Protein 7QUQ (pdb70)

Nearest PDB structures (foldseek):
  7quq-assembly1_C  TM=1.002E+00  e=1.952E-93  Prosthecobacter dejongeii
  8jjb-assembly1_D  TM=9.287E-01  e=5.137E-42  Sus scrofa
  5ov7-assembly1_B  TM=9.243E-01  e=3.348E-42  Bos taurus
  8riv-assembly1_D  TM=9.400E-01  e=1.117E-39  Bos taurus
  5nm5-assembly1_B  TM=9.195E-01  e=5.700E-40  Bos taurus

Organism: NCBI:txid48465

B-factor: mean 57.07, std 15.79, range [30.28, 99.53]

CATH classification: 1.10.287.600

Solvent-accessible surface area: 76140 Å² total; per-residue (Å²): 200,32,32,0,0,0,0,0,0,0,5,25,25,0,0,15,2,0,4,18,0,0,54,14,0,0,76,0,2,19,4,76,19,109,73,0,76,35,25,131,89,72,75,26,88,33,38,66,20,0,0,3,9,91,57,102,69,22,21,15,1,5,1,0,0,1,0,1,26,22,2,0,5,76,30,2,80,83,50,0,36,85,0,7,30,92,42,1,22,2,48,52,44,63,4,0,9,3,3,2,0,11,0,30,60,29,11,0,111,94,0,22,83,78,0,34,59,66,1,59,68,6,18,118,88,16,66,111,17,5,0,1,1,0,0,3,18,0,4,24,3,8,2,0,0,1,2,1,3,0,1,45,21,6,47,132,124,43,45,110,12,4,3,3,0,1,0,10,5,16,13,48,44,7,7,20,8,3,0,11,6,0,0,0,0,2,2,1,2,4,2,68,123,5,2,47,2,0,0,0,0,0,38,31,4,0,3,57,6,1,68,180,60,62,110,60,114,6,0,40,23,76,27,0,11,68,26,0,0,16,0,2,0,1,2,0,0,2,3,0,7,63,53,208,110,7,67,108,2,24,4,106,67,2,28,99,45,2,24,55,78,125,35,7,0,0,2,1,1,0,17,0,25,43,73,66,114,85,84,129,3,10,71,24,1,12,74,67,28,2,1,5,4,14,22,42,0,45,116,7,110,1,4,1,1,0,3,2,26,5,0,101,60,126,29,108,98,95,16,86,56,14,22,60,65,3,94,140,146,21,16,19,5,206,164,28,100,96,1,40,35,85,0,27,1,95,43,34,10,93,42,18,174,39,1,8,1,0,0,0,0,0,25,11,0,0,139,0,0,67,59,5,1,100,31,2,55,59,0,43,155,90,74,0,0,0,46,28,0,69,119,61,34,2,37,78,115,38,0,70,82,18,37,56,8,0,72,100,1,16,103,48,15,138,12,26,3,8,4,0,0,0,6,39,31,0,0,4,0,0,4,2,3,2,91,9,0,4,84,10,27,29,2,43,63,34,7,77,92,183,90,34,26,70,0,1,3,52,125,90,138,100,13,85,28,14,9,44,2,1,0,0,3,0,15,4,9,0,0,46,145,1,53,74,18,92,8,30,106,91,11,15,30,108,10,90,0,7,1,2,10,2,0,0,24,0,44,40,43,29,0,78,125,0,1,99,77,1,31,92,26,1,62,57,9,24,145,94,33,144,15,20,6,0,0,3,0,2,0,19,0,5,22,3,8,2,0,0,0,0,0,0,0,0,30,95,1,39,139,56,44,90,176,53,42,0,6,0,0,0,3,0,11,18,64,59,12,10,43,5,0,1,10,0,2,0,0,2,2,0,0,8,14,0,36,64,6,7,17,1,0,1,0,0,0,22,45,0,0,15,96,6,0,108,80,63,64,148,124,36,1,40,31,47,17,1,8,57,0,0,0,13,0,2,0,0,3,0,1,2,2,0,4,23,12,50,50,14,5,9,0,3,20,3,0,2,0,0,4,1,39,83,24,6,1,0,5,0,0,0,0,0,15,47,87,197,47,110,15,60,68,2,3,129,60,0,7,17,64,94,4,0,0,1,33,16,39,28,171,111,3,22,4,0,0,0,0,1,5,9,2,21,76,24,70,4,25,29,4,12,97,17,9,50,16,14,181,172,40,10,88,38,5,82,4,6,7,92,33,0,0,2,0,6,2,14,4,82,41,15,1,90,51,36,30,5,0,0,0,0,1,0,0,1,0,0,0,0,22,2,0,89,46,3,14,54,43,10,52,68,0,26,110,47,112,0,0,6,26,27,1,88,125,10,52,2,45,46,100,55,4,32,80,0,61,83,59,0,29,94,8,11,100,35,0,66,100,3,45,134,15,3,0,0,4,0,0,0,0,5,23,27,0,0,18,3,0,4,10,0,0,51,10,0,0,77,4,2,28,4,70,11,107,67,0,78,34,34,131,92,73,56,22,114,34,24,70,16,0,0,2,2,85,55,103,64,22,21,13,0,7,0,0,0,0,0,1,29,24,4,0,7,87,30,2,77,82,50,0,34,83,0,8,31,95,40,0,20,2,47,46,55,82,5,1,7,3,3,1,0,19,0,32,53,30,24,0,103,102,0,30,86,80,0,19,66,58,1,42,72,5,27,121,77,18,62,35,15,5,0,1,1,0,0,2,16,0,3,22,5,6,1,0,0,0,1,1,7,0,0,55,19,4,58,154,138,45,46,107,4,2,1,2,0,1,0,8,3,13,13,44,36,4,7,22,10,2,0,12,4,0,0,0,0,0,1,1,9,5,1,56,137,6,3,39,2,0,0,0,0,0,34,52,6,0,4,62,1,3,56,175,62,62,112,52,145,16,1,52,25,75,33,7,9,77,5,0,0,17,0,2,1,1,2,1,0,1,3,0,8,22,3,43,36,5,26,13,1,1,2,37,8,4,7,1,0,1,3,1,53,87,33,6,0,0,2,0,0,0,6,0,21,21,71,64,110,74,85,116,7,8,121,15,1,9,53,70,38,0,2,0,1,17,26,39,0,43,112,8,108,0,0,1,1,0,0,1,13,4,0,96,41,94,10,9,19,91,6,8,46,16,7,14,63,23,63,138,161,17,24,25,6,154,36,0,31,1,0,2,7,15,0,16,0,100,38,33,11,99,37,18,176,30,2,2,0,0,0,0,0,0,26,5,0,0,131,0,0,63,64,4,2,101,32,6,55,59,0,42,149,124,67,0,1,0,40,36,0,65,122,64,41,6,45,88,118,41,1,69,81,14,42,54,5,0,71,94,1,13,104,47,14,122,32,20,1,10,2,0,0,0,5,32,32,0,0,4,0,0,1,2,3,1,95,9,1,4,81,12,26,36,4,45,65,35,8,77,90,188,88,33,28,79,2,2,7,39,114,94,140,80,18,84,39,12,10,42,2,2,0,0,4,1,8,4,8,2,0,32,94,2,50,79,21,91,8,30,110,92,12,12,33,110,10,95,0,7,5,3,10,0,0,0,21,0,45,42,43,31,0,81,125,2,1,94,76,0,30,93,26,1,61,56,9,25,148,91,31,169,11,11,4,0,0,2,1,1,0,20,0,5,21,2,8,3,0,0,0,0,0,2,0,0,29,95,2,38,144,53,52,86,177,56,42,0,5,0,0,0,6,0,13,16,53,60,7,10,38,6,1,0,8,0,1,0,0,3,2,0,0,19,16,0,38,63,6,6,20,0,0,1,0,0,0,27,43,0,0,18,91,8,0,92,86,76,59,147,114,35,2,39,30,47,23,0,9,55,1,0,0,5,0,1,0,0,2,0,2,2,0,1,16,22,9,45,49,12,6,6,0,7,19,2,0,4,0,0,2,1,45,88,22,5,2,0,4,0,0,0,0,0,19,57,94,192,42,105,15,61,69,2,3,132,60,0,8,14,69,91,3,0,0,1,28,14,39,29,169,132,2,22,4,0,0,0,0,0,4,9,3,18,86,24,55,6,31,38,5,13,110,16,14,43,17,15,185,177,44,11,79,38,5,73,4,6,7,90,30,0,0,5,1,2,2,16,4,77,52,9,0,104,56,35,30,5,0,0,0,0,1,0,0,2,0,0,0,1,21,1,0,88,32,2,12,42,36,10,61,76,0,22,105,65,102,0,0,3,32,26,0,85,124,12,56,2,44,47,87,43,4,32,103,0,63,81,58,0,27,95,5,9,95,36,0,72,102,9,51,132,17,4,0,0,0,0,0,0,0,5,20,25,0,0,15,5,0,4,7,2,0,48,15,0,0,78,4,3,32,6,70,12,105,67,0,76,40,32,132,90,75,56,24,115,26,21,74,13,0,0,5,2,97,64,105,60,20,23,10,0,9,0,0,0,1,0,0,24,24,0,0,6,77,27,3,74,83,59,0,35,83,0,5,34,90,36,1,20,3,48,46,60,62,4,0,10,4,2,0,0,14,0,46,60,30,18,0,109,103,0,30,88,77,0,25,66,55,0,40,102,9,17,121,80,16,60,36,15,6,0,0,6,0,2,2,18,2,4,22,4,8,2,0,0,0,3,2,6,0,0,48,21,4,64,150,128,32,50,109,5,1,0,3,0,2,0,13,5,13,16,45,44,7,5,27,10,3,0,13,5,0,0,0,0,0,3,1,7,9,2,45,155,1,3,35,2,0,1,0,1,0,40,42,9,0,5,68,2,1,60,172,64,62,119,48,147,18,2,52,23,78,35,2,13,85,8,1,0,19,0,5,1,1,1,2,0,2,4,1,3,5,4,51,33,2,24,16,0,1,2,42,11,3,6,0,0,1,3,0,53,86,32,7,0,1,2,1,0,2,13,0,17,25,66,62,110,74,99,90,4,10,130,15,1,14,71,67,37,2,4,0,1,13,26,44,4,45,121,9,94,1,3,0,1,0,2,2,14,5,0,109,31,82,13,11,17,92,6,14,46,14,12,12,65,5,56,129,162,21,26,21,9,180,50,1,42,1,1,1,8,21,3,18,2,71,39,36,9,101,43,17,192,30,1,2,0,6,0,0,0,0,24,10,0,0,134,2,1,62,62,4,0,101,30,2,57,57,0,43,148,79,67,0,0,0,41,25,0,66,113,59,36,5,47,92,115,40,0,69,86,19,36,56,10,0,70,88,0,13,104,47,15,119,17,19,11,8,3,0,0,0,6,101,33,0,0,24,0,0,7,1,2,2,86,2,0,3,136,9,24,34,4,42,63,38,7,78,98,188,101,34,27,74,1,5,8,37,124,96,142,79,19,91,45,16,8,52,2,4,0,0,3,3,92,20,66,5,0,58,173,6,48,91,22,97,8,28,118,88,10,23,44,124,21,134,81,36,4,62,67,11,0,0,69,1,57,41,55,24,0,74,132,6,0,84,71,0,32,100,21,1,65,54,8,19,129,105,29,164,24,16,6,0,0,1,2,1,0,22,0,4,21,3,8,2,0,0,0,0,0,4,0,1,48,79,2,42,134,54,48,85,183,52,33,1,4,0,0,0,5,0,16,19,60,122,127,50,148,17,55,18,13,2,1,0,0,0,0,0,0,8,16,0,36,74,3,4,18,1,0,1,0,0,0,30,51,0,0,67,97,7,0,116,70,84,62,144,117,88,16,86,115,79,23,2,9,48,12,1,0,26,0,1,0,0,3,0,2,2,0,0,7,23,0,38,48,11,3,5,0,4,16,2,0,2,0,1,3,1,37,88,34,10,3,0,4,0,0,0,11,0,14,78,88,190,46,102,18,69,58,2,0,123,47,0,4,16,65,84,2,1,1,1,33,14,42,33,167,97,2,27,5,0,0,0,0,1,5,3,2,17,88,25,55,6,31,40,2,10,107,21,18,51,9,14,185,174,40,10,80,40,7,89,3,6,5,91,27,2,0,6,0,4,0,21,4,102,49,14,9,110,56,38,33,7,0,0,0,0,1,0,0,1,0,0,0,0,20,3,0,84,38,4,15,43,74,6,77,118,26,23,98,108,109,39,86,3,78,134,2,69,126,7,62,6,54,56,104,46,0,33,76,0,65,81,76,0,33,88,8,12,109,28,0,75,96,4,43

Sequence (2457 aa):
KVNNTIVVSIGQAGNQIAASFWKTVCLEHGIDPLTGQTAPGVAPRGNWSSFFSKLGGSYVPRAIMVDLEPSVIDNVKATSGSLFNPANLISRTEGAGGNFAVGYLGAGREVLPEVMSRLDYEIDKCDNVGGIIVLHAIGGGTGSGFGALLIESLKEKYGEIPVLSCAVLPSPQVSSVVTEPYNTVFALNTLRRSADACLIFDNEALFDLAHRKWNIESPTVDDLNLLITEALAGITASMRFSGFLTVEISLRELLTNLVPQPSLHFLMCAFAPLTPPIEEMIKSLFDNGSVFAACSPMEGRFLSTAVLYRGIMEDKPLADAALAAMREKLPLTYWIPTAFKIGYVEQPGISHRKSMVLLANNTEIARVLDRICHNFDKLWQRKAFANWYLNEGMSEEQINVLRASAQELVQSYQREILSIHVGQCGNQIADSFWRLALREHGLTEAGTLKSNMEVFFHKVRDGKYVPRAVLVDLEPGVIARIEGQLFDESSIVRKIPGAANNWARGYNVEGEKVIDQIMNVIDSAVEKTKGLQGFLMTHSIGGGSGSGLGSLILERLRQAYPKKRIFTFSVVPSPLISDSAVEPYNAILTLQRILDNADGAVLLDNEALFRIAKAKLNRSPNYMDLNNIIALIVSSVTASLRFPGKLNTDLSEFVTNLVPFPGNHFLTASFAPMVRTNFPDLARETFAQDNFTAAIDWQQGVYLAASALFRGDVKAKDVDENMATIRKSLNYASYMPASGGLKLGYAETAPEGFASSGLALVNHTGIAAVFERLIAQFDIMFDNHAYTHWYENAGVSRDMMAKARNQIATLAQSYRDASKVNNTIVVSIGQAGNQIAASFWKTVCLEHGIDPLTGQTAPGVAPRGNWSSFFSKLGGSYVPRAIMVDLEPSVIDNVKATSGSLFNPANLISRTEGAGGNFAVGYLGAGREVLPEVMSRLDYEIDKCDNVGGIIVLHAIGGGTGSGFGALLIESLKEKYGEIPVLSCAVLPSPQVSSVVTEPYNTVFALNTLRRSADACLIFDNEALFDLAHRKWNIESPTVDDLNLLITEALAGITASMRFSGFLTVEISLRELLTNLVPQPSLHFLMCAFAPLTPPIEEMIKSLFDNGSVFAACSPMEGRFLSTAVLYRGIMEDKPLADAALAAMREKLPLTYWIPTAFKIGYVEQPGISHRKSMVLLANNTEIARVLDRICHNFDKLWQRKAFANWYLNEGMSEEQINVLRASAQELVQSYQREILSIHVGQCGNQIADSFWRLALREHGLTEAGTLKSNMEVFFHKVRDGKYVPRAVLVDLEPGVIARIEGQLFDESSIVRKIPGAANNWARGYNVEGEKVIDQIMNVIDSAVEKTKGLQGFLMTHSIGGGSGSGLGSLILERLRQAYPKKRIFTFSVVPSPLISDSAVEPYNAILTLQRILDNADGAVLLDNEALFRIAKAKLNRSPNYMDLNNIIALIVSSVTASLRFPGKLNTDLSEFVTNLVPFPGNHFLTASFAPMVRTNFPDLARETFAQDNFTAAIDWQQGVYLAASALFRGDVKAKDVDENMATIRKSLNYASYMPASGGLKLGYAETAPEGFASSGLALVNHTGIAAVFERLIAQFDIMFDNHAYTHWYENAGVSRDMMAKARNQIATLAQSYRDASKVNNTIVVSIGQAGNQIAASFWKTVCLEHGIDPLTGQTAPGVAPRGNWSSFFSKLGGSYVPRAIMVDLEPSVIDNVKATSGSLFNPANLISRTEGAGGNFAVGYLGAGREVLPEVMSRLDYEIDKCDNVGGIIVLHAIGGGTGSGFGALLIESLKEKYGEIPVLSCAVLPSPQVSSVVTEPYNTVFALNTLRRSADACLIFDNEALFDLAHRKWNIESPTVDDLNLLITEALAGITASMRFSGFLTVEISLRELLTNLVPQPSLHFLMCAFAPLTPPIEEMIKSLFDNGSVFAACSPMEGRFLSTAVLYRGIMEDKPLADAALAAMREKLPLTYWIPTAFKIGYVEQPGISHRKSMVLLANNTEIARVLDRICHNFDKLWQRKAFANWYLNEGMSEEQINVLRASAQELVQSYQREILSIHVGQCGNQIADSFWRLALREHGLTEAGTLKSNMEVFFHKVRDGKYVPRAVLVDLEPGVIARIEGQLFDESSIVRKIPGAANNWARGYNVEGEKVIDQIMNVIDSAVEKTKGLQGFLMTHSIGGGSGSGLGSLILERLRQAYPKKRIFTFSVVPSPLISDSAVEPYNAILTLQRILDNADGAVLLDNEALFRIAKAKLNRSPNYMDLNNIIALIVSSVTASLRFPGKLNTDLSEFVTNLVPFPGNHFLTASFAPMVRTNFPDLARETFAQDNFTAAIDWQQGVYLAASALFRGDVKAKDVDENMATIRKSLNYASYMPASGGLKLGYAETAPEGFASSGLALVNHTGIAAVFERLIAQFDIMFDNHAYTHWYENAGVSRDMMAKARNQIATLAQSYRDAS

InterPro domains:
  IPR000217 Tubulin [PR01161] (12-32)
  IPR000217 Tubulin [PR01161] (56-75)
  IPR000217 Tubulin [PR01161] (97-108)
  IPR000217 Tubulin [PR01161] (110-134)
  IPR000217 Tubulin [PR01161] (136-154)
  IPR000217 Tubulin [PR01161] (155-176)
  IPR000217 Tubulin [PR01161] (180-193)
  IPR000217 Tubulin [PR01161] (194-214)
  IPR000217 Tubulin [PR01161] (375-403)
  IPR000217 Tubulin [PTHR11588] (7-429)
  IPR002452 Alpha tubulin [PR01162] (20-35)
  IPR002452 Alpha tubulin [PR01162] (45-58)
  IPR002452 Alpha tubulin [PR01162] (90-103)
  IPR002452 Alpha tubulin [PR01162] (150-162)
  IPR002452 Alpha tubulin [PR01162] (216-228)
  IPR002452 Alpha tubulin [PR01162] (278-293)
  IPR002452 Alpha tubulin [PR01162] (350-363)
  IPR003008 Tubulin/FtsZ, GTPase domain [PF00091] (6-215)
  IPR003008 Tubulin/FtsZ, GTPase domain [SM00864] (52-248)
  IPR008280 Tubulin/FtsZ, C-terminal [SSF55307] (254-430)

Radius of gyration: 71.46 Å; Cα contacts (8 Å, |Δi|>4): 6008; chains: 6; bounding box: 53×50×252 Å

Structure (mmCIF, N/CA/C/O backbone):
data_7QUQ
#
_entry.id   7QUQ
#
_cell.length_a   1.00
_cell.length_b   1.00
_cell.length_c   1.00
_cell.angle_alpha   90.00
_cell.angle_beta   90.00
_cell.angle_gamma   90.00
#
_symmetry.space_group_name_H-M   'P 1'
#
loop_
_entity.id
_entity.type
_entity.pdbx_description
1 polymer 'Tubulin domain-containing protein'
2 polymer 'Tubulin beta'
3 non-polymer 'PHOSPHOMETHYLPHOSPHONIC ACID GUANYLATE ESTER'
#
loop_
_atom_site.group_PDB
_atom_site.id
_atom_site.type_symbol
_atom_site.label_atom_id
_atom_site.label_alt_id
_atom_site.label_comp_id
_atom_site.label_asym_id
_atom_site.label_entity_id
_atom_site.label_seq_id
_atom_site.pdbx_PDB_ins_code
_atom_site.Cartn_x
_atom_site.Cartn_y
_atom_site.Cartn_z
_atom_site.occupancy
_atom_site.B_iso_or_equiv
_atom_site.auth_seq_id
_atom_site.auth_comp_id
_atom_site.auth_asym_id
_atom_site.auth_atom_id
_atom_site.pdbx_PDB_model_num
ATOM 1 N N . LYS A 1 2 ? 192.999 207.424 94.950 1.00 75.27 2 LYS A N 1
ATOM 2 C CA . LYS A 1 2 ? 193.704 206.976 96.145 1.00 75.27 2 LYS A CA 1
ATOM 3 C C . LYS A 1 2 ? 195.215 207.028 95.939 1.00 75.27 2 LYS A C 1
ATOM 4 O O . LYS A 1 2 ? 195.716 206.769 94.844 1.00 75.27 2 LYS A O 1
ATOM 10 N N . VAL A 1 3 ? 195.935 207.372 97.005 1.00 70.86 3 VAL A N 1
ATOM 11 C CA . VAL A 1 3 ? 197.375 207.565 96.958 1.00 70.86 3 VAL A CA 1
ATOM 12 C C . VAL A 1 3 ? 197.988 206.650 98.016 1.00 70.86 3 VAL A C 1
ATOM 13 O O . VAL A 1 3 ? 197.280 206.042 98.823 1.00 70.86 3 VAL A O 1
ATOM 17 N N . ASN A 1 4 ? 199.316 206.548 97.998 1.00 70.15 4 ASN A N 1
ATOM 18 C CA . ASN A 1 4 ? 200.026 205.732 98.972 1.00 70.15 4 ASN A CA 1
ATOM 19 C C . ASN A 1 4 ? 199.796 206.252 100.387 1.00 70.15 4 ASN A C 1
ATOM 20 O O . ASN A 1 4 ? 199.738 207.460 100.631 1.00 70.15 4 ASN A O 1
ATOM 25 N N . ASN A 1 5 ? 199.667 205.320 101.324 1.00 67.69 5 ASN A N 1
ATOM 26 C CA . ASN A 1 5 ? 199.266 205.623 102.688 1.00 67.69 5 ASN A CA 1
ATOM 27 C C . ASN A 1 5 ? 200.478 205.690 103.613 1.00 67.69 5 ASN A C 1
ATOM 28 O O . ASN A 1 5 ? 201.572 205.222 103.291 1.00 67.69 5 ASN A O 1
ATOM 33 N N . THR A 1 6 ? 200.262 206.289 104.784 1.00 60.78 6 THR A N 1
ATOM 34 C CA . THR A 1 6 ? 201.295 206.389 105.806 1.00 60.78 6 THR A CA 1
ATOM 35 C C . THR A 1 6 ? 200.634 206.462 107.174 1.00 60.78 6 THR A C 1
ATOM 36 O O . THR A 1 6 ? 199.808 207.347 107.419 1.00 60.78 6 THR A O 1
ATOM 40 N N . ILE A 1 7 ? 201.006 205.541 108.059 1.00 58.47 7 ILE A N 1
ATOM 41 C CA . ILE A 1 7 ? 200.499 205.488 109.426 1.00 58.47 7 ILE A CA 1
ATOM 42 C C . ILE A 1 7 ? 201.586 206.016 110.349 1.00 58.47 7 ILE A C 1
ATOM 43 O O . ILE A 1 7 ? 202.721 205.529 110.318 1.00 58.47 7 ILE A O 1
ATOM 48 N N . VAL A 1 8 ? 201.250 207.011 111.162 1.00 56.08 8 VAL A N 1
ATOM 49 C CA . VAL A 1 8 ? 202.201 207.612 112.090 1.00 56.08 8 VAL A CA 1
ATOM 50 C C . VAL A 1 8 ? 201.863 207.100 113.485 1.00 56.08 8 VAL A C 1
ATOM 51 O O . VAL A 1 8 ? 200.889 207.530 114.105 1.00 56.08 8 VAL A O 1
ATOM 55 N N . VAL A 1 9 ? 202.681 206.184 113.982 1.00 53.54 9 VAL A N 1
ATOM 56 C CA . VAL A 1 9 ? 202.571 205.695 115.351 1.00 53.54 9 VAL A CA 1
ATOM 57 C C . VAL A 1 9 ? 203.526 206.492 116.234 1.00 53.54 9 VAL A C 1
ATOM 58 O O . VAL A 1 9 ? 204.704 206.658 115.904 1.00 53.54 9 VAL A O 1
ATOM 62 N N . SER A 1 10 ? 203.010 207.037 117.331 1.00 52.99 10 SER A N 1
ATOM 63 C CA . SER A 1 10 ? 203.801 207.873 118.224 1.00 52.99 10 SER A CA 1
ATOM 64 C C . SER A 1 10 ? 203.928 207.188 119.575 1.00 52.99 10 SER A C 1
ATOM 65 O O . SER A 1 10 ? 202.933 206.713 120.134 1.00 52.99 10 SER A O 1
ATOM 68 N N . ILE A 1 11 ? 205.152 207.141 120.093 1.00 52.18 11 ILE A N 1
ATOM 69 C CA . ILE A 1 11 ? 205.459 206.436 121.330 1.00 52.18 11 ILE A CA 1
ATOM 70 C C . ILE A 1 11 ? 206.239 207.380 122.235 1.00 52.18 11 ILE A C 1
ATOM 71 O O . ILE A 1 11 ? 207.166 208.059 121.778 1.00 52.18 11 ILE A O 1
ATOM 76 N N . GLY A 1 12 ? 205.865 207.430 123.507 1.00 50.46 12 GLY A N 1
ATOM 77 C CA . GLY A 1 12 ? 206.563 208.266 124.463 1.00 50.46 12 GLY A CA 1
ATOM 78 C C . GLY A 1 12 ? 206.028 209.682 124.503 1.00 50.46 12 GLY A C 1
ATOM 79 O O . GLY A 1 12 ? 205.202 210.101 123.688 1.00 50.46 12 GLY A O 1
ATOM 80 N N . GLN A 1 13 ? 206.526 210.438 125.483 1.00 51.16 13 GLN A N 1
ATOM 81 C CA . GLN A 1 13 ? 206.047 211.798 125.706 1.00 51.16 13 GLN A CA 1
ATOM 82 C C . GLN A 1 13 ? 206.380 212.735 124.552 1.00 51.16 13 GLN A C 1
ATOM 83 O O . GLN A 1 13 ? 205.489 213.414 124.026 1.00 51.16 13 GLN A O 1
ATOM 89 N N . ALA A 1 14 ? 207.652 212.785 124.154 1.00 50.77 14 ALA A N 1
ATOM 90 C CA . ALA A 1 14 ? 208.045 213.662 123.058 1.00 50.77 14 ALA A CA 1
ATOM 91 C C . ALA A 1 14 ? 207.357 213.259 121.766 1.00 50.77 14 ALA A C 1
ATOM 92 O O . ALA A 1 14 ? 206.869 214.117 121.023 1.00 50.77 14 ALA A O 1
ATOM 94 N N . GLY A 1 15 ? 207.294 211.955 121.493 1.00 52.97 15 GLY A N 1
ATOM 95 C CA . GLY A 1 15 ? 206.628 211.494 120.289 1.00 52.97 15 GLY A CA 1
ATOM 96 C C . GLY A 1 15 ? 205.160 211.867 120.255 1.00 52.97 15 GLY A C 1
ATOM 97 O O . GLY A 1 15 ? 204.662 212.358 119.241 1.00 52.97 15 GLY A O 1
ATOM 98 N N . ASN A 1 16 ? 204.456 211.680 121.374 1.00 55.88 16 ASN A N 1
ATOM 99 C CA . ASN A 1 16 ? 203.026 211.973 121.400 1.00 55.88 16 ASN A CA 1
ATOM 100 C C . ASN A 1 16 ? 202.751 213.470 121.306 1.00 55.88 16 ASN A C 1
ATOM 101 O O . ASN A 1 16 ? 201.820 213.886 120.610 1.00 55.88 16 ASN A O 1
ATOM 106 N N . GLN A 1 17 ? 203.547 214.299 121.986 1.00 52.39 17 GLN A N 1
ATOM 107 C CA . GLN A 1 17 ? 203.308 215.740 121.913 1.00 52.39 17 GLN A CA 1
ATOM 108 C C . GLN A 1 17 ? 203.679 216.298 120.541 1.00 52.39 17 GLN A C 1
ATOM 109 O O . GLN A 1 17 ? 202.959 217.146 119.989 1.00 52.39 17 GLN A O 1
ATOM 115 N N . ILE A 1 18 ? 204.786 215.818 119.964 1.00 52.83 18 ILE A N 1
ATOM 116 C CA . ILE A 1 18 ? 205.162 216.227 118.616 1.00 52.83 18 ILE A CA 1
ATOM 117 C C . ILE A 1 18 ? 204.114 215.768 117.614 1.00 52.83 18 ILE A C 1
ATOM 118 O O . ILE A 1 18 ? 203.790 216.489 116.669 1.00 52.83 18 ILE A O 1
ATOM 123 N N . ALA A 1 19 ? 203.542 214.578 117.818 1.00 56.31 19 ALA A N 1
ATOM 124 C CA . ALA A 1 19 ? 202.468 214.112 116.948 1.00 56.31 19 ALA A CA 1
ATOM 125 C C . ALA A 1 19 ? 201.220 214.972 117.095 1.00 56.31 19 ALA A C 1
ATOM 126 O O . ALA A 1 19 ? 200.540 215.262 116.106 1.00 56.31 19 ALA A O 1
ATOM 128 N N . ALA A 1 20 ? 200.887 215.364 118.327 1.00 55.71 20 ALA A N 1
ATOM 129 C CA . ALA A 1 20 ? 199.740 216.241 118.538 1.00 55.71 20 ALA A CA 1
ATOM 130 C C . ALA A 1 20 ? 199.902 217.532 117.750 1.00 55.71 20 ALA A C 1
ATOM 131 O O . ALA A 1 20 ? 199.011 217.923 116.986 1.00 55.71 20 ALA A O 1
ATOM 133 N N . SER A 1 21 ? 201.064 218.174 117.881 1.00 55.81 21 SER A N 1
ATOM 134 C CA . SER A 1 21 ? 201.323 219.381 117.097 1.00 55.81 21 SER A CA 1
ATOM 135 C C . SER A 1 21 ? 201.363 219.077 115.601 1.00 55.81 21 SER A C 1
ATOM 136 O O . SER A 1 21 ? 200.936 219.900 114.779 1.00 55.81 21 SER A O 1
ATOM 139 N N . PHE A 1 22 ? 201.851 217.887 115.235 1.00 58.35 22 PHE A N 1
ATOM 140 C CA . PHE A 1 22 ? 202.008 217.520 113.833 1.00 58.35 22 PHE A CA 1
ATOM 141 C C . PHE A 1 22 ? 200.665 217.430 113.130 1.00 58.35 22 PHE A C 1
ATOM 142 O O . PHE A 1 22 ? 200.450 218.076 112.100 1.00 58.35 22 PHE A O 1
ATOM 150 N N . TRP A 1 23 ? 199.734 216.650 113.684 1.00 61.69 23 TRP A N 1
ATOM 151 C CA . TRP A 1 23 ? 198.407 216.635 113.083 1.00 61.69 23 TRP A CA 1
ATOM 152 C C . TRP A 1 23 ? 197.629 217.918 113.326 1.00 61.69 23 TRP A C 1
ATOM 153 O O . TRP A 1 23 ? 196.740 218.220 112.529 1.00 61.69 23 TRP A O 1
ATOM 164 N N . LYS A 1 24 ? 197.958 218.709 114.353 1.00 63.38 24 LYS A N 1
ATOM 165 C CA . LYS A 1 24 ? 197.357 220.037 114.451 1.00 63.38 24 LYS A CA 1
ATOM 166 C C . LYS A 1 24 ? 197.669 220.864 113.209 1.00 63.38 24 LYS A C 1
ATOM 167 O O . LYS A 1 24 ? 196.760 221.365 112.528 1.00 63.38 24 LYS A O 1
ATOM 173 N N . THR A 1 25 ? 198.955 220.970 112.870 1.00 64.45 25 THR A N 1
ATOM 174 C CA . THR A 1 25 ? 199.344 221.787 111.725 1.00 64.45 25 THR A CA 1
ATOM 175 C C . THR A 1 25 ? 198.923 221.141 110.411 1.00 64.45 25 THR A C 1
ATOM 176 O O . THR A 1 25 ? 198.540 221.841 109.472 1.00 64.45 25 THR A O 1
ATOM 180 N N . VAL A 1 26 ? 198.958 219.809 110.327 1.00 63.96 26 VAL A N 1
ATOM 181 C CA . VAL A 1 26 ? 198.537 219.145 109.096 1.00 63.96 26 VAL A CA 1
ATOM 182 C C . VAL A 1 26 ? 197.042 219.348 108.858 1.00 63.96 26 VAL A C 1
ATOM 183 O O . VAL A 1 26 ? 196.614 219.633 107.731 1.00 63.96 26 VAL A O 1
ATOM 187 N N . CYS A 1 27 ? 196.228 219.226 109.911 1.00 67.58 27 CYS A N 1
ATOM 188 C CA . CYS A 1 27 ? 194.797 219.464 109.781 1.00 67.58 27 CYS A CA 1
ATOM 189 C C . CYS A 1 27 ? 194.507 220.908 109.393 1.00 67.58 27 CYS A C 1
ATOM 190 O O . CYS A 1 27 ? 193.674 221.160 108.516 1.00 67.58 27 CYS A O 1
ATOM 193 N N . LEU A 1 28 ? 195.186 221.873 110.022 1.00 67.40 28 LEU A N 1
ATOM 194 C CA . LEU A 1 28 ? 194.945 223.254 109.614 1.00 67.40 28 LEU A CA 1
ATOM 195 C C . LEU A 1 28 ? 195.581 223.592 108.268 1.00 67.40 28 LEU A C 1
ATOM 196 O O . LEU A 1 28 ? 195.251 224.632 107.690 1.00 67.40 28 LEU A O 1
ATOM 201 N N . GLU A 1 29 ? 196.479 222.743 107.760 1.00 69.63 29 GLU A N 1
ATOM 202 C CA . GLU A 1 29 ? 196.928 222.863 106.378 1.00 69.63 29 GLU A CA 1
ATOM 203 C C . GLU A 1 29 ? 195.861 222.360 105.415 1.00 69.63 29 GLU A C 1
ATOM 204 O O . GLU A 1 29 ? 195.652 222.947 104.346 1.00 69.63 29 GLU A O 1
ATOM 210 N N . HIS A 1 30 ? 195.183 221.269 105.773 1.00 69.92 30 HIS A N 1
ATOM 211 C CA . HIS A 1 30 ? 194.082 220.761 104.964 1.00 69.92 30 HIS A CA 1
ATOM 212 C C . HIS A 1 30 ? 192.778 221.509 105.199 1.00 69.92 30 HIS A C 1
ATOM 213 O O . HIS A 1 30 ? 191.784 221.209 104.530 1.00 69.92 30 HIS A O 1
ATOM 220 N N . GLY A 1 31 ? 192.753 222.463 106.125 1.00 73.39 31 GLY A N 1
ATOM 221 C CA . GLY A 1 31 ? 191.515 223.136 106.461 1.00 73.39 31 GLY A CA 1
ATOM 222 C C . GLY A 1 31 ? 190.637 222.363 107.415 1.00 73.39 31 GLY A C 1
ATOM 223 O O . GLY A 1 31 ? 189.418 222.561 107.424 1.00 73.39 31 GLY A O 1
ATOM 224 N N . ILE A 1 32 ? 191.223 221.483 108.221 1.00 73.34 32 ILE A N 1
ATOM 225 C CA . ILE A 1 32 ? 190.492 220.646 109.165 1.00 73.34 32 ILE A CA 1
ATOM 226 C C . ILE A 1 32 ? 190.764 221.171 110.566 1.00 73.34 32 ILE A C 1
ATOM 227 O O . ILE A 1 32 ? 191.911 221.487 110.904 1.00 73.34 32 ILE A O 1
ATOM 232 N N . ASP A 1 33 ? 189.719 221.280 111.371 1.00 75.22 33 ASP A N 1
ATOM 233 C CA . ASP A 1 33 ? 189.894 221.714 112.751 1.00 75.22 33 ASP A CA 1
ATOM 234 C C . ASP A 1 33 ? 190.562 220.605 113.551 1.00 75.22 33 ASP A C 1
ATOM 235 O O . ASP A 1 33 ? 190.020 219.494 113.627 1.00 75.22 33 ASP A O 1
ATOM 240 N N . PRO A 1 34 ? 191.728 220.848 114.156 1.00 74.51 34 PRO A N 1
ATOM 241 C CA . PRO A 1 34 ? 192.413 219.765 114.876 1.00 74.51 34 PRO A CA 1
ATOM 242 C C . PRO A 1 34 ? 191.746 219.394 116.187 1.00 74.51 34 PRO A C 1
ATOM 243 O O . PRO A 1 34 ? 191.744 218.213 116.552 1.00 74.51 34 PRO A O 1
ATOM 247 N N . LEU A 1 35 ? 191.182 220.364 116.908 1.00 76.44 35 LEU A N 1
ATOM 248 C CA . LEU A 1 35 ? 190.589 220.092 118.211 1.00 76.44 35 LEU A CA 1
ATOM 249 C C . LEU A 1 35 ? 189.284 219.311 118.120 1.00 76.44 35 LEU A C 1
ATOM 250 O O . LEU A 1 35 ? 188.799 218.833 119.151 1.00 76.44 35 LEU A O 1
ATOM 255 N N . THR A 1 36 ? 188.710 219.171 116.931 1.00 77.45 36 THR A N 1
ATOM 256 C CA . THR A 1 36 ? 187.469 218.428 116.742 1.00 77.45 36 THR A CA 1
ATOM 257 C C . THR A 1 36 ? 187.634 217.203 115.860 1.00 77.45 36 THR A C 1
ATOM 258 O O . THR A 1 36 ? 186.994 216.178 116.112 1.00 77.45 36 THR A O 1
ATOM 262 N N . GLY A 1 37 ? 188.477 217.276 114.832 1.00 77.83 37 GLY A N 1
ATOM 263 C CA . GLY A 1 37 ? 188.659 216.178 113.910 1.00 77.83 37 GLY A CA 1
ATOM 264 C C . GLY A 1 37 ? 187.746 216.188 112.705 1.00 77.83 37 GLY A C 1
ATOM 265 O O . GLY A 1 37 ? 187.902 215.333 111.824 1.00 77.83 37 GLY A O 1
ATOM 266 N N . GLN A 1 38 ? 186.807 217.125 112.633 1.00 79.65 38 GLN A N 1
ATOM 267 C CA . GLN A 1 38 ? 185.868 217.214 111.527 1.00 79.65 38 GLN A CA 1
ATOM 268 C C . GLN A 1 38 ? 186.305 218.301 110.551 1.00 79.65 38 GLN A C 1
ATOM 269 O O . GLN A 1 38 ? 186.922 219.297 110.936 1.00 79.65 38 GLN A O 1
ATOM 275 N N . THR A 1 39 ? 185.984 218.092 109.277 1.00 81.71 39 THR A N 1
ATOM 276 C CA . THR A 1 39 ? 186.346 219.044 108.239 1.00 81.71 39 THR A CA 1
ATOM 277 C C . THR A 1 39 ? 185.538 220.333 108.376 1.00 81.71 39 THR A C 1
ATOM 278 O O . THR A 1 39 ? 184.455 220.366 108.968 1.00 81.71 39 THR A O 1
ATOM 282 N N . ALA A 1 40 ? 186.091 221.407 107.828 1.00 81.73 40 ALA A N 1
ATOM 283 C CA . ALA A 1 40 ? 185.386 222.680 107.813 1.00 81.73 40 ALA A CA 1
ATOM 284 C C . ALA A 1 40 ? 184.239 222.617 106.810 1.00 81.73 40 ALA A C 1
ATOM 285 O O . ALA A 1 40 ? 184.441 222.164 105.677 1.00 81.73 40 ALA A O 1
ATOM 287 N N . PRO A 1 41 ? 183.030 223.037 107.187 1.00 84.57 41 PRO A N 1
ATOM 288 C CA . PRO A 1 41 ? 181.902 222.986 106.245 1.00 84.57 41 PRO A CA 1
ATOM 289 C C . PRO A 1 41 ? 182.126 223.923 105.068 1.00 84.57 41 PRO A C 1
ATOM 290 O O . PRO A 1 41 ? 182.547 225.069 105.238 1.00 84.57 41 PRO A O 1
ATOM 294 N N . GLY A 1 42 ? 181.841 223.424 103.867 1.00 86.09 42 GLY A N 1
ATOM 295 C CA . GLY A 1 42 ? 182.004 224.197 102.657 1.00 86.09 42 GLY A CA 1
ATOM 296 C C . GLY A 1 42 ? 183.415 224.261 102.114 1.00 86.09 42 GLY A C 1
ATOM 297 O O . GLY A 1 42 ? 183.630 224.901 101.077 1.00 86.09 42 GLY A O 1
ATOM 298 N N . VAL A 1 43 ? 184.380 223.624 102.772 1.00 82.81 43 VAL A N 1
ATOM 299 C CA . VAL A 1 43 ? 185.774 223.642 102.345 1.00 82.81 43 VAL A CA 1
ATOM 300 C C . VAL A 1 43 ? 186.239 222.203 102.176 1.00 82.81 43 VAL A C 1
ATOM 301 O O . VAL A 1 43 ? 186.174 221.411 103.124 1.00 82.81 43 VAL A O 1
ATOM 305 N N . ALA A 1 44 ? 186.704 221.867 100.977 1.00 79.45 44 ALA A N 1
ATOM 306 C CA . ALA A 1 44 ? 187.239 220.543 100.711 1.00 79.45 44 ALA A CA 1
ATOM 307 C C . ALA A 1 44 ? 188.646 220.411 101.292 1.00 79.45 44 ALA A C 1
ATOM 308 O O . ALA A 1 44 ? 189.364 221.405 101.426 1.00 79.45 44 ALA A O 1
ATOM 310 N N . PRO A 1 45 ? 189.058 219.196 101.659 1.00 75.89 45 PRO A N 1
ATOM 311 C CA . PRO A 1 45 ? 190.437 219.002 102.131 1.00 75.89 45 PRO A CA 1
ATOM 312 C C . PRO A 1 45 ? 191.431 219.233 101.003 1.00 75.89 45 PRO A C 1
ATOM 313 O O . PRO A 1 45 ? 191.320 218.642 99.926 1.00 75.89 45 PRO A O 1
ATOM 317 N N . ARG A 1 46 ? 192.407 220.099 101.259 1.00 71.87 46 ARG A N 1
ATOM 318 C CA . ARG A 1 46 ? 193.398 220.469 100.252 1.00 71.87 46 ARG A CA 1
ATOM 319 C C . ARG A 1 46 ? 194.434 219.356 100.158 1.00 71.87 46 ARG A C 1
ATOM 320 O O . ARG A 1 46 ? 195.157 219.081 101.117 1.00 71.87 46 ARG A O 1
ATOM 328 N N . GLY A 1 47 ? 194.504 218.711 99.004 1.00 70.17 47 GLY A N 1
ATOM 329 C CA . GLY A 1 47 ? 195.495 217.693 98.742 1.00 70.17 47 GLY A CA 1
ATOM 330 C C . GLY A 1 47 ? 194.971 216.287 98.962 1.00 70.17 47 GLY A C 1
ATOM 331 O O . GLY A 1 47 ? 193.767 216.041 99.067 1.00 70.17 47 GLY A O 1
ATOM 332 N N . ASN A 1 48 ? 195.912 215.346 99.032 1.00 67.76 48 ASN A N 1
ATOM 333 C CA . ASN A 1 48 ? 195.601 213.928 99.203 1.00 67.76 48 ASN A CA 1
ATOM 334 C C . ASN A 1 48 ? 195.485 213.638 100.694 1.00 67.76 48 ASN A C 1
ATOM 335 O O . ASN A 1 48 ? 196.470 213.342 101.373 1.00 67.76 48 ASN A O 1
ATOM 340 N N . TRP A 1 49 ? 194.257 213.728 101.210 1.00 69.85 49 TRP A N 1
ATOM 341 C CA . TRP A 1 49 ? 194.025 213.469 102.627 1.00 69.85 49 TRP A CA 1
ATOM 342 C C . TRP A 1 49 ? 194.196 211.995 102.972 1.00 69.85 49 TRP A C 1
ATOM 343 O O . TRP A 1 49 ? 194.626 211.669 104.084 1.00 69.85 49 TRP A O 1
ATOM 354 N N . SER A 1 50 ? 193.874 211.095 102.039 1.00 66.56 50 SER A N 1
ATOM 355 C CA . SER A 1 50 ? 193.881 209.661 102.311 1.00 66.56 50 SER A CA 1
ATOM 356 C C . SER A 1 50 ? 195.268 209.108 102.610 1.00 66.56 50 SER A C 1
ATOM 357 O O . SER A 1 50 ? 195.368 207.988 103.121 1.00 66.56 50 SER A O 1
ATOM 360 N N . SER A 1 51 ? 196.333 209.850 102.295 1.00 62.74 51 SER A N 1
ATOM 361 C CA . SER A 1 51 ? 197.680 209.380 102.602 1.00 62.74 51 SER A CA 1
ATOM 362 C C . SER A 1 51 ? 197.910 209.289 104.106 1.00 62.74 51 SER A C 1
ATOM 363 O O . SER A 1 51 ? 198.526 208.332 104.588 1.00 62.74 51 SER A O 1
ATOM 366 N N . PHE A 1 52 ? 197.425 210.273 104.862 1.00 59.22 52 PHE A N 1
ATOM 367 C CA . PHE A 1 52 ? 197.629 210.316 106.303 1.00 59.22 52 PHE A CA 1
ATOM 368 C C . PHE A 1 52 ? 196.336 210.248 107.099 1.00 59.22 52 PHE A C 1
ATOM 369 O O . PHE A 1 52 ? 196.394 210.159 108.332 1.00 59.22 52 PHE A O 1
ATOM 377 N N . PHE A 1 53 ? 195.177 210.285 106.447 1.00 65.89 53 PHE A N 1
ATOM 378 C CA . PHE A 1 53 ? 193.900 210.350 107.141 1.00 65.89 53 PHE A CA 1
ATOM 379 C C . PHE A 1 53 ? 192.973 209.268 106.602 1.00 65.89 53 PHE A C 1
ATOM 380 O O . PHE A 1 53 ? 193.330 208.496 105.709 1.00 65.89 53 PHE A O 1
ATOM 388 N N . SER A 1 54 ? 191.767 209.223 107.160 1.00 72.84 54 SER A N 1
ATOM 389 C CA . SER A 1 54 ? 190.768 208.247 106.757 1.00 72.84 54 SER A CA 1
ATOM 390 C C . SER A 1 54 ? 189.383 208.800 107.058 1.00 72.84 54 SER A C 1
ATOM 391 O O . SER A 1 54 ? 189.188 209.501 108.055 1.00 72.84 54 SER A O 1
ATOM 394 N N . LYS A 1 55 ? 188.428 208.480 106.188 1.00 80.28 55 LYS A N 1
ATOM 395 C CA . LYS A 1 55 ? 187.038 208.905 106.358 1.00 80.28 55 LYS A CA 1
ATOM 396 C C . LYS A 1 55 ? 186.328 207.866 107.214 1.00 80.28 55 LYS A C 1
ATOM 397 O O . LYS A 1 55 ? 185.858 206.838 106.724 1.00 80.28 55 LYS A O 1
ATOM 403 N N . LEU A 1 56 ? 186.252 208.135 108.515 1.00 82.82 56 LEU A N 1
ATOM 404 C CA . LEU A 1 56 ? 185.614 207.223 109.460 1.00 82.82 56 LEU A CA 1
ATOM 405 C C . LEU A 1 56 ? 184.152 207.624 109.619 1.00 82.82 56 LEU A C 1
ATOM 406 O O . LEU A 1 56 ? 183.848 208.697 110.149 1.00 82.82 56 LEU A O 1
ATOM 411 N N . GLY A 1 57 ? 183.249 206.759 109.168 1.00 87.43 57 GLY A N 1
ATOM 412 C CA . GLY A 1 57 ? 181.826 207.019 109.272 1.00 87.43 57 GLY A CA 1
ATOM 413 C C . GLY A 1 57 ? 181.122 206.095 110.246 1.00 87.43 57 GLY A C 1
ATOM 414 O O . GLY A 1 57 ? 181.532 204.950 110.434 1.00 87.43 57 GLY A O 1
ATOM 415 N N . GLY A 1 62 ? 180.783 211.235 108.183 1.00 82.01 62 GLY A N 1
ATOM 416 C CA . GLY A 1 62 ? 182.108 210.760 108.536 1.00 82.01 62 GLY A CA 1
ATOM 417 C C . GLY A 1 62 ? 183.036 211.865 108.999 1.00 82.01 62 GLY A C 1
ATOM 418 O O . GLY A 1 62 ? 182.686 213.044 108.952 1.00 82.01 62 GLY A O 1
ATOM 419 N N . SER A 1 63 ? 184.228 211.480 109.449 1.00 81.37 63 SER A N 1
ATOM 420 C CA . SER A 1 63 ? 185.228 212.421 109.927 1.00 81.37 63 SER A CA 1
ATOM 421 C C . SER A 1 63 ? 186.577 212.097 109.306 1.00 81.37 63 SER A C 1
ATOM 422 O O . SER A 1 63 ? 186.888 210.936 109.023 1.00 81.37 63 SER A O 1
ATOM 425 N N . TYR A 1 64 ? 187.377 213.143 109.097 1.00 77.24 64 TYR A N 1
ATOM 426 C CA . TYR A 1 64 ? 188.724 213.004 108.543 1.00 77.24 64 TYR A CA 1
ATOM 427 C C . TYR A 1 64 ? 189.696 212.682 109.676 1.00 77.24 64 TYR A C 1
ATOM 428 O O . TYR A 1 64 ? 190.518 213.499 110.094 1.00 77.24 64 TYR A O 1
ATOM 437 N N . VAL A 1 65 ? 189.583 211.460 110.187 1.00 74.68 65 VAL A N 1
ATOM 438 C CA . VAL A 1 65 ? 190.367 211.082 111.360 1.00 74.68 65 VAL A CA 1
ATOM 439 C C . VAL A 1 65 ? 191.799 210.780 110.935 1.00 74.68 65 VAL A C 1
ATOM 440 O O . VAL A 1 65 ? 192.023 210.179 109.874 1.00 74.68 65 VAL A O 1
ATOM 444 N N . PRO A 1 66 ? 192.793 211.196 111.710 1.00 68.55 66 PRO A N 1
ATOM 445 C CA . PRO A 1 66 ? 194.166 210.770 111.433 1.00 68.55 66 PRO A CA 1
ATOM 446 C C . PRO A 1 66 ? 194.350 209.291 111.721 1.00 68.55 66 PRO A C 1
ATOM 447 O O . PRO A 1 66 ? 193.713 208.719 112.608 1.00 68.55 66 PRO A O 1
ATOM 451 N N . ARG A 1 67 ? 195.238 208.670 110.949 1.00 66.26 67 ARG A N 1
ATOM 452 C CA . ARG A 1 67 ? 195.619 207.280 111.189 1.00 66.26 67 ARG A CA 1
ATOM 453 C C . ARG A 1 67 ? 196.871 207.245 112.072 1.00 66.26 67 ARG A C 1
ATOM 454 O O . ARG A 1 67 ? 197.969 206.837 111.688 1.00 66.26 67 ARG A O 1
ATOM 462 N N . ALA A 1 68 ? 196.663 207.672 113.315 1.00 66.15 68 ALA A N 1
ATOM 463 C CA . ALA A 1 68 ? 197.727 207.790 114.297 1.00 66.15 68 ALA A CA 1
ATOM 464 C C . ALA A 1 68 ? 197.484 206.818 115.439 1.00 66.15 68 ALA A C 1
ATOM 465 O O . ALA A 1 68 ? 196.376 206.741 115.978 1.00 66.15 68 ALA A O 1
ATOM 467 N N . ILE A 1 69 ? 198.527 206.077 115.801 1.00 62.54 69 ILE A N 1
ATOM 468 C CA . ILE A 1 69 ? 198.494 205.148 116.923 1.00 62.54 69 ILE A CA 1
ATOM 469 C C . ILE A 1 69 ? 199.363 205.739 118.021 1.00 62.54 69 ILE A C 1
ATOM 470 O O . ILE A 1 69 ? 200.570 205.929 117.828 1.00 62.54 69 ILE A O 1
ATOM 475 N N . MET A 1 70 ? 198.761 206.034 119.166 1.00 62.20 70 MET A N 1
ATOM 476 C CA . MET A 1 70 ? 199.491 206.577 120.302 1.00 62.20 70 MET A CA 1
ATOM 477 C C . MET A 1 70 ? 199.484 205.578 121.445 1.00 62.20 70 MET A C 1
ATOM 478 O O . MET A 1 70 ? 198.417 205.144 121.892 1.00 62.20 70 MET A O 1
ATOM 483 N N . VAL A 1 71 ? 200.675 205.218 121.907 1.00 56.41 71 VAL A N 1
ATOM 484 C CA . VAL A 1 71 ? 200.846 204.368 123.073 1.00 56.41 71 VAL A CA 1
ATOM 485 C C . VAL A 1 71 ? 201.887 204.998 123.988 1.00 56.41 71 VAL A C 1
ATOM 486 O O . VAL A 1 71 ? 202.912 205.514 123.528 1.00 56.41 71 VAL A O 1
ATOM 490 N N . ASP A 1 72 ? 201.589 205.004 125.282 1.00 54.99 72 ASP A N 1
ATOM 491 C CA . ASP A 1 72 ? 202.514 205.483 126.294 1.00 54.99 72 ASP A CA 1
ATOM 492 C C . ASP A 1 72 ? 202.235 204.709 127.570 1.00 54.99 72 ASP A C 1
ATOM 493 O O . ASP A 1 72 ? 201.076 204.515 127.940 1.00 54.99 72 ASP A O 1
ATOM 498 N N . LEU A 1 73 ? 203.298 204.273 128.235 1.00 55.08 73 LEU A N 1
ATOM 499 C CA . LEU A 1 73 ? 203.140 203.454 129.427 1.00 55.08 73 LEU A CA 1
ATOM 500 C C . LEU A 1 73 ? 202.724 204.261 130.653 1.00 55.08 73 LEU A C 1
ATOM 501 O O . LEU A 1 73 ? 202.467 203.667 131.703 1.00 55.08 73 LEU A O 1
ATOM 506 N N . GLU A 1 74 ? 202.652 205.590 130.548 1.00 55.11 74 GLU A N 1
ATOM 507 C CA . GLU A 1 74 ? 202.074 206.431 131.585 1.00 55.11 74 GLU A CA 1
ATOM 508 C C . GLU A 1 74 ? 200.899 207.226 131.023 1.00 55.11 74 GLU A C 1
ATOM 509 O O . GLU A 1 74 ? 200.914 207.603 129.846 1.00 55.11 74 GLU A O 1
ATOM 515 N N . PRO A 1 75 ? 199.857 207.477 131.826 1.00 56.37 75 PRO A N 1
ATOM 516 C CA . PRO A 1 75 ? 198.629 208.068 131.270 1.00 56.37 75 PRO A CA 1
ATOM 517 C C . PRO A 1 75 ? 198.693 209.569 131.058 1.00 56.37 75 PRO A C 1
ATOM 518 O O . PRO A 1 75 ? 197.856 210.100 130.314 1.00 56.37 75 PRO A O 1
ATOM 522 N N . SER A 1 76 ? 199.645 210.259 131.691 1.00 57.56 76 SER A N 1
ATOM 523 C CA . SER A 1 76 ? 199.633 211.719 131.714 1.00 57.56 76 SER A CA 1
ATOM 524 C C . SER A 1 76 ? 199.773 212.307 130.317 1.00 57.56 76 SER A C 1
ATOM 525 O O . SER A 1 76 ? 199.053 213.244 129.956 1.00 57.56 76 SER A O 1
ATOM 528 N N . VAL A 1 77 ? 200.686 211.762 129.516 1.00 56.96 77 VAL A N 1
ATOM 529 C CA . VAL A 1 77 ? 200.962 212.335 128.203 1.00 56.96 77 VAL A CA 1
ATOM 530 C C . VAL A 1 77 ? 199.795 212.097 127.256 1.00 56.96 77 VAL A C 1
ATOM 531 O O . VAL A 1 77 ? 199.402 212.990 126.494 1.00 56.96 77 VAL A O 1
ATOM 535 N N . ILE A 1 78 ? 199.225 210.892 127.286 1.00 60.79 78 ILE A N 1
ATOM 536 C CA . ILE A 1 78 ? 198.077 210.588 126.441 1.00 60.79 78 ILE A CA 1
ATOM 537 C C . ILE A 1 78 ? 196.888 211.457 126.832 1.00 60.79 78 ILE A C 1
ATOM 538 O O . ILE A 1 78 ? 196.164 211.969 125.969 1.00 60.79 78 ILE A O 1
ATOM 543 N N . ASP A 1 79 ? 196.678 211.649 128.137 1.00 64.49 79 ASP A N 1
ATOM 544 C CA . ASP A 1 79 ? 195.588 212.509 128.592 1.00 64.49 79 ASP A CA 1
ATOM 545 C C . ASP A 1 79 ? 195.807 213.960 128.173 1.00 64.49 79 ASP A C 1
ATOM 546 O O . ASP A 1 79 ? 194.855 214.651 127.793 1.00 64.49 79 ASP A O 1
ATOM 551 N N . ASN A 1 80 ? 197.052 214.441 128.242 1.00 64.79 80 ASN A N 1
ATOM 552 C CA . ASN A 1 80 ? 197.347 215.799 127.794 1.00 64.79 80 ASN A CA 1
ATOM 553 C C . ASN A 1 80 ? 197.107 215.951 126.298 1.00 64.79 80 ASN A C 1
ATOM 554 O O . ASN A 1 80 ? 196.583 216.977 125.847 1.00 64.79 80 ASN A O 1
ATOM 559 N N . VAL A 1 81 ? 197.486 214.940 125.514 1.00 64.60 81 VAL A N 1
ATOM 560 C CA . VAL A 1 81 ? 197.243 214.972 124.075 1.00 64.60 81 VAL A CA 1
ATOM 561 C C . VAL A 1 81 ? 195.745 214.976 123.792 1.00 64.60 81 VAL A C 1
ATOM 562 O O . VAL A 1 81 ? 195.268 215.683 122.897 1.00 64.60 81 VAL A O 1
ATOM 566 N N . LYS A 1 82 ? 194.980 214.196 124.560 1.00 65.59 82 LYS A N 1
ATOM 567 C CA . LYS A 1 82 ? 193.527 214.196 124.417 1.00 65.59 82 LYS A CA 1
ATOM 568 C C . LYS A 1 82 ? 192.939 215.564 124.737 1.00 65.59 82 LYS A C 1
ATOM 569 O O . LYS A 1 82 ? 192.045 216.046 124.032 1.00 65.59 82 LYS A O 1
ATOM 575 N N . ALA A 1 83 ? 193.423 216.197 125.808 1.00 67.95 83 ALA A N 1
ATOM 576 C CA . ALA A 1 83 ? 192.917 217.511 126.193 1.00 67.95 83 ALA A CA 1
ATOM 577 C C . ALA A 1 83 ? 193.246 218.565 125.143 1.00 67.95 83 ALA A C 1
ATOM 578 O O . ALA A 1 83 ? 192.409 219.422 124.834 1.00 67.95 83 ALA A O 1
ATOM 580 N N . THR A 1 84 ? 194.454 218.523 124.585 1.00 67.78 84 THR A N 1
ATOM 581 C CA . THR A 1 84 ? 194.870 219.517 123.604 1.00 67.78 84 THR A CA 1
ATOM 582 C C . THR A 1 84 ? 194.400 219.202 122.189 1.00 67.78 84 THR A C 1
ATOM 583 O O . THR A 1 84 ? 194.521 220.063 121.311 1.00 67.78 84 THR A O 1
ATOM 587 N N . SER A 1 85 ? 193.865 218.007 121.945 1.00 68.65 85 SER A N 1
ATOM 588 C CA . SER A 1 85 ? 193.442 217.610 120.608 1.00 68.65 85 SER A CA 1
ATOM 589 C C . SER A 1 85 ? 191.972 217.236 120.500 1.00 68.65 85 SER A C 1
ATOM 590 O O . SER A 1 85 ? 191.469 217.139 119.374 1.00 68.65 85 SER A O 1
ATOM 593 N N . GLY A 1 86 ? 191.270 217.023 121.610 1.00 70.84 86 GLY A N 1
ATOM 594 C CA . GLY A 1 86 ? 189.857 216.690 121.531 1.00 70.84 86 GLY A CA 1
ATOM 595 C C . GLY A 1 86 ? 189.635 215.303 120.960 1.00 70.84 86 GLY A C 1
ATOM 596 O O . GLY A 1 86 ? 190.372 214.354 121.250 1.00 70.84 86 GLY A O 1
ATOM 597 N N . SER A 1 87 ? 188.598 215.181 120.127 1.00 72.16 87 SER A N 1
ATOM 598 C CA . SER A 1 87 ? 188.221 213.914 119.513 1.00 72.16 87 SER A CA 1
ATOM 599 C C . SER A 1 87 ? 188.894 213.691 118.164 1.00 72.16 87 SER A C 1
ATOM 600 O O . SER A 1 87 ? 188.332 212.995 117.306 1.00 72.16 87 SER A O 1
ATOM 603 N N . LEU A 1 88 ? 190.073 214.279 117.949 1.00 69.88 88 LEU A N 1
ATOM 604 C CA . LEU A 1 88 ? 190.783 214.089 116.688 1.00 69.88 88 LEU A CA 1
ATOM 605 C C . LEU A 1 88 ? 191.157 212.627 116.480 1.00 69.88 88 LEU A C 1
ATOM 606 O O . LEU A 1 88 ? 190.846 212.039 115.438 1.00 69.88 88 LEU A O 1
ATOM 611 N N . PHE A 1 89 ? 191.794 212.017 117.472 1.00 66.99 89 PHE A N 1
ATOM 612 C CA . PHE A 1 89 ? 192.272 210.648 117.368 1.00 66.99 89 PHE A CA 1
ATOM 613 C C . PHE A 1 89 ? 191.235 209.675 117.914 1.00 66.99 89 PHE A C 1
ATOM 614 O O . PHE A 1 89 ? 190.458 210.004 118.814 1.00 66.99 89 PHE A O 1
ATOM 622 N N . ASN A 1 90 ? 191.229 208.475 117.351 1.00 68.53 90 ASN A N 1
ATOM 623 C CA . ASN A 1 90 ? 190.326 207.435 117.823 1.00 68.53 90 ASN A CA 1
ATOM 624 C C . ASN A 1 90 ? 190.760 206.978 119.211 1.00 68.53 90 ASN A C 1
ATOM 625 O O . ASN A 1 90 ? 191.934 206.636 119.404 1.00 68.53 90 ASN A O 1
ATOM 630 N N . PRO A 1 91 ? 189.864 206.983 120.202 1.00 69.57 91 PRO A N 1
ATOM 631 C CA . PRO A 1 91 ? 190.237 206.477 121.533 1.00 69.57 91 PRO A CA 1
ATOM 632 C C . PRO A 1 91 ? 190.664 205.020 121.533 1.00 69.57 91 PRO A C 1
ATOM 633 O O . PRO A 1 91 ? 191.436 204.618 122.412 1.00 69.57 91 PRO A O 1
ATOM 637 N N . ALA A 1 92 ? 190.179 204.213 120.584 1.00 68.37 92 ALA A N 1
ATOM 638 C CA . ALA A 1 92 ? 190.684 202.852 120.447 1.00 68.37 92 ALA A CA 1
ATOM 639 C C . ALA A 1 92 ? 192.161 202.841 120.076 1.00 68.37 92 ALA A C 1
ATOM 640 O O . ALA A 1 92 ? 192.932 202.049 120.627 1.00 68.37 92 ALA A O 1
ATOM 642 N N . ASN A 1 93 ? 192.573 203.726 119.165 1.00 66.97 93 ASN A N 1
ATOM 643 C CA . ASN A 1 93 ? 193.974 203.843 118.778 1.00 66.97 93 ASN A CA 1
ATOM 644 C C . ASN A 1 93 ? 194.854 204.392 119.893 1.00 66.97 93 ASN A C 1
ATOM 645 O O . ASN A 1 93 ? 196.082 204.372 119.755 1.00 66.97 93 ASN A O 1
ATOM 650 N N . LEU A 1 94 ? 194.264 204.892 120.974 1.00 65.60 94 LEU A N 1
ATOM 651 C CA . LEU A 1 94 ? 194.997 205.452 122.103 1.00 65.60 94 LEU A CA 1
ATOM 652 C C . LEU A 1 94 ? 195.105 204.378 123.177 1.00 65.60 94 LEU A C 1
ATOM 653 O O . LEU A 1 94 ? 194.094 203.970 123.759 1.00 65.60 94 LEU A O 1
ATOM 658 N N . ILE A 1 95 ? 196.327 203.922 123.438 1.00 62.18 95 ILE A N 1
ATOM 659 C CA . ILE A 1 95 ? 196.592 202.861 124.401 1.00 62.18 95 ILE A CA 1
ATOM 660 C C . ILE A 1 95 ? 197.492 203.432 125.486 1.00 62.18 95 ILE A C 1
ATOM 661 O O . ILE A 1 95 ? 198.513 204.058 125.183 1.00 62.18 95 ILE A O 1
ATOM 666 N N . SER A 1 96 ? 197.111 203.232 126.745 1.00 61.63 96 SER A N 1
ATOM 667 C CA . SER A 1 96 ? 197.875 203.761 127.864 1.00 61.63 96 SER A CA 1
ATOM 668 C C . SER A 1 96 ? 198.000 202.720 128.966 1.00 61.63 96 SER A C 1
ATOM 669 O O . SER A 1 96 ? 197.106 201.897 129.176 1.00 61.63 96 SER A O 1
ATOM 672 N N . ARG A 1 97 ? 199.127 202.771 129.665 1.00 57.99 97 ARG A N 1
ATOM 673 C CA . ARG A 1 97 ? 199.373 202.016 130.885 1.00 57.99 97 ARG A CA 1
ATOM 674 C C . ARG A 1 97 ? 199.564 203.009 132.030 1.00 57.99 97 ARG A C 1
ATOM 675 O O . ARG A 1 97 ? 199.391 204.217 131.857 1.00 57.99 97 ARG A O 1
ATOM 683 N N . THR A 1 98 ? 199.933 202.499 133.203 1.00 55.94 98 THR A N 1
ATOM 684 C CA . THR A 1 98 ? 200.022 203.321 134.405 1.00 55.94 98 THR A CA 1
ATOM 685 C C . THR A 1 98 ? 201.443 203.488 134.924 1.00 55.94 98 THR A C 1
ATOM 686 O O . THR A 1 98 ? 201.905 204.619 135.103 1.00 55.94 98 THR A O 1
ATOM 690 N N . GLU A 1 99 ? 202.152 202.386 135.178 1.00 55.47 99 GLU A N 1
ATOM 691 C CA . GLU A 1 99 ? 203.440 202.443 135.860 1.00 55.47 99 GLU A CA 1
ATOM 692 C C . GLU A 1 99 ? 204.534 203.111 135.037 1.00 55.47 99 GLU A C 1
ATOM 693 O O . GLU A 1 99 ? 205.526 203.566 135.617 1.00 55.47 99 GLU A O 1
ATOM 699 N N . GLY A 1 100 ? 204.386 203.185 133.720 1.00 54.89 100 GLY A N 1
ATOM 700 C CA . GLY A 1 100 ? 205.402 203.787 132.885 1.00 54.89 100 GLY A CA 1
ATOM 701 C C . GLY A 1 100 ? 206.618 202.895 132.718 1.00 54.89 100 GLY A C 1
ATOM 702 O O . GLY A 1 100 ? 206.731 201.810 133.290 1.00 54.89 100 GLY A O 1
ATOM 703 N N . ALA A 1 101 ? 207.549 203.377 131.898 1.00 50.27 101 ALA A N 1
ATOM 704 C CA . ALA A 1 101 ? 208.875 202.784 131.804 1.00 50.27 101 ALA A CA 1
ATOM 705 C C . ALA A 1 101 ? 209.927 203.587 132.542 1.00 50.27 101 ALA A C 1
ATOM 706 O O . ALA A 1 101 ? 210.847 203.003 133.114 1.00 50.27 101 ALA A O 1
ATOM 708 N N . GLY A 1 102 ? 209.792 204.910 132.558 1.00 44.71 102 GLY A N 1
ATOM 709 C CA . GLY A 1 102 ? 210.641 205.745 133.378 1.00 44.71 102 GLY A CA 1
ATOM 710 C C . GLY A 1 102 ? 212.100 205.784 132.993 1.00 44.71 102 GLY A C 1
ATOM 711 O O . GLY A 1 102 ? 212.964 205.698 133.869 1.00 44.71 102 GLY A O 1
ATOM 712 N N . GLY A 1 103 ? 212.404 205.928 131.708 1.00 47.68 103 GLY A N 1
ATOM 713 C CA . GLY A 1 103 ? 213.781 205.887 131.271 1.00 47.68 103 GLY A CA 1
ATOM 714 C C . GLY A 1 103 ? 214.348 204.497 131.135 1.00 47.68 103 GLY A C 1
ATOM 715 O O . GLY A 1 103 ? 215.545 204.354 130.868 1.00 47.68 103 GLY A O 1
ATOM 716 N N . ASN A 1 104 ? 213.525 203.468 131.307 1.00 49.68 104 ASN A N 1
ATOM 717 C CA . ASN A 1 104 ? 213.964 202.084 131.217 1.00 49.68 104 ASN A CA 1
ATOM 718 C C . ASN A 1 104 ? 213.511 201.504 129.883 1.00 49.68 104 ASN A C 1
ATOM 719 O O . ASN A 1 104 ? 212.311 201.335 129.645 1.00 49.68 104 ASN A O 1
ATOM 724 N N . PHE A 1 105 ? 214.483 201.219 129.015 1.00 51.06 105 PHE A N 1
ATOM 725 C CA . PHE A 1 105 ? 214.215 200.515 127.765 1.00 51.06 105 PHE A CA 1
ATOM 726 C C . PHE A 1 105 ? 213.620 199.135 128.008 1.00 51.06 105 PHE A C 1
ATOM 727 O O . PHE A 1 105 ? 212.687 198.724 127.308 1.00 51.06 105 PHE A O 1
ATOM 735 N N . ALA A 1 106 ? 214.153 198.399 128.985 1.00 51.20 106 ALA A N 1
ATOM 736 C CA . ALA A 1 106 ? 213.739 197.016 129.180 1.00 51.20 106 ALA A CA 1
ATOM 737 C C . ALA A 1 106 ? 212.278 196.890 129.592 1.00 51.20 106 ALA A C 1
ATOM 738 O O . ALA A 1 106 ? 211.677 195.840 129.351 1.00 51.20 106 ALA A O 1
ATOM 740 N N . VAL A 1 107 ? 211.693 197.925 130.200 1.00 51.43 107 VAL A N 1
ATOM 741 C CA . VAL A 1 107 ? 210.269 197.879 130.527 1.00 51.43 107 VAL A CA 1
ATOM 742 C C . VAL A 1 107 ? 209.431 197.827 129.256 1.00 51.43 107 VAL A C 1
ATOM 743 O O . VAL A 1 107 ? 208.503 197.019 129.138 1.00 51.43 107 VAL A O 1
ATOM 747 N N . GLY A 1 108 ? 209.754 198.678 128.280 1.00 52.63 108 GLY A N 1
ATOM 748 C CA . GLY A 1 108 ? 209.049 198.644 127.012 1.00 52.63 108 GLY A CA 1
ATOM 749 C C . GLY A 1 108 ? 209.474 197.522 126.093 1.00 52.63 108 GLY A C 1
ATOM 750 O O . GLY A 1 108 ? 208.761 197.221 125.131 1.00 52.63 108 GLY A O 1
ATOM 751 N N . TYR A 1 109 ? 210.621 196.899 126.364 1.00 55.64 109 TYR A N 1
ATOM 752 C CA . TYR A 1 109 ? 211.123 195.823 125.516 1.00 55.64 109 TYR A CA 1
ATOM 753 C C . TYR A 1 109 ? 210.707 194.451 126.049 1.00 55.64 109 TYR A C 1
ATOM 754 O O . TYR A 1 109 ? 210.048 193.679 125.345 1.00 55.64 109 TYR A O 1
ATOM 763 N N . LEU A 1 110 ? 211.085 194.138 127.288 1.00 56.41 110 LEU A N 1
ATOM 764 C CA . LEU A 1 110 ? 210.688 192.898 127.957 1.00 56.41 110 LEU A CA 1
ATOM 765 C C . LEU A 1 110 ? 210.061 193.255 129.300 1.00 56.41 110 LEU A C 1
ATOM 766 O O . LEU A 1 110 ? 210.769 193.435 130.295 1.00 56.41 110 LEU A O 1
ATOM 771 N N . GLY A 1 111 ? 208.735 193.331 129.336 1.00 60.31 111 GLY A N 1
ATOM 772 C CA . GLY A 1 111 ? 208.043 193.759 130.535 1.00 60.31 111 GLY A CA 1
ATOM 773 C C . GLY A 1 111 ? 206.653 194.271 130.233 1.00 60.31 111 GLY A C 1
ATOM 774 O O . GLY A 1 111 ? 205.853 193.570 129.606 1.00 60.31 111 GLY A O 1
ATOM 775 N N . ALA A 1 112 ? 206.346 195.488 130.689 1.00 59.05 112 ALA A N 1
ATOM 776 C CA . ALA A 1 112 ? 205.070 196.106 130.348 1.00 59.05 112 ALA A CA 1
ATOM 777 C C . ALA A 1 112 ? 204.916 196.301 128.847 1.00 59.05 112 ALA A C 1
ATOM 778 O O . ALA A 1 112 ? 203.788 196.256 128.339 1.00 59.05 112 ALA A O 1
ATOM 780 N N . GLY A 1 113 ? 206.023 196.499 128.128 1.00 59.09 113 GLY A N 1
ATOM 781 C CA . GLY A 1 113 ? 205.946 196.608 126.681 1.00 59.09 113 GLY A CA 1
ATOM 782 C C . GLY A 1 113 ? 205.421 195.344 126.029 1.00 59.09 113 GLY A C 1
ATOM 783 O O . GLY A 1 113 ? 204.624 195.405 125.090 1.00 59.09 113 GLY A O 1
ATOM 784 N N . ARG A 1 114 ? 205.848 194.182 126.531 1.00 59.15 114 ARG A N 1
ATOM 785 C CA . ARG A 1 114 ? 205.381 192.915 125.976 1.00 59.15 114 ARG A CA 1
ATOM 786 C C . ARG A 1 114 ? 203.877 192.751 126.147 1.00 59.15 114 ARG A C 1
ATOM 787 O O . ARG A 1 114 ? 203.189 192.281 125.233 1.00 59.15 114 ARG A O 1
ATOM 795 N N . GLU A 1 115 ? 203.345 193.127 127.313 1.00 61.62 115 GLU A N 1
ATOM 796 C CA . GLU A 1 115 ? 201.918 192.929 127.553 1.00 61.62 115 GLU A CA 1
ATOM 797 C C . GLU A 1 115 ? 201.079 193.993 126.854 1.00 61.62 115 GLU A C 1
ATOM 798 O O . GLU A 1 115 ? 199.913 193.747 126.525 1.00 61.62 115 GLU A O 1
ATOM 804 N N . VAL A 1 116 ? 201.645 195.182 126.613 1.00 60.83 116 VAL A N 1
ATOM 805 C CA . VAL A 1 116 ? 200.879 196.210 125.907 1.00 60.83 116 VAL A CA 1
ATOM 806 C C . VAL A 1 116 ? 200.995 196.067 124.395 1.00 60.83 116 VAL A C 1
ATOM 807 O O . VAL A 1 116 ? 200.177 196.635 123.660 1.00 60.83 116 VAL A O 1
ATOM 811 N N . LEU A 1 117 ? 201.971 195.293 123.913 1.00 61.50 117 LEU A N 1
ATOM 812 C CA . LEU A 1 117 ? 202.171 195.117 122.474 1.00 61.50 117 LEU A CA 1
ATOM 813 C C . LEU A 1 117 ? 200.970 194.544 121.720 1.00 61.50 117 LEU A C 1
ATOM 814 O O . LEU A 1 117 ? 200.648 195.075 120.640 1.00 61.50 117 LEU A O 1
ATOM 819 N N . PRO A 1 118 ? 200.304 193.462 122.172 1.00 63.49 118 PRO A N 1
ATOM 820 C CA . PRO A 1 118 ? 199.243 192.873 121.331 1.00 63.49 118 PRO A CA 1
ATOM 821 C C . PRO A 1 118 ? 198.084 193.810 121.030 1.00 63.49 118 PRO A C 1
ATOM 822 O O . PRO A 1 118 ? 197.588 193.817 119.899 1.00 63.49 118 PRO A O 1
ATOM 826 N N . GLU A 1 119 ? 197.641 194.608 122.004 1.00 62.17 119 GLU A N 1
ATOM 827 C CA . GLU A 1 119 ? 196.580 195.577 121.735 1.00 62.17 119 GLU A CA 1
ATOM 828 C C . GLU A 1 119 ? 197.058 196.653 120.767 1.00 62.17 119 GLU A C 1
ATOM 829 O O . GLU A 1 119 ? 196.301 197.100 119.890 1.00 62.17 119 GLU A O 1
ATOM 835 N N . VAL A 1 120 ? 198.322 197.065 120.904 1.00 62.15 120 VAL A N 1
ATOM 836 C CA . VAL A 1 120 ? 198.885 198.078 120.017 1.00 62.15 120 VAL A CA 1
ATOM 837 C C . VAL A 1 120 ? 198.863 197.599 118.575 1.00 62.15 120 VAL A C 1
ATOM 838 O O . VAL A 1 120 ? 198.422 198.322 117.677 1.00 62.15 120 VAL A O 1
ATOM 842 N N . MET A 1 121 ? 199.307 196.367 118.322 1.00 64.54 121 MET A N 1
ATOM 843 C CA . MET A 1 121 ? 199.250 195.902 116.940 1.00 64.54 121 MET A CA 1
ATOM 844 C C . MET A 1 121 ? 197.880 195.407 116.505 1.00 64.54 121 MET A C 1
ATOM 845 O O . MET A 1 121 ? 197.642 195.319 115.299 1.00 64.54 121 MET A O 1
ATOM 850 N N . SER A 1 122 ? 196.962 195.130 117.430 1.00 65.50 122 SER A N 1
ATOM 851 C CA . SER A 1 122 ? 195.569 194.970 117.028 1.00 65.50 122 SER A CA 1
ATOM 852 C C . SER A 1 122 ? 195.048 196.264 116.417 1.00 65.50 122 SER A C 1
ATOM 853 O O . SER A 1 122 ? 194.473 196.268 115.321 1.00 65.50 122 SER A O 1
ATOM 856 N N . ARG A 1 123 ? 195.295 197.388 117.090 1.00 66.96 123 ARG A N 1
ATOM 857 C CA . ARG A 1 123 ? 194.924 198.672 116.502 1.00 66.96 123 ARG A CA 1
ATOM 858 C C . ARG A 1 123 ? 195.735 198.972 115.246 1.00 66.96 123 ARG A C 1
ATOM 859 O O . ARG A 1 123 ? 195.206 199.554 114.292 1.00 66.96 123 ARG A O 1
ATOM 867 N N . LEU A 1 124 ? 197.003 198.557 115.213 1.00 66.20 124 LEU A N 1
ATOM 868 C CA . LEU A 1 124 ? 197.856 198.854 114.067 1.00 66.20 124 LEU A CA 1
ATOM 869 C C . LEU A 1 124 ? 197.388 198.120 112.816 1.00 66.20 124 LEU A C 1
ATOM 870 O O . LEU A 1 124 ? 197.283 198.728 111.744 1.00 66.20 124 LEU A O 1
ATOM 875 N N . ASP A 1 125 ? 197.113 196.814 112.913 1.00 68.33 125 ASP A N 1
ATOM 876 C CA . ASP A 1 125 ? 196.692 196.105 111.711 1.00 68.33 125 ASP A CA 1
ATOM 877 C C . ASP A 1 125 ? 195.227 196.390 111.394 1.00 68.33 125 ASP A C 1
ATOM 878 O O . ASP A 1 125 ? 194.811 196.278 110.234 1.00 68.33 125 ASP A O 1
ATOM 883 N N . TYR A 1 126 ? 194.441 196.815 112.394 1.00 68.41 126 TYR A N 1
ATOM 884 C CA . TYR A 1 126 ? 193.138 197.395 112.088 1.00 68.41 126 TYR A CA 1
ATOM 885 C C . TYR A 1 126 ? 193.285 198.636 111.217 1.00 68.41 126 TYR A C 1
ATOM 886 O O . TYR A 1 126 ? 192.540 198.816 110.247 1.00 68.41 126 TYR A O 1
ATOM 895 N N . GLU A 1 127 ? 194.239 199.506 111.554 1.00 69.90 127 GLU A N 1
ATOM 896 C CA . GLU A 1 127 ? 194.439 200.724 110.776 1.00 69.90 127 GLU A CA 1
ATOM 897 C C . GLU A 1 127 ? 195.003 200.414 109.393 1.00 69.90 127 GLU A C 1
ATOM 898 O O . GLU A 1 127 ? 194.607 201.040 108.403 1.00 69.90 127 GLU A O 1
ATOM 904 N N . ILE A 1 128 ? 195.928 199.455 109.305 1.00 68.12 128 ILE A N 1
ATOM 905 C CA . ILE A 1 128 ? 196.595 199.197 108.030 1.00 68.12 128 ILE A CA 1
ATOM 906 C C . ILE A 1 128 ? 195.673 198.419 107.095 1.00 68.12 128 ILE A C 1
ATOM 907 O O . ILE A 1 128 ? 195.819 198.481 105.869 1.00 68.12 128 ILE A O 1
ATOM 912 N N . ASP A 1 129 ? 194.706 197.677 107.650 1.00 71.12 129 ASP A N 1
ATOM 913 C CA . ASP A 1 129 ? 193.699 197.050 106.802 1.00 71.12 129 ASP A CA 1
ATOM 914 C C . ASP A 1 129 ? 192.751 198.071 106.190 1.00 71.12 129 ASP A C 1
ATOM 915 O O . ASP A 1 129 ? 192.137 197.788 105.155 1.00 71.12 129 ASP A O 1
ATOM 920 N N . LYS A 1 130 ? 192.623 199.247 106.800 1.00 72.01 130 LYS A N 1
ATOM 921 C CA . LYS A 1 130 ? 191.828 200.336 106.253 1.00 72.01 130 LYS A CA 1
ATOM 922 C C . LYS A 1 130 ? 192.613 201.166 105.243 1.00 72.01 130 LYS A C 1
ATOM 923 O O . LYS A 1 130 ? 192.046 202.065 104.613 1.00 72.01 130 LYS A O 1
ATOM 929 N N . CYS A 1 131 ? 193.901 200.878 105.072 1.00 71.87 131 CYS A N 1
ATOM 930 C CA . CYS A 1 131 ? 194.738 201.576 104.110 1.00 71.87 131 CYS A CA 1
ATOM 931 C C . CYS A 1 131 ? 194.552 200.984 102.718 1.00 71.87 131 CYS A C 1
ATOM 932 O O . CYS A 1 131 ? 194.327 199.781 102.557 1.00 71.87 131 CYS A O 1
ATOM 935 N N . ASP A 1 132 ? 194.656 201.846 101.707 1.00 74.03 132 ASP A N 1
ATOM 936 C CA . ASP A 1 132 ? 194.493 201.399 100.327 1.00 74.03 132 ASP A CA 1
ATOM 937 C C . ASP A 1 132 ? 195.753 200.703 99.826 1.00 74.03 132 ASP A C 1
ATOM 938 O O . ASP A 1 132 ? 195.729 199.513 99.493 1.00 74.03 132 ASP A O 1
ATOM 943 N N . ASN A 1 133 ? 196.866 201.434 99.765 1.00 72.71 133 ASN A N 1
ATOM 944 C CA . ASN A 1 133 ? 198.175 200.865 99.430 1.00 72.71 133 ASN A CA 1
ATOM 945 C C . ASN A 1 133 ? 199.195 201.588 100.305 1.00 72.71 133 ASN A C 1
ATOM 946 O O . ASN A 1 133 ? 199.733 202.629 99.921 1.00 72.71 133 ASN A O 1
ATOM 951 N N . VAL A 1 134 ? 199.460 201.025 101.478 1.00 67.99 134 VAL A N 1
ATOM 952 C CA . VAL A 1 134 ? 200.369 201.643 102.434 1.00 67.99 134 VAL A CA 1
ATOM 953 C C . VAL A 1 134 ? 201.806 201.473 101.953 1.00 67.99 134 VAL A C 1
ATOM 954 O O . VAL A 1 134 ? 202.205 200.394 101.497 1.00 67.99 134 VAL A O 1
ATOM 958 N N . GLY A 1 135 ? 202.570 202.559 101.995 1.00 63.66 135 GLY A N 1
ATOM 959 C CA . GLY A 1 135 ? 203.951 202.530 101.561 1.00 63.66 135 GLY A CA 1
ATOM 960 C C . GLY A 1 135 ? 204.901 203.135 102.571 1.00 63.66 135 GLY A C 1
ATOM 961 O O . GLY A 1 135 ? 205.996 203.580 102.213 1.00 63.66 135 GLY A O 1
ATOM 962 N N . GLY A 1 136 ? 204.493 203.167 103.837 1.00 59.90 136 GLY A N 1
ATOM 963 C CA . GLY A 1 136 ? 205.343 203.717 104.872 1.00 59.90 136 GLY A CA 1
ATOM 964 C C . GLY A 1 136 ? 204.684 203.857 106.228 1.00 59.90 136 GLY A C 1
ATOM 965 O O . GLY A 1 136 ? 203.470 204.053 106.323 1.00 59.90 136 GLY A O 1
ATOM 966 N N . ILE A 1 137 ? 205.481 203.746 107.288 1.00 57.11 137 ILE A N 1
ATOM 967 C CA . ILE A 1 137 ? 205.019 203.935 108.658 1.00 57.11 137 ILE A CA 1
ATOM 968 C C . ILE A 1 137 ? 206.020 204.842 109.360 1.00 57.11 137 ILE A C 1
ATOM 969 O O . ILE A 1 137 ? 207.218 204.539 109.390 1.00 57.11 137 ILE A O 1
ATOM 974 N N . ILE A 1 138 ? 205.536 205.947 109.919 1.00 55.12 138 ILE A N 1
ATOM 975 C CA . ILE A 1 138 ? 206.379 206.930 110.591 1.00 55.12 138 ILE A CA 1
ATOM 976 C C . ILE A 1 138 ? 206.225 206.757 112.096 1.00 55.12 138 ILE A C 1
ATOM 977 O O . ILE A 1 138 ? 205.127 206.910 112.641 1.00 55.12 138 ILE A O 1
ATOM 982 N N . VAL A 1 139 ? 207.329 206.446 112.765 1.00 52.15 139 VAL A N 1
ATOM 983 C CA . VAL A 1 139 ? 207.347 206.219 114.205 1.00 52.15 139 VAL A CA 1
ATOM 984 C C . VAL A 1 139 ? 207.902 207.482 114.854 1.00 52.15 139 VAL A C 1
ATOM 985 O O . VAL A 1 139 ? 209.102 207.751 114.792 1.00 52.15 139 VAL A O 1
ATOM 989 N N . LEU A 1 140 ? 207.024 208.246 115.495 1.00 51.24 140 LEU A N 1
ATOM 990 C CA . LEU A 1 140 ? 207.384 209.498 116.155 1.00 51.24 140 LEU A CA 1
ATOM 991 C C . LEU A 1 140 ? 207.691 209.211 117.620 1.00 51.24 140 LEU A C 1
ATOM 992 O O . LEU A 1 140 ? 206.799 208.813 118.377 1.00 51.24 140 LEU A O 1
ATOM 997 N N . HIS A 1 141 ? 208.936 209.431 118.036 1.00 48.45 141 HIS A N 1
ATOM 998 C CA . HIS A 1 141 ? 209.305 209.119 119.410 1.00 48.45 141 HIS A CA 1
ATOM 999 C C . HIS A 1 141 ? 210.593 209.844 119.779 1.00 48.45 141 HIS A C 1
ATOM 1000 O O . HIS A 1 141 ? 211.259 210.458 118.942 1.00 48.45 141 HIS A O 1
ATOM 1007 N N . ALA A 1 142 ? 210.922 209.779 121.063 1.00 48.37 142 ALA A N 1
ATOM 1008 C CA . ALA A 1 142 ? 212.229 210.176 121.560 1.00 48.37 142 ALA A CA 1
ATOM 1009 C C . ALA A 1 142 ? 212.938 208.922 122.039 1.00 48.37 142 ALA A C 1
ATOM 1010 O O . ALA A 1 142 ? 212.440 208.228 122.931 1.00 48.37 142 ALA A O 1
ATOM 1012 N N . ILE A 1 143 ? 214.100 208.630 121.449 1.00 49.84 143 ILE A N 1
ATOM 1013 C CA . ILE A 1 143 ? 214.861 207.464 121.888 1.00 49.84 143 ILE A CA 1
ATOM 1014 C C . ILE A 1 143 ? 215.648 207.736 123.158 1.00 49.84 143 ILE A C 1
ATOM 1015 O O . ILE A 1 143 ? 216.303 206.821 123.672 1.00 49.84 143 ILE A O 1
ATOM 1020 N N . GLY A 1 144 ? 215.590 208.956 123.693 1.00 47.22 144 GLY A N 1
ATOM 1021 C CA . GLY A 1 144 ? 216.204 209.212 124.985 1.00 47.22 144 GLY A CA 1
ATOM 1022 C C . GLY A 1 144 ? 215.395 208.651 126.139 1.00 47.22 144 GLY A C 1
ATOM 1023 O O . GLY A 1 144 ? 215.955 208.254 127.165 1.00 47.22 144 GLY A O 1
ATOM 1024 N N . GLY A 1 145 ? 214.074 208.599 125.988 1.00 48.35 145 GLY A N 1
ATOM 1025 C CA . GLY A 1 145 ? 213.225 208.098 127.045 1.00 48.35 145 GLY A CA 1
ATOM 1026 C C . GLY A 1 145 ? 213.144 206.583 127.073 1.00 48.35 145 GLY A C 1
ATOM 1027 O O . GLY A 1 145 ? 213.674 205.881 126.215 1.00 48.35 145 GLY A O 1
ATOM 1028 N N . GLY A 1 146 ? 212.454 206.076 128.090 1.00 47.75 146 GLY A N 1
ATOM 1029 C CA . GLY A 1 146 ? 212.327 204.644 128.272 1.00 47.75 146 GLY A CA 1
ATOM 1030 C C . GLY A 1 146 ? 211.187 204.025 127.495 1.00 47.75 146 GLY A C 1
ATOM 1031 O O . GLY A 1 146 ? 211.388 203.046 126.769 1.00 47.75 146 GLY A O 1
ATOM 1032 N N . THR A 1 147 ? 209.981 204.580 127.649 1.00 50.86 147 THR A N 1
ATOM 1033 C CA . THR A 1 147 ? 208.835 204.074 126.900 1.00 50.86 147 THR A CA 1
ATOM 1034 C C . THR A 1 147 ? 209.061 204.219 125.404 1.00 50.86 147 THR A C 1
ATOM 1035 O O . THR A 1 147 ? 208.843 203.273 124.637 1.00 50.86 147 THR A O 1
ATOM 1039 N N . GLY A 1 148 ? 209.534 205.393 124.980 1.00 49.58 148 GLY A N 1
ATOM 1040 C CA . GLY A 1 148 ? 209.763 205.624 123.564 1.00 49.58 148 GLY A CA 1
ATOM 1041 C C . GLY A 1 148 ? 210.734 204.627 122.967 1.00 49.58 148 GLY A C 1
ATOM 1042 O O . GLY A 1 148 ? 210.406 203.926 122.010 1.00 49.58 148 GLY A O 1
ATOM 1043 N N . SER A 1 149 ? 211.915 204.498 123.577 1.00 49.78 149 SER A N 1
ATOM 1044 C CA . SER A 1 149 ? 212.924 203.575 123.068 1.00 49.78 149 SER A CA 1
ATOM 1045 C C . SER A 1 149 ? 212.428 202.135 123.096 1.00 49.78 149 SER A C 1
ATOM 1046 O O . SER A 1 149 ? 212.461 201.435 122.076 1.00 49.78 149 SER A O 1
ATOM 1049 N N . GLY A 1 150 ? 211.952 201.683 124.258 1.00 52.48 150 GLY A N 1
ATOM 1050 C CA . GLY A 1 150 ? 211.599 200.282 124.407 1.00 52.48 150 GLY A CA 1
ATOM 1051 C C . GLY A 1 150 ? 210.458 199.862 123.501 1.00 52.48 150 GLY A C 1
ATOM 1052 O O . GLY A 1 150 ? 210.552 198.853 122.788 1.00 52.48 150 GLY A O 1
ATOM 1053 N N . PHE A 1 151 ? 209.367 200.629 123.497 1.00 55.60 151 PHE A N 1
ATOM 1054 C CA . PHE A 1 151 ? 208.262 200.209 122.658 1.00 55.60 151 PHE A CA 1
ATOM 1055 C C . PHE A 1 151 ? 208.471 200.524 121.187 1.00 55.60 151 PHE A C 1
ATOM 1056 O O . PHE A 1 151 ? 207.931 199.797 120.352 1.00 55.60 151 PHE A O 1
ATOM 1064 N N . GLY A 1 152 ? 209.249 201.550 120.833 1.00 58.18 152 GLY A N 1
ATOM 1065 C CA . GLY A 1 152 ? 209.628 201.702 119.443 1.00 58.18 152 GLY A CA 1
ATOM 1066 C C . GLY A 1 152 ? 210.408 200.500 118.957 1.00 58.18 152 GLY A C 1
ATOM 1067 O O . GLY A 1 152 ? 210.149 199.983 117.868 1.00 58.18 152 GLY A O 1
ATOM 1068 N N . ALA A 1 153 ? 211.328 200.004 119.789 1.00 57.91 153 ALA A N 1
ATOM 1069 C CA . ALA A 1 153 ? 212.081 198.803 119.453 1.00 57.91 153 ALA A CA 1
ATOM 1070 C C . ALA A 1 153 ? 211.166 197.607 119.252 1.00 57.91 153 ALA A C 1
ATOM 1071 O O . ALA A 1 153 ? 211.213 196.945 118.209 1.00 57.91 153 ALA A O 1
ATOM 1073 N N . LEU A 1 154 ? 210.318 197.323 120.244 1.00 59.23 154 LEU A N 1
ATOM 1074 C CA . LEU A 1 154 ? 209.450 196.151 120.158 1.00 59.23 154 LEU A CA 1
ATOM 1075 C C . LEU A 1 154 ? 208.503 196.254 118.968 1.00 59.23 154 LEU A C 1
ATOM 1076 O O . LEU A 1 154 ? 208.312 195.279 118.226 1.00 59.23 154 LEU A O 1
ATOM 1081 N N . LEU A 1 155 ? 207.937 197.441 118.749 1.00 59.04 155 LEU A N 1
ATOM 1082 C CA . LEU A 1 155 ? 206.951 197.635 117.696 1.00 59.04 155 LEU A CA 1
ATOM 1083 C C . LEU A 1 155 ? 207.579 197.498 116.311 1.00 59.04 155 LEU A C 1
ATOM 1084 O O . LEU A 1 155 ? 207.057 196.768 115.460 1.00 59.04 155 LEU A O 1
ATOM 1089 N N . ILE A 1 156 ? 208.713 198.166 116.066 1.00 61.57 156 ILE A N 1
ATOM 1090 C CA . ILE A 1 156 ? 209.324 198.051 114.744 1.00 61.57 156 ILE A CA 1
ATOM 1091 C C . ILE A 1 156 ? 209.883 196.649 114.522 1.00 61.57 156 ILE A C 1
ATOM 1092 O O . ILE A 1 156 ? 209.857 196.141 113.393 1.00 61.57 156 ILE A O 1
ATOM 1097 N N . GLU A 1 157 ? 210.379 195.990 115.576 1.00 62.21 157 GLU A N 1
ATOM 1098 C CA . GLU A 1 157 ? 210.908 194.641 115.410 1.00 62.21 157 GLU A CA 1
ATOM 1099 C C . GLU A 1 157 ? 209.807 193.658 115.040 1.00 62.21 157 GLU A C 1
ATOM 1100 O O . GLU A 1 157 ? 209.977 192.840 114.126 1.00 62.21 157 GLU A O 1
ATOM 1106 N N . SER A 1 158 ? 208.664 193.723 115.728 1.00 65.23 158 SER A N 1
ATOM 1107 C CA . SER A 1 158 ? 207.589 192.808 115.370 1.00 65.23 158 SER A CA 1
ATOM 1108 C C . SER A 1 158 ? 206.959 193.169 114.029 1.00 65.23 158 SER A C 1
ATOM 1109 O O . SER A 1 158 ? 206.516 192.269 113.300 1.00 65.23 158 SER A O 1
ATOM 1112 N N . LEU A 1 159 ? 206.951 194.457 113.663 1.00 63.17 159 LEU A N 1
ATOM 1113 C CA . LEU A 1 159 ? 206.522 194.821 112.317 1.00 63.17 159 LEU A CA 1
ATOM 1114 C C . LEU A 1 159 ? 207.410 194.170 111.271 1.00 63.17 159 LEU A C 1
ATOM 1115 O O . LEU A 1 159 ? 206.920 193.464 110.387 1.00 63.17 159 LEU A O 1
ATOM 1120 N N . LYS A 1 160 ? 208.723 194.364 111.375 1.00 63.23 160 LYS A N 1
ATOM 1121 C CA . LYS A 1 160 ? 209.622 193.846 110.356 1.00 63.23 160 LYS A CA 1
ATOM 1122 C C . LYS A 1 160 ? 209.784 192.336 110.411 1.00 63.23 160 LYS A C 1
ATOM 1123 O O . LYS A 1 160 ? 210.296 191.755 109.449 1.00 63.23 160 LYS A O 1
ATOM 1129 N N . GLU A 1 161 ? 209.371 191.680 111.496 1.00 66.87 161 GLU A N 1
ATOM 1130 C CA . GLU A 1 161 ? 209.338 190.226 111.423 1.00 66.87 161 GLU A CA 1
ATOM 1131 C C . GLU A 1 161 ? 208.022 189.711 110.844 1.00 66.87 161 GLU A C 1
ATOM 1132 O O . GLU A 1 161 ? 208.001 188.628 110.249 1.00 66.87 161 GLU A O 1
ATOM 1138 N N . LYS A 1 162 ? 206.917 190.452 110.992 1.00 65.00 162 LYS A N 1
ATOM 1139 C CA . LYS A 1 162 ? 205.645 189.936 110.485 1.00 65.00 162 LYS A CA 1
ATOM 1140 C C . LYS A 1 162 ? 205.258 190.605 109.163 1.00 65.00 162 LYS A C 1
ATOM 1141 O O . LYS A 1 162 ? 204.795 189.938 108.233 1.00 65.00 162 LYS A O 1
ATOM 1147 N N . TYR A 1 163 ? 205.407 191.928 109.076 1.00 66.32 163 TYR A N 1
ATOM 1148 C CA . TYR A 1 163 ? 205.521 192.628 107.800 1.00 66.32 163 TYR A CA 1
ATOM 1149 C C . TYR A 1 163 ? 207.001 192.704 107.415 1.00 66.32 163 TYR A C 1
ATOM 1150 O O . TYR A 1 163 ? 207.834 191.960 107.937 1.00 66.32 163 TYR A O 1
ATOM 1159 N N . GLY A 1 164 ? 207.339 193.616 106.507 1.00 64.66 164 GLY A N 1
ATOM 1160 C CA . GLY A 1 164 ? 208.699 193.771 106.032 1.00 64.66 164 GLY A CA 1
ATOM 1161 C C . GLY A 1 164 ? 208.756 194.288 104.611 1.00 64.66 164 GLY A C 1
ATOM 1162 O O . GLY A 1 164 ? 209.830 194.636 104.112 1.00 64.66 164 GLY A O 1
ATOM 1163 N N . GLU A 1 165 ? 207.600 194.350 103.950 1.00 65.07 165 GLU A N 1
ATOM 1164 C CA . GLU A 1 165 ? 207.494 195.032 102.667 1.00 65.07 165 GLU A CA 1
ATOM 1165 C C . GLU A 1 165 ? 207.105 196.500 102.810 1.00 65.07 165 GLU A C 1
ATOM 1166 O O . GLU A 1 165 ? 207.084 197.217 101.804 1.00 65.07 165 GLU A O 1
ATOM 1172 N N . ILE A 1 166 ? 206.812 196.962 104.019 1.00 62.38 166 ILE A N 1
ATOM 1173 C CA . ILE A 1 166 ? 206.388 198.338 104.268 1.00 62.38 166 ILE A CA 1
ATOM 1174 C C . ILE A 1 166 ? 207.589 199.123 104.782 1.00 62.38 166 ILE A C 1
ATOM 1175 O O . ILE A 1 166 ? 208.186 198.724 105.794 1.00 62.38 166 ILE A O 1
ATOM 1180 N N . PRO A 1 167 ? 207.978 200.220 104.131 1.00 59.42 167 PRO A N 1
ATOM 1181 C CA . PRO A 1 167 ? 209.072 201.046 104.651 1.00 59.42 167 PRO A CA 1
ATOM 1182 C C . PRO A 1 167 ? 208.717 201.673 105.990 1.00 59.42 167 PRO A C 1
ATOM 1183 O O . PRO A 1 167 ? 207.550 201.916 106.301 1.00 59.42 167 PRO A O 1
ATOM 1187 N N . VAL A 1 168 ? 209.747 201.922 106.796 1.00 57.57 168 VAL A N 1
ATOM 1188 C CA . VAL A 1 168 ? 209.583 202.530 108.112 1.00 57.57 168 VAL A CA 1
ATOM 1189 C C . VAL A 1 168 ? 210.485 203.753 108.195 1.00 57.57 168 VAL A C 1
ATOM 1190 O O . VAL A 1 168 ? 211.714 203.638 108.101 1.00 57.57 168 VAL A O 1
ATOM 1194 N N . LEU A 1 169 ? 209.873 204.920 108.368 1.00 55.63 169 LEU A N 1
ATOM 1195 C CA . LEU A 1 169 ? 210.580 206.155 108.676 1.00 55.63 169 LEU A CA 1
ATOM 1196 C C . LEU A 1 169 ? 210.413 206.438 110.161 1.00 55.63 169 LEU A C 1
ATOM 1197 O O . LEU A 1 169 ? 209.286 206.520 110.656 1.00 55.63 169 LEU A O 1
ATOM 1202 N N . SER A 1 170 ? 211.524 206.578 110.869 1.00 54.42 170 SER A N 1
ATOM 1203 C CA . SER A 1 170 ? 211.467 206.965 112.267 1.00 54.42 170 SER A CA 1
ATOM 1204 C C . SER A 1 170 ? 211.781 208.446 112.399 1.00 54.42 170 SER A C 1
ATOM 1205 O O . SER A 1 170 ? 212.455 209.035 111.553 1.00 54.42 170 SER A O 1
ATOM 1208 N N . CYS A 1 171 ? 211.262 209.051 113.465 1.00 51.51 171 CYS A N 1
ATOM 1209 C CA . CYS A 1 171 ? 211.486 210.458 113.788 1.00 51.51 171 CYS A CA 1
ATOM 1210 C C . CYS A 1 171 ? 211.767 210.485 115.286 1.00 51.51 171 CYS A C 1
ATOM 1211 O O . CYS A 1 171 ? 210.845 210.545 116.105 1.00 51.51 171 CYS A O 1
ATOM 1214 N N . ALA A 1 172 ? 213.048 210.416 115.633 1.00 54.16 172 ALA A N 1
ATOM 1215 C CA . ALA A 1 172 ? 213.490 210.260 117.008 1.00 54.16 172 ALA A CA 1
ATOM 1216 C C . ALA A 1 172 ? 214.143 211.541 117.501 1.00 54.16 172 ALA A C 1
ATOM 1217 O O . ALA A 1 172 ? 214.956 212.150 116.798 1.00 54.16 172 ALA A O 1
ATOM 1219 N N . VAL A 1 173 ? 213.777 211.942 118.711 1.00 51.33 173 VAL A N 1
ATOM 1220 C CA . VAL A 1 173 ? 214.341 213.121 119.360 1.00 51.33 173 VAL A CA 1
ATOM 1221 C C . VAL A 1 173 ? 215.590 212.693 120.120 1.00 51.33 173 VAL A C 1
ATOM 1222 O O . VAL A 1 173 ? 215.515 211.867 121.037 1.00 51.33 173 VAL A O 1
ATOM 1226 N N . LEU A 1 174 ? 216.738 213.251 119.742 1.00 56.21 174 LEU A N 1
ATOM 1227 C CA . LEU A 1 174 ? 217.986 212.911 120.405 1.00 56.21 174 LEU A CA 1
ATOM 1228 C C . LEU A 1 174 ? 218.195 213.730 121.674 1.00 56.21 174 LEU A C 1
ATOM 1229 O O . LEU A 1 174 ? 217.611 214.803 121.842 1.00 56.21 174 LEU A O 1
ATOM 1234 N N . PRO A 1 175 ? 219.013 213.222 122.594 1.00 58.53 175 PRO A N 1
ATOM 1235 C CA . PRO A 1 175 ? 219.439 214.032 123.738 1.00 58.53 175 PRO A CA 1
ATOM 1236 C C . PRO A 1 175 ? 220.163 215.290 123.285 1.00 58.53 175 PRO A C 1
ATOM 1237 O O . PRO A 1 175 ? 220.912 215.283 122.306 1.00 58.53 175 PRO A O 1
ATOM 1241 N N . SER A 1 176 ? 219.937 216.365 124.010 1.00 61.38 176 SER A N 1
ATOM 1242 C CA . SER A 1 176 ? 220.647 217.603 123.735 1.00 61.38 176 SER A CA 1
ATOM 1243 C C . SER A 1 176 ? 222.045 217.551 124.348 1.00 61.38 176 SER A C 1
ATOM 1244 O O . SER A 1 176 ? 222.197 217.182 125.515 1.00 61.38 176 SER A O 1
ATOM 1247 N N . PRO A 1 177 ? 223.085 217.885 123.581 1.00 64.25 177 PRO A N 1
ATOM 1248 C CA . PRO A 1 177 ? 224.422 218.017 124.181 1.00 64.25 177 PRO A CA 1
ATOM 1249 C C . PRO A 1 177 ? 224.523 219.170 125.160 1.00 64.25 177 PRO A C 1
ATOM 1250 O O . PRO A 1 177 ? 225.492 219.225 125.925 1.00 64.25 177 PRO A O 1
ATOM 1254 N N . GLN A 1 178 ? 223.573 220.106 125.135 1.00 62.16 178 GLN A N 1
ATOM 1255 C CA . GLN A 1 178 ? 223.532 221.165 126.135 1.00 62.16 178 GLN A CA 1
ATOM 1256 C C . GLN A 1 178 ? 223.142 220.609 127.499 1.00 62.16 178 GLN A C 1
ATOM 1257 O O . GLN A 1 178 ? 223.767 220.927 128.517 1.00 62.16 178 GLN A O 1
ATOM 1263 N N . VAL A 1 179 ? 222.111 219.765 127.538 1.00 57.31 179 VAL A N 1
ATOM 1264 C CA . VAL A 1 179 ? 221.644 219.168 128.784 1.00 57.31 179 VAL A CA 1
ATOM 1265 C C . VAL A 1 179 ? 220.937 217.856 128.475 1.00 57.31 179 VAL A C 1
ATOM 1266 O O . VAL A 1 179 ? 220.287 217.703 127.437 1.00 57.31 179 VAL A O 1
ATOM 1270 N N . SER A 1 180 ? 221.081 216.899 129.384 1.00 49.76 180 SER A N 1
ATOM 1271 C CA . SER A 1 180 ? 220.329 215.656 129.338 1.00 49.76 180 SER A CA 1
ATOM 1272 C C . SER A 1 180 ? 219.037 215.809 130.129 1.00 49.76 180 SER A C 1
ATOM 1273 O O . SER A 1 180 ? 218.965 216.573 131.095 1.00 49.76 180 SER A O 1
ATOM 1276 N N . SER A 1 181 ? 218.009 215.075 129.704 1.00 45.68 181 SER A N 1
ATOM 1277 C CA . SER A 1 181 ? 216.734 215.070 130.403 1.00 45.68 181 SER A CA 1
ATOM 1278 C C . SER A 1 181 ? 216.504 213.831 131.252 1.00 45.68 181 SER A C 1
ATOM 1279 O O . SER A 1 181 ? 215.728 213.899 132.208 1.00 45.68 181 SER A O 1
ATOM 1282 N N . VAL A 1 182 ? 217.118 212.704 130.905 1.00 46.86 182 VAL A N 1
ATOM 1283 C CA . VAL A 1 182 ? 217.154 211.515 131.748 1.00 46.86 182 VAL A CA 1
ATOM 1284 C C . VAL A 1 182 ? 218.597 211.032 131.753 1.00 46.86 182 VAL A C 1
ATOM 1285 O O . VAL A 1 182 ? 219.297 211.146 130.742 1.00 46.86 182 VAL A O 1
ATOM 1289 N N . VAL A 1 183 ? 219.066 210.524 132.894 1.00 48.23 183 VAL A N 1
ATOM 1290 C CA . VAL A 1 183 ? 220.455 210.081 132.929 1.00 48.23 183 VAL A CA 1
ATOM 1291 C C . VAL A 1 183 ? 220.635 208.746 132.220 1.00 48.23 183 VAL A C 1
ATOM 1292 O O . VAL A 1 183 ? 221.771 208.367 131.915 1.00 48.23 183 VAL A O 1
ATOM 1296 N N . THR A 1 184 ? 219.550 208.022 131.943 1.00 48.52 184 THR A N 1
ATOM 1297 C CA . THR A 1 184 ? 219.619 206.773 131.199 1.00 48.52 184 THR A CA 1
ATOM 1298 C C . THR A 1 184 ? 219.318 206.963 129.717 1.00 48.52 184 THR A C 1
ATOM 1299 O O . THR A 1 184 ? 219.093 205.976 129.008 1.00 48.52 184 THR A O 1
ATOM 1303 N N . GLU A 1 185 ? 219.290 208.210 129.245 1.00 51.57 185 GLU A N 1
ATOM 1304 C CA . GLU A 1 185 ? 219.202 208.458 127.808 1.00 51.57 185 GLU A CA 1
ATOM 1305 C C . GLU A 1 185 ? 220.301 207.797 126.985 1.00 51.57 185 GLU A C 1
ATOM 1306 O O . GLU A 1 185 ? 219.986 207.332 125.878 1.00 51.57 185 GLU A O 1
ATOM 1312 N N . PRO A 1 186 ? 221.577 207.759 127.396 1.00 51.85 186 PRO A N 1
ATOM 1313 C CA . PRO A 1 186 ? 222.546 206.982 126.599 1.00 51.85 186 PRO A CA 1
ATOM 1314 C C . PRO A 1 186 ? 222.147 205.526 126.422 1.00 51.85 186 PRO A C 1
ATOM 1315 O O . PRO A 1 186 ? 222.198 205.001 125.297 1.00 51.85 186 PRO A O 1
ATOM 1319 N N . TYR A 1 187 ? 221.689 204.883 127.501 1.00 52.22 187 TYR A N 1
ATOM 1320 C CA . TYR A 1 187 ? 221.231 203.500 127.423 1.00 52.22 187 TYR A CA 1
ATOM 1321 C C . TYR A 1 187 ? 220.083 203.361 126.435 1.00 52.22 187 TYR A C 1
ATOM 1322 O O . TYR A 1 187 ? 220.141 202.546 125.506 1.00 52.22 187 TYR A O 1
ATOM 1331 N N . ASN A 1 188 ? 219.038 204.172 126.613 1.00 49.87 188 ASN A N 1
ATOM 1332 C CA . ASN A 1 188 ? 217.838 204.056 125.793 1.00 49.87 188 ASN A CA 1
ATOM 1333 C C . ASN A 1 188 ? 218.139 204.362 124.332 1.00 49.87 188 ASN A C 1
ATOM 1334 O O . ASN A 1 188 ? 217.659 203.664 123.430 1.00 49.87 188 ASN A O 1
ATOM 1339 N N . THR A 1 189 ? 218.946 205.396 124.090 1.00 53.69 189 THR A N 1
ATOM 1340 C CA . THR A 1 189 ? 219.271 205.805 122.731 1.00 53.69 189 THR A CA 1
ATOM 1341 C C . THR A 1 189 ? 220.062 204.733 122.003 1.00 53.69 189 THR A C 1
ATOM 1342 O O . THR A 1 189 ? 219.761 204.413 120.852 1.00 53.69 189 THR A O 1
ATOM 1346 N N . VAL A 1 190 ? 221.076 204.157 122.653 1.00 55.16 190 VAL A N 1
ATOM 1347 C CA . VAL A 1 190 ? 221.850 203.114 121.987 1.00 55.16 190 VAL A CA 1
ATOM 1348 C C . VAL A 1 190 ? 221.000 201.864 121.772 1.00 55.16 190 VAL A C 1
ATOM 1349 O O . VAL A 1 190 ? 221.044 201.236 120.698 1.00 55.16 190 VAL A O 1
ATOM 1353 N N . PHE A 1 191 ? 220.186 201.506 122.772 1.00 53.55 191 PHE A N 1
ATOM 1354 C CA . PHE A 1 191 ? 219.387 200.291 122.678 1.00 53.55 191 PHE A CA 1
ATOM 1355 C C . PHE A 1 191 ? 218.368 200.394 121.547 1.00 53.55 191 PHE A C 1
ATOM 1356 O O . PHE A 1 191 ? 218.155 199.426 120.807 1.00 53.55 191 PHE A O 1
ATOM 1364 N N . ALA A 1 192 ? 217.726 201.558 121.402 1.00 54.92 192 ALA A N 1
ATOM 1365 C CA . ALA A 1 192 ? 216.791 201.765 120.304 1.00 54.92 192 ALA A CA 1
ATOM 1366 C C . ALA A 1 192 ? 217.496 202.053 118.985 1.00 54.92 192 ALA A C 1
ATOM 1367 O O . ALA A 1 192 ? 216.918 201.815 117.923 1.00 54.92 192 ALA A O 1
ATOM 1369 N N . LEU A 1 193 ? 218.729 202.557 119.022 1.00 59.29 193 LEU A N 1
ATOM 1370 C CA . LEU A 1 193 ? 219.467 202.796 117.791 1.00 59.29 193 LEU A CA 1
ATOM 1371 C C . LEU A 1 193 ? 219.830 201.484 117.116 1.00 59.29 193 LEU A C 1
ATOM 1372 O O . LEU A 1 193 ? 219.832 201.404 115.879 1.00 59.29 193 LEU A O 1
ATOM 1377 N N . ASN A 1 194 ? 220.139 200.453 117.911 1.00 60.04 194 ASN A N 1
ATOM 1378 C CA . ASN A 1 194 ? 220.382 199.134 117.330 1.00 60.04 194 ASN A CA 1
ATOM 1379 C C . ASN A 1 194 ? 219.199 198.678 116.482 1.00 60.04 194 ASN A C 1
ATOM 1380 O O . ASN A 1 194 ? 219.371 198.271 115.328 1.00 60.04 194 ASN A O 1
ATOM 1385 N N . THR A 1 195 ? 217.987 198.739 117.036 1.00 58.78 195 THR A N 1
ATOM 1386 C CA . THR A 1 195 ? 216.836 198.245 116.290 1.00 58.78 195 THR A CA 1
ATOM 1387 C C . THR A 1 195 ? 216.408 199.212 115.193 1.00 58.78 195 THR A C 1
ATOM 1388 O O . THR A 1 195 ? 215.796 198.786 114.210 1.00 58.78 195 THR A O 1
ATOM 1392 N N . LEU A 1 196 ? 216.708 200.506 115.336 1.00 60.12 196 LEU A N 1
ATOM 1393 C CA . LEU A 1 196 ? 216.479 201.422 114.224 1.00 60.12 196 LEU A CA 1
ATOM 1394 C C . LEU A 1 196 ? 217.355 201.049 113.039 1.00 60.12 196 LEU A C 1
ATOM 1395 O O . LEU A 1 196 ? 216.911 201.099 111.887 1.00 60.12 196 LEU A O 1
ATOM 1400 N N . ARG A 1 197 ? 218.602 200.656 113.308 1.00 59.48 197 ARG A N 1
ATOM 1401 C CA . ARG A 1 197 ? 219.460 200.131 112.252 1.00 59.48 197 ARG A CA 1
ATOM 1402 C C . ARG A 1 197 ? 218.910 198.818 111.703 1.00 59.48 197 ARG A C 1
ATOM 1403 O O . ARG A 1 197 ? 218.824 198.629 110.484 1.00 59.48 197 ARG A O 1
ATOM 1411 N N . ARG A 1 198 ? 218.529 197.900 112.592 1.00 62.15 198 ARG A N 1
ATOM 1412 C CA . ARG A 1 198 ? 218.145 196.560 112.160 1.00 62.15 198 ARG A CA 1
ATOM 1413 C C . ARG A 1 198 ? 216.766 196.549 111.512 1.00 62.15 198 ARG A C 1
ATOM 1414 O O . ARG A 1 198 ? 216.559 195.886 110.490 1.00 62.15 198 ARG A O 1
ATOM 1422 N N . SER A 1 199 ? 215.813 197.275 112.086 1.00 59.94 199 SER A N 1
ATOM 1423 C CA . SER A 1 199 ? 214.416 197.164 111.686 1.00 59.94 199 SER A CA 1
ATOM 1424 C C . SER A 1 199 ? 213.924 198.323 110.836 1.00 59.94 199 SER A C 1
ATOM 1425 O O . SER A 1 199 ? 213.410 198.096 109.737 1.00 59.94 199 SER A O 1
ATOM 1428 N N . ALA A 1 200 ? 214.063 199.560 111.310 1.00 61.39 200 ALA A N 1
ATOM 1429 C CA . ALA A 1 200 ? 213.537 200.708 110.583 1.00 61.39 200 ALA A CA 1
ATOM 1430 C C . ALA A 1 200 ? 214.316 200.932 109.292 1.00 61.39 200 ALA A C 1
ATOM 1431 O O . ALA A 1 200 ? 215.551 200.929 109.290 1.00 61.39 200 ALA A O 1
ATOM 1433 N N . ASP A 1 201 ? 213.591 201.132 108.190 1.00 62.05 201 ASP A N 1
ATOM 1434 C CA . ASP A 1 201 ? 214.232 201.403 106.910 1.00 62.05 201 ASP A CA 1
ATOM 1435 C C . ASP A 1 201 ? 214.771 202.820 106.803 1.00 62.05 201 ASP A C 1
ATOM 1436 O O . ASP A 1 201 ? 215.609 203.076 105.932 1.00 62.05 201 ASP A O 1
ATOM 1441 N N . ALA A 1 202 ? 214.311 203.738 107.648 1.00 59.63 202 ALA A N 1
ATOM 1442 C CA . ALA A 1 202 ? 214.825 205.100 107.653 1.00 59.63 202 ALA A CA 1
ATOM 1443 C C . ALA A 1 202 ? 214.548 205.720 109.012 1.00 59.63 202 ALA A C 1
ATOM 1444 O O . ALA A 1 202 ? 213.702 205.244 109.771 1.00 59.63 202 ALA A O 1
ATOM 1446 N N . CYS A 1 203 ? 215.275 206.797 109.309 1.00 58.91 203 CYS A N 1
ATOM 1447 C CA . CYS A 1 203 ? 215.134 207.474 110.591 1.00 58.91 203 CYS A CA 1
ATOM 1448 C C . CYS A 1 203 ? 215.419 208.959 110.430 1.00 58.91 203 CYS A C 1
ATOM 1449 O O . CYS A 1 203 ? 216.384 209.343 109.763 1.00 58.91 203 CYS A O 1
ATOM 1452 N N . LEU A 1 204 ? 214.578 209.783 111.047 1.00 55.54 204 LEU A N 1
ATOM 1453 C CA . LEU A 1 204 ? 214.752 211.228 111.093 1.00 55.54 204 LEU A CA 1
ATOM 1454 C C . LEU A 1 204 ? 215.124 211.639 112.511 1.00 55.54 204 LEU A C 1
ATOM 1455 O O . LEU A 1 204 ? 214.605 211.086 113.485 1.00 55.54 204 LEU A O 1
ATOM 1460 N N . ILE A 1 205 ? 216.032 212.603 112.624 1.00 59.80 205 ILE A N 1
ATOM 1461 C CA . ILE A 1 205 ? 216.676 212.939 113.887 1.00 59.80 205 ILE A CA 1
ATOM 1462 C C . ILE A 1 205 ? 216.426 214.405 114.213 1.00 59.80 205 ILE A C 1
ATOM 1463 O O . ILE A 1 205 ? 216.585 215.277 113.350 1.00 59.80 205 ILE A O 1
ATOM 1468 N N . PHE A 1 206 ? 216.034 214.669 115.457 1.00 58.68 206 PHE A N 1
ATOM 1469 C CA . PHE A 1 206 ? 215.836 216.011 115.974 1.00 58.68 206 PHE A CA 1
ATOM 1470 C C . PHE A 1 206 ? 216.734 216.221 117.186 1.00 58.68 206 PHE A C 1
ATOM 1471 O O . PHE A 1 206 ? 217.333 215.278 117.710 1.00 58.68 206 PHE A O 1
ATOM 1479 N N . ASP A 1 207 ? 216.823 217.472 117.630 1.00 63.88 207 ASP A N 1
ATOM 1480 C CA . ASP A 1 207 ? 217.577 217.794 118.831 1.00 63.88 207 ASP A CA 1
ATOM 1481 C C . ASP A 1 207 ? 217.039 219.099 119.397 1.00 63.88 207 ASP A C 1
ATOM 1482 O O . ASP A 1 207 ? 216.821 220.059 118.654 1.00 63.88 207 ASP A O 1
ATOM 1487 N N . ASN A 1 208 ? 216.829 219.125 120.715 1.00 60.73 208 ASN A N 1
ATOM 1488 C CA . ASN A 1 208 ? 216.015 220.178 121.313 1.00 60.73 208 ASN A CA 1
ATOM 1489 C C . ASN A 1 208 ? 216.720 221.529 121.356 1.00 60.73 208 ASN A C 1
ATOM 1490 O O . ASN A 1 208 ? 216.110 222.543 121.003 1.00 60.73 208 ASN A O 1
ATOM 1495 N N . GLU A 1 209 ? 217.983 221.582 121.788 1.00 65.14 209 GLU A N 1
ATOM 1496 C CA . GLU A 1 209 ? 218.593 222.892 122.007 1.00 65.14 209 GLU A CA 1
ATOM 1497 C C . GLU A 1 209 ? 218.989 223.535 120.683 1.00 65.14 209 GLU A C 1
ATOM 1498 O O . GLU A 1 209 ? 219.105 224.765 120.590 1.00 65.14 209 GLU A O 1
ATOM 1504 N N . ALA A 1 210 ? 219.186 222.718 119.645 1.00 65.48 210 ALA A N 1
ATOM 1505 C CA . ALA A 1 210 ? 219.306 223.264 118.299 1.00 65.48 210 ALA A CA 1
ATOM 1506 C C . ALA A 1 210 ? 218.043 224.017 117.913 1.00 65.48 210 ALA A C 1
ATOM 1507 O O . ALA A 1 210 ? 218.110 225.148 117.419 1.00 65.48 210 ALA A O 1
ATOM 1509 N N . LEU A 1 211 ? 216.878 223.421 118.173 1.00 63.96 211 LEU A N 1
ATOM 1510 C CA . LEU A 1 211 ? 215.619 224.119 117.937 1.00 63.96 211 LEU A CA 1
ATOM 1511 C C . LEU A 1 211 ? 215.477 225.328 118.853 1.00 63.96 211 LEU A C 1
ATOM 1512 O O . LEU A 1 211 ? 214.848 226.324 118.483 1.00 63.96 211 LEU A O 1
ATOM 1517 N N . PHE A 1 212 ? 216.059 225.261 120.053 1.00 64.17 212 PHE A N 1
ATOM 1518 C CA . PHE A 1 212 ? 216.024 226.403 120.963 1.00 64.17 212 PHE A CA 1
ATOM 1519 C C . PHE A 1 212 ? 216.755 227.600 120.370 1.00 64.17 212 PHE A C 1
ATOM 1520 O O . PHE A 1 212 ? 216.221 228.715 120.336 1.00 64.17 212 PHE A O 1
ATOM 1528 N N . ASP A 1 213 ? 217.989 227.390 119.903 1.00 68.23 213 ASP A N 1
ATOM 1529 C CA . ASP A 1 213 ? 218.719 228.495 119.293 1.00 68.23 213 ASP A CA 1
ATOM 1530 C C . ASP A 1 213 ? 218.122 228.899 117.951 1.00 68.23 213 ASP A C 1
ATOM 1531 O O . ASP A 1 213 ? 218.279 230.054 117.540 1.00 68.23 213 ASP A O 1
ATOM 1536 N N . LEU A 1 214 ? 217.433 227.982 117.267 1.00 69.73 214 LEU A N 1
ATOM 1537 C CA . LEU A 1 214 ? 216.742 228.328 116.032 1.00 69.73 214 LEU A CA 1
ATOM 1538 C C . LEU A 1 214 ? 215.469 229.128 116.272 1.00 69.73 214 LEU A C 1
ATOM 1539 O O . LEU A 1 214 ? 215.042 229.868 115.379 1.00 69.73 214 LEU A O 1
ATOM 1544 N N . ALA A 1 215 ? 214.850 228.988 117.441 1.00 70.39 215 ALA A N 1
ATOM 1545 C CA . ALA A 1 215 ? 213.619 229.695 117.757 1.00 70.39 215 ALA A CA 1
ATOM 1546 C C . ALA A 1 215 ? 213.808 230.817 118.769 1.00 70.39 215 ALA A C 1
ATOM 1547 O O . ALA A 1 215 ? 212.817 231.424 119.188 1.00 70.39 215 ALA A O 1
ATOM 1549 N N . HIS A 1 216 ? 215.043 231.106 119.179 1.00 74.64 216 HIS A N 1
ATOM 1550 C CA . HIS A 1 216 ? 215.281 232.178 120.142 1.00 74.64 216 HIS A CA 1
ATOM 1551 C C . HIS A 1 216 ? 215.594 233.502 119.450 1.00 74.64 216 HIS A C 1
ATOM 1552 O O . HIS A 1 216 ? 214.867 234.486 119.617 1.00 74.64 216 HIS A O 1
ATOM 1559 N N . ARG A 1 217 ? 216.671 233.539 118.668 1.00 78.09 217 ARG A N 1
ATOM 1560 C CA . ARG A 1 217 ? 217.041 234.747 117.943 1.00 78.09 217 ARG A CA 1
ATOM 1561 C C . ARG A 1 217 ? 216.473 234.769 116.532 1.00 78.09 217 ARG A C 1
ATOM 1562 O O . ARG A 1 217 ? 216.279 235.849 115.962 1.00 78.09 217 ARG A O 1
ATOM 1570 N N . LYS A 1 218 ? 216.181 233.598 115.968 1.00 70.84 218 LYS A N 1
ATOM 1571 C CA . LYS A 1 218 ? 215.673 233.474 114.611 1.00 70.84 218 LYS A CA 1
ATOM 1572 C C . LYS A 1 218 ? 214.164 233.245 114.575 1.00 70.84 218 LYS A C 1
ATOM 1573 O O . LYS A 1 218 ? 213.617 232.885 113.528 1.00 70.84 218 LYS A O 1
ATOM 1579 N N . TRP A 1 219 ? 213.486 233.445 115.707 1.00 75.20 219 TRP A N 1
ATOM 1580 C CA . TRP A 1 219 ? 212.032 233.482 115.758 1.00 75.20 219 TRP A CA 1
ATOM 1581 C C . TRP A 1 219 ? 211.530 234.648 116.603 1.00 75.20 219 TRP A C 1
ATOM 1582 O O . TRP A 1 219 ? 210.316 234.868 116.667 1.00 75.20 219 TRP A O 1
ATOM 1593 N N . ASN A 1 220 ? 212.433 235.403 117.240 1.00 74.03 220 ASN A N 1
ATOM 1594 C CA . ASN A 1 220 ? 212.107 236.582 118.049 1.00 74.03 220 ASN A CA 1
ATOM 1595 C C . ASN A 1 220 ? 211.270 236.211 119.274 1.00 74.03 220 ASN A C 1
ATOM 1596 O O . ASN A 1 220 ? 210.211 236.786 119.535 1.00 74.03 220 ASN A O 1
ATOM 1601 N N . ILE A 1 221 ? 211.761 235.231 120.030 1.00 73.32 221 ILE A N 1
ATOM 1602 C CA . ILE A 1 221 ? 211.245 234.900 121.352 1.00 73.32 221 ILE A CA 1
ATOM 1603 C C . ILE A 1 221 ? 212.431 234.785 122.298 1.00 73.32 221 ILE A C 1
ATOM 1604 O O . ILE A 1 221 ? 213.389 234.058 122.010 1.00 73.32 221 ILE A O 1
ATOM 1609 N N . GLU A 1 222 ? 212.370 235.505 123.423 1.00 74.66 222 GLU A N 1
ATOM 1610 C CA . GLU A 1 222 ? 213.507 235.544 124.338 1.00 74.66 222 GLU A CA 1
ATOM 1611 C C . GLU A 1 222 ? 213.785 234.183 124.967 1.00 74.66 222 GLU A C 1
ATOM 1612 O O . GLU A 1 222 ? 214.938 233.882 125.297 1.00 74.66 222 GLU A O 1
ATOM 1618 N N . SER A 1 223 ? 212.759 233.352 125.136 1.00 68.36 223 SER A N 1
ATOM 1619 C CA . SER A 1 223 ? 212.934 232.008 125.688 1.00 68.36 223 SER A CA 1
ATOM 1620 C C . SER A 1 223 ? 211.790 231.131 125.209 1.00 68.36 223 SER A C 1
ATOM 1621 O O . SER A 1 223 ? 210.744 231.030 125.866 1.00 68.36 223 SER A O 1
ATOM 1624 N N . PRO A 1 224 ? 211.945 230.488 124.054 1.00 65.84 224 PRO A N 1
ATOM 1625 C CA . PRO A 1 224 ? 210.905 229.574 123.574 1.00 65.84 224 PRO A CA 1
ATOM 1626 C C . PRO A 1 224 ? 210.766 228.350 124.464 1.00 65.84 224 PRO A C 1
ATOM 1627 O O . PRO A 1 224 ? 211.726 227.890 125.090 1.00 65.84 224 PRO A O 1
ATOM 1631 N N . THR A 1 225 ? 209.547 227.826 124.516 1.00 62.45 225 THR A N 1
ATOM 1632 C CA . THR A 1 225 ? 209.259 226.616 125.273 1.00 62.45 225 THR A CA 1
ATOM 1633 C C . THR A 1 225 ? 209.452 225.401 124.368 1.00 62.45 225 THR A C 1
ATOM 1634 O O . THR A 1 225 ? 209.844 225.519 123.204 1.00 62.45 225 THR A O 1
ATOM 1638 N N . VAL A 1 226 ? 209.183 224.204 124.899 1.00 59.81 226 VAL A N 1
ATOM 1639 C CA . VAL A 1 226 ? 209.200 223.011 124.063 1.00 59.81 226 VAL A CA 1
ATOM 1640 C C . VAL A 1 226 ? 208.056 223.015 123.063 1.00 59.81 226 VAL A C 1
ATOM 1641 O O . VAL A 1 226 ? 208.111 222.286 122.069 1.00 59.81 226 VAL A O 1
ATOM 1645 N N . ASP A 1 227 ? 207.011 223.812 123.304 1.00 60.98 227 ASP A N 1
ATOM 1646 C CA . ASP A 1 227 ? 205.926 223.921 122.335 1.00 60.98 227 ASP A CA 1
ATOM 1647 C C . ASP A 1 227 ? 206.432 224.466 121.007 1.00 60.98 227 ASP A C 1
ATOM 1648 O O . ASP A 1 227 ? 206.073 223.956 119.941 1.00 60.98 227 ASP A O 1
ATOM 1653 N N . ASP A 1 228 ? 207.294 225.482 121.050 1.00 62.31 228 ASP A N 1
ATOM 1654 C CA . ASP A 1 228 ? 207.870 226.009 119.817 1.00 62.31 228 ASP A CA 1
ATOM 1655 C C . ASP A 1 228 ? 208.859 225.034 119.184 1.00 62.31 228 ASP A C 1
ATOM 1656 O O . ASP A 1 228 ? 209.004 225.018 117.958 1.00 62.31 228 ASP A O 1
ATOM 1661 N N . LEU A 1 229 ? 209.537 224.210 119.987 1.00 58.57 229 LEU A N 1
ATOM 1662 C CA . LEU A 1 229 ? 210.411 223.191 119.409 1.00 58.57 229 LEU A CA 1
ATOM 1663 C C . LEU A 1 229 ? 209.609 222.134 118.666 1.00 58.57 229 LEU A C 1
ATOM 1664 O O . LEU A 1 229 ? 209.962 221.748 117.542 1.00 58.57 229 LEU A O 1
ATOM 1669 N N . ASN A 1 230 ? 208.540 221.635 119.290 1.00 55.21 230 ASN A N 1
ATOM 1670 C CA . ASN A 1 230 ? 207.661 220.704 118.599 1.00 55.21 230 ASN A CA 1
ATOM 1671 C C . ASN A 1 230 ? 206.982 221.377 117.415 1.00 55.21 230 ASN A C 1
ATOM 1672 O O . ASN A 1 230 ? 206.658 220.708 116.436 1.00 55.21 230 ASN A O 1
ATOM 1677 N N . LEU A 1 231 ? 206.793 222.698 117.470 1.00 57.63 231 LEU A N 1
ATOM 1678 C CA . LEU A 1 231 ? 206.260 223.427 116.322 1.00 57.63 231 LEU A CA 1
ATOM 1679 C C . LEU A 1 231 ? 207.255 223.464 115.166 1.00 57.63 231 LEU A C 1
ATOM 1680 O O . LEU A 1 231 ? 206.864 223.339 114.002 1.00 57.63 231 LEU A O 1
ATOM 1685 N N . LEU A 1 232 ? 208.542 223.659 115.462 1.00 58.42 232 LEU A N 1
ATOM 1686 C CA . LEU A 1 232 ? 209.557 223.604 114.411 1.00 58.42 232 LEU A CA 1
ATOM 1687 C C . LEU A 1 232 ? 209.660 222.204 113.814 1.00 58.42 232 LEU A C 1
ATOM 1688 O O . LEU A 1 232 ? 209.735 222.047 112.587 1.00 58.42 232 LEU A O 1
ATOM 1693 N N . ILE A 1 233 ? 209.659 221.176 114.668 1.00 57.69 233 ILE A N 1
ATOM 1694 C CA . ILE A 1 233 ? 209.641 219.798 114.180 1.00 57.69 233 ILE A CA 1
ATOM 1695 C C . ILE A 1 233 ? 208.388 219.546 113.355 1.00 57.69 233 ILE A C 1
ATOM 1696 O O . ILE A 1 233 ? 208.414 218.823 112.352 1.00 57.69 233 ILE A O 1
ATOM 1701 N N . THR A 1 234 ? 207.272 220.139 113.765 1.00 59.01 234 THR A N 1
ATOM 1702 C CA . THR A 1 234 ? 206.014 219.997 113.048 1.00 59.01 234 THR A CA 1
ATOM 1703 C C . THR A 1 234 ? 206.075 220.645 111.672 1.00 59.01 234 THR A C 1
ATOM 1704 O O . THR A 1 234 ? 205.561 220.087 110.699 1.00 59.01 234 THR A O 1
ATOM 1708 N N . GLU A 1 235 ? 206.676 221.831 111.575 1.00 62.64 235 GLU A N 1
ATOM 1709 C CA . GLU A 1 235 ? 206.869 222.459 110.273 1.00 62.64 235 GLU A CA 1
ATOM 1710 C C . GLU A 1 235 ? 207.761 221.600 109.389 1.00 62.64 235 GLU A C 1
ATOM 1711 O O . GLU A 1 235 ? 207.497 221.438 108.189 1.00 62.64 235 GLU A O 1
ATOM 1717 N N . ALA A 1 236 ? 208.812 221.029 109.979 1.00 61.72 236 ALA A N 1
ATOM 1718 C CA . ALA A 1 236 ? 209.677 220.103 109.255 1.00 61.72 236 ALA A CA 1
ATOM 1719 C C . ALA A 1 236 ? 208.893 218.915 108.712 1.00 61.72 236 ALA A C 1
ATOM 1720 O O . ALA A 1 236 ? 209.007 218.572 107.530 1.00 61.72 236 ALA A O 1
ATOM 1722 N N . LEU A 1 237 ? 208.087 218.280 109.565 1.00 59.38 237 LEU A N 1
ATOM 1723 C CA . LEU A 1 237 ? 207.313 217.115 109.152 1.00 59.38 237 LEU A CA 1
ATOM 1724 C C . LEU A 1 237 ? 206.251 217.476 108.126 1.00 59.38 237 LEU A C 1
ATOM 1725 O O . LEU A 1 237 ? 205.999 216.694 107.206 1.00 59.38 237 LEU A O 1
ATOM 1730 N N . ALA A 1 238 ? 205.610 218.636 108.271 1.00 61.86 238 ALA A N 1
ATOM 1731 C CA . ALA A 1 238 ? 204.624 219.067 107.289 1.00 61.86 238 ALA A CA 1
ATOM 1732 C C . ALA A 1 238 ? 205.268 219.279 105.928 1.00 61.86 238 ALA A C 1
ATOM 1733 O O . ALA A 1 238 ? 204.737 218.830 104.907 1.00 61.86 238 ALA A O 1
ATOM 1735 N N . GLY A 1 239 ? 206.432 219.931 105.897 1.00 60.69 239 GLY A N 1
ATOM 1736 C CA . GLY A 1 239 ? 207.135 220.094 104.636 1.00 60.69 239 GLY A CA 1
ATOM 1737 C C . GLY A 1 239 ? 207.592 218.772 104.046 1.00 60.69 239 GLY A C 1
ATOM 1738 O O . GLY A 1 239 ? 207.562 218.584 102.827 1.00 60.69 239 GLY A O 1
ATOM 1739 N N . ILE A 1 240 ? 208.026 217.845 104.900 1.00 61.13 240 ILE A N 1
ATOM 1740 C CA . ILE A 1 240 ? 208.518 216.557 104.419 1.00 61.13 240 ILE A CA 1
ATOM 1741 C C . ILE A 1 240 ? 207.377 215.728 103.842 1.00 61.13 240 ILE A C 1
ATOM 1742 O O . ILE A 1 240 ? 207.501 215.133 102.764 1.00 61.13 240 ILE A O 1
ATOM 1747 N N . THR A 1 241 ? 206.242 215.691 104.538 1.00 62.12 241 THR A N 1
ATOM 1748 C CA . THR A 1 241 ? 205.115 214.867 104.128 1.00 62.12 241 THR A CA 1
ATOM 1749 C C . THR A 1 241 ? 204.183 215.569 103.151 1.00 62.12 241 THR A C 1
ATOM 1750 O O . THR A 1 241 ? 203.225 214.944 102.686 1.00 62.12 241 THR A O 1
ATOM 1754 N N . ALA A 1 242 ? 204.433 216.843 102.830 1.00 63.37 242 ALA A N 1
ATOM 1755 C CA . ALA A 1 242 ? 203.659 217.501 101.783 1.00 63.37 242 ALA A CA 1
ATOM 1756 C C . ALA A 1 242 ? 203.845 216.817 100.437 1.00 63.37 242 ALA A C 1
ATOM 1757 O O . ALA A 1 242 ? 202.938 216.842 99.597 1.00 63.37 242 ALA A O 1
ATOM 1759 N N . SER A 1 243 ? 205.009 216.202 100.215 1.00 61.15 243 SER A N 1
ATOM 1760 C CA . SER A 1 243 ? 205.216 215.423 99.000 1.00 61.15 243 SER A CA 1
ATOM 1761 C C . SER A 1 243 ? 204.293 214.213 98.950 1.00 61.15 243 SER A C 1
ATOM 1762 O O . SER A 1 243 ? 203.907 213.772 97.862 1.00 61.15 243 SER A O 1
ATOM 1765 N N . MET A 1 244 ? 203.933 213.664 100.107 1.00 65.38 244 MET A N 1
ATOM 1766 C CA . MET A 1 244 ? 202.978 212.568 100.190 1.00 65.38 244 MET A CA 1
ATOM 1767 C C . MET A 1 244 ? 201.535 213.042 100.292 1.00 65.38 244 MET A C 1
ATOM 1768 O O . MET A 1 244 ? 200.625 212.212 100.233 1.00 65.38 244 MET A O 1
ATOM 1773 N N . ARG A 1 245 ? 201.301 214.347 100.426 1.00 65.00 245 ARG A N 1
ATOM 1774 C CA . ARG A 1 245 ? 199.972 214.853 100.747 1.00 65.00 245 ARG A CA 1
ATOM 1775 C C . ARG A 1 245 ? 199.341 215.721 99.669 1.00 65.00 245 ARG A C 1
ATOM 1776 O O . ARG A 1 245 ? 198.132 215.970 99.746 1.00 65.00 245 ARG A O 1
ATOM 1784 N N . PHE A 1 246 ? 200.096 216.193 98.680 1.00 68.39 246 PHE A N 1
ATOM 1785 C CA . PHE A 1 246 ? 199.575 217.105 97.672 1.00 68.39 246 PHE A CA 1
ATOM 1786 C C . PHE A 1 246 ? 199.967 216.631 96.279 1.00 68.39 246 PHE A C 1
ATOM 1787 O O . PHE A 1 246 ? 201.079 216.137 96.070 1.00 68.39 246 PHE A O 1
ATOM 1795 N N . SER A 1 247 ? 199.045 216.786 95.331 1.00 70.72 247 SER A N 1
ATOM 1796 C CA . SER A 1 247 ? 199.243 216.374 93.950 1.00 70.72 247 SER A CA 1
ATOM 1797 C C . SER A 1 247 ? 198.788 217.489 93.016 1.00 70.72 247 SER A C 1
ATOM 1798 O O . SER A 1 247 ? 198.112 218.437 93.422 1.00 70.72 247 SER A O 1
ATOM 1801 N N . GLY A 1 248 ? 199.173 217.365 91.751 1.00 71.86 248 GLY A N 1
ATOM 1802 C CA . GLY A 1 248 ? 198.867 218.386 90.766 1.00 71.86 248 GLY A CA 1
ATOM 1803 C C . GLY A 1 248 ? 199.808 218.273 89.577 1.00 71.86 248 GLY A C 1
ATOM 1804 O O . GLY A 1 248 ? 200.484 217.262 89.399 1.00 71.86 248 GLY A O 1
ATOM 1805 N N . PHE A 1 249 ? 199.832 219.340 88.775 1.00 74.87 249 PHE A N 1
ATOM 1806 C CA . PHE A 1 249 ? 200.605 219.327 87.536 1.00 74.87 249 PHE A CA 1
ATOM 1807 C C . PHE A 1 249 ? 202.080 219.631 87.783 1.00 74.87 249 PHE A C 1
ATOM 1808 O O . PHE A 1 249 ? 202.949 218.790 87.532 1.00 74.87 249 PHE A O 1
ATOM 1816 N N . LEU A 1 250 ? 202.380 220.837 88.274 1.00 75.54 250 LEU A N 1
ATOM 1817 C CA . LEU A 1 250 ? 203.773 221.224 88.471 1.00 75.54 250 LEU A CA 1
ATOM 1818 C C . LEU A 1 250 ? 204.407 220.481 89.638 1.00 75.54 250 LEU A C 1
ATOM 1819 O O . LEU A 1 250 ? 205.598 220.155 89.590 1.00 75.54 250 LEU A O 1
ATOM 1824 N N . THR A 1 251 ? 203.638 220.211 90.686 1.00 72.80 251 THR A N 1
ATOM 1825 C CA . THR A 1 251 ? 204.151 219.476 91.827 1.00 72.80 251 THR A CA 1
ATOM 1826 C C . THR A 1 251 ? 204.367 218.008 91.471 1.00 72.80 251 THR A C 1
ATOM 1827 O O . THR A 1 251 ? 203.739 217.458 90.562 1.00 72.80 251 THR A O 1
ATOM 1831 N N . VAL A 1 252 ? 205.282 217.377 92.200 1.00 68.12 252 VAL A N 1
ATOM 1832 C CA . VAL A 1 252 ? 205.616 215.972 92.010 1.00 68.12 252 VAL A CA 1
ATOM 1833 C C . VAL A 1 252 ? 205.242 215.215 93.277 1.00 68.12 252 VAL A C 1
ATOM 1834 O O . VAL A 1 252 ? 205.493 215.689 94.392 1.00 68.12 252 VAL A O 1
ATOM 1838 N N . GLU A 1 253 ? 204.598 214.066 93.105 1.00 65.59 253 GLU A N 1
ATOM 1839 C CA . GLU A 1 253 ? 204.230 213.215 94.228 1.00 65.59 253 GLU A CA 1
ATOM 1840 C C . GLU A 1 253 ? 205.417 212.324 94.578 1.00 65.59 253 GLU A C 1
ATOM 1841 O O . GLU A 1 253 ? 206.046 211.733 93.691 1.00 65.59 253 GLU A O 1
ATOM 1847 N N . ILE A 1 254 ? 205.756 212.272 95.860 1.00 60.70 254 ILE A N 1
ATOM 1848 C CA . ILE A 1 254 ? 206.889 211.501 96.350 1.00 60.70 254 ILE A CA 1
ATOM 1849 C C . ILE A 1 254 ? 206.390 210.631 97.491 1.00 60.70 254 ILE A C 1
ATOM 1850 O O . ILE A 1 254 ? 206.102 211.134 98.582 1.00 60.70 254 ILE A O 1
ATOM 1855 N N . SER A 1 255 ? 206.292 209.327 97.248 1.00 62.77 255 SER A N 1
ATOM 1856 C CA . SER A 1 255 ? 205.919 208.403 98.304 1.00 62.77 255 SER A CA 1
ATOM 1857 C C . SER A 1 255 ? 207.064 208.259 99.303 1.00 62.77 255 SER A C 1
ATOM 1858 O O . SER A 1 255 ? 208.211 208.631 99.035 1.00 62.77 255 SER A O 1
ATOM 1861 N N . LEU A 1 256 ? 206.741 207.717 100.479 1.00 60.87 256 LEU A N 1
ATOM 1862 C CA . LEU A 1 256 ? 207.787 207.470 101.464 1.00 60.87 256 LEU A CA 1
ATOM 1863 C C . LEU A 1 256 ? 208.750 206.393 100.983 1.00 60.87 256 LEU A C 1
ATOM 1864 O O . LEU A 1 256 ? 209.921 206.392 101.374 1.00 60.87 256 LEU A O 1
ATOM 1869 N N . ARG A 1 257 ? 208.290 205.492 100.112 1.00 60.54 257 ARG A N 1
ATOM 1870 C CA . ARG A 1 257 ? 209.203 204.534 99.497 1.00 60.54 257 ARG A CA 1
ATOM 1871 C C . ARG A 1 257 ? 210.109 205.208 98.473 1.00 60.54 257 ARG A C 1
ATOM 1872 O O . ARG A 1 257 ? 211.305 204.909 98.403 1.00 60.54 257 ARG A O 1
ATOM 1880 N N . GLU A 1 258 ? 209.559 206.114 97.662 1.00 60.24 258 GLU A N 1
ATOM 1881 C CA . GLU A 1 258 ? 210.385 206.845 96.703 1.00 60.24 258 GLU A CA 1
ATOM 1882 C C . GLU A 1 258 ? 211.347 207.786 97.419 1.00 60.24 258 GLU A C 1
ATOM 1883 O O . GLU A 1 258 ? 212.514 207.919 97.027 1.00 60.24 258 GLU A O 1
ATOM 1889 N N . LEU A 1 259 ? 210.868 208.454 98.473 1.00 60.36 259 LEU A N 1
ATOM 1890 C CA . LEU A 1 259 ? 211.744 209.265 99.309 1.00 60.36 259 LEU A CA 1
ATOM 1891 C C . LEU A 1 259 ? 212.829 208.415 99.958 1.00 60.36 259 LEU A C 1
ATOM 1892 O O . LEU A 1 259 ? 213.980 208.850 100.069 1.00 60.36 259 LEU A O 1
ATOM 1897 N N . LEU A 1 260 ? 212.472 207.200 100.380 1.00 60.99 260 LEU A N 1
ATOM 1898 C CA . LEU A 1 260 ? 213.446 206.253 100.912 1.00 60.99 260 LEU A CA 1
ATOM 1899 C C . LEU A 1 260 ? 214.514 205.928 99.878 1.00 60.99 260 LEU A C 1
ATOM 1900 O O . LEU A 1 260 ? 215.714 205.969 100.170 1.00 60.99 260 LEU A O 1
ATOM 1905 N N . THR A 1 261 ? 214.089 205.611 98.653 1.00 59.55 261 THR A N 1
ATOM 1906 C CA . THR A 1 261 ? 215.031 205.247 97.599 1.00 59.55 261 THR A CA 1
ATOM 1907 C C . THR A 1 261 ? 215.956 206.408 97.257 1.00 59.55 261 THR A C 1
ATOM 1908 O O . THR A 1 261 ? 217.161 206.215 97.055 1.00 59.55 261 THR A O 1
ATOM 1912 N N . ASN A 1 262 ? 215.413 207.623 97.194 1.00 60.97 262 ASN A N 1
ATOM 1913 C CA . ASN A 1 262 ? 216.235 208.785 96.882 1.00 60.97 262 ASN A CA 1
ATOM 1914 C C . ASN A 1 262 ? 217.092 209.238 98.056 1.00 60.97 262 ASN A C 1
ATOM 1915 O O . ASN A 1 262 ? 218.046 209.998 97.850 1.00 60.97 262 ASN A O 1
ATOM 1920 N N . LEU A 1 263 ? 216.785 208.793 99.277 1.00 62.41 263 LEU A N 1
ATOM 1921 C CA . LEU A 1 263 ? 217.548 209.203 100.446 1.00 62.41 263 LEU A CA 1
ATOM 1922 C C . LEU A 1 263 ? 218.424 208.109 101.037 1.00 62.41 263 LEU A C 1
ATOM 1923 O O . LEU A 1 263 ? 219.334 208.427 101.810 1.00 62.41 263 LEU A O 1
ATOM 1928 N N . VAL A 1 264 ? 218.185 206.850 100.703 1.00 65.48 264 VAL A N 1
ATOM 1929 C CA . VAL A 1 264 ? 218.903 205.726 101.288 1.00 65.48 264 VAL A CA 1
ATOM 1930 C C . VAL A 1 264 ? 219.600 204.966 100.165 1.00 65.48 264 VAL A C 1
ATOM 1931 O O . VAL A 1 264 ? 218.987 204.151 99.475 1.00 65.48 264 VAL A O 1
ATOM 1935 N N . PRO A 1 265 ? 220.888 205.235 99.932 1.00 68.97 265 PRO A N 1
ATOM 1936 C CA . PRO A 1 265 ? 221.627 204.486 98.906 1.00 68.97 265 PRO A CA 1
ATOM 1937 C C . PRO A 1 265 ? 222.083 203.119 99.393 1.00 68.97 265 PRO A C 1
ATOM 1938 O O . PRO A 1 265 ? 222.145 202.162 98.615 1.00 68.97 265 PRO A O 1
ATOM 1942 N N . GLN A 1 266 ? 222.405 203.020 100.681 1.00 71.56 266 GLN A N 1
ATOM 1943 C CA . GLN A 1 266 ? 222.882 201.795 101.298 1.00 71.56 266 GLN A CA 1
ATOM 1944 C C . GLN A 1 266 ? 221.995 201.433 102.483 1.00 71.56 266 GLN A C 1
ATOM 1945 O O . GLN A 1 266 ? 221.486 202.324 103.169 1.00 71.56 266 GLN A O 1
ATOM 1951 N N . PRO A 1 267 ? 221.802 200.137 102.756 1.00 71.53 267 PRO A N 1
ATOM 1952 C CA . PRO A 1 267 ? 220.812 199.737 103.773 1.00 71.53 267 PRO A CA 1
ATOM 1953 C C . PRO A 1 267 ? 221.076 200.290 105.164 1.00 71.53 267 PRO A C 1
ATOM 1954 O O . PRO A 1 267 ? 220.123 200.479 105.930 1.00 71.53 267 PRO A O 1
ATOM 1958 N N . SER A 1 268 ? 222.330 200.550 105.521 1.00 72.91 268 SER A N 1
ATOM 1959 C CA . SER A 1 268 ? 222.655 201.080 106.839 1.00 72.91 268 SER A CA 1
ATOM 1960 C C . SER A 1 268 ? 222.755 202.601 106.870 1.00 72.91 268 SER A C 1
ATOM 1961 O O . SER A 1 268 ? 222.902 203.174 107.955 1.00 72.91 268 SER A O 1
ATOM 1964 N N . LEU A 1 269 ? 222.679 203.266 105.720 1.00 69.68 269 LEU A N 1
ATOM 1965 C CA . LEU A 1 269 ? 222.760 204.727 105.655 1.00 69.68 269 LEU A CA 1
ATOM 1966 C C . LEU A 1 269 ? 221.355 205.311 105.516 1.00 69.68 269 LEU A C 1
ATOM 1967 O O . LEU A 1 269 ? 220.919 205.723 104.440 1.00 69.68 269 LEU A O 1
ATOM 1972 N N . HIS A 1 270 ? 220.636 205.344 106.642 1.00 64.09 270 HIS A N 1
ATOM 1973 C CA . HIS A 1 270 ? 219.231 205.723 106.589 1.00 64.09 270 HIS A CA 1
ATOM 1974 C C . HIS A 1 270 ? 218.814 206.619 107.752 1.00 64.09 270 HIS A C 1
ATOM 1975 O O . HIS A 1 270 ? 217.627 206.688 108.087 1.00 64.09 270 HIS A O 1
ATOM 1982 N N . PHE A 1 271 ? 219.758 207.316 108.374 1.00 65.59 271 PHE A N 1
ATOM 1983 C CA . PHE A 1 271 ? 219.442 208.332 109.371 1.00 65.59 271 PHE A CA 1
ATOM 1984 C C . PHE A 1 271 ? 219.532 209.704 108.721 1.00 65.59 271 PHE A C 1
ATOM 1985 O O . PHE A 1 271 ? 220.518 210.015 108.046 1.00 65.59 271 PHE A O 1
ATOM 1993 N N . LEU A 1 272 ? 218.500 210.518 108.929 1.00 64.82 272 LEU A N 1
ATOM 1994 C CA . LEU A 1 272 ? 218.301 211.737 108.164 1.00 64.82 272 LEU A CA 1
ATOM 1995 C C . LEU A 1 272 ? 218.317 212.962 109.068 1.00 64.82 272 LEU A C 1
ATOM 1996 O O . LEU A 1 272 ? 217.882 212.918 110.223 1.00 64.82 272 LEU A O 1
ATOM 2001 N N . MET A 1 273 ? 218.831 214.053 108.516 1.00 70.62 273 MET A N 1
ATOM 2002 C CA . MET A 1 273 ? 218.785 215.382 109.099 1.00 70.62 273 MET A CA 1
ATOM 2003 C C . MET A 1 273 ? 217.714 216.191 108.384 1.00 70.62 273 MET A C 1
ATOM 2004 O O . MET A 1 273 ? 217.337 215.886 107.251 1.00 70.62 273 MET A O 1
ATOM 2009 N N . CYS A 1 274 ? 217.225 217.236 109.043 1.00 67.11 274 CYS A N 1
ATOM 2010 C CA . CYS A 1 274 ? 216.233 218.096 108.417 1.00 67.11 274 CYS A CA 1
ATOM 2011 C C . CYS A 1 274 ? 216.448 219.550 108.809 1.00 67.11 274 CYS A C 1
ATOM 2012 O O . CYS A 1 274 ? 217.007 219.859 109.865 1.00 67.11 274 CYS A O 1
ATOM 2015 N N . ALA A 1 275 ? 215.983 220.437 107.933 1.00 68.20 275 ALA A N 1
ATOM 2016 C CA . ALA A 1 275 ? 216.066 221.878 108.127 1.00 68.20 275 ALA A CA 1
ATOM 2017 C C . ALA A 1 275 ? 214.852 222.532 107.484 1.00 68.20 275 ALA A C 1
ATOM 2018 O O . ALA A 1 275 ? 214.190 221.943 106.629 1.00 68.20 275 ALA A O 1
ATOM 2020 N N . PHE A 1 276 ? 214.568 223.765 107.894 1.00 66.81 276 PHE A N 1
ATOM 2021 C CA . PHE A 1 276 ? 213.424 224.504 107.380 1.00 66.81 276 PHE A CA 1
ATOM 2022 C C . PHE A 1 276 ? 213.840 225.921 107.015 1.00 66.81 276 PHE A C 1
ATOM 2023 O O . PHE A 1 276 ? 214.726 226.506 107.644 1.00 66.81 276 PHE A O 1
ATOM 2031 N N . ALA A 1 277 ? 213.197 226.466 105.986 1.00 71.07 277 ALA A N 1
ATOM 2032 C CA . ALA A 1 277 ? 213.384 227.850 105.578 1.00 71.07 277 ALA A CA 1
ATOM 2033 C C . ALA A 1 277 ? 212.047 228.411 105.121 1.00 71.07 277 ALA A C 1
ATOM 2034 O O . ALA A 1 277 ? 211.226 227.672 104.565 1.00 71.07 277 ALA A O 1
ATOM 2036 N N . PRO A 1 278 ? 211.812 229.724 105.300 1.00 72.62 278 PRO A N 1
ATOM 2037 C CA . PRO A 1 278 ? 212.704 230.734 105.884 1.00 72.62 278 PRO A CA 1
ATOM 2038 C C . PRO A 1 278 ? 212.685 230.767 107.409 1.00 72.62 278 PRO A C 1
ATOM 2039 O O . PRO A 1 278 ? 211.732 230.305 108.034 1.00 72.62 278 PRO A O 1
ATOM 2043 N N . LEU A 1 279 ? 213.745 231.321 107.993 1.00 73.22 279 LEU A N 1
ATOM 2044 C CA . LEU A 1 279 ? 213.869 231.450 109.444 1.00 73.22 279 LEU A CA 1
ATOM 2045 C C . LEU A 1 279 ? 213.388 232.826 109.908 1.00 73.22 279 LEU A C 1
ATOM 2046 O O . LEU A 1 279 ? 214.090 233.570 110.593 1.00 73.22 279 LEU A O 1
ATOM 2051 N N . THR A 1 280 ? 212.163 233.159 109.517 1.00 74.16 280 THR A N 1
ATOM 2052 C CA . THR A 1 280 ? 211.573 234.447 109.846 1.00 74.16 280 THR A CA 1
ATOM 2053 C C . THR A 1 280 ? 210.165 234.256 110.389 1.00 74.16 280 THR A C 1
ATOM 2054 O O . THR A 1 280 ? 209.465 233.315 109.999 1.00 74.16 280 THR A O 1
ATOM 2058 N N . PRO A 1 281 ? 209.729 235.128 111.302 1.00 76.09 281 PRO A N 1
ATOM 2059 C CA . PRO A 1 281 ? 208.344 235.066 111.762 1.00 76.09 281 PRO A CA 1
ATOM 2060 C C . PRO A 1 281 ? 207.390 235.436 110.643 1.00 76.09 281 PRO A C 1
ATOM 2061 O O . PRO A 1 281 ? 207.735 236.227 109.748 1.00 76.09 281 PRO A O 1
ATOM 2065 N N . PRO A 1 282 ? 206.167 234.881 110.644 1.00 76.95 282 PRO A N 1
ATOM 2066 C CA . PRO A 1 282 ? 205.158 235.178 109.619 1.00 76.95 282 PRO A CA 1
ATOM 2067 C C . PRO A 1 282 ? 204.716 236.639 109.628 1.00 76.95 282 PRO A C 1
ATOM 2068 O O . PRO A 1 282 ? 205.068 237.373 108.705 1.00 76.95 282 PRO A O 1
ATOM 2072 N N . ILE A 1 292 ? 214.415 232.383 96.959 1.00 81.50 292 ILE A N 1
ATOM 2073 C CA . ILE A 1 292 ? 215.341 233.466 96.652 1.00 81.50 292 ILE A CA 1
ATOM 2074 C C . ILE A 1 292 ? 216.693 233.165 97.299 1.00 81.50 292 ILE A C 1
ATOM 2075 O O . ILE A 1 292 ? 216.777 232.336 98.204 1.00 81.50 292 ILE A O 1
ATOM 2080 N N . GLU A 1 293 ? 217.742 233.851 96.831 1.00 84.21 293 GLU A N 1
ATOM 2081 C CA . GLU A 1 293 ? 219.114 233.472 97.169 1.00 84.21 293 GLU A CA 1
ATOM 2082 C C . GLU A 1 293 ? 219.392 233.580 98.665 1.00 84.21 293 GLU A C 1
ATOM 2083 O O . GLU A 1 293 ? 220.043 232.699 99.241 1.00 84.21 293 GLU A O 1
ATOM 2089 N N . GLU A 1 294 ? 218.924 234.651 99.313 1.00 83.04 294 GLU A N 1
ATOM 2090 C CA . GLU A 1 294 ? 219.081 234.734 100.762 1.00 83.04 294 GLU A CA 1
ATOM 2091 C C . GLU A 1 294 ? 218.286 233.641 101.464 1.00 83.04 294 GLU A C 1
ATOM 2092 O O . GLU A 1 294 ? 218.779 233.033 102.418 1.00 83.04 294 GLU A O 1
ATOM 2098 N N . MET A 1 295 ? 217.077 233.345 100.981 1.00 78.73 295 MET A N 1
ATOM 2099 C CA . MET A 1 295 ? 216.319 232.212 101.500 1.00 78.73 295 MET A CA 1
ATOM 2100 C C . MET A 1 295 ? 216.978 230.885 101.132 1.00 78.73 295 MET A C 1
ATOM 2101 O O . MET A 1 295 ? 216.920 229.923 101.913 1.00 78.73 295 MET A O 1
ATOM 2106 N N . ILE A 1 296 ? 217.611 230.822 99.957 1.00 84.81 296 ILE A N 1
ATOM 2107 C CA . ILE A 1 296 ? 218.337 229.621 99.543 1.00 84.81 296 ILE A CA 1
ATOM 2108 C C . ILE A 1 296 ? 219.455 229.306 100.530 1.00 84.81 296 ILE A C 1
ATOM 2109 O O . ILE A 1 296 ? 219.621 228.160 100.965 1.00 84.81 296 ILE A O 1
ATOM 2114 N N . LYS A 1 297 ? 220.233 230.323 100.911 1.00 81.69 297 LYS A N 1
ATOM 2115 C CA . LYS A 1 297 ? 221.264 230.121 101.923 1.00 81.69 297 LYS A CA 1
ATOM 2116 C C . LYS A 1 297 ? 220.680 229.961 103.320 1.00 81.69 297 LYS A C 1
ATOM 2117 O O . LYS A 1 297 ? 221.324 229.352 104.181 1.00 81.69 297 LYS A O 1
ATOM 2123 N N . SER A 1 298 ? 219.482 230.497 103.562 1.00 78.97 298 SER A N 1
ATOM 2124 C CA . SER A 1 298 ? 218.813 230.284 104.839 1.00 78.97 298 SER A CA 1
ATOM 2125 C C . SER A 1 298 ? 218.459 228.815 105.036 1.00 78.97 298 SER A C 1
ATOM 2126 O O . SER A 1 298 ? 218.553 228.292 106.153 1.00 78.97 298 SER A O 1
ATOM 2129 N N . LEU A 1 299 ? 218.040 228.136 103.964 1.00 75.99 299 LEU A N 1
ATOM 2130 C CA . LEU A 1 299 ? 217.775 226.703 104.056 1.00 75.99 299 LEU A CA 1
ATOM 2131 C C . LEU A 1 299 ? 219.045 225.916 104.353 1.00 75.99 299 LEU A C 1
ATOM 2132 O O . LEU A 1 299 ? 219.023 224.959 105.136 1.00 75.99 299 LEU A O 1
ATOM 2137 N N . PHE A 1 300 ? 220.160 226.302 103.741 1.00 79.53 300 PHE A N 1
ATOM 2138 C CA . PHE A 1 300 ? 221.414 225.564 103.839 1.00 79.53 300 PHE A CA 1
ATOM 2139 C C . PHE A 1 300 ? 222.430 226.304 104.703 1.00 79.53 300 PHE A C 1
ATOM 2140 O O . PHE A 1 300 ? 223.616 226.371 104.375 1.00 79.53 300 PHE A O 1
ATOM 2148 N N . ASP A 1 301 ? 221.973 226.897 105.798 1.00 81.32 301 ASP A N 1
ATOM 2149 C CA . ASP A 1 301 ? 222.877 227.519 106.751 1.00 81.32 301 ASP A CA 1
ATOM 2150 C C . ASP A 1 301 ? 223.508 226.453 107.642 1.00 81.32 301 ASP A C 1
ATOM 2151 O O . ASP A 1 301 ? 223.003 225.335 107.769 1.00 81.32 301 ASP A O 1
ATOM 2156 N N . ASN A 1 302 ? 224.638 226.814 108.256 1.00 83.72 302 ASN A N 1
ATOM 2157 C CA . ASN A 1 302 ? 225.345 225.871 109.117 1.00 83.72 302 ASN A CA 1
ATOM 2158 C C . ASN A 1 302 ? 224.545 225.526 110.366 1.00 83.72 302 ASN A C 1
ATOM 2159 O O . ASN A 1 302 ? 224.773 224.474 110.974 1.00 83.72 302 ASN A O 1
ATOM 2164 N N . GLY A 1 303 ? 223.616 226.390 110.768 1.00 77.08 303 GLY A N 1
ATOM 2165 C CA . GLY A 1 303 ? 222.809 226.158 111.944 1.00 77.08 303 GLY A CA 1
ATOM 2166 C C . GLY A 1 303 ? 221.344 225.876 111.701 1.00 77.08 303 GLY A C 1
ATOM 2167 O O . GLY A 1 303 ? 220.625 225.575 112.658 1.00 77.08 303 GLY A O 1
ATOM 2168 N N . SER A 1 304 ? 220.876 225.947 110.454 1.00 72.49 304 SER A N 1
ATOM 2169 C CA . SER A 1 304 ? 219.457 225.793 110.159 1.00 72.49 304 SER A CA 1
ATOM 2170 C C . SER A 1 304 ? 218.951 224.369 110.340 1.00 72.49 304 SER A C 1
ATOM 2171 O O . SER A 1 304 ? 217.733 224.172 110.422 1.00 72.49 304 SER A O 1
ATOM 2174 N N . VAL A 1 305 ? 219.841 223.377 110.399 1.00 71.11 305 VAL A N 1
ATOM 2175 C CA . VAL A 1 305 ? 219.408 222.000 110.590 1.00 71.11 305 VAL A CA 1
ATOM 2176 C C . VAL A 1 305 ? 218.853 221.817 111.997 1.00 71.11 305 VAL A C 1
ATOM 2177 O O . VAL A 1 305 ? 219.238 222.516 112.944 1.00 71.11 305 VAL A O 1
ATOM 2181 N N . PHE A 1 306 ? 217.927 220.872 112.134 1.00 67.45 306 PHE A N 1
ATOM 2182 C CA . PHE A 1 306 ? 217.279 220.609 113.419 1.00 67.45 306 PHE A CA 1
ATOM 2183 C C . PHE A 1 306 ? 218.047 219.566 114.224 1.00 67.45 306 PHE A C 1
ATOM 2184 O O . PHE A 1 306 ? 217.488 218.598 114.735 1.00 67.45 306 PHE A O 1
ATOM 2192 N N . ALA A 1 307 ? 219.353 219.782 114.350 1.00 73.11 307 ALA A N 1
ATOM 2193 C CA . ALA A 1 307 ? 220.224 218.885 115.093 1.00 73.11 307 ALA A CA 1
ATOM 2194 C C . ALA A 1 307 ? 221.448 219.673 115.530 1.00 73.11 307 ALA A C 1
ATOM 2195 O O . ALA A 1 307 ? 221.894 220.578 114.821 1.00 73.11 307 ALA A O 1
ATOM 2197 N N . ALA A 1 308 ? 221.984 219.324 116.698 1.00 76.71 308 ALA A N 1
ATOM 2198 C CA . ALA A 1 308 ? 223.091 220.070 117.293 1.00 76.71 308 ALA A CA 1
ATOM 2199 C C . ALA A 1 308 ? 224.403 219.644 116.642 1.00 76.71 308 ALA A C 1
ATOM 2200 O O . ALA A 1 308 ? 225.184 218.861 117.188 1.00 76.71 308 ALA A O 1
ATOM 2202 N N . CYS A 1 309 ? 224.649 220.189 115.455 1.00 79.35 309 CYS A N 1
ATOM 2203 C CA . CYS A 1 309 ? 225.873 219.920 114.716 1.00 79.35 309 CYS A CA 1
ATOM 2204 C C . CYS A 1 309 ? 226.017 220.967 113.623 1.00 79.35 309 CYS A C 1
ATOM 2205 O O . CYS A 1 309 ? 225.104 221.751 113.358 1.00 79.35 309 CYS A O 1
ATOM 2208 N N . SER A 1 310 ? 227.190 220.969 112.990 1.00 84.46 310 SER A N 1
ATOM 2209 C CA . SER A 1 310 ? 227.491 221.839 111.855 1.00 84.46 310 SER A CA 1
ATOM 2210 C C . SER A 1 310 ? 227.658 220.942 110.637 1.00 84.46 310 SER A C 1
ATOM 2211 O O . SER A 1 310 ? 228.741 220.380 110.408 1.00 84.46 310 SER A O 1
ATOM 2214 N N . PRO A 1 311 ? 226.610 220.775 109.828 1.00 82.82 311 PRO A N 1
ATOM 2215 C CA . PRO A 1 311 ? 226.654 219.805 108.728 1.00 82.82 311 PRO A CA 1
ATOM 2216 C C . PRO A 1 311 ? 227.505 220.225 107.541 1.00 82.82 311 PRO A C 1
ATOM 2217 O O . PRO A 1 311 ? 227.682 219.420 106.619 1.00 82.82 311 PRO A O 1
ATOM 2221 N N . MET A 1 312 ? 228.037 221.444 107.526 1.00 85.90 312 MET A N 1
ATOM 2222 C CA . MET A 1 312 ? 228.784 221.926 106.372 1.00 85.90 312 MET A CA 1
ATOM 2223 C C . MET A 1 312 ? 230.249 221.513 106.388 1.00 85.90 312 MET A C 1
ATOM 2224 O O . MET A 1 312 ? 230.954 221.758 105.402 1.00 85.90 312 MET A O 1
ATOM 2229 N N . GLU A 1 313 ? 230.727 220.904 107.470 1.00 85.82 313 GLU A N 1
ATOM 2230 C CA . GLU A 1 313 ? 231.996 220.191 107.453 1.00 85.82 313 GLU A CA 1
ATOM 2231 C C . GLU A 1 313 ? 231.807 218.684 107.354 1.00 85.82 313 GLU A C 1
ATOM 2232 O O . GLU A 1 313 ? 232.798 217.946 107.349 1.00 85.82 313 GLU A O 1
ATOM 2238 N N . GLY A 1 314 ? 230.564 218.213 107.276 1.00 83.57 314 GLY A N 1
ATOM 2239 C CA . GLY A 1 314 ? 230.290 216.810 107.044 1.00 83.57 314 GLY A CA 1
ATOM 2240 C C . GLY A 1 314 ? 230.298 216.478 105.567 1.00 83.57 314 GLY A C 1
ATOM 2241 O O . GLY A 1 314 ? 231.142 216.983 104.821 1.00 83.57 314 GLY A O 1
ATOM 2242 N N . ARG A 1 315 ? 229.366 215.634 105.127 1.00 83.78 315 ARG A N 1
ATOM 2243 C CA . ARG A 1 315 ? 229.292 215.266 103.715 1.00 83.78 315 ARG A CA 1
ATOM 2244 C C . ARG A 1 315 ? 227.876 214.787 103.423 1.00 83.78 315 ARG A C 1
ATOM 2245 O O . ARG A 1 315 ? 227.505 213.682 103.830 1.00 83.78 315 ARG A O 1
ATOM 2253 N N . PHE A 1 316 ? 227.097 215.609 102.723 1.00 81.88 316 PHE A N 1
ATOM 2254 C CA . PHE A 1 316 ? 225.731 215.239 102.370 1.00 81.88 316 PHE A CA 1
ATOM 2255 C C . PHE A 1 316 ? 225.747 214.065 101.398 1.00 81.88 316 PHE A C 1
ATOM 2256 O O . PHE A 1 316 ? 226.345 214.151 100.321 1.00 81.88 316 PHE A O 1
ATOM 2264 N N . LEU A 1 317 ? 225.092 212.966 101.776 1.00 79.84 317 LEU A N 1
ATOM 2265 C CA . LEU A 1 317 ? 224.941 211.846 100.853 1.00 79.84 317 LEU A CA 1
ATOM 2266 C C . LEU A 1 317 ? 223.919 212.175 99.774 1.00 79.84 317 LEU A C 1
ATOM 2267 O O . LEU A 1 317 ? 224.240 212.202 98.582 1.00 79.84 317 LEU A O 1
ATOM 2272 N N . SER A 1 318 ? 222.680 212.443 100.178 1.00 71.67 318 SER A N 1
ATOM 2273 C CA . SER A 1 318 ? 221.633 212.828 99.246 1.00 71.67 318 SER A CA 1
ATOM 2274 C C . SER A 1 318 ? 220.637 213.716 99.976 1.00 71.67 318 SER A C 1
ATOM 2275 O O . SER A 1 318 ? 220.283 213.456 101.128 1.00 71.67 318 SER A O 1
ATOM 2278 N N . THR A 1 319 ? 220.187 214.765 99.294 1.00 71.50 319 THR A N 1
ATOM 2279 C CA . THR A 1 319 ? 219.314 215.768 99.888 1.00 71.50 319 THR A CA 1
ATOM 2280 C C . THR A 1 319 ? 218.001 215.817 99.125 1.00 71.50 319 THR A C 1
ATOM 2281 O O . THR A 1 319 ? 217.998 215.945 97.897 1.00 71.50 319 THR A O 1
ATOM 2285 N N . ALA A 1 320 ? 216.891 215.722 99.851 1.00 63.98 320 ALA A N 1
ATOM 2286 C CA . ALA A 1 320 ? 215.570 216.001 99.311 1.00 63.98 320 ALA A CA 1
ATOM 2287 C C . ALA A 1 320 ? 215.217 217.431 99.700 1.00 63.98 320 ALA A C 1
ATOM 2288 O O . ALA A 1 320 ? 214.963 217.719 100.875 1.00 63.98 320 ALA A O 1
ATOM 2290 N N . VAL A 1 321 ? 215.235 218.327 98.723 1.00 64.80 321 VAL A N 1
ATOM 2291 C CA . VAL A 1 321 ? 214.865 219.720 98.929 1.00 64.80 321 VAL A CA 1
ATOM 2292 C C . VAL A 1 321 ? 213.439 219.870 98.429 1.00 64.80 321 VAL A C 1
ATOM 2293 O O . VAL A 1 321 ? 213.188 219.831 97.219 1.00 64.80 321 VAL A O 1
ATOM 2297 N N . LEU A 1 322 ? 212.491 220.010 99.348 1.00 64.52 322 LEU A N 1
ATOM 2298 C CA . LEU A 1 322 ? 211.080 220.102 98.989 1.00 64.52 322 LEU A CA 1
ATOM 2299 C C . LEU A 1 322 ? 210.645 221.551 99.159 1.00 64.52 322 LEU A C 1
ATOM 2300 O O . LEU A 1 322 ? 210.501 222.043 100.283 1.00 64.52 322 LEU A O 1
ATOM 2305 N N . TYR A 1 323 ? 210.480 222.235 98.032 1.00 71.70 323 TYR A N 1
ATOM 2306 C CA . TYR A 1 323 ? 209.871 223.554 98.008 1.00 71.70 323 TYR A CA 1
ATOM 2307 C C . TYR A 1 323 ? 208.354 223.431 98.028 1.00 71.70 323 TYR A C 1
ATOM 2308 O O . TYR A 1 323 ? 207.781 222.473 97.506 1.00 71.70 323 TYR A O 1
ATOM 2317 N N . ARG A 1 324 ? 207.699 224.411 98.643 1.00 71.23 324 ARG A N 1
ATOM 2318 C CA . ARG A 1 324 ? 206.243 224.478 98.610 1.00 71.23 324 ARG A CA 1
ATOM 2319 C C . ARG A 1 324 ? 205.818 225.939 98.609 1.00 71.23 324 ARG A C 1
ATOM 2320 O O . ARG A 1 324 ? 206.203 226.710 99.495 1.00 71.23 324 ARG A O 1
ATOM 2328 N N . GLY A 1 325 ? 205.047 226.313 97.595 1.00 75.14 325 GLY A N 1
ATOM 2329 C CA . GLY A 1 325 ? 204.533 227.657 97.454 1.00 75.14 325 GLY A CA 1
ATOM 2330 C C . GLY A 1 325 ? 204.589 228.115 96.013 1.00 75.14 325 GLY A C 1
ATOM 2331 O O . GLY A 1 325 ? 204.734 227.311 95.094 1.00 75.14 325 GLY A O 1
ATOM 2332 N N . ILE A 1 326 ? 204.462 229.432 95.832 1.00 80.05 326 ILE A N 1
ATOM 2333 C CA . ILE A 1 326 ? 204.472 230.019 94.498 1.00 80.05 326 ILE A CA 1
ATOM 2334 C C . ILE A 1 326 ? 205.865 229.911 93.889 1.00 80.05 326 ILE A C 1
ATOM 2335 O O . ILE A 1 326 ? 206.884 229.942 94.591 1.00 80.05 326 ILE A O 1
ATOM 2340 N N . MET A 1 327 ? 205.913 229.786 92.562 1.00 84.92 327 MET A N 1
ATOM 2341 C CA . MET A 1 327 ? 207.172 229.595 91.834 1.00 84.92 327 MET A CA 1
ATOM 2342 C C . MET A 1 327 ? 207.168 230.551 90.643 1.00 84.92 327 MET A C 1
ATOM 2343 O O . MET A 1 327 ? 206.668 230.215 89.565 1.00 84.92 327 MET A O 1
ATOM 2348 N N . GLU A 1 328 ? 207.723 231.745 90.846 1.00 92.95 328 GLU A N 1
ATOM 2349 C CA . GLU A 1 328 ? 207.806 232.747 89.793 1.00 92.95 328 GLU A CA 1
ATOM 2350 C C . GLU A 1 328 ? 209.153 232.760 89.081 1.00 92.95 328 GLU A C 1
ATOM 2351 O O . GLU A 1 328 ? 209.258 233.355 88.004 1.00 92.95 328 GLU A O 1
ATOM 2357 N N . ASP A 1 329 ? 210.173 232.121 89.647 1.00 94.36 329 ASP A N 1
ATOM 2358 C CA . ASP A 1 329 ? 211.529 232.165 89.104 1.00 94.36 329 ASP A CA 1
ATOM 2359 C C . ASP A 1 329 ? 212.136 230.765 89.087 1.00 94.36 329 ASP A C 1
ATOM 2360 O O . ASP A 1 329 ? 213.255 230.544 89.551 1.00 94.36 329 ASP A O 1
ATOM 2365 N N . LYS A 1 330 ? 211.383 229.794 88.560 1.00 94.00 330 LYS A N 1
ATOM 2366 C CA . LYS A 1 330 ? 211.861 228.411 88.543 1.00 94.00 330 LYS A CA 1
ATOM 2367 C C . LYS A 1 330 ? 213.176 228.204 87.786 1.00 94.00 330 LYS A C 1
ATOM 2368 O O . LYS A 1 330 ? 214.012 227.424 88.277 1.00 94.00 330 LYS A O 1
ATOM 2374 N N . PRO A 1 331 ? 213.451 228.839 86.629 1.00 97.77 331 PRO A N 1
ATOM 2375 C CA . PRO A 1 331 ? 214.792 228.647 86.049 1.00 97.77 331 PRO A CA 1
ATOM 2376 C C . PRO A 1 331 ? 215.874 229.319 86.873 1.00 97.77 331 PRO A C 1
ATOM 2377 O O . PRO A 1 331 ? 216.960 228.753 87.057 1.00 97.77 331 PRO A O 1
ATOM 2381 N N . LEU A 1 332 ? 215.589 230.514 87.394 1.00 98.06 332 LEU A N 1
ATOM 2382 C CA . LEU A 1 332 ? 216.545 231.209 88.250 1.00 98.06 332 LEU A CA 1
ATOM 2383 C C . LEU A 1 332 ? 216.794 230.434 89.539 1.00 98.06 332 LEU A C 1
ATOM 2384 O O . LEU A 1 332 ? 217.936 230.340 90.002 1.00 98.06 332 LEU A O 1
ATOM 2389 N N . ALA A 1 333 ? 215.742 229.861 90.129 1.00 96.38 333 ALA A N 1
ATOM 2390 C CA . ALA A 1 333 ? 215.919 229.051 91.330 1.00 96.38 333 ALA A CA 1
ATOM 2391 C C . ALA A 1 333 ? 216.665 227.753 91.051 1.00 96.38 333 ALA A C 1
ATOM 2392 O O . ALA A 1 333 ? 217.479 227.326 91.878 1.00 96.38 333 ALA A O 1
ATOM 2394 N N . ASP A 1 334 ? 216.410 227.110 89.907 1.00 96.21 334 ASP A N 1
ATOM 2395 C CA . ASP A 1 334 ? 217.183 225.925 89.549 1.00 96.21 334 ASP A CA 1
ATOM 2396 C C . ASP A 1 334 ? 218.654 226.276 89.360 1.00 96.21 334 ASP A C 1
ATOM 2397 O O . ASP A 1 334 ? 219.543 225.515 89.764 1.00 96.21 334 ASP A O 1
ATOM 2402 N N . ALA A 1 335 ? 218.927 227.439 88.764 1.00 96.41 335 ALA A N 1
ATOM 2403 C CA . ALA A 1 335 ? 220.300 227.922 88.665 1.00 96.41 335 ALA A CA 1
ATOM 2404 C C . ALA A 1 335 ? 220.892 228.196 90.043 1.00 96.41 335 ALA A C 1
ATOM 2405 O O . ALA A 1 335 ? 222.088 227.984 90.260 1.00 96.41 335 ALA A O 1
ATOM 2407 N N . ALA A 1 336 ? 220.077 228.689 90.979 1.00 93.04 336 ALA A N 1
ATOM 2408 C CA . ALA A 1 336 ? 220.559 228.926 92.338 1.00 93.04 336 ALA A CA 1
ATOM 2409 C C . ALA A 1 336 ? 220.946 227.621 93.027 1.00 93.04 336 ALA A C 1
ATOM 2410 O O . ALA A 1 336 ? 221.982 227.551 93.702 1.00 93.04 336 ALA A O 1
ATOM 2412 N N . LEU A 1 337 ? 220.127 226.577 92.866 1.00 89.68 337 LEU A N 1
ATOM 2413 C CA . LEU A 1 337 ? 220.489 225.258 93.387 1.00 89.68 337 LEU A CA 1
ATOM 2414 C C . LEU A 1 337 ? 221.760 224.727 92.731 1.00 89.68 337 LEU A C 1
ATOM 2415 O O . LEU A 1 337 ? 222.630 224.165 93.410 1.00 89.68 337 LEU A O 1
ATOM 2420 N N . ALA A 1 338 ? 221.885 224.895 91.411 1.00 93.00 338 ALA A N 1
ATOM 2421 C CA . ALA A 1 338 ? 223.090 224.447 90.720 1.00 93.00 338 ALA A CA 1
ATOM 2422 C C . ALA A 1 338 ? 224.326 225.193 91.215 1.00 93.00 338 ALA A C 1
ATOM 2423 O O . ALA A 1 338 ? 225.396 224.595 91.375 1.00 93.00 338 ALA A O 1
ATOM 2425 N N . ALA A 1 339 ? 224.196 226.498 91.457 1.00 92.23 339 ALA A N 1
ATOM 2426 C CA . ALA A 1 339 ? 225.318 227.283 91.960 1.00 92.23 339 ALA A CA 1
ATOM 2427 C C . ALA A 1 339 ? 225.684 226.879 93.381 1.00 92.23 339 ALA A C 1
ATOM 2428 O O . ALA A 1 339 ? 226.869 226.817 93.728 1.00 92.23 339 ALA A O 1
ATOM 2430 N N . MET A 1 340 ? 224.683 226.605 94.222 1.00 89.69 340 MET A N 1
ATOM 2431 C CA . MET A 1 340 ? 224.980 226.240 95.602 1.00 89.69 340 MET A CA 1
ATOM 2432 C C . MET A 1 340 ? 225.557 224.834 95.709 1.00 89.69 340 MET A C 1
ATOM 2433 O O . MET A 1 340 ? 226.291 224.545 96.660 1.00 89.69 340 MET A O 1
ATOM 2438 N N . ARG A 1 341 ? 225.242 223.947 94.755 1.00 88.34 341 ARG A N 1
ATOM 2439 C CA . ARG A 1 341 ? 225.774 222.587 94.816 1.00 88.34 341 ARG A CA 1
ATOM 2440 C C . ARG A 1 341 ? 227.297 222.572 94.717 1.00 88.34 341 ARG A C 1
ATOM 2441 O O . ARG A 1 341 ? 227.944 221.652 95.232 1.00 88.34 341 ARG A O 1
ATOM 2449 N N . GLU A 1 342 ? 227.885 223.588 94.079 1.00 90.32 342 GLU A N 1
ATOM 2450 C CA . GLU A 1 342 ? 229.336 223.646 93.935 1.00 90.32 342 GLU A CA 1
ATOM 2451 C C . GLU A 1 342 ? 230.043 223.821 95.273 1.00 90.32 342 GLU A C 1
ATOM 2452 O O . GLU A 1 342 ? 231.129 223.266 95.474 1.00 90.32 342 GLU A O 1
ATOM 2458 N N . LYS A 1 343 ? 229.457 224.584 96.198 1.00 86.37 343 LYS A N 1
ATOM 2459 C CA . LYS A 1 343 ? 230.089 224.877 97.480 1.00 86.37 343 LYS A CA 1
ATOM 2460 C C . LYS A 1 343 ? 229.426 224.134 98.638 1.00 86.37 343 LYS A C 1
ATOM 2461 O O . LYS A 1 343 ? 229.401 224.626 99.769 1.00 86.37 343 LYS A O 1
ATOM 2467 N N . LEU A 1 344 ? 228.895 222.942 98.372 1.00 86.19 344 LEU A N 1
ATOM 2468 C CA . LEU A 1 344 ? 228.346 222.097 99.419 1.00 86.19 344 LEU A CA 1
ATOM 2469 C C . LEU A 1 344 ? 229.045 220.741 99.429 1.00 86.19 344 LEU A C 1
ATOM 2470 O O . LEU A 1 344 ? 229.436 220.230 98.375 1.00 86.19 344 LEU A O 1
ATOM 2475 N N . PRO A 1 345 ? 229.218 220.129 100.604 1.00 84.69 345 PRO A N 1
ATOM 2476 C CA . PRO A 1 345 ? 229.893 218.826 100.681 1.00 84.69 345 PRO A CA 1
ATOM 2477 C C . PRO A 1 345 ? 228.964 217.705 100.241 1.00 84.69 345 PRO A C 1
ATOM 2478 O O . PRO A 1 345 ? 228.035 217.326 100.961 1.00 84.69 345 PRO A O 1
ATOM 2482 N N . LEU A 1 346 ? 229.221 217.163 99.053 1.00 85.33 346 LEU A N 1
ATOM 2483 C CA . LEU A 1 346 ? 228.435 216.072 98.500 1.00 85.33 346 LEU A CA 1
ATOM 2484 C C . LEU A 1 346 ? 229.328 214.867 98.236 1.00 85.33 346 LEU A C 1
ATOM 2485 O O . LEU A 1 346 ? 230.515 214.999 97.926 1.00 85.33 346 LEU A O 1
ATOM 2490 N N . THR A 1 347 ? 228.736 213.683 98.369 1.00 85.03 347 THR A N 1
ATOM 2491 C CA . THR A 1 347 ? 229.448 212.441 98.111 1.00 85.03 347 THR A CA 1
ATOM 2492 C C . THR A 1 347 ? 229.572 212.212 96.609 1.00 85.03 347 THR A C 1
ATOM 2493 O O . THR A 1 347 ? 228.634 212.483 95.852 1.00 85.03 347 THR A O 1
ATOM 2497 N N . TYR A 1 348 ? 230.732 211.710 96.180 1.00 85.57 348 TYR A N 1
ATOM 2498 C CA . TYR A 1 348 ? 230.981 211.541 94.752 1.00 85.57 348 TYR A CA 1
ATOM 2499 C C . TYR A 1 348 ? 230.264 210.323 94.180 1.00 85.57 348 TYR A C 1
ATOM 2500 O O . TYR A 1 348 ? 230.034 210.261 92.967 1.00 85.57 348 TYR A O 1
ATOM 2509 N N . TRP A 1 349 ? 229.901 209.355 95.018 1.00 84.26 349 TRP A N 1
ATOM 2510 C CA . TRP A 1 349 ? 229.347 208.099 94.526 1.00 84.26 349 TRP A CA 1
ATOM 2511 C C . TRP A 1 349 ? 227.845 208.147 94.268 1.00 84.26 349 TRP A C 1
ATOM 2512 O O . TRP A 1 349 ? 227.277 207.137 93.842 1.00 84.26 349 TRP A O 1
ATOM 2523 N N . ILE A 1 350 ? 227.188 209.277 94.514 1.00 79.08 350 ILE A N 1
ATOM 2524 C CA . ILE A 1 350 ? 225.811 209.467 94.061 1.00 79.08 350 ILE A CA 1
ATOM 2525 C C . ILE A 1 350 ? 225.657 210.859 93.449 1.00 79.08 350 ILE A C 1
ATOM 2526 O O . ILE A 1 350 ? 225.364 211.838 94.152 1.00 79.08 350 ILE A O 1
ATOM 2531 N N . PRO A 1 351 ? 225.877 210.997 92.135 1.00 80.42 351 PRO A N 1
ATOM 2532 C CA . PRO A 1 351 ? 225.772 212.317 91.494 1.00 80.42 351 PRO A CA 1
ATOM 2533 C C . PRO A 1 351 ? 224.366 212.898 91.537 1.00 80.42 351 PRO A C 1
ATOM 2534 O O . PRO A 1 351 ? 224.193 214.119 91.592 1.00 80.42 351 PRO A O 1
ATOM 2538 N N . THR A 1 352 ? 223.358 212.031 91.512 1.00 79.44 352 THR A N 1
ATOM 2539 C CA . THR A 1 352 ? 221.956 212.452 91.570 1.00 79.44 352 THR A CA 1
ATOM 2540 C C . THR A 1 352 ? 221.467 212.599 93.013 1.00 79.44 352 THR A C 1
ATOM 2541 O O . THR A 1 352 ? 220.401 212.126 93.406 1.00 79.44 352 THR A O 1
ATOM 2545 N N . ALA A 1 353 ? 222.242 213.336 93.807 1.00 76.17 353 ALA A N 1
ATOM 2546 C CA . ALA A 1 353 ? 222.013 213.467 95.239 1.00 76.17 353 ALA A CA 1
ATOM 2547 C C . ALA A 1 353 ? 220.939 214.489 95.588 1.00 76.17 353 ALA A C 1
ATOM 2548 O O . ALA A 1 353 ? 220.596 214.624 96.768 1.00 76.17 353 ALA A O 1
ATOM 2550 N N . PHE A 1 354 ? 220.399 215.215 94.613 1.00 73.85 354 PHE A N 1
ATOM 2551 C CA . PHE A 1 354 ? 219.382 216.231 94.870 1.00 73.85 354 PHE A CA 1
ATOM 2552 C C . PHE A 1 354 ? 218.050 215.764 94.302 1.00 73.85 354 PHE A C 1
ATOM 2553 O O . PHE A 1 354 ? 217.917 215.581 93.088 1.00 73.85 354 PHE A O 1
ATOM 2561 N N . LYS A 1 355 ? 217.072 215.569 95.181 1.00 63.08 355 LYS A N 1
ATOM 2562 C CA . LYS A 1 355 ? 215.683 215.379 94.785 1.00 63.08 355 LYS A CA 1
ATOM 2563 C C . LYS A 1 355 ? 214.958 216.698 95.011 1.00 63.08 355 LYS A C 1
ATOM 2564 O O . LYS A 1 355 ? 214.698 217.082 96.156 1.00 63.08 355 LYS A O 1
ATOM 2570 N N . ILE A 1 356 ? 214.631 217.391 93.922 1.00 65.62 356 ILE A N 1
ATOM 2571 C CA . ILE A 1 356 ? 213.986 218.701 94.004 1.00 65.62 356 ILE A CA 1
ATOM 2572 C C . ILE A 1 356 ? 212.484 218.439 93.952 1.00 65.62 356 ILE A C 1
ATOM 2573 O O . ILE A 1 356 ? 211.875 218.355 92.885 1.00 65.62 356 ILE A O 1
ATOM 2578 N N . GLY A 1 357 ? 211.881 218.294 95.131 1.00 67.44 357 GLY A N 1
ATOM 2579 C CA . GLY A 1 357 ? 210.447 218.091 95.211 1.00 67.44 357 GLY A CA 1
ATOM 2580 C C . GLY A 1 357 ? 209.726 219.423 95.226 1.00 67.44 357 GLY A C 1
ATOM 2581 O O . GLY A 1 357 ? 210.212 220.401 95.804 1.00 67.44 357 GLY A O 1
ATOM 2582 N N . TYR A 1 358 ? 208.562 219.466 94.588 1.00 72.92 358 TYR A N 1
ATOM 2583 C CA . TYR A 1 358 ? 207.755 220.672 94.503 1.00 72.92 358 TYR A CA 1
ATOM 2584 C C . TYR A 1 358 ? 206.358 220.400 95.036 1.00 72.92 358 TYR A C 1
ATOM 2585 O O . TYR A 1 358 ? 205.812 219.310 94.845 1.00 72.92 358 TYR A O 1
ATOM 2594 N N . VAL A 1 359 ? 205.804 221.388 95.734 1.00 72.38 359 VAL A N 1
ATOM 2595 C CA . VAL A 1 359 ? 204.405 221.402 96.140 1.00 72.38 359 VAL A CA 1
ATOM 2596 C C . VAL A 1 359 ? 203.853 222.791 95.845 1.00 72.38 359 VAL A C 1
ATOM 2597 O O . VAL A 1 359 ? 204.458 223.798 96.231 1.00 72.38 359 VAL A O 1
ATOM 2601 N N . GLU A 1 360 ? 202.720 222.846 95.141 1.00 74.18 360 GLU A N 1
ATOM 2602 C CA . GLU A 1 360 ? 202.125 224.137 94.811 1.00 74.18 360 GLU A CA 1
ATOM 2603 C C . GLU A 1 360 ? 201.602 224.843 96.054 1.00 74.18 360 GLU A C 1
ATOM 2604 O O . GLU A 1 360 ? 201.756 226.061 96.195 1.00 74.18 360 GLU A O 1
ATOM 2610 N N . GLN A 1 361 ? 200.987 224.100 96.964 1.00 72.14 361 GLN A N 1
ATOM 2611 C CA . GLN A 1 361 ? 200.426 224.704 98.164 1.00 72.14 361 GLN A CA 1
ATOM 2612 C C . GLN A 1 361 ? 201.506 224.865 99.227 1.00 72.14 361 GLN A C 1
ATOM 2613 O O . GLN A 1 361 ? 202.137 223.877 99.616 1.00 72.14 361 GLN A O 1
ATOM 2619 N N . PRO A 1 362 ? 201.742 226.078 99.724 1.00 72.36 362 PRO A N 1
ATOM 2620 C CA . PRO A 1 362 ? 202.764 226.262 100.760 1.00 72.36 362 PRO A CA 1
ATOM 2621 C C . PRO A 1 362 ? 202.263 225.881 102.140 1.00 72.36 362 PRO A C 1
ATOM 2622 O O . PRO A 1 362 ? 201.143 225.383 102.291 1.00 72.36 362 PRO A O 1
ATOM 2626 N N . GLY A 1 363 ? 203.088 226.113 103.157 1.00 74.89 363 GLY A N 1
ATOM 2627 C CA . GLY A 1 363 ? 202.641 225.999 104.524 1.00 74.89 363 GLY A CA 1
ATOM 2628 C C . GLY A 1 363 ? 201.754 227.166 104.907 1.00 74.89 363 GLY A C 1
ATOM 2629 O O . GLY A 1 363 ? 201.610 228.150 104.183 1.00 74.89 363 GLY A O 1
ATOM 2630 N N . ILE A 1 364 ? 201.135 227.042 106.074 1.00 73.83 364 ILE A N 1
ATOM 2631 C CA . ILE A 1 364 ? 200.242 228.090 106.559 1.00 73.83 364 ILE A CA 1
ATOM 2632 C C . ILE A 1 364 ? 201.024 229.291 107.078 1.00 73.83 364 ILE A C 1
ATOM 2633 O O . ILE A 1 364 ? 200.604 230.436 106.897 1.00 73.83 364 ILE A O 1
ATOM 2638 N N . SER A 1 365 ? 202.174 229.052 107.712 1.00 75.90 365 SER A N 1
ATOM 2639 C CA . SER A 1 365 ? 202.936 230.149 108.298 1.00 75.90 365 SER A CA 1
ATOM 2640 C C . SER A 1 365 ? 203.576 231.038 107.239 1.00 75.90 365 SER A C 1
ATOM 2641 O O . SER A 1 365 ? 203.709 232.249 107.451 1.00 75.90 365 SER A O 1
ATOM 2644 N N . HIS A 1 366 ? 203.975 230.472 106.101 1.00 77.61 366 HIS A N 1
ATOM 2645 C CA . HIS A 1 366 ? 204.717 231.217 105.096 1.00 77.61 366 HIS A CA 1
ATOM 2646 C C . HIS A 1 366 ? 204.089 231.026 103.724 1.00 77.61 366 HIS A C 1
ATOM 2647 O O . HIS A 1 366 ? 203.594 229.947 103.394 1.00 77.61 366 HIS A O 1
ATOM 2654 N N . ARG A 1 367 ? 204.124 232.092 102.920 1.00 79.70 367 ARG A N 1
ATOM 2655 C CA . ARG A 1 367 ? 203.627 232.019 101.552 1.00 79.70 367 ARG A CA 1
ATOM 2656 C C . ARG A 1 367 ? 204.508 231.156 100.660 1.00 79.70 367 ARG A C 1
ATOM 2657 O O . ARG A 1 367 ? 204.043 230.687 99.615 1.00 79.70 367 ARG A O 1
ATOM 2665 N N . LYS A 1 368 ? 205.764 230.945 101.045 1.00 75.01 368 LYS A N 1
ATOM 2666 C CA . LYS A 1 368 ? 206.666 230.053 100.332 1.00 75.01 368 LYS A CA 1
ATOM 2667 C C . LYS A 1 368 ? 207.694 229.534 101.324 1.00 75.01 368 LYS A C 1
ATOM 2668 O O . LYS A 1 368 ? 208.186 230.295 102.163 1.00 75.01 368 LYS A O 1
ATOM 2674 N N . SER A 1 369 ? 207.995 228.240 101.251 1.00 71.62 369 SER A N 1
ATOM 2675 C CA . SER A 1 369 ? 208.918 227.648 102.207 1.00 71.62 369 SER A CA 1
ATOM 2676 C C . SER A 1 369 ? 209.640 226.477 101.560 1.00 71.62 369 SER A C 1
ATOM 2677 O O . SER A 1 369 ? 209.226 225.965 100.518 1.00 71.62 369 SER A O 1
ATOM 2680 N N . MET A 1 370 ? 210.752 226.082 102.174 1.00 69.87 370 MET A N 1
ATOM 2681 C CA . MET A 1 370 ? 211.478 224.896 101.752 1.00 69.87 370 MET A CA 1
ATOM 2682 C C . MET A 1 370 ? 211.821 224.057 102.970 1.00 69.87 370 MET A C 1
ATOM 2683 O O . MET A 1 370 ? 212.044 224.582 104.066 1.00 69.87 370 MET A O 1
ATOM 2688 N N . VAL A 1 371 ? 211.867 222.745 102.765 1.00 66.12 371 VAL A N 1
ATOM 2689 C CA . VAL A 1 371 ? 212.332 221.818 103.786 1.00 66.12 371 VAL A CA 1
ATOM 2690 C C . VAL A 1 371 ? 213.494 221.010 103.216 1.00 66.12 371 VAL A C 1
ATOM 2691 O O . VAL A 1 371 ? 213.426 220.510 102.084 1.00 66.12 371 VAL A O 1
ATOM 2695 N N . LEU A 1 372 ? 214.582 220.953 103.973 1.00 68.82 372 LEU A N 1
ATOM 2696 C CA . LEU A 1 372 ? 215.729 220.117 103.661 1.00 68.82 372 LEU A CA 1
ATOM 2697 C C . LEU A 1 372 ? 215.597 218.799 104.405 1.00 68.82 372 LEU A C 1
ATOM 2698 O O . LEU A 1 372 ? 215.389 218.791 105.622 1.00 68.82 372 LEU A O 1
ATOM 2703 N N . LEU A 1 373 ? 215.734 217.687 103.685 1.00 64.39 373 LEU A N 1
ATOM 2704 C CA . LEU A 1 373 ? 215.737 216.357 104.290 1.00 64.39 373 LEU A CA 1
ATOM 2705 C C . LEU A 1 373 ? 216.960 215.635 103.734 1.00 64.39 373 LEU A C 1
ATOM 2706 O O . LEU A 1 373 ? 216.911 215.065 102.642 1.00 64.39 373 LEU A O 1
ATOM 2711 N N . ALA A 1 374 ? 218.061 215.681 104.472 1.00 68.72 374 ALA A N 1
ATOM 2712 C CA . ALA A 1 374 ? 219.353 215.256 103.963 1.00 68.72 374 ALA A CA 1
ATOM 2713 C C . ALA A 1 374 ? 219.822 213.979 104.645 1.00 68.72 374 ALA A C 1
ATOM 2714 O O . ALA A 1 374 ? 219.362 213.617 105.729 1.00 68.72 374 ALA A O 1
ATOM 2716 N N . ASN A 1 375 ? 220.742 213.295 103.976 1.00 73.28 375 ASN A N 1
ATOM 2717 C CA . ASN A 1 375 ? 221.511 212.203 104.558 1.00 73.28 375 ASN A CA 1
ATOM 2718 C C . ASN A 1 375 ? 222.955 212.681 104.639 1.00 73.28 375 ASN A C 1
ATOM 2719 O O . ASN A 1 375 ? 223.584 212.946 103.610 1.00 73.28 375 ASN A O 1
ATOM 2724 N N . ASN A 1 376 ? 223.473 212.814 105.856 1.00 78.32 376 ASN A N 1
ATOM 2725 C CA . ASN A 1 376 ? 224.800 213.365 106.085 1.00 78.32 376 ASN A CA 1
ATOM 2726 C C . ASN A 1 376 ? 225.578 212.453 107.021 1.00 78.32 376 ASN A C 1
ATOM 2727 O O . ASN A 1 376 ? 224.991 211.766 107.861 1.00 78.32 376 ASN A O 1
ATOM 2732 N N . THR A 1 377 ? 226.903 212.437 106.861 1.00 77.13 377 THR A N 1
ATOM 2733 C CA . THR A 1 377 ? 227.752 211.649 107.745 1.00 77.13 377 THR A CA 1
ATOM 2734 C C . THR A 1 377 ? 227.909 212.284 109.120 1.00 77.13 377 THR A C 1
ATOM 2735 O O . THR A 1 377 ? 228.180 211.567 110.091 1.00 77.13 377 THR A O 1
ATOM 2739 N N . GLU A 1 378 ? 227.728 213.607 109.221 1.00 76.74 378 GLU A N 1
ATOM 2740 C CA . GLU A 1 378 ? 227.950 214.312 110.481 1.00 76.74 378 GLU A CA 1
ATOM 2741 C C . GLU A 1 378 ? 227.062 213.777 111.595 1.00 76.74 378 GLU A C 1
ATOM 2742 O O . GLU A 1 378 ? 227.473 213.766 112.762 1.00 76.74 378 GLU A O 1
ATOM 2748 N N . ILE A 1 379 ? 225.866 213.289 111.250 1.00 73.12 379 ILE A N 1
ATOM 2749 C CA . ILE A 1 379 ? 224.950 212.754 112.253 1.00 73.12 379 ILE A CA 1
ATOM 2750 C C . ILE A 1 379 ? 225.618 211.644 113.052 1.00 73.12 379 ILE A C 1
ATOM 2751 O O . ILE A 1 379 ? 225.369 211.503 114.258 1.00 73.12 379 ILE A O 1
ATOM 2756 N N . ALA A 1 380 ? 226.521 210.885 112.416 1.00 74.04 380 ALA A N 1
ATOM 2757 C CA . ALA A 1 380 ? 227.232 209.825 113.120 1.00 74.04 380 ALA A CA 1
ATOM 2758 C C . ALA A 1 380 ? 227.993 210.376 114.317 1.00 74.04 380 ALA A C 1
ATOM 2759 O O . ALA A 1 380 ? 227.850 209.862 115.435 1.00 74.04 380 ALA A O 1
ATOM 2761 N N . ARG A 1 381 ? 228.759 211.458 114.119 1.00 74.73 381 ARG A N 1
ATOM 2762 C CA . ARG A 1 381 ? 229.493 212.019 115.248 1.00 74.73 381 ARG A CA 1
ATOM 2763 C C . ARG A 1 381 ? 228.534 212.502 116.325 1.00 74.73 381 ARG A C 1
ATOM 2764 O O . ARG A 1 381 ? 228.844 212.395 117.518 1.00 74.73 381 ARG A O 1
ATOM 2772 N N . VAL A 1 382 ? 227.346 212.970 115.923 1.00 71.00 382 VAL A N 1
ATOM 2773 C CA . VAL A 1 382 ? 226.302 213.285 116.891 1.00 71.00 382 VAL A CA 1
ATOM 2774 C C . VAL A 1 382 ? 226.023 212.068 117.757 1.00 71.00 382 VAL A C 1
ATOM 2775 O O . VAL A 1 382 ? 226.212 212.094 118.982 1.00 71.00 382 VAL A O 1
ATOM 2779 N N . LEU A 1 383 ? 225.657 210.953 117.117 1.00 70.22 383 LEU A N 1
ATOM 2780 C CA . LEU A 1 383 ? 225.437 209.717 117.854 1.00 70.22 383 LEU A CA 1
ATOM 2781 C C . LEU A 1 383 ? 226.689 209.306 118.612 1.00 70.22 383 LEU A C 1
ATOM 2782 O O . LEU A 1 383 ? 226.592 208.753 119.715 1.00 70.22 383 LEU A O 1
ATOM 2787 N N . ASP A 1 384 ? 227.866 209.638 118.069 1.00 73.72 384 ASP A N 1
ATOM 2788 C CA . ASP A 1 384 ? 229.111 209.279 118.736 1.00 73.72 384 ASP A CA 1
ATOM 2789 C C . ASP A 1 384 ? 229.191 209.916 120.113 1.00 73.72 384 ASP A C 1
ATOM 2790 O O . ASP A 1 384 ? 229.575 209.251 121.084 1.00 73.72 384 ASP A O 1
ATOM 2795 N N . ARG A 1 385 ? 228.790 211.189 120.231 1.00 69.09 385 ARG A N 1
ATOM 2796 C CA . ARG A 1 385 ? 228.828 211.798 121.555 1.00 69.09 385 ARG A CA 1
ATOM 2797 C C . ARG A 1 385 ? 227.837 211.111 122.483 1.00 69.09 385 ARG A C 1
ATOM 2798 O O . ARG A 1 385 ? 228.152 210.880 123.657 1.00 69.09 385 ARG A O 1
ATOM 2806 N N . ILE A 1 386 ? 226.676 210.706 121.957 1.00 66.31 386 ILE A N 1
ATOM 2807 C CA . ILE A 1 386 ? 225.773 209.873 122.739 1.00 66.31 386 ILE A CA 1
ATOM 2808 C C . ILE A 1 386 ? 226.458 208.564 123.093 1.00 66.31 386 ILE A C 1
ATOM 2809 O O . ILE A 1 386 ? 226.427 208.122 124.250 1.00 66.31 386 ILE A O 1
ATOM 2814 N N . CYS A 1 387 ? 227.133 207.953 122.114 1.00 70.79 387 CYS A N 1
ATOM 2815 C CA . CYS A 1 387 ? 227.948 206.780 122.397 1.00 70.79 387 CYS A CA 1
ATOM 2816 C C . CYS A 1 387 ? 229.029 207.104 123.416 1.00 70.79 387 CYS A C 1
ATOM 2817 O O . CYS A 1 387 ? 229.316 206.281 124.293 1.00 70.79 387 CYS A O 1
ATOM 2820 N N . HIS A 1 388 ? 229.607 208.309 123.339 1.00 69.34 388 HIS A N 1
ATOM 2821 C CA . HIS A 1 388 ? 230.574 208.722 124.349 1.00 69.34 388 HIS A CA 1
ATOM 2822 C C . HIS A 1 388 ? 229.929 208.744 125.725 1.00 69.34 388 HIS A C 1
ATOM 2823 O O . HIS A 1 388 ? 230.530 208.300 126.711 1.00 69.34 388 HIS A O 1
ATOM 2830 N N . ASN A 1 389 ? 228.685 209.226 125.801 1.00 66.97 389 ASN A N 1
ATOM 2831 C CA . ASN A 1 389 ? 227.949 209.163 127.055 1.00 66.97 389 ASN A CA 1
ATOM 2832 C C . ASN A 1 389 ? 227.730 207.720 127.488 1.00 66.97 389 ASN A C 1
ATOM 2833 O O . ASN A 1 389 ? 227.803 207.414 128.685 1.00 66.97 389 ASN A O 1
ATOM 2838 N N . PHE A 1 390 ? 227.490 206.819 126.530 1.00 61.11 390 PHE A N 1
ATOM 2839 C CA . PHE A 1 390 ? 227.407 205.398 126.846 1.00 61.11 390 PHE A CA 1
ATOM 2840 C C . PHE A 1 390 ? 228.717 204.864 127.404 1.00 61.11 390 PHE A C 1
ATOM 2841 O O . PHE A 1 390 ? 228.700 203.912 128.190 1.00 61.11 390 PHE A O 1
ATOM 2849 N N . ASP A 1 391 ? 229.851 205.461 127.025 1.00 67.92 391 ASP A N 1
ATOM 2850 C CA . ASP A 1 391 ? 231.127 205.056 127.601 1.00 67.92 391 ASP A CA 1
ATOM 2851 C C . ASP A 1 391 ? 231.246 205.444 129.068 1.00 67.92 391 ASP A C 1
ATOM 2852 O O . ASP A 1 391 ? 232.123 204.921 129.763 1.00 67.92 391 ASP A O 1
ATOM 2857 N N . LYS A 1 392 ? 230.387 206.341 129.555 1.00 62.82 392 LYS A N 1
ATOM 2858 C CA . LYS A 1 392 ? 230.481 206.750 130.951 1.00 62.82 392 LYS A CA 1
ATOM 2859 C C . LYS A 1 392 ? 229.612 205.880 131.853 1.00 62.82 392 LYS A C 1
ATOM 2860 O O . LYS A 1 392 ? 230.047 205.486 132.940 1.00 62.82 392 LYS A O 1
ATOM 2866 N N . LEU A 1 393 ? 228.391 205.556 131.422 1.00 56.22 393 LEU A N 1
ATOM 2867 C CA . LEU A 1 393 ? 227.494 204.756 132.247 1.00 56.22 393 LEU A CA 1
ATOM 2868 C C . LEU A 1 393 ? 227.798 203.267 132.197 1.00 56.22 393 LEU A C 1
ATOM 2869 O O . LEU A 1 393 ? 227.233 202.511 132.994 1.00 56.22 393 LEU A O 1
ATOM 2874 N N . TRP A 1 394 ? 228.663 202.827 131.288 1.00 60.89 394 TRP A N 1
ATOM 2875 C CA . TRP A 1 394 ? 228.978 201.413 131.141 1.00 60.89 394 TRP A CA 1
ATOM 2876 C C . TRP A 1 394 ? 230.351 201.035 131.668 1.00 60.89 394 TRP A C 1
ATOM 2877 O O . TRP A 1 394 ? 230.579 199.861 131.969 1.00 60.89 394 TRP A O 1
ATOM 2888 N N . GLN A 1 395 ? 231.271 201.996 131.784 1.00 63.67 395 GLN A N 1
ATOM 2889 C CA . GLN A 1 395 ? 232.565 201.709 132.390 1.00 63.67 395 GLN A CA 1
ATOM 2890 C C . GLN A 1 395 ? 232.440 201.450 133.886 1.00 63.67 395 GLN A C 1
ATOM 2891 O O . GLN A 1 395 ? 233.313 200.805 134.478 1.00 63.67 395 GLN A O 1
ATOM 2897 N N . ARG A 1 396 ? 231.374 201.945 134.510 1.00 60.12 396 ARG A N 1
ATOM 2898 C CA . ARG A 1 396 ? 231.161 201.793 135.941 1.00 60.12 396 ARG A CA 1
ATOM 2899 C C . ARG A 1 396 ? 229.982 200.881 136.260 1.00 60.12 396 ARG A C 1
ATOM 2900 O O . ARG A 1 396 ? 229.788 200.525 137.429 1.00 60.12 396 ARG A O 1
ATOM 2908 N N . LYS A 1 397 ? 229.214 200.462 135.249 1.00 56.18 397 LYS A N 1
ATOM 2909 C CA . LYS A 1 397 ? 228.015 199.640 135.435 1.00 56.18 397 LYS A CA 1
ATOM 2910 C C . LYS A 1 397 ? 227.020 200.360 136.351 1.00 56.18 397 LYS A C 1
ATOM 2911 O O . LYS A 1 397 ? 226.748 199.950 137.481 1.00 56.18 397 LYS A O 1
ATOM 2917 N N . ALA A 1 398 ? 226.509 201.480 135.848 1.00 50.90 398 ALA A N 1
ATOM 2918 C CA . ALA A 1 398 ? 225.609 202.348 136.593 1.00 50.90 398 ALA A CA 1
ATOM 2919 C C . ALA A 1 398 ? 224.219 202.322 135.973 1.00 50.90 398 ALA A C 1
ATOM 2920 O O . ALA A 1 398 ? 224.078 202.242 134.750 1.00 50.90 398 ALA A O 1
ATOM 2922 N N . PHE A 1 399 ? 223.200 202.370 136.830 1.00 47.56 399 PHE A N 1
ATOM 2923 C CA . PHE A 1 399 ? 221.782 202.366 136.472 1.00 47.56 399 PHE A CA 1
ATOM 2924 C C . PHE A 1 399 ? 221.370 201.130 135.679 1.00 47.56 399 PHE A C 1
ATOM 2925 O O . PHE A 1 399 ? 220.255 201.089 135.144 1.00 47.56 399 PHE A O 1
ATOM 2933 N N . ALA A 1 400 ? 222.231 200.118 135.590 1.00 52.95 400 ALA A N 1
ATOM 2934 C CA . ALA A 1 400 ? 221.978 198.944 134.768 1.00 52.95 400 ALA A CA 1
ATOM 2935 C C . ALA A 1 400 ? 221.377 197.788 135.552 1.00 52.95 400 ALA A C 1
ATOM 2936 O O . ALA A 1 400 ? 221.125 196.728 134.972 1.00 52.95 400 ALA A O 1
ATOM 2938 N N . ASN A 1 401 ? 221.149 197.959 136.857 1.00 55.69 401 ASN A N 1
ATOM 2939 C CA . ASN A 1 401 ? 220.553 196.884 137.644 1.00 55.69 401 ASN A CA 1
ATOM 2940 C C . ASN A 1 401 ? 219.120 196.606 137.213 1.00 55.69 401 ASN A C 1
ATOM 2941 O O . ASN A 1 401 ? 218.710 195.444 137.120 1.00 55.69 401 ASN A O 1
ATOM 2946 N N . TRP A 1 402 ? 218.343 197.656 136.945 1.00 55.53 402 TRP A N 1
ATOM 2947 C CA . TRP A 1 402 ? 216.949 197.469 136.562 1.00 55.53 402 TRP A CA 1
ATOM 2948 C C . TRP A 1 402 ? 216.803 196.983 135.128 1.00 55.53 402 TRP A C 1
ATOM 2949 O O . TRP A 1 402 ? 215.805 196.326 134.812 1.00 55.53 402 TRP A O 1
ATOM 2960 N N . TYR A 1 403 ? 217.768 197.282 134.259 1.00 54.24 403 TYR A N 1
ATOM 2961 C CA . TYR A 1 403 ? 217.776 196.672 132.934 1.00 54.24 403 TYR A CA 1
ATOM 2962 C C . TYR A 1 403 ? 217.969 195.164 133.029 1.00 54.24 403 TYR A C 1
ATOM 2963 O O . TYR A 1 403 ? 217.308 194.400 132.317 1.00 54.24 403 TYR A O 1
ATOM 2972 N N . LEU A 1 404 ? 218.869 194.718 133.910 1.00 55.22 404 LEU A N 1
ATOM 2973 C CA . LEU A 1 404 ? 219.040 193.288 134.152 1.00 55.22 404 LEU A CA 1
ATOM 2974 C C . LEU A 1 404 ? 217.806 192.681 134.807 1.00 55.22 404 LEU A C 1
ATOM 2975 O O . LEU A 1 404 ? 217.403 191.563 134.468 1.00 55.22 404 LEU A O 1
ATOM 2980 N N . ASN A 1 405 ? 217.196 193.401 135.749 1.00 56.91 405 ASN A N 1
ATOM 2981 C CA . ASN A 1 405 ? 216.048 192.872 136.475 1.00 56.91 405 ASN A CA 1
ATOM 2982 C C . ASN A 1 405 ? 214.811 192.763 135.596 1.00 56.91 405 ASN A C 1
ATOM 2983 O O . ASN A 1 405 ? 214.010 191.838 135.775 1.00 56.91 405 ASN A O 1
ATOM 2988 N N . GLU A 1 406 ? 214.636 193.686 134.652 1.00 55.59 406 GLU A N 1
ATOM 2989 C CA . GLU A 1 406 ? 213.460 193.663 133.795 1.00 55.59 406 GLU A CA 1
ATOM 2990 C C . GLU A 1 406 ? 213.563 192.628 132.681 1.00 55.59 406 GLU A C 1
ATOM 2991 O O . GLU A 1 406 ? 212.532 192.229 132.130 1.00 55.59 406 GLU A O 1
ATOM 2997 N N . GLY A 1 407 ? 214.769 192.167 132.351 1.00 53.96 407 GLY A N 1
ATOM 2998 C CA . GLY A 1 407 ? 214.903 191.119 131.357 1.00 53.96 407 GLY A CA 1
ATOM 2999 C C . GLY A 1 407 ? 216.121 191.177 130.455 1.00 53.96 407 GLY A C 1
ATOM 3000 O O . GLY A 1 407 ? 216.474 190.167 129.840 1.00 53.96 407 GLY A O 1
ATOM 3001 N N . MET A 1 408 ? 216.773 192.333 130.354 1.00 54.99 408 MET A N 1
ATOM 3002 C CA . MET A 1 408 ? 217.946 192.443 129.497 1.00 54.99 408 MET A CA 1
ATOM 3003 C C . MET A 1 408 ? 219.173 191.862 130.197 1.00 54.99 408 MET A C 1
ATOM 3004 O O . MET A 1 408 ? 219.150 191.530 131.384 1.00 54.99 408 MET A O 1
ATOM 3009 N N . SER A 1 409 ? 220.265 191.731 129.444 1.00 58.84 409 SER A N 1
ATOM 3010 C CA . SER A 1 409 ? 221.456 191.036 129.910 1.00 58.84 409 SER A CA 1
ATOM 3011 C C . SER A 1 409 ? 222.703 191.872 129.657 1.00 58.84 409 SER A C 1
ATOM 3012 O O . SER A 1 409 ? 222.707 192.796 128.840 1.00 58.84 409 SER A O 1
ATOM 3015 N N . GLU A 1 410 ? 223.768 191.526 130.388 1.00 60.46 410 GLU A N 1
ATOM 3016 C CA . GLU A 1 410 ? 225.078 192.135 130.170 1.00 60.46 410 GLU A CA 1
ATOM 3017 C C . GLU A 1 410 ? 225.544 191.942 128.732 1.00 60.46 410 GLU A C 1
ATOM 3018 O O . GLU A 1 410 ? 225.927 192.908 128.054 1.00 60.46 410 GLU A O 1
ATOM 3024 N N . GLU A 1 411 ? 225.496 190.700 128.243 1.00 60.98 411 GLU A N 1
ATOM 3025 C CA . GLU A 1 411 ? 225.918 190.422 126.877 1.00 60.98 411 GLU A CA 1
ATOM 3026 C C . GLU A 1 411 ? 224.975 191.048 125.859 1.00 60.98 411 GLU A C 1
ATOM 3027 O O . GLU A 1 411 ? 225.423 191.482 124.794 1.00 60.98 411 GLU A O 1
ATOM 3033 N N . GLN A 1 412 ? 223.676 191.112 126.167 1.00 57.48 412 GLN A N 1
ATOM 3034 C CA . GLN A 1 412 ? 222.735 191.757 125.257 1.00 57.48 412 GLN A CA 1
ATOM 3035 C C . GLN A 1 412 ? 223.029 193.248 125.125 1.00 57.48 412 GLN A C 1
ATOM 3036 O O . GLN A 1 412 ? 223.012 193.795 124.016 1.00 57.48 412 GLN A O 1
ATOM 3042 N N . ILE A 1 413 ? 223.317 193.916 126.244 1.00 58.36 413 ILE A N 1
ATOM 3043 C CA . ILE A 1 413 ? 223.672 195.333 126.194 1.00 58.36 413 ILE A CA 1
ATOM 3044 C C . ILE A 1 413 ? 224.977 195.528 125.432 1.00 58.36 413 ILE A C 1
ATOM 3045 O O . ILE A 1 413 ? 225.121 196.479 124.649 1.00 58.36 413 ILE A O 1
ATOM 3050 N N . ASN A 1 414 ? 225.946 194.632 125.643 1.00 59.76 414 ASN A N 1
ATOM 3051 C CA . ASN A 1 414 ? 227.200 194.723 124.901 1.00 59.76 414 ASN A CA 1
ATOM 3052 C C . ASN A 1 414 ? 226.971 194.563 123.400 1.00 59.76 414 ASN A C 1
ATOM 3053 O O . ASN A 1 414 ? 227.566 195.286 122.594 1.00 59.76 414 ASN A O 1
ATOM 3058 N N . VAL A 1 415 ? 226.100 193.629 123.011 1.00 60.91 415 VAL A N 1
ATOM 3059 C CA . VAL A 1 415 ? 225.784 193.425 121.598 1.00 60.91 415 VAL A CA 1
ATOM 3060 C C . VAL A 1 415 ? 225.105 194.660 121.015 1.00 60.91 415 VAL A C 1
ATOM 3061 O O . VAL A 1 415 ? 225.408 195.080 119.892 1.00 60.91 415 VAL A O 1
ATOM 3065 N N . LEU A 1 416 ? 224.175 195.257 121.765 1.00 58.12 416 LEU A N 1
ATOM 3066 C CA . LEU A 1 416 ? 223.478 196.446 121.273 1.00 58.12 416 LEU A CA 1
ATOM 3067 C C . LEU A 1 416 ? 224.435 197.625 121.102 1.00 58.12 416 LEU A C 1
ATOM 3068 O O . LEU A 1 416 ? 224.366 198.354 120.101 1.00 58.12 416 LEU A O 1
ATOM 3073 N N . ARG A 1 417 ? 225.348 197.819 122.059 1.00 60.35 417 ARG A N 1
ATOM 3074 C CA . ARG A 1 417 ? 226.343 198.880 121.927 1.00 60.35 417 ARG A CA 1
ATOM 3075 C C . ARG A 1 417 ? 227.286 198.611 120.759 1.00 60.35 417 ARG A C 1
ATOM 3076 O O . ARG A 1 417 ? 227.664 199.538 120.030 1.00 60.35 417 ARG A O 1
ATOM 3084 N N . ALA A 1 418 ? 227.681 197.348 120.568 1.00 62.53 418 ALA A N 1
ATOM 3085 C CA . ALA A 1 418 ? 228.516 196.997 119.427 1.00 62.53 418 ALA A CA 1
ATOM 3086 C C . ALA A 1 418 ? 227.797 197.256 118.112 1.00 62.53 418 ALA A C 1
ATOM 3087 O O . ALA A 1 418 ? 228.425 197.661 117.132 1.00 62.53 418 ALA A O 1
ATOM 3089 N N . SER A 1 419 ? 226.482 197.033 118.070 1.00 61.88 419 SER A N 1
ATOM 3090 C CA . SER A 1 419 ? 225.714 197.330 116.864 1.00 61.88 419 SER A CA 1
ATOM 3091 C C . SER A 1 419 ? 225.644 198.830 116.602 1.00 61.88 419 SER A C 1
ATOM 3092 O O . SER A 1 419 ? 225.711 199.270 115.446 1.00 61.88 419 SER A O 1
ATOM 3095 N N . ALA A 1 420 ? 225.486 199.631 117.659 1.00 61.91 420 ALA A N 1
ATOM 3096 C CA . ALA A 1 420 ? 225.526 201.082 117.486 1.00 61.91 420 ALA A CA 1
ATOM 3097 C C . ALA A 1 420 ? 226.881 201.535 116.952 1.00 61.91 420 ALA A C 1
ATOM 3098 O O . ALA A 1 420 ? 226.958 202.382 116.050 1.00 61.91 420 ALA A O 1
ATOM 3100 N N . GLN A 1 421 ? 227.963 200.969 117.492 1.00 66.13 421 GLN A N 1
ATOM 3101 C CA . GLN A 1 421 ? 229.294 201.272 116.976 1.00 66.13 421 GLN A CA 1
ATOM 3102 C C . GLN A 1 421 ? 229.453 200.796 115.536 1.00 66.13 421 GLN A C 1
ATOM 3103 O O . GLN A 1 421 ? 230.147 201.444 114.745 1.00 66.13 421 GLN A O 1
ATOM 3109 N N . GLU A 1 422 ? 228.821 199.674 115.185 1.00 68.06 422 GLU A N 1
ATOM 3110 C CA . GLU A 1 422 ? 228.833 199.198 113.806 1.00 68.06 422 GLU A CA 1
ATOM 3111 C C . GLU A 1 422 ? 228.156 200.195 112.878 1.00 68.06 422 GLU A C 1
ATOM 3112 O O . GLU A 1 422 ? 228.636 200.443 111.770 1.00 68.06 422 GLU A O 1
ATOM 3118 N N . LEU A 1 423 ? 227.037 200.774 113.316 1.00 66.97 423 LEU A N 1
ATOM 3119 C CA . LEU A 1 423 ? 226.393 201.829 112.534 1.00 66.97 423 LEU A CA 1
ATOM 3120 C C . LEU A 1 423 ? 227.316 203.032 112.359 1.00 66.97 423 LEU A C 1
ATOM 3121 O O . LEU A 1 423 ? 227.484 203.546 111.241 1.00 66.97 423 LEU A O 1
ATOM 3126 N N . VAL A 1 424 ? 227.921 203.492 113.458 1.00 69.73 424 VAL A N 1
ATOM 3127 C CA . VAL A 1 424 ? 228.769 204.681 113.401 1.00 69.73 424 VAL A CA 1
ATOM 3128 C C . VAL A 1 424 ? 229.966 204.449 112.484 1.00 69.73 424 VAL A C 1
ATOM 3129 O O . VAL A 1 424 ? 230.336 205.323 111.692 1.00 69.73 424 VAL A O 1
ATOM 3133 N N . GLN A 1 425 ? 230.583 203.269 112.564 1.00 73.58 425 GLN A N 1
ATOM 3134 C CA . GLN A 1 425 ? 231.684 202.941 111.669 1.00 73.58 425 GLN A CA 1
ATOM 3135 C C . GLN A 1 425 ? 231.213 202.636 110.252 1.00 73.58 425 GLN A C 1
ATOM 3136 O O . GLN A 1 425 ? 232.015 202.715 109.317 1.00 73.58 425 GLN A O 1
ATOM 3142 N N . SER A 1 426 ? 229.938 202.289 110.070 1.00 73.74 426 SER A N 1
ATOM 3143 C CA . SER A 1 426 ? 229.405 202.134 108.724 1.00 73.74 426 SER A CA 1
ATOM 3144 C C . SER A 1 426 ? 229.257 203.486 108.045 1.00 73.74 426 SER A C 1
ATOM 3145 O O . SER A 1 426 ? 229.393 203.592 106.821 1.00 73.74 426 SER A O 1
ATOM 3148 N N . TYR A 1 427 ? 228.970 204.531 108.825 1.00 71.86 427 TYR A N 1
ATOM 3149 C CA . TYR A 1 427 ? 228.948 205.874 108.252 1.00 71.86 427 TYR A CA 1
ATOM 3150 C C . TYR A 1 427 ? 230.331 206.315 107.776 1.00 71.86 427 TYR A C 1
ATOM 3151 O O . TYR A 1 427 ? 230.454 206.919 106.704 1.00 71.86 427 TYR A O 1
ATOM 3160 N N . GLN A 1 428 ? 231.383 206.031 108.547 1.00 78.49 428 GLN A N 1
ATOM 3161 C CA . GLN A 1 428 ? 232.718 206.531 108.229 1.00 78.49 428 GLN A CA 1
ATOM 3162 C C . GLN A 1 428 ? 233.713 205.426 107.893 1.00 78.49 428 GLN A C 1
ATOM 3163 O O . GLN A 1 428 ? 234.298 205.434 106.806 1.00 78.49 428 GLN A O 1
ATOM 3169 N N . ARG B 2 2 ? 199.468 205.008 139.179 1.00 52.40 2 ARG B N 1
ATOM 3170 C CA . ARG B 2 2 ? 199.332 206.428 139.474 1.00 52.40 2 ARG B CA 1
ATOM 3171 C C . ARG B 2 2 ? 198.497 206.645 140.732 1.00 52.40 2 ARG B C 1
ATOM 3172 O O . ARG B 2 2 ? 197.475 207.330 140.703 1.00 52.40 2 ARG B O 1
ATOM 3180 N N . GLU B 2 3 ? 198.938 206.042 141.834 1.00 50.98 3 GLU B N 1
ATOM 3181 C CA . GLU B 2 3 ? 198.282 206.182 143.125 1.00 50.98 3 GLU B CA 1
ATOM 3182 C C . GLU B 2 3 ? 199.333 206.073 144.218 1.00 50.98 3 GLU B C 1
ATOM 3183 O O . GLU B 2 3 ? 200.284 205.295 144.106 1.00 50.98 3 GLU B O 1
ATOM 3189 N N . ILE B 2 4 ? 199.160 206.861 145.276 1.00 46.60 4 ILE B N 1
ATOM 3190 C CA . ILE B 2 4 ? 200.134 206.938 146.358 1.00 46.60 4 ILE B CA 1
ATOM 3191 C C . ILE B 2 4 ? 199.444 206.616 147.673 1.00 46.60 4 ILE B C 1
ATOM 3192 O O . ILE B 2 4 ? 198.413 207.216 148.001 1.00 46.60 4 ILE B O 1
ATOM 3197 N N . LEU B 2 5 ? 200.010 205.675 148.423 1.00 44.99 5 LEU B N 1
ATOM 3198 C CA . LEU B 2 5 ? 199.648 205.457 149.816 1.00 44.99 5 LEU B CA 1
ATOM 3199 C C . LEU B 2 5 ? 200.761 206.024 150.689 1.00 44.99 5 LEU B C 1
ATOM 3200 O O . LEU B 2 5 ? 201.910 205.574 150.605 1.00 44.99 5 LEU B O 1
ATOM 3205 N N . SER B 2 6 ? 200.421 207.006 151.517 1.00 46.81 6 SER B N 1
ATOM 3206 C CA . SER B 2 6 ? 201.385 207.679 152.377 1.00 46.81 6 SER B CA 1
ATOM 3207 C C . SER B 2 6 ? 201.342 207.062 153.767 1.00 46.81 6 SER B C 1
ATOM 3208 O O . SER B 2 6 ? 200.264 206.900 154.348 1.00 46.81 6 SER B O 1
ATOM 3211 N N . ILE B 2 7 ? 202.511 206.713 154.293 1.00 42.67 7 ILE B N 1
ATOM 3212 C CA . ILE B 2 7 ? 202.638 206.100 155.609 1.00 42.67 7 ILE B CA 1
ATOM 3213 C C . ILE B 2 7 ? 203.323 207.103 156.523 1.00 42.67 7 ILE B C 1
ATOM 3214 O O . ILE B 2 7 ? 204.385 207.634 156.185 1.00 42.67 7 ILE B O 1
ATOM 3219 N N . HIS B 2 8 ? 202.710 207.383 157.668 1.00 43.76 8 HIS B N 1
ATOM 3220 C CA . HIS B 2 8 ? 203.238 208.370 158.603 1.00 43.76 8 HIS B CA 1
ATOM 3221 C C . HIS B 2 8 ? 203.341 207.736 159.981 1.00 43.76 8 HIS B C 1
ATOM 3222 O O . HIS B 2 8 ? 202.326 207.537 160.658 1.00 43.76 8 HIS B O 1
ATOM 3229 N N . VAL B 2 9 ? 204.565 207.417 160.388 1.00 39.53 9 VAL B N 1
ATOM 3230 C CA . VAL B 2 9 ? 204.846 206.822 161.686 1.00 39.53 9 VAL B CA 1
ATOM 3231 C C . VAL B 2 9 ? 205.737 207.776 162.471 1.00 39.53 9 VAL B C 1
ATOM 3232 O O . VAL B 2 9 ? 206.701 208.329 161.929 1.00 39.53 9 VAL B O 1
ATOM 3236 N N . GLY B 2 10 ? 205.386 207.999 163.731 1.00 39.00 10 GLY B N 1
ATOM 3237 C CA . GLY B 2 10 ? 206.153 208.856 164.610 1.00 39.00 10 GLY B CA 1
ATOM 3238 C C . GLY B 2 10 ? 205.633 210.283 164.640 1.00 39.00 10 GLY B C 1
ATOM 3239 O O . GLY B 2 10 ? 204.881 210.732 163.773 1.00 39.00 10 GLY B O 1
ATOM 3240 N N . GLN B 2 11 ? 206.062 211.006 165.677 1.00 39.56 11 GLN B N 1
ATOM 3241 C CA . GLN B 2 11 ? 205.646 212.396 165.849 1.00 39.56 11 GLN B CA 1
ATOM 3242 C C . GLN B 2 11 ? 206.219 213.287 164.754 1.00 39.56 11 GLN B C 1
ATOM 3243 O O . GLN B 2 11 ? 205.508 214.129 164.188 1.00 39.56 11 GLN B O 1
ATOM 3249 N N . CYS B 2 12 ? 207.508 213.122 164.450 1.00 36.67 12 CYS B N 1
ATOM 3250 C CA . CYS B 2 12 ? 208.126 213.903 163.385 1.00 36.67 12 CYS B CA 1
ATOM 3251 C C . CYS B 2 12 ? 207.479 213.616 162.039 1.00 36.67 12 CYS B C 1
ATOM 3252 O O . CYS B 2 12 ? 207.173 214.544 161.278 1.00 36.67 12 CYS B O 1
ATOM 3255 N N . GLY B 2 13 ? 207.268 212.337 161.727 1.00 36.35 13 GLY B N 1
ATOM 3256 C CA . GLY B 2 13 ? 206.610 211.990 160.481 1.00 36.35 13 GLY B CA 1
ATOM 3257 C C . GLY B 2 13 ? 205.188 212.506 160.415 1.00 36.35 13 GLY B C 1
ATOM 3258 O O . GLY B 2 13 ? 204.718 212.924 159.356 1.00 36.35 13 GLY B O 1
ATOM 3259 N N . ASN B 2 14 ? 204.493 212.515 161.552 1.00 41.19 14 ASN B N 1
ATOM 3260 C CA . ASN B 2 14 ? 203.121 213.003 161.560 1.00 41.19 14 ASN B CA 1
ATOM 3261 C C . ASN B 2 14 ? 203.045 214.517 161.416 1.00 41.19 14 ASN B C 1
ATOM 3262 O O . ASN B 2 14 ? 202.107 215.023 160.798 1.00 41.19 14 ASN B O 1
ATOM 3267 N N . GLN B 2 15 ? 204.020 215.260 161.944 1.00 40.42 15 GLN B N 1
ATOM 3268 C CA . GLN B 2 15 ? 204.030 216.702 161.715 1.00 40.42 15 GLN B CA 1
ATOM 3269 C C . GLN B 2 15 ? 204.457 217.031 160.287 1.00 40.42 15 GLN B C 1
ATOM 3270 O O . GLN B 2 15 ? 203.958 217.997 159.685 1.00 40.42 15 GLN B O 1
ATOM 3276 N N . ILE B 2 16 ? 205.371 216.231 159.729 1.00 37.62 16 ILE B N 1
ATOM 3277 C CA . ILE B 2 16 ? 205.688 216.336 158.309 1.00 37.62 16 ILE B CA 1
ATOM 3278 C C . ILE B 2 16 ? 204.432 216.127 157.479 1.00 37.62 16 ILE B C 1
ATOM 3279 O O . ILE B 2 16 ? 204.156 216.887 156.547 1.00 37.62 16 ILE B O 1
ATOM 3284 N N . ALA B 2 17 ? 203.645 215.103 157.818 1.00 42.70 17 ALA B N 1
ATOM 3285 C CA . ALA B 2 17 ? 202.385 214.858 157.126 1.00 42.70 17 ALA B CA 1
ATOM 3286 C C . ALA B 2 17 ? 201.419 216.018 157.307 1.00 42.70 17 ALA B C 1
ATOM 3287 O O . ALA B 2 17 ? 200.729 216.413 156.361 1.00 42.70 17 ALA B O 1
ATOM 3289 N N . ASP B 2 18 ? 201.337 216.551 158.529 1.00 47.23 18 ASP B N 1
ATOM 3290 C CA . ASP B 2 18 ? 200.499 217.716 158.789 1.00 47.23 18 ASP B CA 1
ATOM 3291 C C . ASP B 2 18 ? 200.793 218.820 157.790 1.00 47.23 18 ASP B C 1
ATOM 3292 O O . ASP B 2 18 ? 199.933 219.173 156.979 1.00 47.23 18 ASP B O 1
ATOM 3297 N N . SER B 2 19 ? 202.034 219.317 157.785 1.00 45.53 19 SER B N 1
ATOM 3298 C CA . SER B 2 19 ? 202.409 220.379 156.852 1.00 45.53 19 SER B CA 1
ATOM 3299 C C . SER B 2 19 ? 202.244 219.950 155.397 1.00 45.53 19 SER B C 1
ATOM 3300 O O . SER B 2 19 ? 201.870 220.771 154.541 1.00 45.53 19 SER B O 1
ATOM 3303 N N . PHE B 2 20 ? 202.492 218.668 155.108 1.00 44.85 20 PHE B N 1
ATOM 3304 C CA . PHE B 2 20 ? 202.431 218.168 153.742 1.00 44.85 20 PHE B CA 1
ATOM 3305 C C . PHE B 2 20 ? 201.032 218.307 153.171 1.00 44.85 20 PHE B C 1
ATOM 3306 O O . PHE B 2 20 ? 200.853 218.850 152.079 1.00 44.85 20 PHE B O 1
ATOM 3314 N N . TRP B 2 21 ? 200.019 217.861 153.913 1.00 49.04 21 TRP B N 1
ATOM 3315 C CA . TRP B 2 21 ? 198.661 218.062 153.418 1.00 49.04 21 TRP B CA 1
ATOM 3316 C C . TRP B 2 21 ? 198.186 219.504 153.585 1.00 49.04 21 TRP B C 1
ATOM 3317 O O . TRP B 2 21 ? 197.391 219.968 152.761 1.00 49.04 21 TRP B O 1
ATOM 3328 N N . ARG B 2 22 ? 198.689 220.247 154.584 1.00 54.47 22 ARG B N 1
ATOM 3329 C CA . ARG B 2 22 ? 198.331 221.664 154.677 1.00 54.47 22 ARG B CA 1
ATOM 3330 C C . ARG B 2 22 ? 198.695 222.423 153.408 1.00 54.47 22 ARG B C 1
ATOM 3331 O O . ARG B 2 22 ? 197.952 223.316 152.985 1.00 54.47 22 ARG B O 1
ATOM 3339 N N . LEU B 2 23 ? 199.825 222.092 152.781 1.00 52.58 23 LEU B N 1
ATOM 3340 C CA . LEU B 2 23 ? 200.095 222.753 151.507 1.00 52.58 23 LEU B CA 1
ATOM 3341 C C . LEU B 2 23 ? 199.577 221.985 150.294 1.00 52.58 23 LEU B C 1
ATOM 3342 O O . LEU B 2 23 ? 199.256 222.612 149.275 1.00 52.58 23 LEU B O 1
ATOM 3347 N N . ALA B 2 24 ? 199.456 220.658 150.377 1.00 52.67 24 ALA B N 1
ATOM 3348 C CA . ALA B 2 24 ? 198.999 219.887 149.228 1.00 52.67 24 ALA B CA 1
ATOM 3349 C C . ALA B 2 24 ? 197.527 220.139 148.933 1.00 52.67 24 ALA B C 1
ATOM 3350 O O . ALA B 2 24 ? 197.104 220.067 147.774 1.00 52.67 24 ALA B O 1
ATOM 3352 N N . LEU B 2 25 ? 196.727 220.432 149.963 1.00 56.36 25 LEU B N 1
ATOM 3353 C CA . LEU B 2 25 ? 195.302 220.639 149.734 1.00 56.36 25 LEU B CA 1
ATOM 3354 C C . LEU B 2 25 ? 195.032 221.919 148.952 1.00 56.36 25 LEU B C 1
ATOM 3355 O O . LEU B 2 25 ? 194.243 221.906 147.999 1.00 56.36 25 LEU B O 1
ATOM 3360 N N . ARG B 2 26 ? 195.670 223.037 149.319 1.00 56.86 26 ARG B N 1
ATOM 3361 C CA . ARG B 2 26 ? 195.402 224.251 148.552 1.00 56.86 26 ARG B CA 1
ATOM 3362 C C . ARG B 2 26 ? 196.292 224.341 147.321 1.00 56.86 26 ARG B C 1
ATOM 3363 O O . ARG B 2 26 ? 196.027 225.160 146.435 1.00 56.86 26 ARG B O 1
ATOM 3371 N N . GLU B 2 27 ? 197.325 223.494 147.224 1.00 54.63 27 GLU B N 1
ATOM 3372 C CA . GLU B 2 27 ? 197.990 223.323 145.936 1.00 54.63 27 GLU B CA 1
ATOM 3373 C C . GLU 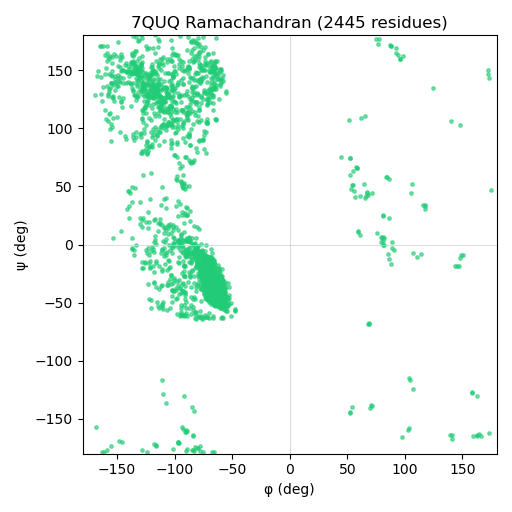B 2 27 ? 197.043 222.780 144.877 1.00 54.63 27 GLU B C 1
ATOM 3374 O O . GLU B 2 27 ? 197.296 222.964 143.682 1.00 54.63 27 GLU B O 1
ATOM 3380 N N . HIS B 2 28 ? 195.963 222.115 145.289 1.00 56.85 28 HIS B N 1
ATOM 3381 C CA . HIS B 2 28 ? 194.897 221.697 144.391 1.00 56.85 28 HIS B CA 1
ATOM 3382 C C . HIS B 2 28 ? 193.608 222.459 144.685 1.00 56.85 28 HIS B C 1
ATOM 3383 O O . HIS B 2 28 ? 192.521 222.040 144.280 1.00 56.85 28 HIS B O 1
ATOM 3390 N N . GLY B 2 29 ? 193.722 223.586 145.381 1.00 63.75 29 GLY B N 1
ATOM 3391 C CA . GLY B 2 29 ? 192.583 224.444 145.664 1.00 63.75 29 GLY B CA 1
ATOM 3392 C C . GLY B 2 29 ? 191.580 223.920 146.671 1.00 63.75 29 GLY B C 1
ATOM 3393 O O . GLY B 2 29 ? 190.368 224.019 146.439 1.00 63.75 29 GLY B O 1
ATOM 3394 N N . LEU B 2 30 ? 192.050 223.363 147.786 1.00 67.00 30 LEU B N 1
ATOM 3395 C CA . LEU B 2 30 ? 191.179 222.916 148.863 1.00 67.00 30 LEU B CA 1
ATOM 3396 C C . LEU B 2 30 ? 191.728 223.396 150.201 1.00 67.00 30 LEU B C 1
ATOM 3397 O O . LEU B 2 30 ? 192.931 223.595 150.366 1.00 67.00 30 LEU B O 1
ATOM 3402 N N . THR B 2 31 ? 190.832 223.571 151.168 1.00 70.26 31 THR B N 1
ATOM 3403 C CA . THR B 2 31 ? 191.260 223.967 152.500 1.00 70.26 31 THR B CA 1
ATOM 3404 C C . THR B 2 31 ? 191.877 222.772 153.225 1.00 70.26 31 THR B C 1
ATOM 3405 O O . THR B 2 31 ? 191.935 221.655 152.703 1.00 70.26 31 THR B O 1
ATOM 3409 N N . GLU B 2 32 ? 192.348 223.010 154.452 1.00 69.18 32 GLU B N 1
ATOM 3410 C CA . GLU B 2 32 ? 192.956 221.936 155.231 1.00 69.18 32 GLU B CA 1
ATOM 3411 C C . GLU B 2 32 ? 191.944 220.859 155.599 1.00 69.18 32 GLU B C 1
ATOM 3412 O O . GLU B 2 32 ? 192.309 219.684 155.719 1.00 69.18 32 GLU B O 1
ATOM 3418 N N . ALA B 2 33 ? 190.677 221.230 155.768 1.00 68.86 33 ALA B N 1
ATOM 3419 C CA . ALA B 2 33 ? 189.627 220.282 156.112 1.00 68.86 33 ALA B CA 1
ATOM 3420 C C . ALA B 2 33 ? 189.077 219.539 154.903 1.00 68.86 33 ALA B C 1
ATOM 3421 O O . ALA B 2 33 ? 188.228 218.658 155.070 1.00 68.86 33 ALA B O 1
ATOM 3423 N N . GLY B 2 34 ? 189.537 219.868 153.699 1.00 75.03 34 GLY B N 1
ATOM 3424 C CA . GLY B 2 34 ? 189.076 219.191 152.504 1.00 75.03 34 GLY B CA 1
ATOM 3425 C C . GLY B 2 34 ? 187.776 219.739 151.953 1.00 75.03 34 GLY B C 1
ATOM 3426 O O . GLY B 2 34 ? 186.788 219.009 151.834 1.00 75.03 34 GLY B O 1
ATOM 3427 N N . THR B 2 35 ? 187.757 221.028 151.624 1.00 75.90 35 THR B N 1
ATOM 3428 C CA . THR B 2 35 ? 186.604 221.666 151.003 1.00 75.90 35 THR B CA 1
ATOM 3429 C C . THR B 2 35 ? 187.071 222.416 149.766 1.00 75.90 35 THR B C 1
ATOM 3430 O O . THR B 2 35 ? 188.070 223.140 149.819 1.00 75.90 35 THR B O 1
ATOM 3434 N N . LEU B 2 36 ? 186.351 222.239 148.660 1.00 74.44 36 LEU B N 1
ATOM 3435 C CA . LEU B 2 36 ? 186.735 222.869 147.403 1.00 74.44 36 LEU B CA 1
ATOM 3436 C C . LEU B 2 36 ? 186.613 224.384 147.507 1.00 74.44 36 LEU B C 1
ATOM 3437 O O . LEU B 2 36 ? 185.624 224.906 148.032 1.00 74.44 36 LEU B O 1
ATOM 3442 N N . LYS B 2 37 ? 187.623 225.088 147.006 1.00 75.40 37 LYS B N 1
ATOM 3443 C CA . LYS B 2 37 ? 187.652 226.544 147.075 1.00 75.40 37 LYS B CA 1
ATOM 3444 C C . LYS B 2 37 ? 186.863 227.168 145.929 1.00 75.40 37 LYS B C 1
ATOM 3445 O O . LYS B 2 37 ? 185.704 227.548 146.096 1.00 75.40 37 LYS B O 1
ATOM 3451 N N . SER B 2 46 ? 196.224 218.100 135.714 1.00 55.27 46 SER B N 1
ATOM 3452 C CA . SER B 2 46 ? 196.053 218.396 137.130 1.00 55.27 46 SER B CA 1
ATOM 3453 C C . SER B 2 46 ? 195.393 217.231 137.861 1.00 55.27 46 SER B C 1
ATOM 3454 O O . SER B 2 46 ? 194.487 217.432 138.670 1.00 55.27 46 SER B O 1
ATOM 3457 N N . ASN B 2 47 ? 195.851 216.013 137.575 1.00 53.06 47 ASN B N 1
ATOM 3458 C CA . ASN B 2 47 ? 195.282 214.827 138.203 1.00 53.06 47 ASN B CA 1
ATOM 3459 C C . ASN B 2 47 ? 195.739 214.714 139.653 1.00 53.06 47 ASN B C 1
ATOM 3460 O O . ASN B 2 47 ? 196.839 214.229 139.936 1.00 53.06 47 ASN B O 1
ATOM 3465 N N . MET B 2 48 ? 194.893 215.162 140.577 1.00 56.86 48 MET B N 1
ATOM 3466 C CA . MET B 2 48 ? 195.220 215.199 141.995 1.00 56.86 48 MET B CA 1
ATOM 3467 C C . MET B 2 48 ? 194.771 213.949 142.740 1.00 56.86 48 MET B C 1
ATOM 3468 O O . MET B 2 48 ? 194.924 213.882 143.963 1.00 56.86 48 MET B O 1
ATOM 3473 N N . GLU B 2 49 ? 194.230 212.959 142.035 1.00 55.14 49 GLU B N 1
ATOM 3474 C CA . GLU B 2 49 ? 193.741 211.744 142.672 1.00 55.14 49 GLU B CA 1
ATOM 3475 C C . GLU B 2 49 ? 194.856 210.780 143.060 1.00 55.14 49 GLU B C 1
ATOM 3476 O O . GLU B 2 49 ? 194.568 209.758 143.692 1.00 55.14 49 GLU B O 1
ATOM 3482 N N . VAL B 2 50 ? 196.108 211.068 142.698 1.00 51.76 50 VAL B N 1
ATOM 3483 C CA . VAL B 2 50 ? 197.203 210.160 143.033 1.00 51.76 50 VAL B CA 1
ATOM 3484 C C . VAL B 2 50 ? 197.442 210.123 144.540 1.00 51.76 50 VAL B C 1
ATOM 3485 O O . VAL B 2 50 ? 197.807 209.077 145.089 1.00 51.76 50 VAL B O 1
ATOM 3489 N N . PHE B 2 51 ? 197.247 211.246 145.230 1.00 48.63 51 PHE B N 1
ATOM 3490 C CA . PHE B 2 51 ? 197.370 211.305 146.680 1.00 48.63 51 PHE B CA 1
ATOM 3491 C C . PHE B 2 51 ? 196.061 211.051 147.408 1.00 48.63 51 PHE B C 1
ATOM 3492 O O . PHE B 2 51 ? 196.081 210.574 148.546 1.00 48.63 51 PHE B O 1
ATOM 3500 N N . PHE B 2 52 ? 194.928 211.353 146.782 1.00 56.28 52 PHE B N 1
ATOM 3501 C CA . PHE B 2 52 ? 193.649 211.449 147.471 1.00 56.28 52 PHE B CA 1
ATOM 3502 C C . PHE B 2 52 ? 192.667 210.421 146.929 1.00 56.28 52 PHE B C 1
ATOM 3503 O O . PHE B 2 52 ? 192.572 210.221 145.714 1.00 56.28 52 PHE B O 1
ATOM 3511 N N . HIS B 2 53 ? 191.942 209.778 147.837 1.00 69.55 53 HIS B N 1
ATOM 3512 C CA . HIS B 2 53 ? 190.853 208.880 147.495 1.00 69.55 53 HIS B CA 1
ATOM 3513 C C . HIS B 2 53 ? 189.547 209.659 147.383 1.00 69.55 53 HIS B C 1
ATOM 3514 O O . HIS B 2 53 ? 189.328 210.659 148.080 1.00 69.55 53 HIS B O 1
ATOM 3521 N N . LYS B 2 54 ? 188.683 209.183 146.489 1.00 75.77 54 LYS B N 1
ATOM 3522 C CA . LYS B 2 54 ? 187.397 209.815 146.212 1.00 75.77 54 LYS B CA 1
ATOM 3523 C C . LYS B 2 54 ? 186.389 209.361 147.260 1.00 75.77 54 LYS B C 1
ATOM 3524 O O . LYS B 2 54 ? 185.991 208.192 147.283 1.00 75.77 54 LYS B O 1
ATOM 3530 N N . VAL B 2 55 ? 185.974 210.280 148.131 1.00 81.08 55 VAL B N 1
ATOM 3531 C CA . VAL B 2 55 ? 184.994 210.003 149.174 1.00 81.08 55 VAL B CA 1
ATOM 3532 C C . VAL B 2 55 ? 183.763 210.890 149.029 1.00 81.08 55 VAL B C 1
ATOM 3533 O O . VAL B 2 55 ? 182.632 210.396 148.955 1.00 81.08 55 VAL B O 1
ATOM 3537 N N . ARG B 2 56 ? 183.962 212.203 148.986 1.00 85.20 56 ARG B N 1
ATOM 3538 C CA . ARG B 2 56 ? 182.879 213.162 148.849 1.00 85.20 56 ARG B CA 1
ATOM 3539 C C . ARG B 2 56 ? 183.303 214.197 147.815 1.00 85.20 56 ARG B C 1
ATOM 3540 O O . ARG B 2 56 ? 184.496 214.406 147.580 1.00 85.20 56 ARG B O 1
ATOM 3548 N N . ASP B 2 57 ? 182.313 214.826 147.173 1.00 85.43 57 ASP B N 1
ATOM 3549 C CA . ASP B 2 57 ? 182.604 215.731 146.062 1.00 85.43 57 ASP B CA 1
ATOM 3550 C C . ASP B 2 57 ? 183.468 216.906 146.511 1.00 85.43 57 ASP B C 1
ATOM 3551 O O . ASP B 2 57 ? 184.299 217.405 145.744 1.00 85.43 57 ASP B O 1
ATOM 3556 N N . GLY B 2 58 ? 183.285 217.362 147.751 1.00 81.75 58 GLY B N 1
ATOM 3557 C CA . GLY B 2 58 ? 184.177 218.362 148.304 1.00 81.75 58 GLY B CA 1
ATOM 3558 C C . GLY B 2 58 ? 185.322 217.774 149.101 1.00 81.75 58 GLY B C 1
ATOM 3559 O O . GLY B 2 58 ? 186.429 218.321 149.090 1.00 81.75 58 GLY B O 1
ATOM 3560 N N . LYS B 2 59 ? 185.083 216.659 149.793 1.00 82.10 59 LYS B N 1
ATOM 3561 C CA . LYS B 2 59 ? 186.096 216.032 150.645 1.00 82.10 59 LYS B CA 1
ATOM 3562 C C . LYS B 2 59 ? 186.846 214.984 149.835 1.00 82.10 59 LYS B C 1
ATOM 3563 O O . LYS B 2 59 ? 186.379 213.861 149.641 1.00 82.10 59 LYS B O 1
ATOM 3569 N N . TYR B 2 60 ? 188.035 215.354 149.365 1.00 75.27 60 TYR B N 1
ATOM 3570 C CA . TYR B 2 60 ? 188.931 214.426 148.676 1.00 75.27 60 TYR B CA 1
ATOM 3571 C C . TYR B 2 60 ? 189.920 213.925 149.720 1.00 75.27 60 TYR B C 1
ATOM 3572 O O . TYR B 2 60 ? 190.864 214.630 150.083 1.00 75.27 60 TYR B O 1
ATOM 3581 N N . VAL B 2 61 ? 189.705 212.709 150.211 1.00 67.77 61 VAL B N 1
ATOM 3582 C CA . VAL B 2 61 ? 190.333 212.305 151.468 1.00 67.77 61 VAL B CA 1
ATOM 3583 C C . VAL B 2 61 ? 191.766 211.846 151.225 1.00 67.77 61 VAL B C 1
ATOM 3584 O O . VAL B 2 61 ? 191.992 210.915 150.443 1.00 67.77 61 VAL B O 1
ATOM 3588 N N . PRO B 2 62 ? 192.761 212.457 151.865 1.00 61.57 62 PRO B N 1
ATOM 3589 C CA . PRO B 2 62 ? 194.123 211.921 151.764 1.00 61.57 62 PRO B CA 1
ATOM 3590 C C . PRO B 2 62 ? 194.257 210.626 152.544 1.00 61.57 62 PRO B C 1
ATOM 3591 O O . PRO B 2 62 ? 194.329 210.642 153.777 1.00 61.57 62 PRO B O 1
ATOM 3595 N N . ARG B 2 63 ? 194.293 209.497 151.842 1.00 63.92 63 ARG B N 1
ATOM 3596 C CA . ARG B 2 63 ? 194.367 208.200 152.513 1.00 63.92 63 ARG B CA 1
ATOM 3597 C C . ARG B 2 63 ? 195.808 207.977 152.944 1.00 63.92 63 ARG B C 1
ATOM 3598 O O . ARG B 2 63 ? 196.624 207.410 152.216 1.00 63.92 63 ARG B O 1
ATOM 3606 N N . ALA B 2 64 ? 196.120 208.443 154.148 1.00 58.47 64 ALA B N 1
ATOM 3607 C CA . ALA B 2 64 ? 197.443 208.306 154.734 1.00 58.47 64 ALA B CA 1
ATOM 3608 C C . ALA B 2 64 ? 197.289 207.836 156.170 1.00 58.47 64 ALA B C 1
ATOM 3609 O O . ALA B 2 64 ? 196.543 208.443 156.946 1.00 58.47 64 ALA B O 1
ATOM 3611 N N . VAL B 2 65 ? 197.992 206.766 156.525 1.00 53.42 65 VAL B N 1
ATOM 3612 C CA . VAL B 2 65 ? 197.864 206.196 157.861 1.00 53.42 65 VAL B CA 1
ATOM 3613 C C . VAL B 2 65 ? 198.736 206.988 158.831 1.00 53.42 65 VAL B C 1
ATOM 3614 O O . VAL B 2 65 ? 199.947 207.143 158.629 1.00 53.42 65 VAL B O 1
ATOM 3618 N N . LEU B 2 66 ? 198.105 207.554 159.852 1.00 52.39 66 LEU B N 1
ATOM 3619 C CA . LEU B 2 66 ? 198.816 208.251 160.920 1.00 52.39 66 LEU B CA 1
ATOM 3620 C C . LEU B 2 66 ? 198.992 207.330 162.125 1.00 52.39 66 LEU B C 1
ATOM 3621 O O . LEU B 2 66 ? 198.605 207.643 163.250 1.00 52.39 66 LEU B O 1
ATOM 3626 N N . VAL B 2 67 ? 199.593 206.173 161.870 1.00 49.32 67 VAL B N 1
ATOM 3627 C CA . VAL B 2 67 ? 199.817 205.192 162.925 1.00 49.32 67 VAL B CA 1
ATOM 3628 C C . VAL B 2 67 ? 201.053 205.591 163.721 1.00 49.32 67 VAL B C 1
ATOM 3629 O O . VAL B 2 67 ? 202.112 205.885 163.155 1.00 49.32 67 VAL B O 1
ATOM 3633 N N . ASP B 2 68 ? 200.904 205.644 165.042 1.00 45.65 68 ASP B N 1
ATOM 3634 C CA . ASP B 2 68 ? 201.961 206.151 165.910 1.00 45.65 68 ASP B CA 1
ATOM 3635 C C . ASP B 2 68 ? 201.669 205.711 167.332 1.00 45.65 68 ASP B C 1
ATOM 3636 O O . ASP B 2 68 ? 200.586 205.995 167.855 1.00 45.65 68 ASP B O 1
ATOM 3641 N N . LEU B 2 69 ? 202.619 205.019 167.952 1.00 45.10 69 LEU B N 1
ATOM 3642 C CA . LEU B 2 69 ? 202.533 204.759 169.379 1.00 45.10 69 LEU B CA 1
ATOM 3643 C C . LEU B 2 69 ? 202.652 206.078 170.135 1.00 45.10 69 LEU B C 1
ATOM 3644 O O . LEU B 2 69 ? 203.207 207.053 169.622 1.00 45.10 69 LEU B O 1
ATOM 3649 N N . GLU B 2 70 ? 202.111 206.102 171.368 1.00 46.47 70 GLU B N 1
ATOM 3650 C CA . GLU B 2 70 ? 201.924 207.293 172.203 1.00 46.47 70 GLU B CA 1
ATOM 3651 C C . GLU B 2 70 ? 201.353 208.426 171.349 1.00 46.47 70 GLU B C 1
ATOM 3652 O O . GLU B 2 70 ? 202.072 209.358 170.971 1.00 46.47 70 GLU B O 1
ATOM 3658 N N . PRO B 2 71 ? 200.056 208.365 171.006 1.00 52.28 71 PRO B N 1
ATOM 3659 C CA . PRO B 2 71 ? 199.540 209.214 169.920 1.00 52.28 71 PRO B CA 1
ATOM 3660 C C . PRO B 2 71 ? 199.751 210.703 170.144 1.00 52.28 71 PRO B C 1
ATOM 3661 O O . PRO B 2 71 ? 200.481 211.333 169.372 1.00 52.28 71 PRO B O 1
ATOM 3665 N N . GLY B 2 72 ? 199.144 211.279 171.181 1.00 52.02 72 GLY B N 1
ATOM 3666 C CA . GLY B 2 72 ? 199.579 212.573 171.671 1.00 52.02 72 GLY B CA 1
ATOM 3667 C C . GLY B 2 72 ? 199.317 213.711 170.707 1.00 52.02 72 GLY B C 1
ATOM 3668 O O . GLY B 2 72 ? 198.488 214.593 170.946 1.00 52.02 72 GLY B O 1
ATOM 3669 N N . VAL B 2 73 ? 200.052 213.675 169.596 1.00 52.79 73 VAL B N 1
ATOM 3670 C CA . VAL B 2 73 ? 200.001 214.710 168.573 1.00 52.79 73 VAL B CA 1
ATOM 3671 C C . VAL B 2 73 ? 198.898 214.454 167.552 1.00 52.79 73 VAL B C 1
ATOM 3672 O O . VAL B 2 73 ? 198.401 215.415 166.943 1.00 52.79 73 VAL B O 1
ATOM 3676 N N . ILE B 2 74 ? 198.484 213.196 167.365 1.00 56.02 74 ILE B N 1
ATOM 3677 C CA . ILE B 2 74 ? 197.415 212.878 166.421 1.00 56.02 74 ILE B CA 1
ATOM 3678 C C . ILE B 2 74 ? 196.127 213.593 166.812 1.00 56.02 74 ILE B C 1
ATOM 3679 O O . ILE B 2 74 ? 195.282 213.894 165.959 1.00 56.02 74 ILE B O 1
ATOM 3684 N N . ALA B 2 75 ? 195.956 213.872 168.108 1.00 58.76 75 ALA B N 1
ATOM 3685 C CA . ALA B 2 75 ? 194.810 214.654 168.556 1.00 58.76 75 ALA B CA 1
ATOM 3686 C C . ALA B 2 75 ? 194.820 216.058 167.966 1.00 58.76 75 ALA B C 1
ATOM 3687 O O . ALA B 2 75 ? 193.773 216.549 167.527 1.00 58.76 75 ALA B O 1
ATOM 3689 N N . ARG B 2 76 ? 195.980 216.718 167.943 1.00 56.04 76 ARG B N 1
ATOM 3690 C CA . ARG B 2 76 ? 196.048 218.047 167.344 1.00 56.04 76 ARG B CA 1
ATOM 3691 C C . ARG B 2 76 ? 196.055 217.965 165.823 1.00 56.04 76 ARG B C 1
ATOM 3692 O O . ARG B 2 76 ? 195.731 218.945 165.142 1.00 56.04 76 ARG B O 1
ATOM 3700 N N . ILE B 2 77 ? 196.432 216.810 165.272 1.00 56.73 77 ILE B N 1
ATOM 3701 C CA . ILE B 2 77 ? 196.239 216.577 163.843 1.00 56.73 77 ILE B CA 1
ATOM 3702 C C . ILE B 2 77 ? 194.753 216.588 163.512 1.00 56.73 77 ILE B C 1
ATOM 3703 O O . ILE B 2 77 ? 194.320 217.190 162.522 1.00 56.73 77 ILE B O 1
ATOM 3708 N N . GLU B 2 78 ? 193.947 215.925 164.344 1.00 59.28 78 GLU B N 1
ATOM 3709 C CA . GLU B 2 78 ? 192.492 215.920 164.199 1.00 59.28 78 GLU B CA 1
ATOM 3710 C C . GLU B 2 78 ? 191.930 217.135 164.930 1.00 59.28 78 GLU B C 1
ATOM 3711 O O . GLU B 2 78 ? 191.288 217.038 165.980 1.00 59.28 78 GLU B O 1
ATOM 3717 N N . GLY B 2 79 ? 192.181 218.306 164.356 1.00 60.57 80 GLY B N 1
ATOM 3718 C CA . GLY B 2 79 ? 191.720 219.555 164.933 1.00 60.57 80 GLY B CA 1
ATOM 3719 C C . GLY B 2 79 ? 192.222 220.775 164.188 1.00 60.57 80 GLY B C 1
ATOM 3720 O O . GLY B 2 79 ? 192.807 220.659 163.112 1.00 60.57 80 GLY B O 1
ATOM 3721 N N . GLN B 2 84 ? 191.715 220.310 159.846 1.00 62.15 84 GLN B N 1
ATOM 3722 C CA . GLN B 2 84 ? 192.295 219.267 159.008 1.00 62.15 84 GLN B CA 1
ATOM 3723 C C . GLN B 2 84 ? 191.730 217.902 159.391 1.00 62.15 84 GLN B C 1
ATOM 3724 O O . GLN B 2 84 ? 192.028 217.374 160.462 1.00 62.15 84 GLN B O 1
ATOM 3730 N N . LEU B 2 85 ? 190.915 217.333 158.507 1.00 64.51 85 LEU B N 1
ATOM 3731 C CA . LEU B 2 85 ? 190.205 216.088 158.770 1.00 64.51 85 LEU B CA 1
ATOM 3732 C C . LEU B 2 85 ? 190.778 214.983 157.892 1.00 64.51 85 LEU B C 1
ATOM 3733 O O . LEU B 2 85 ? 190.805 215.112 156.663 1.00 64.51 85 LEU B O 1
ATOM 3738 N N . PHE B 2 86 ? 191.229 213.906 158.523 1.00 62.79 86 PHE B N 1
ATOM 3739 C CA . PHE B 2 86 ? 191.738 212.732 157.837 1.00 62.79 86 PHE B CA 1
ATOM 3740 C C . PHE B 2 86 ? 190.633 211.686 157.731 1.00 62.79 86 PHE B C 1
ATOM 3741 O O . PHE B 2 86 ? 189.464 211.946 158.035 1.00 62.79 86 PHE B O 1
ATOM 3749 N N . ASP B 2 87 ? 190.999 210.485 157.290 1.00 68.74 87 ASP B N 1
ATOM 3750 C CA . ASP B 2 87 ? 190.114 209.329 157.363 1.00 68.74 87 ASP B CA 1
ATOM 3751 C C . ASP B 2 87 ? 190.330 208.672 158.721 1.00 68.74 87 ASP B C 1
ATOM 3752 O O . ASP B 2 87 ? 191.365 208.039 158.956 1.00 68.74 87 ASP B O 1
ATOM 3757 N N . GLU B 2 88 ? 189.357 208.833 159.620 1.00 67.46 88 GLU B N 1
ATOM 3758 C CA . GLU B 2 88 ? 189.517 208.378 160.996 1.00 67.46 88 GLU B CA 1
ATOM 3759 C C . GLU B 2 88 ? 189.599 206.861 161.112 1.00 67.46 88 GLU B C 1
ATOM 3760 O O . GLU B 2 88 ? 190.158 206.358 162.092 1.00 67.46 88 GLU B O 1
ATOM 3766 N N . SER B 2 89 ? 189.059 206.124 160.140 1.00 67.63 89 SER B N 1
ATOM 3767 C CA . SER B 2 89 ? 189.080 204.668 160.217 1.00 67.63 89 SER B CA 1
ATOM 3768 C C . SER B 2 89 ? 190.478 204.106 159.980 1.00 67.63 89 SER B C 1
ATOM 3769 O O . SER B 2 89 ? 190.918 203.209 160.708 1.00 67.63 89 SER B O 1
ATOM 3772 N N . SER B 2 90 ? 191.188 204.620 158.975 1.00 65.44 90 SER B N 1
ATOM 3773 C CA . SER B 2 90 ? 192.500 204.094 158.618 1.00 65.44 90 SER B CA 1
ATOM 3774 C C . SER B 2 90 ? 193.575 204.412 159.647 1.00 65.44 90 SER B C 1
ATOM 3775 O O . SER B 2 90 ? 194.542 203.651 159.760 1.00 65.44 90 SER B O 1
ATOM 3778 N N . ILE B 2 91 ? 193.437 205.501 160.395 1.00 63.40 91 ILE B N 1
ATOM 3779 C CA . ILE B 2 91 ? 194.439 205.900 161.371 1.00 63.40 91 ILE B CA 1
ATOM 3780 C C . ILE B 2 91 ? 194.056 205.316 162.723 1.00 63.40 91 ILE B C 1
ATOM 3781 O O . ILE B 2 91 ? 192.892 204.997 162.989 1.00 63.40 91 ILE B O 1
ATOM 3786 N N . VAL B 2 92 ? 195.056 205.167 163.585 1.00 62.18 92 VAL B N 1
ATOM 3787 C CA . VAL B 2 92 ? 194.849 204.624 164.921 1.00 62.18 92 VAL B CA 1
ATOM 3788 C C . VAL B 2 92 ? 195.659 205.435 165.923 1.00 62.18 92 VAL B C 1
ATOM 3789 O O . VAL B 2 92 ? 196.797 205.833 165.650 1.00 62.18 92 VAL B O 1
ATOM 3793 N N . ARG B 2 93 ? 195.047 205.721 167.068 1.00 61.34 93 ARG B N 1
ATOM 3794 C CA . ARG B 2 93 ? 195.747 206.273 168.225 1.00 61.34 93 ARG B CA 1
ATOM 3795 C C . ARG B 2 93 ? 196.043 205.094 169.145 1.00 61.34 93 ARG B C 1
ATOM 3796 O O . ARG B 2 93 ? 195.272 204.776 170.052 1.00 61.34 93 ARG B O 1
ATOM 3804 N N . LYS B 2 94 ? 197.172 204.436 168.891 1.00 55.71 94 LYS B N 1
ATOM 3805 C CA . LYS B 2 94 ? 197.530 203.204 169.576 1.00 55.71 94 LYS B CA 1
ATOM 3806 C C . LYS B 2 94 ? 197.757 203.464 171.066 1.00 55.71 94 LYS B C 1
ATOM 3807 O O . LYS B 2 94 ? 198.022 204.588 171.501 1.00 55.71 94 LYS B O 1
ATOM 3813 N N . ILE B 2 95 ? 197.615 202.400 171.854 1.00 56.04 95 ILE B N 1
ATOM 3814 C CA . ILE B 2 95 ? 197.964 202.428 173.278 1.00 56.04 95 ILE B CA 1
ATOM 3815 C C . ILE B 2 95 ? 199.413 202.876 173.421 1.00 56.04 95 ILE B C 1
ATOM 3816 O O . ILE B 2 95 ? 200.293 202.363 172.698 1.00 56.04 95 ILE B O 1
ATOM 3821 N N . PRO B 2 96 ? 199.721 203.828 174.301 1.00 49.22 96 PRO B N 1
ATOM 3822 C CA . PRO B 2 96 ? 201.069 204.411 174.338 1.00 49.22 96 PRO B CA 1
ATOM 3823 C C . PRO B 2 96 ? 202.127 203.416 174.793 1.00 49.22 96 PRO B C 1
ATOM 3824 O O . PRO B 2 96 ? 201.863 202.243 175.069 1.00 49.22 96 PRO B O 1
ATOM 3828 N N . GLY B 2 97 ? 203.359 203.914 174.873 1.00 45.86 97 GLY B N 1
ATOM 3829 C CA . GLY B 2 97 ? 204.488 203.073 175.215 1.00 45.86 97 GLY B CA 1
ATOM 3830 C C . GLY B 2 97 ? 205.520 202.981 174.112 1.00 45.86 97 GLY B C 1
ATOM 3831 O O . GLY B 2 97 ? 206.148 201.935 173.933 1.00 45.86 97 GLY B O 1
ATOM 3832 N N . ALA B 2 98 ? 205.688 204.060 173.345 1.00 38.66 98 ALA B N 1
ATOM 3833 C CA . ALA B 2 98 ? 206.669 204.053 172.264 1.00 38.66 98 ALA B CA 1
ATOM 3834 C C . ALA B 2 98 ? 208.097 204.069 172.796 1.00 38.66 98 ALA B C 1
ATOM 3835 O O . ALA B 2 98 ? 208.967 203.369 172.262 1.00 38.66 98 ALA B O 1
ATOM 3837 N N . ALA B 2 99 ? 208.351 204.859 173.845 1.00 39.32 99 ALA B N 1
ATOM 3838 C CA . ALA B 2 99 ? 209.697 205.186 174.307 1.00 39.32 99 ALA B CA 1
ATOM 3839 C C . ALA B 2 99 ? 210.528 205.714 173.142 1.00 39.32 99 ALA B C 1
ATOM 3840 O O . ALA B 2 99 ? 210.001 206.409 172.271 1.00 39.32 99 ALA B O 1
ATOM 3842 N N . ASN B 2 100 ? 211.823 205.410 173.118 1.00 36.49 100 ASN B N 1
ATOM 3843 C CA . ASN B 2 100 ? 212.635 205.620 171.924 1.00 36.49 100 ASN B CA 1
ATOM 3844 C C . ASN B 2 100 ? 213.289 204.313 171.494 1.00 36.49 100 ASN B C 1
ATOM 3845 O O . ASN B 2 100 ? 214.358 204.316 170.884 1.00 36.49 100 ASN B O 1
ATOM 3850 N N . ASN B 2 101 ? 212.652 203.191 171.807 1.00 39.40 101 ASN B N 1
ATOM 3851 C CA . ASN B 2 101 ? 213.204 201.871 171.548 1.00 39.40 101 ASN B CA 1
ATOM 3852 C C . ASN B 2 101 ? 212.680 201.349 170.216 1.00 39.40 101 ASN B C 1
ATOM 3853 O O . ASN B 2 101 ? 211.462 201.254 170.016 1.00 39.40 101 ASN B O 1
ATOM 3858 N N . TRP B 2 102 ? 213.605 201.027 169.306 1.00 37.83 102 TRP B N 1
ATOM 3859 C CA . TRP B 2 102 ? 213.238 200.457 168.011 1.00 37.83 102 TRP B CA 1
ATOM 3860 C C . TRP B 2 102 ? 212.541 199.114 168.179 1.00 37.83 102 TRP B C 1
ATOM 3861 O O . TRP B 2 102 ? 211.556 198.827 167.488 1.00 37.83 102 TRP B O 1
ATOM 3872 N N . ALA B 2 103 ? 213.046 198.276 169.086 1.00 41.09 103 ALA B N 1
ATOM 3873 C CA . ALA B 2 103 ? 212.416 196.986 169.337 1.00 41.09 103 ALA B CA 1
ATOM 3874 C C . ALA B 2 103 ? 211.030 197.147 169.944 1.00 41.09 103 ALA B C 1
ATOM 3875 O O . ALA B 2 103 ? 210.161 196.292 169.740 1.00 41.09 103 ALA B O 1
ATOM 3877 N N . ARG B 2 104 ? 210.808 198.227 170.694 1.00 41.18 104 ARG B N 1
ATOM 3878 C CA . ARG B 2 104 ? 209.496 198.450 171.284 1.00 41.18 104 ARG B CA 1
ATOM 3879 C C . ARG B 2 104 ? 208.467 198.803 170.219 1.00 41.18 104 ARG B C 1
ATOM 3880 O O . ARG B 2 104 ? 207.277 198.511 170.384 1.00 41.18 104 ARG B O 1
ATOM 3888 N N . GLY B 2 105 ? 208.903 199.429 169.124 1.00 41.83 105 GLY B N 1
ATOM 3889 C CA . GLY B 2 105 ? 208.024 199.641 167.989 1.00 41.83 105 GLY B CA 1
ATOM 3890 C C . GLY B 2 105 ? 208.046 198.523 166.971 1.00 41.83 105 GLY B C 1
ATOM 3891 O O . GLY B 2 105 ? 207.238 198.533 166.038 1.00 41.83 105 GLY B O 1
ATOM 3892 N N . TYR B 2 106 ? 208.972 197.574 167.115 1.00 44.14 106 TYR B N 1
ATOM 3893 C CA . TYR B 2 106 ? 209.084 196.450 166.190 1.00 44.14 106 TYR B CA 1
ATOM 3894 C C . TYR B 2 106 ? 208.392 195.192 166.712 1.00 44.14 106 TYR B C 1
ATOM 3895 O O . TYR B 2 106 ? 207.483 194.663 166.066 1.00 44.14 106 TYR B O 1
ATOM 3904 N N . ASN B 2 107 ? 208.819 194.694 167.875 1.00 45.81 107 ASN B N 1
ATOM 3905 C CA . ASN B 2 107 ? 208.353 193.405 168.365 1.00 45.81 107 ASN B CA 1
ATOM 3906 C C . ASN B 2 107 ? 207.669 193.442 169.723 1.00 45.81 107 ASN B C 1
ATOM 3907 O O . ASN B 2 107 ? 206.943 192.495 170.045 1.00 45.81 107 ASN B O 1
ATOM 3912 N N . VAL B 2 108 ? 207.869 194.485 170.527 1.00 45.20 108 VAL B N 1
ATOM 3913 C CA . VAL B 2 108 ? 207.196 194.554 171.822 1.00 45.20 108 VAL B CA 1
ATOM 3914 C C . VAL B 2 108 ? 205.752 195.003 171.649 1.00 45.20 108 VAL B C 1
ATOM 3915 O O . VAL B 2 108 ? 204.811 194.268 171.969 1.00 45.20 108 VAL B O 1
ATOM 3919 N N . GLU B 2 109 ? 205.556 196.215 171.136 1.00 51.45 109 GLU B N 1
ATOM 3920 C CA . GLU B 2 109 ? 204.235 196.691 170.756 1.00 51.45 109 GLU B CA 1
ATOM 3921 C C . GLU B 2 109 ? 204.059 196.771 169.248 1.00 51.45 109 GLU B C 1
ATOM 3922 O O . GLU B 2 109 ? 202.948 197.036 168.780 1.00 51.45 109 GLU B O 1
ATOM 3928 N N . GLY B 2 110 ? 205.127 196.563 168.477 1.00 50.77 110 GLY B N 1
ATOM 3929 C CA . GLY B 2 110 ? 204.983 196.505 167.033 1.00 50.77 110 GLY B CA 1
ATOM 3930 C C . GLY B 2 110 ? 204.232 195.272 166.569 1.00 50.77 110 GLY B C 1
ATOM 3931 O O . GLY B 2 110 ? 203.473 195.327 165.597 1.00 50.77 110 GLY B O 1
ATOM 3932 N N . GLU B 2 111 ? 204.439 194.142 167.248 1.00 53.55 111 GLU B N 1
ATOM 3933 C CA . GLU B 2 111 ? 203.784 192.901 166.854 1.00 53.55 111 GLU B CA 1
ATOM 3934 C C . GLU B 2 111 ? 202.290 192.912 167.146 1.00 53.55 111 GLU B C 1
ATOM 3935 O O . GLU B 2 111 ? 201.544 192.159 166.512 1.00 53.55 111 GLU B O 1
ATOM 3941 N N . LYS B 2 112 ? 201.835 193.741 168.084 1.00 54.76 112 LYS B N 1
ATOM 3942 C CA . LYS B 2 112 ? 200.416 193.851 168.394 1.00 54.76 112 LYS B CA 1
ATOM 3943 C C . LYS B 2 112 ? 199.737 194.983 167.634 1.00 54.76 112 LYS B C 1
ATOM 3944 O O . LYS B 2 112 ? 198.581 195.304 167.925 1.00 54.76 112 LYS B O 1
ATOM 3950 N N . VAL B 2 113 ? 200.431 195.598 166.679 1.00 54.08 113 VAL B N 1
ATOM 3951 C CA . VAL B 2 113 ? 199.815 196.588 165.801 1.00 54.08 113 VAL B CA 1
ATOM 3952 C C . VAL B 2 113 ? 200.055 196.298 164.328 1.00 54.08 113 VAL B C 1
ATOM 3953 O O . VAL B 2 113 ? 199.343 196.848 163.465 1.00 54.08 113 VAL B O 1
ATOM 3957 N N . ILE B 2 114 ? 200.999 195.419 163.979 1.00 53.70 114 ILE B N 1
ATOM 3958 C CA . ILE B 2 114 ? 201.323 195.195 162.574 1.00 53.70 114 ILE B CA 1
ATOM 3959 C C . ILE B 2 114 ? 200.164 194.538 161.834 1.00 53.70 114 ILE B C 1
ATOM 3960 O O . ILE B 2 114 ? 199.905 194.866 160.670 1.00 53.70 114 ILE B O 1
ATOM 3965 N N . ASP B 2 115 ? 199.436 193.627 162.486 1.00 57.34 115 ASP B N 1
ATOM 3966 C CA . ASP B 2 115 ? 198.299 192.992 161.827 1.00 57.34 115 ASP B CA 1
ATOM 3967 C C . ASP B 2 115 ? 197.231 194.017 161.469 1.00 57.34 115 ASP B C 1
ATOM 3968 O O . ASP B 2 115 ? 196.746 194.047 160.332 1.00 57.34 115 ASP B O 1
ATOM 3973 N N . GLN B 2 116 ? 196.889 194.897 162.413 1.00 56.59 116 GLN B N 1
ATOM 3974 C CA . GLN B 2 116 ? 195.871 195.907 162.151 1.00 56.59 116 GLN B CA 1
ATOM 3975 C C . GLN B 2 116 ? 196.334 196.913 161.104 1.00 56.59 116 GLN B C 1
ATOM 3976 O O . GLN B 2 116 ? 195.562 197.284 160.210 1.00 56.59 116 GLN B O 1
ATOM 3982 N N . ILE B 2 117 ? 197.587 197.370 161.193 1.00 54.59 117 ILE B N 1
ATOM 3983 C CA . ILE B 2 117 ? 198.045 198.403 160.269 1.00 54.59 117 ILE B CA 1
ATOM 3984 C C . ILE B 2 117 ? 198.177 197.849 158.855 1.00 54.59 117 ILE B C 1
ATOM 3985 O O . ILE B 2 117 ? 197.869 198.539 157.879 1.00 54.59 117 ILE B O 1
ATOM 3990 N N . MET B 2 118 ? 198.606 196.593 158.708 1.00 52.04 118 MET B N 1
ATOM 3991 C CA . MET B 2 118 ? 198.641 196.020 157.369 1.00 52.04 118 MET B CA 1
ATOM 3992 C C . MET B 2 118 ? 197.266 195.608 156.864 1.00 52.04 118 MET B C 1
ATOM 3993 O O . MET B 2 118 ? 197.061 195.590 155.648 1.00 52.04 118 MET B O 1
ATOM 3998 N N . ASN B 2 119 ? 196.316 195.308 157.752 1.00 57.79 119 ASN B N 1
ATOM 3999 C CA . ASN B 2 119 ? 194.933 195.180 157.309 1.00 57.79 119 ASN B CA 1
ATOM 4000 C C . ASN B 2 119 ? 194.420 196.506 156.757 1.00 57.79 119 ASN B C 1
ATOM 4001 O O . ASN B 2 119 ? 193.765 196.544 155.709 1.00 57.79 119 ASN B O 1
ATOM 4006 N N . VAL B 2 120 ? 194.749 197.608 157.429 1.00 55.94 120 VAL B N 1
ATOM 4007 C CA . VAL B 2 120 ? 194.390 198.929 156.918 1.00 55.94 120 VAL B CA 1
ATOM 4008 C C . VAL B 2 120 ? 195.072 199.187 155.578 1.00 55.94 120 VAL B C 1
ATOM 4009 O O . VAL B 2 120 ? 194.448 199.680 154.631 1.00 55.94 120 VAL B O 1
ATOM 4013 N N . ILE B 2 121 ? 196.354 198.833 155.470 1.00 53.78 121 ILE B N 1
ATOM 4014 C CA . ILE B 2 121 ? 197.123 199.134 154.265 1.00 53.78 121 ILE B CA 1
ATOM 4015 C C . ILE B 2 121 ? 196.622 198.321 153.075 1.00 53.78 121 ILE B C 1
ATOM 4016 O O . ILE B 2 121 ? 196.446 198.860 151.974 1.00 53.78 121 ILE B O 1
ATOM 4021 N N . ASP B 2 122 ? 196.381 197.021 153.262 1.00 58.22 122 ASP B N 1
ATOM 4022 C CA . ASP B 2 122 ? 195.912 196.235 152.130 1.00 58.22 122 ASP B CA 1
ATOM 4023 C C . ASP B 2 122 ? 194.437 196.476 151.829 1.00 58.22 122 ASP B C 1
ATOM 4024 O O . ASP B 2 122 ? 194.018 196.265 150.688 1.00 58.22 122 ASP B O 1
ATOM 4029 N N . SER B 2 123 ? 193.653 196.964 152.798 1.00 60.00 123 SER B N 1
ATOM 4030 C CA . SER B 2 123 ? 192.322 197.455 152.463 1.00 60.00 123 SER B CA 1
ATOM 4031 C C . SER B 2 123 ? 192.396 198.747 151.660 1.00 60.00 123 SER B C 1
ATOM 4032 O O . SER B 2 123 ? 191.556 198.981 150.784 1.00 60.00 123 SER B O 1
ATOM 4035 N N . ALA B 2 124 ? 193.389 199.594 151.941 1.00 59.45 124 ALA B N 1
ATOM 4036 C CA . ALA B 2 124 ? 193.551 200.836 151.195 1.00 59.45 124 ALA B CA 1
ATOM 4037 C C . ALA B 2 124 ? 194.077 200.600 149.785 1.00 59.45 124 ALA B C 1
ATOM 4038 O O . ALA B 2 124 ? 193.716 201.339 148.863 1.00 59.45 124 ALA B O 1
ATOM 4040 N N . VAL B 2 125 ? 194.928 199.590 149.597 1.00 59.51 125 VAL B N 1
ATOM 4041 C CA . VAL B 2 125 ? 195.490 199.335 148.274 1.00 59.51 125 VAL B CA 1
ATOM 4042 C C . VAL B 2 125 ? 194.639 198.355 147.466 1.00 59.51 125 VAL B C 1
ATOM 4043 O O . VAL B 2 125 ? 194.760 198.311 146.233 1.00 59.51 125 VAL B O 1
ATOM 4047 N N . GLU B 2 126 ? 193.764 197.581 148.116 1.00 63.44 126 GLU B N 1
ATOM 4048 C CA . GLU B 2 126 ? 192.857 196.714 147.373 1.00 63.44 126 GLU B CA 1
ATOM 4049 C C . GLU B 2 126 ? 191.824 197.504 146.579 1.00 63.44 126 GLU B C 1
ATOM 4050 O O . GLU B 2 126 ? 191.359 197.021 145.541 1.00 63.44 126 GLU B O 1
ATOM 4056 N N . LYS B 2 127 ? 191.459 198.701 147.038 1.00 65.05 127 LYS B N 1
ATOM 4057 C CA . LYS B 2 127 ? 190.529 199.570 146.329 1.00 65.05 127 LYS B CA 1
ATOM 4058 C C . LYS B 2 127 ? 191.251 200.570 145.430 1.00 65.05 127 LYS B C 1
ATOM 4059 O O . LYS B 2 127 ? 190.736 201.663 145.173 1.00 65.05 127 LYS B O 1
ATOM 4065 N N . THR B 2 128 ? 192.435 200.209 144.946 1.00 61.25 128 THR B N 1
ATOM 4066 C CA . THR B 2 128 ? 193.249 201.080 144.109 1.00 61.25 128 THR B CA 1
ATOM 4067 C C . THR B 2 128 ? 193.189 200.600 142.664 1.00 61.25 128 THR B C 1
ATOM 4068 O O . THR B 2 128 ? 193.403 199.414 142.390 1.00 61.25 128 THR B O 1
ATOM 4072 N N . LYS B 2 129 ? 192.886 201.522 141.747 1.00 59.25 129 LYS B N 1
ATOM 4073 C CA . LYS B 2 129 ? 192.843 201.176 140.329 1.00 59.25 129 LYS B CA 1
ATOM 4074 C C . LYS B 2 129 ? 194.226 200.786 139.816 1.00 59.25 129 LYS B C 1
ATOM 4075 O O . LYS B 2 129 ? 194.365 199.860 139.007 1.00 59.25 129 LYS B O 1
ATOM 4081 N N . GLY B 2 130 ? 195.263 201.480 140.278 1.00 56.30 130 GLY B N 1
ATOM 4082 C CA . GLY B 2 130 ? 196.630 201.125 139.959 1.00 56.30 130 GLY B CA 1
ATOM 4083 C C . GLY B 2 130 ? 197.607 201.907 140.809 1.00 56.30 130 GLY B C 1
ATOM 4084 O O . GLY B 2 130 ? 197.535 203.137 140.866 1.00 56.30 130 GLY B O 1
ATOM 4085 N N . LEU B 2 131 ? 198.535 201.214 141.458 1.00 50.32 131 LEU B N 1
ATOM 4086 C CA . LEU B 2 131 ? 199.443 201.836 142.408 1.00 50.32 131 LEU B CA 1
ATOM 4087 C C . LEU B 2 131 ? 200.840 201.974 141.816 1.00 50.32 131 LEU B C 1
ATOM 4088 O O . LEU B 2 131 ? 201.288 201.154 141.011 1.00 50.32 131 LEU B O 1
ATOM 4093 N N . GLN B 2 132 ? 201.525 203.037 142.230 1.00 49.04 132 GLN B N 1
ATOM 4094 C CA . GLN B 2 132 ? 202.906 203.277 141.840 1.00 49.04 132 GLN B CA 1
ATOM 4095 C C . GLN B 2 132 ? 203.902 203.011 142.955 1.00 49.04 132 GLN B C 1
ATOM 4096 O O . GLN B 2 132 ? 205.010 202.545 142.679 1.00 49.04 132 GLN B O 1
ATOM 4102 N N . GLY B 2 133 ? 203.538 203.283 144.204 1.00 43.85 133 GLY B N 1
ATOM 4103 C CA . GLY B 2 133 ? 204.452 203.038 145.302 1.00 43.85 133 GLY B CA 1
ATOM 4104 C C . GLY B 2 133 ? 203.984 203.726 146.567 1.00 43.85 133 GLY B C 1
ATOM 4105 O O . GLY B 2 133 ? 202.830 204.149 146.670 1.00 43.85 133 GLY B O 1
ATOM 4106 N N . PHE B 2 134 ? 204.900 203.828 147.527 1.00 40.57 134 PHE B N 1
ATOM 4107 C CA . PHE B 2 134 ? 204.599 204.358 148.847 1.00 40.57 134 PHE B CA 1
ATOM 4108 C C . PHE B 2 134 ? 205.576 205.472 149.191 1.00 40.57 134 PHE B C 1
ATOM 4109 O O . PHE B 2 134 ? 206.777 205.357 148.930 1.00 40.57 134 PHE B O 1
ATOM 4117 N N . LEU B 2 135 ? 205.052 206.552 149.766 1.00 39.72 135 LEU B N 1
ATOM 4118 C CA . LEU B 2 135 ? 205.858 207.671 150.255 1.00 39.72 135 LEU B CA 1
ATOM 4119 C C . LEU B 2 135 ? 205.666 207.763 151.765 1.00 39.72 135 LEU B C 1
ATOM 4120 O O . LEU B 2 135 ? 204.656 208.291 152.239 1.00 39.72 135 LEU B O 1
ATOM 4125 N N . MET B 2 136 ? 206.642 207.258 152.514 1.00 37.96 136 MET B N 1
ATOM 4126 C CA . MET B 2 136 ? 206.558 207.211 153.967 1.00 37.96 136 MET B CA 1
ATOM 4127 C C . MET B 2 136 ? 207.385 208.328 154.591 1.00 37.96 136 MET B C 1
ATOM 4128 O O . MET B 2 136 ? 208.569 208.484 154.283 1.00 37.96 136 MET B O 1
ATOM 4133 N N . THR B 2 137 ? 206.752 209.101 155.469 1.00 37.50 137 THR B N 1
ATOM 4134 C CA . THR B 2 137 ? 207.408 210.179 156.197 1.00 37.50 137 THR B CA 1
ATOM 4135 C C . THR B 2 137 ? 207.556 209.765 157.654 1.00 37.50 137 THR B C 1
ATOM 4136 O O . THR B 2 137 ? 206.572 209.391 158.300 1.00 37.50 137 THR B O 1
ATOM 4140 N N . HIS B 2 138 ? 208.779 209.836 158.167 1.00 33.73 138 HIS B N 1
ATOM 4141 C CA . HIS B 2 138 ? 209.061 209.446 159.540 1.00 33.73 138 HIS B CA 1
ATOM 4142 C C . HIS B 2 138 ? 210.361 210.112 159.967 1.00 33.73 138 HIS B C 1
ATOM 4143 O O . HIS B 2 138 ? 210.960 210.889 159.219 1.00 33.73 138 HIS B O 1
ATOM 4150 N N . SER B 2 139 ? 210.788 209.806 161.187 1.00 33.16 139 SER B N 1
ATOM 4151 C CA . SER B 2 139 ? 212.122 210.139 161.661 1.00 33.16 139 SER B CA 1
ATOM 4152 C C . SER B 2 139 ? 212.804 208.856 162.106 1.00 33.16 139 SER B C 1
ATOM 4153 O O . SER B 2 139 ? 212.228 208.079 162.873 1.00 33.16 139 SER B O 1
ATOM 4156 N N . ILE B 2 140 ? 214.026 208.637 161.622 1.00 34.53 140 ILE B N 1
ATOM 4157 C CA . ILE B 2 140 ? 214.766 207.437 161.984 1.00 34.53 140 ILE B CA 1
ATOM 4158 C C . ILE B 2 140 ? 215.266 207.465 163.419 1.00 34.53 140 ILE B C 1
ATOM 4159 O O . ILE B 2 140 ? 215.597 206.409 163.968 1.00 34.53 140 ILE B O 1
ATOM 4164 N N . GLY B 2 141 ? 215.313 208.637 164.047 1.00 33.35 141 GLY B N 1
ATOM 4165 C CA . GLY B 2 141 ? 215.817 208.790 165.394 1.00 33.35 141 GLY B CA 1
ATOM 4166 C C . GLY B 2 141 ? 214.837 208.527 166.514 1.00 33.35 141 GLY B C 1
ATOM 4167 O O . GLY B 2 141 ? 215.240 208.509 167.680 1.00 33.35 141 GLY B O 1
ATOM 4168 N N . GLY B 2 142 ? 213.560 208.318 166.210 1.00 34.33 142 GLY B N 1
ATOM 4169 C CA . GLY B 2 142 ? 212.570 208.061 167.231 1.00 34.33 142 GLY B CA 1
ATOM 4170 C C . GLY B 2 142 ? 212.537 206.601 167.642 1.00 34.33 142 GLY B C 1
ATOM 4171 O O . GLY B 2 142 ? 213.461 205.827 167.395 1.00 34.33 142 GLY B O 1
ATOM 4172 N N . GLY B 2 143 ? 211.449 206.231 168.308 1.00 35.13 143 GLY B N 1
ATOM 4173 C CA . GLY B 2 143 ? 211.233 204.841 168.653 1.00 35.13 143 GLY B CA 1
ATOM 4174 C C . GLY B 2 143 ? 209.990 204.276 168.002 1.00 35.13 143 GLY B C 1
ATOM 4175 O O . GLY B 2 143 ? 209.936 203.089 167.666 1.00 35.13 143 GLY B O 1
ATOM 4176 N N . SER B 2 144 ? 208.982 205.127 167.817 1.00 36.83 144 SER B N 1
ATOM 4177 C CA . SER B 2 144 ? 207.772 204.716 167.115 1.00 36.83 144 SER B CA 1
ATOM 4178 C C . SER B 2 144 ? 207.973 204.787 165.608 1.00 36.83 144 SER B C 1
ATOM 4179 O O . SER B 2 144 ? 207.855 203.778 164.905 1.00 36.83 144 SER B O 1
ATOM 4182 N N . GLY B 2 145 ? 208.309 205.974 165.100 1.00 35.82 145 GLY B N 1
ATOM 4183 C CA . GLY B 2 145 ? 208.550 206.145 163.679 1.00 35.82 145 GLY B CA 1
ATOM 4184 C C . GLY B 2 145 ? 209.760 205.402 163.162 1.00 35.82 145 GLY B C 1
ATOM 4185 O O . GLY B 2 145 ? 209.900 205.237 161.946 1.00 35.82 145 GLY B O 1
ATOM 4186 N N . SER B 2 146 ? 210.639 204.954 164.056 1.00 36.52 146 SER B N 1
ATOM 4187 C CA . SER B 2 146 ? 211.805 204.183 163.639 1.00 36.52 146 SER B CA 1
ATOM 4188 C C . SER B 2 146 ? 211.489 202.691 163.594 1.00 36.52 146 SER B C 1
ATOM 4189 O O . SER B 2 146 ? 211.538 202.069 162.528 1.00 36.52 146 SER B O 1
ATOM 4192 N N . GLY B 2 147 ? 211.128 202.108 164.739 1.00 37.01 147 GLY B N 1
ATOM 4193 C CA . GLY B 2 147 ? 210.858 200.678 164.777 1.00 37.01 147 GLY B CA 1
ATOM 4194 C C . GLY B 2 147 ? 209.591 200.286 164.043 1.00 37.01 147 GLY B C 1
ATOM 4195 O O . GLY B 2 147 ? 209.579 199.311 163.282 1.00 37.01 147 GLY B O 1
ATOM 4196 N N . LEU B 2 148 ? 208.502 201.026 164.270 1.00 37.25 148 LEU B N 1
ATOM 4197 C CA . LEU B 2 148 ? 207.259 200.752 163.561 1.00 37.25 148 LEU B CA 1
ATOM 4198 C C . LEU B 2 148 ? 207.427 200.967 162.065 1.00 37.25 148 LEU B C 1
ATOM 4199 O O . LEU B 2 148 ? 206.906 200.193 161.255 1.00 37.25 148 LEU B O 1
ATOM 4204 N N . GLY B 2 149 ? 208.158 202.016 161.681 1.00 39.93 149 GLY B N 1
ATOM 4205 C CA . GLY B 2 149 ? 208.438 202.235 160.274 1.00 39.93 149 GLY B CA 1
ATOM 4206 C C . GLY B 2 149 ? 209.251 201.113 159.660 1.00 39.93 149 GLY B C 1
ATOM 4207 O O . GLY B 2 149 ? 208.989 200.692 158.534 1.00 39.93 149 GLY B O 1
ATOM 4208 N N . SER B 2 150 ? 210.241 200.603 160.398 1.00 38.72 150 SER B N 1
ATOM 4209 C CA . SER B 2 150 ? 211.043 199.490 159.899 1.00 38.72 150 SER B CA 1
ATOM 4210 C C . SER B 2 150 ? 210.204 198.232 159.726 1.00 38.72 150 SER B C 1
ATOM 4211 O O . SER B 2 150 ? 210.350 197.513 158.733 1.00 38.72 150 SER B O 1
ATOM 4214 N N . LEU B 2 151 ? 209.334 197.943 160.694 1.00 42.29 151 LEU B N 1
ATOM 4215 C CA . LEU B 2 151 ? 208.463 196.774 160.581 1.00 42.29 151 LEU B CA 1
ATOM 4216 C C . LEU B 2 151 ? 207.488 196.920 159.418 1.00 42.29 151 LEU B C 1
ATOM 4217 O O . LEU B 2 151 ? 207.222 195.948 158.694 1.00 42.29 151 LEU B O 1
ATOM 4222 N N . ILE B 2 152 ? 206.945 198.125 159.224 1.00 41.52 152 ILE B N 1
ATOM 4223 C CA . ILE B 2 152 ? 206.056 198.370 158.093 1.00 41.52 152 ILE B CA 1
ATOM 4224 C C . ILE B 2 152 ? 206.808 198.194 156.780 1.00 41.52 152 ILE B C 1
ATOM 4225 O O . ILE B 2 152 ? 206.287 197.601 155.832 1.00 41.52 152 ILE B O 1
ATOM 4230 N N . LEU B 2 153 ? 208.048 198.685 156.711 1.00 43.00 153 LEU B N 1
ATOM 4231 C CA . LEU B 2 153 ? 208.871 198.480 155.523 1.00 43.00 153 LEU B CA 1
ATOM 4232 C C . LEU B 2 153 ? 209.112 196.999 155.262 1.00 43.00 153 LEU B C 1
ATOM 4233 O O . LEU B 2 153 ? 209.010 196.537 154.118 1.00 43.00 153 LEU B O 1
ATOM 4238 N N . GLU B 2 154 ? 209.434 196.242 156.316 1.00 44.73 154 GLU B N 1
ATOM 4239 C CA . GLU B 2 154 ? 209.687 194.812 156.172 1.00 44.73 154 GLU B CA 1
ATOM 4240 C C . GLU B 2 154 ? 208.466 194.090 155.623 1.00 44.73 154 GLU B C 1
ATOM 4241 O O . GLU B 2 154 ? 208.558 193.351 154.638 1.00 44.73 154 GLU B O 1
ATOM 4247 N N . ARG B 2 155 ? 207.305 194.311 156.230 1.00 47.73 155 ARG B N 1
ATOM 4248 C CA . ARG B 2 155 ? 206.116 193.580 155.814 1.00 47.73 155 ARG B CA 1
ATOM 4249 C C . ARG B 2 155 ? 205.381 194.251 154.658 1.00 47.73 155 ARG B C 1
ATOM 4250 O O . ARG B 2 155 ? 204.325 193.758 154.248 1.00 47.73 155 ARG B O 1
ATOM 4258 N N . LEU B 2 156 ? 205.906 195.357 154.132 1.00 44.10 156 LEU B N 1
ATOM 4259 C CA . LEU B 2 156 ? 205.376 195.989 152.932 1.00 44.10 156 LEU B CA 1
ATOM 4260 C C . LEU B 2 156 ? 206.196 195.681 151.689 1.00 44.10 156 LEU B C 1
ATOM 4261 O O . LEU B 2 156 ? 205.631 195.597 150.594 1.00 44.10 156 LEU B O 1
ATOM 4266 N N . ARG B 2 157 ? 207.514 195.519 151.830 1.00 43.88 157 ARG B N 1
ATOM 4267 C CA . ARG B 2 157 ? 208.326 195.053 150.710 1.00 43.88 157 ARG B CA 1
ATOM 4268 C C . ARG B 2 157 ? 208.067 193.579 150.426 1.00 43.88 157 ARG B C 1
ATOM 4269 O O . ARG B 2 157 ? 207.978 193.170 149.262 1.00 43.88 157 ARG B O 1
ATOM 4277 N N . GLN B 2 158 ? 207.936 192.767 151.476 1.00 47.91 158 GLN B N 1
ATOM 4278 C CA . GLN B 2 158 ? 207.640 191.352 151.305 1.00 47.91 158 GLN B CA 1
ATOM 4279 C C . GLN B 2 158 ? 206.207 191.102 150.854 1.00 47.91 158 GLN B C 1
ATOM 4280 O O . GLN B 2 158 ? 205.905 189.991 150.404 1.00 47.91 158 GLN B O 1
ATOM 4286 N N . ALA B 2 159 ? 205.326 192.094 150.962 1.00 47.18 159 ALA B N 1
ATOM 4287 C CA . ALA B 2 159 ? 203.952 191.975 150.490 1.00 47.18 159 ALA B CA 1
ATOM 4288 C C . ALA B 2 159 ? 203.768 192.499 149.074 1.00 47.18 159 ALA B C 1
ATOM 4289 O O . ALA B 2 159 ? 203.032 191.897 148.287 1.00 47.18 159 ALA B O 1
ATOM 4291 N N . TYR B 2 160 ? 204.420 193.609 148.731 1.00 47.27 160 TYR B N 1
ATOM 4292 C CA . TYR B 2 160 ? 204.357 194.195 147.393 1.00 47.27 160 TYR B CA 1
ATOM 4293 C C . TYR B 2 160 ? 205.780 194.434 146.906 1.00 47.27 160 TYR B C 1
ATOM 4294 O O . TYR B 2 160 ? 206.282 195.565 146.947 1.00 47.27 160 TYR B O 1
ATOM 4303 N N . PRO B 2 161 ? 206.466 193.384 146.444 1.00 45.15 161 PRO B N 1
ATOM 4304 C CA . PRO B 2 161 ? 207.834 193.572 145.937 1.00 45.15 161 PRO B CA 1
ATOM 4305 C C . PRO B 2 161 ? 207.900 194.359 144.641 1.00 45.15 161 PRO B C 1
ATOM 4306 O O . PRO B 2 161 ? 208.975 194.864 144.298 1.00 45.15 161 PRO B O 1
ATOM 4310 N N . LYS B 2 162 ? 206.791 194.479 143.912 1.00 46.01 162 LYS B N 1
ATOM 4311 C CA . LYS B 2 162 ? 206.764 195.212 142.655 1.00 46.01 162 LYS B CA 1
ATOM 4312 C C . LYS B 2 162 ? 206.465 196.694 142.833 1.00 46.01 162 LYS B C 1
ATOM 4313 O O . LYS B 2 162 ? 206.512 197.440 141.850 1.00 46.01 162 LYS B O 1
ATOM 4319 N N . LYS B 2 163 ? 206.164 197.136 144.048 1.00 44.63 163 LYS B N 1
ATOM 4320 C CA . LYS B 2 163 ? 205.854 198.531 144.316 1.00 44.63 163 LYS B CA 1
ATOM 4321 C C . LYS B 2 163 ? 207.084 199.239 144.870 1.00 44.63 163 LYS B C 1
ATOM 4322 O O . LYS B 2 163 ? 208.045 198.609 145.316 1.00 44.63 163 LYS B O 1
ATOM 4328 N N . ARG B 2 164 ? 207.048 200.568 144.834 1.00 41.66 164 ARG B N 1
ATOM 4329 C CA . ARG B 2 164 ? 208.240 201.388 145.036 1.00 41.66 164 ARG B CA 1
ATOM 4330 C C . ARG B 2 164 ? 208.054 202.277 146.264 1.00 41.66 164 ARG B C 1
ATOM 4331 O O . ARG B 2 164 ? 207.433 203.338 146.196 1.00 41.66 164 ARG B O 1
ATOM 4339 N N . ILE B 2 165 ? 208.623 201.848 147.385 1.00 38.12 165 ILE B N 1
ATOM 4340 C CA . ILE B 2 165 ? 208.513 202.594 148.632 1.00 38.12 165 ILE B CA 1
ATOM 4341 C C . ILE B 2 165 ? 209.561 203.699 148.656 1.00 38.12 165 ILE B C 1
ATOM 4342 O O . ILE B 2 165 ? 210.750 203.452 148.426 1.00 38.12 165 ILE B O 1
ATOM 4347 N N . PHE B 2 166 ? 209.117 204.923 148.927 1.00 37.70 166 PHE B N 1
ATOM 4348 C CA . PHE B 2 166 ? 209.992 206.062 149.158 1.00 37.70 166 PHE B CA 1
ATOM 4349 C C . PHE B 2 166 ? 209.837 206.540 150.595 1.00 37.70 166 PHE B C 1
ATOM 4350 O O . PHE B 2 166 ? 208.721 206.686 151.099 1.00 37.70 166 PHE B O 1
ATOM 4358 N N . THR B 2 167 ? 210.961 206.770 151.264 1.00 35.60 167 THR B N 1
ATOM 4359 C CA . THR B 2 167 ? 210.954 207.202 152.654 1.00 35.60 167 THR B CA 1
ATOM 4360 C C . THR B 2 167 ? 211.479 208.626 152.751 1.00 35.60 167 THR B C 1
ATOM 4361 O O . THR B 2 167 ? 212.577 208.922 152.270 1.00 35.60 167 THR B O 1
ATOM 4365 N N . PHE B 2 168 ? 210.690 209.501 153.370 1.00 34.63 168 PHE B N 1
ATOM 4366 C CA . PHE B 2 168 ? 211.102 210.871 153.671 1.00 34.63 168 PHE B CA 1
ATOM 4367 C C . PHE B 2 168 ? 211.439 210.915 155.157 1.00 34.63 168 PHE B C 1
ATOM 4368 O O . PHE B 2 168 ? 210.602 211.247 155.997 1.00 34.63 168 PHE B O 1
ATOM 4376 N N . SER B 2 169 ? 212.683 210.575 155.477 1.00 35.92 169 SER B N 1
ATOM 4377 C CA . SER B 2 169 ? 213.119 210.384 156.853 1.00 35.92 169 SER B CA 1
ATOM 4378 C C . SER B 2 169 ? 213.925 211.586 157.323 1.00 35.92 169 SER B C 1
ATOM 4379 O O . SER B 2 169 ? 214.822 212.053 156.615 1.00 35.92 169 SER B O 1
ATOM 4382 N N . VAL B 2 170 ? 213.606 212.079 158.516 1.00 33.54 170 VAL B N 1
ATOM 4383 C CA . VAL B 2 170 ? 214.374 213.146 159.145 1.00 33.54 170 VAL B CA 1
ATOM 4384 C C . VAL B 2 170 ? 215.499 212.496 159.939 1.00 33.54 170 VAL B C 1
ATOM 4385 O O . VAL B 2 170 ? 215.254 211.775 160.910 1.00 33.54 170 VAL B O 1
ATOM 4389 N N . VAL B 2 171 ? 216.734 212.729 159.510 1.00 36.20 171 VAL B N 1
ATOM 4390 C CA . VAL B 2 171 ? 217.908 212.231 160.217 1.00 36.20 171 VAL B CA 1
ATOM 4391 C C . VAL B 2 171 ? 218.134 213.136 161.424 1.00 36.20 171 VAL B C 1
ATOM 4392 O O . VAL B 2 171 ? 217.904 214.350 161.332 1.00 36.20 171 VAL B O 1
ATOM 4396 N N . PRO B 2 172 ? 218.554 212.596 162.570 1.00 37.33 172 PRO B N 1
ATOM 4397 C CA . PRO B 2 172 ? 218.822 213.450 163.734 1.00 37.33 172 PRO B CA 1
ATOM 4398 C C . PRO B 2 172 ? 219.909 214.481 163.468 1.00 37.33 172 PRO B C 1
ATOM 4399 O O . PRO B 2 172 ? 220.810 214.277 162.651 1.00 37.33 172 PRO B O 1
ATOM 4403 N N . SER B 2 173 ? 219.803 215.604 164.176 1.00 42.60 173 SER B N 1
ATOM 4404 C CA . SER B 2 173 ? 220.680 216.739 163.947 1.00 42.60 173 SER B CA 1
ATOM 4405 C C . SER B 2 173 ? 222.105 216.438 164.406 1.00 42.60 173 SER B C 1
ATOM 4406 O O . SER B 2 173 ? 222.318 215.663 165.342 1.00 42.60 173 SER B O 1
ATOM 4409 N N . PRO B 2 174 ? 223.103 217.039 163.755 1.00 42.23 174 PRO B N 1
ATOM 4410 C CA . PRO B 2 174 ? 224.488 216.894 164.222 1.00 42.23 174 PRO B CA 1
ATOM 4411 C C . PRO B 2 174 ? 224.820 217.762 165.429 1.00 42.23 174 PRO B C 1
ATOM 4412 O O . PRO B 2 174 ? 225.600 217.346 166.291 1.00 42.23 174 PRO B O 1
ATOM 4416 N N . LEU B 2 175 ? 224.245 218.967 165.505 1.00 45.62 175 LEU B N 1
ATOM 4417 C CA . LEU B 2 175 ? 224.666 219.916 166.533 1.00 45.62 175 LEU B CA 1
ATOM 4418 C C . LEU B 2 175 ? 224.124 219.555 167.910 1.00 45.62 175 LEU B C 1
ATOM 4419 O O . LEU B 2 175 ? 224.816 219.754 168.915 1.00 45.62 175 LEU B O 1
ATOM 4424 N N . ILE B 2 176 ? 222.903 219.027 167.979 1.00 44.30 176 ILE B N 1
ATOM 4425 C CA . ILE B 2 176 ? 222.263 218.712 169.249 1.00 44.30 176 ILE B CA 1
ATOM 4426 C C . ILE B 2 176 ? 221.258 217.602 168.988 1.00 44.30 176 ILE B C 1
ATOM 4427 O O . ILE B 2 176 ? 220.794 217.419 167.860 1.00 44.30 176 ILE B O 1
ATOM 4432 N N . SER B 2 177 ? 220.931 216.852 170.033 1.00 38.78 177 SER B N 1
ATOM 4433 C CA . SER B 2 177 ? 220.113 215.658 169.916 1.00 38.78 177 SER B CA 1
ATOM 4434 C C . SER B 2 177 ? 218.830 215.806 170.720 1.00 38.78 177 SER B C 1
ATOM 4435 O O . SER B 2 177 ? 218.798 216.507 171.734 1.00 38.78 177 SER B O 1
ATOM 4438 N N . ASP B 2 178 ? 217.771 215.139 170.259 1.00 37.86 178 ASP B N 1
ATOM 4439 C CA . ASP B 2 178 ? 216.517 215.146 171.002 1.00 37.86 178 ASP B CA 1
ATOM 4440 C C . ASP B 2 178 ? 216.214 213.780 171.603 1.00 37.86 178 ASP B C 1
ATOM 4441 O O . ASP B 2 178 ? 215.215 213.620 172.312 1.00 37.86 178 ASP B O 1
ATOM 4446 N N . SER B 2 179 ? 217.046 212.783 171.316 1.00 35.00 179 SER B N 1
ATOM 4447 C CA . SER B 2 179 ? 216.931 211.459 171.905 1.00 35.00 179 SER B CA 1
ATOM 4448 C C . SER B 2 179 ? 218.315 210.934 172.256 1.00 35.00 179 SER B C 1
ATOM 4449 O O . SER B 2 179 ? 219.305 211.253 171.591 1.00 35.00 179 SER B O 1
ATOM 4452 N N . ALA B 2 180 ? 218.379 210.123 173.314 1.00 36.26 180 ALA B N 1
ATOM 4453 C CA . ALA B 2 180 ? 219.664 209.624 173.787 1.00 36.26 180 ALA B CA 1
ATOM 4454 C C . ALA B 2 180 ? 219.994 208.242 173.238 1.00 36.26 180 ALA B C 1
ATOM 4455 O O . ALA B 2 180 ? 221.054 207.691 173.557 1.00 36.26 180 ALA B O 1
ATOM 4457 N N . VAL B 2 181 ? 219.101 207.659 172.434 1.00 36.19 181 VAL B N 1
ATOM 4458 C CA . VAL B 2 181 ? 219.377 206.381 171.789 1.00 36.19 181 VAL B CA 1
ATOM 4459 C C . VAL B 2 181 ? 219.125 206.459 170.286 1.00 36.19 181 VAL B C 1
ATOM 4460 O O . VAL B 2 181 ? 219.070 205.425 169.607 1.00 36.19 181 VAL B O 1
ATOM 4464 N N . GLU B 2 182 ? 219.003 207.668 169.738 1.00 37.39 182 GLU B N 1
ATOM 4465 C CA . GLU B 2 182 ? 218.601 207.897 168.354 1.00 37.39 182 GLU B CA 1
ATOM 4466 C C . GLU B 2 182 ? 219.567 207.419 167.263 1.00 37.39 182 GLU B C 1
ATOM 4467 O O . GLU B 2 182 ? 219.095 207.155 166.153 1.00 37.39 182 GLU B O 1
ATOM 4473 N N . PRO B 2 183 ? 220.888 207.292 167.474 1.00 35.79 183 PRO B N 1
ATOM 4474 C CA . PRO B 2 183 ? 221.694 206.665 166.413 1.00 35.79 183 PRO B CA 1
ATOM 4475 C C . PRO B 2 183 ? 221.470 205.169 166.291 1.00 35.79 183 PRO B C 1
ATOM 4476 O O . PRO B 2 183 ? 221.517 204.644 165.172 1.00 35.79 183 PRO B O 1
ATOM 4480 N N . TYR B 2 184 ? 221.228 204.472 167.406 1.00 37.92 184 TYR B N 1
ATOM 4481 C CA . TYR B 2 184 ? 220.811 203.074 167.347 1.00 37.92 184 TYR B CA 1
ATOM 4482 C C . TYR B 2 184 ? 219.576 202.925 166.473 1.00 37.92 184 TYR B C 1
ATOM 4483 O O . TYR B 2 184 ? 219.547 202.119 165.531 1.00 37.92 184 TYR B O 1
ATOM 4492 N N . ASN B 2 185 ? 218.552 203.727 166.770 1.00 35.72 185 ASN B N 1
ATOM 4493 C CA . ASN B 2 185 ? 217.297 203.687 166.034 1.00 35.72 185 ASN B CA 1
ATOM 4494 C C . ASN B 2 185 ? 217.517 204.053 164.576 1.00 35.72 185 ASN B C 1
ATOM 4495 O O . ASN B 2 185 ? 216.971 203.410 163.672 1.00 35.72 185 ASN B O 1
ATOM 4500 N N . ALA B 2 186 ? 218.333 205.082 164.339 1.00 36.66 186 ALA B N 1
ATOM 4501 C CA . ALA B 2 186 ? 218.587 205.559 162.988 1.00 36.66 186 ALA B CA 1
ATOM 4502 C C . ALA B 2 186 ? 219.241 204.482 162.141 1.00 36.66 186 ALA B C 1
ATOM 4503 O O . ALA B 2 186 ? 218.793 204.203 161.029 1.00 36.66 186 ALA B O 1
ATOM 4505 N N . ILE B 2 187 ? 220.297 203.855 162.658 1.00 38.33 187 ILE B N 1
ATOM 4506 C CA . ILE B 2 187 ? 221.013 202.844 161.885 1.00 38.33 187 ILE B CA 1
ATOM 4507 C C . ILE B 2 187 ? 220.128 201.624 161.662 1.00 38.33 187 ILE B C 1
ATOM 4508 O O . ILE B 2 187 ? 220.047 201.081 160.549 1.00 38.33 187 ILE B O 1
ATOM 4513 N N . LEU B 2 188 ? 219.425 201.191 162.709 1.00 37.42 188 LEU B N 1
ATOM 4514 C CA . LEU B 2 188 ? 218.654 199.962 162.610 1.00 37.42 188 LEU B CA 1
ATOM 4515 C C . LEU B 2 188 ? 217.326 200.177 161.885 1.00 37.42 188 LEU B C 1
ATOM 4516 O O . LEU B 2 188 ? 216.609 199.204 161.627 1.00 37.42 188 LEU B O 1
ATOM 4521 N N . THR B 2 189 ? 216.992 201.426 161.543 1.00 37.22 189 THR B N 1
ATOM 4522 C CA . THR B 2 189 ? 215.901 201.730 160.621 1.00 37.22 189 THR B CA 1
ATOM 4523 C C . THR B 2 189 ? 216.397 201.967 159.197 1.00 37.22 189 THR B C 1
ATOM 4524 O O . THR B 2 189 ? 215.716 201.604 158.231 1.00 37.22 189 THR B O 1
ATOM 4528 N N . LEU B 2 190 ? 217.576 202.571 159.049 1.00 39.51 190 LEU B N 1
ATOM 4529 C CA . LEU B 2 190 ? 218.169 202.756 157.731 1.00 39.51 190 LEU B CA 1
ATOM 4530 C C . LEU B 2 190 ? 218.515 201.424 157.088 1.00 39.51 190 LEU B C 1
ATOM 4531 O O . LEU B 2 190 ? 218.459 201.294 155.859 1.00 39.51 190 LEU B O 1
ATOM 4536 N N . GLN B 2 191 ? 218.867 200.421 157.898 1.00 43.98 191 GLN B N 1
ATOM 4537 C CA . GLN B 2 191 ? 219.060 199.080 157.354 1.00 43.98 191 GLN B CA 1
ATOM 4538 C C . GLN B 2 191 ? 217.772 198.548 156.734 1.00 43.98 191 GLN B C 1
ATOM 4539 O O . GLN B 2 191 ? 217.790 197.968 155.641 1.00 43.98 191 GLN B O 1
ATOM 4545 N N . ARG B 2 192 ? 216.638 198.749 157.411 1.00 41.03 192 ARG B N 1
ATOM 4546 C CA . ARG B 2 192 ? 215.362 198.310 156.856 1.00 41.03 192 ARG B CA 1
ATOM 4547 C C . ARG B 2 192 ? 214.963 199.135 155.641 1.00 41.03 192 ARG B C 1
ATOM 4548 O O . ARG B 2 192 ? 214.333 198.609 154.717 1.00 41.03 192 ARG B O 1
ATOM 4556 N N . ILE B 2 193 ? 215.311 200.422 155.629 1.00 39.90 193 ILE B N 1
ATOM 4557 C CA . ILE B 2 193 ? 215.047 201.258 154.461 1.00 39.90 193 ILE B CA 1
ATOM 4558 C C . ILE B 2 193 ? 215.828 200.738 153.259 1.00 39.90 193 ILE B C 1
ATOM 4559 O O . ILE B 2 193 ? 215.306 200.674 152.139 1.00 39.90 193 ILE B O 1
ATOM 4564 N N . LEU B 2 194 ? 217.086 200.352 153.478 1.00 40.00 194 LEU B N 1
ATOM 4565 C CA . LEU B 2 194 ? 217.860 199.670 152.443 1.00 40.00 194 LEU B CA 1
ATOM 4566 C C . LEU B 2 194 ? 217.190 198.388 151.975 1.00 40.00 194 LEU B C 1
ATOM 4567 O O . LEU B 2 194 ? 216.984 198.184 150.773 1.00 40.00 194 LEU B O 1
ATOM 4572 N N . ASP B 2 195 ? 216.839 197.510 152.908 1.00 45.37 195 ASP B N 1
ATOM 4573 C CA . ASP B 2 195 ? 216.375 196.186 152.522 1.00 45.37 195 ASP B CA 1
ATOM 4574 C C . ASP B 2 195 ? 214.917 196.165 152.085 1.00 45.37 195 ASP B C 1
ATOM 4575 O O . ASP B 2 195 ? 214.427 195.103 151.687 1.00 45.37 195 ASP B O 1
ATOM 4580 N N . ASN B 2 196 ? 214.216 197.297 152.141 1.00 44.40 196 ASN B N 1
ATOM 4581 C CA . ASN B 2 196 ? 212.780 197.288 151.920 1.00 44.40 196 ASN B CA 1
ATOM 4582 C C . ASN B 2 196 ? 212.268 198.414 151.034 1.00 44.40 196 ASN B C 1
ATOM 4583 O O . ASN B 2 196 ? 211.067 198.446 150.749 1.00 44.40 196 ASN B O 1
ATOM 4588 N N . ALA B 2 197 ? 213.120 199.337 150.596 1.00 41.77 197 ALA B N 1
ATOM 4589 C CA . ALA B 2 197 ? 212.684 200.463 149.785 1.00 41.77 197 ALA B CA 1
ATOM 4590 C C . ALA B 2 197 ? 213.678 200.694 148.659 1.00 41.77 197 ALA B C 1
ATOM 4591 O O . ALA B 2 197 ? 214.859 200.358 148.773 1.00 41.77 197 ALA B O 1
ATOM 4593 N N . ASP B 2 198 ? 213.184 201.274 147.564 1.00 40.21 198 ASP B N 1
ATOM 4594 C CA . ASP B 2 198 ? 214.011 201.609 146.411 1.00 40.21 198 ASP B CA 1
ATOM 4595 C C . ASP B 2 198 ? 214.178 203.115 146.241 1.00 40.21 198 ASP B C 1
ATOM 4596 O O . ASP B 2 198 ? 214.569 203.576 145.165 1.00 40.21 198 ASP B O 1
ATOM 4601 N N . GLY B 2 199 ? 213.884 203.887 147.282 1.00 35.58 199 GLY B N 1
ATOM 4602 C CA . GLY B 2 199 ? 214.061 205.324 147.247 1.00 35.58 199 GLY B CA 1
ATOM 4603 C C . GLY B 2 199 ? 213.944 205.935 148.627 1.00 35.58 199 GLY B C 1
ATOM 4604 O O . GLY B 2 199 ? 213.155 205.465 149.450 1.00 35.58 199 GLY B O 1
ATOM 4605 N N . ALA B 2 200 ? 214.727 206.977 148.898 1.00 36.84 200 ALA B N 1
ATOM 4606 C CA . ALA B 2 200 ? 214.734 207.584 150.220 1.00 36.84 200 ALA B CA 1
ATOM 4607 C C . ALA B 2 200 ? 215.243 209.012 150.118 1.00 36.84 200 ALA B C 1
ATOM 4608 O O . ALA B 2 200 ? 216.297 209.256 149.528 1.00 36.84 200 ALA B O 1
ATOM 4610 N N . VAL B 2 201 ? 214.495 209.946 150.696 1.00 36.48 201 VAL B N 1
ATOM 4611 C CA . VAL B 2 201 ? 214.907 211.342 150.788 1.00 36.48 201 VAL B CA 1
ATOM 4612 C C . VAL B 2 201 ? 215.156 211.652 152.256 1.00 36.48 201 VAL B C 1
ATOM 4613 O O . VAL B 2 201 ? 214.231 211.591 153.075 1.00 36.48 201 VAL B O 1
ATOM 4617 N N . LEU B 2 202 ? 216.398 211.985 152.586 1.00 39.02 202 LEU B N 1
ATOM 4618 C CA . LEU B 2 202 ? 216.794 212.236 153.962 1.00 39.02 202 LEU B CA 1
ATOM 4619 C C . LEU B 2 202 ? 216.710 213.721 154.277 1.00 39.02 202 LEU B C 1
ATOM 4620 O O . LEU B 2 202 ? 217.038 214.566 153.440 1.00 39.02 202 LEU B O 1
ATOM 4625 N N . LEU B 2 203 ? 216.269 214.029 155.491 1.00 37.01 203 LEU B N 1
ATOM 4626 C CA . LEU B 2 203 ? 216.091 215.398 155.940 1.00 37.01 203 LEU B CA 1
ATOM 4627 C C . LEU B 2 203 ? 216.931 215.623 157.189 1.00 37.01 203 LEU B C 1
ATOM 4628 O O . LEU B 2 203 ? 216.974 214.769 158.080 1.00 37.01 203 LEU B O 1
ATOM 4633 N N . ASP B 2 204 ? 217.605 216.767 157.249 1.00 42.75 204 ASP B N 1
ATOM 4634 C CA . ASP B 2 204 ? 218.404 217.136 158.408 1.00 42.75 204 ASP B CA 1
ATOM 4635 C C . ASP B 2 204 ? 217.860 218.434 158.983 1.00 42.75 204 ASP B C 1
ATOM 4636 O O . ASP B 2 204 ? 217.568 219.375 158.240 1.00 42.75 204 ASP B O 1
ATOM 4641 N N . ASN B 2 205 ? 217.724 218.480 160.309 1.00 42.37 205 ASN B N 1
ATOM 4642 C CA . ASN B 2 205 ? 216.947 219.551 160.926 1.00 42.37 205 ASN B CA 1
ATOM 4643 C C . ASN B 2 205 ? 217.682 220.887 160.903 1.00 42.37 205 ASN B C 1
ATOM 4644 O O . ASN B 2 205 ? 217.069 221.915 160.604 1.00 42.37 205 ASN B O 1
ATOM 4649 N N . GLU B 2 206 ? 218.986 220.906 161.210 1.00 46.06 206 GLU B N 1
ATOM 4650 C CA . GLU B 2 206 ? 219.682 222.193 161.287 1.00 46.06 206 GLU B CA 1
ATOM 4651 C C . GLU B 2 206 ? 219.754 222.874 159.926 1.00 46.06 206 GLU B C 1
ATOM 4652 O O . GLU B 2 206 ? 219.726 224.111 159.848 1.00 46.06 206 GLU B O 1
ATOM 4658 N N . ALA B 2 207 ? 219.840 222.089 158.850 1.00 44.54 207 ALA B N 1
ATOM 4659 C CA . ALA B 2 207 ? 219.741 222.659 157.514 1.00 44.54 207 ALA B CA 1
ATOM 4660 C C . ALA B 2 207 ? 218.389 223.326 157.317 1.00 44.54 207 ALA B C 1
ATOM 4661 O O . ALA B 2 207 ? 218.303 224.416 156.745 1.00 44.54 207 ALA B O 1
ATOM 4663 N N . LEU B 2 208 ? 217.322 222.694 157.807 1.00 42.19 208 LEU B N 1
ATOM 4664 C CA . LEU B 2 208 ? 216.001 223.304 157.719 1.00 42.19 208 LEU B CA 1
ATOM 4665 C C . LEU B 2 208 ? 215.922 224.582 158.547 1.00 42.19 208 LEU B C 1
ATOM 4666 O O . LEU B 2 208 ? 215.310 225.568 158.116 1.00 42.19 208 LEU B O 1
ATOM 4671 N N . PHE B 2 209 ? 216.529 224.589 159.742 1.00 46.22 209 PHE B N 1
ATOM 4672 C CA . PHE B 2 209 ? 216.531 225.802 160.558 1.00 46.22 209 PHE B CA 1
ATOM 4673 C C . PHE B 2 209 ? 217.236 226.945 159.844 1.00 46.22 209 PHE B C 1
ATOM 4674 O O . PHE B 2 209 ? 216.738 228.074 159.828 1.00 46.22 209 PHE B O 1
ATOM 4682 N N . ARG B 2 210 ? 218.397 226.676 159.246 1.00 45.66 210 ARG B N 1
ATOM 4683 C CA . ARG B 2 210 ? 219.118 227.761 158.586 1.00 45.66 210 ARG B CA 1
ATOM 4684 C C . ARG B 2 210 ? 218.425 228.199 157.298 1.00 45.66 210 ARG B C 1
ATOM 4685 O O . ARG B 2 210 ? 218.434 229.394 156.970 1.00 45.66 210 ARG B O 1
ATOM 4693 N N . ILE B 2 211 ? 217.780 227.272 156.583 1.00 47.11 211 ILE B N 1
ATOM 4694 C CA . ILE B 2 211 ? 217.009 227.654 155.402 1.00 47.11 211 ILE B CA 1
ATOM 4695 C C . ILE B 2 211 ? 215.821 228.523 155.790 1.00 47.11 211 ILE B C 1
ATOM 4696 O O . ILE B 2 211 ? 215.512 229.508 155.111 1.00 47.11 211 ILE B O 1
ATOM 4701 N N . ALA B 2 212 ? 215.139 228.189 156.887 1.00 48.78 212 ALA B N 1
ATOM 4702 C CA . ALA B 2 212 ? 214.003 228.999 157.307 1.00 48.78 212 ALA B CA 1
ATOM 4703 C C . ALA B 2 212 ? 214.448 230.328 157.910 1.00 48.78 212 ALA B C 1
ATOM 4704 O O . ALA B 2 212 ? 213.707 231.314 157.845 1.00 48.78 212 ALA B O 1
ATOM 4706 N N . LYS B 2 213 ? 215.644 230.372 158.505 1.00 49.58 213 LYS B N 1
ATOM 4707 C CA . LYS B 2 213 ? 216.223 231.646 158.921 1.00 49.58 213 LYS B CA 1
ATOM 4708 C C . LYS B 2 213 ? 216.506 232.538 157.721 1.00 49.58 213 LYS B C 1
ATOM 4709 O O . LYS B 2 213 ? 216.259 233.749 157.766 1.00 49.58 213 LYS B O 1
ATOM 4715 N N . ALA B 2 214 ? 217.045 231.961 156.644 1.00 49.56 214 ALA B N 1
ATOM 4716 C CA . ALA B 2 214 ? 217.277 232.741 155.433 1.00 49.56 214 ALA B CA 1
ATOM 4717 C C . ALA B 2 214 ? 215.967 233.166 154.778 1.00 49.56 214 ALA B C 1
ATOM 4718 O O . ALA B 2 214 ? 215.877 234.275 154.240 1.00 49.56 214 ALA B O 1
ATOM 4720 N N . LYS B 2 215 ? 214.951 232.303 154.812 1.00 51.42 215 LYS B N 1
ATOM 4721 C CA . LYS B 2 215 ? 213.687 232.596 154.143 1.00 51.42 215 LYS B CA 1
ATOM 4722 C C . LYS B 2 215 ? 212.901 233.673 154.881 1.00 51.42 215 LYS B C 1
ATOM 4723 O O . LYS B 2 215 ? 212.400 234.622 154.266 1.00 51.42 215 LYS B O 1
ATOM 4729 N N . LEU B 2 216 ? 212.782 233.544 156.197 1.00 55.16 216 LEU B N 1
ATOM 4730 C CA . LEU B 2 216 ? 211.966 234.438 156.998 1.00 55.16 216 LEU B CA 1
ATOM 4731 C C . LEU B 2 216 ? 212.852 235.456 157.712 1.00 55.16 216 LEU B C 1
ATOM 4732 O O . LEU B 2 216 ? 214.071 235.503 157.515 1.00 55.16 216 LEU B O 1
ATOM 4737 N N . ASN B 2 217 ? 212.239 236.293 158.546 1.00 61.87 217 ASN B N 1
ATOM 4738 C CA . ASN B 2 217 ? 212.958 237.335 159.265 1.00 61.87 217 ASN B CA 1
ATOM 4739 C C . ASN B 2 217 ? 212.934 237.152 160.775 1.00 61.87 217 ASN B C 1
ATOM 4740 O O . ASN B 2 217 ? 213.510 237.978 161.492 1.00 61.87 217 ASN B O 1
ATOM 4745 N N . ARG B 2 218 ? 212.293 236.101 161.280 1.00 59.60 218 ARG B N 1
ATOM 4746 C CA . ARG B 2 218 ? 212.238 235.839 162.711 1.00 59.60 218 ARG B CA 1
ATOM 4747 C C . ARG B 2 218 ? 212.549 234.366 162.959 1.00 59.60 218 ARG B C 1
ATOM 4748 O O . ARG B 2 218 ? 212.769 233.590 162.025 1.00 59.60 218 ARG B O 1
ATOM 4756 N N . SER B 2 219 ? 212.570 233.989 164.232 1.00 56.36 219 SER B N 1
ATOM 4757 C CA . SER B 2 219 ? 213.018 232.656 164.620 1.00 56.36 219 SER B CA 1
ATOM 4758 C C . SER B 2 219 ? 211.988 231.599 164.233 1.00 56.36 219 SER B C 1
ATOM 4759 O O . SER B 2 219 ? 210.819 231.706 164.621 1.00 56.36 219 SER B O 1
ATOM 4762 N N . PRO B 2 220 ? 212.378 230.572 163.475 1.00 53.14 220 PRO B N 1
ATOM 4763 C CA . PRO B 2 220 ? 211.416 229.543 163.061 1.00 53.14 220 PRO B CA 1
ATOM 4764 C C . PRO B 2 220 ? 211.226 228.459 164.108 1.00 53.14 220 PRO B C 1
ATOM 4765 O O . PRO B 2 220 ? 211.806 228.518 165.198 1.00 53.14 220 PRO B O 1
ATOM 4769 N N . ASN B 2 221 ? 210.414 227.458 163.779 1.00 44.43 221 ASN B N 1
ATOM 4770 C CA . ASN B 2 221 ? 210.230 226.281 164.617 1.00 44.43 221 ASN B CA 1
ATOM 4771 C C . ASN B 2 221 ? 210.015 225.083 163.695 1.00 44.43 221 ASN B C 1
ATOM 4772 O O . ASN B 2 221 ? 210.206 225.176 162.479 1.00 44.43 221 ASN B O 1
ATOM 4777 N N . TYR B 2 222 ? 209.616 223.946 164.278 1.00 40.52 222 TYR B N 1
ATOM 4778 C CA . TYR B 2 222 ? 209.422 222.730 163.490 1.00 40.52 222 TYR B CA 1
ATOM 4779 C C . TYR B 2 222 ? 208.340 222.883 162.429 1.00 40.52 222 TYR B C 1
ATOM 4780 O O . TYR B 2 222 ? 208.377 222.176 161.417 1.00 40.52 222 TYR B O 1
ATOM 4789 N N . MET B 2 223 ? 207.365 223.768 162.639 1.00 42.50 223 MET B N 1
ATOM 4790 C CA . MET B 2 223 ? 206.316 223.936 161.636 1.00 42.50 223 MET B CA 1
ATOM 4791 C C . MET B 2 223 ? 206.868 224.532 160.346 1.00 42.50 223 MET B C 1
ATOM 4792 O O . MET B 2 223 ? 206.490 224.106 159.252 1.00 42.50 223 MET B O 1
ATOM 4797 N N . ASP B 2 224 ? 207.781 225.502 160.449 1.00 46.79 224 ASP B N 1
ATOM 4798 C CA . ASP B 2 224 ? 208.420 226.040 159.251 1.00 46.79 224 ASP B CA 1
ATOM 4799 C C . ASP B 2 224 ? 209.311 224.998 158.583 1.00 46.79 224 ASP B C 1
ATOM 4800 O O . ASP B 2 224 ? 209.346 224.894 157.347 1.00 46.79 224 ASP B O 1
ATOM 4805 N N . LEU B 2 225 ? 210.036 224.215 159.388 1.00 40.27 225 LEU B N 1
ATOM 4806 C CA . LEU B 2 225 ? 210.908 223.186 158.835 1.00 40.27 225 LEU B CA 1
ATOM 4807 C C . LEU B 2 225 ? 210.096 222.157 158.070 1.00 40.27 225 LEU B C 1
ATOM 4808 O O . LEU B 2 225 ? 210.472 221.736 156.970 1.00 40.27 225 LEU B O 1
ATOM 4813 N N . ASN B 2 226 ? 208.971 221.744 158.643 1.00 39.33 226 ASN B N 1
ATOM 4814 C CA . ASN B 2 226 ? 208.099 220.779 158.005 1.00 39.33 226 ASN B CA 1
ATOM 4815 C C . ASN B 2 226 ? 207.310 221.385 156.857 1.00 39.33 226 ASN B C 1
ATOM 4816 O O . ASN B 2 226 ? 206.906 220.651 155.960 1.00 39.33 226 ASN B O 1
ATOM 4821 N N . ASN B 2 227 ? 207.118 222.706 156.838 1.00 40.44 227 ASN B N 1
ATOM 4822 C CA . ASN B 2 227 ? 206.622 223.358 155.630 1.00 40.44 227 ASN B CA 1
ATOM 4823 C C . ASN B 2 227 ? 207.630 223.238 154.494 1.00 40.44 227 ASN B C 1
ATOM 4824 O O . ASN B 2 227 ? 207.258 222.987 153.342 1.00 40.44 227 ASN B O 1
ATOM 4829 N N . ILE B 2 228 ? 208.916 223.419 154.803 1.00 37.45 228 ILE B N 1
ATOM 4830 C CA . ILE B 2 228 ? 209.958 223.236 153.791 1.00 37.45 228 ILE B CA 1
ATOM 4831 C C . ILE B 2 228 ? 210.002 221.782 153.324 1.00 37.45 228 ILE B C 1
ATOM 4832 O O . ILE B 2 228 ? 210.095 221.498 152.122 1.00 37.45 228 ILE B O 1
ATOM 4837 N N . ILE B 2 229 ? 209.928 220.843 154.271 1.00 36.08 229 ILE B N 1
ATOM 4838 C CA . ILE B 2 229 ? 209.887 219.418 153.937 1.00 36.08 229 ILE B CA 1
ATOM 4839 C C . ILE B 2 229 ? 208.665 219.110 153.082 1.00 36.08 229 ILE B C 1
ATOM 4840 O O . ILE B 2 229 ? 208.718 218.296 152.153 1.00 36.08 229 ILE B O 1
ATOM 4845 N N . ALA B 2 230 ? 207.543 219.756 153.390 1.00 38.05 230 ALA B N 1
ATOM 4846 C CA . ALA B 2 230 ? 206.312 219.550 152.646 1.00 38.05 230 ALA B CA 1
ATOM 4847 C C . ALA B 2 230 ? 206.432 220.067 151.221 1.00 38.05 230 ALA B C 1
ATOM 4848 O O . ALA B 2 230 ? 205.932 219.439 150.283 1.00 38.05 230 ALA B O 1
ATOM 4850 N N . LEU B 2 231 ? 207.083 221.219 151.042 1.00 39.47 231 LEU B N 1
ATOM 4851 C CA . LEU B 2 231 ? 207.380 221.699 149.696 1.00 39.47 231 LEU B CA 1
ATOM 4852 C C . LEU B 2 231 ? 208.270 220.712 148.955 1.00 39.47 231 LEU B C 1
ATOM 4853 O O . LEU B 2 231 ? 208.078 220.466 147.757 1.00 39.47 231 LEU B O 1
ATOM 4858 N N . ILE B 2 232 ? 209.241 220.129 149.663 1.00 37.94 232 ILE B N 1
ATOM 4859 C CA . ILE B 2 232 ? 210.112 219.115 149.070 1.00 37.94 232 ILE B CA 1
ATOM 4860 C C . ILE B 2 232 ? 209.292 217.936 148.557 1.00 37.94 232 ILE B C 1
ATOM 4861 O O . ILE B 2 232 ? 209.420 217.523 147.398 1.00 37.94 232 ILE B O 1
ATOM 4866 N N . VAL B 2 233 ? 208.421 217.390 149.410 1.00 38.43 233 VAL B N 1
ATOM 4867 C CA . VAL B 2 233 ? 207.643 216.210 149.037 1.00 38.43 233 VAL B CA 1
ATOM 4868 C C . VAL B 2 233 ? 206.650 216.547 147.932 1.00 38.43 233 VAL B C 1
ATOM 4869 O O . VAL B 2 233 ? 206.405 215.735 147.031 1.00 38.43 233 VAL B O 1
ATOM 4873 N N . SER B 2 234 ? 206.062 217.743 147.984 1.00 42.27 234 SER B N 1
ATOM 4874 C CA . SER B 2 234 ? 205.135 218.175 146.945 1.00 42.27 234 SER B CA 1
ATOM 4875 C C . SER B 2 234 ? 205.826 218.262 145.593 1.00 42.27 234 SER B C 1
ATOM 4876 O O . SER B 2 234 ? 205.291 217.806 144.575 1.00 42.27 234 SER B O 1
ATOM 4879 N N . SER B 2 235 ? 207.024 218.845 145.562 1.00 40.86 235 SER B N 1
ATOM 4880 C CA . SER B 2 235 ? 207.759 218.952 144.311 1.00 40.86 235 SER B CA 1
ATOM 4881 C C . SER B 2 235 ? 208.363 217.624 143.872 1.00 40.86 235 SER B C 1
ATOM 4882 O O . SER B 2 235 ? 208.728 217.487 142.700 1.00 40.86 235 SER B O 1
ATOM 4885 N N . VAL B 2 236 ? 208.482 216.651 144.780 1.00 40.42 236 VAL B N 1
ATOM 4886 C CA . VAL B 2 236 ? 208.929 215.315 144.385 1.00 40.42 236 VAL B CA 1
ATOM 4887 C C . VAL B 2 236 ? 207.931 214.693 143.415 1.00 40.42 236 VAL B C 1
ATOM 4888 O O . VAL B 2 236 ? 208.305 214.155 142.368 1.00 40.42 236 VAL B O 1
ATOM 4892 N N . THR B 2 237 ? 206.646 214.777 143.742 1.00 43.05 237 THR B N 1
ATOM 4893 C CA . THR B 2 237 ? 205.588 214.215 142.916 1.00 43.05 237 THR B CA 1
ATOM 4894 C C . THR B 2 237 ? 204.869 215.262 142.077 1.00 43.05 237 THR B C 1
ATOM 4895 O O . THR B 2 237 ? 203.763 214.993 141.596 1.00 43.05 237 THR B O 1
ATOM 4899 N N . ALA B 2 238 ? 205.457 216.450 141.913 1.00 45.39 238 ALA B N 1
ATOM 4900 C CA . ALA B 2 238 ? 204.807 217.507 141.144 1.00 45.39 238 ALA B CA 1
ATOM 4901 C C . ALA B 2 238 ? 204.607 217.092 139.694 1.00 45.39 238 ALA B C 1
ATOM 4902 O O . ALA B 2 238 ? 203.518 217.248 139.135 1.00 45.39 238 ALA B O 1
ATOM 4904 N N . SER B 2 239 ? 205.650 216.543 139.072 1.00 46.58 239 SER B N 1
ATOM 4905 C CA . SER B 2 239 ? 205.554 216.110 137.685 1.00 46.58 239 SER B CA 1
ATOM 4906 C C . SER B 2 239 ? 204.646 214.900 137.508 1.00 46.58 239 SER B C 1
ATOM 4907 O O . SER B 2 239 ? 204.313 214.560 136.368 1.00 46.58 239 SER B O 1
ATOM 4910 N N . LEU B 2 240 ? 204.245 214.247 138.598 1.00 43.93 240 LEU B N 1
ATOM 4911 C CA . LEU B 2 240 ? 203.361 213.093 138.530 1.00 43.93 240 LEU B CA 1
ATOM 4912 C C . LEU B 2 240 ? 201.894 213.484 138.675 1.00 43.93 240 LEU B C 1
ATOM 4913 O O . LEU B 2 240 ? 201.026 212.845 138.073 1.00 43.93 240 LEU B O 1
ATOM 4918 N N . ARG B 2 241 ? 201.594 214.520 139.459 1.00 45.61 241 ARG B N 1
ATOM 4919 C CA . ARG B 2 241 ? 200.216 214.955 139.650 1.00 45.61 241 ARG B CA 1
ATOM 4920 C C . ARG B 2 241 ? 199.895 216.258 138.931 1.00 45.61 241 ARG B C 1
ATOM 4921 O O . ARG B 2 241 ? 198.730 216.668 138.917 1.00 45.61 241 ARG B O 1
ATOM 4929 N N . PHE B 2 242 ? 200.892 216.918 138.341 1.00 49.79 242 PHE B N 1
ATOM 4930 C CA . PHE B 2 242 ? 200.701 218.135 137.554 1.00 49.79 242 PHE B CA 1
ATOM 4931 C C . PHE B 2 242 ? 201.306 217.863 136.182 1.00 49.79 242 PHE B C 1
ATOM 4932 O O . PHE B 2 242 ? 202.431 218.296 135.888 1.00 49.79 242 PHE B O 1
ATOM 4940 N N . PRO B 2 243 ? 200.594 217.138 135.322 1.00 53.78 243 PRO B N 1
ATOM 4941 C CA . PRO B 2 243 ? 201.186 216.712 134.049 1.00 53.78 243 PRO B CA 1
ATOM 4942 C C . PRO B 2 243 ? 201.346 217.851 133.057 1.00 53.78 243 PRO B C 1
ATOM 4943 O O . PRO B 2 243 ? 200.372 218.326 132.463 1.00 53.78 243 PRO B O 1
ATOM 4947 N N . GLY B 2 244 ? 202.582 218.298 132.878 1.00 51.32 244 GLY B N 1
ATOM 4948 C CA . GLY B 2 244 ? 202.893 219.255 131.840 1.00 51.32 244 GLY B CA 1
ATOM 4949 C C . GLY B 2 244 ? 203.720 218.605 130.756 1.00 51.32 244 GLY B C 1
ATOM 4950 O O . GLY B 2 244 ? 203.353 217.551 130.227 1.00 51.32 244 GLY B O 1
ATOM 4951 N N . LYS B 2 245 ? 204.841 219.224 130.418 1.00 48.44 245 LYS B N 1
ATOM 4952 C CA . LYS B 2 245 ? 205.802 218.623 129.513 1.00 48.44 245 LYS B CA 1
ATOM 4953 C C . LYS B 2 245 ? 206.897 217.946 130.324 1.00 48.44 245 LYS B C 1
ATOM 4954 O O . LYS B 2 245 ? 207.128 218.289 131.484 1.00 48.44 245 LYS B O 1
ATOM 4960 N N . LEU B 2 246 ? 207.547 216.957 129.713 1.00 46.87 246 LEU B N 1
ATOM 4961 C CA . LEU B 2 246 ? 208.669 216.241 130.319 1.00 46.87 246 LEU B CA 1
ATOM 4962 C C . LEU B 2 246 ? 208.294 215.660 131.684 1.00 46.87 246 LEU B C 1
ATOM 4963 O O . LEU B 2 246 ? 208.847 216.023 132.724 1.00 46.87 246 LEU B O 1
ATOM 4968 N N . ASN B 2 247 ? 207.332 214.743 131.662 1.00 49.41 247 ASN B N 1
ATOM 4969 C CA . ASN B 2 247 ? 206.772 214.198 132.890 1.00 49.41 247 ASN B CA 1
ATOM 4970 C C . ASN B 2 247 ? 207.762 213.275 133.591 1.00 49.41 247 ASN B C 1
ATOM 4971 O O . ASN B 2 247 ? 208.676 212.720 132.976 1.00 49.41 247 ASN B O 1
ATOM 4976 N N . THR B 2 248 ? 207.569 213.122 134.899 1.00 44.28 248 THR B N 1
ATOM 4977 C CA . THR B 2 248 ? 208.417 212.292 135.739 1.00 44.28 248 THR B CA 1
ATOM 4978 C C . THR B 2 248 ? 207.540 211.382 136.591 1.00 44.28 248 THR B C 1
ATOM 4979 O O . THR B 2 248 ? 206.450 211.764 137.026 1.00 44.28 248 THR B O 1
ATOM 4983 N N . ASP B 2 249 ? 208.026 210.166 136.827 1.00 43.99 249 ASP B N 1
ATOM 4984 C CA . ASP B 2 249 ? 207.312 209.165 137.602 1.00 43.99 249 ASP B CA 1
ATOM 4985 C C . ASP B 2 249 ? 208.234 208.631 138.692 1.00 43.99 249 ASP B C 1
ATOM 4986 O O . ASP B 2 249 ? 209.454 208.804 138.645 1.00 43.99 249 ASP B O 1
ATOM 4991 N N . LEU B 2 250 ? 207.633 207.994 139.700 1.00 43.04 250 LEU B N 1
ATOM 4992 C CA . LEU B 2 250 ? 208.426 207.388 140.764 1.00 43.04 250 LEU B CA 1
ATOM 4993 C C . LEU B 2 250 ? 209.234 206.207 140.246 1.00 43.04 250 LEU B C 1
ATOM 4994 O O . LEU B 2 250 ? 210.364 205.978 140.693 1.00 43.04 250 LEU B O 1
ATOM 4999 N N . SER B 2 251 ? 208.665 205.435 139.317 1.00 42.47 251 SER B N 1
ATOM 5000 C CA . SER B 2 251 ? 209.460 204.435 138.616 1.00 42.47 251 SER B CA 1
ATOM 5001 C C . SER B 2 251 ? 210.610 205.088 137.873 1.00 42.47 251 SER B C 1
ATOM 5002 O O . SER B 2 251 ? 211.718 204.540 137.825 1.00 42.47 251 SER B O 1
ATOM 5005 N N . GLU B 2 252 ? 210.376 206.279 137.321 1.00 43.78 252 GLU B N 1
ATOM 5006 C CA . GLU B 2 252 ? 211.447 207.006 136.659 1.00 43.78 252 GLU B CA 1
ATOM 5007 C C . GLU B 2 252 ? 212.481 207.480 137.671 1.00 43.78 252 GLU B C 1
ATOM 5008 O O . GLU B 2 252 ? 213.684 207.438 137.397 1.00 43.78 252 GLU B O 1
ATOM 5014 N N . PHE B 2 253 ? 212.031 207.896 138.861 1.00 41.07 253 PHE B N 1
ATOM 5015 C CA . PHE B 2 253 ? 212.959 208.252 139.931 1.00 41.07 253 PHE B CA 1
ATOM 5016 C C . PHE B 2 253 ? 213.845 207.075 140.309 1.00 41.07 253 PHE B C 1
ATOM 5017 O O . PHE B 2 253 ? 215.057 207.233 140.489 1.00 41.07 253 PHE B O 1
ATOM 5025 N N . VAL B 2 254 ? 213.255 205.885 140.433 1.00 44.78 254 VAL B N 1
ATOM 5026 C CA . VAL B 2 254 ? 214.034 204.696 140.767 1.00 44.78 254 VAL B CA 1
ATOM 5027 C C . VAL B 2 254 ? 215.015 204.369 139.650 1.00 44.78 254 VAL B C 1
ATOM 5028 O O . VAL B 2 254 ? 216.176 204.027 139.904 1.00 44.78 254 VAL B O 1
ATOM 5032 N N . THR B 2 255 ? 214.573 204.474 138.395 1.00 43.81 255 THR B N 1
ATOM 5033 C CA . THR B 2 255 ? 215.429 204.075 137.283 1.00 43.81 255 THR B CA 1
ATOM 5034 C C . THR B 2 255 ? 216.603 205.031 137.096 1.00 43.81 255 THR B C 1
ATOM 5035 O O . THR B 2 255 ? 217.727 204.591 136.824 1.00 43.81 255 THR B O 1
ATOM 5039 N N . ASN B 2 256 ? 216.383 206.338 137.255 1.00 41.93 256 ASN B N 1
ATOM 5040 C CA . ASN B 2 256 ? 217.411 207.313 136.906 1.00 41.93 256 ASN B CA 1
ATOM 5041 C C . ASN B 2 256 ? 217.968 208.084 138.101 1.00 41.93 256 ASN B C 1
ATOM 5042 O O . ASN B 2 256 ? 218.682 209.073 137.906 1.00 41.93 256 ASN B O 1
ATOM 5047 N N . LEU B 2 257 ? 217.663 207.666 139.327 1.00 41.39 257 LEU B N 1
ATOM 5048 C CA . LEU B 2 257 ? 218.303 208.223 140.509 1.00 41.39 257 LEU B CA 1
ATOM 5049 C C . LEU B 2 257 ? 218.978 207.165 141.367 1.00 41.39 257 LEU B C 1
ATOM 5050 O O . LEU B 2 257 ? 219.604 207.514 142.373 1.00 41.39 257 LEU B O 1
ATOM 5055 N N . VAL B 2 258 ? 218.871 205.894 140.997 1.00 41.36 258 VAL B N 1
ATOM 5056 C CA . VAL B 2 258 ? 219.406 204.791 141.787 1.00 41.36 258 VAL B CA 1
ATOM 5057 C C . VAL B 2 258 ? 220.365 204.009 140.897 1.00 41.36 258 VAL B C 1
ATOM 5058 O O . VAL B 2 258 ? 219.985 202.975 140.329 1.00 41.36 258 VAL B O 1
ATOM 5062 N N . PRO B 2 259 ? 221.607 204.480 140.726 1.00 44.05 259 PRO B N 1
ATOM 5063 C CA . PRO B 2 259 ? 222.539 203.802 139.808 1.00 44.05 259 PRO B CA 1
ATOM 5064 C C . PRO B 2 259 ? 222.942 202.402 140.233 1.00 44.05 259 PRO B C 1
ATOM 5065 O O . PRO B 2 259 ? 223.345 201.607 139.374 1.00 44.05 259 PRO B O 1
ATOM 5069 N N . PHE B 2 260 ? 222.859 202.079 141.516 1.00 45.90 260 PHE B N 1
ATOM 5070 C CA . PHE B 2 260 ? 223.230 200.773 142.025 1.00 45.90 260 PHE B CA 1
ATOM 5071 C C . PHE B 2 260 ? 222.084 200.252 142.878 1.00 45.90 260 PHE B C 1
ATOM 5072 O O . PHE B 2 260 ? 221.314 201.050 143.417 1.00 45.90 260 PHE B O 1
ATOM 5080 N N . PRO B 2 261 ? 221.938 198.926 143.011 1.00 48.49 261 PRO B N 1
ATOM 5081 C CA . PRO B 2 261 ? 220.698 198.379 143.601 1.00 48.49 261 PRO B CA 1
ATOM 5082 C C . PRO B 2 261 ? 220.358 198.913 144.984 1.00 48.49 261 PRO B C 1
ATOM 5083 O O . PRO B 2 261 ? 219.175 199.133 145.275 1.00 48.49 261 PRO B O 1
ATOM 5087 N N . GLY B 2 262 ? 221.350 199.144 145.840 1.00 43.76 262 GLY B N 1
ATOM 5088 C CA . GLY B 2 262 ? 221.107 199.648 147.176 1.00 43.76 262 GLY B CA 1
ATOM 5089 C C . GLY B 2 262 ? 221.451 201.097 147.433 1.00 43.76 262 GLY B C 1
ATOM 5090 O O . GLY B 2 262 ? 221.577 201.487 148.602 1.00 43.76 262 GLY B O 1
ATOM 5091 N N . ASN B 2 263 ? 221.632 201.915 146.402 1.00 44.21 263 ASN B N 1
ATOM 5092 C CA . ASN B 2 263 ? 222.046 203.302 146.595 1.00 44.21 263 ASN B CA 1
ATOM 5093 C C . ASN B 2 263 ? 220.905 204.215 146.149 1.00 44.21 263 ASN B C 1
ATOM 5094 O O . ASN B 2 263 ? 220.881 204.696 145.014 1.00 44.21 263 ASN B O 1
ATOM 5099 N N . HIS B 2 264 ? 219.971 204.477 147.064 1.00 38.58 264 HIS B N 1
ATOM 5100 C CA . HIS B 2 264 ? 218.737 205.189 146.745 1.00 38.58 264 HIS B CA 1
ATOM 5101 C C . HIS B 2 264 ? 218.396 206.211 147.820 1.00 38.58 264 HIS B C 1
ATOM 5102 O O . HIS B 2 264 ? 217.224 206.420 148.149 1.00 38.58 264 HIS B O 1
ATOM 5109 N N . PHE B 2 265 ? 219.405 206.864 148.389 1.00 40.57 265 PHE B N 1
ATOM 5110 C CA . PHE B 2 265 ? 219.192 207.879 149.412 1.00 40.57 265 PHE B CA 1
ATOM 5111 C C . PHE B 2 265 ? 219.453 209.253 148.817 1.00 40.57 265 PHE B C 1
ATOM 5112 O O . PHE B 2 265 ? 220.518 209.495 148.240 1.00 40.57 265 PHE B O 1
ATOM 5120 N N . LEU B 2 266 ? 218.480 210.151 148.966 1.00 38.51 266 LEU B N 1
ATOM 5121 C CA . LEU B 2 266 ? 218.441 211.405 148.234 1.00 38.51 266 LEU B CA 1
ATOM 5122 C C . LEU B 2 266 ? 218.498 212.595 149.185 1.00 38.51 266 LEU B C 1
ATOM 5123 O O . LEU B 2 266 ? 218.022 212.540 150.322 1.00 38.51 266 LEU B O 1
ATOM 5128 N N . THR B 2 267 ? 219.097 213.676 148.693 1.00 41.70 267 THR B N 1
ATOM 5129 C CA . THR B 2 267 ? 219.117 214.968 149.362 1.00 41.70 267 THR B CA 1
ATOM 5130 C C . THR B 2 267 ? 218.325 215.946 148.505 1.00 41.70 267 THR B C 1
ATOM 5131 O O . THR B 2 267 ? 218.442 215.939 147.277 1.00 41.70 267 THR B O 1
ATOM 5135 N N . ALA B 2 268 ? 217.512 216.786 149.137 1.00 38.50 268 ALA B N 1
ATOM 5136 C CA . ALA B 2 268 ? 216.560 217.597 148.394 1.00 38.50 268 ALA B CA 1
ATOM 5137 C C . ALA B 2 268 ? 216.689 219.071 148.745 1.00 38.50 268 ALA B C 1
ATOM 5138 O O . ALA B 2 268 ? 216.855 219.433 149.913 1.00 38.50 268 ALA B O 1
ATOM 5140 N N . SER B 2 269 ? 216.608 219.916 147.717 1.00 39.79 269 SER B N 1
ATOM 5141 C CA . SER B 2 269 ? 216.598 221.365 147.873 1.00 39.79 269 SER B CA 1
ATOM 5142 C C . SER B 2 269 ? 215.399 221.948 147.144 1.00 39.79 269 SER B C 1
ATOM 5143 O O . SER B 2 269 ? 215.077 221.529 146.030 1.00 39.79 269 SER B O 1
ATOM 5146 N N . PHE B 2 270 ? 214.749 222.924 147.772 1.00 40.45 270 PHE B N 1
ATOM 5147 C CA . PHE B 2 270 ? 213.641 223.646 147.165 1.00 40.45 270 PHE B CA 1
ATOM 5148 C C . PHE B 2 270 ? 214.007 225.116 147.030 1.00 40.45 270 PHE B C 1
ATOM 5149 O O . PHE B 2 270 ? 214.672 225.685 147.902 1.00 40.45 270 PHE B O 1
ATOM 5157 N N . ALA B 2 271 ? 213.575 225.723 145.930 1.00 43.65 271 ALA B N 1
ATOM 5158 C CA . ALA B 2 271 ? 213.793 227.134 145.668 1.00 43.65 271 ALA B CA 1
ATOM 5159 C C . ALA B 2 271 ? 212.544 227.735 145.044 1.00 43.65 271 ALA B C 1
ATOM 5160 O O . ALA B 2 271 ? 211.816 227.038 144.333 1.00 43.65 271 ALA B O 1
ATOM 5162 N N . PRO B 2 272 ? 212.282 229.035 145.263 1.00 46.93 272 PRO B N 1
ATOM 5163 C CA . PRO B 2 272 ? 213.061 229.996 146.052 1.00 46.93 272 PRO B CA 1
ATOM 5164 C C . PRO B 2 272 ? 212.726 229.985 147.539 1.00 46.93 272 PRO B C 1
ATOM 5165 O O . PRO B 2 272 ? 211.702 229.436 147.945 1.00 46.93 272 PRO B O 1
ATOM 5169 N N . MET B 2 273 ? 213.596 230.592 148.340 1.00 48.68 273 MET B N 1
ATOM 5170 C CA . MET B 2 273 ? 213.373 230.715 149.775 1.00 48.68 273 MET B CA 1
ATOM 5171 C C . MET B 2 273 ? 213.512 232.166 150.222 1.00 48.68 273 MET B C 1
ATOM 5172 O O . MET B 2 273 ? 214.617 232.644 150.477 1.00 48.68 273 MET B O 1
ATOM 5177 N N . VAL B 2 282 ? 206.667 235.273 144.681 1.00 61.80 282 VAL B N 1
ATOM 5178 C CA . VAL B 2 282 ? 208.048 235.542 144.301 1.00 61.80 282 VAL B CA 1
ATOM 5179 C C . VAL B 2 282 ? 208.185 235.570 142.784 1.00 61.80 282 VAL B C 1
ATOM 5180 O O . VAL B 2 282 ? 208.203 234.527 142.131 1.00 61.80 282 VAL B O 1
ATOM 5184 N N . ARG B 2 283 ? 208.275 236.776 142.228 1.00 66.89 283 ARG B N 1
ATOM 5185 C CA . ARG B 2 283 ? 208.480 236.956 140.792 1.00 66.89 283 ARG B CA 1
ATOM 5186 C C . ARG B 2 283 ? 209.972 237.137 140.517 1.00 66.89 283 ARG B C 1
ATOM 5187 O O . ARG B 2 283 ? 210.442 238.191 140.088 1.00 66.89 283 ARG B O 1
ATOM 5195 N N . THR B 2 284 ? 210.719 236.069 140.777 1.00 63.56 284 THR B N 1
ATOM 5196 C CA . THR B 2 284 ? 212.170 236.104 140.676 1.00 63.56 284 THR B CA 1
ATOM 5197 C C . THR B 2 284 ? 212.625 235.786 139.256 1.00 63.56 284 THR B C 1
ATOM 5198 O O . THR B 2 284 ? 211.932 235.101 138.497 1.00 63.56 284 THR B O 1
ATOM 5202 N N . ASN B 2 285 ? 213.790 236.319 138.896 1.00 63.12 285 ASN B N 1
ATOM 5203 C CA . ASN B 2 285 ? 214.389 235.992 137.611 1.00 63.12 285 ASN B CA 1
ATOM 5204 C C . ASN B 2 285 ? 214.827 234.534 137.600 1.00 63.12 285 ASN B C 1
ATOM 5205 O O . ASN B 2 285 ? 215.393 234.031 138.575 1.00 63.12 285 ASN B O 1
ATOM 5210 N N . PHE B 2 286 ? 214.557 233.857 136.489 1.00 58.84 286 PHE B N 1
ATOM 5211 C CA . PHE B 2 286 ? 214.768 232.418 136.376 1.00 58.84 286 PHE B CA 1
ATOM 5212 C C . PHE B 2 286 ? 216.218 231.964 136.552 1.00 58.84 286 PHE B C 1
ATOM 5213 O O . PHE B 2 286 ? 216.437 230.917 137.174 1.00 58.84 286 PHE B O 1
ATOM 5221 N N . PRO B 2 287 ? 217.226 232.654 135.991 1.00 56.46 287 PRO B N 1
ATOM 5222 C CA . PRO B 2 287 ? 218.609 232.240 136.292 1.00 56.46 287 PRO B CA 1
ATOM 5223 C C . PRO B 2 287 ? 218.931 232.232 137.776 1.00 56.46 287 PRO B C 1
ATOM 5224 O O . PRO B 2 287 ? 219.611 231.314 138.250 1.00 56.46 287 PRO B O 1
ATOM 5228 N N . ASP B 2 288 ? 218.444 233.223 138.529 1.00 59.02 288 ASP B N 1
ATOM 5229 C CA . ASP B 2 288 ? 218.657 233.227 139.973 1.00 59.02 288 ASP B CA 1
ATOM 5230 C C . ASP B 2 288 ? 217.959 232.047 140.636 1.00 59.02 288 ASP B C 1
ATOM 5231 O O . ASP B 2 288 ? 218.534 231.393 141.515 1.00 59.02 288 ASP B O 1
ATOM 5236 N N . LEU B 2 289 ? 216.724 231.755 140.217 1.00 54.01 289 LEU B N 1
ATOM 5237 C CA . LEU B 2 289 ? 215.989 230.626 140.779 1.00 54.01 289 LEU B CA 1
ATOM 5238 C C . LEU B 2 289 ? 216.718 229.312 140.530 1.00 54.01 289 LEU B C 1
ATOM 5239 O O . LEU B 2 289 ? 216.831 228.475 141.433 1.00 54.01 289 LEU B O 1
ATOM 5244 N N . ALA B 2 290 ? 217.231 229.117 139.315 1.00 55.30 290 ALA B N 1
ATOM 5245 C CA . ALA B 2 290 ? 217.918 227.872 138.997 1.00 55.30 290 ALA B CA 1
ATOM 5246 C C . ALA B 2 290 ? 219.280 227.770 139.671 1.00 55.30 290 ALA B C 1
ATOM 5247 O O . ALA B 2 290 ? 219.668 226.677 140.099 1.00 55.30 290 ALA B O 1
ATOM 5249 N N . ARG B 2 291 ? 220.023 228.875 139.776 1.00 55.76 291 ARG B N 1
ATOM 5250 C CA . ARG B 2 291 ? 221.325 228.818 140.426 1.00 55.76 291 ARG B CA 1
ATOM 5251 C C . ARG B 2 291 ? 221.212 228.701 141.938 1.00 55.76 291 ARG B C 1
ATOM 5252 O O . ARG B 2 291 ? 222.138 228.189 142.577 1.00 55.76 291 ARG B O 1
ATOM 5260 N N . GLU B 2 292 ? 220.103 229.155 142.523 1.00 51.44 292 GLU B N 1
ATOM 5261 C CA . GLU B 2 292 ? 219.884 229.034 143.953 1.00 51.44 292 GLU B CA 1
ATOM 5262 C C . GLU B 2 292 ? 219.127 227.757 144.305 1.00 51.44 292 GLU B C 1
ATOM 5263 O O . GLU B 2 292 ? 219.129 227.351 145.471 1.00 51.44 292 GLU B O 1
ATOM 5269 N N . THR B 2 293 ? 218.523 227.096 143.312 1.00 48.94 293 THR B N 1
ATOM 5270 C CA . THR B 2 293 ? 217.966 225.762 143.520 1.00 48.94 293 THR B CA 1
ATOM 5271 C C . THR B 2 293 ? 219.068 224.749 143.791 1.00 48.94 293 THR B C 1
ATOM 5272 O O . THR B 2 293 ? 219.003 223.985 144.760 1.00 48.94 293 THR B O 1
ATOM 5276 N N . PHE B 2 294 ? 220.088 224.729 142.939 1.00 48.07 294 PHE B N 1
ATOM 5277 C CA . PHE B 2 294 ? 221.233 223.834 143.102 1.00 48.07 294 PHE B CA 1
ATOM 5278 C C . PHE B 2 294 ? 222.356 224.518 143.873 1.00 48.07 294 PHE B C 1
ATOM 5279 O O . PHE B 2 294 ? 223.507 224.554 143.442 1.00 48.07 294 PHE B O 1
ATOM 5287 N N . ALA B 2 295 ? 222.016 225.071 145.031 1.00 51.24 295 ALA B N 1
ATOM 5288 C CA . ALA B 2 295 ? 222.976 225.742 145.891 1.00 51.24 295 ALA B CA 1
ATOM 5289 C C . ALA B 2 295 ? 223.428 224.789 146.988 1.00 51.24 295 ALA B C 1
ATOM 5290 O O . ALA B 2 295 ? 222.616 224.059 147.563 1.00 51.24 295 ALA B O 1
ATOM 5292 N N . GLN B 2 296 ? 224.734 224.797 147.267 1.00 53.12 296 GLN B N 1
ATOM 5293 C CA . GLN B 2 296 ? 225.290 223.903 148.277 1.00 53.12 296 GLN B CA 1
ATOM 5294 C C . GLN B 2 296 ? 224.702 224.175 149.656 1.00 53.12 296 GLN B C 1
ATOM 5295 O O . GLN B 2 296 ? 224.648 223.268 150.494 1.00 53.12 296 GLN B O 1
ATOM 5301 N N . ASP B 2 297 ? 224.257 225.403 149.907 1.00 50.37 297 ASP B N 1
ATOM 5302 C CA . ASP B 2 297 ? 223.706 225.793 151.196 1.00 50.37 297 ASP B CA 1
ATOM 5303 C C . ASP B 2 297 ? 222.184 225.832 151.214 1.00 50.37 297 ASP B C 1
ATOM 5304 O O . ASP B 2 297 ? 221.607 226.252 152.220 1.00 50.37 297 ASP B O 1
ATOM 5309 N N . ASN B 2 298 ? 221.518 225.418 150.136 1.00 46.29 298 ASN B N 1
ATOM 5310 C CA . ASN B 2 298 ? 220.061 225.430 150.100 1.00 46.29 298 ASN B CA 1
ATOM 5311 C C . ASN B 2 298 ? 219.443 224.051 150.276 1.00 46.29 298 ASN B C 1
ATOM 5312 O O . ASN B 2 298 ? 218.216 223.946 150.374 1.00 46.29 298 ASN B O 1
ATOM 5317 N N . PHE B 2 299 ? 220.249 222.999 150.337 1.00 44.92 299 PHE B N 1
ATOM 5318 C CA . PHE B 2 299 ? 219.695 221.663 150.454 1.00 44.92 299 PHE B CA 1
ATOM 5319 C C . PHE B 2 299 ? 219.241 221.402 151.887 1.00 44.92 299 PHE B C 1
ATOM 5320 O O . PHE B 2 299 ? 219.785 221.945 152.852 1.00 44.92 299 PHE B O 1
ATOM 5328 N N . THR B 2 300 ? 218.221 220.559 152.015 1.00 41.41 300 THR B N 1
ATOM 5329 C CA . THR B 2 300 ? 217.552 220.338 153.289 1.00 41.41 300 THR B CA 1
ATOM 5330 C C . THR B 2 300 ? 218.191 219.233 154.119 1.00 41.41 300 THR B C 1
ATOM 5331 O O . THR B 2 300 ? 217.678 218.914 155.197 1.00 41.41 300 THR B O 1
ATOM 5335 N N . ALA B 2 301 ? 219.284 218.640 153.649 1.00 45.19 301 ALA B N 1
ATOM 5336 C CA . ALA B 2 301 ? 220.050 217.676 154.425 1.00 45.19 301 ALA B CA 1
ATOM 5337 C C . ALA B 2 301 ? 221.502 218.124 154.458 1.00 45.19 301 ALA B C 1
ATOM 5338 O O . ALA B 2 301 ? 222.093 218.394 153.408 1.00 45.19 301 ALA B O 1
ATOM 5340 N N . ALA B 2 302 ? 222.071 218.203 155.658 1.00 50.94 302 ALA B N 1
ATOM 5341 C CA . ALA B 2 302 ? 223.453 218.646 155.827 1.00 50.94 302 ALA B CA 1
ATOM 5342 C C . ALA B 2 302 ? 224.375 217.511 155.410 1.00 50.94 302 ALA B C 1
ATOM 5343 O O . ALA B 2 302 ? 224.751 216.666 156.226 1.00 50.94 302 ALA B O 1
ATOM 5345 N N . ILE B 2 303 ? 224.744 217.490 154.131 1.00 51.72 303 ILE B N 1
ATOM 5346 C CA . ILE B 2 303 ? 225.585 216.428 153.592 1.00 51.72 303 ILE B CA 1
ATOM 5347 C C . ILE B 2 303 ? 226.924 217.022 153.175 1.00 51.72 303 ILE B C 1
ATOM 5348 O O . ILE B 2 303 ? 227.131 218.237 153.264 1.00 51.72 303 ILE B O 1
ATOM 5353 N N . ASP B 2 304 ? 227.840 216.171 152.720 1.00 57.09 304 ASP B N 1
ATOM 5354 C CA . ASP B 2 304 ? 229.204 216.590 152.396 1.00 57.09 304 ASP B CA 1
ATOM 5355 C C . ASP B 2 304 ? 229.260 217.021 150.935 1.00 57.09 304 ASP B C 1
ATOM 5356 O O . ASP B 2 304 ? 229.118 216.202 150.025 1.00 57.09 304 ASP B O 1
ATOM 5361 N N . TRP B 2 305 ? 229.478 218.316 150.708 1.00 53.57 305 TRP B N 1
ATOM 5362 C CA . TRP B 2 305 ? 229.517 218.851 149.353 1.00 53.57 305 TRP B CA 1
ATOM 5363 C C . TRP B 2 305 ? 230.936 219.025 148.823 1.00 53.57 305 TRP B C 1
ATOM 5364 O O . TRP B 2 305 ? 231.184 218.773 147.639 1.00 53.57 305 TRP B O 1
ATOM 5375 N N . GLN B 2 306 ? 231.867 219.468 149.673 1.00 60.06 306 GLN B N 1
ATOM 5376 C CA . GLN B 2 306 ? 233.212 219.797 149.204 1.00 60.06 306 GLN B CA 1
ATOM 5377 C C . GLN B 2 306 ? 233.950 218.559 148.709 1.00 60.06 306 GLN B C 1
ATOM 5378 O O . GLN B 2 306 ? 234.490 218.549 147.597 1.00 60.06 306 GLN B O 1
ATOM 5384 N N . GLN B 2 307 ? 233.984 217.501 149.522 1.00 62.18 307 GLN B N 1
ATOM 5385 C CA . GLN B 2 307 ? 234.604 216.258 149.077 1.00 62.18 307 GLN B CA 1
ATOM 5386 C C . GLN B 2 307 ? 233.621 215.405 148.286 1.00 62.18 307 GLN B C 1
ATOM 5387 O O . GLN B 2 307 ? 234.037 214.572 147.472 1.00 62.18 307 GLN B O 1
ATOM 5393 N N . GLY B 2 308 ? 232.320 215.612 148.492 1.00 58.19 308 GLY B N 1
ATOM 5394 C CA . GLY B 2 308 ? 231.322 214.821 147.809 1.00 58.19 308 GLY B CA 1
ATOM 5395 C C . GLY B 2 308 ? 231.060 215.278 146.383 1.00 58.19 308 GLY B C 1
ATOM 5396 O O . GLY B 2 308 ? 231.425 216.377 145.967 1.00 58.19 308 GLY B O 1
ATOM 5397 N N . VAL B 2 309 ? 230.408 214.395 145.623 1.00 55.24 309 VAL B N 1
ATOM 5398 C CA . VAL B 2 309 ? 230.022 214.658 144.243 1.00 55.24 309 VAL B CA 1
ATOM 5399 C C . VAL B 2 309 ? 228.592 214.172 144.036 1.00 55.24 309 VAL B C 1
ATOM 5400 O O . VAL B 2 309 ? 228.060 213.375 144.810 1.00 55.24 309 VAL B O 1
ATOM 5404 N N . TYR B 2 310 ? 227.973 214.665 142.968 1.00 52.49 310 TYR B N 1
ATOM 5405 C CA . TYR B 2 310 ? 226.610 214.295 142.615 1.00 52.49 310 TYR B CA 1
ATOM 5406 C C . TYR B 2 310 ? 226.628 212.999 141.812 1.00 52.49 310 TYR B C 1
ATOM 5407 O O . TYR B 2 310 ? 227.438 212.847 140.892 1.00 52.49 310 TYR B O 1
ATOM 5416 N N . LEU B 2 311 ? 225.733 212.071 142.156 1.00 50.96 311 LEU B N 1
ATOM 5417 C CA . LEU B 2 311 ? 225.551 210.890 141.317 1.00 50.96 311 LEU B CA 1
ATOM 5418 C C . LEU B 2 311 ? 224.455 211.129 140.289 1.00 50.96 311 LEU B C 1
ATOM 5419 O O . LEU B 2 311 ? 224.662 210.926 139.088 1.00 50.96 311 LEU B O 1
ATOM 5424 N N . ALA B 2 312 ? 223.286 211.569 140.746 1.00 43.80 312 ALA B N 1
ATOM 5425 C CA . ALA B 2 312 ? 222.157 211.755 139.835 1.00 43.80 312 ALA B CA 1
ATOM 5426 C C . ALA B 2 312 ? 221.275 212.875 140.354 1.00 43.80 312 ALA B C 1
ATOM 5427 O O . ALA B 2 312 ? 220.597 212.706 141.370 1.00 43.80 312 ALA B O 1
ATOM 5429 N N . ALA B 2 313 ? 221.273 214.007 139.660 1.00 44.26 313 ALA B N 1
ATOM 5430 C CA . ALA B 2 313 ? 220.508 215.175 140.072 1.00 44.26 313 ALA B CA 1
ATOM 5431 C C . ALA B 2 313 ? 219.243 215.281 139.232 1.00 44.26 313 ALA B C 1
ATOM 5432 O O . ALA B 2 313 ? 219.308 215.258 138.000 1.00 44.26 313 ALA B O 1
ATOM 5434 N N . SER B 2 314 ? 218.099 215.384 139.897 1.00 39.16 314 SER B N 1
ATOM 5435 C CA . SER B 2 314 ? 216.821 215.608 139.242 1.00 39.16 314 SER B CA 1
ATOM 5436 C C . SER B 2 314 ? 216.398 217.051 139.490 1.00 39.16 314 SER B C 1
ATOM 5437 O O . SER B 2 314 ? 216.188 217.452 140.640 1.00 39.16 314 SER B O 1
ATOM 5440 N N . ALA B 2 315 ? 216.291 217.821 138.415 1.00 40.71 315 ALA B N 1
ATOM 5441 C CA . ALA B 2 315 ? 215.842 219.208 138.442 1.00 40.71 315 ALA B CA 1
ATOM 5442 C C . ALA B 2 315 ? 214.390 219.229 137.977 1.00 40.71 315 ALA B C 1
ATOM 5443 O O . ALA B 2 315 ? 214.105 219.086 136.783 1.00 40.71 315 ALA B O 1
ATOM 5445 N N . LEU B 2 316 ? 213.476 219.387 138.923 1.00 39.59 316 LEU B N 1
ATOM 5446 C CA . LEU B 2 316 ? 212.046 219.455 138.642 1.00 39.59 316 LEU B CA 1
ATOM 5447 C C . LEU B 2 316 ? 211.612 220.906 138.817 1.00 39.59 316 LEU B C 1
ATOM 5448 O O . LEU B 2 316 ? 211.474 221.390 139.943 1.00 39.59 316 LEU B O 1
ATOM 5453 N N . PHE B 2 317 ? 211.425 221.603 137.704 1.00 43.15 317 PHE B N 1
ATOM 5454 C CA . PHE B 2 317 ? 210.988 222.989 137.719 1.00 43.15 317 PHE B CA 1
ATOM 5455 C C . PHE B 2 317 ? 209.502 223.068 137.398 1.00 43.15 317 PHE B C 1
ATOM 5456 O O . PHE B 2 317 ? 208.974 222.283 136.605 1.00 43.15 317 PHE B O 1
ATOM 5464 N N . ARG B 2 318 ? 208.826 224.021 138.032 1.00 48.98 318 ARG B N 1
ATOM 5465 C CA . ARG B 2 318 ? 207.376 224.075 137.960 1.00 48.98 318 ARG B CA 1
ATOM 5466 C C . ARG B 2 318 ? 206.908 225.522 138.012 1.00 48.98 318 ARG B C 1
ATOM 5467 O O . ARG B 2 318 ? 207.580 226.393 138.569 1.00 48.98 318 ARG B O 1
ATOM 5475 N N . GLY B 2 319 ? 205.748 225.765 137.406 1.00 53.95 319 GLY B N 1
ATOM 5476 C CA . GLY B 2 319 ? 205.116 227.071 137.425 1.00 53.95 319 GLY B CA 1
ATOM 5477 C C . GLY B 2 319 ? 205.239 227.864 136.142 1.00 53.95 319 GLY B C 1
ATOM 5478 O O . GLY B 2 319 ? 204.710 227.468 135.099 1.00 53.95 319 GLY B O 1
ATOM 5479 N N . ASP B 2 320 ? 205.941 228.994 136.211 1.00 57.99 320 ASP B N 1
ATOM 5480 C CA . ASP B 2 320 ? 206.140 229.884 135.068 1.00 57.99 320 ASP B CA 1
ATOM 5481 C C . ASP B 2 320 ? 207.466 229.583 134.378 1.00 57.99 320 ASP B C 1
ATOM 5482 O O . ASP B 2 320 ? 208.173 230.461 133.876 1.00 57.99 320 ASP B O 1
ATOM 5487 N N . VAL B 2 321 ? 207.831 228.309 134.367 1.00 56.34 321 VAL B N 1
ATOM 5488 C CA . VAL B 2 321 ? 209.117 227.875 133.842 1.00 56.34 321 VAL B CA 1
ATOM 5489 C C . VAL B 2 321 ? 209.087 227.919 132.320 1.00 56.34 321 VAL B C 1
ATOM 5490 O O . VAL B 2 321 ? 208.060 227.646 131.688 1.00 56.34 321 VAL B O 1
ATOM 5494 N N . LYS B 2 322 ? 210.216 228.294 131.728 1.00 61.05 322 LYS B N 1
ATOM 5495 C CA . LYS B 2 322 ? 210.389 228.288 130.284 1.00 61.05 322 LYS B CA 1
ATOM 5496 C C . LYS B 2 322 ? 211.455 227.265 129.926 1.00 61.05 322 LYS B C 1
ATOM 5497 O O . LYS B 2 322 ? 212.493 227.180 130.590 1.00 61.05 322 LYS B O 1
ATOM 5503 N N . ALA B 2 323 ? 211.180 226.480 128.883 1.00 58.99 323 ALA B N 1
ATOM 5504 C CA . ALA B 2 323 ? 212.037 225.345 128.557 1.00 58.99 323 ALA B CA 1
ATOM 5505 C C . ALA B 2 323 ? 213.443 225.790 128.172 1.00 58.99 323 ALA B C 1
ATOM 5506 O O . ALA B 2 323 ? 214.430 225.191 128.619 1.00 58.99 323 ALA B O 1
ATOM 5508 N N . LYS B 2 324 ? 213.559 226.835 127.348 1.00 61.43 324 LYS B N 1
ATOM 5509 C CA . LYS B 2 324 ? 214.884 227.366 127.049 1.00 61.43 324 LYS B CA 1
ATOM 5510 C C . LYS B 2 324 ? 215.534 227.940 128.298 1.00 61.43 324 LYS B C 1
ATOM 5511 O O . LYS B 2 324 ? 216.748 227.826 128.474 1.00 61.43 324 LYS B O 1
ATOM 5517 N N . ASP B 2 325 ? 214.744 228.564 129.173 1.00 62.41 325 ASP B N 1
ATOM 5518 C CA . ASP B 2 325 ? 215.302 229.088 130.415 1.00 62.41 325 ASP B CA 1
ATOM 5519 C C . ASP B 2 325 ? 215.872 227.969 131.275 1.00 62.41 325 ASP B C 1
ATOM 5520 O O . ASP B 2 325 ? 216.977 228.095 131.812 1.00 62.41 325 ASP B O 1
ATOM 5525 N N . VAL B 2 326 ? 215.145 226.856 131.392 1.00 59.27 326 VAL B N 1
ATOM 5526 C CA . VAL B 2 326 ? 215.638 225.719 132.167 1.00 59.27 326 VAL B CA 1
ATOM 5527 C C . VAL B 2 326 ? 216.895 225.140 131.529 1.00 59.27 326 VAL B C 1
ATOM 5528 O O . VAL B 2 326 ? 217.884 224.853 132.215 1.00 59.27 326 VAL B O 1
ATOM 5532 N N . ASP B 2 327 ? 216.887 224.979 130.207 1.00 61.65 327 ASP B N 1
ATOM 5533 C CA . ASP B 2 327 ? 217.993 224.305 129.541 1.00 61.65 327 ASP B CA 1
ATOM 5534 C C . ASP B 2 327 ? 219.213 225.199 129.343 1.00 61.65 327 ASP B C 1
ATOM 5535 O O . ASP B 2 327 ? 220.303 224.680 129.088 1.00 61.65 327 ASP B O 1
ATOM 5540 N N . GLU B 2 328 ? 219.060 226.518 129.447 1.00 65.37 328 GLU B N 1
ATOM 5541 C CA . GLU B 2 328 ? 220.161 227.452 129.261 1.00 65.37 328 GLU B CA 1
ATOM 5542 C C . GLU B 2 328 ? 220.824 227.854 130.573 1.00 65.37 328 GLU B C 1
ATOM 5543 O O . GLU B 2 328 ? 221.800 228.611 130.557 1.00 65.37 328 GLU B O 1
ATOM 5549 N N . ASN B 2 329 ? 220.353 227.334 131.705 1.00 63.39 329 ASN B N 1
ATOM 5550 C CA . ASN B 2 329 ? 220.934 227.675 132.998 1.00 63.39 329 ASN B CA 1
ATOM 5551 C C . ASN B 2 329 ? 222.116 226.766 133.308 1.00 63.39 329 ASN B C 1
ATOM 5552 O O . ASN B 2 329 ? 222.412 226.492 134.475 1.00 63.39 329 ASN B O 1
ATOM 5557 N N . MET B 2 330 ? 222.795 226.294 132.259 1.00 65.72 330 MET B N 1
ATOM 5558 C CA . MET B 2 330 ? 223.867 225.315 132.390 1.00 65.72 330 MET B CA 1
ATOM 5559 C C . MET B 2 330 ? 225.096 225.858 133.105 1.00 65.72 330 MET B C 1
ATOM 5560 O O . MET B 2 330 ? 226.035 225.090 133.343 1.00 65.72 330 MET B O 1
ATOM 5565 N N . ALA B 2 331 ? 225.136 227.160 133.399 1.00 68.12 331 ALA B N 1
ATOM 5566 C CA . ALA B 2 331 ? 226.268 227.725 134.124 1.00 68.12 331 ALA B CA 1
ATOM 5567 C C . ALA B 2 331 ? 226.399 227.108 135.510 1.00 68.12 331 ALA B C 1
ATOM 5568 O O . ALA B 2 331 ? 227.509 226.807 135.961 1.00 68.12 331 ALA B O 1
ATOM 5570 N N . THR B 2 332 ? 225.273 226.905 136.199 1.00 65.45 332 THR B N 1
ATOM 5571 C CA . THR B 2 332 ? 225.313 226.319 137.533 1.00 65.45 332 THR B CA 1
ATOM 5572 C C . THR B 2 332 ? 225.699 224.844 137.514 1.00 65.45 332 THR B C 1
ATOM 5573 O O . THR B 2 332 ? 226.114 224.315 138.551 1.00 65.45 332 THR B O 1
ATOM 5577 N N . ILE B 2 333 ? 225.572 224.167 136.371 1.00 62.22 333 ILE B N 1
ATOM 5578 C CA . ILE B 2 333 ? 225.972 222.766 136.300 1.00 62.22 333 ILE B CA 1
ATOM 5579 C C . ILE B 2 333 ? 227.427 222.637 135.874 1.00 62.22 333 ILE B C 1
ATOM 5580 O O . ILE B 2 333 ? 228.181 221.838 136.442 1.00 62.22 333 ILE B O 1
ATOM 5585 N N . ARG B 2 334 ? 227.850 223.413 134.875 1.00 67.12 334 ARG B N 1
ATOM 5586 C CA . ARG B 2 334 ? 229.235 223.337 134.425 1.00 67.12 334 ARG B CA 1
ATOM 5587 C C . ARG B 2 334 ? 230.179 224.116 135.329 1.00 67.12 334 ARG B C 1
ATOM 5588 O O . ARG B 2 334 ? 231.400 224.011 135.167 1.00 67.12 334 ARG B O 1
ATOM 5596 N N . LYS B 2 335 ? 229.648 224.895 136.271 1.00 70.24 335 LYS B N 1
ATOM 5597 C CA . LYS B 2 335 ? 230.453 225.709 137.171 1.00 70.24 335 LYS B CA 1
ATOM 5598 C C . LYS B 2 335 ? 230.424 225.209 138.611 1.00 70.24 335 LYS B C 1
ATOM 5599 O O . LYS B 2 335 ? 231.481 225.026 139.223 1.00 70.24 335 LYS B O 1
ATOM 5605 N N . SER B 2 336 ? 229.235 224.979 139.166 1.00 66.05 336 SER B N 1
ATOM 5606 C CA . SER B 2 336 ? 229.093 224.646 140.579 1.00 66.05 336 SER B CA 1
ATOM 5607 C C . SER B 2 336 ? 228.877 223.160 140.835 1.00 66.05 336 SER B C 1
ATOM 5608 O O . SER B 2 336 ? 229.437 222.621 141.795 1.00 66.05 336 SER B O 1
ATOM 5611 N N . LEU B 2 337 ? 228.081 222.483 140.012 1.00 57.69 337 LEU B N 1
ATOM 5612 C CA . LEU B 2 337 ? 227.822 221.065 140.234 1.00 57.69 337 LEU B CA 1
ATOM 5613 C C . LEU B 2 337 ? 229.056 220.239 139.896 1.00 57.69 337 LEU B C 1
ATOM 5614 O O . LEU B 2 337 ? 229.652 220.400 138.827 1.00 57.69 337 LEU B O 1
ATOM 5619 N N . ASN B 2 338 ? 229.438 219.353 140.814 1.00 57.66 338 ASN B N 1
ATOM 5620 C CA . ASN B 2 338 ? 230.576 218.458 140.636 1.00 57.66 338 ASN B CA 1
ATOM 5621 C C . ASN B 2 338 ? 230.040 217.036 140.519 1.00 57.66 338 ASN B C 1
ATOM 5622 O O . ASN B 2 338 ? 229.393 216.533 141.443 1.00 57.66 338 ASN B O 1
ATOM 5627 N N . TYR B 2 339 ? 230.309 216.394 139.388 1.00 59.00 339 TYR B N 1
ATOM 5628 C CA . TYR B 2 339 ? 229.769 215.072 139.114 1.00 59.00 339 TYR B CA 1
ATOM 5629 C C . TYR B 2 339 ? 230.816 213.984 139.331 1.00 59.00 339 TYR B C 1
ATOM 5630 O O . TYR B 2 339 ? 232.009 214.246 139.501 1.00 59.00 339 TYR B O 1
ATOM 5639 N N . ALA B 2 340 ? 230.343 212.741 139.328 1.00 60.67 340 ALA B N 1
ATOM 5640 C CA . ALA B 2 340 ? 231.225 211.590 139.368 1.00 60.67 340 ALA B CA 1
ATOM 5641 C C . ALA B 2 340 ? 231.818 211.339 137.985 1.00 60.67 340 ALA B C 1
ATOM 5642 O O . ALA B 2 340 ? 231.352 211.869 136.974 1.00 60.67 340 ALA B O 1
ATOM 5644 N N . SER B 2 341 ? 232.864 210.513 137.952 1.00 60.68 341 SER B N 1
ATOM 5645 C CA . SER B 2 341 ? 233.585 210.287 136.706 1.00 60.68 341 SER B CA 1
ATOM 5646 C C . SER B 2 341 ? 232.771 209.507 135.683 1.00 60.68 341 SER B C 1
ATOM 5647 O O . SER B 2 341 ? 233.068 209.590 134.486 1.00 60.68 341 SER B O 1
ATOM 5650 N N . TYR B 2 342 ? 231.754 208.762 136.111 1.00 61.61 342 TYR B N 1
ATOM 5651 C CA . TYR B 2 342 ? 230.990 207.923 135.198 1.00 61.61 342 TYR B CA 1
ATOM 5652 C C . TYR B 2 342 ? 229.743 208.615 134.664 1.00 61.61 342 TYR B C 1
ATOM 5653 O O . TYR B 2 342 ? 228.915 207.964 134.021 1.00 61.61 342 TYR B O 1
ATOM 5662 N N . MET B 2 343 ? 229.573 209.908 134.932 1.00 61.08 343 MET B N 1
ATOM 5663 C CA . MET B 2 343 ? 228.429 210.610 134.389 1.00 61.08 343 MET B CA 1
ATOM 5664 C C . MET B 2 343 ? 228.895 211.678 133.407 1.00 61.08 343 MET B C 1
ATOM 5665 O O . MET B 2 343 ? 229.909 212.341 133.652 1.00 61.08 343 MET B O 1
ATOM 5670 N N . PRO B 2 344 ? 228.192 211.858 132.290 1.00 64.08 344 PRO B N 1
ATOM 5671 C CA . PRO B 2 344 ? 228.635 212.837 131.292 1.00 64.08 344 PRO B CA 1
ATOM 5672 C C . PRO B 2 344 ? 228.561 214.259 131.823 1.00 64.08 344 PRO B C 1
ATOM 5673 O O . PRO B 2 344 ? 227.784 214.573 132.729 1.00 64.08 344 PRO B O 1
ATOM 5677 N N . ALA B 2 345 ? 229.407 215.122 131.249 1.00 62.50 345 ALA B N 1
ATOM 5678 C CA . ALA B 2 345 ? 229.517 216.497 131.727 1.00 62.50 345 ALA B CA 1
ATOM 5679 C C . ALA B 2 345 ? 228.210 217.261 131.566 1.00 62.50 345 ALA B C 1
ATOM 5680 O O . ALA B 2 345 ? 227.820 218.019 132.461 1.00 62.50 345 ALA B O 1
ATOM 5682 N N . SER B 2 346 ? 227.525 217.082 130.440 1.00 61.18 346 SER B N 1
ATOM 5683 C CA . SER B 2 346 ? 226.218 217.688 130.239 1.00 61.18 346 SER B CA 1
ATOM 5684 C C . SER B 2 346 ? 225.081 216.819 130.753 1.00 61.18 346 SER B C 1
ATOM 5685 O O . SER B 2 346 ? 223.932 217.274 130.772 1.00 61.18 346 SER B O 1
ATOM 5688 N N . GLY B 2 347 ? 225.372 215.596 131.168 1.00 57.38 347 GLY B N 1
ATOM 5689 C CA . GLY B 2 347 ? 224.379 214.699 131.720 1.00 57.38 347 GLY B CA 1
ATOM 5690 C C . GLY B 2 347 ? 224.256 214.841 133.218 1.00 57.38 347 GLY B C 1
ATOM 5691 O O . GLY B 2 347 ? 224.643 215.855 133.806 1.00 57.38 347 GLY B O 1
ATOM 5692 N N . GLY B 2 348 ? 223.715 213.804 133.849 1.00 52.29 348 GLY B N 1
ATOM 5693 C CA . GLY B 2 348 ? 223.441 213.877 135.266 1.00 52.29 348 GLY B CA 1
ATOM 5694 C C . GLY B 2 348 ? 222.180 214.626 135.621 1.00 52.29 348 GLY B C 1
ATOM 5695 O O . GLY B 2 348 ? 221.918 214.842 136.808 1.00 52.29 348 GLY B O 1
ATOM 5696 N N . LEU B 2 349 ? 221.390 215.030 134.629 1.00 48.53 349 LEU B N 1
ATOM 5697 C CA . LEU B 2 349 ? 220.181 215.812 134.855 1.00 48.53 349 LEU B CA 1
ATOM 5698 C C . LEU B 2 349 ? 218.959 214.987 134.489 1.00 48.53 349 LEU B C 1
ATOM 5699 O O . LEU B 2 349 ? 218.836 214.521 133.352 1.00 48.53 349 LEU B O 1
ATOM 5704 N N . LYS B 2 350 ? 218.066 214.813 135.451 1.00 41.60 350 LYS B N 1
ATOM 5705 C CA . LYS B 2 350 ? 216.689 214.407 135.199 1.00 41.60 350 LYS B CA 1
ATOM 5706 C C . LYS B 2 350 ? 215.846 215.676 135.183 1.00 41.60 350 LYS B C 1
ATOM 5707 O O . LYS B 2 350 ? 215.495 216.211 136.234 1.00 41.60 350 LYS B O 1
ATOM 5713 N N . LEU B 2 351 ? 215.534 216.166 133.993 1.00 41.49 351 LEU B N 1
ATOM 5714 C CA . LEU B 2 351 ? 214.761 217.390 133.871 1.00 41.49 351 LEU B CA 1
ATOM 5715 C C . LEU B 2 351 ? 213.270 217.093 133.897 1.00 41.49 351 LEU B C 1
ATOM 5716 O O . LEU B 2 351 ? 212.797 216.117 133.311 1.00 41.49 351 LEU B O 1
ATOM 5721 N N . GLY B 2 352 ? 212.531 217.948 134.596 1.00 42.67 352 GLY B N 1
ATOM 5722 C CA . GLY B 2 352 ? 211.090 217.815 134.643 1.00 42.67 352 GLY B CA 1
ATOM 5723 C C . GLY B 2 352 ? 210.393 219.157 134.634 1.00 42.67 352 GLY B C 1
ATOM 5724 O O . GLY B 2 352 ? 210.839 220.094 135.301 1.00 42.67 352 GLY B O 1
ATOM 5725 N N . TYR B 2 353 ? 209.302 219.265 133.882 1.00 51.15 353 TYR B N 1
ATOM 5726 C CA . TYR B 2 353 ? 208.526 220.491 133.794 1.00 51.15 353 TYR B CA 1
ATOM 5727 C C . TYR B 2 353 ? 207.138 220.233 134.359 1.00 51.15 353 TYR B C 1
ATOM 5728 O O . TYR B 2 353 ? 206.504 219.225 134.033 1.00 51.15 353 TYR B O 1
ATOM 5737 N N . ALA B 2 354 ? 206.673 221.133 135.217 1.00 49.97 354 ALA B N 1
ATOM 5738 C CA . ALA B 2 354 ? 205.306 221.077 135.712 1.00 49.97 354 ALA B CA 1
ATOM 5739 C C . ALA B 2 354 ? 204.647 222.436 135.526 1.00 49.97 354 ALA B C 1
ATOM 5740 O O . ALA B 2 354 ? 205.273 223.478 135.724 1.00 49.97 354 ALA B O 1
ATOM 5742 N N . GLU B 2 355 ? 203.373 222.417 135.135 1.00 54.67 355 GLU B N 1
ATOM 5743 C CA . GLU B 2 355 ? 202.665 223.660 134.858 1.00 54.67 355 GLU B CA 1
ATOM 5744 C C . GLU B 2 355 ? 202.287 224.423 136.120 1.00 54.67 355 GLU B C 1
ATOM 5745 O O . GLU B 2 355 ? 201.986 225.618 136.034 1.00 54.67 355 GLU B O 1
ATOM 5751 N N . THR B 2 356 ? 202.299 223.772 137.281 1.00 50.78 356 THR B N 1
ATOM 5752 C CA . THR B 2 356 ? 201.824 224.369 138.521 1.00 50.78 356 THR B CA 1
ATOM 5753 C C . THR B 2 356 ? 202.933 224.377 139.563 1.00 50.78 356 THR B C 1
ATOM 5754 O O . THR B 2 356 ? 203.604 223.363 139.779 1.00 50.78 356 THR B O 1
ATOM 5758 N N . ALA B 2 357 ? 203.115 225.522 140.208 1.00 51.60 357 ALA B N 1
ATOM 5759 C CA . ALA B 2 357 ? 204.052 225.712 141.301 1.00 51.60 357 ALA B CA 1
ATOM 5760 C C . ALA B 2 357 ? 203.290 226.063 142.571 1.00 51.60 357 ALA B C 1
ATOM 5761 O O . ALA B 2 357 ? 202.137 226.510 142.506 1.00 51.60 357 ALA B O 1
ATOM 5763 N N . PRO B 2 358 ? 203.886 225.848 143.745 1.00 52.75 358 PRO B N 1
ATOM 5764 C CA . PRO B 2 358 ? 203.238 226.292 144.985 1.00 52.75 358 PRO B CA 1
ATOM 5765 C C . PRO B 2 358 ? 203.044 227.800 145.001 1.00 52.75 358 PRO B C 1
ATOM 5766 O O . PRO B 2 358 ? 203.832 228.558 144.431 1.00 52.75 358 PRO B O 1
ATOM 5770 N N . GLU B 2 359 ? 201.970 228.227 145.660 1.00 55.68 359 GLU B N 1
ATOM 5771 C CA . GLU B 2 359 ? 201.585 229.631 145.666 1.00 55.68 359 GLU B CA 1
ATOM 5772 C C . GLU B 2 359 ? 202.621 230.480 146.392 1.00 55.68 359 GLU B C 1
ATOM 5773 O O . GLU B 2 359 ? 203.317 230.019 147.300 1.00 55.68 359 GLU B O 1
ATOM 5779 N N . GLY B 2 360 ? 202.712 231.740 145.976 1.00 55.33 360 GLY B N 1
ATOM 5780 C CA . GLY B 2 360 ? 203.803 232.600 146.365 1.00 55.33 360 GLY B CA 1
ATOM 5781 C C . GLY B 2 360 ? 205.027 232.467 145.491 1.00 55.33 360 GLY B C 1
ATOM 5782 O O . GLY B 2 360 ? 205.962 233.264 145.635 1.00 55.33 360 GLY B O 1
ATOM 5783 N N . PHE B 2 361 ? 205.048 231.488 144.588 1.00 53.34 361 PHE B N 1
ATOM 5784 C CA . PHE B 2 361 ? 206.149 231.267 143.661 1.00 53.34 361 PHE B CA 1
ATOM 5785 C C . PHE B 2 361 ? 205.583 231.215 142.251 1.00 53.34 361 PHE B C 1
ATOM 5786 O O . PHE B 2 361 ? 204.771 230.338 141.939 1.00 53.34 361 PHE B O 1
ATOM 5794 N N . ALA B 2 362 ? 206.001 232.157 141.403 1.00 55.91 362 ALA B N 1
ATOM 5795 C CA . ALA B 2 362 ? 205.627 232.087 139.994 1.00 55.91 362 ALA B CA 1
ATOM 5796 C C . ALA B 2 362 ? 206.307 230.905 139.317 1.00 55.91 362 ALA B C 1
ATOM 5797 O O . ALA B 2 362 ? 205.671 230.147 138.575 1.00 55.91 362 ALA B O 1
ATOM 5799 N N . SER B 2 363 ? 207.600 230.731 139.570 1.00 54.34 363 SER B N 1
ATOM 5800 C CA . SER B 2 363 ? 208.347 229.570 139.119 1.00 54.34 363 SER B CA 1
ATOM 5801 C C . SER B 2 363 ? 209.230 229.098 140.262 1.00 54.34 363 SER B C 1
ATOM 5802 O O . SER B 2 363 ? 209.881 229.908 140.927 1.00 54.34 363 SER B O 1
ATOM 5805 N N . SER B 2 364 ? 209.246 227.787 140.488 1.00 48.45 364 SER B N 1
ATOM 5806 C CA . SER B 2 364 ? 210.001 227.206 141.587 1.00 48.45 364 SER B CA 1
ATOM 5807 C C . SER B 2 364 ? 210.710 225.953 141.095 1.00 48.45 364 SER B C 1
ATOM 5808 O O . SER B 2 364 ? 210.408 225.423 140.022 1.00 48.45 364 SER B O 1
ATOM 5811 N N . GLY B 2 365 ? 211.670 225.493 141.884 1.00 40.68 365 GLY B N 1
ATOM 5812 C CA . GLY B 2 365 ? 212.521 224.392 141.470 1.00 40.68 365 GLY B CA 1
ATOM 5813 C C . GLY B 2 365 ? 212.837 223.457 142.616 1.00 40.68 365 GLY B C 1
ATOM 5814 O O . GLY B 2 365 ? 212.926 223.862 143.777 1.00 40.68 365 GLY B O 1
ATOM 5815 N N . LEU B 2 366 ? 213.006 222.182 142.266 1.00 38.84 366 LEU B N 1
ATOM 5816 C CA . LEU B 2 366 ? 213.426 221.139 143.189 1.00 38.84 366 LEU B CA 1
ATOM 5817 C C . LEU B 2 366 ? 214.654 220.433 142.642 1.00 38.84 366 LEU B C 1
ATOM 5818 O O . LEU B 2 366 ? 214.699 220.068 141.463 1.00 38.84 366 LEU B O 1
ATOM 5823 N N . ALA B 2 367 ? 215.646 220.240 143.505 1.00 39.59 367 ALA B N 1
ATOM 5824 C CA . ALA B 2 367 ? 216.819 219.431 143.197 1.00 39.59 367 ALA B CA 1
ATOM 5825 C C . ALA B 2 367 ? 216.791 218.201 144.095 1.00 39.59 367 ALA B C 1
ATOM 5826 O O . ALA B 2 367 ? 216.961 218.314 145.314 1.00 39.59 367 ALA B O 1
ATOM 5828 N N . LEU B 2 368 ? 216.556 217.037 143.494 1.00 37.95 368 LEU B N 1
ATOM 5829 C CA . LEU B 2 368 ? 216.604 215.739 144.169 1.00 37.95 368 LEU B CA 1
ATOM 5830 C C . LEU B 2 368 ? 217.886 215.050 143.727 1.00 37.95 368 LEU B C 1
ATOM 5831 O O . LEU B 2 368 ? 217.964 214.534 142.611 1.00 37.95 368 LEU B O 1
ATOM 5836 N N . VAL B 2 369 ? 218.897 215.032 144.587 1.00 41.25 369 VAL B N 1
ATOM 5837 C CA . VAL B 2 369 ? 220.216 214.550 144.202 1.00 41.25 369 VAL B CA 1
ATOM 5838 C C . VAL B 2 369 ? 220.517 213.249 144.936 1.00 41.25 369 VAL B C 1
ATOM 5839 O O . VAL B 2 369 ? 220.370 213.157 146.160 1.00 41.25 369 VAL B O 1
ATOM 5843 N N . ASN B 2 370 ? 220.873 212.226 144.169 1.00 46.00 370 ASN B N 1
ATOM 5844 C CA . ASN B 2 370 ? 221.661 211.120 144.685 1.00 46.00 370 ASN B CA 1
ATOM 5845 C C . ASN B 2 370 ? 223.103 211.597 144.736 1.00 46.00 370 ASN B C 1
ATOM 5846 O O . ASN B 2 370 ? 223.685 211.921 143.693 1.00 46.00 370 ASN B O 1
ATOM 5851 N N . HIS B 2 371 ? 223.656 211.671 145.947 1.00 49.44 371 HIS B N 1
ATOM 5852 C CA . HIS B 2 371 ? 224.926 212.327 146.218 1.00 49.44 371 HIS B CA 1
ATOM 5853 C C . HIS B 2 371 ? 225.762 211.448 147.138 1.00 49.44 371 HIS B C 1
ATOM 5854 O O . HIS B 2 371 ? 225.226 210.722 147.979 1.00 49.44 371 HIS B O 1
ATOM 5861 N N . THR B 2 372 ? 227.084 211.514 146.965 1.00 51.07 372 THR B N 1
ATOM 5862 C CA . THR B 2 372 ? 227.993 210.810 147.863 1.00 51.07 372 THR B CA 1
ATOM 5863 C C . THR B 2 372 ? 227.952 211.366 149.281 1.00 51.07 372 THR B C 1
ATOM 5864 O O . THR B 2 372 ? 228.020 210.591 150.241 1.00 51.07 372 THR B O 1
ATOM 5868 N N . GLY B 2 373 ? 227.831 212.689 149.428 1.00 49.81 373 GLY B N 1
ATOM 5869 C CA . GLY B 2 373 ? 227.958 213.328 150.725 1.00 49.81 373 GLY B CA 1
ATOM 5870 C C . GLY B 2 373 ? 226.894 212.961 151.734 1.00 49.81 373 GLY B C 1
ATOM 5871 O O . GLY B 2 373 ? 227.099 213.178 152.932 1.00 49.81 373 GLY B O 1
ATOM 5872 N N . ILE B 2 374 ? 225.762 212.414 151.283 1.00 46.59 374 ILE B N 1
ATOM 5873 C CA . ILE B 2 374 ? 224.762 211.936 152.227 1.00 46.59 374 ILE B CA 1
ATOM 5874 C C . ILE B 2 374 ? 225.297 210.771 153.051 1.00 46.59 374 ILE B C 1
ATOM 5875 O O . ILE B 2 374 ? 224.834 210.550 154.177 1.00 46.59 374 ILE B O 1
ATOM 5880 N N . ALA B 2 375 ? 226.291 210.039 152.530 1.00 46.11 375 ALA B N 1
ATOM 5881 C CA . ALA B 2 375 ? 226.977 209.037 153.340 1.00 46.11 375 ALA B CA 1
ATOM 5882 C C . ALA B 2 375 ? 227.617 209.663 154.567 1.00 46.11 375 ALA B C 1
ATOM 5883 O O . ALA B 2 375 ? 227.673 209.028 155.628 1.00 46.11 375 ALA B O 1
ATOM 5885 N N . ALA B 2 376 ? 228.103 210.903 154.439 1.00 45.14 376 ALA B N 1
ATOM 5886 C CA . ALA B 2 376 ? 228.582 211.637 155.604 1.00 45.14 376 ALA B CA 1
ATOM 5887 C C . ALA B 2 376 ? 227.510 211.696 156.680 1.00 45.14 376 ALA B C 1
ATOM 5888 O O . ALA B 2 376 ? 227.785 211.427 157.857 1.00 45.14 376 ALA B O 1
ATOM 5890 N N . VAL B 2 377 ? 226.271 212.006 156.283 1.00 42.83 377 VAL B N 1
ATOM 5891 C CA . VAL B 2 377 ? 225.135 211.889 157.194 1.00 42.83 377 VAL B CA 1
ATOM 5892 C C . VAL B 2 377 ? 225.177 210.540 157.895 1.00 42.83 377 VAL B C 1
ATOM 5893 O O . VAL B 2 377 ? 225.323 210.459 159.123 1.00 42.83 377 VAL B O 1
ATOM 5897 N N . PHE B 2 378 ? 225.180 209.464 157.103 1.00 44.01 378 PHE B N 1
ATOM 5898 C CA . PHE B 2 378 ? 225.217 208.117 157.659 1.00 44.01 378 PHE B CA 1
ATOM 5899 C C . PHE B 2 378 ? 226.377 207.959 158.628 1.00 44.01 378 PHE B C 1
ATOM 5900 O O . PHE B 2 378 ? 226.194 207.483 159.757 1.00 44.01 378 PHE B O 1
ATOM 5908 N N . GLU B 2 379 ? 227.567 208.433 158.237 1.00 46.40 379 GLU B N 1
ATOM 5909 C CA . GLU B 2 379 ? 228.729 208.077 159.038 1.00 46.40 379 GLU B CA 1
ATOM 5910 C C . GLU B 2 379 ? 228.683 208.757 160.394 1.00 46.40 379 GLU B C 1
ATOM 5911 O O . GLU B 2 379 ? 229.218 208.208 161.365 1.00 46.40 379 GLU B O 1
ATOM 5917 N N . ARG B 2 380 ? 228.003 209.910 160.506 1.00 43.82 380 ARG B N 1
ATOM 5918 C CA . ARG B 2 380 ? 227.945 210.529 161.826 1.00 43.82 380 ARG B CA 1
ATOM 5919 C C . ARG B 2 380 ? 227.178 209.630 162.785 1.00 43.82 380 ARG B C 1
ATOM 5920 O O . ARG B 2 380 ? 227.634 209.389 163.912 1.00 43.82 380 ARG B O 1
ATOM 5928 N N . LEU B 2 381 ? 226.077 209.032 162.314 1.00 42.94 381 LEU B N 1
ATOM 5929 C CA . LEU B 2 381 ? 225.396 208.027 163.118 1.00 42.94 381 LEU B CA 1
ATOM 5930 C C . LEU B 2 381 ? 226.331 206.864 163.399 1.00 42.94 381 LEU B C 1
ATOM 5931 O O . LEU B 2 381 ? 226.452 206.418 164.549 1.00 42.94 381 LEU B O 1
ATOM 5936 N N . ILE B 2 382 ? 227.068 206.428 162.369 1.00 46.90 382 ILE B N 1
ATOM 5937 C CA . ILE B 2 382 ? 228.075 205.388 162.545 1.00 46.90 382 ILE B CA 1
ATOM 5938 C C . ILE B 2 382 ? 229.047 205.790 163.639 1.00 46.90 382 ILE B C 1
ATOM 5939 O O . ILE B 2 382 ? 229.343 204.997 164.544 1.00 46.90 382 ILE B O 1
ATOM 5944 N N . ALA B 2 383 ? 229.497 207.051 163.615 1.00 44.41 383 ALA B N 1
ATOM 5945 C CA . ALA B 2 383 ? 230.436 207.512 164.628 1.00 44.41 383 ALA B CA 1
ATOM 5946 C C . ALA B 2 383 ? 229.851 207.332 166.018 1.00 44.41 383 ALA B C 1
ATOM 5947 O O . ALA B 2 383 ? 230.501 206.759 166.902 1.00 44.41 383 ALA B O 1
ATOM 5949 N N . GLN B 2 384 ? 228.588 207.733 166.201 1.00 43.73 384 GLN B N 1
ATOM 5950 C CA . GLN B 2 384 ? 227.949 207.527 167.492 1.00 43.73 384 GLN B CA 1
ATOM 5951 C C . GLN B 2 384 ? 227.859 206.046 167.816 1.00 43.73 384 GLN B C 1
ATOM 5952 O O . GLN B 2 384 ? 228.231 205.629 168.922 1.00 43.73 384 GLN B O 1
ATOM 5958 N N . PHE B 2 385 ? 227.462 205.232 166.835 1.00 45.69 385 PHE B N 1
ATOM 5959 C CA . PHE B 2 385 ? 227.379 203.798 167.069 1.00 45.69 385 PHE B CA 1
ATOM 5960 C C . PHE B 2 385 ? 228.761 203.220 167.330 1.00 45.69 385 PHE B C 1
ATOM 5961 O O . PHE B 2 385 ? 228.889 202.203 168.023 1.00 45.69 385 PHE B O 1
ATOM 5969 N N . ASP B 2 386 ? 229.805 203.859 166.790 1.00 48.77 386 ASP B N 1
ATOM 5970 C CA . ASP B 2 386 ? 231.158 203.360 166.988 1.00 48.77 386 ASP B CA 1
ATOM 5971 C C . ASP B 2 386 ? 231.663 203.616 168.398 1.00 48.77 386 ASP B C 1
ATOM 5972 O O . ASP B 2 386 ? 232.729 203.109 168.760 1.00 48.77 386 ASP B O 1
ATOM 5977 N N . ILE B 2 387 ? 230.937 204.392 169.197 1.00 45.57 387 ILE B N 1
ATOM 5978 C CA . ILE B 2 387 ? 231.357 204.681 170.558 1.00 45.57 387 ILE B CA 1
ATOM 5979 C C . ILE B 2 387 ? 230.398 204.069 171.574 1.00 45.57 387 ILE B C 1
ATOM 5980 O O . ILE B 2 387 ? 230.754 203.858 172.733 1.00 45.57 387 ILE B O 1
ATOM 5985 N N . MET B 2 388 ? 229.191 203.720 171.128 1.00 43.57 388 MET B N 1
ATOM 5986 C CA . MET B 2 388 ? 228.176 203.175 172.022 1.00 43.57 388 MET B CA 1
ATOM 5987 C C . MET B 2 388 ? 228.251 201.656 172.113 1.00 43.57 388 MET B C 1
ATOM 5988 O O . MET B 2 388 ? 228.245 201.096 173.215 1.00 43.57 388 MET B O 1
ATOM 5993 N N . PHE B 2 389 ? 228.304 200.981 170.963 1.00 46.40 389 PHE B N 1
ATOM 5994 C CA . PHE B 2 389 ? 228.311 199.522 170.936 1.00 46.40 389 PHE B CA 1
ATOM 5995 C C . PHE B 2 389 ? 229.542 198.948 171.625 1.00 46.40 389 PHE B C 1
ATOM 5996 O O . PHE B 2 389 ? 229.451 197.932 172.323 1.00 46.40 389 PHE B O 1
ATOM 6004 N N . ASP B 2 390 ? 230.698 199.583 171.446 1.00 52.54 390 ASP B N 1
ATOM 6005 C CA . ASP B 2 390 ? 231.914 199.126 172.103 1.00 52.54 390 ASP B CA 1
ATOM 6006 C C . ASP B 2 390 ? 231.895 199.355 173.609 1.00 52.54 390 ASP B C 1
ATOM 6007 O O . ASP B 2 390 ? 232.773 198.838 174.309 1.00 52.54 390 ASP B O 1
ATOM 6012 N N . ASN B 2 391 ? 230.921 200.107 174.124 1.00 49.19 391 ASN B N 1
ATOM 6013 C CA . ASN B 2 391 ? 230.837 200.422 175.543 1.00 49.19 391 ASN B CA 1
ATOM 6014 C C . ASN B 2 391 ? 229.584 199.861 176.204 1.00 49.19 391 ASN B C 1
ATOM 6015 O O . ASN B 2 391 ? 229.362 200.120 177.392 1.00 49.19 391 ASN B O 1
ATOM 6020 N N . HIS B 2 392 ? 228.768 199.097 175.469 1.00 48.26 392 HIS B N 1
ATOM 6021 C CA . HIS B 2 392 ? 227.513 198.530 175.973 1.00 48.26 392 HIS B CA 1
ATOM 6022 C C . HIS B 2 392 ? 226.606 199.627 176.534 1.00 48.26 392 HIS B C 1
ATOM 6023 O O . HIS B 2 392 ? 226.099 199.546 177.656 1.00 48.26 392 HIS B O 1
ATOM 6030 N N . ALA B 2 393 ? 226.409 200.666 175.723 1.00 41.33 393 ALA B N 1
ATOM 6031 C CA . ALA B 2 393 ? 225.793 201.895 176.207 1.00 41.33 393 ALA B CA 1
ATOM 6032 C C . ALA B 2 393 ? 224.315 201.733 176.533 1.00 41.33 393 ALA B C 1
ATOM 6033 O O . ALA B 2 393 ? 223.924 201.885 177.691 1.00 41.33 393 ALA B O 1
ATOM 6035 N N . TYR B 2 394 ? 223.484 201.422 175.540 1.00 36.49 394 TYR B N 1
ATOM 6036 C CA . TYR B 2 394 ? 222.041 201.349 175.746 1.00 36.49 394 TYR B CA 1
ATOM 6037 C C . TYR B 2 394 ? 221.464 200.044 175.211 1.00 36.49 394 TYR B C 1
ATOM 6038 O O . TYR B 2 394 ? 220.255 199.933 174.996 1.00 36.49 394 TYR B O 1
ATOM 6047 N N . THR B 2 395 ? 222.318 199.043 174.994 1.00 42.40 395 THR B N 1
ATOM 6048 C CA . THR B 2 395 ? 221.899 197.838 174.292 1.00 42.40 395 THR B CA 1
ATOM 6049 C C . THR B 2 395 ? 220.996 196.932 175.120 1.00 42.40 395 THR B C 1
ATOM 6050 O O . THR B 2 395 ? 220.324 196.074 174.541 1.00 42.40 395 THR B O 1
ATOM 6054 N N . HIS B 2 396 ? 220.961 197.090 176.447 1.00 40.08 396 HIS B N 1
ATOM 6055 C CA . HIS B 2 396 ? 220.074 196.243 177.239 1.00 40.08 396 HIS B CA 1
ATOM 6056 C C . HIS B 2 396 ? 218.613 196.593 176.994 1.00 40.08 396 HIS B C 1
ATOM 6057 O O . HIS B 2 396 ? 217.744 195.721 177.100 1.00 40.08 396 HIS B O 1
ATOM 6064 N N . TRP B 2 397 ? 218.329 197.853 176.649 1.00 37.92 397 TRP B N 1
ATOM 6065 C CA . TRP B 2 397 ? 216.975 198.249 176.283 1.00 37.92 397 TRP B CA 1
ATOM 6066 C C . TRP B 2 397 ? 216.485 197.505 175.053 1.00 37.92 397 TRP B C 1
ATOM 6067 O O . TRP B 2 397 ? 215.275 197.315 174.891 1.00 37.92 397 TRP B O 1
ATOM 6078 N N . TYR B 2 398 ? 217.403 197.093 174.182 1.00 41.99 398 TYR B N 1
ATOM 6079 C CA . TYR B 2 398 ? 217.103 196.263 173.026 1.00 41.99 398 TYR B CA 1
ATOM 6080 C C . TYR B 2 398 ? 217.048 194.788 173.402 1.00 41.99 398 TYR B C 1
ATOM 6081 O O . TYR B 2 398 ? 216.140 194.067 172.976 1.00 41.99 398 TYR B O 1
ATOM 6090 N N . GLU B 2 399 ? 218.024 194.332 174.195 1.00 42.92 399 GLU B N 1
ATOM 6091 C CA . GLU B 2 399 ? 218.120 192.918 174.542 1.00 42.92 399 GLU B CA 1
ATOM 6092 C C . GLU B 2 399 ? 216.919 192.442 175.348 1.00 42.92 399 GLU B C 1
ATOM 6093 O O . GLU B 2 399 ? 216.405 191.347 175.098 1.00 42.92 399 GLU B O 1
ATOM 6099 N N . ASN B 2 400 ? 216.459 193.239 176.313 1.00 43.06 400 ASN B N 1
ATOM 6100 C CA . ASN B 2 400 ? 215.269 192.883 177.072 1.00 43.06 400 ASN B CA 1
ATOM 6101 C C . ASN B 2 400 ? 213.987 193.069 176.274 1.00 43.06 400 ASN B C 1
ATOM 6102 O O . ASN B 2 400 ? 212.923 192.641 176.731 1.00 43.06 400 ASN B O 1
ATOM 6107 N N . ALA B 2 401 ? 214.064 193.695 175.103 1.00 41.44 401 ALA B N 1
ATOM 6108 C CA . ALA B 2 401 ? 212.907 193.914 174.252 1.00 41.44 401 ALA B CA 1
ATOM 6109 C C . ALA B 2 401 ? 212.836 192.944 173.079 1.00 41.44 401 ALA B C 1
ATOM 6110 O O . ALA B 2 401 ? 211.834 192.939 172.359 1.00 41.44 401 ALA B O 1
ATOM 6112 N N . GLY B 2 402 ? 213.866 192.124 172.870 1.00 41.62 402 GLY B N 1
ATOM 6113 C CA . GLY B 2 402 ? 213.856 191.110 171.834 1.00 41.62 402 GLY B CA 1
ATOM 6114 C C . GLY B 2 402 ? 214.846 191.321 170.709 1.00 41.62 402 GLY B C 1
ATOM 6115 O O . GLY B 2 402 ? 214.997 190.423 169.870 1.00 41.62 402 GLY B O 1
ATOM 6116 N N . VAL B 2 403 ? 215.524 192.462 170.653 1.00 42.56 403 VAL B N 1
ATOM 6117 C CA . VAL B 2 403 ? 216.516 192.743 169.619 1.00 42.56 403 VAL B CA 1
ATOM 6118 C C . VAL B 2 403 ? 217.892 192.569 170.245 1.00 42.56 403 VAL B C 1
ATOM 6119 O O . VAL B 2 403 ? 218.278 193.317 171.150 1.00 42.56 403 VAL B O 1
ATOM 6123 N N . SER B 2 404 ? 218.635 191.573 169.772 1.00 47.05 404 SER B N 1
ATOM 6124 C CA . SER B 2 404 ? 219.937 191.276 170.344 1.00 47.05 404 SER B CA 1
ATOM 6125 C C . SER B 2 404 ? 221.006 192.172 169.721 1.00 47.05 404 SER B C 1
ATOM 6126 O O . SER B 2 404 ? 220.746 192.962 168.810 1.00 47.05 404 SER B O 1
ATOM 6129 N N . ARG B 2 405 ? 222.233 192.047 170.230 1.00 47.05 405 ARG B N 1
ATOM 6130 C CA . ARG B 2 405 ? 223.322 192.897 169.764 1.00 47.05 405 ARG B CA 1
ATOM 6131 C C . ARG B 2 405 ? 223.848 192.456 168.402 1.00 47.05 405 ARG B C 1
ATOM 6132 O O . ARG B 2 405 ? 224.405 193.276 167.662 1.00 47.05 405 ARG B O 1
ATOM 6140 N N . ASP B 2 406 ? 223.677 191.179 168.050 1.00 48.87 406 ASP B N 1
ATOM 6141 C CA . ASP B 2 406 ? 224.176 190.690 166.767 1.00 48.87 406 ASP B CA 1
ATOM 6142 C C . ASP B 2 406 ? 223.444 191.336 165.595 1.00 48.87 406 ASP B C 1
ATOM 6143 O O . ASP B 2 406 ? 224.070 191.707 164.592 1.00 48.87 406 ASP B O 1
ATOM 6148 N N . MET B 2 407 ? 222.121 191.483 165.699 1.00 49.31 407 MET B N 1
ATOM 6149 C CA . MET B 2 407 ? 221.377 192.088 164.601 1.00 49.31 407 MET B CA 1
ATOM 6150 C C . MET B 2 407 ? 221.657 193.583 164.494 1.00 49.31 407 MET B C 1
ATOM 6151 O O . MET B 2 407 ? 221.696 194.124 163.383 1.00 49.31 407 MET B O 1
ATOM 6156 N N . MET B 2 408 ? 221.892 194.256 165.623 1.00 46.33 408 MET B N 1
ATOM 6157 C CA . MET B 2 408 ? 222.348 195.641 165.575 1.00 46.33 408 MET B CA 1
ATOM 6158 C C . MET B 2 408 ? 223.699 195.748 164.879 1.00 46.33 408 MET B C 1
ATOM 6159 O O . MET B 2 408 ? 223.918 196.646 164.051 1.00 46.33 408 MET B O 1
ATOM 6164 N N . ALA B 2 409 ? 224.616 194.829 165.197 1.00 48.78 409 ALA B N 1
ATOM 6165 C CA . ALA B 2 409 ? 225.936 194.845 164.577 1.00 48.78 409 ALA B CA 1
ATOM 6166 C C . ALA B 2 409 ? 225.846 194.622 163.073 1.00 48.78 409 ALA B C 1
ATOM 6167 O O . ALA B 2 409 ? 226.526 195.302 162.297 1.00 48.78 409 ALA B O 1
ATOM 6169 N N . LYS B 2 410 ? 225.001 193.684 162.635 1.00 50.14 410 LYS B N 1
ATOM 6170 C CA . LYS B 2 410 ? 224.901 193.426 161.199 1.00 50.14 410 LYS B CA 1
ATOM 6171 C C . LYS B 2 410 ? 224.164 194.554 160.481 1.00 50.14 410 LYS B C 1
ATOM 6172 O O . LYS B 2 410 ? 224.463 194.853 159.318 1.00 50.14 410 LYS B O 1
ATOM 6178 N N . ALA B 2 411 ? 223.213 195.207 161.156 1.00 48.62 411 ALA B N 1
ATOM 6179 C CA . ALA B 2 411 ? 222.569 196.375 160.562 1.00 48.62 411 ALA B CA 1
ATOM 6180 C C . ALA B 2 411 ? 223.571 197.504 160.354 1.00 48.62 411 ALA B C 1
ATOM 6181 O O . ALA B 2 411 ? 223.583 198.150 159.297 1.00 48.62 411 ALA B O 1
ATOM 6183 N N . ARG B 2 412 ? 224.434 197.743 161.344 1.00 47.51 412 ARG B N 1
ATOM 6184 C CA . ARG B 2 412 ? 225.489 198.731 161.147 1.00 47.51 412 ARG B CA 1
ATOM 6185 C C . ARG B 2 412 ? 226.478 198.295 160.077 1.00 47.51 412 ARG B C 1
ATOM 6186 O O . ARG B 2 412 ? 227.016 199.141 159.359 1.00 47.51 412 ARG B O 1
ATOM 6194 N N . ASN B 2 413 ? 226.752 196.994 159.969 1.00 50.06 413 ASN B N 1
ATOM 6195 C CA . ASN B 2 413 ? 227.629 196.519 158.905 1.00 50.06 413 ASN B CA 1
ATOM 6196 C C . ASN B 2 413 ? 227.039 196.832 157.537 1.00 50.06 413 ASN B C 1
ATOM 6197 O O . ASN B 2 413 ? 227.749 197.291 156.634 1.00 50.06 413 ASN B O 1
ATOM 6202 N N . GLN B 2 414 ? 225.731 196.614 157.377 1.00 48.17 414 GLN B N 1
ATOM 6203 C CA . GLN B 2 414 ? 225.059 196.960 156.127 1.00 48.17 414 GLN B CA 1
ATOM 6204 C C . GLN B 2 414 ? 225.116 198.460 155.859 1.00 48.17 414 GLN B C 1
ATOM 6205 O O . GLN B 2 414 ? 225.373 198.886 154.725 1.00 48.17 414 GLN B O 1
ATOM 6211 N N . ILE B 2 415 ? 224.887 199.278 156.890 1.00 46.08 415 ILE B N 1
ATOM 6212 C CA . ILE B 2 415 ? 224.889 200.727 156.696 1.00 46.08 415 ILE B CA 1
ATOM 6213 C C . ILE B 2 415 ? 226.290 201.226 156.352 1.00 46.08 415 ILE B C 1
ATOM 6214 O O . ILE B 2 415 ? 226.460 202.109 155.501 1.00 46.08 415 ILE B O 1
ATOM 6219 N N . ALA B 2 416 ? 227.314 200.666 156.998 1.00 46.89 416 ALA B N 1
ATOM 6220 C CA . ALA B 2 416 ? 228.690 201.035 156.687 1.00 46.89 416 ALA B CA 1
ATOM 6221 C C . ALA B 2 416 ? 229.074 200.588 155.284 1.00 46.89 416 ALA B C 1
ATOM 6222 O O . ALA B 2 416 ? 229.806 201.295 154.583 1.00 46.89 416 ALA B O 1
ATOM 6224 N N . THR B 2 417 ? 228.587 199.421 154.854 1.00 47.73 417 THR B N 1
ATOM 6225 C CA . THR B 2 417 ? 228.805 198.988 153.478 1.00 47.73 417 THR B CA 1
ATOM 6226 C C . THR B 2 417 ? 228.148 199.949 152.495 1.00 47.73 417 THR B C 1
ATOM 6227 O O . THR B 2 417 ? 228.709 200.245 151.436 1.00 47.73 417 THR B O 1
ATOM 6231 N N . LEU B 2 418 ? 226.958 200.446 152.833 1.00 46.96 418 LEU B N 1
ATOM 6232 C CA . LEU B 2 418 ? 226.272 201.403 151.968 1.00 46.96 418 LEU B CA 1
ATOM 6233 C C . LEU B 2 418 ? 227.050 202.715 151.879 1.00 46.96 418 LEU B C 1
ATOM 6234 O O . LEU B 2 418 ? 227.205 203.295 150.793 1.00 46.96 418 LEU B O 1
ATOM 6239 N N . ALA B 2 419 ? 227.527 203.211 153.023 1.00 46.98 419 ALA B N 1
ATOM 6240 C CA . ALA B 2 419 ? 228.315 204.440 153.029 1.00 46.98 419 ALA B CA 1
ATOM 6241 C C . ALA B 2 419 ? 229.615 204.258 152.259 1.00 46.98 419 ALA B C 1
ATOM 6242 O O . ALA B 2 419 ? 230.062 205.170 151.555 1.00 46.98 419 ALA B O 1
ATOM 6244 N N . GLN B 2 420 ? 230.229 203.078 152.369 1.00 52.09 420 GLN B N 1
ATOM 6245 C CA . GLN B 2 420 ? 231.415 202.782 151.577 1.00 52.09 420 GLN B CA 1
ATOM 6246 C C . GLN B 2 420 ? 231.086 202.696 150.092 1.00 52.09 420 GLN B C 1
ATOM 6247 O O . GLN B 2 420 ? 231.917 203.053 149.256 1.00 52.09 420 GLN B O 1
ATOM 6253 N N . SER B 2 421 ? 229.886 202.221 149.748 1.00 50.74 421 SER B N 1
ATOM 6254 C CA . SER B 2 421 ? 229.456 202.222 148.353 1.00 50.74 421 SER B CA 1
ATOM 6255 C C . SER B 2 421 ? 229.351 203.642 147.812 1.00 50.74 421 SER B C 1
ATOM 6256 O O . SER B 2 421 ? 229.782 203.917 146.686 1.00 50.74 421 SER B O 1
ATOM 6259 N N . TYR B 2 422 ? 228.783 204.555 148.604 1.00 47.88 422 TYR B N 1
ATOM 6260 C CA . TYR B 2 422 ? 228.802 205.968 148.224 1.00 47.88 422 TYR B CA 1
ATOM 6261 C C . TYR B 2 422 ? 230.223 206.501 148.079 1.00 47.88 422 TYR B C 1
ATOM 6262 O O . TYR B 2 422 ? 230.533 207.188 147.100 1.00 47.88 422 TYR B O 1
ATOM 6271 N N . ARG B 2 423 ? 231.100 206.197 149.037 1.00 54.26 423 ARG B N 1
ATOM 6272 C CA . ARG B 2 423 ? 232.476 206.679 148.953 1.00 54.26 423 ARG B CA 1
ATOM 6273 C C . ARG B 2 423 ? 233.221 206.109 147.750 1.00 54.26 423 ARG B C 1
ATOM 6274 O O . ARG B 2 423 ? 234.117 206.774 147.220 1.00 54.26 423 ARG B O 1
ATOM 6282 N N . ASP B 2 424 ? 232.876 204.899 147.317 1.00 56.23 424 ASP B N 1
ATOM 6283 C CA . ASP B 2 424 ? 233.447 204.292 146.124 1.00 56.23 424 ASP B CA 1
ATOM 6284 C C . ASP B 2 424 ? 232.792 204.780 144.840 1.00 56.23 424 ASP B C 1
ATOM 6285 O O . ASP B 2 424 ? 233.383 204.635 143.765 1.00 56.23 424 ASP B O 1
ATOM 6290 N N . ALA B 2 425 ? 231.594 205.355 144.927 1.00 54.45 425 ALA B N 1
ATOM 6291 C CA . ALA B 2 425 ? 230.879 205.866 143.767 1.00 54.45 425 ALA B CA 1
ATOM 6292 C C . ALA B 2 425 ? 231.244 207.308 143.444 1.00 54.45 425 ALA B C 1
ATOM 6293 O O . ALA B 2 425 ? 230.637 207.903 142.548 1.00 54.45 425 ALA B O 1
ATOM 6295 N N . SER B 2 426 ? 232.214 207.878 144.151 1.00 55.40 426 SER B N 1
ATOM 6296 C CA . SER B 2 426 ? 232.647 209.249 143.911 1.00 55.40 426 SER B CA 1
ATOM 6297 C C . SER B 2 426 ? 233.355 209.379 142.567 1.00 55.40 426 SER B C 1
ATOM 6298 O O . SER B 2 426 ? 233.553 210.485 142.063 1.00 55.40 426 SER B O 1
ATOM 6302 N N . LYS C 1 2 ? 194.056 208.688 174.936 1.00 54.23 2 LYS C N 1
ATOM 6303 C CA . LYS C 1 2 ? 194.642 208.279 176.206 1.00 54.23 2 LYS C CA 1
ATOM 6304 C C . LYS C 1 2 ? 196.166 208.291 176.138 1.00 54.23 2 LYS C C 1
ATOM 6305 O O . LYS C 1 2 ? 196.758 207.990 175.101 1.00 54.23 2 LYS C O 1
ATOM 6311 N N . VAL C 1 3 ? 196.795 208.641 177.257 1.00 51.15 3 VAL C N 1
ATOM 6312 C CA . VAL C 1 3 ? 198.237 208.813 177.332 1.00 51.15 3 VAL C CA 1
ATOM 6313 C C . VAL C 1 3 ? 198.764 207.819 178.363 1.00 51.15 3 VAL C C 1
ATOM 6314 O O . VAL C 1 3 ? 198.035 207.375 179.253 1.00 51.15 3 VAL C O 1
ATOM 6318 N N . ASN C 1 4 ? 200.041 207.458 178.224 1.00 51.84 4 ASN C N 1
ATOM 6319 C CA . ASN C 1 4 ? 200.664 206.508 179.135 1.00 51.84 4 ASN C CA 1
ATOM 6320 C C . ASN C 1 4 ? 200.622 207.028 180.567 1.00 51.84 4 ASN C C 1
ATOM 6321 O O . ASN C 1 4 ? 200.791 208.222 180.827 1.00 51.84 4 ASN C O 1
ATOM 6326 N N . ASN C 1 5 ? 200.384 206.114 181.498 1.00 51.23 5 ASN C N 1
ATOM 6327 C CA . ASN C 1 5 ? 200.019 206.463 182.860 1.00 51.23 5 ASN C CA 1
ATOM 6328 C C . ASN C 1 5 ? 201.230 206.435 183.783 1.00 51.23 5 ASN C C 1
ATOM 6329 O O . ASN C 1 5 ? 202.280 205.870 183.469 1.00 51.23 5 ASN C O 1
ATOM 6334 N N . THR C 1 6 ? 201.064 207.064 184.945 1.00 43.13 6 THR C N 1
ATOM 6335 C CA . THR C 1 6 ? 202.073 207.044 185.994 1.00 43.13 6 THR C CA 1
ATOM 6336 C C . THR C 1 6 ? 201.390 207.261 187.334 1.00 43.13 6 THR C C 1
ATOM 6337 O O . THR C 1 6 ? 200.648 208.232 187.506 1.00 43.13 6 THR C O 1
ATOM 6341 N N . ILE C 1 7 ? 201.644 206.357 188.275 1.00 43.11 7 ILE C N 1
ATOM 6342 C CA . ILE C 1 7 ? 201.148 206.457 189.642 1.00 43.11 7 ILE C CA 1
ATOM 6343 C C . ILE C 1 7 ? 202.298 206.906 190.534 1.00 43.11 7 ILE C C 1
ATOM 6344 O O . ILE C 1 7 ? 203.434 206.448 190.370 1.00 43.11 7 ILE C O 1
ATOM 6349 N N . VAL C 1 8 ? 202.016 207.832 191.444 1.00 40.33 8 VAL C N 1
ATOM 6350 C CA . VAL C 1 8 ? 203.022 208.363 192.354 1.00 40.33 8 VAL C CA 1
ATOM 6351 C C . VAL C 1 8 ? 202.655 207.882 193.753 1.00 40.33 8 VAL C C 1
ATOM 6352 O O . VAL C 1 8 ? 201.770 208.436 194.407 1.00 40.33 8 VAL C O 1
ATOM 6356 N N . VAL C 1 9 ? 203.343 206.849 194.219 1.00 39.37 9 VAL C N 1
ATOM 6357 C CA . VAL C 1 9 ? 203.153 206.343 195.572 1.00 39.37 9 VAL C CA 1
ATOM 6358 C C . VAL C 1 9 ? 204.145 207.035 196.499 1.00 39.37 9 VAL C C 1
ATOM 6359 O O . VAL C 1 9 ? 205.342 207.111 196.205 1.00 39.37 9 VAL C O 1
ATOM 6363 N N . SER C 1 10 ? 203.643 207.587 197.600 1.00 38.68 10 SER C N 1
ATOM 6364 C CA . SER C 1 10 ? 204.464 208.350 198.531 1.00 38.68 10 SER C CA 1
ATOM 6365 C C . SER C 1 10 ? 204.558 207.606 199.854 1.00 38.68 10 SER C C 1
ATOM 6366 O O . SER C 1 10 ? 203.537 207.211 200.426 1.00 38.68 10 SER C O 1
ATOM 6369 N N . ILE C 1 11 ? 205.786 207.413 200.328 1.00 37.51 11 ILE C N 1
ATOM 6370 C CA . ILE C 1 11 ? 206.062 206.678 201.557 1.00 37.51 11 ILE C CA 1
ATOM 6371 C C . ILE C 1 11 ? 206.953 207.533 202.445 1.00 37.51 11 ILE C C 1
ATOM 6372 O O . ILE C 1 11 ? 207.944 208.103 201.974 1.00 37.51 11 ILE C O 1
ATOM 6377 N N . GLY C 1 12 ? 206.602 207.628 203.720 1.00 36.54 12 GLY C N 1
ATOM 6378 C CA . GLY C 1 12 ? 207.360 208.438 204.648 1.00 36.54 12 GLY C CA 1
ATOM 6379 C C . GLY C 1 12 ? 206.890 209.876 204.673 1.00 36.54 12 GLY C C 1
ATOM 6380 O O . GLY C 1 12 ? 206.086 210.322 203.850 1.00 36.54 12 GLY C O 1
ATOM 6381 N N . GLN C 1 13 ? 207.415 210.619 205.646 1.00 36.83 13 GLN C N 1
ATOM 6382 C CA . GLN C 1 13 ? 206.957 211.987 205.856 1.00 36.83 13 GLN C CA 1
ATOM 6383 C C . GLN C 1 13 ? 207.40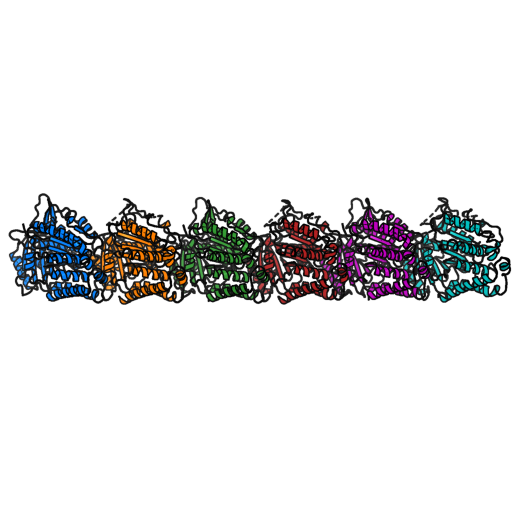5 212.932 204.748 1.00 36.83 13 GLN C C 1
ATOM 6384 O O . GLN C 1 13 ? 206.594 213.709 204.229 1.00 36.83 13 GLN C O 1
ATOM 6390 N N . ALA C 1 14 ? 208.688 212.884 204.385 1.00 34.52 14 ALA C N 1
ATOM 6391 C CA . ALA C 1 14 ? 209.167 213.714 203.288 1.00 34.52 14 ALA C CA 1
ATOM 6392 C C . ALA C 1 14 ? 208.460 213.360 201.993 1.00 34.52 14 ALA C C 1
ATOM 6393 O O . ALA C 1 14 ? 208.060 214.248 201.234 1.00 34.52 14 ALA C O 1
ATOM 6395 N N . GLY C 1 15 ? 208.280 212.063 201.735 1.00 34.95 15 GLY C N 1
ATOM 6396 C CA . GLY C 1 15 ? 207.569 211.647 200.539 1.00 34.95 15 GLY C CA 1
ATOM 6397 C C . GLY C 1 15 ? 206.141 212.152 200.503 1.00 34.95 15 GLY C C 1
ATOM 6398 O O . GLY C 1 15 ? 205.679 212.649 199.476 1.00 34.95 15 GLY C O 1
ATOM 6399 N N . ASN C 1 16 ? 205.433 212.066 201.632 1.00 38.28 16 ASN C N 1
ATOM 6400 C CA . ASN C 1 16 ? 204.036 212.489 201.659 1.00 38.28 16 ASN C CA 1
ATOM 6401 C C . ASN C 1 16 ? 203.899 214.001 201.518 1.00 38.28 16 ASN C C 1
ATOM 6402 O O . ASN C 1 16 ? 203.014 214.483 200.804 1.00 38.28 16 ASN C O 1
ATOM 6407 N N . GLN C 1 17 ? 204.767 214.770 202.179 1.00 36.47 17 GLN C N 1
ATOM 6408 C CA . GLN C 1 17 ? 204.666 216.225 202.075 1.00 36.47 17 GLN C CA 1
ATOM 6409 C C . GLN C 1 17 ? 205.101 216.716 200.697 1.00 36.47 17 GLN C C 1
ATOM 6410 O O . GLN C 1 17 ? 204.491 217.640 200.133 1.00 36.47 17 GLN C O 1
ATOM 6416 N N . ILE C 1 18 ? 206.140 216.098 200.129 1.00 35.47 18 ILE C N 1
ATOM 6417 C CA . ILE C 1 18 ? 206.546 216.414 198.766 1.00 35.47 18 ILE C CA 1
ATOM 6418 C C . ILE C 1 18 ? 205.444 216.042 197.786 1.00 35.47 18 ILE C C 1
ATOM 6419 O O . ILE C 1 18 ? 205.202 216.755 196.810 1.00 35.47 18 ILE C O 1
ATOM 6424 N N . ALA C 1 19 ? 204.739 214.935 198.041 1.00 39.63 19 ALA C N 1
ATOM 6425 C CA . ALA C 1 19 ? 203.600 214.573 197.204 1.00 39.63 19 ALA C CA 1
ATOM 6426 C C . ALA C 1 19 ? 202.483 215.599 197.314 1.00 39.63 19 ALA C C 1
ATOM 6427 O O . ALA C 1 19 ? 201.858 215.955 196.309 1.00 39.63 19 ALA C O 1
ATOM 6429 N N . ALA C 1 20 ? 202.210 216.075 198.530 1.00 41.17 20 ALA C N 1
ATOM 6430 C CA . ALA C 1 20 ? 201.195 217.107 198.710 1.00 41.17 20 ALA C CA 1
ATOM 6431 C C . ALA C 1 20 ? 201.524 218.337 197.877 1.00 41.17 20 ALA C C 1
ATOM 6432 O O . ALA C 1 20 ? 200.694 218.810 197.092 1.00 41.17 20 ALA C O 1
ATOM 6434 N N . SER C 1 21 ? 202.757 218.835 197.997 1.00 38.84 21 SER C N 1
ATOM 6435 C CA . SER C 1 21 ? 203.157 220.007 197.221 1.00 38.84 21 SER C CA 1
ATOM 6436 C C . SER C 1 21 ? 203.165 219.714 195.722 1.00 38.84 21 SER C C 1
ATOM 6437 O O . SER C 1 21 ? 202.788 220.571 194.910 1.00 38.84 21 SER C O 1
ATOM 6440 N N . PHE C 1 22 ? 203.579 218.501 195.341 1.00 41.80 22 PHE C N 1
ATOM 6441 C CA . PHE C 1 22 ? 203.680 218.126 193.936 1.00 41.80 22 PHE C CA 1
ATOM 6442 C C . PHE C 1 22 ? 202.316 218.124 193.268 1.00 41.80 22 PHE C C 1
ATOM 6443 O O . PHE C 1 22 ? 202.126 218.747 192.218 1.00 41.80 22 PHE C O 1
ATOM 6451 N N . TRP C 1 23 ? 201.345 217.433 193.868 1.00 46.66 23 TRP C N 1
ATOM 6452 C CA . TRP C 1 23 ? 200.004 217.456 193.304 1.00 46.66 23 TRP C CA 1
ATOM 6453 C C . TRP C 1 23 ? 199.347 218.822 193.436 1.00 46.66 23 TRP C C 1
ATOM 6454 O O . TRP C 1 23 ? 198.540 219.174 192.574 1.00 46.66 23 TRP C O 1
ATOM 6465 N N . LYS C 1 24 ? 199.703 219.615 194.453 1.00 49.00 24 LYS C N 1
ATOM 6466 C CA . LYS C 1 24 ? 199.205 220.986 194.522 1.00 49.00 24 LYS C CA 1
ATOM 6467 C C . LYS C 1 24 ? 199.610 221.778 193.286 1.00 49.00 24 LYS C C 1
ATOM 6468 O O . LYS C 1 24 ? 198.762 222.362 192.593 1.00 49.00 24 LYS C O 1
ATOM 6474 N N . THR C 1 25 ? 200.908 221.783 192.976 1.00 48.51 25 THR C N 1
ATOM 6475 C CA . THR C 1 25 ? 201.384 222.589 191.858 1.00 48.51 25 THR C CA 1
ATOM 6476 C C . THR C 1 25 ? 200.951 221.996 190.524 1.00 48.51 25 THR C C 1
ATOM 6477 O O . THR C 1 25 ? 200.649 222.738 189.586 1.00 48.51 25 THR C O 1
ATOM 6481 N N . VAL C 1 26 ? 200.880 220.668 190.421 1.00 47.26 26 VAL C N 1
ATOM 6482 C CA . VAL C 1 26 ? 200.420 220.059 189.177 1.00 47.26 26 VAL C CA 1
ATOM 6483 C C . VAL C 1 26 ? 198.949 220.387 188.929 1.00 47.26 26 VAL C C 1
ATOM 6484 O O . VAL C 1 26 ? 198.554 220.714 187.801 1.00 47.26 26 VAL C O 1
ATOM 6488 N N . CYS C 1 27 ? 198.119 220.328 189.976 1.00 52.01 27 CYS C N 1
ATOM 6489 C CA . CYS C 1 27 ? 196.712 220.684 189.832 1.00 52.01 27 CYS C CA 1
ATOM 6490 C C . CYS C 1 27 ? 196.546 222.146 189.443 1.00 52.01 27 CYS C C 1
ATOM 6491 O O . CYS C 1 27 ? 195.754 222.466 188.548 1.00 52.01 27 CYS C O 1
ATOM 6494 N N . LEU C 1 28 ? 197.284 223.052 190.090 1.00 51.50 28 LEU C N 1
ATOM 6495 C CA . LEU C 1 28 ? 197.163 224.454 189.700 1.00 51.50 28 LEU C CA 1
ATOM 6496 C C . LEU C 1 28 ? 197.836 224.752 188.363 1.00 51.50 28 LEU C C 1
ATOM 6497 O O . LEU C 1 28 ? 197.568 225.806 187.777 1.00 51.50 28 LEU C O 1
ATOM 6502 N N . GLU C 1 29 ? 198.697 223.857 187.871 1.00 50.90 29 GLU C N 1
ATOM 6503 C CA . GLU C 1 29 ? 199.153 223.937 186.488 1.00 50.90 29 GLU C CA 1
ATOM 6504 C C . GLU C 1 29 ? 198.036 223.562 185.527 1.00 50.90 29 GLU C C 1
ATOM 6505 O O . GLU C 1 29 ? 197.837 224.227 184.503 1.00 50.90 29 GLU C O 1
ATOM 6511 N N . HIS C 1 30 ? 197.296 222.499 185.844 1.00 53.33 30 HIS C N 1
ATOM 6512 C CA . HIS C 1 30 ? 196.132 222.115 185.055 1.00 53.33 30 HIS C CA 1
ATOM 6513 C C . HIS C 1 30 ? 194.967 223.083 185.201 1.00 53.33 30 HIS C C 1
ATOM 6514 O O . HIS C 1 30 ? 194.025 223.015 184.404 1.00 53.33 30 HIS C O 1
ATOM 6521 N N . GLY C 1 31 ? 195.004 223.976 186.186 1.00 58.12 31 GLY C N 1
ATOM 6522 C CA . GLY C 1 31 ? 193.850 224.796 186.486 1.00 58.12 31 GLY C CA 1
ATOM 6523 C C . GLY C 1 31 ? 192.865 224.138 187.423 1.00 58.12 31 GLY C C 1
ATOM 6524 O O . GLY C 1 31 ? 191.685 224.503 187.429 1.00 58.12 31 GLY C O 1
ATOM 6525 N N . ILE C 1 32 ? 193.318 223.173 188.219 1.00 61.41 32 ILE C N 1
ATOM 6526 C CA . ILE C 1 32 ? 192.470 222.420 189.135 1.00 61.41 32 ILE C CA 1
ATOM 6527 C C . ILE C 1 32 ? 192.806 222.850 190.554 1.00 61.41 32 ILE C C 1
ATOM 6528 O O . ILE C 1 32 ? 193.985 222.982 190.906 1.00 61.41 32 ILE C O 1
ATOM 6533 N N . ASP C 1 33 ? 191.781 223.078 191.362 1.00 66.27 33 ASP C N 1
ATOM 6534 C CA . ASP C 1 33 ? 192.002 223.457 192.752 1.00 66.27 33 ASP C CA 1
ATOM 6535 C C . ASP C 1 33 ? 192.539 222.262 193.527 1.00 66.27 33 ASP C C 1
ATOM 6536 O O . ASP C 1 33 ? 191.883 221.213 193.565 1.00 66.27 33 ASP C O 1
ATOM 6541 N N . PRO C 1 34 ? 193.716 222.366 194.149 1.00 63.51 34 PRO C N 1
ATOM 6542 C CA . PRO C 1 34 ? 194.274 221.198 194.848 1.00 63.51 34 PRO C CA 1
ATOM 6543 C C . PRO C 1 34 ? 193.559 220.866 196.144 1.00 63.51 34 PRO C C 1
ATOM 6544 O O . PRO C 1 34 ? 193.423 219.683 196.474 1.00 63.51 34 PRO C O 1
ATOM 6548 N N . LEU C 1 35 ? 193.098 221.872 196.889 1.00 68.57 35 LEU C N 1
ATOM 6549 C CA . LEU C 1 35 ? 192.475 221.630 198.185 1.00 68.57 35 LEU C CA 1
ATOM 6550 C C . LEU C 1 35 ? 191.114 220.955 198.076 1.00 68.57 35 LEU C C 1
ATOM 6551 O O . LEU C 1 35 ? 190.589 220.496 199.095 1.00 68.57 35 LEU C O 1
ATOM 6556 N N . THR C 1 36 ? 190.536 220.883 196.882 1.00 70.06 36 THR C N 1
ATOM 6557 C CA . THR C 1 36 ? 189.246 220.239 196.672 1.00 70.06 36 THR C CA 1
ATOM 6558 C C . THR C 1 36 ? 189.334 218.980 195.829 1.00 70.06 36 THR C C 1
ATOM 6559 O O . THR C 1 36 ? 188.627 218.008 196.106 1.00 70.06 36 THR C O 1
ATOM 6563 N N . GLY C 1 37 ? 190.188 218.966 194.808 1.00 69.05 37 GLY C N 1
ATOM 6564 C CA . GLY C 1 37 ? 190.274 217.847 193.896 1.00 69.05 37 GLY C CA 1
ATOM 6565 C C . GLY C 1 37 ? 189.336 217.916 192.712 1.00 69.05 37 GLY C C 1
ATOM 6566 O O . GLY C 1 37 ? 189.389 217.029 191.850 1.00 69.05 37 GLY C O 1
ATOM 6567 N N . GLN C 1 38 ? 188.488 218.935 192.638 1.00 71.04 38 GLN C N 1
ATOM 6568 C CA . GLN C 1 38 ? 187.535 219.093 191.551 1.00 71.04 38 GLN C CA 1
ATOM 6569 C C . GLN C 1 38 ? 188.029 220.145 190.565 1.00 71.04 38 GLN C C 1
ATOM 6570 O O . GLN C 1 38 ? 188.684 221.120 190.944 1.00 71.04 38 GLN C O 1
ATOM 6576 N N . THR C 1 39 ? 187.709 219.933 189.291 1.00 73.93 39 THR C N 1
ATOM 6577 C CA . THR C 1 39 ? 188.137 220.840 188.240 1.00 73.93 39 THR C CA 1
ATOM 6578 C C . THR C 1 39 ? 187.441 222.193 188.368 1.00 73.93 39 THR C C 1
ATOM 6579 O O . THR C 1 39 ? 186.342 222.313 188.917 1.00 73.93 39 THR C O 1
ATOM 6583 N N . ALA C 1 40 ? 188.110 223.221 187.863 1.00 75.91 40 ALA C N 1
ATOM 6584 C CA . ALA C 1 40 ? 187.512 224.548 187.825 1.00 75.91 40 ALA C CA 1
ATOM 6585 C C . ALA C 1 40 ? 186.423 224.582 186.761 1.00 75.91 40 ALA C C 1
ATOM 6586 O O . ALA C 1 40 ? 186.663 224.158 185.624 1.00 75.91 40 ALA C O 1
ATOM 6588 N N . PRO C 1 41 ? 185.217 225.051 187.088 1.00 79.56 41 PRO C N 1
ATOM 6589 C CA . PRO C 1 41 ? 184.141 225.087 186.088 1.00 79.56 41 PRO C CA 1
ATOM 6590 C C . PRO C 1 41 ? 184.484 226.030 184.944 1.00 79.56 41 PRO C C 1
ATOM 6591 O O . PRO C 1 41 ? 185.000 227.129 185.158 1.00 79.56 41 PRO C O 1
ATOM 6595 N N . GLY C 1 42 ? 184.193 225.589 183.722 1.00 78.81 42 GLY C N 1
ATOM 6596 C CA . GLY C 1 42 ? 184.477 226.368 182.538 1.00 78.81 42 GLY C CA 1
ATOM 6597 C C . GLY C 1 42 ? 185.901 226.283 182.034 1.00 78.81 42 GLY C C 1
ATOM 6598 O O . GLY C 1 42 ? 186.216 226.916 181.018 1.00 78.81 42 GLY C O 1
ATOM 6599 N N . VAL C 1 43 ? 186.770 225.530 182.703 1.00 74.45 43 VAL C N 1
ATOM 6600 C CA . VAL C 1 43 ? 188.168 225.397 182.310 1.00 74.45 43 VAL C CA 1
ATOM 6601 C C . VAL C 1 43 ? 188.486 223.916 182.174 1.00 74.45 43 VAL C C 1
ATOM 6602 O O . VAL C 1 43 ? 188.298 223.146 183.125 1.00 74.45 43 VAL C O 1
ATOM 6606 N N . ALA C 1 44 ? 188.965 223.518 180.999 1.00 63.60 44 ALA C N 1
ATOM 6607 C CA . ALA C 1 44 ? 189.393 222.151 180.760 1.00 63.60 44 ALA C CA 1
ATOM 6608 C C . ALA C 1 44 ? 190.769 221.909 181.382 1.00 63.60 44 ALA C C 1
ATOM 6609 O O . ALA C 1 44 ? 191.542 222.853 181.573 1.00 63.60 44 ALA C O 1
ATOM 6611 N N . PRO C 1 45 ? 191.093 220.661 181.727 1.00 59.92 45 PRO C N 1
ATOM 6612 C CA . PRO C 1 45 ? 192.441 220.368 182.232 1.00 59.92 45 PRO C CA 1
ATOM 6613 C C . PRO C 1 45 ? 193.491 220.626 181.160 1.00 59.92 45 PRO C C 1
ATOM 6614 O O . PRO C 1 45 ? 193.332 220.226 180.005 1.00 59.92 45 PRO C O 1
ATOM 6618 N N . ARG C 1 46 ? 194.565 221.302 181.554 1.00 57.07 46 ARG C N 1
ATOM 6619 C CA . ARG C 1 46 ? 195.611 221.715 180.622 1.00 57.07 46 ARG C CA 1
ATOM 6620 C C . ARG C 1 46 ? 196.581 220.559 180.423 1.00 57.07 46 ARG C C 1
ATOM 6621 O O . ARG C 1 46 ? 197.416 220.277 181.285 1.00 57.07 46 ARG C O 1
ATOM 6629 N N . GLY C 1 47 ? 196.477 219.887 179.287 1.00 50.60 47 GLY C N 1
ATOM 6630 C CA . GLY C 1 47 ? 197.393 218.828 178.928 1.00 50.60 47 GLY C CA 1
ATOM 6631 C C . GLY C 1 47 ? 196.800 217.445 179.114 1.00 50.60 47 GLY C C 1
ATOM 6632 O O . GLY C 1 47 ? 195.581 217.248 179.133 1.00 50.60 47 GLY C O 1
ATOM 6633 N N . ASN C 1 48 ? 197.694 216.467 179.255 1.00 49.85 48 ASN C N 1
ATOM 6634 C CA . ASN C 1 48 ? 197.311 215.065 179.413 1.00 49.85 48 ASN C CA 1
ATOM 6635 C C . ASN C 1 48 ? 197.139 214.781 180.898 1.00 49.85 48 ASN C C 1
ATOM 6636 O O . ASN C 1 48 ? 198.089 214.449 181.608 1.00 49.85 48 ASN C O 1
ATOM 6641 N N . TRP C 1 49 ? 195.900 214.917 181.375 1.00 52.86 49 TRP C N 1
ATOM 6642 C CA . TRP C 1 49 ? 195.615 214.665 182.783 1.00 52.86 49 TRP C CA 1
ATOM 6643 C C . TRP C 1 49 ? 195.690 213.181 183.123 1.00 52.86 49 TRP C C 1
ATOM 6644 O O . TRP C 1 49 ? 196.129 212.823 184.220 1.00 52.86 49 TRP C O 1
ATOM 6655 N N . SER C 1 50 ? 195.286 212.309 182.195 1.00 51.05 50 SER C N 1
ATOM 6656 C CA . SER C 1 50 ? 195.173 210.882 182.476 1.00 51.05 50 SER C CA 1
ATOM 6657 C C . SER C 1 50 ? 196.512 210.208 182.744 1.00 51.05 50 SER C C 1
ATOM 6658 O O . SER C 1 50 ? 196.523 209.065 183.213 1.00 51.05 50 SER C O 1
ATOM 6661 N N . SER C 1 51 ? 197.632 210.871 182.445 1.00 47.71 51 SER C N 1
ATOM 6662 C CA . SER C 1 51 ? 198.935 210.295 182.760 1.00 47.71 51 SER C CA 1
ATOM 6663 C C . SER C 1 51 ? 199.137 210.165 184.264 1.00 47.71 51 SER C C 1
ATOM 6664 O O . SER C 1 51 ? 199.658 209.151 184.741 1.00 47.71 51 SER C O 1
ATOM 6667 N N . PHE C 1 52 ? 198.733 211.181 185.026 1.00 45.03 52 PHE C N 1
ATOM 6668 C CA . PHE C 1 52 ? 198.940 211.199 186.467 1.00 45.03 52 PHE C CA 1
ATOM 6669 C C . PHE C 1 52 ? 197.645 211.261 187.262 1.00 45.03 52 PHE C C 1
ATOM 6670 O O . PHE C 1 52 ? 197.694 211.200 188.495 1.00 45.03 52 PHE C O 1
ATOM 6678 N N . PHE C 1 53 ? 196.493 211.377 186.605 1.00 51.16 53 PHE C N 1
ATOM 6679 C CA . PHE C 1 53 ? 195.224 211.588 187.287 1.00 51.16 53 PHE C CA 1
ATOM 6680 C C . PHE C 1 53 ? 194.203 210.566 186.805 1.00 51.16 53 PHE C C 1
ATOM 6681 O O . PHE C 1 53 ? 194.499 209.677 186.003 1.00 51.16 53 PHE C O 1
ATOM 6689 N N . SER C 1 54 ? 192.982 210.711 187.314 1.00 57.56 54 SER C N 1
ATOM 6690 C CA . SER C 1 54 ? 191.870 209.858 186.929 1.00 57.56 54 SER C CA 1
ATOM 6691 C C . SER C 1 54 ? 190.570 210.611 187.167 1.00 57.56 54 SER C C 1
ATOM 6692 O O . SER C 1 54 ? 190.418 211.299 188.181 1.00 57.56 54 SER C O 1
ATOM 6695 N N . LYS C 1 55 ? 189.638 210.478 186.225 1.00 63.85 55 LYS C N 1
ATOM 6696 C CA . LYS C 1 55 ? 188.314 211.088 186.349 1.00 63.85 55 LYS C CA 1
ATOM 6697 C C . LYS C 1 55 ? 187.427 210.114 187.112 1.00 63.85 55 LYS C C 1
ATOM 6698 O O . LYS C 1 55 ? 186.698 209.310 186.529 1.00 63.85 55 LYS C O 1
ATOM 6704 N N . LEU C 1 56 ? 187.492 210.189 188.439 1.00 67.41 56 LEU C N 1
ATOM 6705 C CA . LEU C 1 56 ? 186.773 209.265 189.310 1.00 67.41 56 LEU C CA 1
ATOM 6706 C C . LEU C 1 56 ? 185.348 209.771 189.500 1.00 67.41 56 LEU C C 1
ATOM 6707 O O . LEU C 1 56 ? 185.132 210.832 190.093 1.00 67.41 56 LEU C O 1
ATOM 6712 N N . GLY C 1 57 ? 184.380 209.010 189.002 1.00 71.83 57 GLY C N 1
ATOM 6713 C CA . GLY C 1 57 ? 182.982 209.377 189.125 1.00 71.83 57 GLY C CA 1
ATOM 6714 C C . GLY C 1 57 ? 182.251 208.602 190.203 1.00 71.83 57 GLY C C 1
ATOM 6715 O O . GLY C 1 57 ? 182.157 207.376 190.143 1.00 71.83 57 GLY C O 1
ATOM 6716 N N . GLY C 1 62 ? 182.290 213.582 187.834 1.00 72.58 62 GLY C N 1
ATOM 6717 C CA . GLY C 1 62 ? 183.457 213.021 188.489 1.00 72.58 62 GLY C CA 1
ATOM 6718 C C . GLY C 1 62 ? 184.436 214.072 188.974 1.00 72.58 62 GLY C C 1
ATOM 6719 O O . GLY C 1 62 ? 184.158 215.269 188.909 1.00 72.58 62 GLY C O 1
ATOM 6720 N N . SER C 1 63 ? 185.588 213.619 189.463 1.00 68.97 63 SER C N 1
ATOM 6721 C CA . SER C 1 63 ? 186.630 214.501 189.966 1.00 68.97 63 SER C CA 1
ATOM 6722 C C . SER C 1 63 ? 187.973 214.089 189.382 1.00 68.97 63 SER C C 1
ATOM 6723 O O . SER C 1 63 ? 188.231 212.905 189.152 1.00 68.97 63 SER C O 1
ATOM 6726 N N . TYR C 1 64 ? 188.830 215.083 189.152 1.00 62.43 64 TYR C N 1
ATOM 6727 C CA . TYR C 1 64 ? 190.167 214.849 188.605 1.00 62.43 64 TYR C CA 1
ATOM 6728 C C . TYR C 1 64 ? 191.115 214.479 189.745 1.00 62.43 64 TYR C C 1
ATOM 6729 O O . TYR C 1 64 ? 191.989 215.247 190.153 1.00 62.43 64 TYR C O 1
ATOM 6738 N N . VAL C 1 65 ? 190.922 213.274 190.270 1.00 58.71 65 VAL C N 1
ATOM 6739 C CA . VAL C 1 65 ? 191.681 212.850 191.443 1.00 58.71 65 VAL C CA 1
ATOM 6740 C C . VAL C 1 65 ? 193.091 212.458 191.019 1.00 58.71 65 VAL C C 1
ATOM 6741 O O . VAL C 1 65 ? 193.284 211.890 189.934 1.00 58.71 65 VAL C O 1
ATOM 6745 N N . PRO C 1 66 ? 194.105 212.775 191.818 1.00 54.30 66 PRO C N 1
ATOM 6746 C CA . PRO C 1 66 ? 195.454 212.286 191.529 1.00 54.30 66 PRO C CA 1
ATOM 6747 C C . PRO C 1 66 ? 195.544 210.776 191.660 1.00 54.30 66 PRO C C 1
ATOM 6748 O O . PRO C 1 66 ? 194.831 210.152 192.449 1.00 54.30 66 PRO C O 1
ATOM 6752 N N . ARG C 1 67 ? 196.439 210.191 190.870 1.00 53.52 67 ARG C N 1
ATOM 6753 C CA . ARG C 1 67 ? 196.778 208.777 191.017 1.00 53.52 67 ARG C CA 1
ATOM 6754 C C . ARG C 1 67 ? 197.962 208.657 191.975 1.00 53.52 67 ARG C C 1
ATOM 6755 O O . ARG C 1 67 ? 199.111 208.434 191.592 1.00 53.52 67 ARG C O 1
ATOM 6763 N N . ALA C 1 68 ? 197.651 208.835 193.256 1.00 51.94 68 ALA C N 1
ATOM 6764 C CA . ALA C 1 68 ? 198.645 208.826 194.314 1.00 51.94 68 ALA C CA 1
ATOM 6765 C C . ALA C 1 68 ? 198.233 207.852 195.406 1.00 51.94 68 ALA C C 1
ATOM 6766 O O . ALA C 1 68 ? 197.059 207.784 195.779 1.00 51.94 68 ALA C O 1
ATOM 6768 N N . ILE C 1 69 ? 199.206 207.101 195.912 1.00 48.56 69 ILE C N 1
ATOM 6769 C CA . ILE C 1 69 ? 199.010 206.185 197.030 1.00 48.56 69 ILE C CA 1
ATOM 6770 C C . ILE C 1 69 ? 199.911 206.655 198.161 1.00 48.56 69 ILE C C 1
ATOM 6771 O O . ILE C 1 69 ? 201.121 206.826 197.965 1.00 48.56 69 ILE C O 1
ATOM 6776 N N . MET C 1 70 ? 199.333 206.869 199.336 1.00 49.93 70 MET C N 1
ATOM 6777 C CA . MET C 1 70 ? 200.088 207.327 200.495 1.00 49.93 70 MET C CA 1
ATOM 6778 C C . MET C 1 70 ? 200.055 206.270 201.585 1.00 49.93 70 MET C C 1
ATOM 6779 O O . MET C 1 70 ? 198.978 205.884 202.054 1.00 49.93 70 MET C O 1
ATOM 6784 N N . VAL C 1 71 ? 201.234 205.814 201.984 1.00 44.55 71 VAL C N 1
ATOM 6785 C CA . VAL C 1 71 ? 201.396 204.910 203.111 1.00 44.55 71 VAL C CA 1
ATOM 6786 C C . VAL C 1 71 ? 202.422 205.503 204.065 1.00 44.55 71 VAL C C 1
ATOM 6787 O O . VAL C 1 71 ? 203.464 206.020 203.644 1.00 44.55 71 VAL C O 1
ATOM 6791 N N . ASP C 1 72 ? 202.089 205.487 205.350 1.00 43.59 72 ASP C N 1
ATOM 6792 C CA . ASP C 1 72 ? 202.996 205.937 206.391 1.00 43.59 72 ASP C CA 1
ATOM 6793 C C . ASP C 1 72 ? 202.593 205.240 207.677 1.00 43.59 72 ASP C C 1
ATOM 6794 O O . ASP C 1 72 ? 201.401 205.102 207.963 1.00 43.59 72 ASP C O 1
ATOM 6799 N N . LEU C 1 73 ? 203.583 204.808 208.445 1.00 44.03 73 LEU C N 1
ATOM 6800 C CA . LEU C 1 73 ? 203.301 204.021 209.634 1.00 44.03 73 LEU C CA 1
ATOM 6801 C C . LEU C 1 73 ? 202.937 204.876 210.843 1.00 44.03 73 LEU C C 1
ATOM 6802 O O . LEU C 1 73 ? 202.676 204.321 211.914 1.00 44.03 73 LEU C O 1
ATOM 6807 N N . GLU C 1 74 ? 202.902 206.205 210.701 1.00 43.73 74 GLU C N 1
ATOM 6808 C CA . GLU C 1 74 ? 202.417 207.090 211.748 1.00 43.73 74 GLU C CA 1
ATOM 6809 C C . GLU C 1 74 ? 201.293 207.977 211.217 1.00 43.73 74 GLU C C 1
ATOM 6810 O O . GLU C 1 74 ? 201.312 208.366 210.044 1.00 43.73 74 GLU C O 1
ATOM 6816 N N . PRO C 1 75 ? 200.293 208.298 212.047 1.00 46.06 75 PRO C N 1
ATOM 6817 C CA . PRO C 1 75 ? 199.112 209.013 211.534 1.00 46.06 75 PRO C CA 1
ATOM 6818 C C . PRO C 1 75 ? 199.357 210.480 211.238 1.00 46.06 75 PRO C C 1
ATOM 6819 O O . PRO C 1 75 ? 198.582 211.077 210.474 1.00 46.06 75 PRO C O 1
ATOM 6823 N N . SER C 1 76 ? 200.399 211.070 211.830 1.00 46.22 76 SER C N 1
ATOM 6824 C CA . SER C 1 76 ? 200.562 212.521 211.820 1.00 46.22 76 SER C CA 1
ATOM 6825 C C . SER C 1 76 ? 200.717 213.063 210.407 1.00 46.22 76 SER C C 1
ATOM 6826 O O . SER C 1 76 ? 200.074 214.055 210.044 1.00 46.22 76 SER C O 1
ATOM 6829 N N . VAL C 1 77 ? 201.554 212.421 209.596 1.00 48.43 77 VAL C N 1
ATOM 6830 C CA . VAL C 1 77 ? 201.854 212.946 208.270 1.00 48.43 77 VAL C CA 1
ATOM 6831 C C . VAL C 1 77 ? 200.658 212.803 207.342 1.00 48.43 77 VAL C C 1
ATOM 6832 O O . VAL C 1 77 ? 200.351 213.713 206.563 1.00 48.43 77 VAL C O 1
ATOM 6836 N N . ILE C 1 78 ? 199.978 211.657 207.391 1.00 51.02 78 ILE C N 1
ATOM 6837 C CA . ILE C 1 78 ? 198.798 211.460 206.557 1.00 51.02 78 ILE C CA 1
ATOM 6838 C C . ILE C 1 78 ? 197.711 212.456 206.938 1.00 51.02 78 ILE C C 1
ATOM 6839 O O . ILE C 1 78 ? 197.056 213.047 206.069 1.00 51.02 78 ILE C O 1
ATOM 6844 N N . ASP C 1 79 ? 197.516 212.676 208.243 1.00 56.00 79 ASP C N 1
ATOM 6845 C CA . ASP C 1 79 ? 196.521 213.648 208.686 1.00 56.00 79 ASP C CA 1
ATOM 6846 C C . ASP C 1 79 ? 196.888 215.064 208.256 1.00 56.00 79 ASP C C 1
ATOM 6847 O O . ASP C 1 79 ? 196.019 215.834 207.832 1.00 56.00 79 ASP C O 1
ATOM 6852 N N . ASN C 1 80 ? 198.171 215.427 208.355 1.00 55.75 80 ASN C N 1
ATOM 6853 C CA . ASN C 1 80 ? 198.602 216.757 207.933 1.00 55.75 80 ASN C CA 1
ATOM 6854 C C . ASN C 1 80 ? 198.428 216.946 206.431 1.00 55.75 80 ASN C C 1
ATOM 6855 O O . ASN C 1 80 ? 198.027 218.024 205.977 1.00 55.75 80 ASN C O 1
ATOM 6860 N N . VAL C 1 81 ? 198.730 215.910 205.647 1.00 54.04 81 VAL C N 1
ATOM 6861 C CA . VAL C 1 81 ? 198.547 215.985 204.201 1.00 54.04 81 VAL C CA 1
ATOM 6862 C C . VAL C 1 81 ? 197.069 216.123 203.860 1.00 54.04 81 VAL C C 1
ATOM 6863 O O . VAL C 1 81 ? 196.693 216.887 202.964 1.00 54.04 81 VAL C O 1
ATOM 6867 N N . LYS C 1 82 ? 196.206 215.395 204.576 1.00 56.55 82 LYS C N 1
ATOM 6868 C CA . LYS C 1 82 ? 194.767 215.541 204.369 1.00 56.55 82 LYS C CA 1
ATOM 6869 C C . LYS C 1 82 ? 194.299 216.950 204.711 1.00 56.55 82 LYS C C 1
ATOM 6870 O O . LYS C 1 82 ? 193.457 217.520 204.007 1.00 56.55 82 LYS C O 1
ATOM 6876 N N . ALA C 1 83 ? 194.825 217.521 205.797 1.00 58.93 83 ALA C N 1
ATOM 6877 C CA . ALA C 1 83 ? 194.451 218.879 206.178 1.00 58.93 83 ALA C CA 1
ATOM 6878 C C . ALA C 1 83 ? 194.899 219.895 205.134 1.00 58.93 83 ALA C C 1
ATOM 6879 O O . ALA C 1 83 ? 194.146 220.812 204.790 1.00 58.93 83 ALA C O 1
ATOM 6881 N N . THR C 1 84 ? 196.117 219.745 204.617 1.00 58.86 84 THR C N 1
ATOM 6882 C CA . THR C 1 84 ? 196.649 220.683 203.634 1.00 58.86 84 THR C CA 1
ATOM 6883 C C . THR C 1 84 ? 196.162 220.408 202.216 1.00 58.86 84 THR C C 1
ATOM 6884 O O . THR C 1 84 ? 196.417 221.227 201.326 1.00 58.86 84 THR C O 1
ATOM 6888 N N . SER C 1 85 ? 195.472 219.293 201.983 1.00 58.24 85 SER C N 1
ATOM 6889 C CA . SER C 1 85 ? 195.030 218.925 200.644 1.00 58.24 85 SER C CA 1
ATOM 6890 C C . SER C 1 85 ? 193.538 218.653 200.529 1.00 58.24 85 SER C C 1
ATOM 6891 O O . SER C 1 85 ? 193.028 218.627 199.403 1.00 58.24 85 SER C O 1
ATOM 6894 N N . GLY C 1 86 ? 192.827 218.444 201.635 1.00 64.21 86 GLY C N 1
ATOM 6895 C CA . GLY C 1 86 ? 191.392 218.227 201.550 1.00 64.21 86 GLY C CA 1
ATOM 6896 C C . GLY C 1 86 ? 191.060 216.875 200.947 1.00 64.21 86 GLY C C 1
ATOM 6897 O O . GLY C 1 86 ? 191.702 215.859 201.234 1.00 64.21 86 GLY C O 1
ATOM 6898 N N . SER C 1 87 ? 190.037 216.863 200.089 1.00 67.61 87 SER C N 1
ATOM 6899 C CA . SER C 1 87 ? 189.564 215.649 199.435 1.00 67.61 87 SER C CA 1
ATOM 6900 C C . SER C 1 87 ? 190.276 215.377 198.116 1.00 67.61 87 SER C C 1
ATOM 6901 O O . SER C 1 87 ? 189.706 214.719 197.235 1.00 67.61 87 SER C O 1
ATOM 6904 N N . LEU C 1 88 ? 191.502 215.879 197.953 1.00 60.43 88 LEU C N 1
ATOM 6905 C CA . LEU C 1 88 ? 192.246 215.663 196.716 1.00 60.43 88 LEU C CA 1
ATOM 6906 C C . LEU C 1 88 ? 192.524 214.181 196.493 1.00 60.43 88 LEU C C 1
ATOM 6907 O O . LEU C 1 88 ? 192.291 213.653 195.400 1.00 60.43 88 LEU C O 1
ATOM 6912 N N . PHE C 1 89 ? 193.001 213.493 197.522 1.00 55.46 89 PHE C N 1
ATOM 6913 C CA . PHE C 1 89 ? 193.357 212.086 197.428 1.00 55.46 89 PHE C CA 1
ATOM 6914 C C . PHE C 1 89 ? 192.235 211.208 197.966 1.00 55.46 89 PHE C C 1
ATOM 6915 O O . PHE C 1 89 ? 191.509 211.587 198.890 1.00 55.46 89 PHE C O 1
ATOM 6923 N N . ASN C 1 90 ? 192.095 210.033 197.368 1.00 59.06 90 ASN C N 1
ATOM 6924 C CA . ASN C 1 90 ? 191.101 209.072 197.828 1.00 59.06 90 ASN C CA 1
ATOM 6925 C C . ASN C 1 90 ? 191.511 208.533 199.194 1.00 59.06 90 ASN C C 1
ATOM 6926 O O . ASN C 1 90 ? 192.668 208.136 199.375 1.00 59.06 90 ASN C O 1
ATOM 6931 N N . PRO C 1 91 ? 190.611 208.526 200.182 1.00 59.51 91 PRO C N 1
ATOM 6932 C CA . PRO C 1 91 ? 190.947 207.910 201.477 1.00 59.51 91 PRO C CA 1
ATOM 6933 C C . PRO C 1 91 ? 191.300 206.437 201.374 1.00 59.51 91 PRO C C 1
ATOM 6934 O O . PRO C 1 91 ? 192.057 205.939 202.217 1.00 59.51 91 PRO C O 1
ATOM 6938 N N . ALA C 1 92 ? 190.775 205.724 200.375 1.00 57.44 92 ALA C N 1
ATOM 6939 C CA . ALA C 1 92 ? 191.188 204.342 200.155 1.00 57.44 92 ALA C CA 1
ATOM 6940 C C . ALA C 1 92 ? 192.653 204.256 199.744 1.00 57.44 92 ALA C C 1
ATOM 6941 O O . ALA C 1 92 ? 193.321 203.258 200.037 1.00 57.44 92 ALA C O 1
ATOM 6943 N N . ASN C 1 93 ? 193.167 205.285 199.066 1.00 56.34 93 ASN C N 1
ATOM 6944 C CA . ASN C 1 93 ? 194.580 205.331 198.713 1.00 56.34 93 ASN C CA 1
ATOM 6945 C C . ASN C 1 93 ? 195.478 205.613 199.907 1.00 56.34 93 ASN C C 1
ATOM 6946 O O . ASN C 1 93 ? 196.692 205.398 199.810 1.00 56.34 93 ASN C O 1
ATOM 6951 N N . LEU C 1 94 ? 194.922 206.083 201.018 1.00 56.21 94 LEU C N 1
ATOM 6952 C CA . LEU C 1 94 ? 195.698 206.529 202.169 1.00 56.21 94 LEU C CA 1
ATOM 6953 C C . LEU C 1 94 ? 195.636 205.448 203.240 1.00 56.21 94 LEU C C 1
ATOM 6954 O O . LEU C 1 94 ? 194.553 205.123 203.740 1.00 56.21 94 LEU C O 1
ATOM 6959 N N . ILE C 1 95 ? 196.794 204.894 203.590 1.00 53.06 95 ILE C N 1
ATOM 6960 C CA . ILE C 1 95 ? 196.898 203.834 204.585 1.00 53.06 95 ILE C CA 1
ATOM 6961 C C . ILE C 1 95 ? 197.851 204.303 205.674 1.00 53.06 95 ILE C C 1
ATOM 6962 O O . ILE C 1 95 ? 198.962 204.758 205.378 1.00 53.06 95 ILE C O 1
ATOM 6967 N N . SER C 1 96 ? 197.418 204.195 206.929 1.00 54.38 96 SER C N 1
ATOM 6968 C CA . SER C 1 96 ? 198.210 204.648 208.061 1.00 54.38 96 SER C CA 1
ATOM 6969 C C . SER C 1 96 ? 198.224 203.590 209.155 1.00 54.38 96 SER C C 1
ATOM 6970 O O . SER C 1 96 ? 197.256 202.850 209.343 1.00 54.38 96 SER C O 1
ATOM 6973 N N . ARG C 1 97 ? 199.340 203.531 209.873 1.00 50.30 97 ARG C N 1
ATOM 6974 C CA . ARG C 1 97 ? 199.498 202.712 211.067 1.00 50.30 97 ARG C CA 1
ATOM 6975 C C . ARG C 1 97 ? 199.741 203.640 212.255 1.00 50.30 97 ARG C C 1
ATOM 6976 O O . ARG C 1 97 ? 199.637 204.861 212.136 1.00 50.30 97 ARG C O 1
ATOM 6984 N N . THR C 1 98 ? 200.066 203.059 213.408 1.00 48.22 98 THR C N 1
ATOM 6985 C CA . THR C 1 98 ? 200.164 203.822 214.648 1.00 48.22 98 THR C CA 1
ATOM 6986 C C . THR C 1 98 ? 201.591 204.039 215.129 1.00 48.22 98 THR C C 1
ATOM 6987 O O . THR C 1 98 ? 202.010 205.185 215.315 1.00 48.22 98 THR C O 1
ATOM 6991 N N . GLU C 1 99 ? 202.357 202.966 215.335 1.00 48.42 99 GLU C N 1
ATOM 6992 C CA . GLU C 1 99 ? 203.634 203.078 216.033 1.00 48.42 99 GLU C CA 1
ATOM 6993 C C . GLU C 1 99 ? 204.729 203.725 215.196 1.00 48.42 99 GLU C C 1
ATOM 6994 O O . GLU C 1 99 ? 205.705 204.222 215.768 1.00 48.42 99 GLU C O 1
ATOM 7000 N N . GLY C 1 100 ? 204.600 203.736 213.876 1.00 45.96 100 GLY C N 1
ATOM 7001 C CA . GLY C 1 100 ? 205.658 204.240 213.027 1.00 45.96 100 GLY C CA 1
ATOM 7002 C C . GLY C 1 100 ? 206.795 203.246 212.892 1.00 45.96 100 GLY C C 1
ATOM 7003 O O . GLY C 1 100 ? 206.851 202.208 213.553 1.00 45.96 100 GLY C O 1
ATOM 7004 N N . ALA C 1 101 ? 207.725 203.580 212.000 1.00 39.26 101 ALA C N 1
ATOM 7005 C CA . ALA C 1 101 ? 208.981 202.851 211.904 1.00 39.26 101 ALA C CA 1
ATOM 7006 C C . ALA C 1 101 ? 210.104 203.522 212.667 1.00 39.26 101 ALA C C 1
ATOM 7007 O O . ALA C 1 101 ? 210.997 202.835 213.164 1.00 39.26 101 ALA C O 1
ATOM 7009 N N . GLY C 1 102 ? 210.066 204.845 212.777 1.00 35.25 102 GLY C N 1
ATOM 7010 C CA . GLY C 1 102 ? 210.967 205.560 213.653 1.00 35.25 102 GLY C CA 1
ATOM 7011 C C . GLY C 1 102 ? 212.429 205.506 213.283 1.00 35.25 102 GLY C C 1
ATOM 7012 O O . GLY C 1 102 ? 213.277 205.376 214.169 1.00 35.25 102 GLY C O 1
ATOM 7013 N N . GLY C 1 103 ? 212.754 205.624 212.002 1.00 34.97 103 GLY C N 1
ATOM 7014 C CA . GLY C 1 103 ? 214.132 205.487 211.592 1.00 34.97 103 GLY C CA 1
ATOM 7015 C C . GLY C 1 103 ? 214.635 204.065 211.564 1.00 34.97 103 GLY C C 1
ATOM 7016 O O . GLY C 1 103 ? 215.842 203.855 211.405 1.00 34.97 103 GLY C O 1
ATOM 7017 N N . ASN C 1 104 ? 213.752 203.084 211.715 1.00 36.62 104 ASN C N 1
ATOM 7018 C CA . ASN C 1 104 ? 214.122 201.678 211.651 1.00 36.62 104 ASN C CA 1
ATOM 7019 C C . ASN C 1 104 ? 213.621 201.116 210.327 1.00 36.62 104 ASN C C 1
ATOM 7020 O O . ASN C 1 104 ? 212.409 201.048 210.095 1.00 36.62 104 ASN C O 1
ATOM 7025 N N . PHE C 1 105 ? 214.559 200.731 209.460 1.00 37.71 105 PHE C N 1
ATOM 7026 C CA . PHE C 1 105 ? 214.198 200.169 208.163 1.00 37.71 105 PHE C CA 1
ATOM 7027 C C . PHE C 1 105 ? 213.458 198.848 208.329 1.00 37.71 105 PHE C C 1
ATOM 7028 O O . PHE C 1 105 ? 212.557 198.524 207.544 1.00 37.71 105 PHE C O 1
ATOM 7036 N N . ALA C 1 106 ? 213.833 198.070 209.346 1.00 38.05 106 ALA C N 1
ATOM 7037 C CA . ALA C 1 106 ? 213.292 196.730 209.512 1.00 38.05 106 ALA C CA 1
ATOM 7038 C C . ALA C 1 106 ? 211.810 196.731 209.861 1.00 38.05 106 ALA C C 1
ATOM 7039 O O . ALA C 1 106 ? 211.123 195.754 209.551 1.00 38.05 106 ALA C O 1
ATOM 7041 N N . VAL C 1 107 ? 211.299 197.792 210.493 1.00 41.33 107 VAL C N 1
ATOM 7042 C CA . VAL C 1 107 ? 209.859 197.876 210.732 1.00 41.33 107 VAL C CA 1
ATOM 7043 C C . VAL C 1 107 ? 209.109 197.926 209.410 1.00 41.33 107 VAL C C 1
ATOM 7044 O O . VAL C 1 107 ? 208.109 197.224 209.216 1.00 41.33 107 VAL C O 1
ATOM 7048 N N . GLY C 1 108 ? 209.589 198.745 208.472 1.00 40.71 108 GLY C N 1
ATOM 7049 C CA . GLY C 1 108 ? 208.986 198.786 207.155 1.00 40.71 108 GLY C CA 1
ATOM 7050 C C . GLY C 1 108 ? 209.272 197.573 206.300 1.00 40.71 108 GLY C C 1
ATOM 7051 O O . GLY C 1 108 ? 208.513 197.300 205.365 1.00 40.71 108 GLY C O 1
ATOM 7052 N N . TYR C 1 109 ? 210.347 196.841 206.592 1.00 43.46 109 TYR C N 1
ATOM 7053 C CA . TYR C 1 109 ? 210.672 195.663 205.793 1.00 43.46 109 TYR C CA 1
ATOM 7054 C C . TYR C 1 109 ? 210.127 194.384 206.431 1.00 43.46 109 TYR C C 1
ATOM 7055 O O . TYR C 1 109 ? 209.296 193.696 205.830 1.00 43.46 109 TYR C O 1
ATOM 7064 N N . LEU C 1 110 ? 210.574 194.054 207.643 1.00 45.69 110 LEU C N 1
ATOM 7065 C CA . LEU C 1 110 ? 210.127 192.852 208.352 1.00 45.69 110 LEU C CA 1
ATOM 7066 C C . LEU C 1 110 ? 209.450 193.268 209.654 1.00 45.69 110 LEU C C 1
ATOM 7067 O O . LEU C 1 110 ? 210.114 193.437 210.679 1.00 45.69 110 LEU C O 1
ATOM 7072 N N . GLY C 1 111 ? 208.128 193.407 209.621 1.00 49.73 111 GLY C N 1
ATOM 7073 C CA . GLY C 1 111 ? 207.400 193.884 210.779 1.00 49.73 111 GLY C CA 1
ATOM 7074 C C . GLY C 1 111 ? 206.056 194.465 210.400 1.00 49.73 111 GLY C C 1
ATOM 7075 O O . GLY C 1 111 ? 205.261 193.808 209.721 1.00 49.73 111 GLY C O 1
ATOM 7076 N N . ALA C 1 112 ? 205.785 195.695 210.844 1.00 50.25 112 ALA C N 1
ATOM 7077 C CA . ALA C 1 112 ? 204.566 196.382 210.433 1.00 50.25 112 ALA C CA 1
ATOM 7078 C C . ALA C 1 112 ? 204.509 196.593 208.926 1.00 50.25 112 ALA C C 1
ATOM 7079 O O . ALA C 1 112 ? 203.418 196.799 208.382 1.00 50.25 112 ALA C O 1
ATOM 7081 N N . GLY C 1 113 ? 205.656 196.546 208.244 1.00 48.49 113 GLY C N 1
ATOM 7082 C CA . GLY C 1 113 ? 205.647 196.607 206.792 1.00 48.49 113 GLY C CA 1
ATOM 7083 C C . GLY C 1 113 ? 204.935 195.425 206.162 1.00 48.49 113 GLY C C 1
ATOM 7084 O O . GLY C 1 113 ? 204.153 195.592 205.224 1.00 48.49 113 GLY C O 1
ATOM 7085 N N . ARG C 1 114 ? 205.195 194.215 206.666 1.00 49.80 114 ARG C N 1
ATOM 7086 C CA . ARG C 1 114 ? 204.471 193.040 206.184 1.00 49.80 114 ARG C CA 1
ATOM 7087 C C . ARG C 1 114 ? 202.979 193.145 206.474 1.00 49.80 114 ARG C C 1
ATOM 7088 O O . ARG C 1 114 ? 202.155 192.672 205.685 1.00 49.80 114 ARG C O 1
ATOM 7096 N N . GLU C 1 115 ? 202.613 193.742 207.610 1.00 52.80 115 GLU C N 1
ATOM 7097 C CA . GLU C 1 115 ? 201.199 193.878 207.943 1.00 52.80 115 GLU C CA 1
ATOM 7098 C C . GLU C 1 115 ? 200.509 194.882 207.025 1.00 52.80 115 GLU C C 1
ATOM 7099 O O . GLU C 1 115 ? 199.367 194.664 206.604 1.00 52.80 115 GLU C O 1
ATOM 7105 N N . VAL C 1 116 ? 201.187 195.986 206.701 1.00 50.36 116 VAL C N 1
ATOM 7106 C CA . VAL C 1 116 ? 200.586 197.032 205.875 1.00 50.36 116 VAL C CA 1
ATOM 7107 C C . VAL C 1 116 ? 200.723 196.755 204.385 1.00 50.36 116 VAL C C 1
ATOM 7108 O O . VAL C 1 116 ? 200.059 197.415 203.576 1.00 50.36 116 VAL C O 1
ATOM 7112 N N . LEU C 1 117 ? 201.555 195.786 204.001 1.00 50.33 117 LEU C N 1
ATOM 7113 C CA . LEU C 1 117 ? 201.754 195.479 202.585 1.00 50.33 117 LEU C CA 1
ATOM 7114 C C . LEU C 1 117 ? 200.496 195.011 201.855 1.00 50.33 117 LEU C C 1
ATOM 7115 O O . LEU C 1 117 ? 200.257 195.495 200.735 1.00 50.33 117 LEU C O 1
ATOM 7120 N N . PRO C 1 118 ? 199.686 194.068 202.374 1.00 51.31 118 PRO C N 1
ATOM 7121 C CA . PRO C 1 118 ? 198.537 193.600 201.573 1.00 51.31 118 PRO C CA 1
ATOM 7122 C C . PRO C 1 118 ? 197.531 194.685 201.226 1.00 51.31 118 PRO C C 1
ATOM 7123 O O . PRO C 1 118 ? 197.033 194.708 200.095 1.00 51.31 118 PRO C O 1
ATOM 7127 N N . GLU C 1 119 ? 197.223 195.589 202.157 1.00 52.58 119 GLU C N 1
ATOM 7128 C CA . GLU C 1 119 ? 196.268 196.654 201.859 1.00 52.58 119 GLU C CA 1
ATOM 7129 C C . GLU C 1 119 ? 196.830 197.626 200.828 1.00 52.58 119 GLU C C 1
ATOM 7130 O O . GLU C 1 119 ? 196.116 198.052 199.907 1.00 52.58 119 GLU C O 1
ATOM 7136 N N . VAL C 1 120 ? 198.112 197.974 200.963 1.00 53.28 120 VAL C N 1
ATOM 7137 C CA . VAL C 1 120 ? 198.755 198.873 200.008 1.00 53.28 120 VAL C CA 1
ATOM 7138 C C . VAL C 1 120 ? 198.751 198.259 198.617 1.00 53.28 120 VAL C C 1
ATOM 7139 O O . VAL C 1 120 ? 198.437 198.931 197.627 1.00 53.28 120 VAL C O 1
ATOM 7143 N N . MET C 1 121 ? 199.081 196.971 198.517 1.00 54.03 121 MET C N 1
ATOM 7144 C CA . MET C 1 121 ? 199.091 196.320 197.216 1.00 54.03 121 MET C CA 1
ATOM 7145 C C . MET C 1 121 ? 197.697 196.096 196.651 1.00 54.03 121 MET C C 1
ATOM 7146 O O . MET C 1 121 ? 197.534 196.142 195.430 1.00 54.03 121 MET C O 1
ATOM 7151 N N . SER C 1 122 ? 196.687 195.888 197.496 1.00 55.73 122 SER C N 1
ATOM 7152 C CA . SER C 1 122 ? 195.316 195.840 196.998 1.00 55.73 122 SER C CA 1
ATOM 7153 C C . SER C 1 122 ? 194.918 197.181 196.394 1.00 55.73 122 SER C C 1
ATOM 7154 O O . SER C 1 122 ? 194.326 197.239 195.307 1.00 55.73 122 SER C O 1
ATOM 7157 N N . ARG C 1 123 ? 195.262 198.276 197.076 1.00 56.64 123 ARG C N 1
ATOM 7158 C CA . ARG C 1 123 ? 194.971 199.600 196.535 1.00 56.64 123 ARG C CA 1
ATOM 7159 C C . ARG C 1 123 ? 195.756 199.873 195.257 1.00 56.64 123 ARG C C 1
ATOM 7160 O O . ARG C 1 123 ? 195.232 200.497 194.326 1.00 56.64 123 ARG C O 1
ATOM 7168 N N . LEU C 1 124 ? 197.009 199.417 195.195 1.00 58.55 124 LEU C N 1
ATOM 7169 C CA . LEU C 1 124 ? 197.818 199.611 193.997 1.00 58.55 124 LEU C CA 1
ATOM 7170 C C . LEU C 1 124 ? 197.254 198.822 192.821 1.00 58.55 124 LEU C C 1
ATOM 7171 O O . LEU C 1 124 ? 197.255 199.311 191.686 1.00 58.55 124 LEU C O 1
ATOM 7176 N N . ASP C 1 125 ? 196.774 197.600 193.069 1.00 60.22 125 ASP C N 1
ATOM 7177 C CA . ASP C 1 125 ? 196.117 196.837 192.013 1.00 60.22 125 ASP C CA 1
ATOM 7178 C C . ASP C 1 125 ? 194.828 197.513 191.562 1.00 60.22 125 ASP C C 1
ATOM 7179 O O . ASP C 1 125 ? 194.518 197.529 190.365 1.00 60.22 125 ASP C O 1
ATOM 7184 N N . TYR C 1 126 ? 194.067 198.077 192.505 1.00 60.90 126 TYR C N 1
ATOM 7185 C CA . TYR C 1 126 ? 192.876 198.834 192.130 1.00 60.90 126 TYR C CA 1
ATOM 7186 C C . TYR C 1 126 ? 193.231 200.010 191.229 1.00 60.90 126 TYR C C 1
ATOM 7187 O O . TYR C 1 126 ? 192.553 200.262 190.226 1.00 60.90 126 TYR C O 1
ATOM 7196 N N . GLU C 1 127 ? 194.290 200.742 191.576 1.00 61.87 127 GLU C N 1
ATOM 7197 C CA . GLU C 1 127 ? 194.669 201.914 190.794 1.00 61.87 127 GLU C CA 1
ATOM 7198 C C . GLU C 1 127 ? 195.213 201.526 189.422 1.00 61.87 127 GLU C C 1
ATOM 7199 O O . GLU C 1 127 ? 194.905 202.183 188.421 1.00 61.87 127 GLU C O 1
ATOM 7205 N N . ILE C 1 128 ? 196.026 200.468 189.353 1.00 58.72 128 ILE C N 1
ATOM 7206 C CA . ILE C 1 128 ? 196.614 200.070 188.077 1.00 58.72 128 ILE C CA 1
ATOM 7207 C C . ILE C 1 128 ? 195.555 199.455 187.168 1.00 58.72 128 ILE C C 1
ATOM 7208 O O . ILE C 1 128 ? 195.648 199.543 185.938 1.00 58.72 128 ILE C O 1
ATOM 7213 N N . ASP C 1 129 ? 194.527 198.827 187.752 1.00 61.08 129 ASP C N 1
ATOM 7214 C CA . ASP C 1 129 ? 193.422 198.321 186.948 1.00 61.08 129 ASP C CA 1
ATOM 7215 C C . ASP C 1 129 ? 192.624 199.446 186.306 1.00 61.08 129 ASP C C 1
ATOM 7216 O O . ASP C 1 129 ? 191.906 199.204 185.330 1.00 61.08 129 ASP C O 1
ATOM 7221 N N . LYS C 1 130 ? 192.734 200.665 186.830 1.00 61.76 130 LYS C N 1
ATOM 7222 C CA . LYS C 1 130 ? 192.140 201.844 186.221 1.00 61.76 130 LYS C CA 1
ATOM 7223 C C . LYS C 1 130 ? 193.112 202.556 185.287 1.00 61.76 130 LYS C C 1
ATOM 7224 O O . LYS C 1 130 ? 192.739 203.550 184.655 1.00 61.76 130 LYS C O 1
ATOM 7230 N N . CYS C 1 131 ? 194.344 202.068 185.183 1.00 58.67 131 CYS C N 1
ATOM 7231 C CA . CYS C 1 131 ? 195.325 202.633 184.270 1.00 58.67 131 CYS C CA 1
ATOM 7232 C C . CYS C 1 131 ? 195.174 202.027 182.882 1.00 58.67 131 CYS C C 1
ATOM 7233 O O . CYS C 1 131 ? 194.883 200.838 182.727 1.00 58.67 131 CYS C O 1
ATOM 7236 N N . ASP C 1 132 ? 195.380 202.865 181.867 1.00 55.26 132 ASP C N 1
ATOM 7237 C CA . ASP C 1 132 ? 195.308 202.403 180.485 1.00 55.26 132 ASP C CA 1
ATOM 7238 C C . ASP C 1 132 ? 196.581 201.659 180.098 1.00 55.26 132 ASP C C 1
ATOM 7239 O O . ASP C 1 132 ? 196.534 200.495 179.685 1.00 55.26 132 ASP C O 1
ATOM 7244 N N . ASN C 1 133 ? 197.730 202.320 180.232 1.00 52.94 133 ASN C N 1
ATOM 7245 C CA . ASN C 1 133 ? 199.041 201.705 180.009 1.00 52.94 133 ASN C CA 1
ATOM 7246 C C . ASN C 1 133 ? 200.009 202.383 180.973 1.00 52.94 133 ASN C C 1
ATOM 7247 O O . ASN C 1 133 ? 200.528 203.465 180.688 1.00 52.94 133 ASN C O 1
ATOM 7252 N N . VAL C 1 134 ? 200.247 201.744 182.111 1.00 48.48 134 VAL C N 1
ATOM 7253 C CA . VAL C 1 134 ? 201.202 202.269 183.077 1.00 48.48 134 VAL C CA 1
ATOM 7254 C C . VAL C 1 134 ? 202.612 202.107 182.520 1.00 48.48 134 VAL C C 1
ATOM 7255 O O . VAL C 1 134 ? 203.007 201.023 182.072 1.00 48.48 134 VAL C O 1
ATOM 7259 N N . GLY C 1 135 ? 203.349 203.210 182.475 1.00 45.48 135 GLY C N 1
ATOM 7260 C CA . GLY C 1 135 ? 204.699 203.198 181.954 1.00 45.48 135 GLY C CA 1
ATOM 7261 C C . GLY C 1 135 ? 205.680 203.759 182.956 1.00 45.48 135 GLY C C 1
ATOM 7262 O O . GLY C 1 135 ? 206.787 204.169 182.598 1.00 45.48 135 GLY C O 1
ATOM 7263 N N . GLY C 1 136 ? 205.272 203.792 184.220 1.00 43.10 136 GLY C N 1
ATOM 7264 C CA . GLY C 1 136 ? 206.124 204.315 185.265 1.00 43.10 136 GLY C CA 1
ATOM 7265 C C . GLY C 1 136 ? 205.446 204.431 186.611 1.00 43.10 136 GLY C C 1
ATOM 7266 O O . GLY C 1 136 ? 204.257 204.750 186.695 1.00 43.10 136 GLY C O 1
ATOM 7267 N N . ILE C 1 137 ? 206.195 204.164 187.676 1.00 40.97 137 ILE C N 1
ATOM 7268 C CA . ILE C 1 137 ? 205.715 204.319 189.042 1.00 40.97 137 ILE C CA 1
ATOM 7269 C C . ILE C 1 137 ? 206.721 205.190 189.778 1.00 40.97 137 ILE C C 1
ATOM 7270 O O . ILE C 1 137 ? 207.878 204.793 189.945 1.00 40.97 137 ILE C O 1
ATOM 7275 N N . ILE C 1 138 ? 206.288 206.370 190.209 1.00 38.57 138 ILE C N 1
ATOM 7276 C CA . ILE C 1 138 ? 207.149 207.316 190.909 1.00 38.57 138 ILE C CA 1
ATOM 7277 C C . ILE C 1 138 ? 206.971 207.106 192.405 1.00 38.57 138 ILE C C 1
ATOM 7278 O O . ILE C 1 138 ? 205.886 207.330 192.951 1.00 38.57 138 ILE C O 1
ATOM 7283 N N . VAL C 1 139 ? 208.041 206.686 193.066 1.00 36.52 139 VAL C N 1
ATOM 7284 C CA . VAL C 1 139 ? 208.028 206.404 194.496 1.00 36.52 139 VAL C CA 1
ATOM 7285 C C . VAL C 1 139 ? 208.633 207.614 195.197 1.00 36.52 139 VAL C C 1
ATOM 7286 O O . VAL C 1 139 ? 209.852 207.737 195.305 1.00 36.52 139 VAL C O 1
ATOM 7290 N N . LEU C 1 140 ? 207.772 208.515 195.661 1.00 35.87 140 LEU C N 1
ATOM 7291 C CA . LEU C 1 140 ? 208.181 209.700 196.410 1.00 35.87 140 LEU C CA 1
ATOM 7292 C C . LEU C 1 140 ? 208.459 209.301 197.852 1.00 35.87 140 LEU C C 1
ATOM 7293 O O . LEU C 1 140 ? 207.533 208.972 198.600 1.00 35.87 140 LEU C O 1
ATOM 7298 N N . HIS C 1 141 ? 209.726 209.341 198.258 1.00 32.55 141 HIS C N 1
ATOM 7299 C CA . HIS C 1 141 ? 210.064 208.927 199.612 1.00 32.55 141 HIS C CA 1
ATOM 7300 C C . HIS C 1 141 ? 211.405 209.528 200.008 1.00 32.55 141 HIS C C 1
ATOM 7301 O O . HIS C 1 141 ? 212.160 210.035 199.177 1.00 32.55 141 HIS C O 1
ATOM 7308 N N . ALA C 1 142 ? 211.678 209.489 201.306 1.00 31.12 142 ALA C N 1
ATOM 7309 C CA . ALA C 1 142 ? 212.994 209.801 201.840 1.00 31.12 142 ALA C CA 1
ATOM 7310 C C . ALA C 1 142 ? 213.610 208.506 202.335 1.00 31.12 142 ALA C C 1
ATOM 7311 O O . ALA C 1 142 ? 213.099 207.896 203.281 1.00 31.12 142 ALA C O 1
ATOM 7313 N N . ILE C 1 143 ? 214.706 208.082 201.700 1.00 32.68 143 ILE C N 1
ATOM 7314 C CA . ILE C 1 143 ? 215.361 206.853 202.134 1.00 32.68 143 ILE C CA 1
ATOM 7315 C C . ILE C 1 143 ? 216.174 207.052 203.399 1.00 32.68 143 ILE C C 1
ATOM 7316 O O . ILE C 1 143 ? 216.656 206.066 203.969 1.00 32.68 143 ILE C O 1
ATOM 7321 N N . GLY C 1 144 ? 216.321 208.287 203.875 1.00 31.55 144 GLY C N 1
ATOM 7322 C CA . GLY C 1 144 ? 216.928 208.490 205.179 1.00 31.55 144 GLY C CA 1
ATOM 7323 C C . GLY C 1 144 ? 215.998 208.115 206.317 1.00 31.55 144 GLY C C 1
ATOM 7324 O O . GLY C 1 144 ? 216.449 207.725 207.398 1.00 31.55 144 GLY C O 1
ATOM 7325 N N . GLY C 1 145 ? 214.687 208.212 206.090 1.00 33.52 145 GLY C N 1
ATOM 7326 C CA . GLY C 1 145 ? 213.724 207.879 207.118 1.00 33.52 145 GLY C CA 1
ATOM 7327 C C . GLY C 1 145 ? 213.466 206.388 207.220 1.00 33.52 145 GLY C C 1
ATOM 7328 O O . GLY C 1 145 ? 213.932 205.586 206.415 1.00 33.52 145 GLY C O 1
ATOM 7329 N N . GLY C 1 146 ? 212.700 206.016 208.243 1.00 33.86 146 GLY C N 1
ATOM 7330 C CA . GLY C 1 146 ? 212.444 204.616 208.521 1.00 33.86 146 GLY C CA 1
ATOM 7331 C C . GLY C 1 146 ? 211.311 204.014 207.720 1.00 33.86 146 GLY C C 1
ATOM 7332 O O . GLY C 1 146 ? 211.500 203.006 207.029 1.00 33.86 146 GLY C O 1
ATOM 7333 N N . THR C 1 147 ? 210.123 204.616 207.819 1.00 37.14 147 THR C N 1
ATOM 7334 C CA . THR C 1 147 ? 208.973 204.121 207.069 1.00 37.14 147 THR C CA 1
ATOM 7335 C C . THR C 1 147 ? 209.234 204.199 205.573 1.00 37.14 147 THR C C 1
ATOM 7336 O O . THR C 1 147 ? 208.969 203.243 204.832 1.00 37.14 147 THR C O 1
ATOM 7340 N N . GLY C 1 148 ? 209.784 205.329 205.122 1.00 34.19 148 GLY C N 1
ATOM 7341 C CA . GLY C 1 148 ? 210.084 205.489 203.710 1.00 34.19 148 GLY C CA 1
ATOM 7342 C C . GLY C 1 148 ? 211.011 204.409 203.194 1.00 34.19 148 GLY C C 1
ATOM 7343 O O . GLY C 1 148 ? 210.684 203.710 202.237 1.00 34.19 148 GLY C O 1
ATOM 7344 N N . SER C 1 149 ? 212.146 204.208 203.869 1.00 35.71 149 SER C N 1
ATOM 7345 C CA . SER C 1 149 ? 213.105 203.197 203.431 1.00 35.71 149 SER C CA 1
ATOM 7346 C C . SER C 1 149 ? 212.498 201.802 203.466 1.00 35.71 149 SER C C 1
ATOM 7347 O O . SER C 1 149 ? 212.527 201.075 202.465 1.00 35.71 149 SER C O 1
ATOM 7350 N N . GLY C 1 150 ? 211.933 201.418 204.613 1.00 38.37 150 GLY C N 1
ATOM 7351 C CA . GLY C 1 150 ? 211.461 200.054 204.771 1.00 38.37 150 GLY C CA 1
ATOM 7352 C C . GLY C 1 150 ? 210.350 199.704 203.803 1.00 38.37 150 GLY C C 1
ATOM 7353 O O . GLY C 1 150 ? 210.441 198.717 203.061 1.00 38.37 150 GLY C O 1
ATOM 7354 N N . PHE C 1 151 ? 209.293 200.517 203.770 1.00 43.04 151 PHE C N 1
ATOM 7355 C CA . PHE C 1 151 ? 208.203 200.139 202.894 1.00 43.04 151 PHE C CA 1
ATOM 7356 C C . PHE C 1 151 ? 208.456 200.502 201.440 1.00 43.04 151 PHE C C 1
ATOM 7357 O O . PHE C 1 151 ? 207.841 199.888 200.572 1.00 43.04 151 PHE C O 1
ATOM 7365 N N . GLY C 1 152 ? 209.370 201.425 201.135 1.00 42.02 152 GLY C N 1
ATOM 7366 C CA . GLY C 1 152 ? 209.784 201.586 199.756 1.00 42.02 152 GLY C CA 1
ATOM 7367 C C . GLY C 1 152 ? 210.507 200.359 199.248 1.00 42.02 152 GLY C C 1
ATOM 7368 O O . GLY C 1 152 ? 210.239 199.887 198.140 1.00 42.02 152 GLY C O 1
ATOM 7369 N N . ALA C 1 153 ? 211.410 199.808 200.064 1.00 43.14 153 ALA C N 1
ATOM 7370 C CA . ALA C 1 153 ? 212.081 198.565 199.708 1.00 43.14 153 ALA C CA 1
ATOM 7371 C C . ALA C 1 153 ? 211.074 197.444 199.498 1.00 43.14 153 ALA C C 1
ATOM 7372 O O . ALA C 1 153 ? 211.084 196.769 198.459 1.00 43.14 153 ALA C O 1
ATOM 7374 N N . LEU C 1 154 ? 210.180 197.249 200.471 1.00 44.79 154 LEU C N 1
ATOM 7375 C CA . LEU C 1 154 ? 209.196 196.175 200.366 1.00 44.79 154 LEU C CA 1
ATOM 7376 C C . LEU C 1 154 ? 208.281 196.379 199.163 1.00 44.79 154 LEU C C 1
ATOM 7377 O O . LEU C 1 154 ? 207.972 195.424 198.439 1.00 44.79 154 LEU C O 1
ATOM 7382 N N . LEU C 1 155 ? 207.868 197.622 198.911 1.00 46.60 155 LEU C N 1
ATOM 7383 C CA . LEU C 1 155 ? 206.907 197.904 197.855 1.00 46.60 155 LEU C CA 1
ATOM 7384 C C . LEU C 1 155 ? 207.529 197.717 196.476 1.00 46.60 155 LEU C C 1
ATOM 7385 O O . LEU C 1 155 ? 206.916 197.109 195.593 1.00 46.60 155 LEU C O 1
ATOM 7390 N N . ILE C 1 156 ? 208.751 198.220 196.268 1.00 47.00 156 ILE C N 1
ATOM 7391 C CA . ILE C 1 156 ? 209.388 198.030 194.966 1.00 47.00 156 ILE C CA 1
ATOM 7392 C C . ILE C 1 156 ? 209.759 196.567 194.752 1.00 47.00 156 ILE C C 1
ATOM 7393 O O . ILE C 1 156 ? 209.669 196.059 193.624 1.00 47.00 156 ILE C O 1
ATOM 7398 N N . GLU C 1 157 ? 210.167 195.858 195.814 1.00 49.30 157 GLU C N 1
ATOM 7399 C CA . GLU C 1 157 ? 210.453 194.435 195.676 1.00 49.30 157 GLU C CA 1
ATOM 7400 C C . GLU C 1 157 ? 209.200 193.659 195.301 1.00 49.30 157 GLU C C 1
ATOM 7401 O O . GLU C 1 157 ? 209.245 192.774 194.440 1.00 49.30 157 GLU C O 1
ATOM 7407 N N . SER C 1 158 ? 208.063 193.990 195.917 1.00 49.98 158 SER C N 1
ATOM 7408 C CA . SER C 1 158 ? 206.823 193.305 195.579 1.00 49.98 158 SER C CA 1
ATOM 7409 C C . SER C 1 158 ? 206.322 193.680 194.190 1.00 49.98 158 SER C C 1
ATOM 7410 O O . SER C 1 158 ? 205.725 192.837 193.509 1.00 49.98 158 SER C O 1
ATOM 7413 N N . LEU C 1 159 ? 206.550 194.922 193.750 1.00 50.32 159 LEU C N 1
ATOM 7414 C CA . LEU C 1 159 ? 206.222 195.275 192.372 1.00 50.32 159 LEU C CA 1
ATOM 7415 C C . LEU C 1 159 ? 207.038 194.454 191.387 1.00 50.32 159 LEU C C 1
ATOM 7416 O O . LEU C 1 159 ? 206.482 193.852 190.465 1.00 50.32 159 LEU C O 1
ATOM 7421 N N . LYS C 1 160 ? 208.357 194.397 191.573 1.00 50.20 160 LYS C N 1
ATOM 7422 C CA . LYS C 1 160 ? 209.176 193.623 190.649 1.00 50.20 160 LYS C CA 1
ATOM 7423 C C . LYS C 1 160 ? 208.972 192.120 190.783 1.00 50.20 160 LYS C C 1
ATOM 7424 O O . LYS C 1 160 ? 209.306 191.383 189.849 1.00 50.20 160 LYS C O 1
ATOM 7430 N N . GLU C 1 161 ? 208.438 191.646 191.907 1.00 54.71 161 GLU C N 1
ATOM 7431 C CA . GLU C 1 161 ? 208.053 190.245 192.025 1.00 54.71 161 GLU C CA 1
ATOM 7432 C C . GLU C 1 161 ? 206.742 189.948 191.305 1.00 54.71 161 GLU C C 1
ATOM 7433 O O . GLU C 1 161 ? 206.601 188.884 190.693 1.00 54.71 161 GLU C O 1
ATOM 7439 N N . LYS C 1 162 ? 205.779 190.869 191.366 1.00 56.91 162 LYS C N 1
ATOM 7440 C CA . LYS C 1 162 ? 204.497 190.666 190.697 1.00 56.91 162 LYS C CA 1
ATOM 7441 C C . LYS C 1 162 ? 204.533 191.206 189.271 1.00 56.91 162 LYS C C 1
ATOM 7442 O O . LYS C 1 162 ? 204.317 190.467 188.305 1.00 56.91 162 LYS C O 1
ATOM 7448 N N . TYR C 1 163 ? 204.802 192.497 189.131 1.00 58.24 163 TYR C N 1
ATOM 7449 C CA . TYR C 1 163 ? 204.992 193.159 187.849 1.00 58.24 163 TYR C CA 1
ATOM 7450 C C . TYR C 1 163 ? 206.481 193.110 187.498 1.00 58.24 163 TYR C C 1
ATOM 7451 O O . TYR C 1 163 ? 207.235 192.306 188.053 1.00 58.24 163 TYR C O 1
ATOM 7460 N N . GLY C 1 164 ? 206.922 193.961 186.579 1.00 54.91 164 GLY C N 1
ATOM 7461 C CA . GLY C 1 164 ? 208.303 193.959 186.137 1.00 54.91 164 GLY C CA 1
ATOM 7462 C C . GLY C 1 164 ? 208.430 194.390 184.694 1.00 54.91 164 GLY C C 1
ATOM 7463 O O . GLY C 1 164 ? 209.536 194.613 184.193 1.00 54.91 164 GLY C O 1
ATOM 7464 N N . GLU C 1 165 ? 207.291 194.513 184.017 1.00 54.12 165 GLU C N 1
ATOM 7465 C CA . GLU C 1 165 ? 207.222 195.249 182.764 1.00 54.12 165 GLU C CA 1
ATOM 7466 C C . GLU C 1 165 ? 207.069 196.747 182.992 1.00 54.12 165 GLU C C 1
ATOM 7467 O O . GLU C 1 165 ? 207.123 197.518 182.028 1.00 54.12 165 GLU C O 1
ATOM 7473 N N . ILE C 1 166 ? 206.894 197.165 184.240 1.00 48.36 166 ILE C N 1
ATOM 7474 C CA . ILE C 1 166 ? 206.559 198.542 184.587 1.00 48.36 166 ILE C CA 1
ATOM 7475 C C . ILE C 1 166 ? 207.833 199.249 185.032 1.00 48.36 166 ILE C C 1
ATOM 7476 O O . ILE C 1 166 ? 208.492 198.776 185.970 1.00 48.36 166 ILE C O 1
ATOM 7481 N N . PRO C 1 167 ? 208.219 200.353 184.398 1.00 43.78 167 PRO C N 1
ATOM 7482 C CA . PRO C 1 167 ? 209.330 201.153 184.918 1.00 43.78 167 PRO C CA 1
ATOM 7483 C C . PRO C 1 167 ? 209.013 201.719 186.293 1.00 43.78 167 PRO C C 1
ATOM 7484 O O . PRO C 1 167 ? 207.861 202.015 186.619 1.00 43.78 167 PRO C O 1
ATOM 7488 N N . VAL C 1 168 ? 210.053 201.854 187.111 1.00 40.00 168 VAL C N 1
ATOM 7489 C CA . VAL C 1 168 ? 209.928 202.418 188.450 1.00 40.00 168 VAL C CA 1
ATOM 7490 C C . VAL C 1 168 ? 210.947 203.539 188.591 1.00 40.00 168 VAL C C 1
ATOM 7491 O O . VAL C 1 168 ? 212.160 203.291 188.582 1.00 40.00 168 VAL C O 1
ATOM 7495 N N . LEU C 1 169 ? 210.454 204.767 188.716 1.00 36.31 169 LEU C N 1
ATOM 7496 C CA . LEU C 1 169 ? 211.270 205.930 189.026 1.00 36.31 169 LEU C CA 1
ATOM 7497 C C . LEU C 1 169 ? 211.096 206.263 190.501 1.00 36.31 169 LEU C C 1
ATOM 7498 O O . LEU C 1 169 ? 209.991 206.590 190.941 1.00 36.31 169 LEU C O 1
ATOM 7503 N N . SER C 1 170 ? 212.175 206.172 191.261 1.00 34.17 170 SER C N 1
ATOM 7504 C CA . SER C 1 170 ? 212.140 206.593 192.650 1.00 34.17 170 SER C CA 1
ATOM 7505 C C . SER C 1 170 ? 212.561 208.050 192.748 1.00 34.17 170 SER C C 1
ATOM 7506 O O . SER C 1 170 ? 213.334 208.550 191.929 1.00 34.17 170 SER C O 1
ATOM 7509 N N . CYS C 1 171 ? 212.009 208.746 193.736 1.00 33.21 171 CYS C N 1
ATOM 7510 C CA . CYS C 1 171 ? 212.381 210.123 194.040 1.00 33.21 171 CYS C CA 1
ATOM 7511 C C . CYS C 1 171 ? 212.666 210.129 195.537 1.00 33.21 171 CYS C C 1
ATOM 7512 O O . CYS C 1 171 ? 211.756 210.291 196.357 1.00 33.21 171 CYS C O 1
ATOM 7515 N N . ALA C 1 172 ? 213.932 209.924 195.881 1.00 33.93 172 ALA C N 1
ATOM 7516 C CA . ALA C 1 172 ? 214.359 209.718 197.254 1.00 33.93 172 ALA C CA 1
ATOM 7517 C C . ALA C 1 172 ? 215.091 210.948 197.767 1.00 33.93 172 ALA C C 1
ATOM 7518 O O . ALA C 1 172 ? 215.942 211.515 197.075 1.00 33.93 172 ALA C O 1
ATOM 7520 N N . VAL C 1 173 ? 214.747 211.352 198.983 1.00 30.77 173 VAL C N 1
ATOM 7521 C CA . VAL C 1 173 ? 215.387 212.477 199.655 1.00 30.77 173 VAL C CA 1
ATOM 7522 C C . VAL C 1 173 ? 216.525 211.932 200.505 1.00 30.77 173 VAL C C 1
ATOM 7523 O O . VAL C 1 173 ? 216.294 211.171 201.453 1.00 30.77 173 VAL C O 1
ATOM 7527 N N . LEU C 1 174 ? 217.751 212.315 200.170 1.00 35.84 174 LEU C N 1
ATOM 7528 C CA . LEU C 1 174 ? 218.914 211.850 200.903 1.00 35.84 174 LEU C CA 1
ATOM 7529 C C . LEU C 1 174 ? 219.087 212.615 202.209 1.00 35.84 174 LEU C C 1
ATOM 7530 O O . LEU C 1 174 ? 218.594 213.737 202.356 1.00 35.84 174 LEU C O 1
ATOM 7535 N N . PRO C 1 175 ? 219.771 212.018 203.183 1.00 39.62 175 PRO C N 1
ATOM 7536 C CA . PRO C 1 175 ? 220.210 212.789 204.351 1.00 39.62 175 PRO C CA 1
ATOM 7537 C C . PRO C 1 175 ? 221.133 213.925 203.934 1.00 39.62 175 PRO C C 1
ATOM 7538 O O . PRO C 1 175 ? 221.955 213.782 203.027 1.00 39.62 175 PRO C O 1
ATOM 7542 N N . SER C 1 176 ? 220.988 215.060 204.606 1.00 42.40 176 SER C N 1
ATOM 7543 C CA . SER C 1 176 ? 221.777 216.228 204.245 1.00 42.40 176 SER C CA 1
ATOM 7544 C C . SER C 1 176 ? 223.185 216.121 204.825 1.00 42.40 176 SER C C 1
ATOM 7545 O O . SER C 1 176 ? 223.358 215.657 205.955 1.00 42.40 176 SER C O 1
ATOM 7548 N N . PRO C 1 177 ? 224.208 216.533 204.072 1.00 43.07 177 PRO C N 1
ATOM 7549 C CA . PRO C 1 177 ? 225.565 216.569 204.636 1.00 43.07 177 PRO C CA 1
ATOM 7550 C C . PRO C 1 177 ? 225.794 217.730 205.586 1.00 43.07 177 PRO C C 1
ATOM 7551 O O . PRO C 1 177 ? 226.828 217.750 206.265 1.00 43.07 177 PRO C O 1
ATOM 7555 N N . GLN C 1 178 ? 224.885 218.706 205.640 1.00 44.75 178 GLN C N 1
ATOM 7556 C CA . GLN C 1 178 ? 225.000 219.763 206.639 1.00 44.75 178 GLN C CA 1
ATOM 7557 C C . GLN C 1 178 ? 224.565 219.262 208.012 1.00 44.75 178 GLN C C 1
ATOM 7558 O O . GLN C 1 178 ? 225.171 219.607 209.033 1.00 44.75 178 GLN C O 1
ATOM 7564 N N . VAL C 1 179 ? 223.526 218.428 208.053 1.00 40.87 179 VAL C N 1
ATOM 7565 C CA . VAL C 1 179 ? 222.984 217.915 209.304 1.00 40.87 179 VAL C CA 1
ATOM 7566 C C . VAL C 1 179 ? 222.164 216.671 208.995 1.00 40.87 179 VAL C C 1
ATOM 7567 O O . VAL C 1 179 ? 221.548 216.556 207.932 1.00 40.87 179 VAL C O 1
ATOM 7571 N N . SER C 1 180 ? 222.179 215.724 209.925 1.00 36.35 180 SER C N 1
ATOM 7572 C CA . SER C 1 180 ? 221.319 214.557 209.853 1.00 36.35 180 SER C CA 1
ATOM 7573 C C . SER C 1 180 ? 220.025 214.826 210.607 1.00 36.35 180 SER C C 1
ATOM 7574 O O . SER C 1 180 ? 220.028 215.417 211.690 1.00 36.35 180 SER C O 1
ATOM 7577 N N . SER C 1 181 ? 218.912 214.394 210.019 1.00 32.70 181 SER C N 1
ATOM 7578 C CA . SER C 1 181 ? 217.624 214.477 210.686 1.00 32.70 181 SER C CA 1
ATOM 7579 C C . SER C 1 181 ? 217.277 213.222 211.466 1.00 32.70 181 SER C C 1
ATOM 7580 O O . SER C 1 181 ? 216.457 213.296 212.383 1.00 32.70 181 SER C O 1
ATOM 7583 N N . VAL C 1 182 ? 217.865 212.081 211.113 1.00 33.45 182 VAL C N 1
ATOM 7584 C CA . VAL C 1 182 ? 217.775 210.843 211.880 1.00 33.45 182 VAL C CA 1
ATOM 7585 C C . VAL C 1 182 ? 219.177 210.252 211.931 1.00 33.45 182 VAL C C 1
ATOM 7586 O O . VAL C 1 182 ? 219.908 210.294 210.937 1.00 33.45 182 VAL C O 1
ATOM 7590 N N . VAL C 1 183 ? 219.572 209.720 213.090 1.00 34.01 183 VAL C N 1
ATOM 7591 C CA . VAL C 1 183 ? 220.927 209.186 213.189 1.00 34.01 183 VAL C CA 1
ATOM 7592 C C . VAL C 1 183 ? 221.048 207.825 212.514 1.00 34.01 183 VAL C C 1
ATOM 7593 O O . VAL C 1 183 ? 222.162 207.411 212.173 1.00 34.01 183 VAL C O 1
ATOM 7597 N N . THR C 1 184 ? 219.937 207.117 212.312 1.00 33.68 184 THR C N 1
ATOM 7598 C CA . THR C 1 184 ? 219.933 205.889 211.535 1.00 33.68 184 THR C CA 1
ATOM 7599 C C . THR C 1 184 ? 219.623 206.144 210.065 1.00 33.68 184 THR C C 1
ATOM 7600 O O . THR C 1 184 ? 219.224 205.216 209.352 1.00 33.68 184 THR C O 1
ATOM 7604 N N . GLU C 1 185 ? 219.783 207.387 209.611 1.00 34.26 185 GLU C N 1
ATOM 7605 C CA . GLU C 1 185 ? 219.702 207.680 208.183 1.00 34.26 185 GLU C CA 1
ATOM 7606 C C . GLU C 1 185 ? 220.678 206.870 207.333 1.00 34.26 185 GLU C C 1
ATOM 7607 O O . GLU C 1 185 ? 220.271 206.443 206.240 1.00 34.26 185 GLU C O 1
ATOM 7613 N N . PRO C 1 186 ? 221.948 206.655 207.717 1.00 33.28 186 PRO C N 1
ATOM 7614 C CA . PRO C 1 186 ? 222.799 205.779 206.887 1.00 33.28 186 PRO C CA 1
ATOM 7615 C C . PRO C 1 186 ? 222.258 204.367 206.747 1.00 33.28 186 PRO C C 1
ATOM 7616 O O . PRO C 1 186 ? 222.251 203.816 205.635 1.00 33.28 186 PRO C O 1
ATOM 7620 N N . TYR C 1 187 ? 221.791 203.776 207.852 1.00 35.98 187 TYR C N 1
ATOM 7621 C CA . TYR C 1 187 ? 221.211 202.438 207.803 1.00 35.98 187 TYR C CA 1
ATOM 7622 C C . TYR C 1 187 ? 220.039 202.390 206.835 1.00 35.98 187 TYR C C 1
ATOM 7623 O O . TYR C 1 187 ? 220.013 201.573 205.911 1.00 35.98 187 TYR C O 1
ATOM 7632 N N . ASN C 1 188 ? 219.075 203.289 207.019 1.00 33.99 188 ASN C N 1
ATOM 7633 C CA . ASN C 1 188 ? 217.878 203.287 206.189 1.00 33.99 188 ASN C CA 1
ATOM 7634 C C . ASN C 1 188 ? 218.216 203.563 204.730 1.00 33.99 188 ASN C C 1
ATOM 7635 O O . ASN C 1 188 ? 217.665 202.922 203.826 1.00 33.99 188 ASN C O 1
ATOM 7640 N N . THR C 1 189 ? 219.133 204.501 204.489 1.00 36.04 189 THR C N 1
ATOM 7641 C CA . THR C 1 189 ? 219.494 204.872 203.126 1.00 36.04 189 THR C CA 1
ATOM 7642 C C . THR C 1 189 ? 220.131 203.706 202.387 1.00 36.04 189 THR C C 1
ATOM 7643 O O . THR C 1 189 ? 219.741 203.394 201.260 1.00 36.04 189 THR C O 1
ATOM 7647 N N . VAL C 1 190 ? 221.097 203.029 203.014 1.00 35.61 190 VAL C N 1
ATOM 7648 C CA . VAL C 1 190 ? 221.751 201.902 202.351 1.00 35.61 190 VAL C CA 1
ATOM 7649 C C . VAL C 1 190 ? 220.783 200.734 202.182 1.00 35.61 190 VAL C C 1
ATOM 7650 O O . VAL C 1 190 ? 220.760 200.068 201.133 1.00 35.61 190 VAL C O 1
ATOM 7654 N N . PHE C 1 191 ? 219.959 200.479 203.201 1.00 36.32 191 PHE C N 1
ATOM 7655 C CA . PHE C 1 191 ? 219.033 199.352 203.160 1.00 36.32 191 PHE C CA 1
ATOM 7656 C C . PHE C 1 191 ? 217.999 199.526 202.055 1.00 36.32 191 PHE C C 1
ATOM 7657 O O . PHE C 1 191 ? 217.669 198.565 201.352 1.00 36.32 191 PHE C O 1
ATOM 7665 N N . ALA C 1 192 ? 217.477 200.744 201.885 1.00 35.67 192 ALA C N 1
ATOM 7666 C CA . ALA C 1 192 ? 216.569 201.005 200.777 1.00 35.67 192 ALA C CA 1
ATOM 7667 C C . ALA C 1 192 ? 217.299 201.122 199.446 1.00 35.67 192 ALA C C 1
ATOM 7668 O O . ALA C 1 192 ? 216.716 200.803 198.407 1.00 35.67 192 ALA C O 1
ATOM 7670 N N . LEU C 1 193 ? 218.563 201.555 199.461 1.00 38.12 193 LEU C N 1
ATOM 7671 C CA . LEU C 1 193 ? 219.344 201.711 198.240 1.00 38.12 193 LEU C CA 1
ATOM 7672 C C . LEU C 1 193 ? 219.617 200.373 197.571 1.00 38.12 193 LEU C C 1
ATOM 7673 O O . LEU C 1 193 ? 219.634 200.291 196.334 1.00 38.12 193 LEU C O 1
ATOM 7678 N N . ASN C 1 194 ? 219.852 199.327 198.367 1.00 42.61 194 ASN C N 1
ATOM 7679 C CA . ASN C 1 194 ? 220.008 197.993 197.792 1.00 42.61 194 ASN C CA 1
ATOM 7680 C C . ASN C 1 194 ? 218.789 197.607 196.962 1.00 42.61 194 ASN C C 1
ATOM 7681 O O . ASN C 1 194 ? 218.918 197.179 195.809 1.00 42.61 194 ASN C O 1
ATOM 7686 N N . THR C 1 195 ? 217.593 197.776 197.523 1.00 40.92 195 THR C N 1
ATOM 7687 C CA . THR C 1 195 ? 216.389 197.399 196.795 1.00 40.92 195 THR C CA 1
ATOM 7688 C C . THR C 1 195 ? 216.099 198.361 195.652 1.00 40.92 195 THR C C 1
ATOM 7689 O O . THR C 1 195 ? 215.481 197.968 194.656 1.00 40.92 195 THR C O 1
ATOM 7693 N N . LEU C 1 196 ? 216.526 199.619 195.779 1.00 38.88 196 LEU C N 1
ATOM 7694 C CA . LEU C 1 196 ? 216.422 200.551 194.662 1.00 38.88 196 LEU C CA 1
ATOM 7695 C C . LEU C 1 196 ? 217.235 200.059 193.473 1.00 38.88 196 LEU C C 1
ATOM 7696 O O . LEU C 1 196 ? 216.768 200.103 192.329 1.00 38.88 196 LEU C O 1
ATOM 7701 N N . ARG C 1 197 ? 218.450 199.568 193.724 1.00 40.19 197 ARG C N 1
ATOM 7702 C CA . ARG C 1 197 ? 219.269 199.068 192.624 1.00 40.19 197 ARG C CA 1
ATOM 7703 C C . ARG C 1 197 ? 218.721 197.740 192.103 1.00 40.19 197 ARG C C 1
ATOM 7704 O O . ARG C 1 197 ? 218.743 197.479 190.896 1.00 40.19 197 ARG C O 1
ATOM 7712 N N . ARG C 1 198 ? 218.214 196.890 192.999 1.00 43.75 198 ARG C N 1
ATOM 7713 C CA . ARG C 1 198 ? 217.636 195.614 192.571 1.00 43.75 198 ARG C CA 1
ATOM 7714 C C . ARG C 1 198 ? 216.316 195.806 191.835 1.00 43.75 198 ARG C C 1
ATOM 7715 O O . ARG C 1 198 ? 216.098 195.208 190.776 1.00 43.75 198 ARG C O 1
ATOM 7723 N N . SER C 1 199 ? 215.422 196.629 192.373 1.00 41.78 199 SER C N 1
ATOM 7724 C CA . SER C 1 199 ? 214.042 196.658 191.901 1.00 41.78 199 SER C CA 1
ATOM 7725 C C . SER C 1 199 ? 213.677 197.927 191.154 1.00 41.78 199 SER C C 1
ATOM 7726 O O . SER C 1 199 ? 213.103 197.846 190.068 1.00 41.78 199 SER C O 1
ATOM 7729 N N . ALA C 1 200 ? 213.984 199.096 191.708 1.00 40.79 200 ALA C N 1
ATOM 7730 C CA . ALA C 1 200 ? 213.604 200.346 191.067 1.00 40.79 200 ALA C CA 1
ATOM 7731 C C . ALA C 1 200 ? 214.386 200.542 189.775 1.00 40.79 200 ALA C C 1
ATOM 7732 O O . ALA C 1 200 ? 215.615 200.421 189.755 1.00 40.79 200 ALA C O 1
ATOM 7734 N N . ASP C 1 201 ? 213.672 200.849 188.693 1.00 41.86 201 ASP C N 1
ATOM 7735 C CA . ASP C 1 201 ? 214.317 201.058 187.404 1.00 41.86 201 ASP C CA 1
ATOM 7736 C C . ASP C 1 201 ? 214.959 202.430 187.280 1.00 41.86 201 ASP C C 1
ATOM 7737 O O . ASP C 1 201 ? 215.763 202.636 186.366 1.00 41.86 201 ASP C O 1
ATOM 7742 N N . ALA C 1 202 ? 214.625 203.366 188.165 1.00 36.98 202 ALA C N 1
ATOM 7743 C CA . ALA C 1 202 ? 215.285 204.662 188.206 1.00 36.98 202 ALA C CA 1
ATOM 7744 C C . ALA C 1 202 ? 215.118 205.246 189.596 1.00 36.98 202 ALA C C 1
ATOM 7745 O O . ALA C 1 202 ? 214.221 204.858 190.349 1.00 36.98 202 ALA C O 1
ATOM 7747 N N . CYS C 1 203 ? 215.994 206.190 189.926 1.00 34.79 203 CYS C N 1
ATOM 7748 C CA . CYS C 1 203 ? 215.902 206.880 191.203 1.00 34.79 203 CYS C CA 1
ATOM 7749 C C . CYS C 1 203 ? 216.324 208.330 191.028 1.00 34.79 203 CYS C C 1
ATOM 7750 O O . CYS C 1 203 ? 217.415 208.608 190.525 1.00 34.79 203 CYS C O 1
ATOM 7753 N N . LEU C 1 204 ? 215.453 209.243 191.442 1.00 32.19 204 LEU C N 1
ATOM 7754 C CA . LEU C 1 204 ? 215.738 210.669 191.458 1.00 32.19 204 LEU C CA 1
ATOM 7755 C C . LEU C 1 204 ? 216.117 211.083 192.873 1.00 32.19 204 LEU C C 1
ATOM 7756 O O . LEU C 1 204 ? 215.468 210.682 193.842 1.00 32.19 204 LEU C O 1
ATOM 7761 N N . ILE C 1 205 ? 217.177 211.872 192.990 1.00 33.96 205 ILE C N 1
ATOM 7762 C CA . ILE C 1 205 ? 217.791 212.175 194.276 1.00 33.96 205 ILE C CA 1
ATOM 7763 C C . ILE C 1 205 ? 217.654 213.660 194.568 1.00 33.96 205 ILE C C 1
ATOM 7764 O O . ILE C 1 205 ? 218.022 214.501 193.740 1.00 33.96 205 ILE C O 1
ATOM 7769 N N . PHE C 1 206 ? 217.126 213.976 195.747 1.00 33.11 206 PHE C N 1
ATOM 7770 C CA . PHE C 1 206 ? 217.101 215.329 196.275 1.00 33.11 206 PHE C CA 1
ATOM 7771 C C . PHE C 1 206 ? 217.975 215.410 197.517 1.00 33.11 206 PHE C C 1
ATOM 7772 O O . PHE C 1 206 ? 218.425 214.395 198.056 1.00 33.11 206 PHE C O 1
ATOM 7780 N N . ASP C 1 207 ? 218.206 216.639 197.967 1.00 41.39 207 ASP C N 1
ATOM 7781 C CA . ASP C 1 207 ? 218.967 216.877 199.182 1.00 41.39 207 ASP C CA 1
ATOM 7782 C C . ASP C 1 207 ? 218.601 218.259 199.700 1.00 41.39 207 ASP C C 1
ATOM 7783 O O . ASP C 1 207 ? 218.509 219.212 198.922 1.00 41.39 207 ASP C O 1
ATOM 7788 N N . ASN C 1 208 ? 218.393 218.357 201.015 1.00 40.03 208 ASN C N 1
ATOM 7789 C CA . ASN C 1 208 ? 217.780 219.557 201.575 1.00 40.03 208 ASN C CA 1
ATOM 7790 C C . ASN C 1 208 ? 218.726 220.753 201.571 1.00 40.03 208 ASN C C 1
ATOM 7791 O O . ASN C 1 208 ? 218.276 221.883 201.362 1.00 40.03 208 ASN C O 1
ATOM 7796 N N . GLU C 1 209 ? 220.024 220.535 201.802 1.00 44.28 209 GLU C N 1
ATOM 7797 C CA . GLU C 1 209 ? 220.958 221.658 201.884 1.00 44.28 209 GLU C CA 1
ATOM 7798 C C . GLU C 1 209 ? 221.064 222.399 200.556 1.00 44.28 209 GLU C C 1
ATOM 7799 O O . GLU C 1 209 ? 221.124 223.638 200.529 1.00 44.28 209 GLU C O 1
ATOM 7805 N N . ALA C 1 210 ? 221.095 221.656 199.445 1.00 44.19 210 ALA C N 1
ATOM 7806 C CA . ALA C 1 210 ? 221.158 222.288 198.133 1.00 44.19 210 ALA C CA 1
ATOM 7807 C C . ALA C 1 210 ? 219.925 223.135 197.871 1.00 44.19 210 ALA C C 1
ATOM 7808 O O . ALA C 1 210 ? 220.031 224.264 197.383 1.00 44.19 210 ALA C O 1
ATOM 7810 N N . LEU C 1 211 ? 218.745 222.614 198.207 1.00 40.89 211 LEU C N 1
ATOM 7811 C CA . LEU C 1 211 ? 217.521 223.384 198.016 1.00 40.89 211 LEU C CA 1
ATOM 7812 C C . LEU C 1 211 ? 217.494 224.599 198.934 1.00 40.89 211 LEU C C 1
ATOM 7813 O O . LEU C 1 211 ? 216.960 225.651 198.568 1.00 40.89 211 LEU C O 1
ATOM 7818 N N . PHE C 1 212 ? 218.075 224.474 200.130 1.00 45.13 212 PHE C N 1
ATOM 7819 C CA . PHE C 1 212 ? 218.155 225.611 201.041 1.00 45.13 212 PHE C CA 1
ATOM 7820 C C . PHE C 1 212 ? 218.998 226.731 200.448 1.00 45.13 212 PHE C C 1
ATOM 7821 O O . PHE C 1 212 ? 218.586 227.897 200.445 1.00 45.13 212 PHE C O 1
ATOM 7829 N N . ASP C 1 213 ? 220.189 226.399 199.941 1.00 47.14 213 ASP C N 1
ATOM 7830 C CA . ASP C 1 213 ? 221.014 227.449 199.353 1.00 47.14 213 ASP C CA 1
ATOM 7831 C C . ASP C 1 213 ? 220.458 227.935 198.019 1.00 47.14 213 ASP C C 1
ATOM 7832 O O . ASP C 1 213 ? 220.769 229.057 197.604 1.00 47.14 213 ASP C O 1
ATOM 7837 N N . LEU C 1 214 ? 219.645 227.121 197.344 1.00 47.92 214 LEU C N 1
ATOM 7838 C CA . LEU C 1 214 ? 218.988 227.540 196.114 1.00 47.92 214 LEU C CA 1
ATOM 7839 C C . LEU C 1 214 ? 217.782 228.435 196.363 1.00 47.92 214 LEU C C 1
ATOM 7840 O O . LEU C 1 214 ? 217.415 229.215 195.478 1.00 47.92 214 LEU C O 1
ATOM 7845 N N . ALA C 1 215 ? 217.155 228.336 197.534 1.00 49.36 215 ALA C N 1
ATOM 7846 C CA . ALA C 1 215 ? 215.987 229.140 197.859 1.00 49.36 215 ALA C CA 1
ATOM 7847 C C . ALA C 1 215 ? 216.269 230.225 198.891 1.00 49.36 215 ALA C C 1
ATOM 7848 O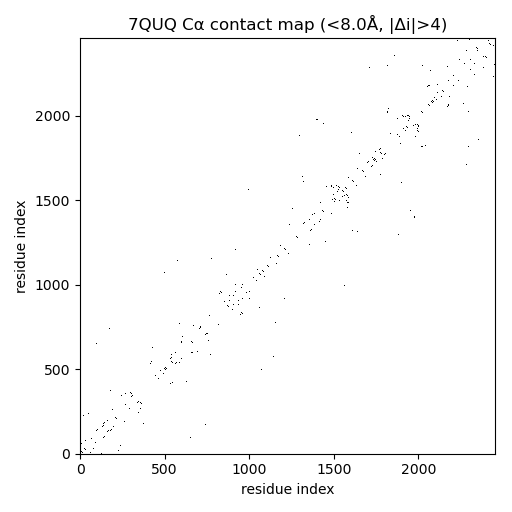 O . ALA C 1 215 ? 215.341 230.940 199.283 1.00 49.36 215 ALA C O 1
ATOM 7850 N N . HIS C 1 216 ? 217.513 230.364 199.348 1.00 54.85 216 HIS C N 1
ATOM 7851 C CA . HIS C 1 216 ? 217.852 231.407 200.310 1.00 54.85 216 HIS C CA 1
ATOM 7852 C C . HIS C 1 216 ? 218.310 232.688 199.617 1.00 54.85 216 HIS C C 1
ATOM 7853 O O . HIS C 1 216 ? 217.682 233.742 199.764 1.00 54.85 216 HIS C O 1
ATOM 7860 N N . ARG C 1 217 ? 219.397 232.611 198.853 1.00 58.74 217 ARG C N 1
ATOM 7861 C CA . ARG C 1 217 ? 219.899 233.777 198.140 1.00 58.74 217 ARG C CA 1
ATOM 7862 C C . ARG C 1 217 ? 219.318 233.892 196.739 1.00 58.74 217 ARG C C 1
ATOM 7863 O O . ARG C 1 217 ? 219.212 235.004 196.207 1.00 58.74 217 ARG C O 1
ATOM 7871 N N . LYS C 1 218 ? 218.925 232.770 196.140 1.00 54.76 218 LYS C N 1
ATOM 7872 C CA . LYS C 1 218 ? 218.395 232.741 194.785 1.00 54.76 218 LYS C CA 1
ATOM 7873 C C . LYS C 1 218 ? 216.873 232.643 194.759 1.00 54.76 218 LYS C C 1
ATOM 7874 O O . LYS C 1 218 ? 216.292 232.316 193.719 1.00 54.76 218 LYS C O 1
ATOM 7880 N N . TRP C 1 219 ? 216.224 232.914 195.890 1.00 57.29 219 TRP C N 1
ATOM 7881 C CA . TRP C 1 219 ? 214.791 233.163 195.933 1.00 57.29 219 TRP C CA 1
ATOM 7882 C C . TRP C 1 219 ? 214.476 234.396 196.771 1.00 57.29 219 TRP C C 1
ATOM 7883 O O . TRP C 1 219 ? 213.305 234.769 196.879 1.00 57.29 219 TRP C O 1
ATOM 7894 N N . ASN C 1 220 ? 215.494 235.053 197.335 1.00 57.85 220 ASN C N 1
ATOM 7895 C CA . ASN C 1 220 ? 215.348 236.278 198.128 1.00 57.85 220 ASN C CA 1
ATOM 7896 C C . ASN C 1 220 ? 214.476 236.044 199.362 1.00 57.85 220 ASN C C 1
ATOM 7897 O O . ASN C 1 220 ? 213.631 236.866 199.723 1.00 57.85 220 ASN C O 1
ATOM 7902 N N . ILE C 1 221 ? 214.693 234.905 200.011 1.00 53.55 221 ILE C N 1
ATOM 7903 C CA . ILE C 1 221 ? 214.092 234.593 201.301 1.00 53.55 221 ILE C CA 1
ATOM 7904 C C . ILE C 1 221 ? 215.218 234.434 202.310 1.00 53.55 221 ILE C C 1
ATOM 7905 O O . ILE C 1 221 ? 216.145 233.646 202.089 1.00 53.55 221 ILE C O 1
ATOM 7910 N N . GLU C 1 222 ? 215.140 235.186 203.412 1.00 53.33 222 GLU C N 1
ATOM 7911 C CA . GLU C 1 222 ? 216.200 235.146 204.413 1.00 53.33 222 GLU C CA 1
ATOM 7912 C C . GLU C 1 222 ? 216.356 233.753 205.009 1.00 53.33 222 GLU C C 1
ATOM 7913 O O . GLU C 1 222 ? 217.481 233.309 205.264 1.00 53.33 222 GLU C O 1
ATOM 7919 N N . SER C 1 223 ? 215.249 233.047 205.228 1.00 49.68 223 SER C N 1
ATOM 7920 C CA . SER C 1 223 ? 215.293 231.689 205.768 1.00 49.68 223 SER C CA 1
ATOM 7921 C C . SER C 1 223 ? 214.044 230.944 205.325 1.00 49.68 223 SER C C 1
ATOM 7922 O O . SER C 1 223 ? 212.953 231.140 205.877 1.00 49.68 223 SER C O 1
ATOM 7925 N N . PRO C 1 224 ? 214.160 230.095 204.305 1.00 47.26 224 PRO C N 1
ATOM 7926 C CA . PRO C 1 224 ? 212.998 229.328 203.842 1.00 47.26 224 PRO C CA 1
ATOM 7927 C C . PRO C 1 224 ? 212.619 228.208 204.800 1.00 47.26 224 PRO C C 1
ATOM 7928 O O . PRO C 1 224 ? 213.441 227.701 205.567 1.00 47.26 224 PRO C O 1
ATOM 7932 N N . THR C 1 225 ? 211.346 227.824 204.738 1.00 42.39 225 THR C N 1
ATOM 7933 C CA . THR C 1 225 ? 210.831 226.690 205.494 1.00 42.39 225 THR C CA 1
ATOM 7934 C C . THR C 1 225 ? 211.103 225.401 204.718 1.00 42.39 225 THR C C 1
ATOM 7935 O O . THR C 1 225 ? 211.729 225.406 203.655 1.00 42.39 225 THR C O 1
ATOM 7939 N N . VAL C 1 226 ? 210.632 224.268 205.249 1.00 41.89 226 VAL C N 1
ATOM 7940 C CA . VAL C 1 226 ? 210.611 223.045 204.455 1.00 41.89 226 VAL C CA 1
ATOM 7941 C C . VAL C 1 226 ? 209.566 223.125 203.355 1.00 41.89 226 VAL C C 1
ATOM 7942 O O . VAL C 1 226 ? 209.641 222.369 202.380 1.00 41.89 226 VAL C O 1
ATOM 7946 N N . ASP C 1 227 ? 208.575 224.008 203.498 1.00 41.32 227 ASP C N 1
ATOM 7947 C CA . ASP C 1 227 ? 207.588 224.179 202.439 1.00 41.32 227 ASP C CA 1
ATOM 7948 C C . ASP C 1 227 ? 208.246 224.697 201.169 1.00 41.32 227 ASP C C 1
ATOM 7949 O O . ASP C 1 227 ? 207.921 224.245 200.069 1.00 41.32 227 ASP C O 1
ATOM 7954 N N . ASP C 1 228 ? 209.197 225.624 201.303 1.00 44.61 228 ASP C N 1
ATOM 7955 C CA . ASP C 1 228 ? 209.959 226.069 200.141 1.00 44.61 228 ASP C CA 1
ATOM 7956 C C . ASP C 1 228 ? 210.870 224.968 199.608 1.00 44.61 228 ASP C C 1
ATOM 7957 O O . ASP C 1 228 ? 211.091 224.886 198.394 1.00 44.61 228 ASP C O 1
ATOM 7962 N N . LEU C 1 229 ? 211.400 224.117 200.494 1.00 38.87 229 LEU C N 1
ATOM 7963 C CA . LEU C 1 229 ? 212.175 222.958 200.056 1.00 38.87 229 LEU C CA 1
ATOM 7964 C C . LEU C 1 229 ? 211.348 222.071 199.134 1.00 38.87 229 LEU C C 1
ATOM 7965 O O . LEU C 1 229 ? 211.756 221.765 198.001 1.00 38.87 229 LEU C O 1
ATOM 7970 N N . ASN C 1 230 ? 210.165 221.670 199.604 1.00 36.11 230 ASN C N 1
ATOM 7971 C CA . ASN C 1 230 ? 209.308 220.801 198.814 1.00 36.11 230 ASN C CA 1
ATOM 7972 C C . ASN C 1 230 ? 208.714 221.536 197.623 1.00 36.11 230 ASN C C 1
ATOM 7973 O O . ASN C 1 230 ? 208.374 220.901 196.627 1.00 36.11 230 ASN C O 1
ATOM 7978 N N . LEU C 1 231 ? 208.615 222.866 197.682 1.00 37.51 231 LEU C N 1
ATOM 7979 C CA . LEU C 1 231 ? 208.151 223.625 196.523 1.00 37.51 231 LEU C CA 1
ATOM 7980 C C . LEU C 1 231 ? 209.201 223.650 195.419 1.00 37.51 231 LEU C C 1
ATOM 7981 O O . LEU C 1 231 ? 208.863 223.577 194.233 1.00 37.51 231 LEU C O 1
ATOM 7986 N N . LEU C 1 232 ? 210.476 223.768 195.786 1.00 35.40 232 LEU C N 1
ATOM 7987 C CA . LEU C 1 232 ? 211.540 223.669 194.791 1.00 35.40 232 LEU C CA 1
ATOM 7988 C C . LEU C 1 232 ? 211.600 222.266 194.196 1.00 35.40 232 LEU C C 1
ATOM 7989 O O . LEU C 1 232 ? 211.692 222.102 192.968 1.00 35.40 232 LEU C O 1
ATOM 7994 N N . ILE C 1 233 ? 211.516 221.242 195.054 1.00 35.33 233 ILE C N 1
ATOM 7995 C CA . ILE C 1 233 ? 211.424 219.864 194.576 1.00 35.33 233 ILE C CA 1
ATOM 7996 C C . ILE C 1 233 ? 210.210 219.702 193.668 1.00 35.33 233 ILE C C 1
ATOM 7997 O O . ILE C 1 233 ? 210.248 218.981 192.664 1.00 35.33 233 ILE C O 1
ATOM 8002 N N . THR C 1 234 ? 209.124 220.391 194.000 1.00 38.63 234 THR C N 1
ATOM 8003 C CA . THR C 1 234 ? 207.889 220.304 193.240 1.00 38.63 234 THR C CA 1
ATOM 8004 C C . THR C 1 234 ? 208.022 220.950 191.869 1.00 38.63 234 THR C C 1
ATOM 8005 O O . THR C 1 234 ? 207.485 220.435 190.885 1.00 38.63 234 THR C O 1
ATOM 8009 N N . GLU C 1 235 ? 208.714 222.085 191.787 1.00 38.52 235 GLU C N 1
ATOM 8010 C CA . GLU C 1 235 ? 209.009 222.674 190.484 1.00 38.52 235 GLU C CA 1
ATOM 8011 C C . GLU C 1 235 ? 209.845 221.718 189.645 1.00 38.52 235 GLU C C 1
ATOM 8012 O O . GLU C 1 235 ? 209.599 221.551 188.441 1.00 38.52 235 GLU C O 1
ATOM 8018 N N . ALA C 1 236 ? 210.825 221.064 190.278 1.00 37.37 236 ALA C N 1
ATOM 8019 C CA . ALA C 1 236 ? 211.613 220.047 189.587 1.00 37.37 236 ALA C CA 1
ATOM 8020 C C . ALA C 1 236 ? 210.734 218.930 189.032 1.00 37.37 236 ALA C C 1
ATOM 8021 O O . ALA C 1 236 ? 210.830 218.583 187.848 1.00 37.37 236 ALA C O 1
ATOM 8023 N N . LEU C 1 237 ? 209.874 218.358 189.876 1.00 37.40 237 LEU C N 1
ATOM 8024 C CA . LEU C 1 237 ? 209.012 217.260 189.447 1.00 37.40 237 LEU C CA 1
ATOM 8025 C C . LEU C 1 237 ? 208.004 217.699 188.399 1.00 37.40 237 LEU C C 1
ATOM 8026 O O . LEU C 1 237 ? 207.699 216.931 187.483 1.00 37.40 237 LEU C O 1
ATOM 8031 N N . ALA C 1 238 ? 207.460 218.910 188.524 1.00 39.07 238 ALA C N 1
ATOM 8032 C CA . ALA C 1 238 ? 206.528 219.412 187.524 1.00 39.07 238 ALA C CA 1
ATOM 8033 C C . ALA C 1 238 ? 207.206 219.543 186.171 1.00 39.07 238 ALA C C 1
ATOM 8034 O O . ALA C 1 238 ? 206.653 219.123 185.148 1.00 39.07 238 ALA C O 1
ATOM 8036 N N . GLY C 1 239 ? 208.422 220.093 186.149 1.00 37.61 239 GLY C N 1
ATOM 8037 C CA . GLY C 1 239 ? 209.162 220.162 184.901 1.00 37.61 239 GLY C CA 1
ATOM 8038 C C . GLY C 1 239 ? 209.482 218.791 184.336 1.00 37.61 239 GLY C C 1
ATOM 8039 O O . GLY C 1 239 ? 209.423 218.582 183.121 1.00 37.61 239 GLY C O 1
ATOM 8040 N N . ILE C 1 240 ? 209.835 217.842 185.206 1.00 38.49 240 ILE C N 1
ATOM 8041 C CA . ILE C 1 240 ? 210.190 216.501 184.746 1.00 38.49 240 ILE C CA 1
ATOM 8042 C C . ILE C 1 240 ? 208.981 215.806 184.134 1.00 38.49 240 ILE C C 1
ATOM 8043 O O . ILE C 1 240 ? 209.057 215.237 183.039 1.00 38.49 240 ILE C O 1
ATOM 8048 N N . THR C 1 241 ? 207.845 215.851 184.826 1.00 41.44 241 THR C N 1
ATOM 8049 C CA . THR C 1 241 ? 206.659 215.132 184.388 1.00 41.44 241 THR C CA 1
ATOM 8050 C C . THR C 1 241 ? 205.856 215.885 183.338 1.00 41.44 241 THR C C 1
ATOM 8051 O O . THR C 1 241 ? 204.934 215.297 182.768 1.00 41.44 241 THR C O 1
ATOM 8055 N N . ALA C 1 242 ? 206.182 217.154 183.064 1.00 41.30 242 ALA C N 1
ATOM 8056 C CA . ALA C 1 242 ? 205.517 217.872 181.980 1.00 41.30 242 ALA C CA 1
ATOM 8057 C C . ALA C 1 242 ? 205.738 217.192 180.637 1.00 41.30 242 ALA C C 1
ATOM 8058 O O . ALA C 1 242 ? 204.894 217.299 179.740 1.00 41.30 242 ALA C O 1
ATOM 8060 N N . SER C 1 243 ? 206.866 216.497 180.480 1.00 39.29 243 SER C N 1
ATOM 8061 C CA . SER C 1 243 ? 207.076 215.679 179.293 1.00 39.29 243 SER C CA 1
ATOM 8062 C C . SER C 1 243 ? 206.052 214.554 179.207 1.00 39.29 243 SER C C 1
ATOM 8063 O O . SER C 1 243 ? 205.578 214.226 178.113 1.00 39.29 243 SER C O 1
ATOM 8066 N N . MET C 1 244 ? 205.702 213.956 180.343 1.00 44.18 244 MET C N 1
ATOM 8067 C CA . MET C 1 244 ? 204.662 212.940 180.414 1.00 44.18 244 MET C CA 1
ATOM 8068 C C . MET C 1 244 ? 203.266 213.537 180.499 1.00 44.18 244 MET C C 1
ATOM 8069 O O . MET C 1 244 ? 202.284 212.788 180.501 1.00 44.18 244 MET C O 1
ATOM 8074 N N . ARG C 1 245 ? 203.154 214.864 180.565 1.00 43.65 245 ARG C N 1
ATOM 8075 C CA . ARG C 1 245 ? 201.903 215.527 180.908 1.00 43.65 245 ARG C CA 1
ATOM 8076 C C . ARG C 1 245 ? 201.355 216.426 179.807 1.00 43.65 245 ARG C C 1
ATOM 8077 O O . ARG C 1 245 ? 200.140 216.653 179.775 1.00 43.65 245 ARG C O 1
ATOM 8085 N N . PHE C 1 246 ? 202.188 216.916 178.895 1.00 45.12 246 PHE C N 1
ATOM 8086 C CA . PHE C 1 246 ? 201.748 217.809 177.833 1.00 45.12 246 PHE C CA 1
ATOM 8087 C C . PHE C 1 246 ? 202.130 217.233 176.476 1.00 45.12 246 PHE C C 1
ATOM 8088 O O . PHE C 1 246 ? 203.230 216.700 176.303 1.00 45.12 246 PHE C O 1
ATOM 8096 N N . SER C 1 247 ? 201.214 217.347 175.518 1.00 46.06 247 SER C N 1
ATOM 8097 C CA . SER C 1 247 ? 201.423 216.874 174.158 1.00 46.06 247 SER C CA 1
ATOM 8098 C C . SER C 1 247 ? 200.926 217.929 173.179 1.00 46.06 247 SER C C 1
ATOM 8099 O O . SER C 1 247 ? 200.088 218.774 173.511 1.00 46.06 247 SER C O 1
ATOM 8102 N N . GLY C 1 248 ? 201.453 217.876 171.963 1.00 45.23 248 GLY C N 1
ATOM 8103 C CA . GLY C 1 248 ? 201.121 218.872 170.961 1.00 45.23 248 GLY C CA 1
ATOM 8104 C C . GLY C 1 248 ? 202.134 218.848 169.829 1.00 45.23 248 GLY C C 1
ATOM 8105 O O . GLY C 1 248 ? 202.908 217.904 169.692 1.00 45.23 248 GLY C O 1
ATOM 8106 N N . PHE C 1 249 ? 202.120 219.925 169.041 1.00 43.58 249 PHE C N 1
ATOM 8107 C CA . PHE C 1 249 ? 202.908 219.955 167.812 1.00 43.58 249 PHE C CA 1
ATOM 8108 C C . PHE C 1 249 ? 204.390 220.162 168.096 1.00 43.58 249 PHE C C 1
ATOM 8109 O O . PHE C 1 249 ? 205.215 219.289 167.810 1.00 43.58 249 PHE C O 1
ATOM 8117 N N . LEU C 1 250 ? 204.750 221.313 168.665 1.00 40.75 250 LEU C N 1
ATOM 8118 C CA . LEU C 1 250 ? 206.161 221.583 168.916 1.00 40.75 250 LEU C CA 1
ATOM 8119 C C . LEU C 1 250 ? 206.692 220.761 170.080 1.00 40.75 250 LEU C C 1
ATOM 8120 O O . LEU C 1 250 ? 207.849 220.325 170.052 1.00 40.75 250 LEU C O 1
ATOM 8125 N N . THR C 1 251 ? 205.873 220.540 171.101 1.00 41.69 251 THR C N 1
ATOM 8126 C CA . THR C 1 251 ? 206.301 219.759 172.246 1.00 41.69 251 THR C CA 1
ATOM 8127 C C . THR C 1 251 ? 206.392 218.278 171.896 1.00 41.69 251 THR C C 1
ATOM 8128 O O . THR C 1 251 ? 205.609 217.744 171.105 1.00 41.69 251 THR C O 1
ATOM 8132 N N . VAL C 1 252 ? 207.378 217.616 172.492 1.00 39.36 252 VAL C N 1
ATOM 8133 C CA . VAL C 1 252 ? 207.600 216.189 172.312 1.00 39.36 252 VAL C CA 1
ATOM 8134 C C . VAL C 1 252 ? 207.160 215.474 173.583 1.00 39.36 252 VAL C C 1
ATOM 8135 O O . VAL C 1 252 ? 207.507 215.891 174.694 1.00 39.36 252 VAL C O 1
ATOM 8139 N N . GLU C 1 253 ? 206.351 214.433 173.419 1.00 42.78 253 GLU C N 1
ATOM 8140 C CA . GLU C 1 253 ? 205.847 213.663 174.548 1.00 42.78 253 GLU C CA 1
ATOM 8141 C C . GLU C 1 253 ? 206.876 212.606 174.931 1.00 42.78 253 GLU C C 1
ATOM 8142 O O . GLU C 1 253 ? 207.338 211.837 174.080 1.00 42.78 253 GLU C O 1
ATOM 8148 N N . ILE C 1 254 ? 207.252 212.591 176.203 1.00 39.66 254 ILE C N 1
ATOM 8149 C CA . ILE C 1 254 ? 208.253 211.672 176.726 1.00 39.66 254 ILE C CA 1
ATOM 8150 C C . ILE C 1 254 ? 207.602 210.882 177.850 1.00 39.66 254 ILE C C 1
ATOM 8151 O O . ILE C 1 254 ? 207.322 211.429 178.924 1.00 39.66 254 ILE C O 1
ATOM 8156 N N . SER C 1 255 ? 207.353 209.599 177.606 1.00 41.53 255 SER C N 1
ATOM 8157 C CA . SER C 1 255 ? 206.859 208.717 178.649 1.00 41.53 255 SER C CA 1
ATOM 8158 C C . SER C 1 255 ? 207.928 208.522 179.720 1.00 41.53 255 SER C C 1
ATOM 8159 O O . SER C 1 255 ? 209.107 208.834 179.526 1.00 41.53 255 SER C O 1
ATOM 8162 N N . LEU C 1 256 ? 207.505 208.009 180.877 1.00 41.34 256 LEU C N 1
ATOM 8163 C CA . LEU C 1 256 ? 208.492 207.699 181.904 1.00 41.34 256 LEU C CA 1
ATOM 8164 C C . LEU C 1 256 ? 209.380 206.548 181.453 1.00 41.34 256 LEU C C 1
ATOM 8165 O O . LEU C 1 256 ? 210.554 206.494 181.826 1.00 41.34 256 LEU C O 1
ATOM 8170 N N . ARG C 1 257 ? 208.845 205.631 180.643 1.00 40.64 257 ARG C N 1
ATOM 8171 C CA . ARG C 1 257 ? 209.696 204.634 180.001 1.00 40.64 257 ARG C CA 1
ATOM 8172 C C . ARG C 1 257 ? 210.588 205.271 178.944 1.00 40.64 257 ARG C C 1
ATOM 8173 O O . ARG C 1 257 ? 211.734 204.850 178.760 1.00 40.64 257 ARG C O 1
ATOM 8181 N N . GLU C 1 258 ? 210.084 206.286 178.239 1.00 36.95 258 GLU C N 1
ATOM 8182 C CA . GLU C 1 258 ? 210.920 207.038 177.307 1.00 36.95 258 GLU C CA 1
ATOM 8183 C C . GLU C 1 258 ? 212.045 207.761 178.034 1.00 36.95 258 GLU C C 1
ATOM 8184 O O . GLU C 1 258 ? 213.215 207.681 177.635 1.00 36.95 258 GLU C O 1
ATOM 8190 N N . LEU C 1 259 ? 211.696 208.490 179.096 1.00 37.84 259 LEU C N 1
ATOM 8191 C CA . LEU C 1 259 ? 212.693 209.170 179.910 1.00 37.84 259 LEU C CA 1
ATOM 8192 C C . LEU C 1 259 ? 213.663 208.177 180.533 1.00 37.84 259 LEU C C 1
ATOM 8193 O O . LEU C 1 259 ? 214.843 208.487 180.717 1.00 37.84 259 LEU C O 1
ATOM 8198 N N . LEU C 1 260 ? 213.181 206.974 180.843 1.00 38.25 260 LEU C N 1
ATOM 8199 C CA . LEU C 1 260 ? 214.032 205.921 181.379 1.00 38.25 260 LEU C CA 1
ATOM 8200 C C . LEU C 1 260 ? 215.032 205.438 180.336 1.00 38.25 260 LEU C C 1
ATOM 8201 O O . LEU C 1 260 ? 216.236 205.352 180.603 1.00 38.25 260 LEU C O 1
ATOM 8206 N N . THR C 1 261 ? 214.542 205.124 179.135 1.00 35.36 261 THR C N 1
ATOM 8207 C CA . THR C 1 261 ? 215.403 204.609 178.078 1.00 35.36 261 THR C CA 1
ATOM 8208 C C . THR C 1 261 ? 216.414 205.658 177.636 1.00 35.36 261 THR C C 1
ATOM 8209 O O . THR C 1 261 ? 217.524 205.322 177.212 1.00 35.36 261 THR C O 1
ATOM 8213 N N . ASN C 1 262 ? 216.053 206.936 177.738 1.00 34.58 262 ASN C N 1
ATOM 8214 C CA . ASN C 1 262 ? 216.994 207.991 177.392 1.00 34.58 262 ASN C CA 1
ATOM 8215 C C . ASN C 1 262 ? 217.947 208.334 178.528 1.00 34.58 262 ASN C C 1
ATOM 8216 O O . ASN C 1 262 ? 219.066 208.784 178.265 1.00 34.58 262 ASN C O 1
ATOM 8221 N N . LEU C 1 263 ? 217.547 208.125 179.782 1.00 33.80 263 LEU C N 1
ATOM 8222 C CA . LEU C 1 263 ? 218.359 208.552 180.910 1.00 33.80 263 LEU C CA 1
ATOM 8223 C C . LEU C 1 263 ? 219.089 207.421 181.615 1.00 33.80 263 LEU C C 1
ATOM 8224 O O . LEU C 1 263 ? 219.994 207.699 182.408 1.00 33.80 263 LEU C O 1
ATOM 8229 N N . VAL C 1 264 ? 218.733 206.172 181.356 1.00 34.09 264 VAL C N 1
ATOM 8230 C CA . VAL C 1 264 ? 219.334 205.026 182.021 1.00 34.09 264 VAL C CA 1
ATOM 8231 C C . VAL C 1 264 ? 220.046 204.190 180.966 1.00 34.09 264 VAL C C 1
ATOM 8232 O O . VAL C 1 264 ? 219.421 203.409 180.247 1.00 34.09 264 VAL C O 1
ATOM 8236 N N . PRO C 1 265 ? 221.356 204.367 180.806 1.00 34.88 265 PRO C N 1
ATOM 8237 C CA . PRO C 1 265 ? 222.093 203.557 179.830 1.00 34.88 265 PRO C CA 1
ATOM 8238 C C . PRO C 1 265 ? 222.286 202.117 180.283 1.00 34.88 265 PRO C C 1
ATOM 8239 O O . PRO C 1 265 ? 222.023 201.181 179.524 1.00 34.88 265 PRO C O 1
ATOM 8243 N N . GLN C 1 266 ? 222.717 201.926 181.526 1.00 39.87 266 GLN C N 1
ATOM 8244 C CA . GLN C 1 266 ? 222.990 200.600 182.049 1.00 39.87 266 GLN C CA 1
ATOM 8245 C C . GLN C 1 266 ? 221.996 200.263 183.155 1.00 39.87 266 GLN C C 1
ATOM 8246 O O . GLN C 1 266 ? 221.480 201.169 183.817 1.00 39.87 266 GLN C O 1
ATOM 8252 N N . PRO C 1 267 ? 221.696 198.976 183.369 1.00 40.01 267 PRO C N 1
ATOM 8253 C CA . PRO C 1 267 ? 220.641 198.619 184.336 1.00 40.01 267 PRO C CA 1
ATOM 8254 C C . PRO C 1 267 ? 220.892 199.118 185.750 1.00 40.01 267 PRO C C 1
ATOM 8255 O O . PRO C 1 267 ? 219.932 199.460 186.451 1.00 40.01 267 PRO C O 1
ATOM 8259 N N . SER C 1 268 ? 222.144 199.179 186.191 1.00 40.77 268 SER C N 1
ATOM 8260 C CA . SER C 1 268 ? 222.468 199.707 187.509 1.00 40.77 268 SER C CA 1
ATOM 8261 C C . SER C 1 268 ? 222.744 201.205 187.495 1.00 40.77 268 SER C C 1
ATOM 8262 O O . SER C 1 268 ? 222.930 201.797 188.563 1.00 40.77 268 SER C O 1
ATOM 8265 N N . LEU C 1 269 ? 222.769 201.827 186.318 1.00 38.49 269 LEU C N 1
ATOM 8266 C CA . LEU C 1 269 ? 223.059 203.255 186.191 1.00 38.49 269 LEU C CA 1
ATOM 8267 C C . LEU C 1 269 ? 221.748 204.025 186.032 1.00 38.49 269 LEU C C 1
ATOM 8268 O O . LEU C 1 269 ? 221.369 204.461 184.944 1.00 38.49 269 LEU C O 1
ATOM 8273 N N . HIS C 1 270 ? 221.049 204.191 187.158 1.00 36.59 270 HIS C N 1
ATOM 8274 C CA . HIS C 1 270 ? 219.700 204.744 187.118 1.00 36.59 270 HIS C CA 1
ATOM 8275 C C . HIS C 1 270 ? 219.434 205.729 188.255 1.00 36.59 270 HIS C C 1
ATOM 8276 O O . HIS C 1 270 ? 218.301 205.829 188.738 1.00 36.59 270 HIS C O 1
ATOM 8283 N N . PHE C 1 271 ? 220.451 206.469 188.685 1.00 36.73 271 PHE C N 1
ATOM 8284 C CA . PHE C 1 271 ? 220.300 207.508 189.695 1.00 36.73 271 PHE C CA 1
ATOM 8285 C C . PHE C 1 271 ? 220.524 208.870 189.058 1.00 36.73 271 PHE C C 1
ATOM 8286 O O . PHE C 1 271 ? 221.548 209.098 188.406 1.00 36.73 271 PHE C O 1
ATOM 8294 N N . LEU C 1 272 ? 219.563 209.773 189.250 1.00 34.43 272 LEU C N 1
ATOM 8295 C CA . LEU C 1 272 ? 219.499 211.019 188.506 1.00 34.43 272 LEU C CA 1
ATOM 8296 C C . LEU C 1 272 ? 219.526 212.223 189.439 1.00 34.43 272 LEU C C 1
ATOM 8297 O O . LEU C 1 272 ? 218.946 212.205 190.529 1.00 34.43 272 LEU C O 1
ATOM 8302 N N . MET C 1 273 ? 220.211 213.269 188.989 1.00 37.26 273 MET C N 1
ATOM 8303 C CA . MET C 1 273 ? 220.170 214.592 189.589 1.00 37.26 273 MET C CA 1
ATOM 8304 C C . MET C 1 273 ? 219.159 215.455 188.851 1.00 37.26 273 MET C C 1
ATOM 8305 O O . MET C 1 273 ? 218.817 215.196 187.693 1.00 37.26 273 MET C O 1
ATOM 8310 N N . CYS C 1 274 ? 218.706 216.510 189.521 1.00 38.08 274 CYS C N 1
ATOM 8311 C CA . CYS C 1 274 ? 217.749 217.432 188.934 1.00 38.08 274 CYS C CA 1
ATOM 8312 C C . CYS C 1 274 ? 218.120 218.873 189.253 1.00 38.08 274 CYS C C 1
ATOM 8313 O O . CYS C 1 274 ? 218.661 219.173 190.319 1.00 38.08 274 CYS C O 1
ATOM 8316 N N . ALA C 1 275 ? 217.803 219.760 188.313 1.00 37.11 275 ALA C N 1
ATOM 8317 C CA . ALA C 1 275 ? 218.071 221.186 188.435 1.00 37.11 275 ALA C CA 1
ATOM 8318 C C . ALA C 1 275 ? 216.952 221.962 187.756 1.00 37.11 275 ALA C C 1
ATOM 8319 O O . ALA C 1 275 ? 216.219 221.425 186.925 1.00 37.11 275 ALA C O 1
ATOM 8321 N N . PHE C 1 276 ? 216.835 223.242 188.102 1.00 40.46 276 PHE C N 1
ATOM 8322 C CA . PHE C 1 276 ? 215.763 224.085 187.592 1.00 40.46 276 PHE C CA 1
ATOM 8323 C C . PHE C 1 276 ? 216.299 225.456 187.209 1.00 40.46 276 PHE C C 1
ATOM 8324 O O . PHE C 1 276 ? 217.238 225.969 187.824 1.00 40.46 276 PHE C O 1
ATOM 8332 N N . ALA C 1 277 ? 215.694 226.042 186.180 1.00 44.95 277 ALA C N 1
ATOM 8333 C CA . ALA C 1 277 ? 215.976 227.407 185.763 1.00 44.95 277 ALA C CA 1
ATOM 8334 C C . ALA C 1 277 ? 214.674 228.069 185.345 1.00 44.95 277 ALA C C 1
ATOM 8335 O O . ALA C 1 277 ? 213.785 227.398 184.807 1.00 44.95 277 ALA C O 1
ATOM 8337 N N . PRO C 1 278 ? 214.539 229.391 185.548 1.00 47.91 278 PRO C N 1
ATOM 8338 C CA . PRO C 1 278 ? 215.512 230.298 186.168 1.00 47.91 278 PRO C CA 1
ATOM 8339 C C . PRO C 1 278 ? 215.456 230.290 187.692 1.00 47.91 278 PRO C C 1
ATOM 8340 O O . PRO C 1 278 ? 214.436 229.921 188.273 1.00 47.91 278 PRO C O 1
ATOM 8344 N N . LEU C 1 279 ? 216.554 230.695 188.326 1.00 51.51 279 LEU C N 1
ATOM 8345 C CA . LEU C 1 279 ? 216.633 230.770 189.784 1.00 51.51 279 LEU C CA 1
ATOM 8346 C C . LEU C 1 279 ? 216.296 232.182 190.265 1.00 51.51 279 LEU C C 1
ATOM 8347 O O . LEU C 1 279 ? 217.060 232.835 190.976 1.00 51.51 279 LEU C O 1
ATOM 8352 N N . THR C 1 280 ? 215.124 232.653 189.853 1.00 55.21 280 THR C N 1
ATOM 8353 C CA . THR C 1 280 ? 214.662 233.990 190.183 1.00 55.21 280 THR C CA 1
ATOM 8354 C C . THR C 1 280 ? 213.253 233.928 190.752 1.00 55.21 280 THR C C 1
ATOM 8355 O O . THR C 1 280 ? 212.473 233.038 190.394 1.00 55.21 280 THR C O 1
ATOM 8359 N N . PRO C 1 281 ? 212.904 234.852 191.652 1.00 59.68 281 PRO C N 1
ATOM 8360 C CA . PRO C 1 281 ? 211.533 234.893 192.156 1.00 59.68 281 PRO C CA 1
ATOM 8361 C C . PRO C 1 281 ? 210.562 235.250 191.048 1.00 59.68 281 PRO C C 1
ATOM 8362 O O . PRO C 1 281 ? 210.899 236.014 190.127 1.00 59.68 281 PRO C O 1
ATOM 8366 N N . PRO C 1 282 ? 209.332 234.712 191.087 1.00 59.44 282 PRO C N 1
ATOM 8367 C CA . PRO C 1 282 ? 208.308 234.982 190.072 1.00 59.44 282 PRO C CA 1
ATOM 8368 C C . PRO C 1 282 ? 207.878 236.447 190.039 1.00 59.44 282 PRO C C 1
ATOM 8369 O O . PRO C 1 282 ? 208.375 237.195 189.196 1.00 59.44 282 PRO C O 1
ATOM 8373 N N . ILE C 1 292 ? 217.153 231.680 177.142 1.00 58.93 292 ILE C N 1
ATOM 8374 C CA . ILE C 1 292 ? 218.201 232.666 176.908 1.00 58.93 292 ILE C CA 1
ATOM 8375 C C . ILE C 1 292 ? 219.492 232.217 177.595 1.00 58.93 292 ILE C C 1
ATOM 8376 O O . ILE C 1 292 ? 219.455 231.404 178.515 1.00 58.93 292 ILE C O 1
ATOM 8381 N N . GLU C 1 293 ? 220.624 232.770 177.143 1.00 60.95 293 GLU C N 1
ATOM 8382 C CA . GLU C 1 293 ? 221.935 232.221 177.491 1.00 60.95 293 GLU C CA 1
ATOM 8383 C C . GLU C 1 293 ? 222.212 232.290 178.989 1.00 60.95 293 GLU C C 1
ATOM 8384 O O . GLU C 1 293 ? 222.743 231.334 179.568 1.00 60.95 293 GLU C O 1
ATOM 8390 N N . GLU C 1 294 ? 221.874 233.411 179.633 1.00 59.62 294 GLU C N 1
ATOM 8391 C CA . GLU C 1 294 ? 222.025 233.479 181.083 1.00 59.62 294 GLU C CA 1
ATOM 8392 C C . GLU C 1 294 ? 221.117 232.470 181.771 1.00 59.62 294 GLU C C 1
ATOM 8393 O O . GLU C 1 294 ? 221.504 231.870 182.777 1.00 59.62 294 GLU C O 1
ATOM 8399 N N . MET C 1 295 ? 219.924 232.244 181.226 1.00 54.19 295 MET C N 1
ATOM 8400 C CA . MET C 1 295 ? 219.055 231.202 181.754 1.00 54.19 295 MET C CA 1
ATOM 8401 C C . MET C 1 295 ? 219.599 229.807 181.447 1.00 54.19 295 MET C C 1
ATOM 8402 O O . MET C 1 295 ? 219.459 228.893 182.273 1.00 54.19 295 MET C O 1
ATOM 8407 N N . ILE C 1 296 ? 220.226 229.625 180.276 1.00 57.70 296 ILE C N 1
ATOM 8408 C CA . ILE C 1 296 ? 220.888 228.357 179.964 1.00 57.70 296 ILE C CA 1
ATOM 8409 C C . ILE C 1 296 ? 221.937 228.034 181.018 1.00 57.70 296 ILE C C 1
ATOM 8410 O O . ILE C 1 296 ? 221.970 226.925 181.565 1.00 57.70 296 ILE C O 1
ATOM 8415 N N . LYS C 1 297 ? 222.806 229.001 181.327 1.00 55.67 297 LYS C N 1
ATOM 8416 C CA . LYS C 1 297 ? 223.827 228.734 182.331 1.00 55.67 297 LYS C CA 1
ATOM 8417 C C . LYS C 1 297 ? 223.240 228.649 183.734 1.00 55.67 297 LYS C C 1
ATOM 8418 O O . LYS C 1 297 ? 223.784 227.923 184.569 1.00 55.67 297 LYS C O 1
ATOM 8424 N N . SER C 1 298 ? 222.131 229.345 184.002 1.00 54.78 298 SER C N 1
ATOM 8425 C CA . SER C 1 298 ? 221.455 229.192 185.286 1.00 54.78 298 SER C CA 1
ATOM 8426 C C . SER C 1 298 ? 220.957 227.767 185.474 1.00 54.78 298 SER C C 1
ATOM 8427 O O . SER C 1 298 ? 220.975 227.239 186.592 1.00 54.78 298 SER C O 1
ATOM 8430 N N . LEU C 1 299 ? 220.502 227.130 184.391 1.00 47.51 299 LEU C N 1
ATOM 8431 C CA . LEU C 1 299 ? 220.139 225.719 184.468 1.00 47.51 299 LEU C CA 1
ATOM 8432 C C . LEU C 1 299 ? 221.355 224.849 184.753 1.00 47.51 299 LEU C C 1
ATOM 8433 O O . LEU C 1 299 ? 221.234 223.776 185.357 1.00 47.51 299 LEU C O 1
ATOM 8438 N N . PHE C 1 300 ? 222.536 225.292 184.333 1.00 52.80 300 PHE C N 1
ATOM 8439 C CA . PHE C 1 300 ? 223.746 224.483 184.406 1.00 52.80 300 PHE C CA 1
ATOM 8440 C C . PHE C 1 300 ? 224.831 225.162 185.240 1.00 52.80 300 PHE C C 1
ATOM 8441 O O . PHE C 1 300 ? 226.010 225.142 184.883 1.00 52.80 300 PHE C O 1
ATOM 8449 N N . ASP C 1 301 ? 224.447 225.801 186.341 1.00 55.71 301 ASP C N 1
ATOM 8450 C CA . ASP C 1 301 ? 225.421 226.242 187.328 1.00 55.71 301 ASP C CA 1
ATOM 8451 C C . ASP C 1 301 ? 225.851 225.069 188.198 1.00 55.71 301 ASP C C 1
ATOM 8452 O O . ASP C 1 301 ? 225.193 224.028 188.254 1.00 55.71 301 ASP C O 1
ATOM 8457 N N . ASN C 1 302 ? 226.986 225.251 188.877 1.00 56.55 302 ASN C N 1
ATOM 8458 C CA . ASN C 1 302 ? 227.507 224.192 189.733 1.00 56.55 302 ASN C CA 1
ATOM 8459 C C . ASN C 1 302 ? 226.598 223.939 190.930 1.00 56.55 302 ASN C C 1
ATOM 8460 O O . ASN C 1 302 ? 226.545 222.816 191.440 1.00 56.55 302 ASN C O 1
ATOM 8465 N N . GLY C 1 303 ? 225.888 224.963 191.395 1.00 53.99 303 GLY C N 1
ATOM 8466 C CA . GLY C 1 303 ? 224.976 224.834 192.508 1.00 53.99 303 GLY C CA 1
ATOM 8467 C C . GLY C 1 303 ? 223.507 224.783 192.156 1.00 53.99 303 GLY C C 1
ATOM 8468 O O . GLY C 1 303 ? 222.669 224.861 193.059 1.00 53.99 303 GLY C O 1
ATOM 8469 N N . SER C 1 304 ? 223.162 224.655 190.875 1.00 47.54 304 SER C N 1
ATOM 8470 C CA . SER C 1 304 ? 221.763 224.639 190.467 1.00 47.54 304 SER C CA 1
ATOM 8471 C C . SER C 1 304 ? 221.091 223.289 190.664 1.00 47.54 304 SER C C 1
ATOM 8472 O O . SER C 1 304 ? 219.857 223.228 190.653 1.00 47.54 304 SER C O 1
ATOM 8475 N N . VAL C 1 305 ? 221.858 222.212 190.846 1.00 44.60 305 VAL C N 1
ATOM 8476 C CA . VAL C 1 305 ? 221.253 220.897 191.000 1.00 44.60 305 VAL C CA 1
ATOM 8477 C C . VAL C 1 305 ? 220.608 220.785 192.374 1.00 44.60 305 VAL C C 1
ATOM 8478 O O . VAL C 1 305 ? 220.998 221.466 193.332 1.00 44.60 305 VAL C O 1
ATOM 8482 N N . PHE C 1 306 ? 219.610 219.914 192.473 1.00 41.51 306 PHE C N 1
ATOM 8483 C CA . PHE C 1 306 ? 218.866 219.754 193.721 1.00 41.51 306 PHE C CA 1
ATOM 8484 C C . PHE C 1 306 ? 219.455 218.633 194.570 1.00 41.51 306 PHE C C 1
ATOM 8485 O O . PHE C 1 306 ? 218.758 217.745 195.050 1.00 41.51 306 PHE C O 1
ATOM 8493 N N . ALA C 1 307 ? 220.770 218.692 194.767 1.00 46.60 307 ALA C N 1
ATOM 8494 C CA . ALA C 1 307 ? 221.493 217.718 195.569 1.00 46.60 307 ALA C CA 1
ATOM 8495 C C . ALA C 1 307 ? 222.777 218.375 196.045 1.00 46.60 307 ALA C C 1
ATOM 8496 O O . ALA C 1 307 ? 223.477 219.016 195.257 1.00 46.60 307 ALA C O 1
ATOM 8498 N N . ALA C 1 308 ? 223.080 218.218 197.334 1.00 49.97 308 ALA C N 1
ATOM 8499 C CA . ALA C 1 308 ? 224.181 218.949 197.960 1.00 49.97 308 ALA C CA 1
ATOM 8500 C C . ALA C 1 308 ? 225.501 218.361 197.471 1.00 49.97 308 ALA C C 1
ATOM 8501 O O . ALA C 1 308 ? 226.173 217.584 198.153 1.00 49.97 308 ALA C O 1
ATOM 8503 N N . CYS C 1 309 ? 225.871 218.754 196.255 1.00 51.70 309 CYS C N 1
ATOM 8504 C CA . CYS C 1 309 ? 227.074 218.268 195.597 1.00 51.70 309 CYS C CA 1
ATOM 8505 C C . CYS C 1 309 ? 227.387 219.197 194.434 1.00 51.70 309 CYS C C 1
ATOM 8506 O O . CYS C 1 309 ? 226.588 220.064 194.072 1.00 51.70 309 CYS C O 1
ATOM 8509 N N . SER C 1 310 ? 228.567 219.000 193.848 1.00 53.66 310 SER C N 1
ATOM 8510 C CA . SER C 1 310 ? 229.034 219.790 192.709 1.00 53.66 310 SER C CA 1
ATOM 8511 C C . SER C 1 310 ? 229.136 218.870 191.500 1.00 53.66 310 SER C C 1
ATOM 8512 O O . SER C 1 310 ? 230.121 218.129 191.348 1.00 53.66 310 SER C O 1
ATOM 8515 N N . PRO C 1 311 ? 228.139 218.883 190.612 1.00 50.49 311 PRO C N 1
ATOM 8516 C CA . PRO C 1 311 ? 228.118 217.944 189.486 1.00 50.49 311 PRO C CA 1
ATOM 8517 C C . PRO C 1 311 ? 229.009 218.334 188.320 1.00 50.49 311 PRO C C 1
ATOM 8518 O O . PRO C 1 311 ? 229.222 217.505 187.427 1.00 50.49 311 PRO C O 1
ATOM 8522 N N . MET C 1 312 ? 229.532 219.557 188.290 1.00 53.40 312 MET C N 1
ATOM 8523 C CA . MET C 1 312 ? 230.280 220.022 187.133 1.00 53.40 312 MET C CA 1
ATOM 8524 C C . MET C 1 312 ? 231.728 219.557 187.127 1.00 53.40 312 MET C C 1
ATOM 8525 O O . MET C 1 312 ? 232.422 219.760 186.125 1.00 53.40 312 MET C O 1
ATOM 8530 N N . GLU C 1 313 ? 232.202 218.950 188.211 1.00 54.56 313 GLU C N 1
ATOM 8531 C CA . GLU C 1 313 ? 233.390 218.112 188.159 1.00 54.56 313 GLU C CA 1
ATOM 8532 C C . GLU C 1 313 ? 233.035 216.639 188.027 1.00 54.56 313 GLU C C 1
ATOM 8533 O O . GLU C 1 313 ? 233.935 215.794 188.010 1.00 54.56 313 GLU C O 1
ATOM 8539 N N . GLY C 1 314 ? 231.746 216.318 187.932 1.00 52.40 314 GLY C N 1
ATOM 8540 C CA . GLY C 1 314 ? 231.306 214.959 187.702 1.00 52.40 314 GLY C CA 1
ATOM 8541 C C . GLY C 1 314 ? 231.350 214.596 186.233 1.00 52.40 314 GLY C C 1
ATOM 8542 O O . GLY C 1 314 ? 232.255 215.029 185.513 1.00 52.40 314 GLY C O 1
ATOM 8543 N N . ARG C 1 315 ? 230.382 213.809 185.770 1.00 50.60 315 ARG C N 1
ATOM 8544 C CA . ARG C 1 315 ? 230.395 213.353 184.383 1.00 50.60 315 ARG C CA 1
ATOM 8545 C C . ARG C 1 315 ? 228.962 213.029 183.980 1.00 50.60 315 ARG C C 1
ATOM 8546 O O . ARG C 1 315 ? 228.438 211.981 184.369 1.00 50.60 315 ARG C O 1
ATOM 8554 N N . PHE C 1 316 ? 228.335 213.916 183.206 1.00 46.63 316 PHE C N 1
ATOM 8555 C CA . PHE C 1 316 ? 226.960 213.698 182.773 1.00 46.63 316 PHE C CA 1
ATOM 8556 C C . PHE C 1 316 ? 226.888 212.502 181.830 1.00 46.63 316 PHE C C 1
ATOM 8557 O O . PHE C 1 316 ? 227.452 212.534 180.731 1.00 46.63 316 PHE C O 1
ATOM 8565 N N . LEU C 1 317 ? 226.194 211.447 182.258 1.00 43.98 317 LEU C N 1
ATOM 8566 C CA . LEU C 1 317 ? 225.963 210.304 181.378 1.00 43.98 317 LEU C CA 1
ATOM 8567 C C . LEU C 1 317 ? 224.999 210.677 180.260 1.00 43.98 317 LEU C C 1
ATOM 8568 O O . LEU C 1 317 ? 225.336 210.591 179.075 1.00 43.98 317 LEU C O 1
ATOM 8573 N N . SER C 1 318 ? 223.791 211.097 180.625 1.00 37.62 318 SER C N 1
ATOM 8574 C CA . SER C 1 318 ? 222.825 211.612 179.670 1.00 37.62 318 SER C CA 1
ATOM 8575 C C . SER C 1 318 ? 221.887 212.553 180.407 1.00 37.62 318 SER C C 1
ATOM 8576 O O . SER C 1 318 ? 221.482 212.287 181.541 1.00 37.62 318 SER C O 1
ATOM 8579 N N . THR C 1 319 ? 221.557 213.667 179.759 1.00 37.34 319 THR C N 1
ATOM 8580 C CA . THR C 1 319 ? 220.762 214.723 180.368 1.00 37.34 319 THR C CA 1
ATOM 8581 C C . THR C 1 319 ? 219.488 214.935 179.567 1.00 37.34 319 THR C C 1
ATOM 8582 O O . THR C 1 319 ? 219.544 215.134 178.350 1.00 37.34 319 THR C O 1
ATOM 8586 N N . ALA C 1 320 ? 218.347 214.891 180.247 1.00 33.23 320 ALA C N 1
ATOM 8587 C CA . ALA C 1 320 ? 217.079 215.331 179.686 1.00 33.23 320 ALA C CA 1
ATOM 8588 C C . ALA C 1 320 ? 216.909 216.799 180.056 1.00 33.23 320 ALA C C 1
ATOM 8589 O O . ALA C 1 320 ? 216.661 217.131 181.221 1.00 33.23 320 ALA C O 1
ATOM 8591 N N . VAL C 1 321 ? 217.079 217.674 179.074 1.00 34.43 321 VAL C N 1
ATOM 8592 C CA . VAL C 1 321 ? 216.880 219.105 179.250 1.00 34.43 321 VAL C CA 1
ATOM 8593 C C . VAL C 1 321 ? 215.484 219.417 178.736 1.00 34.43 321 VAL C C 1
ATOM 8594 O O . VAL C 1 321 ? 215.245 219.409 177.524 1.00 34.43 321 VAL C O 1
ATOM 8598 N N . LEU C 1 322 ? 214.548 219.656 179.644 1.00 36.92 322 LEU C N 1
ATOM 8599 C CA . LEU C 1 322 ? 213.154 219.863 179.271 1.00 36.92 322 LEU C CA 1
ATOM 8600 C C . LEU C 1 322 ? 212.843 221.349 179.424 1.00 36.92 322 LEU C C 1
ATOM 8601 O O . LEU C 1 322 ? 212.678 221.857 180.535 1.00 36.92 322 LEU C O 1
ATOM 8606 N N . TYR C 1 323 ? 212.826 222.045 178.292 1.00 43.83 323 TYR C N 1
ATOM 8607 C CA . TYR C 1 323 ? 212.327 223.408 178.222 1.00 43.83 323 TYR C CA 1
ATOM 8608 C C . TYR C 1 323 ? 210.805 223.392 178.258 1.00 43.83 323 TYR C C 1
ATOM 8609 O O . TYR C 1 323 ? 210.165 222.445 177.805 1.00 43.83 323 TYR C O 1
ATOM 8618 N N . ARG C 1 324 ? 210.222 224.454 178.807 1.00 45.35 324 ARG C N 1
ATOM 8619 C CA . ARG C 1 324 ? 208.774 224.613 178.793 1.00 45.35 324 ARG C CA 1
ATOM 8620 C C . ARG C 1 324 ? 208.438 226.096 178.851 1.00 45.35 324 ARG C C 1
ATOM 8621 O O . ARG C 1 324 ? 208.903 226.819 179.741 1.00 45.35 324 ARG C O 1
ATOM 8629 N N . GLY C 1 325 ? 207.644 226.535 177.887 1.00 46.88 325 GLY C N 1
ATOM 8630 C CA . GLY C 1 325 ? 207.199 227.904 177.772 1.00 46.88 325 GLY C CA 1
ATOM 8631 C C . GLY C 1 325 ? 207.187 228.338 176.325 1.00 46.88 325 GLY C C 1
ATOM 8632 O O . GLY C 1 325 ? 207.286 227.518 175.415 1.00 46.88 325 GLY C O 1
ATOM 8633 N N . ILE C 1 326 ? 207.055 229.650 176.120 1.00 50.08 326 ILE C N 1
ATOM 8634 C CA . ILE C 1 326 ? 207.135 230.198 174.773 1.00 50.08 326 ILE C CA 1
ATOM 8635 C C . ILE C 1 326 ? 208.560 230.049 174.254 1.00 50.08 326 ILE C C 1
ATOM 8636 O O . ILE C 1 326 ? 209.540 230.167 175.003 1.00 50.08 326 ILE C O 1
ATOM 8641 N N . MET C 1 327 ? 208.682 229.762 172.959 1.00 53.50 327 MET C N 1
ATOM 8642 C CA . MET C 1 327 ? 209.971 229.392 172.374 1.00 53.50 327 MET C CA 1
ATOM 8643 C C . MET C 1 327 ? 210.225 230.350 171.212 1.00 53.50 327 MET C C 1
ATOM 8644 O O . MET C 1 327 ? 209.909 230.044 170.059 1.00 53.50 327 MET C O 1
ATOM 8649 N N . GLU C 1 328 ? 210.795 231.512 171.525 1.00 62.43 328 GLU C N 1
ATOM 8650 C CA . GLU C 1 328 ? 211.042 232.543 170.529 1.00 62.43 328 GLU C CA 1
ATOM 8651 C C . GLU C 1 328 ? 212.438 232.481 169.926 1.00 62.43 328 GLU C C 1
ATOM 8652 O O . GLU C 1 328 ? 212.775 233.339 169.105 1.00 62.43 328 GLU C O 1
ATOM 8658 N N . ASP C 1 329 ? 213.262 231.517 170.328 1.00 61.65 329 ASP C N 1
ATOM 8659 C CA . ASP C 1 329 ? 214.635 231.412 169.842 1.00 61.65 329 ASP C CA 1
ATOM 8660 C C . ASP C 1 329 ? 215.015 229.952 169.611 1.00 61.65 329 ASP C C 1
ATOM 8661 O O . ASP C 1 329 ? 216.083 229.499 170.025 1.00 61.65 329 ASP C O 1
ATOM 8666 N N . LYS C 1 330 ? 214.133 229.193 168.951 1.00 56.04 330 LYS C N 1
ATOM 8667 C CA . LYS C 1 330 ? 214.345 227.750 168.812 1.00 56.04 330 LYS C CA 1
ATOM 8668 C C . LYS C 1 330 ? 215.669 227.392 168.139 1.00 56.04 330 LYS C C 1
ATOM 8669 O O . LYS C 1 330 ? 216.434 226.607 168.731 1.00 56.04 330 LYS C O 1
ATOM 8675 N N . PRO C 1 331 ? 216.025 227.918 166.954 1.00 57.14 331 PRO C N 1
ATOM 8676 C CA . PRO C 1 331 ? 217.398 227.687 166.471 1.00 57.14 331 PRO C CA 1
ATOM 8677 C C . PRO C 1 331 ? 218.450 228.276 167.390 1.00 57.14 331 PRO C C 1
ATOM 8678 O O . PRO C 1 331 ? 219.493 227.650 167.620 1.00 57.14 331 PRO C O 1
ATOM 8682 N N . LEU C 1 332 ? 218.187 229.460 167.947 1.00 61.25 332 LEU C N 1
ATOM 8683 C CA . LEU C 1 332 ? 219.167 230.112 168.808 1.00 61.25 332 LEU C CA 1
ATOM 8684 C C . LEU C 1 332 ? 219.353 229.349 170.113 1.00 61.25 332 LEU C C 1
ATOM 8685 O O . LEU C 1 332 ? 220.483 229.188 170.584 1.00 61.25 332 LEU C O 1
ATOM 8690 N N . ALA C 1 333 ? 218.263 228.856 170.705 1.00 57.90 333 ALA C N 1
ATOM 8691 C CA . ALA C 1 333 ? 218.394 228.082 171.934 1.00 57.90 333 ALA C CA 1
ATOM 8692 C C . ALA C 1 333 ? 218.994 226.705 171.684 1.00 57.90 333 ALA C C 1
ATOM 8693 O O . ALA C 1 333 ? 219.734 226.200 172.535 1.00 57.90 333 ALA C O 1
ATOM 8695 N N . ASP C 1 334 ? 218.697 226.081 170.539 1.00 55.58 334 ASP C N 1
ATOM 8696 C CA . ASP C 1 334 ? 219.376 224.833 170.198 1.00 55.58 334 ASP C CA 1
ATOM 8697 C C . ASP C 1 334 ? 220.873 225.054 170.018 1.00 55.58 334 ASP C C 1
ATOM 8698 O O . ASP C 1 334 ? 221.689 224.242 170.473 1.00 55.58 334 ASP C O 1
ATOM 8703 N N . ALA C 1 335 ? 221.255 226.158 169.369 1.00 56.52 335 ALA C N 1
ATOM 8704 C CA . ALA C 1 335 ? 222.671 226.478 169.219 1.00 56.52 335 ALA C CA 1
ATOM 8705 C C . ALA C 1 335 ? 223.313 226.782 170.566 1.00 56.52 335 ALA C C 1
ATOM 8706 O O . ALA C 1 335 ? 224.470 226.422 170.802 1.00 56.52 335 ALA C O 1
ATOM 8708 N N . ALA C 1 336 ? 222.579 227.452 171.458 1.00 57.49 336 ALA C N 1
ATOM 8709 C CA . ALA C 1 336 ? 223.093 227.720 172.797 1.00 57.49 336 ALA C CA 1
ATOM 8710 C C . ALA C 1 336 ? 223.305 226.430 173.575 1.00 57.49 336 ALA C C 1
ATOM 8711 O O . ALA C 1 336 ? 224.308 226.283 174.280 1.00 57.49 336 ALA C O 1
ATOM 8713 N N . LEU C 1 337 ? 222.370 225.485 173.459 1.00 56.26 337 LEU C N 1
ATOM 8714 C CA . LEU C 1 337 ? 222.538 224.185 174.100 1.00 56.26 337 LEU C CA 1
ATOM 8715 C C . LEU C 1 337 ? 223.737 223.438 173.527 1.00 56.26 337 LEU C C 1
ATOM 8716 O O . LEU C 1 337 ? 224.510 222.823 174.273 1.00 56.26 337 LEU C O 1
ATOM 8721 N N . ALA C 1 338 ? 223.912 223.488 172.204 1.00 56.22 338 ALA C N 1
ATOM 8722 C CA . ALA C 1 338 ? 225.055 222.828 171.580 1.00 56.22 338 ALA C CA 1
ATOM 8723 C C . ALA C 1 338 ? 226.372 223.450 172.029 1.00 56.22 338 ALA C C 1
ATOM 8724 O O . ALA C 1 338 ? 227.350 222.735 172.279 1.00 56.22 338 ALA C O 1
ATOM 8726 N N . ALA C 1 339 ? 226.418 224.780 172.132 1.00 61.55 339 ALA C N 1
ATOM 8727 C CA . ALA C 1 339 ? 227.628 225.453 172.596 1.00 61.55 339 ALA C CA 1
ATOM 8728 C C . ALA C 1 339 ? 227.894 225.160 174.066 1.00 61.55 339 ALA C C 1
ATOM 8729 O O . ALA C 1 339 ? 229.051 225.008 174.475 1.00 61.55 339 ALA C O 1
ATOM 8731 N N . MET C 1 340 ? 226.835 225.083 174.875 1.00 59.05 340 MET C N 1
ATOM 8732 C CA . MET C 1 340 ? 226.991 224.766 176.287 1.00 59.05 340 MET C CA 1
ATOM 8733 C C . MET C 1 340 ? 227.489 223.340 176.475 1.00 59.05 340 MET C C 1
ATOM 8734 O O . MET C 1 340 ? 228.265 223.073 177.397 1.00 59.05 340 MET C O 1
ATOM 8739 N N . ARG C 1 341 ? 227.071 222.423 175.595 1.00 55.61 341 ARG C N 1
ATOM 8740 C CA . ARG C 1 341 ? 227.531 221.040 175.661 1.00 55.61 341 ARG C CA 1
ATOM 8741 C C . ARG C 1 341 ? 229.045 220.934 175.517 1.00 55.61 341 ARG C C 1
ATOM 8742 O O . ARG C 1 341 ? 229.657 220.005 176.058 1.00 55.61 341 ARG C O 1
ATOM 8750 N N . GLU C 1 342 ? 229.667 221.880 174.808 1.00 61.02 342 GLU C N 1
ATOM 8751 C CA . GLU C 1 342 ? 231.106 221.811 174.570 1.00 61.02 342 GLU C CA 1
ATOM 8752 C C . GLU C 1 342 ? 231.909 221.978 175.853 1.00 61.02 342 GLU C C 1
ATOM 8753 O O . GLU C 1 342 ? 233.003 221.415 175.973 1.00 61.02 342 GLU C O 1
ATOM 8759 N N . LYS C 1 343 ? 231.394 222.739 176.818 1.00 59.15 343 LYS C N 1
ATOM 8760 C CA . LYS C 1 343 ? 232.098 223.013 178.065 1.00 59.15 343 LYS C CA 1
ATOM 8761 C C . LYS C 1 343 ? 231.423 222.356 179.268 1.00 59.15 343 LYS C C 1
ATOM 8762 O O . LYS C 1 343 ? 231.448 222.891 180.380 1.00 59.15 343 LYS C O 1
ATOM 8768 N N . LEU C 1 344 ? 230.836 221.177 179.060 1.00 54.97 344 LEU C N 1
ATOM 8769 C CA . LEU C 1 344 ? 230.246 220.354 180.102 1.00 54.97 344 LEU C CA 1
ATOM 8770 C C . LEU C 1 344 ? 230.849 218.953 180.081 1.00 54.97 344 LEU C C 1
ATOM 8771 O O . LEU C 1 344 ? 231.206 218.439 179.016 1.00 54.97 344 LEU C O 1
ATOM 8776 N N . PRO C 1 345 ? 230.975 218.303 181.240 1.00 51.52 345 PRO C N 1
ATOM 8777 C CA . PRO C 1 345 ? 231.546 216.950 181.283 1.00 51.52 345 PRO C CA 1
ATOM 8778 C C . PRO C 1 345 ? 230.521 215.909 180.858 1.00 51.52 345 PRO C C 1
ATOM 8779 O O . PRO C 1 345 ? 229.604 215.571 181.613 1.00 51.52 345 PRO C O 1
ATOM 8783 N N . LEU C 1 346 ? 230.687 215.382 179.650 1.00 50.48 346 LEU C N 1
ATOM 8784 C CA . LEU C 1 346 ? 229.789 214.375 179.111 1.00 50.48 346 LEU C CA 1
ATOM 8785 C C . LEU C 1 346 ? 230.551 213.073 178.903 1.00 50.48 346 LEU C C 1
ATOM 8786 O O . LEU C 1 346 ? 231.747 213.071 178.602 1.00 50.48 346 LEU C O 1
ATOM 8791 N N . THR C 1 347 ? 229.846 211.959 179.078 1.00 48.62 347 THR C N 1
ATOM 8792 C CA . THR C 1 347 ? 230.416 210.657 178.762 1.00 48.62 347 THR C CA 1
ATOM 8793 C C . THR C 1 347 ? 230.635 210.556 177.261 1.00 48.62 347 THR C C 1
ATOM 8794 O O . THR C 1 347 ? 229.725 210.831 176.472 1.00 48.62 347 THR C O 1
ATOM 8798 N N . TYR C 1 348 ? 231.851 210.169 176.867 1.00 49.16 348 TYR C N 1
ATOM 8799 C CA . TYR C 1 348 ? 232.130 209.971 175.451 1.00 49.16 348 TYR C CA 1
ATOM 8800 C C . TYR C 1 348 ? 231.274 208.856 174.871 1.00 49.16 348 TYR C C 1
ATOM 8801 O O . TYR C 1 348 ? 230.839 208.945 173.719 1.00 49.16 348 TYR C O 1
ATOM 8810 N N . TRP C 1 349 ? 230.990 207.826 175.666 1.00 46.22 349 TRP C N 1
ATOM 8811 C CA . TRP C 1 349 ? 230.272 206.647 175.204 1.00 46.22 349 TRP C CA 1
ATOM 8812 C C . TRP C 1 349 ? 228.773 206.877 175.078 1.00 46.22 349 TRP C C 1
ATOM 8813 O O . TRP C 1 349 ? 228.047 205.947 174.713 1.00 46.22 349 TRP C O 1
ATOM 8824 N N . ILE C 1 350 ? 228.296 208.080 175.382 1.00 42.42 350 ILE C N 1
ATOM 8825 C CA . ILE C 1 350 ? 226.966 208.523 174.974 1.00 42.42 350 ILE C CA 1
ATOM 8826 C C . ILE C 1 350 ? 227.134 209.874 174.289 1.00 42.42 350 ILE C C 1
ATOM 8827 O O . ILE C 1 350 ? 226.957 210.917 174.933 1.00 42.42 350 ILE C O 1
ATOM 8832 N N . PRO C 1 351 ? 227.526 209.912 173.010 1.00 43.57 351 PRO C N 1
ATOM 8833 C CA . PRO C 1 351 ? 227.623 211.200 172.305 1.00 43.57 351 PRO C CA 1
ATOM 8834 C C . PRO C 1 351 ? 226.287 211.921 172.184 1.00 43.57 351 PRO C C 1
ATOM 8835 O O . PRO C 1 351 ? 226.244 213.155 172.181 1.00 43.57 351 PRO C O 1
ATOM 8839 N N . THR C 1 352 ? 225.195 211.172 172.082 1.00 40.24 352 THR C N 1
ATOM 8840 C CA . THR C 1 352 ? 223.858 211.766 172.030 1.00 40.24 352 THR C CA 1
ATOM 8841 C C . THR C 1 352 ? 223.243 211.899 173.424 1.00 40.24 352 THR C C 1
ATOM 8842 O O . THR C 1 352 ? 222.071 211.614 173.655 1.00 40.24 352 THR C O 1
ATOM 8846 N N . ALA C 1 353 ? 224.019 212.440 174.357 1.00 41.59 353 ALA C N 1
ATOM 8847 C CA . ALA C 1 353 ? 223.632 212.449 175.761 1.00 41.59 353 ALA C CA 1
ATOM 8848 C C . ALA C 1 353 ? 222.627 213.534 176.104 1.00 41.59 353 ALA C C 1
ATOM 8849 O O . ALA C 1 353 ? 222.413 213.806 177.290 1.00 41.59 353 ALA C O 1
ATOM 8851 N N . PHE C 1 354 ? 222.005 214.162 175.112 1.00 41.04 354 PHE C N 1
ATOM 8852 C CA . PHE C 1 354 ? 221.026 215.215 175.351 1.00 41.04 354 PHE C CA 1
ATOM 8853 C C . PHE C 1 354 ? 219.687 214.788 174.773 1.00 41.04 354 PHE C C 1
ATOM 8854 O O . PHE C 1 354 ? 219.584 214.508 173.575 1.00 41.04 354 PHE C O 1
ATOM 8862 N N . LYS C 1 355 ? 218.674 214.723 175.626 1.00 35.15 355 LYS C N 1
ATOM 8863 C CA . LYS C 1 355 ? 217.285 214.677 175.195 1.00 35.15 355 LYS C CA 1
ATOM 8864 C C . LYS C 1 355 ? 216.710 216.071 175.402 1.00 35.15 355 LYS C C 1
ATOM 8865 O O . LYS C 1 355 ? 216.381 216.452 176.530 1.00 35.15 355 LYS C O 1
ATOM 8871 N N . ILE C 1 356 ? 216.611 216.838 174.320 1.00 39.51 356 ILE C N 1
ATOM 8872 C CA . ILE C 1 356 ? 216.115 218.211 174.392 1.00 39.51 356 ILE C CA 1
ATOM 8873 C C . ILE C 1 356 ? 214.598 218.114 174.277 1.00 39.51 356 ILE C C 1
ATOM 8874 O O . ILE C 1 356 ? 214.018 218.205 173.194 1.00 39.51 356 ILE C O 1
ATOM 8879 N N . GLY C 1 357 ? 213.949 217.901 175.420 1.00 35.42 357 GLY C N 1
ATOM 8880 C CA . GLY C 1 357 ? 212.501 217.855 175.453 1.00 35.42 357 GLY C CA 1
ATOM 8881 C C . GLY C 1 357 ? 211.941 219.260 175.476 1.00 35.42 357 GLY C C 1
ATOM 8882 O O . GLY C 1 357 ? 212.498 220.155 176.121 1.00 35.42 357 GLY C O 1
ATOM 8883 N N . TYR C 1 358 ? 210.847 219.465 174.756 1.00 40.12 358 TYR C N 1
ATOM 8884 C CA . TYR C 1 358 ? 210.177 220.752 174.705 1.00 40.12 358 TYR C CA 1
ATOM 8885 C C . TYR C 1 358 ? 208.738 220.595 175.167 1.00 40.12 358 TYR C C 1
ATOM 8886 O O . TYR C 1 358 ? 208.110 219.560 174.926 1.00 40.12 358 TYR C O 1
ATOM 8895 N N . VAL C 1 359 ? 208.240 221.608 175.872 1.00 43.74 359 VAL C N 1
ATOM 8896 C CA . VAL C 1 359 ? 206.838 221.716 176.252 1.00 43.74 359 VAL C CA 1
ATOM 8897 C C . VAL C 1 359 ? 206.394 223.145 175.978 1.00 43.74 359 VAL C C 1
ATOM 8898 O O . VAL C 1 359 ? 207.059 224.098 176.403 1.00 43.74 359 VAL C O 1
ATOM 8902 N N . GLU C 1 360 ? 205.286 223.298 175.253 1.00 48.04 360 GLU C N 1
ATOM 8903 C CA . GLU C 1 360 ? 204.796 224.636 174.940 1.00 48.04 360 GLU C CA 1
ATOM 8904 C C . GLU C 1 360 ? 204.282 225.333 176.194 1.00 48.04 360 GLU C C 1
ATOM 8905 O O . GLU C 1 360 ? 204.536 226.526 176.402 1.00 48.04 360 GLU C O 1
ATOM 8911 N N . GLN C 1 361 ? 203.559 224.608 177.038 1.00 47.67 361 GLN C N 1
ATOM 8912 C CA . GLN C 1 361 ? 203.009 225.195 178.255 1.00 47.67 361 GLN C CA 1
ATOM 8913 C C . GLN C 1 361 ? 204.101 225.342 179.309 1.00 47.67 361 GLN C C 1
ATOM 8914 O O . GLN C 1 361 ? 204.784 224.364 179.626 1.00 47.67 361 GLN C O 1
ATOM 8920 N N . PRO C 1 362 ? 204.293 226.532 179.870 1.00 47.18 362 PRO C N 1
ATOM 8921 C CA . PRO C 1 362 ? 205.273 226.686 180.952 1.00 47.18 362 PRO C CA 1
ATOM 8922 C C . PRO C 1 362 ? 204.699 226.286 182.298 1.00 47.18 362 PRO C C 1
ATOM 8923 O O . PRO C 1 362 ? 203.576 225.779 182.381 1.00 47.18 362 PRO C O 1
ATOM 8927 N N . GLY C 1 363 ? 205.467 226.507 183.360 1.00 50.80 363 GLY C N 1
ATOM 8928 C CA . GLY C 1 363 ? 204.941 226.399 184.700 1.00 50.80 363 GLY C CA 1
ATOM 8929 C C . GLY C 1 363 ? 204.084 227.599 185.051 1.00 50.80 363 GLY C C 1
ATOM 8930 O O . GLY C 1 363 ? 203.861 228.507 184.250 1.00 50.80 363 GLY C O 1
ATOM 8931 N N . ILE C 1 364 ? 203.581 227.592 186.279 1.00 53.61 364 ILE C N 1
ATOM 8932 C CA . ILE C 1 364 ? 202.778 228.712 186.759 1.00 53.61 364 ILE C CA 1
ATOM 8933 C C . ILE C 1 364 ? 203.657 229.814 187.335 1.00 53.61 364 ILE C C 1
ATOM 8934 O O . ILE C 1 364 ? 203.366 231.001 187.164 1.00 53.61 364 ILE C O 1
ATOM 8939 N N . SER C 1 365 ? 204.749 229.441 188.005 1.00 56.93 365 SER C N 1
ATOM 8940 C CA . SER C 1 365 ? 205.643 230.440 188.579 1.00 56.93 365 SER C CA 1
ATOM 8941 C C . SER C 1 365 ? 206.377 231.233 187.504 1.00 56.93 365 SER C C 1
ATOM 8942 O O . SER C 1 365 ? 206.673 232.416 187.706 1.00 56.93 365 SER C O 1
ATOM 8945 N N . HIS C 1 366 ? 206.675 230.614 186.363 1.00 56.54 366 HIS C N 1
ATOM 8946 C CA . HIS C 1 366 ? 207.455 231.254 185.316 1.00 56.54 366 HIS C CA 1
ATOM 8947 C C . HIS C 1 366 ? 206.796 231.049 183.960 1.00 56.54 366 HIS C C 1
ATOM 8948 O O . HIS C 1 366 ? 206.161 230.022 183.707 1.00 56.54 366 HIS C O 1
ATOM 8955 N N . ARG C 1 367 ? 206.957 232.045 183.085 1.00 56.44 367 ARG C N 1
ATOM 8956 C CA . ARG C 1 367 ? 206.526 231.916 181.699 1.00 56.44 367 ARG C CA 1
ATOM 8957 C C . ARG C 1 367 ? 207.534 231.152 180.854 1.00 56.44 367 ARG C C 1
ATOM 8958 O O . ARG C 1 367 ? 207.232 230.805 179.707 1.00 56.44 367 ARG C O 1
ATOM 8966 N N . LYS C 1 368 ? 208.718 230.887 181.399 1.00 52.15 368 LYS C N 1
ATOM 8967 C CA . LYS C 1 368 ? 209.809 230.257 180.671 1.00 52.15 368 LYS C CA 1
ATOM 8968 C C . LYS C 1 368 ? 210.687 229.541 181.681 1.00 52.15 368 LYS C C 1
ATOM 8969 O O . LYS C 1 368 ? 211.371 230.197 182.472 1.00 52.15 368 LYS C O 1
ATOM 8975 N N . SER C 1 369 ? 210.648 228.211 181.682 1.00 46.60 369 SER C N 1
ATOM 8976 C CA . SER C 1 369 ? 211.459 227.460 182.628 1.00 46.60 369 SER C CA 1
ATOM 8977 C C . SER C 1 369 ? 212.083 226.270 181.917 1.00 46.60 369 SER C C 1
ATOM 8978 O O . SER C 1 369 ? 211.617 225.841 180.862 1.00 46.60 369 SER C O 1
ATOM 8981 N N . MET C 1 370 ? 213.182 225.776 182.477 1.00 43.85 370 MET C N 1
ATOM 8982 C CA . MET C 1 370 ? 213.715 224.487 182.063 1.00 43.85 370 MET C CA 1
ATOM 8983 C C . MET C 1 370 ? 214.056 223.657 183.284 1.00 43.85 370 MET C C 1
ATOM 8984 O O . MET C 1 370 ? 214.353 224.183 184.361 1.00 43.85 370 MET C O 1
ATOM 8989 N N . VAL C 1 371 ? 214.018 222.345 183.091 1.00 36.92 371 VAL C N 1
ATOM 8990 C CA . VAL C 1 371 ? 214.427 221.392 184.110 1.00 36.92 371 VAL C CA 1
ATOM 8991 C C . VAL C 1 371 ? 215.535 220.515 183.538 1.00 36.92 371 VAL C C 1
ATOM 8992 O O . VAL C 1 371 ? 215.415 219.983 182.426 1.00 36.92 371 VAL C O 1
ATOM 8996 N N . LEU C 1 372 ? 216.637 220.430 184.271 1.00 37.20 372 LEU C N 1
ATOM 8997 C CA . LEU C 1 372 ? 217.687 219.459 184.015 1.00 37.20 372 LEU C CA 1
ATOM 8998 C C . LEU C 1 372 ? 217.360 218.177 184.763 1.00 37.20 372 LEU C C 1
ATOM 8999 O O . LEU C 1 372 ? 217.115 218.208 185.970 1.00 37.20 372 LEU C O 1
ATOM 9004 N N . LEU C 1 373 ? 217.370 217.050 184.056 1.00 33.39 373 LEU C N 1
ATOM 9005 C CA . LEU C 1 373 ? 217.249 215.738 184.688 1.00 33.39 373 LEU C CA 1
ATOM 9006 C C . LEU C 1 373 ? 218.391 214.891 184.140 1.00 33.39 373 LEU C C 1
ATOM 9007 O O . LEU C 1 373 ? 218.282 214.318 183.055 1.00 33.39 373 LEU C O 1
ATOM 9012 N N . ALA C 1 374 ? 219.492 214.829 184.876 1.00 35.54 374 ALA C N 1
ATOM 9013 C CA . ALA C 1 374 ? 220.726 214.267 184.354 1.00 35.54 374 ALA C CA 1
ATOM 9014 C C . ALA C 1 374 ? 221.104 212.988 185.086 1.00 35.54 374 ALA C C 1
ATOM 9015 O O . ALA C 1 374 ? 220.698 212.749 186.223 1.00 35.54 374 ALA C O 1
ATOM 9017 N N . ASN C 1 375 ? 221.885 212.159 184.403 1.00 40.25 375 ASN C N 1
ATOM 9018 C CA . ASN C 1 375 ? 222.537 211.000 185.001 1.00 40.25 375 ASN C CA 1
ATOM 9019 C C . ASN C 1 375 ? 224.015 211.345 185.118 1.00 40.25 375 ASN C C 1
ATOM 9020 O O . ASN C 1 375 ? 224.686 211.569 184.106 1.00 40.25 375 ASN C O 1
ATOM 9025 N N . ASN C 1 376 ? 224.518 211.415 186.346 1.00 46.11 376 ASN C N 1
ATOM 9026 C CA . ASN C 1 376 ? 225.883 211.845 186.604 1.00 46.11 376 ASN C CA 1
ATOM 9027 C C . ASN C 1 376 ? 226.561 210.879 187.564 1.00 46.11 376 ASN C C 1
ATOM 9028 O O . ASN C 1 376 ? 225.940 210.394 188.513 1.00 46.11 376 ASN C O 1
ATOM 9033 N N . THR C 1 377 ? 227.841 210.599 187.305 1.00 47.34 377 THR C N 1
ATOM 9034 C CA . THR C 1 377 ? 228.629 209.773 188.213 1.00 47.34 377 THR C CA 1
ATOM 9035 C C . THR C 1 377 ? 228.838 210.443 189.564 1.00 47.34 377 THR C C 1
ATOM 9036 O O . THR C 1 377 ? 229.003 209.743 190.572 1.00 47.34 377 THR C O 1
ATOM 9040 N N . GLU C 1 378 ? 228.808 211.781 189.597 1.00 47.63 378 GLU C N 1
ATOM 9041 C CA . GLU C 1 378 ? 228.963 212.539 190.836 1.00 47.63 378 GLU C CA 1
ATOM 9042 C C . GLU C 1 378 ? 227.994 212.074 191.913 1.00 47.63 378 GLU C C 1
ATOM 9043 O O . GLU C 1 378 ? 228.367 211.995 193.091 1.00 47.63 378 GLU C O 1
ATOM 9049 N N . ILE C 1 379 ? 226.770 211.708 191.518 1.00 44.16 379 ILE C N 1
ATOM 9050 C CA . ILE C 1 379 ? 225.745 211.310 192.478 1.00 44.16 379 ILE C CA 1
ATOM 9051 C C . ILE C 1 379 ? 226.217 210.122 193.303 1.00 44.16 379 ILE C C 1
ATOM 9052 O O . ILE C 1 379 ? 225.914 210.030 194.501 1.00 44.16 379 ILE C O 1
ATOM 9057 N N . ALA C 1 380 ? 227.026 209.240 192.706 1.00 45.31 380 ALA C N 1
ATOM 9058 C CA . ALA C 1 380 ? 227.524 208.085 193.439 1.00 45.31 380 ALA C CA 1
ATOM 9059 C C . ALA C 1 380 ? 228.358 208.516 194.632 1.00 45.31 380 ALA C C 1
ATOM 9060 O O . ALA C 1 380 ? 228.171 208.003 195.744 1.00 45.31 380 ALA C O 1
ATOM 9062 N N . ARG C 1 381 ? 229.253 209.493 194.435 1.00 46.82 381 ARG C N 1
ATOM 9063 C CA . ARG C 1 381 ? 230.071 209.927 195.559 1.00 46.82 381 ARG C CA 1
ATOM 9064 C C . ARG C 1 381 ? 229.202 210.546 196.642 1.00 46.82 381 ARG C C 1
ATOM 9065 O O . ARG C 1 381 ? 229.536 210.447 197.831 1.00 46.82 381 ARG C O 1
ATOM 9073 N N . VAL C 1 382 ? 228.060 211.127 196.256 1.00 43.96 382 VAL C N 1
ATOM 9074 C CA . VAL C 1 382 ? 227.080 211.571 197.241 1.00 43.96 382 VAL C CA 1
ATOM 9075 C C . VAL C 1 382 ? 226.683 210.403 198.130 1.00 43.96 382 VAL C C 1
ATOM 9076 O O . VAL C 1 382 ? 226.881 210.433 199.353 1.00 43.96 382 VAL C O 1
ATOM 9080 N N . LEU C 1 383 ? 226.202 209.321 197.511 1.00 44.48 383 LEU C N 1
ATOM 9081 C CA . LEU C 1 383 ? 225.876 208.119 198.268 1.00 44.48 383 LEU C CA 1
ATOM 9082 C C . LEU C 1 383 ? 227.090 207.603 199.021 1.00 44.48 383 LEU C C 1
ATOM 9083 O O . LEU C 1 383 ? 226.951 207.065 200.127 1.00 44.48 383 LEU C O 1
ATOM 9088 N N . ASP C 1 384 ? 228.290 207.825 198.469 1.00 48.90 384 ASP C N 1
ATOM 9089 C CA . ASP C 1 384 ? 229.505 207.368 199.129 1.00 48.90 384 ASP C CA 1
ATOM 9090 C C . ASP C 1 384 ? 229.636 207.983 200.513 1.00 48.90 384 ASP C C 1
ATOM 9091 O O . ASP C 1 384 ? 229.965 207.279 201.477 1.00 48.90 384 ASP C O 1
ATOM 9096 N N . ARG C 1 385 ? 229.338 209.282 200.645 1.00 45.19 385 ARG C N 1
ATOM 9097 C CA . ARG C 1 385 ? 229.454 209.880 201.970 1.00 45.19 385 ARG C CA 1
ATOM 9098 C C . ARG C 1 385 ? 228.438 209.270 202.925 1.00 45.19 385 ARG C C 1
ATOM 9099 O O . ARG C 1 385 ? 228.760 209.039 204.097 1.00 45.19 385 ARG C O 1
ATOM 9107 N N . ILE C 1 386 ? 227.243 208.931 202.428 1.00 41.50 386 ILE C N 1
ATOM 9108 C CA . ILE C 1 386 ? 226.297 208.196 203.257 1.00 41.50 386 ILE C CA 1
ATOM 9109 C C . ILE C 1 386 ? 226.879 206.841 203.623 1.00 41.50 386 ILE C C 1
ATOM 9110 O O . ILE C 1 386 ? 226.814 206.413 204.783 1.00 41.50 386 ILE C O 1
ATOM 9115 N N . CYS C 1 387 ? 227.497 206.166 202.648 1.00 47.19 387 CYS C N 1
ATOM 9116 C CA . CYS C 1 387 ? 228.224 204.940 202.948 1.00 47.19 387 CYS C CA 1
ATOM 9117 C C . CYS C 1 387 ? 229.342 205.201 203.943 1.00 47.19 387 CYS C C 1
ATOM 9118 O O . CYS C 1 387 ? 229.582 204.379 204.835 1.00 47.19 387 CYS C O 1
ATOM 9121 N N . HIS C 1 388 ? 230.009 206.356 203.829 1.00 45.19 388 HIS C N 1
ATOM 9122 C CA . HIS C 1 388 ? 230.997 206.733 204.832 1.00 45.19 388 HIS C CA 1
ATOM 9123 C C . HIS C 1 388 ? 230.349 206.837 206.203 1.00 45.19 388 HIS C C 1
ATOM 9124 O O . HIS C 1 388 ? 230.904 206.363 207.202 1.00 45.19 388 HIS C O 1
ATOM 9131 N N . ASN C 1 389 ? 229.153 207.424 206.262 1.00 44.22 389 ASN C N 1
ATOM 9132 C CA . ASN C 1 389 ? 228.404 207.437 207.509 1.00 44.22 389 ASN C CA 1
ATOM 9133 C C . ASN C 1 389 ? 228.001 206.027 207.922 1.00 44.22 389 ASN C C 1
ATOM 9134 O O . ASN C 1 389 ? 227.988 205.714 209.119 1.00 44.22 389 ASN C O 1
ATOM 9139 N N . PHE C 1 390 ? 227.693 205.160 206.951 1.00 40.98 390 PHE C N 1
ATOM 9140 C CA . PHE C 1 390 ? 227.478 203.750 207.256 1.00 40.98 390 PHE C CA 1
ATOM 9141 C C . PHE C 1 390 ? 228.733 203.103 207.821 1.00 40.98 390 PHE C C 1
ATOM 9142 O O . PHE C 1 390 ? 228.631 202.143 208.592 1.00 40.98 390 PHE C O 1
ATOM 9150 N N . ASP C 1 391 ? 229.913 203.620 207.466 1.00 45.04 391 ASP C N 1
ATOM 9151 C CA . ASP C 1 391 ? 231.150 203.120 208.048 1.00 45.04 391 ASP C CA 1
ATOM 9152 C C . ASP C 1 391 ? 231.289 203.497 209.516 1.00 45.04 391 ASP C C 1
ATOM 9153 O O . ASP C 1 391 ? 232.175 202.970 210.195 1.00 45.04 391 ASP C O 1
ATOM 9158 N N . LYS C 1 392 ? 230.445 204.399 210.021 1.00 44.81 392 LYS C N 1
ATOM 9159 C CA . LYS C 1 392 ? 230.545 204.792 211.421 1.00 44.81 392 LYS C CA 1
ATOM 9160 C C . LYS C 1 392 ? 229.592 203.993 212.303 1.00 44.81 392 LYS C C 1
ATOM 9161 O O . LYS C 1 392 ? 229.940 203.644 213.437 1.00 44.81 392 LYS C O 1
ATOM 9167 N N . LEU C 1 393 ? 228.393 203.693 211.807 1.00 38.83 393 LEU C N 1
ATOM 9168 C CA . LEU C 1 393 ? 227.394 202.998 212.609 1.00 38.83 393 LEU C CA 1
ATOM 9169 C C . LEU C 1 393 ? 227.616 201.492 212.682 1.00 38.83 393 LEU C C 1
ATOM 9170 O O . LEU C 1 393 ? 227.008 200.838 213.535 1.00 38.83 393 LEU C O 1
ATOM 9175 N N . TRP C 1 394 ? 228.451 200.927 211.812 1.00 44.41 394 TRP C N 1
ATOM 9176 C CA . TRP C 1 394 ? 228.679 199.488 211.788 1.00 44.41 394 TRP C CA 1
ATOM 9177 C C . TRP C 1 394 ? 230.101 199.074 212.122 1.00 44.41 394 TRP C C 1
ATOM 9178 O O . TRP C 1 394 ? 230.327 197.904 212.438 1.00 44.41 394 TRP C O 1
ATOM 9189 N N . GLN C 1 395 ? 231.064 199.996 212.089 1.00 44.60 395 GLN C N 1
ATOM 9190 C CA . GLN C 1 395 ? 232.382 199.673 212.621 1.00 44.60 395 GLN C CA 1
ATOM 9191 C C . GLN C 1 395 ? 232.321 199.357 214.109 1.00 44.60 395 GLN C C 1
ATOM 9192 O O . GLN C 1 395 ? 233.161 198.606 214.619 1.00 44.60 395 GLN C O 1
ATOM 9198 N N . ARG C 1 396 ? 231.343 199.918 214.821 1.00 47.10 396 ARG C N 1
ATOM 9199 C CA . ARG C 1 396 ? 231.175 199.670 216.245 1.00 47.10 396 ARG C CA 1
ATOM 9200 C C . ARG C 1 396 ? 229.857 198.993 216.597 1.00 47.10 396 ARG C C 1
ATOM 9201 O O . ARG C 1 396 ? 229.559 198.855 217.789 1.00 47.10 396 ARG C O 1
ATOM 9209 N N . LYS C 1 397 ? 229.067 198.569 215.604 1.00 44.48 397 LYS C N 1
ATOM 9210 C CA . LYS C 1 397 ? 227.816 197.836 215.824 1.00 44.48 397 LYS C CA 1
ATOM 9211 C C . LYS C 1 397 ? 226.849 198.650 216.693 1.00 44.48 397 LYS C C 1
ATOM 9212 O O . LYS C 1 397 ? 226.541 198.303 217.835 1.00 44.48 397 LYS C O 1
ATOM 9218 N N . ALA C 1 398 ? 226.395 199.767 216.134 1.00 36.95 398 ALA C N 1
ATOM 9219 C CA . ALA C 1 398 ? 225.560 200.722 216.846 1.00 36.95 398 ALA C CA 1
ATOM 9220 C C . ALA C 1 398 ? 224.170 200.782 216.232 1.00 36.95 398 ALA C C 1
ATOM 9221 O O . ALA C 1 398 ? 224.017 200.678 215.013 1.00 36.95 398 ALA C O 1
ATOM 9223 N N . PHE C 1 399 ? 223.159 200.930 217.090 1.00 34.29 399 PHE C N 1
ATOM 9224 C CA . PHE C 1 399 ? 221.751 201.067 216.725 1.00 34.29 399 PHE C CA 1
ATOM 9225 C C . PHE C 1 399 ? 221.205 199.860 215.972 1.00 34.29 399 PHE C C 1
ATOM 9226 O O . PHE C 1 399 ? 220.070 199.902 215.486 1.00 34.29 399 PHE C O 1
ATOM 9234 N N . ALA C 1 400 ? 221.975 198.779 215.871 1.00 40.59 400 ALA C N 1
ATOM 9235 C CA . ALA C 1 400 ? 221.597 197.622 215.076 1.00 40.59 400 ALA C CA 1
ATOM 9236 C C . ALA C 1 400 ? 220.881 196.554 215.888 1.00 40.59 400 ALA C C 1
ATOM 9237 O O . ALA C 1 400 ? 220.489 195.528 215.326 1.00 40.59 400 ALA C O 1
ATOM 9239 N N . ASN C 1 401 ? 220.711 196.763 217.195 1.00 43.27 401 ASN C N 1
ATOM 9240 C CA . ASN C 1 401 ? 220.007 195.776 218.006 1.00 43.27 401 ASN C CA 1
ATOM 9241 C C . ASN C 1 401 ? 218.547 195.660 217.594 1.00 43.27 401 ASN C C 1
ATOM 9242 O O . ASN C 1 401 ? 218.004 194.553 217.519 1.00 43.27 401 ASN C O 1
ATOM 9247 N N . TRP C 1 402 ? 217.894 196.792 217.320 1.00 43.84 402 TRP C N 1
ATOM 9248 C CA . TRP C 1 402 ? 216.499 196.757 216.902 1.00 43.84 402 TRP C CA 1
ATOM 9249 C C . TRP C 1 402 ? 216.343 196.309 215.456 1.00 43.84 402 TRP C C 1
ATOM 9250 O O . TRP C 1 402 ? 215.304 195.742 215.107 1.00 43.84 402 TRP C O 1
ATOM 9261 N N . TYR C 1 403 ? 217.355 196.536 214.616 1.00 39.38 403 TYR C N 1
ATOM 9262 C CA . TYR C 1 403 ? 217.355 195.952 213.279 1.00 39.38 403 TYR C CA 1
ATOM 9263 C C . TYR C 1 403 ? 217.386 194.430 213.343 1.00 39.38 403 TYR C C 1
ATOM 9264 O O . TYR C 1 403 ? 216.654 193.756 212.608 1.00 39.38 403 TYR C O 1
ATOM 9273 N N . LEU C 1 404 ? 218.222 193.870 214.220 1.00 43.01 404 LEU C N 1
ATOM 9274 C CA . LEU C 1 404 ? 218.289 192.420 214.361 1.00 43.01 404 LEU C CA 1
ATOM 9275 C C . LEU C 1 404 ? 217.043 191.867 215.041 1.00 43.01 404 LEU C C 1
ATOM 9276 O O . LEU C 1 404 ? 216.548 190.797 214.668 1.00 43.01 404 LEU C O 1
ATOM 9281 N N . ASN C 1 405 ? 216.524 192.578 216.043 1.00 45.29 405 ASN C N 1
ATOM 9282 C CA . ASN C 1 405 ? 215.374 192.094 216.797 1.00 45.29 405 ASN C CA 1
ATOM 9283 C C . ASN C 1 405 ? 214.082 192.185 215.995 1.00 45.29 405 ASN C C 1
ATOM 9284 O O . ASN C 1 405 ? 213.184 191.358 216.183 1.00 45.29 405 ASN C O 1
ATOM 9289 N N . GLU C 1 406 ? 213.970 193.174 215.108 1.00 46.21 406 GLU C N 1
ATOM 9290 C CA . GLU C 1 406 ? 212.756 193.351 214.326 1.00 46.21 406 GLU C CA 1
ATOM 9291 C C . GLU C 1 406 ? 212.609 192.293 213.237 1.00 46.21 406 GLU C C 1
ATOM 9292 O O . GLU C 1 406 ? 211.490 192.057 212.767 1.00 46.21 406 GLU C O 1
ATOM 9298 N N . GLY C 1 407 ? 213.696 191.628 212.854 1.00 44.24 407 GLY C N 1
ATOM 9299 C CA . GLY C 1 407 ? 213.599 190.540 211.900 1.00 44.24 407 GLY C CA 1
ATOM 9300 C C . GLY C 1 407 ? 214.784 190.357 210.972 1.00 44.24 407 GLY C C 1
ATOM 9301 O O . GLY C 1 407 ? 214.947 189.280 210.389 1.00 44.24 407 GLY C O 1
ATOM 9302 N N . MET C 1 408 ? 215.620 191.379 210.822 1.00 42.76 408 MET C N 1
ATOM 9303 C CA . MET C 1 408 ? 216.732 191.289 209.887 1.00 42.76 408 MET C CA 1
ATOM 9304 C C . MET C 1 408 ? 217.928 190.596 210.539 1.00 42.76 408 MET C C 1
ATOM 9305 O O . MET C 1 408 ? 217.929 190.284 211.733 1.00 42.76 408 MET C O 1
ATOM 9310 N N . SER C 1 409 ? 218.965 190.353 209.739 1.00 47.03 409 SER C N 1
ATOM 9311 C CA . SER C 1 409 ? 220.147 189.628 210.182 1.00 47.03 409 SER C CA 1
ATOM 9312 C C . SER C 1 409 ? 221.403 190.412 209.827 1.00 47.03 409 SER C C 1
ATOM 9313 O O . SER C 1 409 ? 221.415 191.220 208.896 1.00 47.03 409 SER C O 1
ATOM 9316 N N . GLU C 1 410 ? 222.470 190.157 210.591 1.00 49.97 410 GLU C N 1
ATOM 9317 C CA . GLU C 1 410 ? 223.721 190.884 210.398 1.00 49.97 410 GLU C CA 1
ATOM 9318 C C . GLU C 1 410 ? 224.357 190.561 209.051 1.00 49.97 410 GLU C C 1
ATOM 9319 O O . GLU C 1 410 ? 224.876 191.454 208.370 1.00 49.97 410 GLU C O 1
ATOM 9325 N N . GLU C 1 411 ? 224.330 189.287 208.650 1.00 48.42 411 GLU C N 1
ATOM 9326 C CA . GLU C 1 411 ? 224.849 188.918 207.336 1.00 48.42 411 GLU C CA 1
ATOM 9327 C C . GLU C 1 411 ? 224.017 189.529 206.215 1.00 48.42 411 GLU C C 1
ATOM 9328 O O . GLU C 1 411 ? 224.569 189.939 205.187 1.00 48.42 411 GLU C O 1
ATOM 9334 N N . GLN C 1 412 ? 222.697 189.614 206.402 1.00 44.97 412 GLN C N 1
ATOM 9335 C CA . GLN C 1 412 ? 221.848 190.290 205.428 1.00 44.97 412 GLN C CA 1
ATOM 9336 C C . GLN C 1 412 ? 222.237 191.757 205.293 1.00 44.97 412 GLN C C 1
ATOM 9337 O O . GLN C 1 412 ? 222.298 192.294 204.182 1.00 44.97 412 GLN C O 1
ATOM 9343 N N . ILE C 1 413 ? 222.523 192.412 206.418 1.00 43.93 413 ILE C N 1
ATOM 9344 C CA . ILE C 1 413 ? 222.919 193.816 206.397 1.00 43.93 413 ILE C CA 1
ATOM 9345 C C . ILE C 1 413 ? 224.274 193.989 205.720 1.00 43.93 413 ILE C C 1
ATOM 9346 O O . ILE C 1 413 ? 224.500 194.959 204.984 1.00 43.93 413 ILE C O 1
ATOM 9351 N N . ASN C 1 414 ? 225.198 193.054 205.956 1.00 45.85 414 ASN C N 1
ATOM 9352 C CA . ASN C 1 414 ? 226.473 193.094 205.245 1.00 45.85 414 ASN C CA 1
ATOM 9353 C C . ASN C 1 414 ? 226.264 192.936 203.744 1.00 45.85 414 ASN C C 1
ATOM 9354 O O . ASN C 1 414 ? 226.936 193.595 202.943 1.00 45.85 414 ASN C O 1
ATOM 9359 N N . VAL C 1 415 ? 225.327 192.071 203.349 1.00 44.73 415 VAL C N 1
ATOM 9360 C CA . VAL C 1 415 ? 224.991 191.911 201.935 1.00 44.73 415 VAL C CA 1
ATOM 9361 C C . VAL C 1 415 ? 224.438 193.214 201.365 1.00 44.73 415 VAL C C 1
ATOM 9362 O O . VAL C 1 415 ? 224.784 193.620 200.249 1.00 44.73 415 VAL C O 1
ATOM 9366 N N . LEU C 1 416 ? 223.570 193.889 202.123 1.00 41.34 416 LEU C N 1
ATOM 9367 C CA . LEU C 1 416 ? 222.996 195.157 201.671 1.00 41.34 416 LEU C CA 1
ATOM 9368 C C . LEU C 1 416 ? 224.070 196.230 201.497 1.00 41.34 416 LEU C C 1
ATOM 9369 O O . LEU C 1 416 ? 224.069 196.971 200.502 1.00 41.34 416 LEU C O 1
ATOM 9374 N N . ARG C 1 417 ? 224.997 196.325 202.453 1.00 42.11 417 ARG C N 1
ATOM 9375 C CA . ARG C 1 417 ? 226.084 197.295 202.338 1.00 42.11 417 ARG C CA 1
ATOM 9376 C C . ARG C 1 417 ? 227.004 196.959 201.170 1.00 42.11 417 ARG C C 1
ATOM 9377 O O . ARG C 1 417 ? 227.470 197.858 200.456 1.00 42.11 417 ARG C O 1
ATOM 9385 N N . ALA C 1 418 ? 227.277 195.667 200.958 1.00 43.22 418 ALA C N 1
ATOM 9386 C CA . ALA C 1 418 ? 228.067 195.256 199.804 1.00 43.22 418 ALA C CA 1
ATOM 9387 C C . ALA C 1 418 ? 227.361 195.598 198.501 1.00 43.22 418 ALA C C 1
ATOM 9388 O O . ALA C 1 418 ? 228.017 195.953 197.520 1.00 43.22 418 ALA C O 1
ATOM 9390 N N . SER C 1 419 ? 226.032 195.498 198.472 1.00 42.11 419 SER C N 1
ATOM 9391 C CA . SER C 1 419 ? 225.278 195.893 197.286 1.00 42.11 419 SER C CA 1
ATOM 9392 C C . SER C 1 419 ? 225.375 197.394 197.036 1.00 42.11 419 SER C C 1
ATOM 9393 O O . SER C 1 419 ? 225.487 197.834 195.885 1.00 42.11 419 SER C O 1
ATOM 9396 N N . ALA C 1 420 ? 225.311 198.197 198.101 1.00 41.05 420 ALA C N 1
ATOM 9397 C CA . ALA C 1 420 ? 225.494 199.639 197.940 1.00 41.05 420 ALA C CA 1
ATOM 9398 C C . ALA C 1 420 ? 226.884 199.961 197.402 1.00 41.05 420 ALA C C 1
ATOM 9399 O O . ALA C 1 420 ? 227.040 200.815 196.516 1.00 41.05 420 ALA C O 1
ATOM 9401 N N . GLN C 1 421 ? 227.908 199.285 197.926 1.00 47.15 421 GLN C N 1
ATOM 9402 C CA . GLN C 1 421 ? 229.257 199.468 197.401 1.00 47.15 421 GLN C CA 1
ATOM 9403 C C . GLN C 1 421 ? 229.362 198.995 195.956 1.00 47.15 421 GLN C C 1
ATOM 9404 O O . GLN C 1 421 ? 230.102 199.588 195.164 1.00 47.15 421 GLN C O 1
ATOM 9410 N N . GLU C 1 422 ? 228.633 197.935 195.601 1.00 48.08 422 GLU C N 1
ATOM 9411 C CA . GLU C 1 422 ? 228.587 197.475 194.219 1.00 48.08 422 GLU C CA 1
ATOM 9412 C C . GLU C 1 422 ? 227.993 198.540 193.310 1.00 48.08 422 GLU C C 1
ATOM 9413 O O . GLU C 1 422 ? 228.469 198.749 192.193 1.00 48.08 422 GLU C O 1
ATOM 9419 N N . LEU C 1 423 ? 226.948 199.222 193.777 1.00 44.87 423 LEU C N 1
ATOM 9420 C CA . LEU C 1 423 ? 226.387 200.340 193.022 1.00 44.87 423 LEU C CA 1
ATOM 9421 C C . LEU C 1 423 ? 227.412 201.453 192.830 1.00 44.87 423 LEU C C 1
ATOM 9422 O O . LEU C 1 423 ? 227.622 201.938 191.706 1.00 44.87 423 LEU C O 1
ATOM 9427 N N . VAL C 1 424 ? 228.057 201.873 193.922 1.00 48.75 424 VAL C N 1
ATOM 9428 C CA . VAL C 1 424 ? 228.991 202.995 193.850 1.00 48.75 424 VAL C CA 1
ATOM 9429 C C . VAL C 1 424 ? 230.177 202.652 192.954 1.00 48.75 424 VAL C C 1
ATOM 9430 O O . VAL C 1 424 ? 230.672 203.503 192.204 1.00 48.75 424 VAL C O 1
ATOM 9434 N N . GLN C 1 425 ? 230.644 201.403 193.000 1.00 52.32 425 GLN C N 1
ATOM 9435 C CA . GLN C 1 425 ? 231.711 200.970 192.108 1.00 52.32 425 GLN C CA 1
ATOM 9436 C C . GLN C 1 425 ? 231.219 200.721 190.687 1.00 52.32 425 GLN C C 1
ATOM 9437 O O . GLN C 1 425 ? 232.027 200.739 189.754 1.00 52.32 425 GLN C O 1
ATOM 9443 N N . SER C 1 426 ? 229.918 200.484 190.502 1.00 50.03 426 SER C N 1
ATOM 9444 C CA . SER C 1 426 ? 229.371 200.382 189.156 1.00 50.03 426 SER C CA 1
ATOM 9445 C C . SER C 1 426 ? 229.343 201.742 188.481 1.00 50.03 426 SER C C 1
ATOM 9446 O O . SER C 1 426 ? 229.503 201.842 187.259 1.00 50.03 426 SER C O 1
ATOM 9449 N N . TYR C 1 427 ? 229.127 202.804 189.260 1.00 42.73 427 TYR C N 1
ATOM 9450 C CA . TYR C 1 427 ? 229.169 204.141 188.677 1.00 42.73 427 TYR C CA 1
ATOM 9451 C C . TYR C 1 427 ? 230.583 204.535 188.256 1.00 42.73 427 TYR C C 1
ATOM 9452 O O . TYR C 1 427 ? 230.769 205.130 187.189 1.00 42.73 427 TYR C O 1
ATOM 9461 N N . GLN C 1 428 ? 231.592 204.219 189.070 1.00 53.66 428 GLN C N 1
ATOM 9462 C CA . GLN C 1 428 ? 232.957 204.662 188.803 1.00 53.66 428 GLN C CA 1
ATOM 9463 C C . GLN C 1 428 ? 233.909 203.512 188.495 1.00 53.66 428 GLN C C 1
ATOM 9464 O O . GLN C 1 428 ? 234.537 203.496 187.433 1.00 53.66 428 GLN C O 1
ATOM 9470 N N . ARG D 2 2 ? 197.323 206.612 218.980 1.00 48.77 2 ARG D N 1
ATOM 9471 C CA . ARG D 2 2 ? 198.139 207.701 219.503 1.00 48.77 2 ARG D CA 1
ATOM 9472 C C . ARG D 2 2 ? 197.742 208.003 220.947 1.00 48.77 2 ARG D C 1
ATOM 9473 O O . ARG D 2 2 ? 196.978 208.930 221.202 1.00 48.77 2 ARG D O 1
ATOM 9481 N N . GLU D 2 3 ? 198.251 207.206 221.887 1.00 48.44 3 GLU D N 1
ATOM 9482 C CA . GLU D 2 3 ? 197.911 207.345 223.296 1.00 48.44 3 GLU D CA 1
ATOM 9483 C C . GLU D 2 3 ? 199.128 207.017 224.149 1.00 48.44 3 GLU D C 1
ATOM 9484 O O . GLU D 2 3 ? 199.914 206.128 223.814 1.00 48.44 3 GLU D O 1
ATOM 9490 N N . ILE D 2 4 ? 199.279 207.751 225.252 1.00 45.12 4 ILE D N 1
ATOM 9491 C CA . ILE D 2 4 ? 200.320 207.510 226.248 1.00 45.12 4 ILE D CA 1
ATOM 9492 C C . ILE D 2 4 ? 199.673 207.419 227.622 1.00 45.12 4 ILE D C 1
ATOM 9493 O O . ILE D 2 4 ? 198.890 208.298 228.003 1.00 45.12 4 ILE D O 1
ATOM 9498 N N . LEU D 2 5 ? 200.003 206.364 228.364 1.00 45.88 5 LEU D N 1
ATOM 9499 C CA . LEU D 2 5 ? 199.624 206.233 229.764 1.00 45.88 5 LEU D CA 1
ATOM 9500 C C . LEU D 2 5 ? 200.811 206.647 230.623 1.00 45.88 5 LEU D C 1
ATOM 9501 O O . LEU D 2 5 ? 201.865 206.005 230.582 1.00 45.88 5 LEU D O 1
ATOM 9506 N N . SER D 2 6 ? 200.639 207.715 231.396 1.00 46.47 6 SER D N 1
ATOM 9507 C CA . SER D 2 6 ? 201.702 208.256 232.233 1.00 46.47 6 SER D CA 1
ATOM 9508 C C . SER D 2 6 ? 201.505 207.801 233.673 1.00 46.47 6 SER D C 1
ATOM 9509 O O . SER D 2 6 ? 200.391 207.862 234.203 1.00 46.47 6 SER D O 1
ATOM 9512 N N . ILE D 2 7 ? 202.588 207.346 234.298 1.00 43.15 7 ILE D N 1
ATOM 9513 C CA . ILE D 2 7 ? 202.551 206.749 235.627 1.00 43.15 7 ILE D CA 1
ATOM 9514 C C . ILE D 2 7 ? 203.260 207.699 236.583 1.00 43.15 7 ILE D C 1
ATOM 9515 O O . ILE D 2 7 ? 204.348 208.196 236.276 1.00 43.15 7 ILE D O 1
ATOM 9520 N N . HIS D 2 8 ? 202.643 207.971 237.729 1.00 41.79 8 HIS D N 1
ATOM 9521 C CA . HIS D 2 8 ? 203.220 208.877 238.717 1.00 41.79 8 HIS D CA 1
ATOM 9522 C C . HIS D 2 8 ? 203.231 208.195 240.077 1.00 41.79 8 HIS D C 1
ATOM 9523 O O . HIS D 2 8 ? 202.178 208.008 240.695 1.00 41.79 8 HIS D O 1
ATOM 9530 N N . VAL D 2 9 ? 204.424 207.830 240.537 1.00 38.47 9 VAL D N 1
ATOM 9531 C CA . VAL D 2 9 ? 204.622 207.172 241.821 1.00 38.47 9 VAL D CA 1
ATOM 9532 C C . VAL D 2 9 ? 205.543 208.037 242.672 1.00 38.47 9 VAL D C 1
ATOM 9533 O O . VAL D 2 9 ? 206.559 208.547 242.182 1.00 38.47 9 VAL D O 1
ATOM 9537 N N . GLY D 2 10 ? 205.166 208.236 243.929 1.00 38.92 10 GLY D N 1
ATOM 9538 C CA . GLY D 2 10 ? 205.957 209.006 244.865 1.00 38.92 10 GLY D CA 1
ATOM 9539 C C . GLY D 2 10 ? 205.570 210.475 244.891 1.00 38.92 10 GLY D C 1
ATOM 9540 O O . GLY D 2 10 ? 204.824 210.980 244.049 1.00 38.92 10 GLY D O 1
ATOM 9541 N N . GLN D 2 11 ? 206.108 211.174 245.893 1.00 39.74 11 GLN D N 1
ATOM 9542 C CA . GLN D 2 11 ? 205.810 212.594 246.059 1.00 39.74 11 GLN D CA 1
ATOM 9543 C C . GLN D 2 11 ? 206.478 213.431 244.976 1.00 39.74 11 GLN D C 1
ATOM 9544 O O . GLN D 2 11 ? 205.858 214.338 244.407 1.00 39.74 11 GLN D O 1
ATOM 9550 N N . CYS D 2 12 ? 207.752 213.151 244.687 1.00 36.55 12 CYS D N 1
ATOM 9551 C CA . CYS D 2 12 ? 208.456 213.899 243.650 1.00 36.55 12 CYS D CA 1
ATOM 9552 C C . CYS D 2 12 ? 207.817 213.687 242.286 1.00 36.55 12 CYS D C 1
ATOM 9553 O O . CYS D 2 12 ? 207.630 214.643 241.522 1.00 36.55 12 CYS D O 1
ATOM 9556 N N . GLY D 2 13 ? 207.479 212.438 241.964 1.00 37.38 13 GLY D N 1
ATOM 9557 C CA . GLY D 2 13 ? 206.811 212.165 240.704 1.00 37.38 13 GLY D CA 1
ATOM 9558 C C . GLY D 2 13 ? 205.457 212.838 240.608 1.00 37.38 13 GLY D C 1
ATOM 9559 O O . GLY D 2 13 ? 205.071 213.325 239.546 1.00 37.38 13 GLY D O 1
ATOM 9560 N N . ASN D 2 14 ? 204.731 212.904 241.724 1.00 42.08 14 ASN D N 1
ATOM 9561 C CA . ASN D 2 14 ? 203.420 213.542 241.702 1.00 42.08 14 ASN D CA 1
ATOM 9562 C C . ASN D 2 14 ? 203.515 215.060 241.616 1.00 42.08 14 ASN D C 1
ATOM 9563 O O . ASN D 2 14 ? 202.648 215.690 241.010 1.00 42.08 14 ASN D O 1
ATOM 9568 N N . GLN D 2 15 ? 204.555 215.666 242.191 1.00 40.69 15 GLN D N 1
ATOM 9569 C CA . GLN D 2 15 ? 204.766 217.100 242.002 1.00 40.69 15 GLN D CA 1
ATOM 9570 C C . GLN D 2 15 ? 205.178 217.408 240.566 1.00 40.69 15 GLN D C 1
ATOM 9571 O O . GLN D 2 15 ? 204.732 218.408 239.977 1.00 40.69 15 GLN D O 1
ATOM 9577 N N . ILE D 2 16 ? 206.031 216.555 239.993 1.00 37.21 16 ILE D N 1
ATOM 9578 C CA . ILE D 2 16 ? 206.365 216.661 238.578 1.00 37.21 16 ILE D CA 1
ATOM 9579 C C . ILE D 2 16 ? 205.103 216.563 237.736 1.00 37.21 16 ILE D C 1
ATOM 9580 O O . ILE D 2 16 ? 204.918 217.326 236.786 1.00 37.21 16 ILE D O 1
ATOM 9585 N N . ALA D 2 17 ? 204.212 215.631 238.082 1.00 40.76 17 ALA D N 1
ATOM 9586 C CA . ALA D 2 17 ? 202.940 215.502 237.377 1.00 40.76 17 ALA D CA 1
ATOM 9587 C C . ALA D 2 17 ? 202.081 216.746 237.540 1.00 40.76 17 ALA D C 1
ATOM 9588 O O . ALA D 2 17 ? 201.431 217.190 236.587 1.00 40.76 17 ALA D O 1
ATOM 9590 N N . ASP D 2 18 ? 202.041 217.303 238.752 1.00 46.94 18 ASP D N 1
ATOM 9591 C CA . ASP D 2 18 ? 201.278 218.522 238.994 1.00 46.94 18 ASP D CA 1
ATOM 9592 C C . ASP D 2 18 ? 201.704 219.620 238.035 1.00 46.94 18 ASP D C 1
ATOM 9593 O O . ASP D 2 18 ? 200.882 220.152 237.281 1.00 46.94 18 ASP D O 1
ATOM 9598 N N . SER D 2 19 ? 203.005 219.908 237.991 1.00 42.20 19 SER D N 1
ATOM 9599 C CA . SER D 2 19 ? 203.498 220.927 237.065 1.00 42.20 19 SER D CA 1
ATOM 9600 C C . SER D 2 19 ? 203.313 220.509 235.608 1.00 42.20 19 SER D C 1
ATOM 9601 O O . SER D 2 19 ? 203.036 221.357 234.743 1.00 42.20 19 SER D O 1
ATOM 9604 N N . PHE D 2 20 ? 203.442 219.208 235.331 1.00 41.67 20 PHE D N 1
ATOM 9605 C CA . PHE D 2 20 ? 203.366 218.695 233.971 1.00 41.67 20 PHE D CA 1
ATOM 9606 C C . PHE D 2 20 ? 202.000 218.954 233.369 1.00 41.67 20 PHE D C 1
ATOM 9607 O O . PHE D 2 20 ? 201.893 219.531 232.285 1.00 41.67 20 PHE D O 1
ATOM 9615 N N . TRP D 2 21 ? 200.938 218.578 234.079 1.00 46.37 21 TRP D N 1
ATOM 9616 C CA . TRP D 2 21 ? 199.610 218.881 233.566 1.00 46.37 21 TRP D CA 1
ATOM 9617 C C . TRP D 2 21 ? 199.265 220.360 233.716 1.00 46.37 21 TRP D C 1
ATOM 9618 O O . TRP D 2 21 ? 198.510 220.887 232.891 1.00 46.37 21 TRP D O 1
ATOM 9629 N N . ARG D 2 22 ? 199.853 221.060 234.698 1.00 50.93 22 ARG D N 1
ATOM 9630 C CA . ARG D 2 22 ? 199.611 222.496 234.820 1.00 50.93 22 ARG D CA 1
ATOM 9631 C C . ARG D 2 22 ? 200.014 223.241 233.555 1.00 50.93 22 ARG D C 1
ATOM 9632 O O . ARG D 2 22 ? 199.282 224.123 233.090 1.00 50.93 22 ARG D O 1
ATOM 9640 N N . LEU D 2 23 ? 201.168 222.906 232.978 1.00 49.23 23 LEU D N 1
ATOM 9641 C CA . LEU D 2 23 ? 201.505 223.560 231.717 1.00 49.23 23 LEU D CA 1
ATOM 9642 C C . LEU D 2 23 ? 201.043 222.788 230.486 1.00 49.23 23 LEU D C 1
ATOM 9643 O O . LEU D 2 23 ? 200.950 223.384 229.406 1.00 49.23 23 LEU D O 1
ATOM 9648 N N . ALA D 2 24 ? 200.721 221.499 230.614 1.00 49.66 24 ALA D N 1
ATOM 9649 C CA . ALA D 2 24 ? 200.230 220.750 229.465 1.00 49.66 24 ALA D CA 1
ATOM 9650 C C . ALA D 2 24 ? 198.824 221.183 229.081 1.00 49.66 24 ALA D C 1
ATOM 9651 O O . ALA D 2 24 ? 198.513 221.306 227.891 1.00 49.66 24 ALA D O 1
ATOM 9653 N N . LEU D 2 25 ? 197.957 221.419 230.070 1.00 53.20 25 LEU D N 1
ATOM 9654 C CA . LEU D 2 25 ? 196.595 221.841 229.760 1.00 53.20 25 LEU D CA 1
ATOM 9655 C C . LEU D 2 25 ? 196.578 223.220 229.110 1.00 53.20 25 LEU D C 1
ATOM 9656 O O . LEU D 2 25 ? 195.805 223.459 228.175 1.00 53.20 25 LEU D O 1
ATOM 9661 N N . ARG D 2 26 ? 197.426 224.139 229.581 1.00 54.18 26 ARG D N 1
ATOM 9662 C CA . ARG D 2 26 ? 197.480 225.458 228.957 1.00 54.18 26 ARG D CA 1
ATOM 9663 C C . ARG D 2 26 ? 198.250 225.429 227.641 1.00 54.18 26 ARG D C 1
ATOM 9664 O O . ARG D 2 26 ? 198.090 226.335 226.815 1.00 54.18 26 ARG D O 1
ATOM 9672 N N . GLU D 2 27 ? 199.086 224.410 227.425 1.00 51.16 27 GLU D N 1
ATOM 9673 C CA . GLU D 2 27 ? 199.682 224.226 226.108 1.00 51.16 27 GLU D CA 1
ATOM 9674 C C . GLU D 2 27 ? 198.669 223.729 225.088 1.00 51.16 27 GLU D C 1
ATOM 9675 O O . GLU D 2 27 ? 198.940 223.785 223.884 1.00 51.16 27 GLU D O 1
ATOM 9681 N N . HIS D 2 28 ? 197.514 223.246 225.543 1.00 54.12 28 HIS D N 1
ATOM 9682 C CA . HIS D 2 28 ? 196.418 222.858 224.664 1.00 54.12 28 HIS D CA 1
ATOM 9683 C C . HIS D 2 28 ? 195.188 223.726 224.914 1.00 54.12 28 HIS D C 1
ATOM 9684 O O . HIS D 2 28 ? 194.065 223.334 224.593 1.00 54.12 28 HIS D O 1
ATOM 9691 N N . GLY D 2 29 ? 195.394 224.910 225.481 1.00 62.19 29 GLY D N 1
ATOM 9692 C CA . GLY D 2 29 ? 194.314 225.857 225.713 1.00 62.19 29 GLY D CA 1
ATOM 9693 C C . GLY D 2 29 ? 193.274 225.449 226.735 1.00 62.19 29 GLY D C 1
ATOM 9694 O O . GLY D 2 29 ? 192.072 225.607 226.484 1.00 62.19 29 GLY D O 1
ATOM 9695 N N . LEU D 2 30 ? 193.700 224.923 227.882 1.00 65.66 30 LEU D N 1
ATOM 9696 C CA . LEU D 2 30 ? 192.795 224.600 228.977 1.00 65.66 30 LEU D CA 1
ATOM 9697 C C . LEU D 2 30 ? 193.392 225.059 230.300 1.00 65.66 30 LEU D C 1
ATOM 9698 O O . LEU D 2 30 ? 194.608 225.207 230.441 1.00 65.66 30 LEU D O 1
ATOM 9703 N N . THR D 2 31 ? 192.515 225.281 231.277 1.00 68.91 31 THR D N 1
ATOM 9704 C CA . THR D 2 31 ? 192.953 225.604 232.625 1.00 68.91 31 THR D CA 1
ATOM 9705 C C . THR D 2 31 ? 193.403 224.335 233.346 1.00 68.91 31 THR D C 1
ATOM 9706 O O . THR D 2 31 ? 193.409 223.236 232.785 1.00 68.91 31 THR D O 1
ATOM 9710 N N . GLU D 2 32 ? 193.786 224.488 234.616 1.00 68.83 32 GLU D N 1
ATOM 9711 C CA . GLU D 2 32 ? 194.246 223.341 235.391 1.00 68.83 32 GLU D CA 1
ATOM 9712 C C . GLU D 2 32 ? 193.117 222.360 235.682 1.00 68.83 32 GLU D C 1
ATOM 9713 O O . GLU D 2 32 ? 193.351 221.148 235.733 1.00 68.83 32 GLU D O 1
ATOM 9719 N N . ALA D 2 33 ? 191.897 222.856 235.864 1.00 67.95 33 ALA D N 1
ATOM 9720 C CA . ALA D 2 33 ? 190.757 222.011 236.193 1.00 67.95 33 ALA D CA 1
ATOM 9721 C C . ALA D 2 33 ? 190.179 221.295 234.981 1.00 67.95 33 ALA D C 1
ATOM 9722 O O . ALA D 2 33 ? 189.275 220.468 235.142 1.00 67.95 33 ALA D O 1
ATOM 9724 N N . GLY D 2 34 ? 190.677 221.582 233.781 1.00 72.59 34 GLY D N 1
ATOM 9725 C CA . GLY D 2 34 ? 190.182 220.932 232.584 1.00 72.59 34 GLY D CA 1
ATOM 9726 C C . GLY D 2 34 ? 188.943 221.584 232.011 1.00 72.59 34 GLY D C 1
ATOM 9727 O O . GLY D 2 34 ? 187.897 220.942 231.880 1.00 72.59 34 GLY D O 1
ATOM 9728 N N . THR D 2 35 ? 189.044 222.867 231.673 1.00 73.51 35 THR D N 1
ATOM 9729 C CA . THR D 2 35 ? 187.956 223.605 231.046 1.00 73.51 35 THR D CA 1
ATOM 9730 C C . THR D 2 35 ? 188.477 224.242 229.769 1.00 73.51 35 THR D C 1
ATOM 9731 O O . THR D 2 35 ? 189.565 224.826 229.764 1.00 73.51 35 THR D O 1
ATOM 9735 N N . LEU D 2 36 ? 187.707 224.121 228.689 1.00 73.53 36 LEU D N 1
ATOM 9736 C CA . LEU D 2 36 ? 188.119 224.668 227.404 1.00 73.53 36 LEU D CA 1
ATOM 9737 C C . LEU D 2 36 ? 188.173 226.190 227.464 1.00 73.53 36 LEU D C 1
ATOM 9738 O O . LEU D 2 36 ? 187.250 226.837 227.969 1.00 73.53 36 LEU D O 1
ATOM 9743 N N . LYS D 2 37 ? 189.255 226.759 226.943 1.00 73.30 37 LYS D N 1
ATOM 9744 C CA . LYS D 2 37 ? 189.438 228.205 226.959 1.00 73.30 37 LYS D CA 1
ATOM 9745 C C . LYS D 2 37 ? 188.849 228.846 225.706 1.00 73.30 37 LYS D C 1
ATOM 9746 O O . LYS D 2 37 ? 187.641 229.060 225.615 1.00 73.30 37 LYS D O 1
ATOM 9752 N N . SER D 2 46 ? 197.626 219.287 215.928 1.00 51.70 46 SER D N 1
ATOM 9753 C CA . SER D 2 46 ? 197.227 219.658 217.280 1.00 51.70 46 SER D CA 1
ATOM 9754 C C . SER D 2 46 ? 196.468 218.527 217.965 1.00 51.70 46 SER D C 1
ATOM 9755 O O . SER D 2 46 ? 195.564 218.773 218.765 1.00 51.70 46 SER D O 1
ATOM 9758 N N . ASN D 2 47 ? 196.838 217.285 217.653 1.00 50.65 47 ASN D N 1
ATOM 9759 C CA . ASN D 2 47 ? 196.176 216.132 218.253 1.00 50.65 47 ASN D CA 1
ATOM 9760 C C . ASN D 2 47 ? 196.577 215.956 219.716 1.00 50.65 47 ASN D C 1
ATOM 9761 O O . ASN D 2 47 ? 197.612 215.362 220.034 1.00 50.65 47 ASN D O 1
ATOM 9766 N N . MET D 2 48 ? 195.740 216.469 220.615 1.00 56.24 48 MET D N 1
ATOM 9767 C CA . MET D 2 48 ? 196.013 216.485 222.045 1.00 56.24 48 MET D CA 1
ATOM 9768 C C . MET D 2 48 ? 195.499 215.244 222.763 1.00 56.24 48 MET D C 1
ATOM 9769 O O . MET D 2 48 ? 195.620 215.157 223.989 1.00 56.24 48 MET D O 1
ATOM 9774 N N . GLU D 2 49 ? 194.936 214.284 222.035 1.00 51.72 49 GLU D N 1
ATOM 9775 C CA . GLU D 2 49 ? 194.371 213.089 222.649 1.00 51.72 49 GLU D CA 1
ATOM 9776 C C . GLU D 2 49 ? 195.416 212.034 222.989 1.00 51.72 49 GLU D C 1
ATOM 9777 O O . GLU D 2 49 ? 195.041 210.937 223.412 1.00 51.72 49 GLU D O 1
ATOM 9783 N N . VAL D 2 50 ? 196.706 212.327 222.805 1.00 48.86 50 VAL D N 1
ATOM 9784 C CA . VAL D 2 50 ? 197.737 211.347 223.134 1.00 48.86 50 VAL D CA 1
ATOM 9785 C C . VAL D 2 50 ? 197.830 211.137 224.644 1.00 48.86 50 VAL D C 1
ATOM 9786 O O . VAL D 2 50 ? 198.102 210.023 225.108 1.00 48.86 50 VAL D O 1
ATOM 9790 N N . PHE D 2 51 ? 197.598 212.184 225.432 1.00 47.39 51 PHE D N 1
ATOM 9791 C CA . PHE D 2 51 ? 197.710 212.109 226.882 1.00 47.39 51 PHE D CA 1
ATOM 9792 C C . PHE D 2 51 ? 196.369 211.968 227.581 1.00 47.39 51 PHE D C 1
ATOM 9793 O O . PHE D 2 51 ? 196.301 211.348 228.647 1.00 47.39 51 PHE D O 1
ATOM 9801 N N . PHE D 2 52 ? 195.306 212.520 227.006 1.00 54.19 52 PHE D N 1
ATOM 9802 C CA . PHE D 2 52 ? 194.041 212.712 227.698 1.00 54.19 52 PHE D CA 1
ATOM 9803 C C . PHE D 2 52 ? 192.978 211.779 227.136 1.00 54.19 52 PHE D C 1
ATOM 9804 O O . PHE D 2 52 ? 192.835 211.653 225.915 1.00 54.19 52 PHE D O 1
ATOM 9812 N N . HIS D 2 53 ? 192.240 211.133 228.031 1.00 68.01 53 HIS D N 1
ATOM 9813 C CA . HIS D 2 53 ? 191.093 210.319 227.671 1.00 68.01 53 HIS D CA 1
ATOM 9814 C C . HIS D 2 53 ? 189.843 211.189 227.610 1.00 68.01 53 HIS D C 1
ATOM 9815 O O . HIS D 2 53 ? 189.730 212.207 228.303 1.00 68.01 53 HIS D O 1
ATOM 9822 N N . LYS D 2 54 ? 188.902 210.776 226.764 1.00 74.80 54 LYS D N 1
ATOM 9823 C CA . LYS D 2 54 ? 187.684 211.544 226.526 1.00 74.80 54 LYS D CA 1
ATOM 9824 C C . LYS D 2 54 ? 186.622 211.128 227.536 1.00 74.80 54 LYS D C 1
ATOM 9825 O O . LYS D 2 54 ? 186.132 209.995 227.505 1.00 74.80 54 LYS D O 1
ATOM 9831 N N . VAL D 2 55 ? 186.271 212.045 228.436 1.00 80.50 55 VAL D N 1
ATOM 9832 C CA . VAL D 2 55 ? 185.193 211.854 229.398 1.00 80.50 55 VAL D CA 1
ATOM 9833 C C . VAL D 2 55 ? 184.131 212.938 229.255 1.00 80.50 55 VAL D C 1
ATOM 9834 O O . VAL D 2 55 ? 182.930 212.650 229.208 1.00 80.50 55 VAL D O 1
ATOM 9838 N N . ARG D 2 56 ? 184.558 214.194 229.170 1.00 81.90 56 ARG D N 1
ATOM 9839 C CA . ARG D 2 56 ? 183.677 215.333 228.977 1.00 81.90 56 ARG D CA 1
ATOM 9840 C C . ARG D 2 56 ? 184.267 216.183 227.859 1.00 81.90 56 ARG D C 1
ATOM 9841 O O . ARG D 2 56 ? 185.477 216.164 227.622 1.00 81.90 56 ARG D O 1
ATOM 9849 N N . ASP D 2 57 ? 183.402 216.910 227.146 1.00 82.91 57 ASP D N 1
ATOM 9850 C CA . ASP D 2 57 ? 183.888 217.756 226.059 1.00 82.91 57 ASP D CA 1
ATOM 9851 C C . ASP D 2 57 ? 184.824 218.837 226.585 1.00 82.91 57 ASP D C 1
ATOM 9852 O O . ASP D 2 57 ? 185.847 219.141 225.962 1.00 82.91 57 ASP D O 1
ATOM 9857 N N . GLY D 2 58 ? 184.492 219.426 227.736 1.00 80.69 58 GLY D N 1
ATOM 9858 C CA . GLY D 2 58 ? 185.404 220.364 228.363 1.00 80.69 58 GLY D CA 1
ATOM 9859 C C . GLY D 2 58 ? 186.518 219.696 229.139 1.00 80.69 58 GLY D C 1
ATOM 9860 O O . GLY D 2 58 ? 187.643 220.205 229.166 1.00 80.69 58 GLY D O 1
ATOM 9861 N N . LYS D 2 59 ? 186.235 218.555 229.768 1.00 78.03 59 LYS D N 1
ATOM 9862 C CA . LYS D 2 59 ? 187.215 217.850 230.595 1.00 78.03 59 LYS D CA 1
ATOM 9863 C C . LYS D 2 59 ? 187.832 216.717 229.786 1.00 78.03 59 LYS D C 1
ATOM 9864 O O . LYS D 2 59 ? 187.284 215.618 229.695 1.00 78.03 59 LYS D O 1
ATOM 9870 N N . TYR D 2 60 ? 188.997 216.981 229.202 1.00 69.86 60 TYR D N 1
ATOM 9871 C CA . TYR D 2 60 ? 189.836 215.928 228.637 1.00 69.86 60 TYR D CA 1
ATOM 9872 C C . TYR D 2 60 ? 190.685 215.394 229.782 1.00 69.86 60 TYR D C 1
ATOM 9873 O O . TYR D 2 60 ? 191.695 215.996 230.155 1.00 69.86 60 TYR D O 1
ATOM 9882 N N . VAL D 2 61 ? 190.274 214.264 230.348 1.00 65.79 61 VAL D N 1
ATOM 9883 C CA . VAL D 2 61 ? 190.816 213.823 231.631 1.00 65.79 61 VAL D CA 1
ATOM 9884 C C . VAL D 2 61 ? 192.200 213.221 231.428 1.00 65.79 61 VAL D C 1
ATOM 9885 O O . VAL D 2 61 ? 192.350 212.261 230.659 1.00 65.79 61 VAL D O 1
ATOM 9889 N N . PRO D 2 62 ? 193.237 213.743 232.078 1.00 61.38 62 PRO D N 1
ATOM 9890 C CA . PRO D 2 62 ? 194.544 213.081 232.009 1.00 61.38 62 PRO D CA 1
ATOM 9891 C C . PRO D 2 62 ? 194.547 211.790 232.806 1.00 61.38 62 PRO D C 1
ATOM 9892 O O . PRO D 2 62 ? 194.599 211.808 234.040 1.00 61.38 62 PRO D O 1
ATOM 9896 N N . ARG D 2 63 ? 194.490 210.658 232.110 1.00 65.62 63 ARG D N 1
ATOM 9897 C CA . ARG D 2 63 ? 194.440 209.357 232.777 1.00 65.62 63 ARG D CA 1
ATOM 9898 C C . ARG D 2 63 ? 195.852 208.999 233.217 1.00 65.62 63 ARG D C 1
ATOM 9899 O O . ARG D 2 63 ? 196.626 208.386 232.481 1.00 65.62 63 ARG D O 1
ATOM 9907 N N . ALA D 2 64 ? 196.192 209.414 234.433 1.00 60.27 64 ALA D N 1
ATOM 9908 C CA . ALA D 2 64 ? 197.483 209.129 235.038 1.00 60.27 64 ALA D CA 1
ATOM 9909 C C . ALA D 2 64 ? 197.256 208.710 236.480 1.00 60.27 64 ALA D C 1
ATOM 9910 O O . ALA D 2 64 ? 196.509 209.372 237.208 1.00 60.27 64 ALA D O 1
ATOM 9912 N N . VAL D 2 65 ? 197.894 207.621 236.894 1.00 55.80 65 VAL D N 1
ATOM 9913 C CA . VAL D 2 65 ? 197.707 207.120 238.251 1.00 55.80 65 VAL D CA 1
ATOM 9914 C C . VAL D 2 65 ? 198.575 207.932 239.207 1.00 55.80 65 VAL D C 1
ATOM 9915 O O . VAL D 2 65 ? 199.790 208.062 239.017 1.00 55.80 65 VAL D O 1
ATOM 9919 N N . LEU D 2 66 ? 197.939 208.542 240.198 1.00 54.67 66 LEU D N 1
ATOM 9920 C CA . LEU D 2 66 ? 198.645 209.260 241.254 1.00 54.67 66 LEU D CA 1
ATOM 9921 C C . LEU D 2 66 ? 198.776 208.380 242.494 1.00 54.67 66 LEU D C 1
ATOM 9922 O O . LEU D 2 66 ? 198.357 208.735 243.595 1.00 54.67 66 LEU D O 1
ATOM 9927 N N . VAL D 2 67 ? 199.368 207.206 242.303 1.00 48.44 67 VAL D N 1
ATOM 9928 C CA . VAL D 2 67 ? 199.555 206.274 243.408 1.00 48.44 67 VAL D CA 1
ATOM 9929 C C . VAL D 2 67 ? 200.815 206.645 244.177 1.00 48.44 67 VAL D C 1
ATOM 9930 O O . VAL D 2 67 ? 201.851 206.983 243.590 1.00 48.44 67 VAL D O 1
ATOM 9934 N N . ASP D 2 68 ? 200.711 206.626 245.503 1.00 47.44 68 ASP D N 1
ATOM 9935 C CA . ASP D 2 68 ? 201.830 206.963 246.373 1.00 47.44 68 ASP D CA 1
ATOM 9936 C C . ASP D 2 68 ? 201.536 206.394 247.748 1.00 47.44 68 ASP D C 1
ATOM 9937 O O . ASP D 2 68 ? 200.556 206.797 248.383 1.00 47.44 68 ASP D O 1
ATOM 9942 N N . LEU D 2 69 ? 202.359 205.448 248.195 1.00 44.86 69 LEU D N 1
ATOM 9943 C CA . LEU D 2 69 ? 202.305 205.025 249.585 1.00 44.86 69 LEU D CA 1
ATOM 9944 C C . LEU D 2 69 ? 202.593 206.224 250.478 1.00 44.86 69 LEU D C 1
ATOM 9945 O O . LEU D 2 69 ? 203.474 207.038 250.183 1.00 44.86 69 LEU D O 1
ATOM 9950 N N . GLU D 2 70 ? 201.836 206.330 251.582 1.00 50.28 70 GLU D N 1
ATOM 9951 C CA . GLU D 2 70 ? 201.785 207.549 252.385 1.00 50.28 70 GLU D CA 1
ATOM 9952 C C . GLU D 2 70 ? 201.459 208.705 251.448 1.00 50.28 70 GLU D C 1
ATOM 9953 O O . GLU D 2 70 ? 202.358 209.465 251.068 1.00 50.28 70 GLU D O 1
ATOM 9959 N N . PRO D 2 71 ? 200.201 208.821 250.987 1.00 54.70 71 PRO D N 1
ATOM 9960 C CA . PRO D 2 71 ? 199.900 209.730 249.870 1.00 54.70 71 PRO D CA 1
ATOM 9961 C C . PRO D 2 71 ? 200.235 211.190 250.140 1.00 54.70 71 PRO D C 1
ATOM 9962 O O . PRO D 2 71 ? 201.104 211.752 249.467 1.00 54.70 71 PRO D O 1
ATOM 9966 N N . GLY D 2 72 ? 199.572 211.811 251.114 1.00 55.11 72 GLY D N 1
ATOM 9967 C CA . GLY D 2 72 ? 199.981 213.124 251.576 1.00 55.11 72 GLY D CA 1
ATOM 9968 C C . GLY D 2 72 ? 199.761 214.225 250.560 1.00 55.11 72 GLY D C 1
ATOM 9969 O O . GLY D 2 72 ? 198.913 215.107 250.733 1.00 55.11 72 GLY D O 1
ATOM 9970 N N . VAL D 2 73 ? 200.545 214.165 249.484 1.00 56.10 73 VAL D N 1
ATOM 9971 C CA . VAL D 2 73 ? 200.517 215.168 248.428 1.00 56.10 73 VAL D CA 1
ATOM 9972 C C . VAL D 2 73 ? 199.339 214.976 247.477 1.00 56.10 73 VAL D C 1
ATOM 9973 O O . VAL D 2 73 ? 198.874 215.961 246.883 1.00 56.10 73 VAL D O 1
ATOM 9977 N N . ILE D 2 74 ? 198.831 213.748 247.335 1.00 57.62 74 ILE D N 1
ATOM 9978 C CA . ILE D 2 74 ? 197.715 213.484 246.426 1.00 57.62 74 ILE D CA 1
ATOM 9979 C C . ILE D 2 74 ? 196.498 214.309 246.819 1.00 57.62 74 ILE D C 1
ATOM 9980 O O . ILE D 2 74 ? 195.727 214.754 245.960 1.00 57.62 74 ILE D O 1
ATOM 9985 N N . ALA D 2 75 ? 196.302 214.521 248.124 1.00 60.75 75 ALA D N 1
ATOM 9986 C CA . ALA D 2 75 ? 195.253 215.425 248.580 1.00 60.75 75 ALA D CA 1
ATOM 9987 C C . ALA D 2 75 ? 195.492 216.847 248.094 1.00 60.75 75 ALA D C 1
ATOM 9988 O O . ALA D 2 75 ? 194.540 217.542 247.722 1.00 60.75 75 ALA D O 1
ATOM 9990 N N . ARG D 2 76 ? 196.748 217.298 248.093 1.00 59.50 76 ARG D N 1
ATOM 9991 C CA . ARG D 2 76 ? 197.048 218.639 247.604 1.00 59.50 76 ARG D CA 1
ATOM 9992 C C . ARG D 2 76 ? 196.929 218.711 246.088 1.00 59.50 76 ARG D C 1
ATOM 9993 O O . ARG D 2 76 ? 196.612 219.771 245.534 1.00 59.50 76 ARG D O 1
ATOM 10001 N N . ILE D 2 77 ? 197.193 217.599 245.400 1.00 59.84 77 ILE D N 1
ATOM 10002 C CA . ILE D 2 77 ? 196.944 217.539 243.963 1.00 59.84 77 ILE D CA 1
ATOM 10003 C C . ILE D 2 77 ? 195.453 217.688 243.684 1.00 59.84 77 ILE D C 1
ATOM 10004 O O . ILE D 2 77 ? 195.043 218.401 242.762 1.00 59.84 77 ILE D O 1
ATOM 10009 N N . GLU D 2 78 ? 194.622 217.018 244.484 1.00 62.54 78 GLU D N 1
ATOM 10010 C CA . GLU D 2 78 ? 193.167 217.124 244.372 1.00 62.54 78 GLU D CA 1
ATOM 10011 C C . GLU D 2 78 ? 192.703 218.330 245.186 1.00 62.54 78 GLU D C 1
ATOM 10012 O O . GLU D 2 78 ? 192.070 218.212 246.239 1.00 62.54 78 GLU D O 1
ATOM 10018 N N . GLY D 2 79 ? 193.028 219.514 244.679 1.00 61.39 80 GLY D N 1
ATOM 10019 C CA . GLY D 2 79 ? 192.658 220.753 245.339 1.00 61.39 80 GLY D CA 1
ATOM 10020 C C . GLY D 2 79 ? 192.518 221.918 244.379 1.00 61.39 80 GLY D C 1
ATOM 10021 O O . GLY D 2 79 ? 192.798 221.792 243.187 1.00 61.39 80 GLY D O 1
ATOM 10022 N N . GLN D 2 84 ? 192.765 221.695 239.868 1.00 62.06 84 GLN D N 1
ATOM 10023 C CA . GLN D 2 84 ? 193.283 220.640 239.006 1.00 62.06 84 GLN D CA 1
ATOM 10024 C C . GLN D 2 84 ? 192.653 219.301 239.375 1.00 62.06 84 GLN D C 1
ATOM 10025 O O . GLN D 2 84 ? 192.971 218.716 240.410 1.00 62.06 84 GLN D O 1
ATOM 10031 N N . LEU D 2 85 ? 191.757 218.820 238.517 1.00 63.91 85 LEU D N 1
ATOM 10032 C CA . LEU D 2 85 ? 190.946 217.640 238.790 1.00 63.91 85 LEU D CA 1
ATOM 10033 C C . LEU D 2 85 ? 191.419 216.483 237.922 1.00 63.91 85 LEU D C 1
ATOM 10034 O O . LEU D 2 85 ? 191.459 216.599 236.692 1.00 63.91 85 LEU D O 1
ATOM 10039 N N . PHE D 2 86 ? 191.777 215.376 238.563 1.00 63.79 86 PHE D N 1
ATOM 10040 C CA . PHE D 2 86 ? 192.179 214.153 237.891 1.00 63.79 86 PHE D CA 1
ATOM 10041 C C . PHE D 2 86 ? 190.987 213.203 237.800 1.00 63.79 86 PHE D C 1
ATOM 10042 O O . PHE D 2 86 ? 189.843 213.571 238.086 1.00 63.79 86 PHE D O 1
ATOM 10050 N N . ASP D 2 87 ? 191.252 211.966 237.389 1.00 69.39 87 ASP D N 1
ATOM 10051 C CA . ASP D 2 87 ? 190.278 210.886 237.498 1.00 69.39 87 ASP D CA 1
ATOM 10052 C C . ASP D 2 87 ? 190.475 210.225 238.857 1.00 69.39 87 ASP D C 1
ATOM 10053 O O . ASP D 2 87 ? 191.497 209.578 239.100 1.00 69.39 87 ASP D O 1
ATOM 10058 N N . GLU D 2 88 ? 189.494 210.395 239.747 1.00 67.82 88 GLU D N 1
ATOM 10059 C CA . GLU D 2 88 ? 189.640 209.924 241.118 1.00 67.82 88 GLU D CA 1
ATOM 10060 C C . GLU D 2 88 ? 189.600 208.405 241.225 1.00 67.82 88 GLU D C 1
ATOM 10061 O O . GLU D 2 88 ? 190.095 207.854 242.214 1.00 67.82 88 GLU D O 1
ATOM 10067 N N . SER D 2 89 ? 189.026 207.717 240.237 1.00 70.26 89 SER D N 1
ATOM 10068 C CA . SER D 2 89 ? 188.937 206.263 240.304 1.00 70.26 89 SER D CA 1
ATOM 10069 C C . SER D 2 89 ? 190.283 205.599 240.040 1.00 70.26 89 SER D C 1
ATOM 10070 O O . SER D 2 89 ? 190.651 204.642 240.731 1.00 70.26 89 SER D O 1
ATOM 10073 N N . SER D 2 90 ? 191.032 206.089 239.051 1.00 68.00 90 SER D N 1
ATOM 10074 C CA . SER D 2 90 ? 192.296 205.470 238.673 1.00 68.00 90 SER D CA 1
ATOM 10075 C C . SER D 2 90 ? 193.416 205.737 239.669 1.00 68.00 90 SER D C 1
ATOM 10076 O O . SER D 2 90 ? 194.412 205.005 239.663 1.00 68.00 90 SER D O 1
ATOM 10079 N N . ILE D 2 91 ? 193.285 206.752 240.515 1.00 66.50 91 ILE D N 1
ATOM 10080 C CA . ILE D 2 91 ? 194.297 207.067 241.511 1.00 66.50 91 ILE D CA 1
ATOM 10081 C C . ILE D 2 91 ? 193.816 206.561 242.863 1.00 66.50 91 ILE D C 1
ATOM 10082 O O . ILE D 2 91 ? 192.619 206.353 243.092 1.00 66.50 91 ILE D O 1
ATOM 10087 N N . VAL D 2 92 ? 194.767 206.343 243.764 1.00 64.13 92 VAL D N 1
ATOM 10088 C CA . VAL D 2 92 ? 194.467 205.815 245.089 1.00 64.13 92 VAL D CA 1
ATOM 10089 C C . VAL D 2 92 ? 195.335 206.525 246.121 1.00 64.13 92 VAL D C 1
ATOM 10090 O O . VAL D 2 92 ? 196.507 206.825 245.870 1.00 64.13 92 VAL D O 1
ATOM 10094 N N . ARG D 2 93 ? 194.736 206.830 247.269 1.00 63.76 93 ARG D N 1
ATOM 10095 C CA . ARG D 2 93 ? 195.467 207.280 248.450 1.00 63.76 93 ARG D CA 1
ATOM 10096 C C . ARG D 2 93 ? 195.636 206.049 249.334 1.00 63.76 93 ARG D C 1
ATOM 10097 O O . ARG D 2 93 ? 194.805 205.759 250.196 1.00 63.76 93 ARG D O 1
ATOM 10105 N N . LYS D 2 94 ? 196.721 205.315 249.099 1.00 56.07 94 LYS D N 1
ATOM 10106 C CA . LYS D 2 94 ? 196.955 204.038 249.758 1.00 56.07 94 LYS D CA 1
ATOM 10107 C C . LYS D 2 94 ? 197.149 204.240 251.262 1.00 56.07 94 LYS D C 1
ATOM 10108 O O . LYS D 2 94 ? 197.475 205.331 251.739 1.00 56.07 94 LYS D O 1
ATOM 10114 N N . ILE D 2 95 ? 196.906 203.170 252.014 1.00 56.46 95 ILE D N 1
ATOM 10115 C CA . ILE D 2 95 ? 197.250 203.130 253.438 1.00 56.46 95 ILE D CA 1
ATOM 10116 C C . ILE D 2 95 ? 198.733 203.451 253.595 1.00 56.46 95 ILE D C 1
ATOM 10117 O O . ILE D 2 95 ? 199.570 202.875 252.873 1.00 56.46 95 ILE D O 1
ATOM 10122 N N . PRO D 2 96 ? 199.107 204.368 254.486 1.00 50.21 96 PRO D N 1
ATOM 10123 C CA . PRO D 2 96 ? 200.494 204.852 254.534 1.00 50.21 96 PRO D CA 1
ATOM 10124 C C . PRO D 2 96 ? 201.480 203.771 254.949 1.00 50.21 96 PRO D C 1
ATOM 10125 O O . PRO D 2 96 ? 201.137 202.611 255.190 1.00 50.21 96 PRO D O 1
ATOM 10129 N N . GLY D 2 97 ? 202.742 204.179 255.040 1.00 45.87 97 GLY D N 1
ATOM 10130 C CA . GLY D 2 97 ? 203.812 203.245 255.319 1.00 45.87 97 GLY D CA 1
ATOM 10131 C C . GLY D 2 97 ? 204.820 203.171 254.193 1.00 45.87 97 GLY D C 1
ATOM 10132 O O . GLY D 2 97 ? 205.358 202.100 253.905 1.00 45.87 97 GLY D O 1
ATOM 10133 N N . ALA D 2 98 ? 205.058 204.302 253.524 1.00 39.63 98 ALA D N 1
ATOM 10134 C CA . ALA D 2 98 ? 206.027 204.325 252.433 1.00 39.63 98 ALA D CA 1
ATOM 10135 C C . ALA D 2 98 ? 207.453 204.149 252.941 1.00 39.63 98 ALA D C 1
ATOM 10136 O O . ALA D 2 98 ? 208.236 203.396 252.349 1.00 39.63 98 ALA D O 1
ATOM 10138 N N . ALA D 2 99 ? 207.798 204.831 254.038 1.00 38.59 99 ALA D N 1
ATOM 10139 C CA . ALA D 2 99 ? 209.172 204.959 254.519 1.00 38.59 99 ALA D CA 1
ATOM 10140 C C . ALA D 2 99 ? 210.076 205.449 253.395 1.00 38.59 99 ALA D C 1
ATOM 10141 O O . ALA D 2 99 ? 209.658 206.267 252.572 1.00 38.59 99 ALA D O 1
ATOM 10143 N N . ASN D 2 100 ? 211.318 204.973 253.356 1.00 37.00 100 ASN D N 1
ATOM 10144 C CA . ASN D 2 100 ? 212.174 205.174 252.193 1.00 37.00 100 ASN D CA 1
ATOM 10145 C C . ASN D 2 100 ? 212.748 203.848 251.716 1.00 37.00 100 ASN D C 1
ATOM 10146 O O . ASN D 2 100 ? 213.774 203.817 251.037 1.00 37.00 100 ASN D O 1
ATOM 10151 N N . ASN D 2 101 ? 212.087 202.745 252.047 1.00 39.69 101 ASN D N 1
ATOM 10152 C CA . ASN D 2 101 ? 212.586 201.415 251.736 1.00 39.69 101 ASN D CA 1
ATOM 10153 C C . ASN D 2 101 ? 212.075 200.977 250.369 1.00 39.69 101 ASN D C 1
ATOM 10154 O O . ASN D 2 101 ? 210.875 201.060 250.093 1.00 39.69 101 ASN D O 1
ATOM 10159 N N . TRP D 2 102 ? 212.998 200.527 249.515 1.00 36.81 102 TRP D N 1
ATOM 10160 C CA . TRP D 2 102 ? 212.621 199.949 248.229 1.00 36.81 102 TRP D CA 1
ATOM 10161 C C . TRP D 2 102 ? 211.788 198.688 248.415 1.00 36.81 102 TRP D C 1
ATOM 10162 O O . TRP D 2 102 ? 210.800 198.476 247.701 1.00 36.81 102 TRP D O 1
ATOM 10173 N N . ALA D 2 103 ? 212.179 197.837 249.366 1.00 40.66 103 ALA D N 1
ATOM 10174 C CA . ALA D 2 103 ? 211.421 196.621 249.631 1.00 40.66 103 ALA D CA 1
ATOM 10175 C C . ALA D 2 103 ? 210.033 196.929 250.169 1.00 40.66 103 ALA D C 1
ATOM 10176 O O . ALA D 2 103 ? 209.087 196.180 249.904 1.00 40.66 103 ALA D O 1
ATOM 10178 N N . ARG D 2 104 ? 209.893 198.018 250.926 1.00 42.12 104 ARG D N 1
ATOM 10179 C CA . ARG D 2 104 ? 208.591 198.368 251.478 1.00 42.12 104 ARG D CA 1
ATOM 10180 C C . ARG D 2 104 ? 207.619 198.788 250.383 1.00 42.12 104 ARG D C 1
ATOM 10181 O O . ARG D 2 104 ? 206.404 198.624 250.535 1.00 42.12 104 ARG D O 1
ATOM 10189 N N . GLY D 2 105 ? 208.133 199.326 249.275 1.00 40.15 105 GLY D N 1
ATOM 10190 C CA . GLY D 2 105 ? 207.299 199.573 248.115 1.00 40.15 105 GLY D CA 1
ATOM 10191 C C . GLY D 2 105 ? 207.250 198.423 247.135 1.00 40.15 105 GLY D C 1
ATOM 10192 O O . GLY D 2 105 ? 206.435 198.448 246.207 1.00 40.15 105 GLY D O 1
ATOM 10193 N N . TYR D 2 106 ? 208.110 197.422 247.315 1.00 44.03 106 TYR D N 1
ATOM 10194 C CA . TYR D 2 106 ? 208.157 196.272 246.419 1.00 44.03 106 TYR D CA 1
ATOM 10195 C C . TYR D 2 106 ? 207.321 195.101 246.932 1.00 44.03 106 TYR D C 1
ATOM 10196 O O . TYR D 2 106 ? 206.379 194.663 246.264 1.00 44.03 106 TYR D O 1
ATOM 10205 N N . ASN D 2 107 ? 207.653 194.581 248.115 1.00 45.54 107 ASN D N 1
ATOM 10206 C CA . ASN D 2 107 ? 207.036 193.356 248.605 1.00 45.54 107 ASN D CA 1
ATOM 10207 C C . ASN D 2 107 ? 206.311 193.489 249.936 1.00 45.54 107 ASN D C 1
ATOM 10208 O O . ASN D 2 107 ? 205.463 192.641 250.234 1.00 45.54 107 ASN D O 1
ATOM 10213 N N . VAL D 2 108 ? 206.608 194.508 250.741 1.00 46.32 108 VAL D N 1
ATOM 10214 C CA . VAL D 2 108 ? 205.937 194.644 252.032 1.00 46.32 108 VAL D CA 1
ATOM 10215 C C . VAL D 2 108 ? 204.528 195.191 251.845 1.00 46.32 108 VAL D C 1
ATOM 10216 O O . VAL D 2 108 ? 203.538 194.530 252.178 1.00 46.32 108 VAL D O 1
ATOM 10220 N N . GLU D 2 109 ? 204.415 196.403 251.305 1.00 50.77 109 GLU D N 1
ATOM 10221 C CA . GLU D 2 109 ? 203.132 196.946 250.887 1.00 50.77 109 GLU D CA 1
ATOM 10222 C C . GLU D 2 109 ? 203.002 197.039 249.375 1.00 50.77 109 GLU D C 1
ATOM 10223 O O . GLU D 2 109 ? 201.942 197.438 248.881 1.00 50.77 109 GLU D O 1
ATOM 10229 N N . GLY D 2 110 ? 204.052 196.695 248.628 1.00 51.19 110 GLY D N 1
ATOM 10230 C CA . GLY D 2 110 ? 203.925 196.627 247.183 1.00 51.19 110 GLY D CA 1
ATOM 10231 C C . GLY D 2 110 ? 203.036 195.484 246.733 1.00 51.19 110 GLY D C 1
ATOM 10232 O O . GLY D 2 110 ? 202.270 195.621 245.776 1.00 51.19 110 GLY D O 1
ATOM 10233 N N . GLU D 2 111 ? 203.126 194.341 247.416 1.00 55.90 111 GLU D N 1
ATOM 10234 C CA . GLU D 2 111 ? 202.349 193.169 247.033 1.00 55.90 111 GLU D CA 1
ATOM 10235 C C . GLU D 2 111 ? 200.861 193.337 247.306 1.00 55.90 111 GLU D C 1
ATOM 10236 O O . GLU D 2 111 ? 200.046 192.712 246.619 1.00 55.90 111 GLU D O 1
ATOM 10242 N N . LYS D 2 112 ? 200.484 194.159 248.282 1.00 55.35 112 LYS D N 1
ATOM 10243 C CA . LYS D 2 112 ? 199.080 194.379 248.600 1.00 55.35 112 LYS D CA 1
ATOM 10244 C C . LYS D 2 112 ? 198.473 195.528 247.805 1.00 55.35 112 LYS D C 1
ATOM 10245 O O . LYS D 2 112 ? 197.319 195.894 248.052 1.00 55.35 112 LYS D O 1
ATOM 10251 N N . VAL D 2 113 ? 199.220 196.108 246.868 1.00 55.11 113 VAL D N 1
ATOM 10252 C CA . VAL D 2 113 ? 198.673 197.145 245.998 1.00 55.11 113 VAL D CA 1
ATOM 10253 C C . VAL D 2 113 ? 198.914 196.878 244.521 1.00 55.11 113 VAL D C 1
ATOM 10254 O O . VAL D 2 113 ? 198.174 197.418 243.677 1.00 55.11 113 VAL D O 1
ATOM 10258 N N . ILE D 2 114 ? 199.882 196.038 244.142 1.00 54.69 114 ILE D N 1
ATOM 10259 C CA . ILE D 2 114 ? 200.227 195.897 242.731 1.00 54.69 114 ILE D CA 1
ATOM 10260 C C . ILE D 2 114 ? 199.101 195.235 241.947 1.00 54.69 114 ILE D C 1
ATOM 10261 O O . ILE D 2 114 ? 198.928 195.510 240.754 1.00 54.69 114 ILE D O 1
ATOM 10266 N N . ASP D 2 115 ? 198.309 194.376 242.592 1.00 56.15 115 ASP D N 1
ATOM 10267 C CA . ASP D 2 115 ? 197.150 193.800 241.917 1.00 56.15 115 ASP D CA 1
ATOM 10268 C C . ASP D 2 115 ? 196.163 194.891 241.521 1.00 56.15 115 ASP D C 1
ATOM 10269 O O . ASP D 2 115 ? 195.719 194.955 240.370 1.00 56.15 115 ASP D O 1
ATOM 10274 N N . GLN D 2 116 ? 195.849 195.790 242.457 1.00 57.83 116 GLN D N 1
ATOM 10275 C CA . GLN D 2 116 ? 194.953 196.903 242.158 1.00 57.83 116 GLN D CA 1
ATOM 10276 C C . GLN D 2 116 ? 195.577 197.863 241.151 1.00 57.83 116 GLN D C 1
ATOM 10277 O O . GLN D 2 116 ? 194.882 198.381 240.267 1.00 57.83 116 GLN D O 1
ATOM 10283 N N . ILE D 2 117 ? 196.884 198.112 241.266 1.00 57.09 117 ILE D N 1
ATOM 10284 C CA . ILE D 2 117 ? 197.545 199.049 240.360 1.00 57.09 117 ILE D CA 1
ATOM 10285 C C . ILE D 2 117 ? 197.509 198.540 238.927 1.00 57.09 117 ILE D C 1
ATOM 10286 O O . ILE D 2 117 ? 197.179 199.287 238.000 1.00 57.09 117 ILE D O 1
ATOM 10291 N N . MET D 2 118 ? 197.827 197.265 238.712 1.00 54.97 118 MET D N 1
ATOM 10292 C CA . MET D 2 118 ? 197.756 196.749 237.353 1.00 54.97 118 MET D CA 1
ATOM 10293 C C . MET D 2 118 ? 196.334 196.462 236.895 1.00 54.97 118 MET D C 1
ATOM 10294 O O . MET D 2 118 ? 196.093 196.445 235.686 1.00 54.97 118 MET D O 1
ATOM 10299 N N . ASN D 2 119 ? 195.379 196.281 237.812 1.00 60.24 119 ASN D N 1
ATOM 10300 C CA . ASN D 2 119 ? 193.978 196.295 237.400 1.00 60.24 119 ASN D CA 1
ATOM 10301 C C . ASN D 2 119 ? 193.593 197.661 236.843 1.00 60.24 119 ASN D C 1
ATOM 10302 O O . ASN D 2 119 ? 192.949 197.756 235.791 1.00 60.24 119 ASN D O 1
ATOM 10307 N N . VAL D 2 120 ? 194.016 198.732 237.514 1.00 60.13 120 VAL D N 1
ATOM 10308 C CA . VAL D 2 120 ? 193.776 200.077 236.998 1.00 60.13 120 VAL D CA 1
ATOM 10309 C C . VAL D 2 120 ? 194.494 200.271 235.667 1.00 60.13 120 VAL D C 1
ATOM 10310 O O . VAL D 2 120 ? 193.935 200.833 234.717 1.00 60.13 120 VAL D O 1
ATOM 10314 N N . ILE D 2 121 ? 195.734 199.786 235.570 1.00 60.27 121 ILE D N 1
ATOM 10315 C CA . ILE D 2 121 ? 196.543 200.016 234.377 1.00 60.27 121 ILE D CA 1
ATOM 10316 C C . ILE D 2 121 ? 195.973 199.273 233.171 1.00 60.27 121 ILE D C 1
ATOM 10317 O O . ILE D 2 121 ? 195.856 199.843 232.078 1.00 60.27 121 ILE D O 1
ATOM 10322 N N . ASP D 2 122 ? 195.602 197.999 233.335 1.00 62.45 122 ASP D N 1
ATOM 10323 C CA . ASP D 2 122 ? 195.055 197.282 232.194 1.00 62.45 122 ASP D CA 1
ATOM 10324 C C . ASP D 2 122 ? 193.608 197.663 231.907 1.00 62.45 122 ASP D C 1
ATOM 10325 O O . ASP D 2 122 ? 193.160 197.497 230.770 1.00 62.45 122 ASP D O 1
ATOM 10330 N N . SER D 2 123 ? 192.883 198.220 232.885 1.00 64.46 123 SER D N 1
ATOM 10331 C CA . SER D 2 123 ? 191.603 198.839 232.564 1.00 64.46 123 SER D CA 1
ATOM 10332 C C . SER D 2 123 ? 191.794 200.116 231.755 1.00 64.46 123 SER D C 1
ATOM 10333 O O . SER D 2 123 ? 190.979 200.422 230.878 1.00 64.46 123 SER D O 1
ATOM 10336 N N . ALA D 2 124 ? 192.861 200.870 232.033 1.00 64.17 124 ALA D N 1
ATOM 10337 C CA . ALA D 2 124 ? 193.125 202.097 231.292 1.00 64.17 124 ALA D CA 1
ATOM 10338 C C . ALA D 2 124 ? 193.662 201.826 229.893 1.00 64.17 124 ALA D C 1
ATOM 10339 O O . ALA D 2 124 ? 193.397 202.607 228.972 1.00 64.17 124 ALA D O 1
ATOM 10341 N N . VAL D 2 125 ? 194.417 200.741 229.710 1.00 62.91 125 VAL D N 1
ATOM 10342 C CA . VAL D 2 125 ? 194.974 200.445 228.394 1.00 62.91 125 VAL D CA 1
ATOM 10343 C C . VAL D 2 125 ? 194.057 199.542 227.569 1.00 62.91 125 VAL D C 1
ATOM 10344 O O . VAL D 2 125 ? 194.194 199.491 226.338 1.00 62.91 125 VAL D O 1
ATOM 10348 N N . GLU D 2 126 ? 193.112 198.842 228.204 1.00 66.92 126 GLU D N 1
ATOM 10349 C CA . GLU D 2 126 ? 192.139 198.067 227.443 1.00 66.92 126 GLU D CA 1
ATOM 10350 C C . GLU D 2 126 ? 191.197 198.955 226.641 1.00 66.92 126 GLU D C 1
ATOM 10351 O O . GLU D 2 126 ? 190.709 198.529 225.589 1.00 66.92 126 GLU D O 1
ATOM 10357 N N . LYS D 2 127 ? 190.935 200.176 227.110 1.00 68.96 127 LYS D N 1
ATOM 10358 C CA . LYS D 2 127 ? 190.140 201.151 226.376 1.00 68.96 127 LYS D CA 1
ATOM 10359 C C . LYS D 2 127 ? 191.014 202.161 225.638 1.00 68.96 127 LYS D C 1
ATOM 10360 O O . LYS D 2 127 ? 190.629 203.325 225.478 1.00 68.96 127 LYS D O 1
ATOM 10366 N N . THR D 2 128 ? 192.183 201.727 225.175 1.00 63.31 128 THR D N 1
ATOM 10367 C CA . THR D 2 128 ? 193.114 202.571 224.439 1.00 63.31 128 THR D CA 1
ATOM 10368 C C . THR D 2 128 ? 193.071 202.209 222.960 1.00 63.31 128 THR D C 1
ATOM 10369 O O . THR D 2 128 ? 193.169 201.031 222.603 1.00 63.31 128 THR D O 1
ATOM 10373 N N . LYS D 2 129 ? 192.911 203.226 222.108 1.00 64.41 129 LYS D N 1
ATOM 10374 C CA . LYS D 2 129 ? 192.904 202.995 220.666 1.00 64.41 129 LYS D CA 1
ATOM 10375 C C . LYS D 2 129 ? 194.252 202.466 220.190 1.00 64.41 129 LYS D C 1
ATOM 10376 O O . LYS D 2 129 ? 194.324 201.441 219.502 1.00 64.41 129 LYS D O 1
ATOM 10382 N N . GLY D 2 130 ? 195.331 203.153 220.552 1.00 57.47 130 GLY D N 1
ATOM 10383 C CA . GLY D 2 130 ? 196.666 202.715 220.199 1.00 57.47 130 GLY D CA 1
ATOM 10384 C C . GLY D 2 130 ? 197.719 203.288 221.124 1.00 57.47 130 GLY D C 1
ATOM 10385 O O . GLY D 2 130 ? 197.788 204.505 221.318 1.00 57.47 130 GLY D O 1
ATOM 10386 N N . LEU D 2 131 ? 198.552 202.422 221.688 1.00 49.62 131 LEU D N 1
ATOM 10387 C CA . LEU D 2 131 ? 199.558 202.814 222.663 1.00 49.62 131 LEU D CA 1
ATOM 10388 C C . LEU D 2 131 ? 200.958 202.656 222.085 1.00 49.62 131 LEU D C 1
ATOM 10389 O O . LEU D 2 131 ? 201.271 201.676 221.403 1.00 49.62 131 LEU D O 1
ATOM 10394 N N . GLN D 2 132 ? 201.806 203.644 222.366 1.00 47.43 132 GLN D N 1
ATOM 10395 C CA . GLN D 2 132 ? 203.226 203.561 222.050 1.00 47.43 132 GLN D CA 1
ATOM 10396 C C . GLN D 2 132 ? 204.101 203.257 223.254 1.00 47.43 132 GLN D C 1
ATOM 10397 O O . GLN D 2 132 ? 205.186 202.700 223.081 1.00 47.43 132 GLN D O 1
ATOM 10403 N N . GLY D 2 133 ? 203.665 203.602 224.460 1.00 44.77 133 GLY D N 1
ATOM 10404 C CA . GLY D 2 133 ? 204.465 203.316 225.635 1.00 44.77 133 GLY D CA 1
ATOM 10405 C C . GLY D 2 133 ? 203.987 204.107 226.836 1.00 44.77 133 GLY D C 1
ATOM 10406 O O . GLY D 2 133 ? 202.875 204.636 226.847 1.00 44.77 133 GLY D O 1
ATOM 10407 N N . PHE D 2 134 ? 204.855 204.177 227.844 1.00 41.96 134 PHE D N 1
ATOM 10408 C CA . PHE D 2 134 ? 204.526 204.763 229.136 1.00 41.96 134 PHE D CA 1
ATOM 10409 C C . PHE D 2 134 ? 205.559 205.816 229.508 1.00 41.96 134 PHE D C 1
ATOM 10410 O O . PHE D 2 134 ? 206.758 205.631 229.276 1.00 41.96 134 PHE D O 1
ATOM 10418 N N . LEU D 2 135 ? 205.088 206.920 230.087 1.00 39.47 135 LEU D N 1
ATOM 10419 C CA . LEU D 2 135 ? 205.943 208.000 230.579 1.00 39.47 135 LEU D CA 1
ATOM 10420 C C . LEU D 2 135 ? 205.787 208.067 232.094 1.00 39.47 135 LEU D C 1
ATOM 10421 O O . LEU D 2 135 ? 204.879 208.737 232.598 1.00 39.47 135 LEU D O 1
ATOM 10426 N N . MET D 2 136 ? 206.667 207.390 232.828 1.00 37.07 136 MET D N 1
ATOM 10427 C CA . MET D 2 136 ? 206.582 207.386 234.281 1.00 37.07 136 MET D CA 1
ATOM 10428 C C . MET D 2 136 ? 207.507 208.437 234.880 1.00 37.07 136 MET D C 1
ATOM 10429 O O . MET D 2 136 ? 208.702 208.475 234.573 1.00 37.07 136 MET D O 1
ATOM 10434 N N . THR D 2 137 ? 206.945 209.289 235.732 1.00 35.68 137 THR D N 1
ATOM 10435 C CA . THR D 2 137 ? 207.694 210.308 236.456 1.00 35.68 137 THR D CA 1
ATOM 10436 C C . THR D 2 137 ? 207.790 209.889 237.916 1.00 35.68 137 THR D C 1
ATOM 10437 O O . THR D 2 137 ? 206.772 209.583 238.545 1.00 35.68 137 THR D O 1
ATOM 10441 N N . HIS D 2 138 ? 209.007 209.880 238.451 1.00 33.09 138 HIS D N 1
ATOM 10442 C CA . HIS D 2 138 ? 209.234 209.463 239.828 1.00 33.09 138 HIS D CA 1
ATOM 10443 C C . HIS D 2 138 ? 210.585 210.000 240.276 1.00 33.09 138 HIS D C 1
ATOM 10444 O O . HIS D 2 138 ? 211.279 210.699 239.533 1.00 33.09 138 HIS D O 1
ATOM 10451 N N . SER D 2 139 ? 210.951 209.669 241.510 1.00 31.26 139 SER D N 1
ATOM 10452 C CA . SER D 2 139 ? 212.299 209.874 242.018 1.00 31.26 139 SER D CA 1
ATOM 10453 C C . SER D 2 139 ? 212.848 208.530 242.462 1.00 31.26 139 SER D C 1
ATOM 10454 O O . SER D 2 139 ? 212.198 207.813 243.230 1.00 31.26 139 SER D O 1
ATOM 10457 N N . ILE D 2 140 ? 214.041 208.186 241.974 1.00 31.61 140 ILE D N 1
ATOM 10458 C CA . ILE D 2 140 ? 214.657 206.917 242.341 1.00 31.61 140 ILE D CA 1
ATOM 10459 C C . ILE D 2 140 ? 215.156 206.900 243.776 1.00 31.61 140 ILE D C 1
ATOM 10460 O O . ILE D 2 140 ? 215.404 205.819 244.318 1.00 31.61 140 ILE D O 1
ATOM 10465 N N . GLY D 2 141 ? 215.303 208.062 244.407 1.00 31.03 141 GLY D N 1
ATOM 10466 C CA . GLY D 2 141 ? 215.799 208.163 245.762 1.00 31.03 141 GLY D CA 1
ATOM 10467 C C . GLY D 2 141 ? 214.778 207.991 246.863 1.00 31.03 141 GLY D C 1
ATOM 10468 O O . GLY D 2 141 ? 215.158 207.925 248.036 1.00 31.03 141 GLY D O 1
ATOM 10469 N N . GLY D 2 142 ? 213.493 207.912 246.533 1.00 32.51 142 GLY D N 1
ATOM 10470 C CA . GLY D 2 142 ? 212.459 207.733 247.528 1.00 32.51 142 GLY D CA 1
ATOM 10471 C C . GLY D 2 142 ? 212.275 206.275 247.902 1.00 32.51 142 GLY D C 1
ATOM 10472 O O . GLY D 2 142 ? 213.111 205.415 247.628 1.00 32.51 142 GLY D O 1
ATOM 10473 N N . GLY D 2 143 ? 211.155 206.001 248.561 1.00 34.31 143 GLY D N 1
ATOM 10474 C CA . GLY D 2 143 ? 210.821 204.634 248.903 1.00 34.31 143 GLY D CA 1
ATOM 10475 C C . GLY D 2 143 ? 209.541 204.162 248.250 1.00 34.31 143 GLY D C 1
ATOM 10476 O O . GLY D 2 143 ? 209.401 202.983 247.914 1.00 34.31 143 GLY D O 1
ATOM 10477 N N . SER D 2 144 ? 208.598 205.084 248.065 1.00 36.03 144 SER D N 1
ATOM 10478 C CA . SER D 2 144 ? 207.363 204.757 247.361 1.00 36.03 144 SER D CA 1
ATOM 10479 C C . SER D 2 144 ? 207.569 204.830 245.854 1.00 36.03 144 SER D C 1
ATOM 10480 O O . SER D 2 144 ? 207.379 203.840 245.141 1.00 36.03 144 SER D O 1
ATOM 10483 N N . GLY D 2 145 ? 207.988 205.995 245.357 1.00 33.43 145 GLY D N 1
ATOM 10484 C CA . GLY D 2 145 ? 208.218 206.166 243.935 1.00 33.43 145 GLY D CA 1
ATOM 10485 C C . GLY D 2 145 ? 209.375 205.357 243.391 1.00 33.43 145 GLY D C 1
ATOM 10486 O O . GLY D 2 145 ? 209.499 205.218 242.170 1.00 33.43 145 GLY D O 1
ATOM 10487 N N . SER D 2 146 ? 210.226 204.825 244.267 1.00 33.41 146 SER D N 1
ATOM 10488 C CA . SER D 2 146 ? 211.347 204.008 243.821 1.00 33.41 146 SER D CA 1
ATOM 10489 C C . SER D 2 146 ? 210.969 202.529 243.778 1.00 33.41 146 SER D C 1
ATOM 10490 O O . SER D 2 146 ? 210.986 201.903 242.713 1.00 33.41 146 SER D O 1
ATOM 10493 N N . GLY D 2 147 ? 210.599 201.962 244.929 1.00 34.87 147 GLY D N 1
ATOM 10494 C CA . GLY D 2 147 ? 210.231 200.556 244.966 1.00 34.87 147 GLY D CA 1
ATOM 10495 C C . GLY D 2 147 ? 208.945 200.256 244.220 1.00 34.87 147 GLY D C 1
ATOM 10496 O O . GLY D 2 147 ? 208.860 199.265 243.485 1.00 34.87 147 GLY D O 1
ATOM 10497 N N . LEU D 2 148 ? 207.923 201.095 244.407 1.00 35.72 148 LEU D N 1
ATOM 10498 C CA . LEU D 2 148 ? 206.671 200.910 243.681 1.00 35.72 148 LEU D CA 1
ATOM 10499 C C . LEU D 2 148 ? 206.881 201.071 242.183 1.00 35.72 148 LEU D C 1
ATOM 10500 O O . LEU D 2 148 ? 206.302 200.325 241.386 1.00 35.72 148 LEU D O 1
ATOM 10505 N N . GLY D 2 149 ? 207.702 202.043 241.783 1.00 37.99 149 GLY D N 1
ATOM 10506 C CA . GLY D 2 149 ? 208.020 202.194 240.374 1.00 37.99 149 GLY D CA 1
ATOM 10507 C C . GLY D 2 149 ? 208.742 200.988 239.809 1.00 37.99 149 GLY D C 1
ATOM 10508 O O . GLY D 2 149 ? 208.460 200.555 238.691 1.00 37.99 149 GLY D O 1
ATOM 10509 N N . SER D 2 150 ? 209.677 200.424 240.579 1.00 37.82 150 SER D N 1
ATOM 10510 C CA . SER D 2 150 ? 210.382 199.225 240.136 1.00 37.82 150 SER D CA 1
ATOM 10511 C C . SER D 2 150 ? 209.430 198.049 239.971 1.00 37.82 150 SER D C 1
ATOM 10512 O O . SER D 2 150 ? 209.522 197.299 238.993 1.00 37.82 150 SER D O 1
ATOM 10515 N N . LEU D 2 151 ? 208.522 197.863 240.929 1.00 42.26 151 LEU D N 1
ATOM 10516 C CA . LEU D 2 151 ? 207.548 196.779 240.826 1.00 42.26 151 LEU D CA 1
ATOM 10517 C C . LEU D 2 151 ? 206.608 196.989 239.644 1.00 42.26 151 LEU D C 1
ATOM 10518 O O . LEU D 2 151 ? 206.239 196.026 238.956 1.00 42.26 151 LEU D O 1
ATOM 10523 N N . ILE D 2 152 ? 206.211 198.240 239.395 1.00 42.78 152 ILE D N 1
ATOM 10524 C CA . ILE D 2 152 ? 205.364 198.541 238.245 1.00 42.78 152 ILE D CA 1
ATOM 10525 C C . ILE D 2 152 ? 206.099 198.223 236.950 1.00 42.78 152 ILE D C 1
ATOM 10526 O O . ILE D 2 152 ? 205.528 197.633 236.028 1.00 42.78 152 ILE D O 1
ATOM 10531 N N . LEU D 2 153 ? 207.380 198.589 236.867 1.00 42.12 153 LEU D N 1
ATOM 10532 C CA . LEU D 2 153 ? 208.185 198.230 235.701 1.00 42.12 153 LEU D CA 1
ATOM 10533 C C . LEU D 2 153 ? 208.287 196.720 235.530 1.00 42.12 153 LEU D C 1
ATOM 10534 O O . LEU D 2 153 ? 208.172 196.209 234.409 1.00 42.12 153 LEU D O 1
ATOM 10539 N N . GLU D 2 154 ? 208.508 195.990 236.626 1.00 46.30 154 GLU D N 1
ATOM 10540 C CA . GLU D 2 154 ? 208.640 194.539 236.540 1.00 46.30 154 GLU D CA 1
ATOM 10541 C C . GLU D 2 154 ? 207.361 193.896 236.023 1.00 46.30 154 GLU D C 1
ATOM 10542 O O . GLU D 2 154 ? 207.394 193.078 235.098 1.00 46.30 154 GLU D O 1
ATOM 10548 N N . ARG D 2 155 ? 206.220 194.265 236.595 1.00 49.12 155 ARG D N 1
ATOM 10549 C CA . ARG D 2 155 ? 204.967 193.641 236.188 1.00 49.12 155 ARG D CA 1
ATOM 10550 C C . ARG D 2 155 ? 204.322 194.327 234.988 1.00 49.12 155 ARG D C 1
ATOM 10551 O O . ARG D 2 155 ? 203.232 193.917 234.576 1.00 49.12 155 ARG D O 1
ATOM 10559 N N . LEU D 2 156 ? 204.959 195.354 234.425 1.00 45.42 156 LEU D N 1
ATOM 10560 C CA . LEU D 2 156 ? 204.490 195.992 233.203 1.00 45.42 156 LEU D CA 1
ATOM 10561 C C . LEU D 2 156 ? 205.281 195.580 231.972 1.00 45.42 156 LEU D C 1
ATOM 10562 O O . LEU D 2 156 ? 204.691 195.406 230.901 1.00 45.42 156 LEU D O 1
ATOM 10567 N N . ARG D 2 157 ? 206.604 195.429 232.094 1.00 43.90 157 ARG D N 1
ATOM 10568 C CA . ARG D 2 157 ? 207.390 194.881 230.994 1.00 43.90 157 ARG D CA 1
ATOM 10569 C C . ARG D 2 157 ? 207.043 193.417 230.753 1.00 43.90 157 ARG D C 1
ATOM 10570 O O . ARG D 2 157 ? 206.967 192.971 229.603 1.00 43.90 157 ARG D O 1
ATOM 10578 N N . GLN D 2 158 ? 206.825 192.657 231.826 1.00 49.09 158 GLN D N 1
ATOM 10579 C CA . GLN D 2 158 ? 206.384 191.276 231.692 1.00 49.09 158 GLN D CA 1
ATOM 10580 C C . GLN D 2 158 ? 204.930 191.165 231.256 1.00 49.09 158 GLN D C 1
ATOM 10581 O O . GLN D 2 158 ? 204.482 190.061 230.929 1.00 49.09 158 GLN D O 1
ATOM 10587 N N . ALA D 2 159 ? 204.188 192.273 231.245 1.00 48.17 159 ALA D N 1
ATOM 10588 C CA . ALA D 2 159 ? 202.815 192.300 230.757 1.00 48.17 159 ALA D CA 1
ATOM 10589 C C . ALA D 2 159 ? 202.709 192.792 229.321 1.00 48.17 159 ALA D C 1
ATOM 10590 O O . ALA D 2 159 ? 202.010 192.177 228.511 1.00 48.17 159 ALA D O 1
ATOM 10592 N N . TYR D 2 160 ? 203.388 193.889 228.986 1.00 48.84 160 TYR D N 1
ATOM 10593 C CA . TYR D 2 160 ? 203.409 194.435 227.630 1.00 48.84 160 TYR D CA 1
ATOM 10594 C C . TYR D 2 160 ? 204.862 194.599 227.207 1.00 48.84 160 TYR D C 1
ATOM 10595 O O . TYR D 2 160 ? 205.420 195.703 227.275 1.00 48.84 160 TYR D O 1
ATOM 10604 N N . PRO D 2 161 ? 205.511 193.516 226.771 1.00 45.43 161 PRO D N 1
ATOM 10605 C CA . PRO D 2 161 ? 206.911 193.630 226.334 1.00 45.43 161 PRO D CA 1
ATOM 10606 C C . PRO D 2 161 ? 207.079 194.401 225.038 1.00 45.43 161 PRO D C 1
ATOM 10607 O O . PRO D 2 161 ? 208.197 194.838 224.739 1.00 45.43 161 PRO D O 1
ATOM 10611 N N . LYS D 2 162 ? 206.011 194.581 224.263 1.00 44.18 162 LYS D N 1
ATOM 10612 C CA . LYS D 2 162 ? 206.080 195.318 223.010 1.00 44.18 162 LYS D CA 1
ATOM 10613 C C . LYS D 2 162 ? 205.869 196.815 223.185 1.00 44.18 162 LYS D C 1
ATOM 10614 O O . LYS D 2 162 ? 206.079 197.569 222.229 1.00 44.18 162 LYS D O 1
ATOM 10620 N N . LYS D 2 163 ? 205.468 197.263 224.370 1.00 43.88 163 LYS D N 1
ATOM 10621 C CA . LYS D 2 163 ? 205.240 198.676 224.630 1.00 43.88 163 LYS D CA 1
ATOM 10622 C C . LYS D 2 163 ? 206.494 199.290 225.243 1.00 43.88 163 LYS D C 1
ATOM 10623 O O . LYS D 2 163 ? 207.338 198.596 225.812 1.00 43.88 163 LYS D O 1
ATOM 10629 N N . ARG D 2 164 ? 206.610 200.608 225.121 1.00 41.08 164 ARG D N 1
ATOM 10630 C CA . ARG D 2 164 ? 207.906 201.279 225.206 1.00 41.08 164 ARG D CA 1
ATOM 10631 C C . ARG D 2 164 ? 207.899 202.273 226.367 1.00 41.08 164 ARG D C 1
ATOM 10632 O O . ARG D 2 164 ? 207.532 203.437 226.210 1.00 41.08 164 ARG D O 1
ATOM 10640 N N . ILE D 2 165 ? 208.343 201.808 227.531 1.00 37.06 165 ILE D N 1
ATOM 10641 C CA . ILE D 2 165 ? 208.275 202.598 228.755 1.00 37.06 165 ILE D CA 1
ATOM 10642 C C . ILE D 2 165 ? 209.421 203.601 228.786 1.00 37.06 165 ILE D C 1
ATOM 10643 O O . ILE D 2 165 ? 210.587 203.240 228.586 1.00 37.06 165 ILE D O 1
ATOM 10648 N N . PHE D 2 166 ? 209.088 204.865 229.035 1.00 36.53 166 PHE D N 1
ATOM 10649 C CA . PHE D 2 166 ? 210.056 205.903 229.353 1.00 36.53 166 PHE D CA 1
ATOM 10650 C C . PHE D 2 166 ? 209.857 206.366 230.789 1.00 36.53 166 PHE D C 1
ATOM 10651 O O . PHE D 2 166 ? 208.727 206.568 231.242 1.00 36.53 166 PHE D O 1
ATOM 10659 N N . THR D 2 167 ? 210.962 206.531 231.509 1.00 33.97 167 THR D N 1
ATOM 10660 C CA . THR D 2 167 ? 210.924 206.964 232.898 1.00 33.97 167 THR D CA 1
ATOM 10661 C C . THR D 2 167 ? 211.587 208.326 233.030 1.00 33.97 167 THR D C 1
ATOM 10662 O O . THR D 2 167 ? 212.729 208.511 232.597 1.00 33.97 167 THR D O 1
ATOM 10666 N N . PHE D 2 168 ? 210.867 209.275 233.626 1.00 33.04 168 PHE D N 1
ATOM 10667 C CA . PHE D 2 168 ? 211.396 210.603 233.932 1.00 33.04 168 PHE D CA 1
ATOM 10668 C C . PHE D 2 168 ? 211.725 210.615 235.421 1.00 33.04 168 PHE D C 1
ATOM 10669 O O . PHE D 2 168 ? 210.911 211.012 236.255 1.00 33.04 168 PHE D O 1
ATOM 10677 N N . SER D 2 169 ? 212.935 210.177 235.749 1.00 32.74 169 SER D N 1
ATOM 10678 C CA . SER D 2 169 ? 213.341 209.948 237.128 1.00 32.74 169 SER D CA 1
ATOM 10679 C C . SER D 2 169 ? 214.219 211.091 237.616 1.00 32.74 169 SER D C 1
ATOM 10680 O O . SER D 2 169 ? 215.148 211.509 236.917 1.00 32.74 169 SER D O 1
ATOM 10683 N N . VAL D 2 170 ? 213.923 211.592 238.811 1.00 30.78 170 VAL D N 1
ATOM 10684 C CA . VAL D 2 170 ? 214.758 212.593 239.463 1.00 30.78 170 VAL D CA 1
ATOM 10685 C C . VAL D 2 170 ? 215.814 211.855 240.277 1.00 30.78 170 VAL D C 1
ATOM 10686 O O . VAL D 2 170 ? 215.495 211.154 241.241 1.00 30.78 170 VAL D O 1
ATOM 10690 N N . VAL D 2 171 ? 217.071 211.993 239.871 1.00 33.54 171 VAL D N 1
ATOM 10691 C CA . VAL D 2 171 ? 218.191 211.414 240.603 1.00 33.54 171 VAL D CA 1
ATOM 10692 C C . VAL D 2 171 ? 218.468 212.312 241.803 1.00 33.54 171 VAL D C 1
ATOM 10693 O O . VAL D 2 171 ? 218.340 213.541 241.691 1.00 33.54 171 VAL D O 1
ATOM 10697 N N . PRO D 2 172 ? 218.818 211.757 242.963 1.00 34.43 172 PRO D N 1
ATOM 10698 C CA . PRO D 2 172 ? 219.154 212.600 244.117 1.00 34.43 172 PRO D CA 1
ATOM 10699 C C . PRO D 2 172 ? 220.332 213.526 243.846 1.00 34.43 172 PRO D C 1
ATOM 10700 O O . PRO D 2 172 ? 221.224 213.223 243.051 1.00 34.43 172 PRO D O 1
ATOM 10704 N N . SER D 2 173 ? 220.315 214.671 244.527 1.00 40.50 173 SER D N 1
ATOM 10705 C CA . SER D 2 173 ? 221.306 215.711 244.305 1.00 40.50 173 SER D CA 1
ATOM 10706 C C . SER D 2 173 ? 222.690 215.261 244.770 1.00 40.50 173 SER D C 1
ATOM 10707 O O . SER D 2 173 ? 222.813 214.469 245.707 1.00 40.50 173 SER D O 1
ATOM 10710 N N . PRO D 2 174 ? 223.749 215.754 244.126 1.00 40.21 174 PRO D N 1
ATOM 10711 C CA . PRO D 2 174 ? 225.107 215.434 244.584 1.00 40.21 174 PRO D CA 1
ATOM 10712 C C . PRO D 2 174 ? 225.536 216.235 245.805 1.00 40.21 174 PRO D C 1
ATOM 10713 O O . PRO D 2 174 ? 226.224 215.707 246.683 1.00 40.21 174 PRO D O 1
ATOM 10717 N N . LEU D 2 175 ? 225.137 217.509 245.875 1.00 44.11 175 LEU D N 1
ATOM 10718 C CA . LEU D 2 175 ? 225.660 218.392 246.914 1.00 44.11 175 LEU D CA 1
ATOM 10719 C C . LEU D 2 175 ? 225.042 218.112 248.277 1.00 44.11 175 LEU D C 1
ATOM 10720 O O . LEU D 2 175 ? 225.722 218.248 249.300 1.00 44.11 175 LEU D O 1
ATOM 10725 N N . ILE D 2 176 ? 223.767 217.728 248.317 1.00 42.59 176 ILE D N 1
ATOM 10726 C CA . ILE D 2 176 ? 223.076 217.483 249.575 1.00 42.59 176 ILE D CA 1
ATOM 10727 C C . ILE D 2 176 ? 221.997 216.446 249.313 1.00 42.59 176 ILE D C 1
ATOM 10728 O O . ILE D 2 176 ? 221.400 216.406 248.234 1.00 42.59 176 ILE D O 1
ATOM 10733 N N . SER D 2 177 ? 221.764 215.589 250.299 1.00 37.00 177 SER D N 1
ATOM 10734 C CA . SER D 2 177 ? 220.823 214.488 250.184 1.00 37.00 177 SER D CA 1
ATOM 10735 C C . SER D 2 177 ? 219.545 214.809 250.940 1.00 37.00 177 SER D C 1
ATOM 10736 O O . SER D 2 177 ? 219.533 215.671 251.823 1.00 37.00 177 SER D O 1
ATOM 10739 N N . ASP D 2 178 ? 218.465 214.108 250.590 1.00 35.76 178 ASP D N 1
ATOM 10740 C CA . ASP D 2 178 ? 217.209 214.303 251.301 1.00 35.76 178 ASP D CA 1
ATOM 10741 C C . ASP D 2 178 ? 216.739 212.978 251.903 1.00 35.76 178 ASP D C 1
ATOM 10742 O O . ASP D 2 178 ? 215.790 212.943 252.688 1.00 35.76 178 ASP D O 1
ATOM 10747 N N . SER D 2 179 ? 217.397 211.874 251.559 1.00 33.74 179 SER D N 1
ATOM 10748 C CA . SER D 2 179 ? 217.118 210.590 252.182 1.00 33.74 179 SER D CA 1
ATOM 10749 C C . SER D 2 179 ? 218.421 209.918 252.593 1.00 33.74 179 SER D C 1
ATOM 10750 O O . SER D 2 179 ? 219.462 210.099 251.955 1.00 33.74 179 SER D O 1
ATOM 10753 N N . ALA D 2 180 ? 218.351 209.141 253.676 1.00 34.94 180 ALA D N 1
ATOM 10754 C CA . ALA D 2 180 ? 219.545 208.498 254.213 1.00 34.94 180 ALA D CA 1
ATOM 10755 C C . ALA D 2 180 ? 219.750 207.093 253.665 1.00 34.94 180 ALA D C 1
ATOM 10756 O O . ALA D 2 180 ? 220.781 206.470 253.939 1.00 34.94 180 ALA D O 1
ATOM 10758 N N . VAL D 2 181 ? 218.776 206.567 252.917 1.00 34.53 181 VAL D N 1
ATOM 10759 C CA . VAL D 2 181 ? 218.914 205.256 252.294 1.00 34.53 181 VAL D CA 1
ATOM 10760 C C . VAL D 2 181 ? 218.733 205.336 250.782 1.00 34.53 181 VAL D C 1
ATOM 10761 O O . VAL D 2 181 ? 218.600 204.301 250.114 1.00 34.53 181 VAL D O 1
ATOM 10765 N N . GLU D 2 182 ? 218.774 206.538 250.217 1.00 33.68 182 GLU D N 1
ATOM 10766 C CA . GLU D 2 182 ? 218.501 206.811 248.810 1.00 33.68 182 GLU D CA 1
ATOM 10767 C C . GLU D 2 182 ? 219.479 206.211 247.793 1.00 33.68 182 GLU D C 1
ATOM 10768 O O . GLU D 2 182 ? 219.066 206.015 246.646 1.00 33.68 182 GLU D O 1
ATOM 10774 N N . PRO D 2 183 ? 220.756 205.924 248.103 1.00 34.09 183 PRO D N 1
ATOM 10775 C CA . PRO D 2 183 ? 221.559 205.196 247.105 1.00 34.09 183 PRO D CA 1
ATOM 10776 C C . PRO D 2 183 ? 221.074 203.779 246.866 1.00 34.09 183 PRO D C 1
ATOM 10777 O O . PRO D 2 183 ? 221.046 203.340 245.708 1.00 34.09 183 PRO D O 1
ATOM 10781 N N . TYR D 2 184 ? 220.706 203.052 247.926 1.00 37.48 184 TYR D N 1
ATOM 10782 C CA . TYR D 2 184 ? 220.072 201.747 247.763 1.00 37.48 184 TYR D CA 1
ATOM 10783 C C . TYR D 2 184 ? 218.865 201.840 246.843 1.00 37.48 184 TYR D C 1
ATOM 10784 O O . TYR D 2 184 ? 218.742 201.077 245.876 1.00 37.48 184 TYR D O 1
ATOM 10793 N N . ASN D 2 185 ? 217.971 202.787 247.130 1.00 3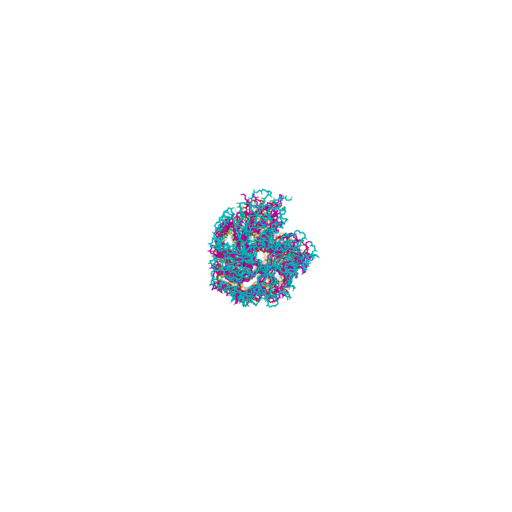4.36 185 ASN D N 1
ATOM 10794 C CA . ASN D 2 185 ? 216.747 202.941 246.355 1.00 34.36 185 ASN D CA 1
ATOM 10795 C C . ASN D 2 185 ? 217.058 203.284 244.908 1.00 34.36 185 ASN D C 1
ATOM 10796 O O . ASN D 2 185 ? 216.481 202.703 243.981 1.00 34.36 185 ASN D O 1
ATOM 10801 N N . ALA D 2 186 ? 217.986 204.221 244.703 1.00 34.59 186 ALA D N 1
ATOM 10802 C CA . ALA D 2 186 ? 218.327 204.670 243.362 1.00 34.59 186 ALA D CA 1
ATOM 10803 C C . ALA D 2 186 ? 218.895 203.530 242.534 1.00 34.59 186 ALA D C 1
ATOM 10804 O O . ALA D 2 186 ? 218.441 203.282 241.415 1.00 34.59 186 ALA D O 1
ATOM 10806 N N . ILE D 2 187 ? 219.879 202.812 243.078 1.00 35.34 187 ILE D N 1
ATOM 10807 C CA . ILE D 2 187 ? 220.510 201.725 242.336 1.00 35.34 187 ILE D CA 1
ATOM 10808 C C . ILE D 2 187 ? 219.502 200.615 242.057 1.00 35.34 187 ILE D C 1
ATOM 10809 O O . ILE D 2 187 ? 219.410 200.094 240.935 1.00 35.34 187 ILE D O 1
ATOM 10814 N N . LEU D 2 188 ? 218.707 200.259 243.068 1.00 35.69 188 LEU D N 1
ATOM 10815 C CA . LEU D 2 188 ? 217.815 199.117 242.956 1.00 35.69 188 LEU D CA 1
ATOM 10816 C C . LEU D 2 188 ? 216.554 199.450 242.164 1.00 35.69 188 LEU D C 1
ATOM 10817 O O . LEU D 2 188 ? 215.779 198.543 241.842 1.00 35.69 188 LEU D O 1
ATOM 10822 N N . THR D 2 189 ? 216.336 200.727 241.841 1.00 34.19 189 THR D N 1
ATOM 10823 C CA . THR D 2 189 ? 215.306 201.117 240.883 1.00 34.19 189 THR D CA 1
ATOM 10824 C C . THR D 2 189 ? 215.865 201.292 239.475 1.00 34.19 189 THR D C 1
ATOM 10825 O O . THR D 2 189 ? 215.199 200.944 238.496 1.00 34.19 189 THR D O 1
ATOM 10829 N N . LEU D 2 190 ? 217.084 201.824 239.360 1.00 35.05 190 LEU D N 1
ATOM 10830 C CA . LEU D 2 190 ? 217.744 201.938 238.065 1.00 35.05 190 LEU D CA 1
ATOM 10831 C C . LEU D 2 190 ? 217.971 200.572 237.437 1.00 35.05 190 LEU D C 1
ATOM 10832 O O . LEU D 2 190 ? 217.916 200.435 236.208 1.00 35.05 190 LEU D O 1
ATOM 10837 N N . GLN D 2 191 ? 218.222 199.551 238.262 1.00 38.42 191 GLN D N 1
ATOM 10838 C CA . GLN D 2 191 ? 218.320 198.193 237.734 1.00 38.42 191 GLN D CA 1
ATOM 10839 C C . GLN D 2 191 ? 217.009 197.761 237.084 1.00 38.42 191 GLN D C 1
ATOM 10840 O O . GLN D 2 191 ? 217.011 197.151 236.008 1.00 38.42 191 GLN D O 1
ATOM 10846 N N . ARG D 2 192 ? 215.876 198.085 237.712 1.00 36.49 192 ARG D N 1
ATOM 10847 C CA . ARG D 2 192 ? 214.588 197.738 237.122 1.00 36.49 192 ARG D CA 1
ATOM 10848 C C . ARG D 2 192 ? 214.290 198.570 235.881 1.00 36.49 192 ARG D C 1
ATOM 10849 O O . ARG D 2 192 ? 213.640 198.079 234.953 1.00 36.49 192 ARG D O 1
ATOM 10857 N N . ILE D 2 193 ? 214.743 199.825 235.850 1.00 35.97 193 ILE D N 1
ATOM 10858 C CA . ILE D 2 193 ? 214.593 200.633 234.641 1.00 35.97 193 ILE D CA 1
ATOM 10859 C C . ILE D 2 193 ? 215.380 200.019 233.489 1.00 35.97 193 ILE D C 1
ATOM 10860 O O . ILE D 2 193 ? 214.916 200.003 232.343 1.00 35.97 193 ILE D O 1
ATOM 10865 N N . LEU D 2 194 ? 216.582 199.513 233.771 1.00 36.30 194 LEU D N 1
ATOM 10866 C CA . LEU D 2 194 ? 217.313 198.737 232.770 1.00 36.30 194 LEU D CA 1
ATOM 10867 C C . LEU D 2 194 ? 216.539 197.506 232.322 1.00 36.30 194 LEU D C 1
ATOM 10868 O O . LEU D 2 194 ? 216.329 197.293 231.122 1.00 36.30 194 LEU D O 1
ATOM 10873 N N . ASP D 2 195 ? 216.102 196.682 233.269 1.00 41.71 195 ASP D N 1
ATOM 10874 C CA . ASP D 2 195 ? 215.516 195.398 232.910 1.00 41.71 195 ASP D CA 1
ATOM 10875 C C . ASP D 2 195 ? 214.096 195.509 232.371 1.00 41.71 195 ASP D C 1
ATOM 10876 O O . ASP D 2 195 ? 213.557 194.504 231.897 1.00 41.71 195 ASP D O 1
ATOM 10881 N N . ASN D 2 196 ? 213.478 196.689 232.423 1.00 40.17 196 ASN D N 1
ATOM 10882 C CA . ASN D 2 196 ? 212.056 196.785 232.135 1.00 40.17 196 ASN D CA 1
ATOM 10883 C C . ASN D 2 196 ? 211.657 197.970 231.268 1.00 40.17 196 ASN D C 1
ATOM 10884 O O . ASN D 2 196 ? 210.475 198.085 230.930 1.00 40.17 196 ASN D O 1
ATOM 10889 N N . ALA D 2 197 ? 212.583 198.850 230.898 1.00 38.48 197 ALA D N 1
ATOM 10890 C CA . ALA D 2 197 ? 212.250 200.015 230.093 1.00 38.48 197 ALA D CA 1
ATOM 10891 C C . ALA D 2 197 ? 213.279 200.178 228.985 1.00 38.48 197 ALA D C 1
ATOM 10892 O O . ALA D 2 197 ? 214.439 199.788 229.131 1.00 38.48 197 ALA D O 1
ATOM 10894 N N . ASP D 2 198 ? 212.837 200.763 227.871 1.00 37.72 198 ASP D N 1
ATOM 10895 C CA . ASP D 2 198 ? 213.697 201.019 226.723 1.00 37.72 198 ASP D CA 1
ATOM 10896 C C . ASP D 2 198 ? 213.995 202.503 226.543 1.00 37.72 198 ASP D C 1
ATOM 10897 O O . ASP D 2 198 ? 214.482 202.911 225.485 1.00 37.72 198 ASP D O 1
ATOM 10902 N N . GLY D 2 199 ? 213.707 203.315 227.556 1.00 34.29 199 GLY D N 1
ATOM 10903 C CA . GLY D 2 199 ? 214.020 204.728 227.518 1.00 34.29 199 GLY D CA 1
ATOM 10904 C C . GLY D 2 199 ? 213.904 205.357 228.889 1.00 34.29 199 GLY D C 1
ATOM 10905 O O . GLY D 2 199 ? 213.098 204.909 229.710 1.00 34.29 199 GLY D O 1
ATOM 10906 N N . ALA D 2 200 ? 214.702 206.388 229.156 1.00 31.58 200 ALA D N 1
ATOM 10907 C CA . ALA D 2 200 ? 214.707 207.017 230.468 1.00 31.58 200 ALA D CA 1
ATOM 10908 C C . ALA D 2 200 ? 215.353 208.390 230.368 1.00 31.58 200 ALA D C 1
ATOM 10909 O O . ALA D 2 200 ? 216.397 208.542 229.732 1.00 31.58 200 ALA D O 1
ATOM 10911 N N . VAL D 2 201 ? 214.727 209.380 230.996 1.00 31.36 201 VAL D N 1
ATOM 10912 C CA . VAL D 2 201 ? 215.285 210.724 231.106 1.00 31.36 201 VAL D CA 1
ATOM 10913 C C . VAL D 2 201 ? 215.550 210.995 232.579 1.00 31.36 201 VAL D C 1
ATOM 10914 O O . VAL D 2 201 ? 214.631 210.929 233.404 1.00 31.36 201 VAL D O 1
ATOM 10918 N N . LEU D 2 202 ? 216.801 211.300 232.908 1.00 31.75 202 LEU D N 1
ATOM 10919 C CA . LEU D 2 202 ? 217.208 211.530 234.285 1.00 31.75 202 LEU D CA 1
ATOM 10920 C C . LEU D 2 202 ? 217.214 213.020 234.591 1.00 31.75 202 LEU D C 1
ATOM 10921 O O . LEU D 2 202 ? 217.663 213.832 233.778 1.00 31.75 202 LEU D O 1
ATOM 10926 N N . LEU D 2 203 ? 216.712 213.370 235.771 1.00 30.94 203 LEU D N 1
ATOM 10927 C CA . LEU D 2 203 ? 216.626 214.753 236.212 1.00 30.94 203 LEU D CA 1
ATOM 10928 C C . LEU D 2 203 ? 217.454 214.932 237.476 1.00 30.94 203 LEU D C 1
ATOM 10929 O O . LEU D 2 203 ? 217.430 214.081 238.371 1.00 30.94 203 LEU D O 1
ATOM 10934 N N . ASP D 2 204 ? 218.191 216.036 237.543 1.00 38.77 204 ASP D N 1
ATOM 10935 C CA . ASP D 2 204 ? 219.013 216.364 238.698 1.00 38.77 204 ASP D CA 1
ATOM 10936 C C . ASP D 2 204 ? 218.518 217.667 239.306 1.00 38.77 204 ASP D C 1
ATOM 10937 O O . ASP D 2 204 ? 218.273 218.641 238.587 1.00 38.77 204 ASP D O 1
ATOM 10942 N N . ASN D 2 205 ? 218.372 217.678 240.633 1.00 39.81 205 ASN D N 1
ATOM 10943 C CA . ASN D 2 205 ? 217.723 218.804 241.296 1.00 39.81 205 ASN D CA 1
ATOM 10944 C C . ASN D 2 205 ? 218.558 220.076 241.221 1.00 39.81 205 ASN D C 1
ATOM 10945 O O . ASN D 2 205 ? 218.039 221.130 240.848 1.00 39.81 205 ASN D O 1
ATOM 10950 N N . GLU D 2 206 ? 219.848 220.007 241.569 1.00 43.47 206 GLU D N 1
ATOM 10951 C CA . GLU D 2 206 ? 220.633 221.234 241.683 1.00 43.47 206 GLU D CA 1
ATOM 10952 C C . GLU D 2 206 ? 220.884 221.885 240.329 1.00 43.47 206 GLU D C 1
ATOM 10953 O O . GLU D 2 206 ? 220.998 223.116 240.248 1.00 43.47 206 GLU D O 1
ATOM 10959 N N . ALA D 2 207 ? 220.956 221.085 239.263 1.00 41.76 207 ALA D N 1
ATOM 10960 C CA . ALA D 2 207 ? 220.956 221.655 237.922 1.00 41.76 207 ALA D CA 1
ATOM 10961 C C . ALA D 2 207 ? 219.685 222.457 237.681 1.00 41.76 207 ALA D C 1
ATOM 10962 O O . ALA D 2 207 ? 219.731 223.556 237.120 1.00 41.76 207 ALA D O 1
ATOM 10964 N N . LEU D 2 208 ? 218.540 221.933 238.124 1.00 38.78 208 LEU D N 1
ATOM 10965 C CA . LEU D 2 208 ? 217.293 222.677 238.002 1.00 38.78 208 LEU D CA 1
ATOM 10966 C C . LEU D 2 208 ? 217.311 223.940 238.857 1.00 38.78 208 LEU D C 1
ATOM 10967 O O . LEU D 2 208 ? 216.782 224.979 238.445 1.00 38.78 208 LEU D O 1
ATOM 10972 N N . PHE D 2 209 ? 217.894 223.868 240.062 1.00 44.00 209 PHE D N 1
ATOM 10973 C CA . PHE D 2 209 ? 217.988 225.060 240.903 1.00 44.00 209 PHE D CA 1
ATOM 10974 C C . PHE D 2 209 ? 218.797 226.153 240.221 1.00 44.00 209 PHE D C 1
ATOM 10975 O O . PHE D 2 209 ? 218.398 227.320 240.225 1.00 44.00 209 PHE D O 1
ATOM 10983 N N . ARG D 2 210 ? 219.936 225.797 239.625 1.00 45.18 210 ARG D N 1
ATOM 10984 C CA . ARG D 2 210 ? 220.735 226.829 238.970 1.00 45.18 210 ARG D CA 1
ATOM 10985 C C . ARG D 2 210 ? 220.073 227.321 237.686 1.00 45.18 210 ARG D C 1
ATOM 10986 O O . ARG D 2 210 ? 220.174 228.513 237.362 1.00 45.18 210 ARG D O 1
ATOM 10994 N N . ILE D 2 211 ? 219.355 226.446 236.971 1.00 46.95 211 ILE D N 1
ATOM 10995 C CA . ILE D 2 211 ? 218.603 226.887 235.798 1.00 46.95 211 ILE D CA 1
ATOM 10996 C C . ILE D 2 211 ? 217.531 227.896 236.187 1.00 46.95 211 ILE D C 1
ATOM 10997 O O . ILE D 2 211 ? 217.377 228.935 235.537 1.00 46.95 211 ILE D O 1
ATOM 11002 N N . ALA D 2 212 ? 216.781 227.616 237.253 1.00 48.67 212 ALA D N 1
ATOM 11003 C CA . ALA D 2 212 ? 215.718 228.531 237.654 1.00 48.67 212 ALA D CA 1
ATOM 11004 C C . ALA D 2 212 ? 216.275 229.792 238.305 1.00 48.67 212 ALA D C 1
ATOM 11005 O O . ALA D 2 212 ? 215.647 230.854 238.227 1.00 48.67 212 ALA D O 1
ATOM 11007 N N . LYS D 2 213 ? 217.439 229.697 238.953 1.00 51.28 213 LYS D N 1
ATOM 11008 C CA . LYS D 2 213 ? 218.103 230.887 239.475 1.00 51.28 213 LYS D CA 1
ATOM 11009 C C . LYS D 2 213 ? 218.540 231.811 238.346 1.00 51.28 213 LYS D C 1
ATOM 11010 O O . LYS D 2 213 ? 218.393 233.034 238.443 1.00 51.28 213 LYS D O 1
ATOM 11016 N N . ALA D 2 214 ? 219.095 231.244 237.272 1.00 51.79 214 ALA D N 1
ATOM 11017 C CA . ALA D 2 214 ? 219.455 232.060 236.117 1.00 51.79 214 ALA D CA 1
ATOM 11018 C C . ALA D 2 214 ? 218.221 232.586 235.395 1.00 51.79 214 ALA D C 1
ATOM 11019 O O . ALA D 2 214 ? 218.236 233.711 234.883 1.00 51.79 214 ALA D O 1
ATOM 11021 N N . LYS D 2 215 ? 217.151 231.791 235.344 1.00 51.95 215 LYS D N 1
ATOM 11022 C CA . LYS D 2 215 ? 215.949 232.187 234.617 1.00 51.95 215 LYS D CA 1
ATOM 11023 C C . LYS D 2 215 ? 215.207 233.307 235.336 1.00 51.95 215 LYS D C 1
ATOM 11024 O O . LYS D 2 215 ? 214.809 234.300 234.714 1.00 51.95 215 LYS D O 1
ATOM 11030 N N . LEU D 2 216 ? 215.014 233.169 236.643 1.00 56.88 216 LEU D N 1
ATOM 11031 C CA . LEU D 2 216 ? 214.282 234.146 237.430 1.00 56.88 216 LEU D CA 1
ATOM 11032 C C . LEU D 2 216 ? 215.254 235.130 238.076 1.00 56.88 216 LEU D C 1
ATOM 11033 O O . LEU D 2 216 ? 216.474 235.040 237.907 1.00 56.88 216 LEU D O 1
ATOM 11038 N N . ASN D 2 217 ? 214.711 236.090 238.822 1.00 63.25 217 ASN D N 1
ATOM 11039 C CA . ASN D 2 217 ? 215.515 237.054 239.558 1.00 63.25 217 ASN D CA 1
ATOM 11040 C C . ASN D 2 217 ? 215.448 236.848 241.064 1.00 63.25 217 ASN D C 1
ATOM 11041 O O . ASN D 2 217 ? 216.039 237.637 241.810 1.00 63.25 217 ASN D O 1
ATOM 11046 N N . ARG D 2 218 ? 214.750 235.816 241.531 1.00 59.36 218 ARG D N 1
ATOM 11047 C CA . ARG D 2 218 ? 214.599 235.546 242.953 1.00 59.36 218 ARG D CA 1
ATOM 11048 C C . ARG D 2 218 ? 214.792 234.053 243.207 1.00 59.36 218 ARG D C 1
ATOM 11049 O O . ARG D 2 218 ? 215.036 233.267 242.287 1.00 59.36 218 ARG D O 1
ATOM 11057 N N . SER D 2 219 ? 214.687 233.672 244.473 1.00 54.68 219 SER D N 1
ATOM 11058 C CA . SER D 2 219 ? 214.988 232.305 244.880 1.00 54.68 219 SER D CA 1
ATOM 11059 C C . SER D 2 219 ? 213.865 231.356 244.472 1.00 54.68 219 SER D C 1
ATOM 11060 O O . SER D 2 219 ? 212.702 231.592 244.821 1.00 54.68 219 SER D O 1
ATOM 11063 N N . PRO D 2 220 ? 214.166 230.281 243.738 1.00 52.63 220 PRO D N 1
ATOM 11064 C CA . PRO D 2 220 ? 213.119 229.338 243.321 1.00 52.63 220 PRO D CA 1
ATOM 11065 C C . PRO D 2 220 ? 212.878 228.221 244.326 1.00 52.63 220 PRO D C 1
ATOM 11066 O O . PRO D 2 220 ? 213.467 228.207 245.411 1.00 52.63 220 PRO D O 1
ATOM 11070 N N . ASN D 2 221 ? 212.003 227.281 243.970 1.00 44.83 221 ASN D N 1
ATOM 11071 C CA . ASN D 2 221 ? 211.729 226.103 244.785 1.00 44.83 221 ASN D CA 1
ATOM 11072 C C . ASN D 2 221 ? 211.378 224.952 243.845 1.00 44.83 221 ASN D C 1
ATOM 11073 O O . ASN D 2 221 ? 211.551 225.052 242.627 1.00 44.83 221 ASN D O 1
ATOM 11078 N N . TYR D 2 222 ? 210.871 223.848 244.414 1.00 40.38 222 TYR D N 1
ATOM 11079 C CA . TYR D 2 222 ? 210.528 222.677 243.604 1.00 40.38 222 TYR D CA 1
ATOM 11080 C C . TYR D 2 222 ? 209.455 222.966 242.563 1.00 40.38 222 TYR D C 1
ATOM 11081 O O . TYR D 2 222 ? 209.407 222.280 241.537 1.00 40.38 222 TYR D O 1
ATOM 11090 N N . MET D 2 223 ? 208.581 223.945 242.801 1.00 43.68 223 MET D N 1
ATOM 11091 C CA . MET D 2 223 ? 207.564 224.254 241.799 1.00 43.68 223 MET D CA 1
ATOM 11092 C C . MET D 2 223 ? 208.194 224.773 240.512 1.00 43.68 223 MET D C 1
ATOM 11093 O O . MET D 2 223 ? 207.799 224.364 239.417 1.00 43.68 223 MET D O 1
ATOM 11098 N N . ASP D 2 224 ? 209.197 225.647 240.621 1.00 45.68 224 ASP D N 1
ATOM 11099 C CA . ASP D 2 224 ? 209.901 226.116 239.429 1.00 45.68 224 ASP D CA 1
ATOM 11100 C C . ASP D 2 224 ? 210.703 224.993 238.778 1.00 45.68 224 ASP D C 1
ATOM 11101 O O . ASP D 2 224 ? 210.737 224.878 237.543 1.00 45.68 224 ASP D O 1
ATOM 11106 N N . LEU D 2 225 ? 211.346 224.152 239.593 1.00 39.78 225 LEU D N 1
ATOM 11107 C CA . LEU D 2 225 ? 212.141 223.055 239.050 1.00 39.78 225 LEU D CA 1
ATOM 11108 C C . LEU D 2 225 ? 211.266 222.105 238.253 1.00 39.78 225 LEU D C 1
ATOM 11109 O O . LEU D 2 225 ? 211.640 221.657 237.164 1.00 39.78 225 LEU D O 1
ATOM 11114 N N . ASN D 2 226 ? 210.095 221.785 238.787 1.00 37.05 226 ASN D N 1
ATOM 11115 C CA . ASN D 2 226 ? 209.188 220.874 238.116 1.00 37.05 226 ASN D CA 1
ATOM 11116 C C . ASN D 2 226 ? 208.392 221.554 237.017 1.00 37.05 226 ASN D C 1
ATOM 11117 O O . ASN D 2 226 ? 207.902 220.864 236.127 1.00 37.05 226 ASN D O 1
ATOM 11122 N N . ASN D 2 227 ? 208.311 222.886 237.012 1.00 39.47 227 ASN D N 1
ATOM 11123 C CA . ASN D 2 227 ? 207.888 223.583 235.802 1.00 39.47 227 ASN D CA 1
ATOM 11124 C C . ASN D 2 227 ? 208.895 223.366 234.678 1.00 39.47 227 ASN D C 1
ATOM 11125 O O . ASN D 2 227 ? 208.515 223.139 233.523 1.00 39.47 227 ASN D O 1
ATOM 11130 N N . ILE D 2 228 ? 210.188 223.427 235.005 1.00 36.87 228 ILE D N 1
ATOM 11131 C CA . ILE D 2 228 ? 211.224 223.143 234.012 1.00 36.87 228 ILE D CA 1
ATOM 11132 C C . ILE D 2 228 ? 211.146 221.689 233.550 1.00 36.87 228 ILE D C 1
ATOM 11133 O O . ILE D 2 228 ? 211.235 221.394 232.351 1.00 36.87 228 ILE D O 1
ATOM 11138 N N . ILE D 2 229 ? 210.978 220.762 234.497 1.00 34.41 229 ILE D N 1
ATOM 11139 C CA . ILE D 2 229 ? 210.828 219.344 234.162 1.00 34.41 229 ILE D CA 1
ATOM 11140 C C . ILE D 2 229 ? 209.592 219.133 233.296 1.00 34.41 229 ILE D C 1
ATOM 11141 O O . ILE D 2 229 ? 209.585 218.306 232.376 1.00 34.41 229 ILE D O 1
ATOM 11146 N N . ALA D 2 230 ? 208.528 219.875 233.585 1.00 36.09 230 ALA D N 1
ATOM 11147 C CA . ALA D 2 230 ? 207.299 219.778 232.816 1.00 36.09 230 ALA D CA 1
ATOM 11148 C C . ALA D 2 230 ? 207.496 220.278 231.394 1.00 36.09 230 ALA D C 1
ATOM 11149 O O . ALA D 2 230 ? 206.964 219.693 230.446 1.00 36.09 230 ALA D O 1
ATOM 11151 N N . LEU D 2 231 ? 208.253 221.364 231.229 1.00 36.73 231 LEU D N 1
ATOM 11152 C CA . LEU D 2 231 ? 208.622 221.811 229.889 1.00 36.73 231 LEU D CA 1
ATOM 11153 C C . LEU D 2 231 ? 209.435 220.744 229.168 1.00 36.73 231 LEU D C 1
ATOM 11154 O O . LEU D 2 231 ? 209.253 220.517 227.966 1.00 36.73 231 LEU D O 1
ATOM 11159 N N . ILE D 2 232 ? 210.330 220.073 229.898 1.00 35.48 232 ILE D N 1
ATOM 11160 C CA . ILE D 2 232 ? 211.125 218.988 229.325 1.00 35.48 232 ILE D CA 1
ATOM 11161 C C . ILE D 2 232 ? 210.219 217.886 228.787 1.00 35.48 232 ILE D C 1
ATOM 11162 O O . ILE D 2 232 ? 210.329 217.474 227.625 1.00 35.48 232 ILE D O 1
ATOM 11167 N N . VAL D 2 233 ? 209.296 217.406 229.624 1.00 34.99 233 VAL D N 1
ATOM 11168 C CA . VAL D 2 233 ? 208.431 216.296 229.231 1.00 34.99 233 VAL D CA 1
ATOM 11169 C C . VAL D 2 233 ? 207.479 216.724 228.121 1.00 34.99 233 VAL D C 1
ATOM 11170 O O . VAL D 2 233 ? 207.160 215.937 227.221 1.00 34.99 233 VAL D O 1
ATOM 11174 N N . SER D 2 234 ? 207.012 217.973 228.164 1.00 38.40 234 SER D N 1
ATOM 11175 C CA . SER D 2 234 ? 206.142 218.490 227.115 1.00 38.40 234 SER D CA 1
ATOM 11176 C C . SER D 2 234 ? 206.860 218.523 225.774 1.00 38.40 234 SER D C 1
ATOM 11177 O O . SER D 2 234 ? 206.299 218.134 224.744 1.00 38.40 234 SER D O 1
ATOM 11180 N N . SER D 2 235 ? 208.113 218.979 225.767 1.00 37.53 235 SER D N 1
ATOM 11181 C CA . SER D 2 235 ? 208.865 219.031 224.522 1.00 37.53 235 SER D CA 1
ATOM 11182 C C . SER D 2 235 ? 209.325 217.653 224.064 1.00 37.53 235 SER D C 1
ATOM 11183 O O . SER D 2 235 ? 209.637 217.483 222.881 1.00 37.53 235 SER D O 1
ATOM 11186 N N . VAL D 2 236 ? 209.385 216.673 224.969 1.00 36.81 236 VAL D N 1
ATOM 11187 C CA . VAL D 2 236 ? 209.710 215.306 224.564 1.00 36.81 236 VAL D CA 1
ATOM 11188 C C . VAL D 2 236 ? 208.623 214.754 223.647 1.00 36.81 236 VAL D C 1
ATOM 11189 O O . VAL D 2 236 ? 208.908 214.157 222.602 1.00 36.81 236 VAL D O 1
ATOM 11193 N N . THR D 2 237 ? 207.363 214.965 224.014 1.00 41.42 237 THR D N 1
ATOM 11194 C CA . THR D 2 237 ? 206.222 214.435 223.280 1.00 41.42 237 THR D CA 1
ATOM 11195 C C . THR D 2 237 ? 205.639 215.481 222.322 1.00 41.42 237 THR D C 1
ATOM 11196 O O . THR D 2 237 ? 204.655 215.209 221.624 1.00 41.42 237 THR D O 1
ATOM 11200 N N . ALA D 2 238 ? 206.275 216.653 222.223 1.00 41.85 238 ALA D N 1
ATOM 11201 C CA . ALA D 2 238 ? 205.735 217.748 221.418 1.00 41.85 238 ALA D CA 1
ATOM 11202 C C . ALA D 2 238 ? 205.614 217.363 219.950 1.00 41.85 238 ALA D C 1
ATOM 11203 O O . ALA D 2 238 ? 204.594 217.634 219.307 1.00 41.85 238 ALA D O 1
ATOM 11205 N N . SER D 2 239 ? 206.650 216.731 219.399 1.00 41.14 239 SER D N 1
ATOM 11206 C CA . SER D 2 239 ? 206.601 216.297 218.010 1.00 41.14 239 SER D CA 1
ATOM 11207 C C . SER D 2 239 ? 205.637 215.138 217.794 1.00 41.14 239 SER D C 1
ATOM 11208 O O . SER D 2 239 ? 205.350 214.800 216.641 1.00 41.14 239 SER D O 1
ATOM 11211 N N . LEU D 2 240 ? 205.140 214.526 218.867 1.00 41.73 240 LEU D N 1
ATOM 11212 C CA . LEU D 2 240 ? 204.123 213.488 218.773 1.00 41.73 240 LEU D CA 1
ATOM 11213 C C . LEU D 2 240 ? 202.709 214.052 218.855 1.00 41.73 240 LEU D C 1
ATOM 11214 O O . LEU D 2 240 ? 201.802 213.541 218.190 1.00 41.73 240 LEU D O 1
ATOM 11219 N N . ARG D 2 241 ? 202.501 215.100 219.657 1.00 43.72 241 ARG D N 1
ATOM 11220 C CA . ARG D 2 241 ? 201.171 215.652 219.888 1.00 43.72 241 ARG D CA 1
ATOM 11221 C C . ARG D 2 241 ? 200.934 216.988 219.202 1.00 43.72 241 ARG D C 1
ATOM 11222 O O . ARG D 2 241 ? 199.798 217.474 219.205 1.00 43.72 241 ARG D O 1
ATOM 11230 N N . PHE D 2 242 ? 201.968 217.602 218.634 1.00 45.09 242 PHE D N 1
ATOM 11231 C CA . PHE D 2 242 ? 201.827 218.786 217.794 1.00 45.09 242 PHE D CA 1
ATOM 11232 C C . PHE D 2 242 ? 202.511 218.439 216.480 1.00 45.09 242 PHE D C 1
ATOM 11233 O O . PHE D 2 242 ? 203.684 218.779 216.265 1.00 45.09 242 PHE D O 1
ATOM 11241 N N . PRO D 2 243 ? 201.814 217.735 215.588 1.00 45.38 243 PRO D N 1
ATOM 11242 C CA . PRO D 2 243 ? 202.455 217.261 214.358 1.00 45.38 243 PRO D CA 1
ATOM 11243 C C . PRO D 2 243 ? 202.733 218.382 213.373 1.00 45.38 243 PRO D C 1
ATOM 11244 O O . PRO D 2 243 ? 201.818 218.932 212.752 1.00 45.38 243 PRO D O 1
ATOM 11248 N N . GLY D 2 244 ? 204.006 218.730 213.236 1.00 41.75 244 GLY D N 1
ATOM 11249 C CA . GLY D 2 244 ? 204.431 219.681 212.234 1.00 41.75 244 GLY D CA 1
ATOM 11250 C C . GLY D 2 244 ? 205.236 218.993 211.154 1.00 41.75 244 GLY D C 1
ATOM 11251 O O . GLY D 2 244 ? 204.727 218.125 210.438 1.00 41.75 244 GLY D O 1
ATOM 11252 N N . LYS D 2 245 ? 206.497 219.378 211.032 1.00 37.68 245 LYS D N 1
ATOM 11253 C CA . LYS D 2 245 ? 207.403 218.766 210.076 1.00 37.68 245 LYS D CA 1
ATOM 11254 C C . LYS D 2 245 ? 208.463 217.954 210.811 1.00 37.68 245 LYS D C 1
ATOM 11255 O O . LYS D 2 245 ? 208.735 218.187 211.989 1.00 37.68 245 LYS D O 1
ATOM 11261 N N . LEU D 2 246 ? 209.027 216.971 210.112 1.00 37.08 246 LEU D N 1
ATOM 11262 C CA . LEU D 2 246 ? 210.082 216.104 210.639 1.00 37.08 246 LEU D CA 1
ATOM 11263 C C . LEU D 2 246 ? 209.670 215.481 211.976 1.00 37.08 246 LEU D C 1
ATOM 11264 O O . LEU D 2 246 ? 210.317 215.663 213.009 1.00 37.08 246 LEU D O 1
ATOM 11269 N N . ASN D 2 247 ? 208.571 214.734 211.936 1.00 40.31 247 ASN D N 1
ATOM 11270 C CA . ASN D 2 247 ? 207.928 214.245 213.147 1.00 40.31 247 ASN D CA 1
ATOM 11271 C C . ASN D 2 247 ? 208.726 213.119 213.795 1.00 40.31 247 ASN D C 1
ATOM 11272 O O . ASN D 2 247 ? 209.575 212.483 213.163 1.00 40.31 247 ASN D O 1
ATOM 11277 N N . THR D 2 248 ? 208.440 212.879 215.075 1.00 38.87 248 THR D N 1
ATOM 11278 C CA . THR D 2 248 ? 209.106 211.850 215.859 1.00 38.87 248 THR D CA 1
ATOM 11279 C C . THR D 2 248 ? 208.081 210.890 216.447 1.00 38.87 248 THR D C 1
ATOM 11280 O O . THR D 2 248 ? 206.874 211.017 216.224 1.00 38.87 248 THR D O 1
ATOM 11284 N N . ASP D 2 249 ? 208.588 209.922 217.204 1.00 41.19 249 ASP D N 1
ATOM 11285 C CA . ASP D 2 249 ? 207.781 209.019 218.010 1.00 41.19 249 ASP D CA 1
ATOM 11286 C C . ASP D 2 249 ? 208.636 208.516 219.167 1.00 41.19 249 ASP D C 1
ATOM 11287 O O . ASP D 2 249 ? 209.865 208.611 219.141 1.00 41.19 249 ASP D O 1
ATOM 11292 N N . LEU D 2 250 ? 207.979 207.990 220.204 1.00 39.60 250 LEU D N 1
ATOM 11293 C CA . LEU D 2 250 ? 208.729 207.384 221.300 1.00 39.60 250 LEU D CA 1
ATOM 11294 C C . LEU D 2 250 ? 209.446 206.120 220.841 1.00 39.60 250 LEU D C 1
ATOM 11295 O O . LEU D 2 250 ? 210.576 205.850 221.267 1.00 39.60 250 LEU D O 1
ATOM 11300 N N . SER D 2 251 ? 208.802 205.333 219.974 1.00 39.96 251 SER D N 1
ATOM 11301 C CA . SER D 2 251 ? 209.512 204.257 219.294 1.00 39.96 251 SER D CA 1
ATOM 11302 C C . SER D 2 251 ? 210.675 204.806 218.487 1.00 39.96 251 SER D C 1
ATOM 11303 O O . SER D 2 251 ? 211.743 204.185 218.422 1.00 39.96 251 SER D O 1
ATOM 11306 N N . GLU D 2 252 ? 210.494 205.980 217.889 1.00 38.08 252 GLU D N 1
ATOM 11307 C CA . GLU D 2 252 ? 211.572 206.590 217.129 1.00 38.08 252 GLU D CA 1
ATOM 11308 C C . GLU D 2 252 ? 212.672 207.077 218.065 1.00 38.08 252 GLU D C 1
ATOM 11309 O O . GLU D 2 252 ? 213.860 206.982 217.738 1.00 38.08 252 GLU D O 1
ATOM 11315 N N . PHE D 2 253 ? 212.288 207.571 219.249 1.00 37.22 253 PHE D N 1
ATOM 11316 C CA . PHE D 2 253 ? 213.270 207.923 220.270 1.00 37.22 253 PHE D CA 1
ATOM 11317 C C . PHE D 2 253 ? 214.102 206.714 220.673 1.00 37.22 253 PHE D C 1
ATOM 11318 O O . PHE D 2 253 ? 215.321 206.818 220.834 1.00 37.22 253 PHE D O 1
ATOM 11326 N N . VAL D 2 254 ? 213.459 205.557 220.846 1.00 38.57 254 VAL D N 1
ATOM 11327 C CA . VAL D 2 254 ? 214.204 204.345 221.171 1.00 38.57 254 VAL D CA 1
ATOM 11328 C C . VAL D 2 254 ? 215.128 203.959 220.021 1.00 38.57 254 VAL D C 1
ATOM 11329 O O . VAL D 2 254 ? 216.294 203.611 220.233 1.00 38.57 254 VAL D O 1
ATOM 11333 N N . THR D 2 255 ? 214.626 204.021 218.787 1.00 36.11 255 THR D N 1
ATOM 11334 C CA . THR D 2 255 ? 215.411 203.548 217.651 1.00 36.11 255 THR D CA 1
ATOM 11335 C C . THR D 2 255 ? 216.641 204.418 217.408 1.00 36.11 255 THR D C 1
ATOM 11336 O O . THR D 2 255 ? 217.724 203.896 217.120 1.00 36.11 255 THR D O 1
ATOM 11340 N N . ASN D 2 256 ? 216.512 205.739 217.534 1.00 34.62 256 ASN D N 1
ATOM 11341 C CA . ASN D 2 256 ? 217.617 206.630 217.196 1.00 34.62 256 ASN D CA 1
ATOM 11342 C C . ASN D 2 256 ? 218.270 207.291 218.408 1.00 34.62 256 ASN D C 1
ATOM 11343 O O . ASN D 2 256 ? 219.088 208.200 218.237 1.00 34.62 256 ASN D O 1
ATOM 11348 N N . LEU D 2 257 ? 217.935 206.863 219.624 1.00 32.26 257 LEU D N 1
ATOM 11349 C CA . LEU D 2 257 ? 218.600 207.351 220.823 1.00 32.26 257 LEU D CA 1
ATOM 11350 C C . LEU D 2 257 ? 219.201 206.235 221.666 1.00 32.26 257 LEU D C 1
ATOM 11351 O O . LEU D 2 257 ? 219.913 206.527 222.632 1.00 32.26 257 LEU D O 1
ATOM 11356 N N . VAL D 2 258 ? 218.937 204.977 221.327 1.00 33.44 258 VAL D N 1
ATOM 11357 C CA . VAL D 2 258 ? 219.396 203.829 222.104 1.00 33.44 258 VAL D CA 1
ATOM 11358 C C . VAL D 2 258 ? 220.239 202.946 221.192 1.00 33.44 258 VAL D C 1
ATOM 11359 O O . VAL D 2 258 ? 219.724 201.976 220.616 1.00 33.44 258 VAL D O 1
ATOM 11363 N N . PRO D 2 259 ? 221.529 203.251 221.018 1.00 33.28 259 PRO D N 1
ATOM 11364 C CA . PRO D 2 259 ? 222.358 202.464 220.090 1.00 33.28 259 PRO D CA 1
ATOM 11365 C C . PRO D 2 259 ? 222.613 201.033 220.529 1.00 33.28 259 PRO D C 1
ATOM 11366 O O . PRO D 2 259 ? 222.946 200.195 219.680 1.00 33.28 259 PRO D O 1
ATOM 11370 N N . PHE D 2 260 ? 222.476 200.727 221.812 1.00 34.60 260 PHE D N 1
ATOM 11371 C CA . PHE D 2 260 ? 222.767 199.415 222.359 1.00 34.60 260 PHE D CA 1
ATOM 11372 C C . PHE D 2 260 ? 221.586 198.950 223.195 1.00 34.60 260 PHE D C 1
ATOM 11373 O O . PHE D 2 260 ? 220.811 199.781 223.677 1.00 34.60 260 PHE D O 1
ATOM 11381 N N . PRO D 2 261 ? 221.412 197.634 223.375 1.00 38.16 261 PRO D N 1
ATOM 11382 C CA . PRO D 2 261 ? 220.163 197.133 223.983 1.00 38.16 261 PRO D CA 1
ATOM 11383 C C . PRO D 2 261 ? 219.856 197.697 225.362 1.00 38.16 261 PRO D C 1
ATOM 11384 O O . PRO D 2 261 ? 218.679 197.887 225.690 1.00 38.16 261 PRO D O 1
ATOM 11388 N N . GLY D 2 262 ? 220.871 197.972 226.178 1.00 35.84 262 GLY D N 1
ATOM 11389 C CA . GLY D 2 262 ? 220.659 198.450 227.529 1.00 35.84 262 GLY D CA 1
ATOM 11390 C C . GLY D 2 262 ? 221.088 199.869 227.825 1.00 35.84 262 GLY D C 1
ATOM 11391 O O . GLY D 2 262 ? 221.336 200.189 228.995 1.00 35.84 262 GLY D O 1
ATOM 11392 N N . ASN D 2 263 ? 221.213 200.733 226.823 1.00 35.74 263 ASN D N 1
ATOM 11393 C CA . ASN D 2 263 ? 221.755 202.075 227.025 1.00 35.74 263 ASN D CA 1
ATOM 11394 C C . ASN D 2 263 ? 220.717 203.115 226.606 1.00 35.74 263 ASN D C 1
ATOM 11395 O O . ASN D 2 263 ? 220.763 203.641 225.493 1.00 35.74 263 ASN D O 1
ATOM 11400 N N . HIS D 2 264 ? 219.806 203.446 227.522 1.00 33.54 264 HIS D N 1
ATOM 11401 C CA . HIS D 2 264 ? 218.653 204.282 227.193 1.00 33.54 264 HIS D CA 1
ATOM 11402 C C . HIS D 2 264 ? 218.353 205.285 228.303 1.00 33.54 264 HIS D C 1
ATOM 11403 O O . HIS D 2 264 ? 217.198 205.458 228.705 1.00 33.54 264 HIS D O 1
ATOM 11410 N N . PHE D 2 265 ? 219.377 205.964 228.813 1.00 33.60 265 PHE D N 1
ATOM 11411 C CA . PHE D 2 265 ? 219.198 207.003 229.820 1.00 33.60 265 PHE D CA 1
ATOM 11412 C C . PHE D 2 265 ? 219.602 208.350 229.236 1.00 33.60 265 PHE D C 1
ATOM 11413 O O . PHE D 2 265 ? 220.697 208.488 228.682 1.00 33.60 265 PHE D O 1
ATOM 11421 N N . LEU D 2 266 ? 218.718 209.341 229.371 1.00 30.50 266 LEU D N 1
ATOM 11422 C CA . LEU D 2 266 ? 218.799 210.587 228.622 1.00 30.50 266 LEU D CA 1
ATOM 11423 C C . LEU D 2 266 ? 218.914 211.791 229.553 1.00 30.50 266 LEU D C 1
ATOM 11424 O O . LEU D 2 266 ? 218.450 211.773 230.696 1.00 30.50 266 LEU D O 1
ATOM 11429 N N . THR D 2 267 ? 219.545 212.845 229.036 1.00 33.04 267 THR D N 1
ATOM 11430 C CA . THR D 2 267 ? 219.624 214.150 229.683 1.00 33.04 267 THR D CA 1
ATOM 11431 C C . THR D 2 267 ? 218.956 215.182 228.783 1.00 33.04 267 THR D C 1
ATOM 11432 O O . THR D 2 267 ? 219.160 215.174 227.569 1.00 33.04 267 THR D O 1
ATOM 11436 N N . ALA D 2 268 ? 218.162 216.077 229.365 1.00 31.70 268 ALA D N 1
ATOM 11437 C CA . ALA D 2 268 ? 217.365 216.993 228.561 1.00 31.70 268 ALA D CA 1
ATOM 11438 C C . ALA D 2 268 ? 217.567 218.441 228.981 1.00 31.70 268 ALA D C 1
ATOM 11439 O O . ALA D 2 268 ? 217.754 218.739 230.164 1.00 31.70 268 ALA D O 1
ATOM 11441 N N . SER D 2 269 ? 217.530 219.334 227.991 1.00 33.97 269 SER D N 1
ATOM 11442 C CA . SER D 2 269 ? 217.484 220.775 228.213 1.00 33.97 269 SER D CA 1
ATOM 11443 C C . SER D 2 269 ? 216.322 221.387 227.451 1.00 33.97 269 SER D C 1
ATOM 11444 O O . SER D 2 269 ? 216.017 220.977 226.328 1.00 33.97 269 SER D O 1
ATOM 11447 N N . PHE D 2 270 ? 215.701 222.391 228.063 1.00 35.59 270 PHE D N 1
ATOM 11448 C CA . PHE D 2 270 ? 214.688 223.218 227.429 1.00 35.59 270 PHE D CA 1
ATOM 11449 C C . PHE D 2 270 ? 215.186 224.653 227.390 1.00 35.59 270 PHE D C 1
ATOM 11450 O O . PHE D 2 270 ? 215.725 225.161 228.378 1.00 35.59 270 PHE D O 1
ATOM 11458 N N . ALA D 2 271 ? 215.015 225.297 226.244 1.00 38.50 271 ALA D N 1
ATOM 11459 C CA . ALA D 2 271 ? 215.443 226.667 226.030 1.00 38.50 271 ALA D CA 1
ATOM 11460 C C . ALA D 2 271 ? 214.328 227.440 225.349 1.00 38.50 271 ALA D C 1
ATOM 11461 O O . ALA D 2 271 ? 213.569 226.864 224.567 1.00 38.50 271 ALA D O 1
ATOM 11463 N N . PRO D 2 272 ? 214.212 228.754 225.608 1.00 42.59 272 PRO D N 1
ATOM 11464 C CA . PRO D 2 272 ? 215.057 229.573 226.482 1.00 42.59 272 PRO D CA 1
ATOM 11465 C C . PRO D 2 272 ? 214.586 229.625 227.934 1.00 42.59 272 PRO D C 1
ATOM 11466 O O . PRO D 2 272 ? 213.471 229.209 228.248 1.00 42.59 272 PRO D O 1
ATOM 11470 N N . MET D 2 273 ? 215.449 230.136 228.804 1.00 44.82 273 MET D N 1
ATOM 11471 C CA . MET D 2 273 ? 215.108 230.379 230.202 1.00 44.82 273 MET D CA 1
ATOM 11472 C C . MET D 2 273 ? 215.269 231.855 230.550 1.00 44.82 273 MET D C 1
ATOM 11473 O O . MET D 2 273 ? 216.337 232.435 230.359 1.00 44.82 273 MET D O 1
ATOM 11478 N N . VAL D 2 282 ? 208.910 235.367 224.578 1.00 54.67 282 VAL D N 1
ATOM 11479 C CA . VAL D 2 282 ? 210.138 236.096 224.298 1.00 54.67 282 VAL D CA 1
ATOM 11480 C C . VAL D 2 282 ? 210.498 235.964 222.818 1.00 54.67 282 VAL D C 1
ATOM 11481 O O . VAL D 2 282 ? 210.414 234.881 222.236 1.00 54.67 282 VAL D O 1
ATOM 11485 N N . ARG D 2 283 ? 210.870 237.087 222.203 1.00 60.89 283 ARG D N 1
ATOM 11486 C CA . ARG D 2 283 ? 211.234 237.124 220.788 1.00 60.89 283 ARG D CA 1
ATOM 11487 C C . ARG D 2 283 ? 212.755 237.072 220.691 1.00 60.89 283 ARG D C 1
ATOM 11488 O O . ARG D 2 283 ? 213.428 238.069 220.428 1.00 60.89 283 ARG D O 1
ATOM 11496 N N . THR D 2 284 ? 213.301 235.881 220.911 1.00 60.24 284 THR D N 1
ATOM 11497 C CA . THR D 2 284 ? 214.743 235.688 220.918 1.00 60.24 284 THR D CA 1
ATOM 11498 C C . THR D 2 284 ? 215.251 235.367 219.517 1.00 60.24 284 THR D C 1
ATOM 11499 O O . THR D 2 284 ? 214.528 234.820 218.679 1.00 60.24 284 THR D O 1
ATOM 11503 N N . ASN D 2 285 ? 216.501 235.744 219.258 1.00 59.69 285 ASN D N 1
ATOM 11504 C CA . ASN D 2 285 ? 217.134 235.385 217.998 1.00 59.69 285 ASN D CA 1
ATOM 11505 C C . ASN D 2 285 ? 217.422 233.890 217.968 1.00 59.69 285 ASN D C 1
ATOM 11506 O O . ASN D 2 285 ? 217.932 233.319 218.936 1.00 59.69 285 ASN D O 1
ATOM 11511 N N . PHE D 2 286 ? 217.086 233.257 216.846 1.00 53.59 286 PHE D N 1
ATOM 11512 C CA . PHE D 2 286 ? 217.173 231.806 216.715 1.00 53.59 286 PHE D CA 1
ATOM 11513 C C . PHE D 2 286 ? 218.582 231.232 216.870 1.00 53.59 286 PHE D C 1
ATOM 11514 O O . PHE D 2 286 ? 218.719 230.155 217.465 1.00 53.59 286 PHE D O 1
ATOM 11522 N N . PRO D 2 287 ? 219.640 231.853 216.322 1.00 54.99 287 PRO D N 1
ATOM 11523 C CA . PRO D 2 287 ? 220.987 231.347 216.641 1.00 54.99 287 PRO D CA 1
ATOM 11524 C C . PRO D 2 287 ? 221.282 231.321 218.130 1.00 54.99 287 PRO D C 1
ATOM 11525 O O . PRO D 2 287 ? 221.906 230.369 218.614 1.00 54.99 287 PRO D O 1
ATOM 11529 N N . ASP D 2 288 ? 220.828 232.333 218.875 1.00 57.72 288 ASP D N 1
ATOM 11530 C CA . ASP D 2 288 ? 220.990 232.317 220.327 1.00 57.72 288 ASP D CA 1
ATOM 11531 C C . ASP D 2 288 ? 220.219 231.162 220.953 1.00 57.72 288 ASP D C 1
ATOM 11532 O O . ASP D 2 288 ? 220.733 230.470 221.841 1.00 57.72 288 ASP D O 1
ATOM 11537 N N . LEU D 2 289 ? 218.986 230.934 220.488 1.00 50.42 289 LEU D N 1
ATOM 11538 C CA . LEU D 2 289 ? 218.173 229.842 221.013 1.00 50.42 289 LEU D CA 1
ATOM 11539 C C . LEU D 2 289 ? 218.836 228.494 220.771 1.00 50.42 289 LEU D C 1
ATOM 11540 O O . LEU D 2 289 ? 218.829 227.625 221.648 1.00 50.42 289 LEU D O 1
ATOM 11545 N N . ALA D 2 290 ? 219.413 228.298 219.587 1.00 52.60 290 ALA D N 1
ATOM 11546 C CA . ALA D 2 290 ? 220.049 227.023 219.284 1.00 52.60 290 ALA D CA 1
ATOM 11547 C C . ALA D 2 290 ? 221.376 226.847 220.010 1.00 52.60 290 ALA D C 1
ATOM 11548 O O . ALA D 2 290 ? 221.697 225.731 220.431 1.00 52.60 290 ALA D O 1
ATOM 11550 N N . ARG D 2 291 ? 222.162 227.916 220.166 1.00 53.68 291 ARG D N 1
ATOM 11551 C CA . ARG D 2 291 ? 223.431 227.779 220.865 1.00 53.68 291 ARG D CA 1
ATOM 11552 C C . ARG D 2 291 ? 223.248 227.634 222.368 1.00 53.68 291 ARG D C 1
ATOM 11553 O O . ARG D 2 291 ? 224.124 227.071 223.033 1.00 53.68 291 ARG D O 1
ATOM 11561 N N . GLU D 2 292 ? 222.135 228.121 222.916 1.00 47.94 292 GLU D N 1
ATOM 11562 C CA . GLU D 2 292 ? 221.869 227.992 224.339 1.00 47.94 292 GLU D CA 1
ATOM 11563 C C . GLU D 2 292 ? 220.986 226.786 224.653 1.00 47.94 292 GLU D C 1
ATOM 11564 O O . GLU D 2 292 ? 220.946 226.348 225.807 1.00 47.94 292 GLU D O 1
ATOM 11570 N N . THR D 2 293 ? 220.322 226.214 223.644 1.00 45.55 293 THR D N 1
ATOM 11571 C CA . THR D 2 293 ? 219.610 224.953 223.831 1.00 45.55 293 THR D CA 1
ATOM 11572 C C . THR D 2 293 ? 220.583 223.815 224.105 1.00 45.55 293 THR D C 1
ATOM 11573 O O . THR D 2 293 ? 220.423 223.063 225.073 1.00 45.55 293 THR D O 1
ATOM 11577 N N . PHE D 2 294 ? 221.602 223.677 223.263 1.00 44.26 294 PHE D N 1
ATOM 11578 C CA . PHE D 2 294 ? 222.659 222.691 223.472 1.00 44.26 294 PHE D CA 1
ATOM 11579 C C . PHE D 2 294 ? 223.814 223.292 224.264 1.00 44.26 294 PHE D C 1
ATOM 11580 O O . PHE D 2 294 ? 224.974 223.243 223.860 1.00 44.26 294 PHE D O 1
ATOM 11588 N N . ALA D 2 295 ? 223.485 223.874 225.410 1.00 46.63 295 ALA D N 1
ATOM 11589 C CA . ALA D 2 295 ? 224.473 224.428 226.318 1.00 46.63 295 ALA D CA 1
ATOM 11590 C C . ALA D 2 295 ? 224.771 223.414 227.411 1.00 46.63 295 ALA D C 1
ATOM 11591 O O . ALA D 2 295 ? 223.867 222.734 227.905 1.00 46.63 295 ALA D O 1
ATOM 11593 N N . GLN D 2 296 ? 226.052 223.305 227.770 1.00 49.10 296 GLN D N 1
ATOM 11594 C CA . GLN D 2 296 ? 226.446 222.406 228.848 1.00 49.10 296 GLN D CA 1
ATOM 11595 C C . GLN D 2 296 ? 225.808 222.803 230.172 1.00 49.10 296 GLN D C 1
ATOM 11596 O O . GLN D 2 296 ? 225.631 221.955 231.053 1.00 49.10 296 GLN D O 1
ATOM 11602 N N . ASP D 2 297 ? 225.461 224.080 230.330 1.00 46.13 297 ASP D N 1
ATOM 11603 C CA . ASP D 2 297 ? 224.897 224.591 231.570 1.00 46.13 297 ASP D CA 1
ATOM 11604 C C . ASP D 2 297 ? 223.384 224.764 231.527 1.00 46.13 297 ASP D C 1
ATOM 11605 O O . ASP D 2 297 ? 222.821 225.319 232.473 1.00 46.13 297 ASP D O 1
ATOM 11610 N N . ASN D 2 298 ? 222.713 224.322 230.461 1.00 41.31 298 ASN D N 1
ATOM 11611 C CA . ASN D 2 298 ? 221.257 224.392 230.379 1.00 41.31 298 ASN D CA 1
ATOM 11612 C C . ASN D 2 298 ? 220.596 223.036 230.577 1.00 41.31 298 ASN D C 1
ATOM 11613 O O . ASN D 2 298 ? 219.410 222.975 230.919 1.00 41.31 298 ASN D O 1
ATOM 11618 N N . PHE D 2 299 ? 221.350 221.961 230.389 1.00 39.51 299 PHE D N 1
ATOM 11619 C CA . PHE D 2 299 ? 220.957 220.585 230.626 1.00 39.51 299 PHE D CA 1
ATOM 11620 C C . PHE D 2 299 ? 220.579 220.372 232.092 1.00 39.51 299 PHE D C 1
ATOM 11621 O O . PHE D 2 299 ? 221.238 220.863 233.013 1.00 39.51 299 PHE D O 1
ATOM 11629 N N . THR D 2 300 ? 219.498 219.620 232.296 1.00 35.69 300 THR D N 1
ATOM 11630 C CA . THR D 2 300 ? 218.852 219.501 233.598 1.00 35.69 300 THR D CA 1
ATOM 11631 C C . THR D 2 300 ? 219.360 218.327 234.426 1.00 35.69 300 THR D C 1
ATOM 11632 O O . THR D 2 300 ? 218.839 218.092 235.521 1.00 35.69 300 THR D O 1
ATOM 11636 N N . ALA D 2 301 ? 220.351 217.586 233.938 1.00 37.78 301 ALA D N 1
ATOM 11637 C CA . ALA D 2 301 ? 220.991 216.534 234.713 1.00 37.78 301 ALA D CA 1
ATOM 11638 C C . ALA D 2 301 ? 222.482 216.820 234.774 1.00 37.78 301 ALA D C 1
ATOM 11639 O O . ALA D 2 301 ? 223.133 216.953 233.733 1.00 37.78 301 ALA D O 1
ATOM 11641 N N . ALA D 2 302 ? 223.018 216.903 235.987 1.00 43.13 302 ALA D N 1
ATOM 11642 C CA . ALA D 2 302 ? 224.432 217.210 236.190 1.00 43.13 302 ALA D CA 1
ATOM 11643 C C . ALA D 2 302 ? 225.246 215.973 235.851 1.00 43.13 302 ALA D C 1
ATOM 11644 O O . ALA D 2 302 ? 225.509 215.130 236.712 1.00 43.13 302 ALA D O 1
ATOM 11646 N N . ILE D 2 303 ? 225.652 215.856 234.588 1.00 43.03 303 ILE D N 1
ATOM 11647 C CA . ILE D 2 303 ? 226.412 214.694 234.151 1.00 43.03 303 ILE D CA 1
ATOM 11648 C C . ILE D 2 303 ? 227.785 215.174 233.696 1.00 43.03 303 ILE D C 1
ATOM 11649 O O . ILE D 2 303 ? 228.078 216.374 233.738 1.00 43.03 303 ILE D O 1
ATOM 11654 N N . ASP D 2 304 ? 228.631 214.244 233.258 1.00 50.18 304 ASP D N 1
ATOM 11655 C CA . ASP D 2 304 ? 230.029 214.536 232.938 1.00 50.18 304 ASP D CA 1
ATOM 11656 C C . ASP D 2 304 ? 230.109 215.009 231.491 1.00 50.18 304 ASP D C 1
ATOM 11657 O O . ASP D 2 304 ? 229.853 214.243 230.559 1.00 50.18 304 ASP D O 1
ATOM 11662 N N . TRP D 2 305 ? 230.462 216.282 231.296 1.00 47.72 305 TRP D N 1
ATOM 11663 C CA . TRP D 2 305 ? 230.497 216.837 229.949 1.00 47.72 305 TRP D CA 1
ATOM 11664 C C . TRP D 2 305 ? 231.894 216.868 229.344 1.00 47.72 305 TRP D C 1
ATOM 11665 O O . TRP D 2 305 ? 232.069 216.471 228.186 1.00 47.72 305 TRP D O 1
ATOM 11676 N N . GLN D 2 306 ? 232.888 217.345 230.096 1.00 54.05 306 GLN D N 1
ATOM 11677 C CA . GLN D 2 306 ? 234.233 217.494 229.547 1.00 54.05 306 GLN D CA 1
ATOM 11678 C C . GLN D 2 306 ? 234.831 216.142 229.177 1.00 54.05 306 GLN D C 1
ATOM 11679 O O . GLN D 2 306 ? 235.394 215.976 228.088 1.00 54.05 306 GLN D O 1
ATOM 11685 N N . GLN D 2 307 ? 234.719 215.160 230.072 1.00 54.79 307 GLN D N 1
ATOM 11686 C CA . GLN D 2 307 ? 235.179 213.816 229.747 1.00 54.79 307 GLN D CA 1
ATOM 11687 C C . GLN D 2 307 ? 234.198 213.100 228.824 1.00 54.79 307 GLN D C 1
ATOM 11688 O O . GLN D 2 307 ? 234.613 212.283 227.995 1.00 54.79 307 GLN D O 1
ATOM 11694 N N . GLY D 2 308 ? 232.902 213.407 228.938 1.00 49.58 308 GLY D N 1
ATOM 11695 C CA . GLY D 2 308 ? 231.893 212.683 228.197 1.00 49.58 308 GLY D CA 1
ATOM 11696 C C . GLY D 2 308 ? 231.675 213.196 226.784 1.00 49.58 308 GLY D C 1
ATOM 11697 O O . GLY D 2 308 ? 232.134 214.268 226.390 1.00 49.58 308 GLY D O 1
ATOM 11698 N N . VAL D 2 309 ? 230.953 212.386 226.005 1.00 44.82 309 VAL D N 1
ATOM 11699 C CA . VAL D 2 309 ? 230.580 212.702 224.632 1.00 44.82 309 VAL D CA 1
ATOM 11700 C C . VAL D 2 309 ? 229.104 212.371 224.440 1.00 44.82 309 VAL D C 1
ATOM 11701 O O . VAL D 2 309 ? 228.479 211.705 225.266 1.00 44.82 309 VAL D O 1
ATOM 11705 N N . TYR D 2 310 ? 228.549 212.852 223.331 1.00 44.77 310 TYR D N 1
ATOM 11706 C CA . TYR D 2 310 ? 227.186 212.519 222.939 1.00 44.77 310 TYR D CA 1
ATOM 11707 C C . TYR D 2 310 ? 227.162 211.163 222.249 1.00 44.77 310 TYR D C 1
ATOM 11708 O O . TYR D 2 310 ? 228.021 210.873 221.411 1.00 44.77 310 TYR D O 1
ATOM 11717 N N . LEU D 2 311 ? 226.178 210.335 222.602 1.00 40.51 311 LEU D N 1
ATOM 11718 C CA . LEU D 2 311 ? 225.856 209.192 221.754 1.00 40.51 311 LEU D CA 1
ATOM 11719 C C . LEU D 2 311 ? 224.785 209.561 220.738 1.00 40.51 311 LEU D C 1
ATOM 11720 O O . LEU D 2 311 ? 224.920 209.264 219.546 1.00 40.51 311 LEU D O 1
ATOM 11725 N N . ALA D 2 312 ? 223.715 210.212 221.191 1.00 34.25 312 ALA D N 1
ATOM 11726 C CA . ALA D 2 312 ? 222.620 210.532 220.272 1.00 34.25 312 ALA D CA 1
ATOM 11727 C C . ALA D 2 312 ? 221.835 211.725 220.790 1.00 34.25 312 ALA D C 1
ATOM 11728 O O . ALA D 2 312 ? 221.153 211.615 221.808 1.00 34.25 312 ALA D O 1
ATOM 11730 N N . ALA D 2 313 ? 221.903 212.847 220.083 1.00 34.46 313 ALA D N 1
ATOM 11731 C CA . ALA D 2 313 ? 221.227 214.071 220.494 1.00 34.46 313 ALA D CA 1
ATOM 11732 C C . ALA D 2 313 ? 219.992 214.302 219.633 1.00 34.46 313 ALA D C 1
ATOM 11733 O O . ALA D 2 313 ? 220.078 214.299 218.403 1.00 34.46 313 ALA D O 1
ATOM 11735 N N . SER D 2 314 ? 218.848 214.496 220.281 1.00 31.83 314 SER D N 1
ATOM 11736 C CA . SER D 2 314 ? 217.604 214.841 219.609 1.00 31.83 314 SER D CA 1
ATOM 11737 C C . SER D 2 314 ? 217.321 216.321 219.836 1.00 31.83 314 SER D C 1
ATOM 11738 O O . SER D 2 314 ? 217.142 216.754 220.979 1.00 31.83 314 SER D O 1
ATOM 11741 N N . ALA D 2 315 ? 217.288 217.085 218.751 1.00 32.27 315 ALA D N 1
ATOM 11742 C CA . ALA D 2 315 ? 216.999 218.514 218.772 1.00 32.27 315 ALA D CA 1
ATOM 11743 C C . ALA D 2 315 ? 215.561 218.701 218.303 1.00 32.27 315 ALA D C 1
ATOM 11744 O O . ALA D 2 315 ? 215.269 218.599 217.108 1.00 32.27 315 ALA D O 1
ATOM 11746 N N . LEU D 2 316 ? 214.667 218.969 219.245 1.00 32.90 316 LEU D N 1
ATOM 11747 C CA . LEU D 2 316 ? 213.247 219.149 218.966 1.00 32.90 316 LEU D CA 1
ATOM 11748 C C . LEU D 2 316 ? 212.928 220.631 219.122 1.00 32.90 316 LEU D C 1
ATOM 11749 O O . LEU D 2 316 ? 212.812 221.135 220.241 1.00 32.90 316 LEU D O 1
ATOM 11754 N N . PHE D 2 317 ? 212.806 221.329 218.002 1.00 36.67 317 PHE D N 1
ATOM 11755 C CA . PHE D 2 317 ? 212.490 222.746 218.011 1.00 36.67 317 PHE D CA 1
ATOM 11756 C C . PHE D 2 317 ? 211.014 222.944 217.697 1.00 36.67 317 PHE D C 1
ATOM 11757 O O . PHE D 2 317 ? 210.427 222.213 216.895 1.00 36.67 317 PHE D O 1
ATOM 11765 N N . ARG D 2 318 ? 210.411 223.939 218.341 1.00 41.38 318 ARG D N 1
ATOM 11766 C CA . ARG D 2 318 ? 208.973 224.132 218.254 1.00 41.38 318 ARG D CA 1
ATOM 11767 C C . ARG D 2 318 ? 208.641 225.616 218.282 1.00 41.38 318 ARG D C 1
ATOM 11768 O O . ARG D 2 318 ? 209.362 226.422 218.875 1.00 41.38 318 ARG D O 1
ATOM 11776 N N . GLY D 2 319 ? 207.543 225.965 217.616 1.00 44.84 319 GLY D N 1
ATOM 11777 C CA . GLY D 2 319 ? 207.037 227.323 217.622 1.00 44.84 319 GLY D CA 1
ATOM 11778 C C . GLY D 2 319 ? 207.294 228.103 216.351 1.00 44.84 319 GLY D C 1
ATOM 11779 O O . GLY D 2 319 ? 206.797 227.745 215.280 1.00 44.84 319 GLY D O 1
ATOM 11780 N N . ASP D 2 320 ? 208.071 229.178 216.461 1.00 48.91 320 ASP D N 1
ATOM 11781 C CA . ASP D 2 320 ? 208.403 230.034 215.324 1.00 48.91 320 ASP D CA 1
ATOM 11782 C C . ASP D 2 320 ? 209.766 229.616 214.772 1.00 48.91 320 ASP D C 1
ATOM 11783 O O . ASP D 2 320 ? 210.633 230.414 214.421 1.00 48.91 320 ASP D O 1
ATOM 11788 N N . VAL D 2 321 ? 210.007 228.313 214.783 1.00 44.98 321 VAL D N 1
ATOM 11789 C CA . VAL D 2 321 ? 211.273 227.754 214.331 1.00 44.98 321 VAL D CA 1
ATOM 11790 C C . VAL D 2 321 ? 211.293 227.716 212.811 1.00 44.98 321 VAL D C 1
ATOM 11791 O O . VAL D 2 321 ? 210.244 227.634 212.158 1.00 44.98 321 VAL D O 1
ATOM 11795 N N . LYS D 2 322 ? 212.490 227.785 212.242 1.00 47.56 322 LYS D N 1
ATOM 11796 C CA . LYS D 2 322 ? 212.668 227.850 210.801 1.00 47.56 322 LYS D CA 1
ATOM 11797 C C . LYS D 2 322 ? 213.626 226.756 210.351 1.00 47.56 322 LYS D C 1
ATOM 11798 O O . LYS D 2 322 ? 214.660 226.528 210.985 1.00 47.56 322 LYS D O 1
ATOM 11804 N N . ALA D 2 323 ? 213.275 226.090 209.247 1.00 44.70 323 ALA D N 1
ATOM 11805 C CA . ALA D 2 323 ? 214.034 224.927 208.797 1.00 44.70 323 ALA D CA 1
ATOM 11806 C C . ALA D 2 323 ? 215.469 225.288 208.438 1.00 44.70 323 ALA D C 1
ATOM 11807 O O . ALA D 2 323 ? 216.412 224.628 208.896 1.00 44.70 323 ALA D O 1
ATOM 11809 N N . LYS D 2 324 ? 215.661 226.330 207.624 1.00 48.40 324 LYS D N 1
ATOM 11810 C CA . LYS D 2 324 ? 217.021 226.765 207.326 1.00 48.40 324 LYS D CA 1
ATOM 11811 C C . LYS D 2 324 ? 217.714 227.277 208.579 1.00 48.40 324 LYS D C 1
ATOM 11812 O O . LYS D 2 324 ? 218.920 227.077 208.749 1.00 48.40 324 LYS D O 1
ATOM 11818 N N . ASP D 2 325 ? 216.974 227.944 209.467 1.00 51.32 325 ASP D N 1
ATOM 11819 C CA . ASP D 2 325 ? 217.579 228.411 210.709 1.00 51.32 325 ASP D CA 1
ATOM 11820 C C . ASP D 2 325 ? 218.057 227.242 211.559 1.00 51.32 325 ASP D C 1
ATOM 11821 O O . ASP D 2 325 ? 219.175 227.269 212.083 1.00 51.32 325 ASP D O 1
ATOM 11826 N N . VAL D 2 326 ? 217.239 226.193 211.680 1.00 49.60 326 VAL D N 1
ATOM 11827 C CA . VAL D 2 326 ? 217.644 225.016 212.444 1.00 49.60 326 VAL D CA 1
ATOM 11828 C C . VAL D 2 326 ? 218.857 224.353 211.802 1.00 49.60 326 VAL D C 1
ATOM 11829 O O . VAL D 2 326 ? 219.811 223.967 212.490 1.00 49.60 326 VAL D O 1
ATOM 11833 N N . ASP D 2 327 ? 218.861 224.245 210.473 1.00 50.23 327 ASP D N 1
ATOM 11834 C CA . ASP D 2 327 ? 219.942 223.540 209.797 1.00 50.23 327 ASP D CA 1
ATOM 11835 C C . ASP D 2 327 ? 221.198 224.388 209.614 1.00 50.23 327 ASP D C 1
ATOM 11836 O O . ASP D 2 327 ? 222.242 223.845 209.238 1.00 50.23 327 ASP D O 1
ATOM 11841 N N . GLU D 2 328 ? 221.128 225.696 209.862 1.00 54.92 328 GLU D N 1
ATOM 11842 C CA . GLU D 2 328 ? 222.278 226.576 209.694 1.00 54.92 328 GLU D CA 1
ATOM 11843 C C . GLU D 2 328 ? 222.974 226.909 211.011 1.00 54.92 328 GLU D C 1
ATOM 11844 O O . GLU D 2 328 ? 223.997 227.599 210.997 1.00 54.92 328 GLU D O 1
ATOM 11850 N N . ASN D 2 329 ? 222.477 226.404 212.140 1.00 54.63 329 ASN D N 1
ATOM 11851 C CA . ASN D 2 329 ? 223.118 226.644 213.430 1.00 54.63 329 ASN D CA 1
ATOM 11852 C C . ASN D 2 329 ? 224.159 225.574 213.726 1.00 54.63 329 ASN D C 1
ATOM 11853 O O . ASN D 2 329 ? 224.384 225.218 214.887 1.00 54.63 329 ASN D O 1
ATOM 11858 N N . MET D 2 330 ? 224.792 225.050 212.674 1.00 58.49 330 MET D N 1
ATOM 11859 C CA . MET D 2 330 ? 225.759 223.969 212.812 1.00 58.49 330 MET D CA 1
ATOM 11860 C C . MET D 2 330 ? 227.037 224.403 213.517 1.00 58.49 330 MET D C 1
ATOM 11861 O O . MET D 2 330 ? 227.921 223.564 213.730 1.00 58.49 330 MET D O 1
ATOM 11866 N N . ALA D 2 331 ? 227.174 225.693 213.842 1.00 59.60 331 ALA D N 1
ATOM 11867 C CA . ALA D 2 331 ? 228.357 226.167 214.551 1.00 59.60 331 ALA D CA 1
ATOM 11868 C C . ALA D 2 331 ? 228.455 225.548 215.939 1.00 59.60 331 ALA D C 1
ATOM 11869 O O . ALA D 2 331 ? 229.548 225.193 216.391 1.00 59.60 331 ALA D O 1
ATOM 11871 N N . THR D 2 332 ? 227.319 225.404 216.630 1.00 59.06 332 THR D N 1
ATOM 11872 C CA . THR D 2 332 ? 227.334 224.790 217.952 1.00 59.06 332 THR D CA 1
ATOM 11873 C C . THR D 2 332 ? 227.679 223.308 217.897 1.00 59.06 332 THR D C 1
ATOM 11874 O O . THR D 2 332 ? 228.117 222.749 218.907 1.00 59.06 332 THR D O 1
ATOM 11878 N N . ILE D 2 333 ? 227.515 222.666 216.739 1.00 53.55 333 ILE D N 1
ATOM 11879 C CA . ILE D 2 333 ? 227.832 221.248 216.618 1.00 53.55 333 ILE D CA 1
ATOM 11880 C C . ILE D 2 333 ? 229.277 221.053 216.186 1.00 53.55 333 ILE D C 1
ATOM 11881 O O . ILE D 2 333 ? 229.973 220.163 216.690 1.00 53.55 333 ILE D O 1
ATOM 11886 N N . ARG D 2 334 ? 229.753 221.871 215.246 1.00 60.13 334 ARG D N 1
ATOM 11887 C CA . ARG D 2 334 ? 231.144 221.774 214.818 1.00 60.13 334 ARG D CA 1
ATOM 11888 C C . ARG D 2 334 ? 232.100 222.448 215.792 1.00 60.13 334 ARG D C 1
ATOM 11889 O O . ARG D 2 334 ? 233.318 222.306 215.643 1.00 60.13 334 ARG D O 1
ATOM 11897 N N . LYS D 2 335 ? 231.582 223.175 216.782 1.00 61.03 335 LYS D N 1
ATOM 11898 C CA . LYS D 2 335 ? 232.413 223.879 217.751 1.00 61.03 335 LYS D CA 1
ATOM 11899 C C . LYS D 2 335 ? 232.274 223.328 219.164 1.00 61.03 335 LYS D C 1
ATOM 11900 O O . LYS D 2 335 ? 233.280 222.999 219.802 1.00 61.03 335 LYS D O 1
ATOM 11906 N N . SER D 2 336 ? 231.047 223.222 219.669 1.00 60.40 336 SER D N 1
ATOM 11907 C CA . SER D 2 336 ? 230.812 222.874 221.065 1.00 60.40 336 SER D CA 1
ATOM 11908 C C . SER D 2 336 ? 230.396 221.425 221.269 1.00 60.40 336 SER D C 1
ATOM 11909 O O . SER D 2 336 ? 230.827 220.798 222.242 1.00 60.40 336 SER D O 1
ATOM 11912 N N . LEU D 2 337 ? 229.569 220.871 220.384 1.00 51.86 337 LEU D N 1
ATOM 11913 C CA . LEU D 2 337 ? 229.051 219.525 220.600 1.00 51.86 337 LEU D CA 1
ATOM 11914 C C . LEU D 2 337 ? 230.138 218.494 220.319 1.00 51.86 337 LEU D C 1
ATOM 11915 O O . LEU D 2 337 ? 230.793 218.533 219.273 1.00 51.86 337 LEU D O 1
ATOM 11920 N N . ASN D 2 338 ? 230.327 217.567 221.256 1.00 48.39 338 ASN D N 1
ATOM 11921 C CA . ASN D 2 338 ? 231.372 216.551 221.171 1.00 48.39 338 ASN D CA 1
ATOM 11922 C C . ASN D 2 338 ? 230.715 215.195 220.952 1.00 48.39 338 ASN D C 1
ATOM 11923 O O . ASN D 2 338 ? 229.988 214.702 221.821 1.00 48.39 338 ASN D O 1
ATOM 11928 N N . TYR D 2 339 ? 230.967 214.601 219.792 1.00 48.69 339 TYR D N 1
ATOM 11929 C CA . TYR D 2 339 ? 230.393 213.316 219.434 1.00 48.69 339 TYR D CA 1
ATOM 11930 C C . TYR D 2 339 ? 231.399 212.191 219.655 1.00 48.69 339 TYR D C 1
ATOM 11931 O O . TYR D 2 339 ? 232.602 212.413 219.811 1.00 48.69 339 TYR D O 1
ATOM 11940 N N . ALA D 2 340 ? 230.885 210.967 219.676 1.00 48.40 340 ALA D N 1
ATOM 11941 C CA . ALA D 2 340 ? 231.738 209.793 219.724 1.00 48.40 340 ALA D CA 1
ATOM 11942 C C . ALA D 2 340 ? 232.297 209.495 218.336 1.00 48.40 340 ALA D C 1
ATOM 11943 O O . ALA D 2 340 ? 231.833 210.024 217.323 1.00 48.40 340 ALA D O 1
ATOM 11945 N N . SER D 2 341 ? 233.316 208.634 218.301 1.00 48.94 341 SER D N 1
ATOM 11946 C CA . SER D 2 341 ? 233.972 208.305 217.041 1.00 48.94 341 SER D CA 1
ATOM 11947 C C . SER D 2 341 ? 233.070 207.520 216.097 1.00 48.94 341 SER D C 1
ATOM 11948 O O . SER D 2 341 ? 233.321 207.512 214.887 1.00 48.94 341 SER D O 1
ATOM 11951 N N . TYR D 2 342 ? 232.030 206.871 216.614 1.00 44.94 342 TYR D N 1
ATOM 11952 C CA . TYR D 2 342 ? 231.140 206.048 215.806 1.00 44.94 342 TYR D CA 1
ATOM 11953 C C . TYR D 2 342 ? 229.955 206.818 215.234 1.00 44.94 342 TYR D C 1
ATOM 11954 O O . TYR D 2 342 ? 229.094 206.212 214.590 1.00 44.94 342 TYR D O 1
ATOM 11963 N N . MET D 2 343 ? 229.893 208.132 215.438 1.00 47.88 343 MET D N 1
ATOM 11964 C CA . MET D 2 343 ? 228.814 208.890 214.832 1.00 47.88 343 MET D CA 1
ATOM 11965 C C . MET D 2 343 ? 229.374 209.975 213.920 1.00 47.88 343 MET D C 1
ATOM 11966 O O . MET D 2 343 ? 230.387 210.600 214.254 1.00 47.88 343 MET D O 1
ATOM 11971 N N . PRO D 2 344 ? 228.750 210.214 212.766 1.00 50.33 344 PRO D N 1
ATOM 11972 C CA . PRO D 2 344 ? 229.302 211.183 211.812 1.00 50.33 344 PRO D CA 1
ATOM 11973 C C . PRO D 2 344 ? 229.284 212.602 212.357 1.00 50.33 344 PRO D C 1
ATOM 11974 O O . PRO D 2 344 ? 228.483 212.951 213.228 1.00 50.33 344 PRO D O 1
ATOM 11978 N N . ALA D 2 345 ? 230.200 213.421 211.831 1.00 50.84 345 ALA D N 1
ATOM 11979 C CA . ALA D 2 345 ? 230.338 214.796 212.300 1.00 50.84 345 ALA D CA 1
ATOM 11980 C C . ALA D 2 345 ? 229.078 215.612 212.041 1.00 50.84 345 ALA D C 1
ATOM 11981 O O . ALA D 2 345 ? 228.670 216.408 212.894 1.00 50.84 345 ALA D O 1
ATOM 11983 N N . SER D 2 346 ? 228.453 215.434 210.880 1.00 47.14 346 SER D N 1
ATOM 11984 C CA . SER D 2 346 ? 227.186 216.089 210.591 1.00 47.14 346 SER D CA 1
ATOM 11985 C C . SER D 2 346 ? 225.992 215.303 211.105 1.00 47.14 346 SER D C 1
ATOM 11986 O O . SER D 2 346 ? 224.865 215.806 211.049 1.00 47.14 346 SER D O 1
ATOM 11989 N N . GLY D 2 347 ? 226.211 214.096 211.602 1.00 46.24 347 GLY D N 1
ATOM 11990 C CA . GLY D 2 347 ? 225.162 213.283 212.178 1.00 46.24 347 GLY D CA 1
ATOM 11991 C C . GLY D 2 347 ? 225.061 213.467 213.673 1.00 46.24 347 GLY D C 1
ATOM 11992 O O . GLY D 2 347 ? 225.488 214.482 214.230 1.00 46.24 347 GLY D O 1
ATOM 11993 N N . GLY D 2 348 ? 224.489 212.467 214.336 1.00 42.16 348 GLY D N 1
ATOM 11994 C CA . GLY D 2 348 ? 224.292 212.560 215.765 1.00 42.16 348 GLY D CA 1
ATOM 11995 C C . GLY D 2 348 ? 223.084 213.357 216.192 1.00 42.16 348 GLY D C 1
ATOM 11996 O O . GLY D 2 348 ? 222.911 213.589 217.392 1.00 42.16 348 GLY D O 1
ATOM 11997 N N . LEU D 2 349 ? 222.244 213.787 215.252 1.00 37.01 349 LEU D N 1
ATOM 11998 C CA . LEU D 2 349 ? 221.063 214.576 215.574 1.00 37.01 349 LEU D CA 1
ATOM 11999 C C . LEU D 2 349 ? 219.812 213.919 215.017 1.00 37.01 349 LEU D C 1
ATOM 12000 O O . LEU D 2 349 ? 219.759 213.564 213.835 1.00 37.01 349 LEU D O 1
ATOM 12005 N N . LYS D 2 350 ? 218.820 213.761 215.877 1.00 33.60 350 LYS D N 1
ATOM 12006 C CA . LYS D 2 350 ? 217.427 213.583 215.482 1.00 33.60 350 LYS D CA 1
ATOM 12007 C C . LYS D 2 350 ? 216.771 214.958 215.496 1.00 33.60 350 LYS D C 1
ATOM 12008 O O . LYS D 2 350 ? 216.435 215.481 216.560 1.00 33.60 350 LYS D O 1
ATOM 12014 N N . LEU D 2 351 ? 216.600 215.551 214.322 1.00 31.01 351 LEU D N 1
ATOM 12015 C CA . LEU D 2 351 ? 215.948 216.846 214.227 1.00 31.01 351 LEU D CA 1
ATOM 12016 C C . LEU D 2 351 ? 214.435 216.678 214.199 1.00 31.01 351 LEU D C 1
ATOM 12017 O O . LEU D 2 351 ? 213.907 215.733 213.612 1.00 31.01 351 LEU D O 1
ATOM 12022 N N . GLY D 2 352 ? 213.743 217.607 214.846 1.00 32.08 352 GLY D N 1
ATOM 12023 C CA . GLY D 2 352 ? 212.296 217.568 214.880 1.00 32.08 352 GLY D CA 1
ATOM 12024 C C . GLY D 2 352 ? 211.690 218.953 214.916 1.00 32.08 352 GLY D C 1
ATOM 12025 O O . GLY D 2 352 ? 212.212 219.840 215.595 1.00 32.08 352 GLY D O 1
ATOM 12026 N N . TYR D 2 353 ? 210.596 219.156 214.188 1.00 39.38 353 TYR D N 1
ATOM 12027 C CA . TYR D 2 353 ? 209.939 220.451 214.103 1.00 39.38 353 TYR D CA 1
ATOM 12028 C C . TYR D 2 353 ? 208.523 220.318 214.644 1.00 39.38 353 TYR D C 1
ATOM 12029 O O . TYR D 2 353 ? 207.826 219.342 214.350 1.00 39.38 353 TYR D O 1
ATOM 12038 N N . ALA D 2 354 ? 208.104 221.289 215.445 1.00 41.30 354 ALA D N 1
ATOM 12039 C CA . ALA D 2 354 ? 206.727 221.366 215.902 1.00 41.30 354 ALA D CA 1
ATOM 12040 C C . ALA D 2 354 ? 206.212 222.781 215.678 1.00 41.30 354 ALA D C 1
ATOM 12041 O O . ALA D 2 354 ? 206.943 223.759 215.849 1.00 41.30 354 ALA D O 1
ATOM 12043 N N . GLU D 2 355 ? 204.938 222.883 215.304 1.00 46.93 355 GLU D N 1
ATOM 12044 C CA . GLU D 2 355 ? 204.392 224.161 214.866 1.00 46.93 355 GLU D CA 1
ATOM 12045 C C . GLU D 2 355 ? 204.170 225.154 216.002 1.00 46.93 355 GLU D C 1
ATOM 12046 O O . GLU D 2 355 ? 204.136 226.363 215.743 1.00 46.93 355 GLU D O 1
ATOM 12052 N N . THR D 2 356 ? 204.031 224.692 217.244 1.00 46.35 356 THR D N 1
ATOM 12053 C CA . THR D 2 356 ? 203.717 225.571 218.361 1.00 46.35 356 THR D CA 1
ATOM 12054 C C . THR D 2 356 ? 204.643 225.289 219.541 1.00 46.35 356 THR D C 1
ATOM 12055 O O . THR D 2 356 ? 204.919 224.131 219.866 1.00 46.35 356 THR D O 1
ATOM 12059 N N . ALA D 2 357 ? 205.111 226.357 220.177 1.00 45.69 357 ALA D N 1
ATOM 12060 C CA . ALA D 2 357 ? 205.949 226.319 221.364 1.00 45.69 357 ALA D CA 1
ATOM 12061 C C . ALA D 2 357 ? 205.149 226.817 222.560 1.00 45.69 357 ALA D C 1
ATOM 12062 O O . ALA D 2 357 ? 204.103 227.455 222.389 1.00 45.69 357 ALA D O 1
ATOM 12064 N N . PRO D 2 358 ? 205.589 226.515 223.785 1.00 46.15 358 PRO D N 1
ATOM 12065 C CA . PRO D 2 358 ? 204.890 227.040 224.965 1.00 46.15 358 PRO D CA 1
ATOM 12066 C C . PRO D 2 358 ? 204.837 228.560 224.961 1.00 46.15 358 PRO D C 1
ATOM 12067 O O . PRO D 2 358 ? 205.756 229.237 224.494 1.00 46.15 358 PRO D O 1
ATOM 12071 N N . GLU D 2 359 ? 203.730 229.090 225.480 1.00 49.78 359 GLU D N 1
ATOM 12072 C CA . GLU D 2 359 ? 203.515 230.530 225.500 1.00 49.78 359 GLU D CA 1
ATOM 12073 C C . GLU D 2 359 ? 204.538 231.213 226.399 1.00 49.78 359 GLU D C 1
ATOM 12074 O O . GLU D 2 359 ? 205.058 230.625 227.351 1.00 49.78 359 GLU D O 1
ATOM 12080 N N . GLY D 2 360 ? 204.818 232.475 226.087 1.00 48.17 360 GLY D N 1
ATOM 12081 C CA . GLY D 2 360 ? 205.976 233.155 226.611 1.00 48.17 360 GLY D CA 1
ATOM 12082 C C . GLY D 2 360 ? 207.232 232.928 225.803 1.00 48.17 360 GLY D C 1
ATOM 12083 O O . GLY D 2 360 ? 208.224 233.638 226.009 1.00 48.17 360 GLY D O 1
ATOM 12084 N N . PHE D 2 361 ? 207.214 231.963 224.886 1.00 47.21 361 PHE D N 1
ATOM 12085 C CA . PHE D 2 361 ? 208.314 231.688 223.972 1.00 47.21 361 PHE D CA 1
ATOM 12086 C C . PHE D 2 361 ? 207.766 231.711 222.554 1.00 47.21 361 PHE D C 1
ATOM 12087 O O . PHE D 2 361 ? 206.876 230.919 222.220 1.00 47.21 361 PHE D O 1
ATOM 12095 N N . ALA D 2 362 ? 208.281 232.623 221.727 1.00 46.89 362 ALA D N 1
ATOM 12096 C CA . ALA D 2 362 ? 207.936 232.601 220.310 1.00 46.89 362 ALA D CA 1
ATOM 12097 C C . ALA D 2 362 ? 208.426 231.314 219.660 1.00 46.89 362 ALA D C 1
ATOM 12098 O O . ALA D 2 362 ? 207.706 230.683 218.878 1.00 46.89 362 ALA D O 1
ATOM 12100 N N . SER D 2 363 ? 209.651 230.910 219.983 1.00 45.76 363 SER D N 1
ATOM 12101 C CA . SER D 2 363 ? 210.193 229.616 219.604 1.00 45.76 363 SER D CA 1
ATOM 12102 C C . SER D 2 363 ? 210.904 229.035 220.815 1.00 45.76 363 SER D C 1
ATOM 12103 O O . SER D 2 363 ? 211.278 229.771 221.732 1.00 45.76 363 SER D O 1
ATOM 12106 N N . SER D 2 364 ? 211.071 227.715 220.828 1.00 41.64 364 SER D N 1
ATOM 12107 C CA . SER D 2 364 ? 211.755 227.045 221.922 1.00 41.64 364 SER D CA 1
ATOM 12108 C C . SER D 2 364 ? 212.382 225.757 221.408 1.00 41.64 364 SER D C 1
ATOM 12109 O O . SER D 2 364 ? 212.051 225.268 220.326 1.00 41.64 364 SER D O 1
ATOM 12112 N N . GLY D 2 365 ? 213.305 225.222 222.193 1.00 35.27 365 GLY D N 1
ATOM 12113 C CA . GLY D 2 365 ? 214.067 224.060 221.778 1.00 35.27 365 GLY D CA 1
ATOM 12114 C C . GLY D 2 365 ? 214.278 223.091 222.919 1.00 35.27 365 GLY D C 1
ATOM 12115 O O . GLY D 2 365 ? 214.354 223.476 224.088 1.00 35.27 365 GLY D O 1
ATOM 12116 N N . LEU D 2 366 ? 214.368 221.812 222.560 1.00 32.94 366 LEU D N 1
ATOM 12117 C CA . LEU D 2 366 ? 214.647 220.732 223.493 1.00 32.94 366 LEU D CA 1
ATOM 12118 C C . LEU D 2 366 ? 215.820 219.916 222.979 1.00 32.94 366 LEU D C 1
ATOM 12119 O O . LEU D 2 366 ? 215.886 219.589 221.791 1.00 32.94 366 LEU D O 1
ATOM 12124 N N . ALA D 2 367 ? 216.738 219.587 223.878 1.00 31.52 367 ALA D N 1
ATOM 12125 C CA . ALA D 2 367 ? 217.860 218.707 223.572 1.00 31.52 367 ALA D CA 1
ATOM 12126 C C . ALA D 2 367 ? 217.751 217.472 224.458 1.00 31.52 367 ALA D C 1
ATOM 12127 O O . ALA D 2 367 ? 217.865 217.573 225.684 1.00 31.52 367 ALA D O 1
ATOM 12129 N N . LEU D 2 368 ? 217.498 216.323 223.832 1.00 30.28 368 LEU D N 1
ATOM 12130 C CA . LEU D 2 368 ? 217.443 215.013 224.483 1.00 30.28 368 LEU D CA 1
ATOM 12131 C C . LEU D 2 368 ? 218.692 214.240 224.077 1.00 30.28 368 LEU D C 1
ATOM 12132 O O . LEU D 2 368 ? 218.735 213.654 222.995 1.00 30.28 368 LEU D O 1
ATOM 12137 N N . VAL D 2 369 ? 219.709 214.234 224.929 1.00 32.95 369 VAL D N 1
ATOM 12138 C CA . VAL D 2 369 ? 220.991 213.628 224.598 1.00 32.95 369 VAL D CA 1
ATOM 12139 C C . VAL D 2 369 ? 221.138 212.305 225.341 1.00 32.95 369 VAL D C 1
ATOM 12140 O O . VAL D 2 369 ? 220.917 212.227 226.556 1.00 32.95 369 VAL D O 1
ATOM 12144 N N . ASN D 2 370 ? 221.445 211.255 224.588 1.00 34.97 370 ASN D N 1
ATOM 12145 C CA . ASN D 2 370 ? 221.984 210.023 225.139 1.00 34.97 370 ASN D CA 1
ATOM 12146 C C . ASN D 2 370 ? 223.491 210.196 225.220 1.00 34.97 370 ASN D C 1
ATOM 12147 O O . ASN D 2 370 ? 224.146 210.424 224.190 1.00 34.97 370 ASN D O 1
ATOM 12152 N N . HIS D 2 371 ? 224.025 210.086 226.438 1.00 40.37 371 HIS D N 1
ATOM 12153 C CA . HIS D 2 371 ? 225.353 210.561 226.799 1.00 40.37 371 HIS D CA 1
ATOM 12154 C C . HIS D 2 371 ? 226.089 209.507 227.615 1.00 40.37 371 HIS D C 1
ATOM 12155 O O . HIS D 2 371 ? 225.474 208.705 228.323 1.00 40.37 371 HIS D O 1
ATOM 12162 N N . THR D 2 372 ? 227.420 209.515 227.500 1.00 41.47 372 THR D N 1
ATOM 12163 C CA . THR D 2 372 ? 228.259 208.704 228.375 1.00 41.47 372 THR D CA 1
ATOM 12164 C C . THR D 2 372 ? 228.285 209.237 229.801 1.00 41.47 372 THR D C 1
ATOM 12165 O O . THR D 2 372 ? 228.218 208.451 230.753 1.00 41.47 372 THR D O 1
ATOM 12169 N N . GLY D 2 373 ? 228.361 210.560 229.958 1.00 41.45 373 GLY D N 1
ATOM 12170 C CA . GLY D 2 373 ? 228.537 211.188 231.252 1.00 41.45 373 GLY D CA 1
ATOM 12171 C C . GLY D 2 373 ? 227.385 211.011 232.211 1.00 41.45 373 GLY D C 1
ATOM 12172 O O . GLY D 2 373 ? 227.548 211.278 233.406 1.00 41.45 373 GLY D O 1
ATOM 12173 N N . ILE D 2 374 ? 226.216 210.592 231.720 1.00 37.95 374 ILE D N 1
ATOM 12174 C CA . ILE D 2 374 ? 225.127 210.276 232.633 1.00 37.95 374 ILE D CA 1
ATOM 12175 C C . ILE D 2 374 ? 225.469 209.066 233.494 1.00 37.95 374 ILE D C 1
ATOM 12176 O O . ILE D 2 374 ? 224.952 208.942 234.612 1.00 37.95 374 ILE D O 1
ATOM 12181 N N . ALA D 2 375 ? 226.369 208.193 233.023 1.00 37.80 375 ALA D N 1
ATOM 12182 C CA . ALA D 2 375 ? 226.903 207.146 233.887 1.00 37.80 375 ALA D CA 1
ATOM 12183 C C . ALA D 2 375 ? 227.596 207.737 235.105 1.00 37.80 375 ALA D C 1
ATOM 12184 O O . ALA D 2 375 ? 227.606 207.117 236.175 1.00 37.80 375 ALA D O 1
ATOM 12186 N N . ALA D 2 376 ? 228.182 208.931 234.954 1.00 39.06 376 ALA D N 1
ATOM 12187 C CA . ALA D 2 376 ? 228.715 209.656 236.101 1.00 39.06 376 ALA D CA 1
ATOM 12188 C C . ALA D 2 376 ? 227.651 209.828 237.173 1.00 39.06 376 ALA D C 1
ATOM 12189 O O . ALA D 2 376 ? 227.896 209.532 238.351 1.00 39.06 376 ALA D O 1
ATOM 12191 N N . VAL D 2 377 ? 226.451 210.271 236.777 1.00 37.64 377 VAL D N 1
ATOM 12192 C CA . VAL D 2 377 ? 225.308 210.256 237.688 1.00 37.64 377 VAL D CA 1
ATOM 12193 C C . VAL D 2 377 ? 225.212 208.899 238.363 1.00 37.64 377 VAL D C 1
ATOM 12194 O O . VAL D 2 377 ? 225.325 208.783 239.593 1.00 37.64 377 VAL D O 1
ATOM 12198 N N . PHE D 2 378 ? 225.128 207.845 237.548 1.00 37.75 378 PHE D N 1
ATOM 12199 C CA . PHE D 2 378 ? 225.066 206.484 238.059 1.00 37.75 378 PHE D CA 1
ATOM 12200 C C . PHE D 2 378 ? 226.194 206.232 239.044 1.00 37.75 378 PHE D C 1
ATOM 12201 O O . PHE D 2 378 ? 225.955 205.837 240.194 1.00 37.75 378 PHE D O 1
ATOM 12209 N N . GLU D 2 379 ? 227.428 206.566 238.645 1.00 40.77 379 GLU D N 1
ATOM 12210 C CA . GLU D 2 379 ? 228.554 206.142 239.461 1.00 40.77 379 GLU D CA 1
ATOM 12211 C C . GLU D 2 379 ? 228.551 206.851 240.803 1.00 40.77 379 GLU D C 1
ATOM 12212 O O . GLU D 2 379 ? 228.982 206.256 241.799 1.00 40.77 379 GLU D O 1
ATOM 12218 N N . ARG D 2 380 ? 228.017 208.082 240.877 1.00 39.15 380 ARG D N 1
ATOM 12219 C CA . ARG D 2 380 ? 228.040 208.740 242.179 1.00 39.15 380 ARG D CA 1
ATOM 12220 C C . ARG D 2 380 ? 227.164 207.977 243.159 1.00 39.15 380 ARG D C 1
ATOM 12221 O O . ARG D 2 380 ? 227.585 207.714 244.294 1.00 39.15 380 ARG D O 1
ATOM 12229 N N . LEU D 2 381 ? 225.995 207.512 242.700 1.00 38.96 381 LEU D N 1
ATOM 12230 C CA . LEU D 2 381 ? 225.196 206.623 243.532 1.00 38.96 381 LEU D CA 1
ATOM 12231 C C . LEU D 2 381 ? 225.993 205.375 243.865 1.00 38.96 381 LEU D C 1
ATOM 12232 O O . LEU D 2 381 ? 226.124 205.005 245.041 1.00 38.96 381 LEU D O 1
ATOM 12237 N N . ILE D 2 382 ? 226.623 204.783 242.845 1.00 41.76 382 ILE D N 1
ATOM 12238 C CA . ILE D 2 382 ? 227.483 203.626 243.057 1.00 41.76 382 ILE D CA 1
ATOM 12239 C C . ILE D 2 382 ? 228.576 203.971 244.052 1.00 41.76 382 ILE D C 1
ATOM 12240 O O . ILE D 2 382 ? 228.860 203.196 244.975 1.00 41.76 382 ILE D O 1
ATOM 12245 N N . ALA D 2 383 ? 229.154 205.173 243.926 1.00 41.48 383 ALA D N 1
ATOM 12246 C CA . ALA D 2 383 ? 230.207 205.575 244.851 1.00 41.48 383 ALA D CA 1
ATOM 12247 C C . ALA D 2 383 ? 229.688 205.571 246.278 1.00 41.48 383 ALA D C 1
ATOM 12248 O O . ALA D 2 383 ? 230.314 204.987 247.173 1.00 41.48 383 ALA D O 1
ATOM 12250 N N . GLN D 2 384 ? 228.501 206.143 246.493 1.00 42.01 384 GLN D N 1
ATOM 12251 C CA . GLN D 2 384 ? 227.905 206.083 247.818 1.00 42.01 384 GLN D CA 1
ATOM 12252 C C . GLN D 2 384 ? 227.603 204.643 248.200 1.00 42.01 384 GLN D C 1
ATOM 12253 O O . GLN D 2 384 ? 227.919 204.219 249.321 1.00 42.01 384 GLN D O 1
ATOM 12259 N N . PHE D 2 385 ? 227.084 203.859 247.251 1.00 43.30 385 PHE D N 1
ATOM 12260 C CA . PHE D 2 385 ? 226.827 202.451 247.514 1.00 43.30 385 PHE D CA 1
ATOM 12261 C C . PHE D 2 385 ? 228.127 201.713 247.802 1.00 43.30 385 PHE D C 1
ATOM 12262 O O . PHE D 2 385 ? 228.120 200.696 248.505 1.00 43.30 385 PHE D O 1
ATOM 12270 N N . ASP D 2 386 ? 229.249 202.212 247.268 1.00 46.49 386 ASP D N 1
ATOM 12271 C CA . ASP D 2 386 ? 230.534 201.566 247.504 1.00 46.49 386 ASP D CA 1
ATOM 12272 C C . ASP D 2 386 ? 231.005 201.724 248.941 1.00 46.49 386 ASP D C 1
ATOM 12273 O O . ASP D 2 386 ? 231.897 200.985 249.369 1.00 46.49 386 ASP D O 1
ATOM 12278 N N . ILE D 2 387 ? 230.436 202.659 249.693 1.00 41.77 387 ILE D N 1
ATOM 12279 C CA . ILE D 2 387 ? 230.783 202.824 251.096 1.00 41.77 387 ILE D CA 1
ATOM 12280 C C . ILE D 2 387 ? 229.627 202.407 251.997 1.00 41.77 387 ILE D C 1
ATOM 12281 O O . ILE D 2 387 ? 229.826 202.047 253.158 1.00 41.77 387 ILE D O 1
ATOM 12286 N N . MET D 2 388 ? 228.418 202.386 251.440 1.00 41.46 388 MET D N 1
ATOM 12287 C CA . MET D 2 388 ? 227.225 202.073 252.214 1.00 41.46 388 MET D CA 1
ATOM 12288 C C . MET D 2 388 ? 227.032 200.569 252.374 1.00 41.46 388 MET D C 1
ATOM 12289 O O . MET D 2 388 ? 226.777 200.089 253.484 1.00 41.46 388 MET D O 1
ATOM 12294 N N . PHE D 2 389 ? 227.155 199.810 251.282 1.00 43.00 389 PHE D N 1
ATOM 12295 C CA . PHE D 2 389 ? 226.894 198.374 251.334 1.00 43.00 389 PHE D CA 1
ATOM 12296 C C . PHE D 2 389 ? 227.950 197.633 252.142 1.00 43.00 389 PHE D C 1
ATOM 12297 O O . PHE D 2 389 ? 227.619 196.764 252.958 1.00 43.00 389 PHE D O 1
ATOM 12305 N N . ASP D 2 390 ? 229.226 197.959 251.930 1.00 46.97 390 ASP D N 1
ATOM 12306 C CA . ASP D 2 390 ? 230.320 197.237 252.568 1.00 46.97 390 ASP D CA 1
ATOM 12307 C C . ASP D 2 390 ? 230.377 197.442 254.075 1.00 46.97 390 ASP D C 1
ATOM 12308 O O . ASP D 2 390 ? 231.102 196.709 254.755 1.00 46.97 390 ASP D O 1
ATOM 12313 N N . ASN D 2 391 ? 229.639 198.412 254.608 1.00 42.76 391 ASN D N 1
ATOM 12314 C CA . ASN D 2 391 ? 229.603 198.673 256.039 1.00 42.76 391 ASN D CA 1
ATOM 12315 C C . ASN D 2 391 ? 228.310 198.196 256.688 1.00 42.76 391 ASN D C 1
ATOM 12316 O O . ASN D 2 391 ? 228.081 198.490 257.867 1.00 42.76 391 ASN D O 1
ATOM 12321 N N . HIS D 2 392 ? 227.474 197.459 255.950 1.00 45.08 392 HIS D N 1
ATOM 12322 C CA . HIS D 2 392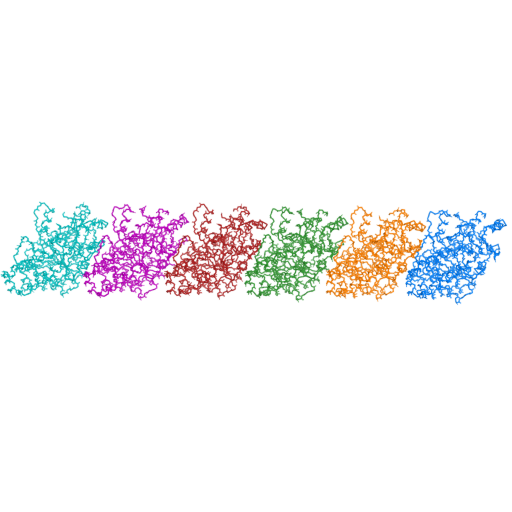 ? 226.175 196.980 256.429 1.00 45.08 392 HIS D CA 1
ATOM 12323 C C . HIS D 2 392 ? 225.334 198.141 256.962 1.00 45.08 392 HIS D C 1
ATOM 12324 O O . HIS D 2 392 ? 224.761 198.085 258.052 1.00 45.08 392 HIS D O 1
ATOM 12331 N N . ALA D 2 393 ? 225.279 199.209 256.166 1.00 40.73 393 ALA D N 1
ATOM 12332 C CA . ALA D 2 393 ? 224.733 200.472 256.645 1.00 40.73 393 ALA D CA 1
ATOM 12333 C C . ALA D 2 393 ? 223.244 200.385 256.938 1.00 40.73 393 ALA D C 1
ATOM 12334 O O . ALA D 2 393 ? 222.839 200.550 258.089 1.00 40.73 393 ALA D O 1
ATOM 12336 N N . TYR D 2 394 ? 222.419 200.121 255.928 1.00 37.26 394 TYR D N 1
ATOM 12337 C CA . TYR D 2 394 ? 220.975 200.083 256.120 1.00 37.26 394 TYR D CA 1
ATOM 12338 C C . TYR D 2 394 ? 220.375 198.792 255.574 1.00 37.26 394 TYR D C 1
ATOM 12339 O O . TYR D 2 394 ? 219.176 198.725 255.297 1.00 37.26 394 TYR D O 1
ATOM 12348 N N . THR D 2 395 ? 221.202 197.757 255.418 1.00 43.59 395 THR D N 1
ATOM 12349 C CA . THR D 2 395 ? 220.770 196.533 254.754 1.00 43.59 395 THR D CA 1
ATOM 12350 C C . THR D 2 395 ? 219.750 195.736 255.554 1.00 43.59 395 THR D C 1
ATOM 12351 O O . THR D 2 395 ? 219.019 194.938 254.958 1.00 43.59 395 THR D O 1
ATOM 12355 N N . HIS D 2 396 ? 219.679 195.920 256.875 1.00 41.86 396 HIS D N 1
ATOM 12356 C CA . HIS D 2 396 ? 218.688 195.178 257.646 1.00 41.86 396 HIS D CA 1
ATOM 12357 C C . HIS D 2 396 ? 217.275 195.657 257.338 1.00 41.86 396 HIS D C 1
ATOM 12358 O O . HIS D 2 396 ? 216.333 194.859 257.378 1.00 41.86 396 HIS D O 1
ATOM 12365 N N . TRP D 2 397 ? 217.116 196.943 257.002 1.00 39.17 397 TRP D N 1
ATOM 12366 C CA . TRP D 2 397 ? 215.809 197.478 256.637 1.00 39.17 397 TRP D CA 1
ATOM 12367 C C . TRP D 2 397 ? 215.227 196.793 255.413 1.00 39.17 397 TRP D C 1
ATOM 12368 O O . TRP D 2 397 ? 214.002 196.755 255.260 1.00 39.17 397 TRP D O 1
ATOM 12379 N N . TYR D 2 398 ? 216.077 196.265 254.537 1.00 39.54 398 TYR D N 1
ATOM 12380 C CA . TYR D 2 398 ? 215.632 195.511 253.375 1.00 39.54 398 TYR D CA 1
ATOM 12381 C C . TYR D 2 398 ? 215.565 194.020 253.678 1.00 39.54 398 TYR D C 1
ATOM 12382 O O . TYR D 2 398 ? 214.634 193.335 253.240 1.00 39.54 398 TYR D O 1
ATOM 12391 N N . GLU D 2 399 ? 216.552 193.508 254.422 1.00 42.50 399 GLU D N 1
ATOM 12392 C CA . GLU D 2 399 ? 216.609 192.082 254.724 1.00 42.50 399 GLU D CA 1
ATOM 12393 C C . GLU D 2 399 ? 215.416 191.626 255.552 1.00 42.50 399 GLU D C 1
ATOM 12394 O O . GLU D 2 399 ? 214.843 190.565 255.276 1.00 42.50 399 GLU D O 1
ATOM 12400 N N . ASN D 2 400 ? 215.024 192.403 256.563 1.00 42.61 400 ASN D N 1
ATOM 12401 C CA . ASN D 2 400 ? 213.826 192.091 257.326 1.00 42.61 400 ASN D CA 1
ATOM 12402 C C . ASN D 2 400 ? 212.551 192.385 256.550 1.00 42.61 400 ASN D C 1
ATOM 12403 O O . ASN D 2 400 ? 211.474 191.950 256.969 1.00 42.61 400 ASN D O 1
ATOM 12408 N N . ALA D 2 401 ? 212.652 193.106 255.437 1.00 41.76 401 ALA D N 1
ATOM 12409 C CA . ALA D 2 401 ? 211.512 193.414 254.589 1.00 41.76 401 ALA D CA 1
ATOM 12410 C C . ALA D 2 401 ? 211.360 192.444 253.423 1.00 41.76 401 ALA D C 1
ATOM 12411 O O . ALA D 2 401 ? 210.378 192.542 252.681 1.00 41.76 401 ALA D O 1
ATOM 12413 N N . GLY D 2 402 ? 212.297 191.515 253.244 1.00 41.92 402 GLY D N 1
ATOM 12414 C CA . GLY D 2 402 ? 212.202 190.498 252.216 1.00 41.92 402 GLY D CA 1
ATOM 12415 C C . GLY D 2 402 ? 213.187 190.631 251.074 1.00 41.92 402 GLY D C 1
ATOM 12416 O O . GLY D 2 402 ? 213.306 189.693 250.275 1.00 41.92 402 GLY D O 1
ATOM 12417 N N . VAL D 2 403 ? 213.898 191.750 250.961 1.00 41.81 403 VAL D N 1
ATOM 12418 C CA . VAL D 2 403 ? 214.887 191.957 249.908 1.00 41.81 403 VAL D CA 1
ATOM 12419 C C . VAL D 2 403 ? 216.264 191.775 250.534 1.00 41.81 403 VAL D C 1
ATOM 12420 O O . VAL D 2 403 ? 216.714 192.608 251.329 1.00 41.81 403 VAL D O 1
ATOM 12424 N N . SER D 2 404 ? 216.935 190.683 250.182 1.00 46.28 404 SER D N 1
ATOM 12425 C CA . SER D 2 404 ? 218.209 190.349 250.795 1.00 46.28 404 SER D CA 1
ATOM 12426 C C . SER D 2 404 ? 219.337 191.168 250.171 1.00 46.28 404 SER D C 1
ATOM 12427 O O . SER D 2 404 ? 219.136 191.964 249.249 1.00 46.28 404 SER D O 1
ATOM 12430 N N . ARG D 2 405 ? 220.549 190.969 250.694 1.00 47.27 405 ARG D N 1
ATOM 12431 C CA . ARG D 2 405 ? 221.702 191.733 250.231 1.00 47.27 405 ARG D CA 1
ATOM 12432 C C . ARG D 2 405 ? 222.187 191.261 248.865 1.00 47.27 405 ARG D C 1
ATOM 12433 O O . ARG D 2 405 ? 222.823 192.030 248.137 1.00 47.27 405 ARG D O 1
ATOM 12441 N N . ASP D 2 406 ? 221.905 190.007 248.504 1.00 49.44 406 ASP D N 1
ATOM 12442 C CA . ASP D 2 406 ? 222.424 189.458 247.253 1.00 49.44 406 ASP D CA 1
ATOM 12443 C C . ASP D 2 406 ? 221.751 190.083 246.034 1.00 49.44 406 ASP D C 1
ATOM 12444 O O . ASP D 2 406 ? 222.421 190.391 245.041 1.00 49.44 406 ASP D O 1
ATOM 12449 N N . MET D 2 407 ? 220.428 190.261 246.078 1.00 48.13 407 MET D N 1
ATOM 12450 C CA . MET D 2 407 ? 219.751 190.891 244.949 1.00 48.13 407 MET D CA 1
ATOM 12451 C C . MET D 2 407 ? 220.114 192.366 244.834 1.00 48.13 407 MET D C 1
ATOM 12452 O O . MET D 2 407 ? 220.216 192.891 243.720 1.00 48.13 407 MET D O 1
ATOM 12457 N N . MET D 2 408 ? 220.356 193.029 245.964 1.00 46.61 408 MET D N 1
ATOM 12458 C CA . MET D 2 408 ? 220.882 194.389 245.932 1.00 46.61 408 MET D CA 1
ATOM 12459 C C . MET D 2 408 ? 222.268 194.426 245.290 1.00 46.61 408 MET D C 1
ATOM 12460 O O . MET D 2 408 ? 222.573 195.321 244.487 1.00 46.61 408 MET D O 1
ATOM 12465 N N . ALA D 2 409 ? 223.117 193.453 245.628 1.00 47.81 409 ALA D N 1
ATOM 12466 C CA . ALA D 2 409 ? 224.455 193.396 245.050 1.00 47.81 409 ALA D CA 1
ATOM 12467 C C . ALA D 2 409 ? 224.406 193.159 243.544 1.00 47.81 409 ALA D C 1
ATOM 12468 O O . ALA D 2 409 ? 225.157 193.785 242.788 1.00 47.81 409 ALA D O 1
ATOM 12470 N N . LYS D 2 410 ? 223.536 192.253 243.083 1.00 48.78 410 LYS D N 1
ATOM 12471 C CA . LYS D 2 410 ? 223.458 192.021 241.641 1.00 48.78 410 LYS D CA 1
ATOM 12472 C C . LYS D 2 410 ? 222.815 193.203 240.921 1.00 48.78 410 LYS D C 1
ATOM 12473 O O . LYS D 2 410 ? 223.149 193.483 239.764 1.00 48.78 410 LYS D O 1
ATOM 12479 N N . ALA D 2 411 ? 221.898 193.917 241.584 1.00 45.86 411 ALA D N 1
ATOM 12480 C CA . ALA D 2 411 ? 221.370 195.146 240.997 1.00 45.86 411 ALA D CA 1
ATOM 12481 C C . ALA D 2 411 ? 222.473 196.181 240.802 1.00 45.86 411 ALA D C 1
ATOM 12482 O O . ALA D 2 411 ? 222.567 196.815 239.740 1.00 45.86 411 ALA D O 1
ATOM 12484 N N . ARG D 2 412 ? 223.336 196.348 241.808 1.00 46.08 412 ARG D N 1
ATOM 12485 C CA . ARG D 2 412 ? 224.479 197.239 241.631 1.00 46.08 412 ARG D CA 1
ATOM 12486 C C . ARG D 2 412 ? 225.436 196.733 240.565 1.00 46.08 412 ARG D C 1
ATOM 12487 O O . ARG D 2 412 ? 226.037 197.537 239.852 1.00 46.08 412 ARG D O 1
ATOM 12495 N N . ASN D 2 413 ? 225.620 195.416 240.467 1.00 47.23 413 ASN D N 1
ATOM 12496 C CA . ASN D 2 413 ? 226.488 194.876 239.427 1.00 47.23 413 ASN D CA 1
ATOM 12497 C C . ASN D 2 413 ? 225.955 195.222 238.044 1.00 47.23 413 ASN D C 1
ATOM 12498 O O . ASN D 2 413 ? 226.717 195.629 237.158 1.00 47.23 413 ASN D O 1
ATOM 12503 N N . GLN D 2 414 ? 224.642 195.093 237.854 1.00 45.53 414 GLN D N 1
ATOM 12504 C CA . GLN D 2 414 ? 224.026 195.468 236.586 1.00 45.53 414 GLN D CA 1
ATOM 12505 C C . GLN D 2 414 ? 224.175 196.961 236.315 1.00 45.53 414 GLN D C 1
ATOM 12506 O O . GLN D 2 414 ? 224.454 197.367 235.181 1.00 45.53 414 GLN D O 1
ATOM 12512 N N . ILE D 2 415 ? 224.004 197.790 237.346 1.00 41.05 415 ILE D N 1
ATOM 12513 C CA . ILE D 2 415 ? 224.111 199.235 237.153 1.00 41.05 415 ILE D CA 1
ATOM 12514 C C . ILE D 2 415 ? 225.547 199.634 236.828 1.00 41.05 415 ILE D C 1
ATOM 12515 O O . ILE D 2 415 ? 225.789 200.504 235.982 1.00 41.05 415 ILE D O 1
ATOM 12520 N N . ALA D 2 416 ? 226.522 199.006 237.488 1.00 41.81 416 ALA D N 1
ATOM 12521 C CA . ALA D 2 416 ? 227.925 199.270 237.184 1.00 41.81 416 ALA D CA 1
ATOM 12522 C C . ALA D 2 416 ? 228.280 198.805 235.779 1.00 41.81 416 ALA D C 1
ATOM 12523 O O . ALA D 2 416 ? 229.056 199.464 235.080 1.00 41.81 416 ALA D O 1
ATOM 12525 N N . THR D 2 417 ? 227.724 197.669 235.348 1.00 42.80 417 THR D N 1
ATOM 12526 C CA . THR D 2 417 ? 227.916 197.225 233.972 1.00 42.80 417 THR D CA 1
ATOM 12527 C C . THR D 2 417 ? 227.323 198.224 232.985 1.00 42.80 417 THR D C 1
ATOM 12528 O O . THR D 2 417 ? 227.907 198.488 231.929 1.00 42.80 417 THR D O 1
ATOM 12532 N N . LEU D 2 418 ? 226.161 198.791 233.314 1.00 40.03 418 LEU D N 1
ATOM 12533 C CA . LEU D 2 418 ? 225.540 199.790 232.448 1.00 40.03 418 LEU D CA 1
ATOM 12534 C C . LEU D 2 418 ? 226.407 201.044 232.361 1.00 40.03 418 LEU D C 1
ATOM 12535 O O . LEU D 2 418 ? 226.605 201.615 231.276 1.00 40.03 418 LEU D O 1
ATOM 12540 N N . ALA D 2 419 ? 226.917 201.496 233.509 1.00 41.96 419 ALA D N 1
ATOM 12541 C CA . ALA D 2 419 ? 227.788 202.666 233.538 1.00 41.96 419 ALA D CA 1
ATOM 12542 C C . ALA D 2 419 ? 229.067 202.412 232.755 1.00 41.96 419 ALA D C 1
ATOM 12543 O O . ALA D 2 419 ? 229.562 203.302 232.054 1.00 41.96 419 ALA D O 1
ATOM 12545 N N . GLN D 2 420 ? 229.607 201.197 232.849 1.00 46.17 420 GLN D N 1
ATOM 12546 C CA . GLN D 2 420 ? 230.781 200.850 232.061 1.00 46.17 420 GLN D CA 1
ATOM 12547 C C . GLN D 2 420 ? 230.450 200.764 230.577 1.00 46.17 420 GLN D C 1
ATOM 12548 O O . GLN D 2 420 ? 231.308 201.047 229.738 1.00 46.17 420 GLN D O 1
ATOM 12554 N N . SER D 2 421 ? 229.221 200.370 230.233 1.00 43.23 421 SER D N 1
ATOM 12555 C CA . SER D 2 421 ? 228.801 200.387 228.835 1.00 43.23 421 SER D CA 1
ATOM 12556 C C . SER D 2 421 ? 228.791 201.808 228.286 1.00 43.23 421 SER D C 1
ATOM 12557 O O . SER D 2 421 ? 229.251 202.050 227.162 1.00 43.23 421 SER D O 1
ATOM 12560 N N . TYR D 2 422 ? 228.269 202.759 229.066 1.00 40.57 422 TYR D N 1
ATOM 12561 C CA . TYR D 2 422 ? 228.411 204.170 228.697 1.00 40.57 422 TYR D CA 1
ATOM 12562 C C . TYR D 2 422 ? 229.872 204.584 228.565 1.00 40.57 422 TYR D C 1
ATOM 12563 O O . TYR D 2 422 ? 230.251 205.216 227.573 1.00 40.57 422 TYR D O 1
ATOM 12572 N N . ARG D 2 423 ? 230.706 204.237 229.545 1.00 46.66 423 ARG D N 1
ATOM 12573 C CA . ARG D 2 423 ? 232.102 204.664 229.504 1.00 46.66 423 ARG D CA 1
ATOM 12574 C C . ARG D 2 423 ? 232.860 204.066 228.325 1.00 46.66 423 ARG D C 1
ATOM 12575 O O . ARG D 2 423 ? 233.768 204.713 227.793 1.00 46.66 423 ARG D O 1
ATOM 12583 N N . ASP D 2 424 ? 232.506 202.853 227.908 1.00 49.91 424 ASP D N 1
ATOM 12584 C CA . ASP D 2 424 ? 233.055 202.228 226.713 1.00 49.91 424 ASP D CA 1
ATOM 12585 C C . ASP D 2 424 ? 232.484 202.804 225.426 1.00 49.91 424 ASP D C 1
ATOM 12586 O O . ASP D 2 424 ? 233.167 202.776 224.397 1.00 49.91 424 ASP D O 1
ATOM 12591 N N . ALA D 2 425 ? 231.256 203.323 225.454 1.00 45.97 425 ALA D N 1
ATOM 12592 C CA . ALA D 2 425 ? 230.644 203.925 224.278 1.00 45.97 425 ALA D CA 1
ATOM 12593 C C . ALA D 2 425 ? 231.108 205.357 224.033 1.00 45.97 425 ALA D C 1
ATOM 12594 O O . ALA D 2 425 ? 230.477 206.074 223.251 1.00 45.97 425 ALA D O 1
ATOM 12596 N N . SER D 2 426 ? 232.188 205.786 224.679 1.00 47.70 426 SER D N 1
ATOM 12597 C CA . SER D 2 426 ? 232.712 207.136 224.500 1.00 47.70 426 SER D CA 1
ATOM 12598 C C . SER D 2 426 ? 233.423 207.282 223.159 1.00 47.70 426 SER D C 1
ATOM 12599 O O . SER D 2 426 ? 233.696 208.393 222.706 1.00 47.70 426 SER D O 1
ATOM 12603 N N . LYS E 1 2 ? 193.740 209.919 254.969 1.00 54.65 2 LYS E N 1
ATOM 12604 C CA . LYS E 1 2 ? 194.317 209.459 256.227 1.00 54.65 2 LYS E CA 1
ATOM 12605 C C . LYS E 1 2 ? 195.836 209.353 256.132 1.00 54.65 2 LYS E C 1
ATOM 12606 O O . LYS E 1 2 ? 196.382 209.018 255.081 1.00 54.65 2 LYS E O 1
ATOM 12612 N N . VAL E 1 3 ? 196.513 209.647 257.241 1.00 52.81 3 VAL E N 1
ATOM 12613 C CA . VAL E 1 3 ? 197.966 209.646 257.299 1.00 52.81 3 VAL E CA 1
ATOM 12614 C C . VAL E 1 3 ? 198.413 208.603 258.312 1.00 52.81 3 VAL E C 1
ATOM 12615 O O . VAL E 1 3 ? 197.610 208.050 259.068 1.00 52.81 3 VAL E O 1
ATOM 12619 N N . ASN E 1 4 ? 199.716 208.328 258.313 1.00 51.33 4 ASN E N 1
ATOM 12620 C CA . ASN E 1 4 ? 200.271 207.371 259.257 1.00 51.33 4 ASN E CA 1
ATOM 12621 C C . ASN E 1 4 ? 200.142 207.902 260.680 1.00 51.33 4 ASN E C 1
ATOM 12622 O O . ASN E 1 4 ? 200.328 209.091 260.947 1.00 51.33 4 ASN E O 1
ATOM 12627 N N . ASN E 1 5 ? 199.810 207.002 261.597 1.00 51.66 5 ASN E N 1
ATOM 12628 C CA . ASN E 1 5 ? 199.406 207.383 262.940 1.00 51.66 5 ASN E CA 1
ATOM 12629 C C . ASN E 1 5 ? 200.551 207.199 263.929 1.00 51.66 5 ASN E C 1
ATOM 12630 O O . ASN E 1 5 ? 201.552 206.533 263.653 1.00 51.66 5 ASN E O 1
ATOM 12635 N N . THR E 1 6 ? 200.391 207.815 265.098 1.00 47.34 6 THR E N 1
ATOM 12636 C CA . THR E 1 6 ? 201.365 207.703 266.175 1.00 47.34 6 THR E CA 1
ATOM 12637 C C . THR E 1 6 ? 200.657 207.909 267.504 1.00 47.34 6 THR E C 1
ATOM 12638 O O . THR E 1 6 ? 199.940 208.899 267.681 1.00 47.34 6 THR E O 1
ATOM 12642 N N . ILE E 1 7 ? 200.853 206.972 268.426 1.00 48.40 7 ILE E N 1
ATOM 12643 C CA . ILE E 1 7 ? 200.378 207.084 269.800 1.00 48.40 7 ILE E CA 1
ATOM 12644 C C . ILE E 1 7 ? 201.556 207.467 270.684 1.00 48.40 7 ILE E C 1
ATOM 12645 O O . ILE E 1 7 ? 202.662 206.938 270.522 1.00 48.40 7 ILE E O 1
ATOM 12650 N N . VAL E 1 8 ? 201.334 208.418 271.584 1.00 46.46 8 VAL E N 1
ATOM 12651 C CA . VAL E 1 8 ? 202.361 208.873 272.513 1.00 46.46 8 VAL E CA 1
ATOM 12652 C C . VAL E 1 8 ? 201.931 208.435 273.908 1.00 46.46 8 VAL E C 1
ATOM 12653 O O . VAL E 1 8 ? 201.073 209.060 274.535 1.00 46.46 8 VAL E O 1
ATOM 12657 N N . VAL E 1 9 ? 202.541 207.370 274.405 1.00 44.70 9 VAL E N 1
ATOM 12658 C CA . VAL E 1 9 ? 202.251 206.874 275.746 1.00 44.70 9 VAL E CA 1
ATOM 12659 C C . VAL E 1 9 ? 203.285 207.430 276.719 1.00 44.70 9 VAL E C 1
ATOM 12660 O O . VAL E 1 9 ? 204.493 207.337 276.482 1.00 44.70 9 VAL E O 1
ATOM 12664 N N . SER E 1 10 ? 202.813 208.045 277.799 1.00 45.32 10 SER E N 1
ATOM 12665 C CA . SER E 1 10 ? 203.678 208.736 278.747 1.00 45.32 10 SER E CA 1
ATOM 12666 C C . SER E 1 10 ? 203.684 207.993 280.074 1.00 45.32 10 SER E C 1
ATOM 12667 O O . SER E 1 10 ? 202.623 207.712 280.641 1.00 45.32 10 SER E O 1
ATOM 12670 N N . ILE E 1 11 ? 204.882 207.680 280.563 1.00 44.53 11 ILE E N 1
ATOM 12671 C CA . ILE E 1 11 ? 205.070 206.908 281.784 1.00 44.53 11 ILE E CA 1
ATOM 12672 C C . ILE E 1 11 ? 206.023 207.669 282.695 1.00 44.53 11 ILE E C 1
ATOM 12673 O O . ILE E 1 11 ? 207.085 208.119 282.253 1.00 44.53 11 ILE E O 1
ATOM 12678 N N . GLY E 1 12 ? 205.647 207.807 283.960 1.00 46.25 12 GLY E N 1
ATOM 12679 C CA . GLY E 1 12 ? 206.454 208.540 284.912 1.00 46.25 12 GLY E CA 1
ATOM 12680 C C . GLY E 1 12 ? 206.134 210.021 284.930 1.00 46.25 12 GLY E C 1
ATOM 12681 O O . GLY E 1 12 ? 205.396 210.549 284.095 1.00 46.25 12 GLY E O 1
ATOM 12682 N N . GLN E 1 13 ? 206.717 210.704 285.915 1.00 46.03 13 GLN E N 1
ATOM 12683 C CA . GLN E 1 13 ? 206.459 212.123 286.129 1.00 46.03 13 GLN E CA 1
ATOM 12684 C C . GLN E 1 13 ? 206.968 212.997 284.989 1.00 46.03 13 GLN E C 1
ATOM 12685 O O . GLN E 1 13 ? 206.220 213.826 284.457 1.00 46.03 13 GLN E O 1
ATOM 12691 N N . ALA E 1 14 ? 208.239 212.829 284.616 1.00 42.91 14 ALA E N 1
ATOM 12692 C CA . ALA E 1 14 ? 208.795 213.619 283.525 1.00 42.91 14 ALA E CA 1
ATOM 12693 C C . ALA E 1 14 ? 208.065 213.335 282.225 1.00 42.91 14 ALA E C 1
ATOM 12694 O O . ALA E 1 14 ? 207.731 214.261 281.481 1.00 42.91 14 ALA E O 1
ATOM 12696 N N . GLY E 1 15 ? 207.794 212.058 281.947 1.00 41.76 15 GLY E N 1
ATOM 12697 C CA . GLY E 1 15 ? 207.066 211.712 280.740 1.00 41.76 15 GLY E CA 1
ATOM 12698 C C . GLY E 1 15 ? 205.682 212.326 280.697 1.00 41.76 15 GLY E C 1
ATOM 12699 O O . GLY E 1 15 ? 205.271 212.872 279.674 1.00 41.76 15 GLY E O 1
ATOM 12700 N N . ASN E 1 16 ? 204.958 212.278 281.818 1.00 47.49 16 ASN E N 1
ATOM 12701 C CA . ASN E 1 16 ? 203.597 212.807 281.843 1.00 47.49 16 ASN E CA 1
ATOM 12702 C C . ASN E 1 16 ? 203.576 214.324 281.699 1.00 47.49 16 ASN E C 1
ATOM 12703 O O . ASN E 1 16 ? 202.749 214.869 280.960 1.00 47.49 16 ASN E O 1
ATOM 12708 N N . GLN E 1 17 ? 204.478 215.028 282.386 1.00 45.45 17 GLN E N 1
ATOM 12709 C CA . GLN E 1 17 ? 204.471 216.486 282.295 1.00 45.45 17 GLN E CA 1
ATOM 12710 C C . GLN E 1 17 ? 204.979 216.962 280.935 1.00 45.45 17 GLN E C 1
ATOM 12711 O O . GLN E 1 17 ? 204.453 217.934 280.369 1.00 45.45 17 GLN E O 1
ATOM 12717 N N . ILE E 1 18 ? 205.985 216.277 280.385 1.00 43.12 18 ILE E N 1
ATOM 12718 C CA . ILE E 1 18 ? 206.447 216.575 279.035 1.00 43.12 18 ILE E CA 1
ATOM 12719 C C . ILE E 1 18 ? 205.344 216.298 278.025 1.00 43.12 18 ILE E C 1
ATOM 12720 O O . ILE E 1 18 ? 205.179 217.040 277.053 1.00 43.12 18 ILE E O 1
ATOM 12725 N N . ALA E 1 19 ? 204.559 215.240 278.245 1.00 46.85 19 ALA E N 1
ATOM 12726 C CA . ALA E 1 19 ? 203.416 214.972 277.379 1.00 46.85 19 ALA E CA 1
ATOM 12727 C C . ALA E 1 19 ? 202.376 216.076 277.481 1.00 46.85 19 ALA E C 1
ATOM 12728 O O . ALA E 1 19 ? 201.801 216.488 276.469 1.00 46.85 19 ALA E O 1
ATOM 12730 N N . ALA E 1 20 ? 202.115 216.558 278.696 1.00 48.09 20 ALA E N 1
ATOM 12731 C CA . ALA E 1 20 ? 201.177 217.662 278.864 1.00 48.09 20 ALA E CA 1
ATOM 12732 C C . ALA E 1 20 ? 201.616 218.870 278.049 1.00 48.09 20 ALA E C 1
ATOM 12733 O O . ALA E 1 20 ? 200.838 219.416 277.257 1.00 48.09 20 ALA E O 1
ATOM 12735 N N . SER E 1 21 ? 202.884 219.265 278.189 1.00 45.87 21 SER E N 1
ATOM 12736 C CA . SER E 1 21 ? 203.387 220.412 277.435 1.00 45.87 21 SER E CA 1
ATOM 12737 C C . SER E 1 21 ? 203.390 220.140 275.931 1.00 45.87 21 SER E C 1
ATOM 12738 O O . SER E 1 21 ? 203.070 221.030 275.130 1.00 45.87 21 SER E O 1
ATOM 12741 N N . PHE E 1 22 ? 203.733 218.910 275.536 1.00 48.14 22 PHE E N 1
ATOM 12742 C CA . PHE E 1 22 ? 203.816 218.548 274.126 1.00 48.14 22 PHE E CA 1
ATOM 12743 C C . PHE E 1 22 ? 202.456 218.644 273.455 1.00 48.14 22 PHE E C 1
ATOM 12744 O O . PHE E 1 22 ? 202.314 219.276 272.400 1.00 48.14 22 PHE E O 1
ATOM 12752 N N . TRP E 1 23 ? 201.436 218.042 274.064 1.00 51.42 23 TRP E N 1
ATOM 12753 C CA . TRP E 1 23 ? 200.099 218.134 273.499 1.00 51.42 23 TRP E CA 1
ATOM 12754 C C . TRP E 1 23 ? 199.532 219.544 273.588 1.00 51.42 23 TRP E C 1
ATOM 12755 O O . TRP E 1 23 ? 198.801 219.946 272.680 1.00 51.42 23 TRP E O 1
ATOM 12766 N N . LYS E 1 24 ? 199.876 220.314 274.628 1.00 54.26 24 LYS E N 1
ATOM 12767 C CA . LYS E 1 24 ? 199.450 221.711 274.674 1.00 54.26 24 LYS E CA 1
ATOM 12768 C C . LYS E 1 24 ? 199.971 222.487 273.472 1.00 54.26 24 LYS E C 1
ATOM 12769 O O . LYS E 1 24 ? 199.206 223.166 272.772 1.00 54.26 24 LYS E O 1
ATOM 12775 N N . THR E 1 25 ? 201.276 222.387 273.208 1.00 54.05 25 THR E N 1
ATOM 12776 C CA . THR E 1 25 ? 201.850 223.173 272.122 1.00 54.05 25 THR E CA 1
ATOM 12777 C C . THR E 1 25 ? 201.407 222.650 270.761 1.00 54.05 25 THR E C 1
ATOM 12778 O O . THR E 1 25 ? 201.197 223.436 269.835 1.00 54.05 25 THR E O 1
ATOM 12782 N N . VAL E 1 26 ? 201.233 221.333 270.620 1.00 52.05 26 VAL E N 1
ATOM 12783 C CA . VAL E 1 26 ? 200.746 220.806 269.349 1.00 52.05 26 VAL E CA 1
ATOM 12784 C C . VAL E 1 26 ? 199.312 221.264 269.091 1.00 52.05 26 VAL E C 1
ATOM 12785 O O . VAL E 1 26 ? 198.961 221.651 267.967 1.00 52.05 26 VAL E O 1
ATOM 12789 N N . CYS E 1 27 ? 198.467 221.251 270.129 1.00 55.50 27 CYS E N 1
ATOM 12790 C CA . CYS E 1 27 ? 197.099 221.736 269.982 1.00 55.50 27 CYS E CA 1
ATOM 12791 C C . CYS E 1 27 ? 197.068 223.208 269.597 1.00 55.50 27 CYS E C 1
ATOM 12792 O O . CYS E 1 27 ? 196.324 223.599 268.690 1.00 55.50 27 CYS E O 1
ATOM 12795 N N . LEU E 1 28 ? 197.868 224.042 270.265 1.00 55.36 28 LEU E N 1
ATOM 12796 C CA . LEU E 1 28 ? 197.881 225.454 269.893 1.00 55.36 28 LEU E CA 1
ATOM 12797 C C . LEU E 1 28 ? 198.607 225.710 268.575 1.00 55.36 28 LEU E C 1
ATOM 12798 O O . LEU E 1 28 ? 198.446 226.792 268.001 1.00 55.36 28 LEU E O 1
ATOM 12803 N N . GLU E 1 29 ? 199.396 224.750 268.087 1.00 55.04 29 GLU E N 1
ATOM 12804 C CA . GLU E 1 29 ? 199.872 224.804 266.709 1.00 55.04 29 GLU E CA 1
ATOM 12805 C C . GLU E 1 29 ? 198.727 224.571 265.736 1.00 55.04 29 GLU E C 1
ATOM 12806 O O . GLU E 1 29 ? 198.615 225.264 264.718 1.00 55.04 29 GLU E O 1
ATOM 12812 N N . HIS E 1 30 ? 197.865 223.597 266.034 1.00 57.05 30 HIS E N 1
ATOM 12813 C CA . HIS E 1 30 ? 196.673 223.365 265.231 1.00 57.05 30 HIS E CA 1
ATOM 12814 C C . HIS E 1 30 ? 195.583 224.401 265.466 1.00 57.05 30 HIS E C 1
ATOM 12815 O O . HIS E 1 30 ? 194.584 224.399 264.739 1.00 57.05 30 HIS E O 1
ATOM 12822 N N . GLY E 1 31 ? 195.745 225.280 266.451 1.00 61.12 31 GLY E N 1
ATOM 12823 C CA . GLY E 1 31 ? 194.682 226.198 266.805 1.00 61.12 31 GLY E CA 1
ATOM 12824 C C . GLY E 1 31 ? 193.624 225.589 267.693 1.00 61.12 31 GLY E C 1
ATOM 12825 O O . GLY E 1 31 ? 192.483 226.061 267.701 1.00 61.12 31 GLY E O 1
ATOM 12826 N N . ILE E 1 32 ? 193.971 224.548 268.445 1.00 63.65 32 ILE E N 1
ATOM 12827 C CA . ILE E 1 32 ? 193.044 223.842 269.320 1.00 63.65 32 ILE E CA 1
ATOM 12828 C C . ILE E 1 32 ? 193.372 224.216 270.758 1.00 63.65 32 ILE E C 1
ATOM 12829 O O . ILE E 1 32 ? 194.547 224.240 271.145 1.00 63.65 32 ILE E O 1
ATOM 12834 N N . ASP E 1 33 ? 192.346 224.514 271.540 1.00 70.23 33 ASP E N 1
ATOM 12835 C CA . ASP E 1 33 ? 192.551 224.837 272.946 1.00 70.23 33 ASP E CA 1
ATOM 12836 C C . ASP E 1 33 ? 192.986 223.588 273.700 1.00 70.23 33 ASP E C 1
ATOM 12837 O O . ASP E 1 33 ? 192.265 222.581 273.679 1.00 70.23 33 ASP E O 1
ATOM 12842 N N . PRO E 1 34 ? 194.141 223.600 274.367 1.00 66.10 34 PRO E N 1
ATOM 12843 C CA . PRO E 1 34 ? 194.588 222.384 275.061 1.00 66.10 34 PRO E CA 1
ATOM 12844 C C . PRO E 1 34 ? 193.835 222.110 276.349 1.00 66.10 34 PRO E C 1
ATOM 12845 O O . PRO E 1 34 ? 193.593 220.942 276.672 1.00 66.10 34 PRO E O 1
ATOM 12849 N N . LEU E 1 35 ? 193.459 223.148 277.098 1.00 71.44 35 LEU E N 1
ATOM 12850 C CA . LEU E 1 35 ? 192.810 222.957 278.390 1.00 71.44 35 LEU E CA 1
ATOM 12851 C C . LEU E 1 35 ? 191.412 222.363 278.274 1.00 71.44 35 LEU E C 1
ATOM 12852 O O . LEU E 1 35 ? 190.881 221.882 279.281 1.00 71.44 35 LEU E O 1
ATOM 12857 N N . THR E 1 36 ? 190.810 222.380 277.090 1.00 71.60 36 THR E N 1
ATOM 12858 C CA . THR E 1 36 ? 189.480 221.820 276.882 1.00 71.60 36 THR E CA 1
ATOM 12859 C C . THR E 1 36 ? 189.481 220.572 276.016 1.00 71.60 36 THR E C 1
ATOM 12860 O O . THR E 1 36 ? 188.690 219.659 276.262 1.00 71.60 36 THR E O 1
ATOM 12864 N N . GLY E 1 37 ? 190.352 220.504 275.012 1.00 70.26 37 GLY E N 1
ATOM 12865 C CA . GLY E 1 37 ? 190.373 219.387 274.096 1.00 70.26 37 GLY E CA 1
ATOM 12866 C C . GLY E 1 37 ? 189.468 219.525 272.893 1.00 70.26 37 GLY E C 1
ATOM 12867 O O . GLY E 1 37 ? 189.400 218.594 272.080 1.00 70.26 37 GLY E O 1
ATOM 12868 N N . GLN E 1 38 ? 188.773 220.648 272.750 1.00 72.71 38 GLN E N 1
ATOM 12869 C CA . GLN E 1 38 ? 187.856 220.874 271.644 1.00 72.71 38 GLN E CA 1
ATOM 12870 C C . GLN E 1 38 ? 188.441 221.891 270.672 1.00 72.71 38 GLN E C 1
ATOM 12871 O O . GLN E 1 38 ? 189.169 222.806 271.064 1.00 72.71 38 GLN E O 1
ATOM 12877 N N . THR E 1 39 ? 188.111 221.718 269.395 1.00 72.61 39 THR E N 1
ATOM 12878 C CA . THR E 1 39 ? 188.622 222.593 268.352 1.00 72.61 39 THR E CA 1
ATOM 12879 C C . THR E 1 39 ? 188.038 223.998 268.481 1.00 72.61 39 THR E C 1
ATOM 12880 O O . THR E 1 39 ? 186.949 224.206 269.025 1.00 72.61 39 THR E O 1
ATOM 12884 N N . ALA E 1 40 ? 188.791 224.971 267.981 1.00 74.06 40 ALA E N 1
ATOM 12885 C CA . ALA E 1 40 ? 188.318 226.349 267.972 1.00 74.06 40 ALA E CA 1
ATOM 12886 C C . ALA E 1 40 ? 187.212 226.504 266.935 1.00 74.06 40 ALA E C 1
ATOM 12887 O O . ALA E 1 40 ? 187.305 225.923 265.846 1.00 74.06 40 ALA E O 1
ATOM 12889 N N . PRO E 1 41 ? 186.151 227.254 267.233 1.00 77.09 41 PRO E N 1
ATOM 12890 C CA . PRO E 1 41 ? 185.069 227.426 266.252 1.00 77.09 41 PRO E CA 1
ATOM 12891 C C . PRO E 1 41 ? 185.546 228.218 265.043 1.00 77.09 41 PRO E C 1
ATOM 12892 O O . PRO E 1 41 ? 186.208 229.248 265.177 1.00 77.09 41 PRO E O 1
ATOM 12896 N N . GLY E 1 42 ? 185.203 227.722 263.855 1.00 78.53 42 GLY E N 1
ATOM 12897 C CA . GLY E 1 42 ? 185.533 228.396 262.619 1.00 78.53 42 GLY E CA 1
ATOM 12898 C C . GLY E 1 42 ? 186.953 228.212 262.132 1.00 78.53 42 GLY E C 1
ATOM 12899 O O . GLY E 1 42 ? 187.312 228.790 261.098 1.00 78.53 42 GLY E O 1
ATOM 12900 N N . VAL E 1 43 ? 187.773 227.433 262.832 1.00 74.78 43 VAL E N 1
ATOM 12901 C CA . VAL E 1 43 ? 189.169 227.223 262.461 1.00 74.78 43 VAL E CA 1
ATOM 12902 C C . VAL E 1 43 ? 189.403 225.726 262.312 1.00 74.78 43 VAL E C 1
ATOM 12903 O O . VAL E 1 43 ? 189.152 224.959 263.249 1.00 74.78 43 VAL E O 1
ATOM 12907 N N . ALA E 1 44 ? 189.884 225.316 261.141 1.00 68.59 44 ALA E N 1
ATOM 12908 C CA . ALA E 1 44 ? 190.210 223.926 260.879 1.00 68.59 44 ALA E CA 1
ATOM 12909 C C . ALA E 1 44 ? 191.546 223.560 261.525 1.00 68.59 44 ALA E C 1
ATOM 12910 O O . ALA E 1 44 ? 192.389 224.434 261.754 1.00 68.59 44 ALA E O 1
ATOM 12912 N N . PRO E 1 45 ? 191.759 222.282 261.846 1.00 62.62 45 PRO E N 1
ATOM 12913 C CA . PRO E 1 45 ? 193.077 221.862 262.342 1.00 62.62 45 PRO E CA 1
ATOM 12914 C C . PRO E 1 45 ? 194.151 222.076 261.284 1.00 62.62 45 PRO E C 1
ATOM 12915 O O . PRO E 1 45 ? 193.919 221.865 260.092 1.00 62.62 45 PRO E O 1
ATOM 12919 N N . ARG E 1 46 ? 195.329 222.495 261.733 1.00 60.87 46 ARG E N 1
ATOM 12920 C CA . ARG E 1 46 ? 196.430 222.836 260.834 1.00 60.87 46 ARG E CA 1
ATOM 12921 C C . ARG E 1 46 ? 197.302 221.605 260.628 1.00 60.87 46 ARG E C 1
ATOM 12922 O O . ARG E 1 46 ? 198.085 221.227 261.502 1.00 60.87 46 ARG E O 1
ATOM 12930 N N . GLY E 1 47 ? 197.172 220.977 259.469 1.00 53.28 47 GLY E N 1
ATOM 12931 C CA . GLY E 1 47 ? 197.987 219.840 259.106 1.00 53.28 47 GLY E CA 1
ATOM 12932 C C . GLY E 1 47 ? 197.256 218.522 259.255 1.00 53.28 47 GLY E C 1
ATOM 12933 O O . GLY E 1 47 ? 196.024 218.449 259.278 1.00 53.28 47 GLY E O 1
ATOM 12934 N N . ASN E 1 48 ? 198.046 217.454 259.357 1.00 51.65 48 ASN E N 1
ATOM 12935 C CA . ASN E 1 48 ? 197.521 216.095 259.487 1.00 51.65 48 ASN E CA 1
ATOM 12936 C C . ASN E 1 48 ? 197.284 215.819 260.966 1.00 51.65 48 ASN E C 1
ATOM 12937 O O . ASN E 1 48 ? 198.186 215.412 261.700 1.00 51.65 48 ASN E O 1
ATOM 12942 N N . TRP E 1 49 ? 196.047 216.052 261.409 1.00 55.93 49 TRP E N 1
ATOM 12943 C CA . TRP E 1 49 ? 195.701 215.837 262.810 1.00 55.93 49 TRP E CA 1
ATOM 12944 C C . TRP E 1 49 ? 195.660 214.356 263.164 1.00 55.93 49 TRP E C 1
ATOM 12945 O O . TRP E 1 49 ? 195.994 213.982 264.294 1.00 55.93 49 TRP E O 1
ATOM 12956 N N . SER E 1 50 ? 195.266 213.501 262.217 1.00 54.42 50 SER E N 1
ATOM 12957 C CA . SER E 1 50 ? 195.034 212.088 262.500 1.00 54.42 50 SER E CA 1
ATOM 12958 C C . SER E 1 50 ? 196.308 211.321 262.829 1.00 54.42 50 SER E C 1
ATOM 12959 O O . SER E 1 50 ? 196.215 210.178 263.289 1.00 54.42 50 SER E O 1
ATOM 12962 N N . SER E 1 51 ? 197.485 211.906 262.598 1.00 50.86 51 SER E N 1
ATOM 12963 C CA . SER E 1 51 ? 198.726 211.231 262.963 1.00 50.86 51 SER E CA 1
ATOM 12964 C C . SER E 1 51 ? 198.855 211.088 264.475 1.00 50.86 51 SER E C 1
ATOM 12965 O O . SER E 1 51 ? 199.295 210.043 264.971 1.00 50.86 51 SER E O 1
ATOM 12968 N N . PHE E 1 52 ? 198.481 212.125 265.222 1.00 49.77 52 PHE E N 1
ATOM 12969 C CA . PHE E 1 52 ? 198.648 212.138 266.666 1.00 49.77 52 PHE E CA 1
ATOM 12970 C C . PHE E 1 52 ? 197.340 212.305 267.425 1.00 49.77 52 PHE E C 1
ATOM 12971 O O . PHE E 1 52 ? 197.346 212.227 268.658 1.00 49.77 52 PHE E O 1
ATOM 12979 N N . PHE E 1 53 ? 196.223 212.523 266.736 1.00 55.58 53 PHE E N 1
ATOM 12980 C CA . PHE E 1 53 ? 194.957 212.832 267.385 1.00 55.58 53 PHE E CA 1
ATOM 12981 C C . PHE E 1 53 ? 193.867 211.904 266.866 1.00 55.58 53 PHE E C 1
ATOM 12982 O O . PHE E 1 53 ? 194.090 211.063 265.990 1.00 55.58 53 PHE E O 1
ATOM 12990 N N . SER E 1 54 ? 192.673 212.068 267.429 1.00 62.65 54 SER E N 1
ATOM 12991 C CA . SER E 1 54 ? 191.526 211.250 267.076 1.00 62.65 54 SER E CA 1
ATOM 12992 C C . SER E 1 54 ? 190.253 212.052 267.305 1.00 62.65 54 SER E C 1
ATOM 12993 O O . SER E 1 54 ? 190.158 212.816 268.270 1.00 62.65 54 SER E O 1
ATOM 12996 N N . LYS E 1 55 ? 189.282 211.874 266.412 1.00 70.88 55 LYS E N 1
ATOM 12997 C CA . LYS E 1 55 ? 187.985 212.540 266.532 1.00 70.88 55 LYS E CA 1
ATOM 12998 C C . LYS E 1 55 ? 187.088 211.658 267.391 1.00 70.88 55 LYS E C 1
ATOM 12999 O O . LYS E 1 55 ? 186.435 210.734 266.903 1.00 70.88 55 LYS E O 1
ATOM 13005 N N . LEU E 1 56 ? 187.059 211.946 268.690 1.00 71.91 56 LEU E N 1
ATOM 13006 C CA . LEU E 1 56 ? 186.284 211.161 269.646 1.00 71.91 56 LEU E CA 1
ATOM 13007 C C . LEU E 1 56 ? 184.880 211.745 269.743 1.00 71.91 56 LEU E C 1
ATOM 13008 O O . LEU E 1 56 ? 184.688 212.834 270.294 1.00 71.91 56 LEU E O 1
ATOM 13013 N N . GLY E 1 57 ? 183.900 211.020 269.216 1.00 70.72 57 GLY E N 1
ATOM 13014 C CA . GLY E 1 57 ? 182.520 211.467 269.247 1.00 70.72 57 GLY E CA 1
ATOM 13015 C C . GLY E 1 57 ? 181.652 210.653 270.186 1.00 70.72 57 GLY E C 1
ATOM 13016 O O . GLY E 1 57 ? 181.652 209.423 270.136 1.00 70.72 57 GLY E O 1
ATOM 13017 N N . GLY E 1 62 ? 182.508 215.665 267.520 1.00 74.24 62 GLY E N 1
ATOM 13018 C CA . GLY E 1 62 ? 183.385 215.081 268.517 1.00 74.24 62 GLY E CA 1
ATOM 13019 C C . GLY E 1 62 ? 184.438 216.044 269.028 1.00 74.24 62 GLY E C 1
ATOM 13020 O O . GLY E 1 62 ? 184.267 217.260 268.956 1.00 74.24 62 GLY E O 1
ATOM 13021 N N . SER E 1 63 ? 185.534 215.496 269.546 1.00 71.63 63 SER E N 1
ATOM 13022 C CA . SER E 1 63 ? 186.629 216.288 270.083 1.00 71.63 63 SER E CA 1
ATOM 13023 C C . SER E 1 63 ? 187.948 215.778 269.524 1.00 71.63 63 SER E C 1
ATOM 13024 O O . SER E 1 63 ? 188.119 214.578 269.289 1.00 71.63 63 SER E O 1
ATOM 13027 N N . TYR E 1 64 ? 188.882 216.705 269.313 1.00 64.07 64 TYR E N 1
ATOM 13028 C CA . TYR E 1 64 ? 190.203 216.373 268.780 1.00 64.07 64 TYR E CA 1
ATOM 13029 C C . TYR E 1 64 ? 191.103 215.909 269.925 1.00 64.07 64 TYR E C 1
ATOM 13030 O O . TYR E 1 64 ? 192.011 216.607 270.377 1.00 64.07 64 TYR E O 1
ATOM 13039 N N . VAL E 1 65 ? 190.825 214.699 270.402 1.00 62.84 65 VAL E N 1
ATOM 13040 C CA . VAL E 1 65 ? 191.533 214.187 271.571 1.00 62.84 65 VAL E CA 1
ATOM 13041 C C . VAL E 1 65 ? 192.922 213.715 271.156 1.00 62.84 65 VAL E C 1
ATOM 13042 O O . VAL E 1 65 ? 193.089 213.139 270.072 1.00 62.84 65 VAL E O 1
ATOM 13046 N N . PRO E 1 66 ? 193.951 213.988 271.952 1.00 57.85 66 PRO E N 1
ATOM 13047 C CA . PRO E 1 66 ? 195.251 213.362 271.706 1.00 57.85 66 PRO E CA 1
ATOM 13048 C C . PRO E 1 66 ? 195.167 211.855 271.841 1.00 57.85 66 PRO E C 1
ATOM 13049 O O . PRO E 1 66 ? 194.414 211.320 272.657 1.00 57.85 66 PRO E O 1
ATOM 13053 N N . ARG E 1 67 ? 195.956 211.163 271.022 1.00 57.08 67 ARG E N 1
ATOM 13054 C CA . ARG E 1 67 ? 196.154 209.726 271.198 1.00 57.08 67 ARG E CA 1
ATOM 13055 C C . ARG E 1 67 ? 197.315 209.513 272.167 1.00 57.08 67 ARG E C 1
ATOM 13056 O O . ARG E 1 67 ? 198.429 209.135 271.801 1.00 57.08 67 ARG E O 1
ATOM 13064 N N . ALA E 1 68 ? 197.028 209.799 273.433 1.00 56.13 68 ALA E N 1
ATOM 13065 C CA . ALA E 1 68 ? 198.011 209.730 274.499 1.00 56.13 68 ALA E CA 1
ATOM 13066 C C . ALA E 1 68 ? 197.501 208.829 275.611 1.00 56.13 68 ALA E C 1
ATOM 13067 O O . ALA E 1 68 ? 196.355 208.959 276.051 1.00 56.13 68 ALA E O 1
ATOM 13069 N N . ILE E 1 69 ? 198.359 207.920 276.063 1.00 54.01 69 ILE E N 1
ATOM 13070 C CA . ILE E 1 69 ? 198.072 207.049 277.195 1.00 54.01 69 ILE E CA 1
ATOM 13071 C C . ILE E 1 69 ? 199.000 207.462 278.325 1.00 54.01 69 ILE E C 1
ATOM 13072 O O . ILE E 1 69 ? 200.226 207.456 278.160 1.00 54.01 69 ILE E O 1
ATOM 13077 N N . MET E 1 70 ? 198.426 207.828 279.464 1.00 56.81 70 MET E N 1
ATOM 13078 C CA . MET E 1 70 ? 199.204 208.255 280.619 1.00 56.81 70 MET E CA 1
ATOM 13079 C C . MET E 1 70 ? 199.054 207.242 281.739 1.00 56.81 70 MET E C 1
ATOM 13080 O O . MET E 1 70 ? 197.945 207.006 282.229 1.00 56.81 70 MET E O 1
ATOM 13085 N N . VAL E 1 71 ? 200.173 206.657 282.141 1.00 52.76 71 VAL E N 1
ATOM 13086 C CA . VAL E 1 71 ? 200.228 205.750 283.274 1.00 52.76 71 VAL E CA 1
ATOM 13087 C C . VAL E 1 71 ? 201.311 206.229 284.230 1.00 52.76 71 VAL E C 1
ATOM 13088 O O . VAL E 1 71 ? 202.415 206.599 283.814 1.00 52.76 71 VAL E O 1
ATOM 13092 N N . ASP E 1 72 ? 200.964 206.281 285.510 1.00 53.23 72 ASP E N 1
ATOM 13093 C CA . ASP E 1 72 ? 201.909 206.623 286.557 1.00 53.23 72 ASP E CA 1
ATOM 13094 C C . ASP E 1 72 ? 201.449 205.934 287.827 1.00 53.23 72 ASP E C 1
ATOM 13095 O O . ASP E 1 72 ? 200.267 205.990 288.175 1.00 53.23 72 ASP E O 1
ATOM 13100 N N . LEU E 1 73 ? 202.384 205.295 288.515 1.00 53.99 73 LEU E N 1
ATOM 13101 C CA . LEU E 1 73 ? 202.030 204.494 289.675 1.00 53.99 73 LEU E CA 1
ATOM 13102 C C . LEU E 1 73 ? 201.719 205.341 290.904 1.00 53.99 73 LEU E C 1
ATOM 13103 O O . LEU E 1 73 ? 201.304 204.786 291.926 1.00 53.99 73 LEU E O 1
ATOM 13108 N N . GLU E 1 74 ? 201.901 206.663 290.832 1.00 55.05 74 GLU E N 1
ATOM 13109 C CA . GLU E 1 74 ? 201.458 207.579 291.870 1.00 55.05 74 GLU E CA 1
ATOM 13110 C C . GLU E 1 74 ? 200.459 208.579 291.296 1.00 55.05 74 GLU E C 1
ATOM 13111 O O . GLU E 1 74 ? 200.540 208.923 290.112 1.00 55.05 74 GLU E O 1
ATOM 13117 N N . PRO E 1 75 ? 199.497 209.051 292.099 1.00 57.09 75 PRO E N 1
ATOM 13118 C CA . PRO E 1 75 ? 198.418 209.883 291.539 1.00 57.09 75 PRO E CA 1
ATOM 13119 C C . PRO E 1 75 ? 198.800 211.331 291.303 1.00 57.09 75 PRO E C 1
ATOM 13120 O O . PRO E 1 75 ? 198.057 212.037 290.605 1.00 57.09 75 PRO E O 1
ATOM 13124 N N . SER E 1 76 ? 199.922 211.794 291.863 1.00 58.22 76 SER E N 1
ATOM 13125 C CA . SER E 1 76 ? 200.221 213.223 291.881 1.00 58.22 76 SER E CA 1
ATOM 13126 C C . SER E 1 76 ? 200.397 213.785 290.477 1.00 58.22 76 SER E C 1
ATOM 13127 O O . SER E 1 76 ? 199.788 214.805 290.131 1.00 58.22 76 SER E O 1
ATOM 13130 N N . VAL E 1 77 ? 201.215 213.132 289.653 1.00 54.78 77 VAL E N 1
ATOM 13131 C CA . VAL E 1 77 ? 201.531 213.676 288.338 1.00 54.78 77 VAL E CA 1
ATOM 13132 C C . VAL E 1 77 ? 200.329 213.586 287.410 1.00 54.78 77 VAL E C 1
ATOM 13133 O O . VAL E 1 77 ? 200.065 214.507 286.629 1.00 54.78 77 VAL E O 1
ATOM 13137 N N . ILE E 1 78 ? 199.593 212.475 287.467 1.00 57.28 78 ILE E N 1
ATOM 13138 C CA . ILE E 1 78 ? 198.400 212.331 286.638 1.00 57.28 78 ILE E CA 1
ATOM 13139 C C . ILE E 1 78 ? 197.366 213.385 287.012 1.00 57.28 78 ILE E C 1
ATOM 13140 O O . ILE E 1 78 ? 196.757 214.016 286.139 1.00 57.28 78 ILE E O 1
ATOM 13145 N N . ASP E 1 79 ? 197.167 213.607 288.315 1.00 60.57 79 ASP E N 1
ATOM 13146 C CA . ASP E 1 79 ? 196.221 214.626 288.760 1.00 60.57 79 ASP E CA 1
ATOM 13147 C C . ASP E 1 79 ? 196.671 216.023 288.349 1.00 60.57 79 ASP E C 1
ATOM 13148 O O . ASP E 1 79 ? 195.845 216.851 287.946 1.00 60.57 79 ASP E O 1
ATOM 13153 N N . ASN E 1 80 ? 197.973 216.307 288.447 1.00 62.80 80 ASN E N 1
ATOM 13154 C CA . ASN E 1 80 ? 198.484 217.612 288.036 1.00 62.80 80 ASN E CA 1
ATOM 13155 C C . ASN E 1 80 ? 198.300 217.831 286.540 1.00 62.80 80 ASN E C 1
ATOM 13156 O O . ASN E 1 80 ? 197.938 218.932 286.107 1.00 62.80 80 ASN E O 1
ATOM 13161 N N . VAL E 1 81 ? 198.547 216.794 285.735 1.00 61.71 81 VAL E N 1
ATOM 13162 C CA . VAL E 1 81 ? 198.371 216.912 284.291 1.00 61.71 81 VAL E CA 1
ATOM 13163 C C . VAL E 1 81 ? 196.897 217.096 283.953 1.00 61.71 81 VAL E C 1
ATOM 13164 O O . VAL E 1 81 ? 196.544 217.863 283.048 1.00 61.71 81 VAL E O 1
ATOM 13168 N N . LYS E 1 82 ? 196.011 216.414 284.685 1.00 64.30 82 LYS E N 1
ATOM 13169 C CA . LYS E 1 82 ? 194.578 216.620 284.494 1.00 64.30 82 LYS E CA 1
ATOM 13170 C C . LYS E 1 82 ? 194.174 218.049 284.832 1.00 64.30 82 LYS E C 1
ATOM 13171 O O . LYS E 1 82 ? 193.372 218.662 284.118 1.00 64.30 82 LYS E O 1
ATOM 13177 N N . ALA E 1 83 ? 194.713 218.593 285.926 1.00 66.51 83 ALA E N 1
ATOM 13178 C CA . ALA E 1 83 ? 194.386 219.959 286.320 1.00 66.51 83 ALA E CA 1
ATOM 13179 C C . ALA E 1 83 ? 194.896 220.971 285.300 1.00 66.51 83 ALA E C 1
ATOM 13180 O O . ALA E 1 83 ? 194.196 221.935 284.971 1.00 66.51 83 ALA E O 1
ATOM 13182 N N . THR E 1 84 ? 196.110 220.770 284.788 1.00 66.90 84 THR E N 1
ATOM 13183 C CA . THR E 1 84 ? 196.698 221.702 283.833 1.00 66.90 84 THR E CA 1
ATOM 13184 C C . THR E 1 84 ? 196.246 221.457 282.399 1.00 66.90 84 THR E C 1
ATOM 13185 O O . THR E 1 84 ? 196.576 222.261 281.520 1.00 66.90 84 THR E O 1
ATOM 13189 N N . SER E 1 85 ? 195.507 220.380 282.138 1.00 64.27 85 SER E N 1
ATOM 13190 C CA . SER E 1 85 ? 195.055 220.058 280.790 1.00 64.27 85 SER E CA 1
ATOM 13191 C C . SER E 1 85 ? 193.552 219.870 280.664 1.00 64.27 85 SER E C 1
ATOM 13192 O O . SER E 1 85 ? 193.050 219.869 279.534 1.00 64.27 85 SER E O 1
ATOM 13195 N N . GLY E 1 86 ? 192.822 219.707 281.766 1.00 67.59 86 GLY E N 1
ATOM 13196 C CA . GLY E 1 86 ? 191.375 219.581 281.677 1.00 67.59 86 GLY E CA 1
ATOM 13197 C C . GLY E 1 86 ? 190.957 218.261 281.058 1.00 67.59 86 GLY E C 1
ATOM 13198 O O . GLY E 1 86 ? 191.516 217.198 281.352 1.00 67.59 86 GLY E O 1
ATOM 13199 N N . SER E 1 87 ? 189.954 218.329 280.181 1.00 66.44 87 SER E N 1
ATOM 13200 C CA . SER E 1 87 ? 189.421 217.159 279.493 1.00 66.44 87 SER E CA 1
ATOM 13201 C C . SER E 1 87 ? 190.146 216.867 278.186 1.00 66.44 87 SER E C 1
ATOM 13202 O O . SER E 1 87 ? 189.555 216.272 277.274 1.00 66.44 87 SER E O 1
ATOM 13205 N N . LEU E 1 88 ? 191.407 217.288 278.067 1.00 62.97 88 LEU E N 1
ATOM 13206 C CA . LEU E 1 88 ? 192.165 217.057 276.841 1.00 62.97 88 LEU E CA 1
ATOM 13207 C C . LEU E 1 88 ? 192.350 215.568 276.582 1.00 62.97 88 LEU E C 1
ATOM 13208 O O . LEU E 1 88 ? 192.183 215.097 275.451 1.00 62.97 88 LEU E O 1
ATOM 13213 N N . PHE E 1 89 ? 192.677 214.809 277.620 1.00 60.53 89 PHE E N 1
ATOM 13214 C CA . PHE E 1 89 ? 192.931 213.382 277.498 1.00 60.53 89 PHE E CA 1
ATOM 13215 C C . PHE E 1 89 ? 191.767 212.579 278.062 1.00 60.53 89 PHE E C 1
ATOM 13216 O O . PHE E 1 89 ? 191.094 213.001 279.006 1.00 60.53 89 PHE E O 1
ATOM 13224 N N . ASN E 1 90 ? 191.532 211.422 277.461 1.00 60.71 90 ASN E N 1
ATOM 13225 C CA . ASN E 1 90 ? 190.479 210.532 277.929 1.00 60.71 90 ASN E CA 1
ATOM 13226 C C . ASN E 1 90 ? 190.852 209.991 279.305 1.00 60.71 90 ASN E C 1
ATOM 13227 O O . ASN E 1 90 ? 191.972 209.498 279.487 1.00 60.71 90 ASN E O 1
ATOM 13232 N N . PRO E 1 91 ? 189.966 210.088 280.301 1.00 59.98 91 PRO E N 1
ATOM 13233 C CA . PRO E 1 91 ? 190.244 209.435 281.591 1.00 59.98 91 PRO E CA 1
ATOM 13234 C C . PRO E 1 91 ? 190.412 207.931 281.485 1.00 59.98 91 PRO E C 1
ATOM 13235 O O . PRO E 1 91 ? 191.063 207.334 282.351 1.00 59.98 91 PRO E O 1
ATOM 13239 N N . ALA E 1 92 ? 189.843 207.297 280.457 1.00 60.56 92 ALA E N 1
ATOM 13240 C CA . ALA E 1 92 ? 190.131 205.889 280.208 1.00 60.56 92 ALA E CA 1
ATOM 13241 C C . ALA E 1 92 ? 191.588 205.684 279.814 1.00 60.56 92 ALA E C 1
ATOM 13242 O O . ALA E 1 92 ? 192.181 204.652 280.151 1.00 60.56 92 ALA E O 1
ATOM 13244 N N . ASN E 1 93 ? 192.179 206.649 279.105 1.00 61.40 93 ASN E N 1
ATOM 13245 C CA . ASN E 1 93 ? 193.595 206.590 278.767 1.00 61.40 93 ASN E CA 1
ATOM 13246 C C . ASN E 1 93 ? 194.497 206.811 279.972 1.00 61.40 93 ASN E C 1
ATOM 13247 O O . ASN E 1 93 ? 195.695 206.519 279.888 1.00 61.40 93 ASN E O 1
ATOM 13252 N N . LEU E 1 94 ? 193.959 207.317 281.077 1.00 60.39 94 LEU E N 1
ATOM 13253 C CA . LEU E 1 94 ? 194.748 207.747 282.225 1.00 60.39 94 LEU E CA 1
ATOM 13254 C C . LEU E 1 94 ? 194.594 206.711 283.330 1.00 60.39 94 LEU E C 1
ATOM 13255 O O . LEU E 1 94 ? 193.500 206.534 283.874 1.00 60.39 94 LEU E O 1
ATOM 13260 N N . ILE E 1 95 ? 195.688 206.028 283.659 1.00 60.54 95 ILE E N 1
ATOM 13261 C CA . ILE E 1 95 ? 195.689 204.974 284.665 1.00 60.54 95 ILE E CA 1
ATOM 13262 C C . ILE E 1 95 ? 196.662 205.371 285.764 1.00 60.54 95 ILE E C 1
ATOM 13263 O O . ILE E 1 95 ? 197.812 205.726 285.482 1.00 60.54 95 ILE E O 1
ATOM 13268 N N . SER E 1 96 ? 196.204 205.311 287.013 1.00 61.02 96 SER E N 1
ATOM 13269 C CA . SER E 1 96 ? 197.016 205.709 288.152 1.00 61.02 96 SER E CA 1
ATOM 13270 C C . SER E 1 96 ? 196.892 204.688 289.273 1.00 61.02 96 SER E C 1
ATOM 13271 O O . SER E 1 96 ? 195.846 204.059 289.455 1.00 61.02 96 SER E O 1
ATOM 13274 N N . ARG E 1 97 ? 197.978 204.532 290.021 1.00 59.60 97 ARG E N 1
ATOM 13275 C CA . ARG E 1 97 ? 198.020 203.725 291.232 1.00 59.60 97 ARG E CA 1
ATOM 13276 C C . ARG E 1 97 ? 198.358 204.640 292.408 1.00 59.60 97 ARG E C 1
ATOM 13277 O O . ARG E 1 97 ? 198.401 205.864 292.269 1.00 59.60 97 ARG E O 1
ATOM 13285 N N . THR E 1 98 ? 198.605 204.045 293.573 1.00 61.43 98 THR E N 1
ATOM 13286 C CA . THR E 1 98 ? 198.783 204.814 294.799 1.00 61.43 98 THR E CA 1
ATOM 13287 C C . THR E 1 98 ? 200.211 204.807 295.322 1.00 61.43 98 THR E C 1
ATOM 13288 O O . THR E 1 98 ? 200.798 205.874 295.524 1.00 61.43 98 THR E O 1
ATOM 13292 N N . GLU E 1 99 ? 200.794 203.628 295.548 1.00 63.09 99 GLU E N 1
ATOM 13293 C CA . GLU E 1 99 ? 202.083 203.552 296.226 1.00 63.09 99 GLU E CA 1
ATOM 13294 C C . GLU E 1 99 ? 203.247 204.032 295.370 1.00 63.09 99 GLU E C 1
ATOM 13295 O O . GLU E 1 99 ? 204.298 204.372 295.923 1.00 63.09 99 GLU E O 1
ATOM 13301 N N . GLY E 1 100 ? 203.093 204.076 294.053 1.00 59.19 100 GLY E N 1
ATOM 13302 C CA . GLY E 1 100 ? 204.182 204.466 293.182 1.00 59.19 100 GLY E CA 1
ATOM 13303 C C . GLY E 1 100 ? 205.193 203.347 293.001 1.00 59.19 100 GLY E C 1
ATOM 13304 O O . GLY E 1 100 ? 205.095 202.265 293.578 1.00 59.19 100 GLY E O 1
ATOM 13305 N N . ALA E 1 101 ? 206.187 203.628 292.161 1.00 52.57 101 ALA E N 1
ATOM 13306 C CA . ALA E 1 101 ? 207.357 202.771 292.044 1.00 52.57 101 ALA E CA 1
ATOM 13307 C C . ALA E 1 101 ? 208.553 203.310 292.802 1.00 52.57 101 ALA E C 1
ATOM 13308 O O . ALA E 1 101 ? 209.391 202.525 293.250 1.00 52.57 101 ALA E O 1
ATOM 13310 N N . GLY E 1 102 ? 208.642 204.627 292.955 1.00 50.37 102 GLY E N 1
ATOM 13311 C CA . GLY E 1 102 ? 209.591 205.226 293.870 1.00 50.37 102 GLY E CA 1
ATOM 13312 C C . GLY E 1 102 ? 211.050 205.029 293.540 1.00 50.37 102 GLY E C 1
ATOM 13313 O O . GLY E 1 102 ? 211.855 204.805 294.447 1.00 50.37 102 GLY E O 1
ATOM 13314 N N . GLY E 1 103 ? 211.423 205.118 292.268 1.00 48.53 103 GLY E N 1
ATOM 13315 C CA . GLY E 1 103 ? 212.801 204.894 291.897 1.00 48.53 103 GLY E CA 1
ATOM 13316 C C . GLY E 1 103 ? 213.186 203.441 291.755 1.00 48.53 103 GLY E C 1
ATOM 13317 O O . GLY E 1 103 ? 214.369 203.148 291.552 1.00 48.53 103 GLY E O 1
ATOM 13318 N N . ASN E 1 104 ? 212.229 202.525 291.857 1.00 50.16 104 ASN E N 1
ATOM 13319 C CA . ASN E 1 104 ? 212.489 201.095 291.756 1.00 50.16 104 ASN E CA 1
ATOM 13320 C C . ASN E 1 104 ? 212.048 200.597 290.385 1.00 50.16 104 ASN E C 1
ATOM 13321 O O . ASN E 1 104 ? 210.866 200.686 290.038 1.00 50.16 104 ASN E O 1
ATOM 13326 N N . PHE E 1 105 ? 213.006 200.084 289.609 1.00 50.45 105 PHE E N 1
ATOM 13327 C CA . PHE E 1 105 ? 212.683 199.431 288.344 1.00 50.45 105 PHE E CA 1
ATOM 13328 C C . PHE E 1 105 ? 211.826 198.192 288.569 1.00 50.45 105 PHE E C 1
ATOM 13329 O O . PHE E 1 105 ? 210.895 197.917 287.800 1.00 50.45 105 PHE E O 1
ATOM 13337 N N . ALA E 1 106 ? 212.138 197.427 289.617 1.00 50.90 106 ALA E N 1
ATOM 13338 C CA . ALA E 1 106 ? 211.487 196.144 289.839 1.00 50.90 106 ALA E CA 1
ATOM 13339 C C . ALA E 1 106 ? 210.005 196.281 290.152 1.00 50.90 106 ALA E C 1
ATOM 13340 O O . ALA E 1 106 ? 209.241 195.369 289.829 1.00 50.90 106 ALA E O 1
ATOM 13342 N N . VAL E 1 107 ? 209.579 197.393 290.758 1.00 52.57 107 VAL E N 1
ATOM 13343 C CA . VAL E 1 107 ? 208.153 197.601 291.002 1.00 52.57 107 VAL E CA 1
ATOM 13344 C C . VAL E 1 107 ? 207.397 197.674 289.683 1.00 52.57 107 VAL E C 1
ATOM 13345 O O . VAL E 1 107 ? 206.323 197.079 289.528 1.00 52.57 107 VAL E O 1
ATOM 13349 N N . GLY E 1 108 ? 207.950 198.392 288.706 1.00 52.29 108 GLY E N 1
ATOM 13350 C CA . GLY E 1 108 ? 207.341 198.440 287.392 1.00 52.29 108 GLY E CA 1
ATOM 13351 C C . GLY E 1 108 ? 207.582 197.215 286.540 1.00 52.29 108 GLY E C 1
ATOM 13352 O O . GLY E 1 108 ? 206.889 197.030 285.535 1.00 52.29 108 GLY E O 1
ATOM 13353 N N . TYR E 1 109 ? 208.548 196.371 286.911 1.00 54.67 109 TYR E N 1
ATOM 13354 C CA . TYR E 1 109 ? 208.884 195.228 286.065 1.00 54.67 109 TYR E CA 1
ATOM 13355 C C . TYR E 1 109 ? 208.291 193.925 286.616 1.00 54.67 109 TYR E C 1
ATOM 13356 O O . TYR E 1 109 ? 207.651 193.173 285.876 1.00 54.67 109 TYR E O 1
ATOM 13365 N N . LEU E 1 110 ? 208.491 193.644 287.908 1.00 55.90 110 LEU E N 1
ATOM 13366 C CA . LEU E 1 110 ? 207.721 192.622 288.627 1.00 55.90 110 LEU E CA 1
ATOM 13367 C C . LEU E 1 110 ? 207.112 193.238 289.883 1.00 55.90 110 LEU E C 1
ATOM 13368 O O . LEU E 1 110 ? 207.782 193.352 290.913 1.00 55.90 110 LEU E O 1
ATOM 13373 N N . GLY E 1 111 ? 205.837 193.599 289.813 1.00 56.33 111 GLY E N 1
ATOM 13374 C CA . GLY E 1 111 ? 205.166 194.174 290.961 1.00 56.33 111 GLY E CA 1
ATOM 13375 C C . GLY E 1 111 ? 203.887 194.887 290.586 1.00 56.33 111 GLY E C 1
ATOM 13376 O O . GLY E 1 111 ? 203.040 194.327 289.885 1.00 56.33 111 GLY E O 1
ATOM 13377 N N . ALA E 1 112 ? 203.731 196.126 291.057 1.00 58.23 112 ALA E N 1
ATOM 13378 C CA . ALA E 1 112 ? 202.579 196.927 290.665 1.00 58.23 112 ALA E CA 1
ATOM 13379 C C . ALA E 1 112 ? 202.567 197.219 289.171 1.00 58.23 112 ALA E C 1
ATOM 13380 O O . ALA E 1 112 ? 201.499 197.489 288.612 1.00 58.23 112 ALA E O 1
ATOM 13382 N N . GLY E 1 113 ? 203.731 197.172 288.516 1.00 57.65 113 GLY E N 1
ATOM 13383 C CA . GLY E 1 113 ? 203.761 197.289 287.067 1.00 57.65 113 GLY E CA 1
ATOM 13384 C C . GLY E 1 113 ? 203.042 196.143 286.381 1.00 57.65 113 GLY E C 1
ATOM 13385 O O . GLY E 1 113 ? 202.303 196.351 285.415 1.00 57.65 113 GLY E O 1
ATOM 13386 N N . ARG E 1 114 ? 203.245 194.920 286.877 1.00 56.68 114 ARG E N 1
ATOM 13387 C CA . ARG E 1 114 ? 202.491 193.774 286.376 1.00 56.68 114 ARG E CA 1
ATOM 13388 C C . ARG E 1 114 ? 200.995 193.970 286.583 1.00 56.68 114 ARG E C 1
ATOM 13389 O O . ARG E 1 114 ? 200.188 193.592 285.728 1.00 56.68 114 ARG E O 1
ATOM 13397 N N . GLU E 1 115 ? 200.610 194.554 287.721 1.00 60.62 115 GLU E N 1
ATOM 13398 C CA . GLU E 1 115 ? 199.196 194.746 288.022 1.00 60.62 115 GLU E CA 1
ATOM 13399 C C . GLU E 1 115 ? 198.570 195.803 287.117 1.00 60.62 115 GLU E C 1
ATOM 13400 O O . GLU E 1 115 ? 197.406 195.675 286.722 1.00 60.62 115 GLU E O 1
ATOM 13406 N N . VAL E 1 116 ? 199.320 196.857 286.784 1.00 58.72 116 VAL E N 1
ATOM 13407 C CA . VAL E 1 116 ? 198.771 197.929 285.953 1.00 58.72 116 VAL E CA 1
ATOM 13408 C C . VAL E 1 116 ? 198.892 197.625 284.466 1.00 58.72 116 VAL E C 1
ATOM 13409 O O . VAL E 1 116 ? 198.214 198.266 283.652 1.00 58.72 116 VAL E O 1
ATOM 13413 N N . LEU E 1 117 ? 199.711 196.638 284.092 1.00 59.21 117 LEU E N 1
ATOM 13414 C CA . LEU E 1 117 ? 199.870 196.284 282.681 1.00 59.21 117 LEU E CA 1
ATOM 13415 C C . LEU E 1 117 ? 198.573 195.899 281.969 1.00 59.21 117 LEU E C 1
ATOM 13416 O O . LEU E 1 117 ? 198.373 196.358 280.830 1.00 59.21 117 LEU E O 1
ATOM 13421 N N . PRO E 1 118 ? 197.680 195.060 282.528 1.00 60.11 118 PRO E N 1
ATOM 13422 C CA . PRO E 1 118 ? 196.497 194.652 281.742 1.00 60.11 118 PRO E CA 1
ATOM 13423 C C . PRO E 1 118 ? 195.581 195.795 281.339 1.00 60.11 118 PRO E C 1
ATOM 13424 O O . PRO E 1 118 ? 195.153 195.848 280.181 1.00 60.11 118 PRO E O 1
ATOM 13428 N N . GLU E 1 119 ? 195.266 196.714 282.254 1.00 62.51 119 GLU E N 1
ATOM 13429 C CA . GLU E 1 119 ? 194.400 197.837 281.900 1.00 62.51 119 GLU E CA 1
ATOM 13430 C C . GLU E 1 119 ? 195.081 198.768 280.904 1.00 62.51 119 GLU E C 1
ATOM 13431 O O . GLU E 1 119 ? 194.443 199.261 279.961 1.00 62.51 119 GLU E O 1
ATOM 13437 N N . VAL E 1 120 ? 196.381 199.010 281.097 1.00 61.42 120 VAL E N 1
ATOM 13438 C CA . VAL E 1 120 ? 197.127 199.881 280.195 1.00 61.42 120 VAL E CA 1
ATOM 13439 C C . VAL E 1 120 ? 197.126 199.313 278.784 1.00 61.42 120 VAL E C 1
ATOM 13440 O O . VAL E 1 120 ? 196.873 200.034 277.812 1.00 61.42 120 VAL E O 1
ATOM 13444 N N . MET E 1 121 ? 197.390 198.014 278.646 1.00 58.56 121 MET E N 1
ATOM 13445 C CA . MET E 1 121 ? 197.367 197.407 277.322 1.00 58.56 121 MET E CA 1
ATOM 13446 C C . MET E 1 121 ? 195.966 197.226 276.761 1.00 58.56 121 MET E C 1
ATOM 13447 O O . MET E 1 121 ? 195.815 197.218 275.538 1.00 58.56 121 MET E O 1
ATOM 13452 N N . SER E 1 122 ? 194.940 197.098 277.603 1.00 60.84 122 SER E N 1
ATOM 13453 C CA . SER E 1 122 ? 193.576 197.150 277.090 1.00 60.84 122 SER E CA 1
ATOM 13454 C C . SER E 1 122 ? 193.306 198.496 276.431 1.00 60.84 122 SER E C 1
ATOM 13455 O O . SER E 1 122 ? 192.778 198.564 275.313 1.00 60.84 122 SER E O 1
ATOM 13458 N N . ARG E 1 123 ? 193.703 199.582 277.099 1.00 60.27 123 ARG E N 1
ATOM 13459 C CA . ARG E 1 123 ? 193.548 200.909 276.511 1.00 60.27 123 ARG E CA 1
ATOM 13460 C C . ARG E 1 123 ? 194.410 201.080 275.264 1.00 60.27 123 ARG E C 1
ATOM 13461 O O . ARG E 1 123 ? 193.975 201.702 274.286 1.00 60.27 123 ARG E O 1
ATOM 13469 N N . LEU E 1 124 ? 195.632 200.544 275.285 1.00 59.45 124 LEU E N 1
ATOM 13470 C CA . LEU E 1 124 ? 196.519 200.654 274.132 1.00 59.45 124 LEU E CA 1
ATOM 13471 C C . LEU E 1 124 ? 195.955 199.905 272.931 1.00 59.45 124 LEU E C 1
ATOM 13472 O O . LEU E 1 124 ? 196.032 200.395 271.801 1.00 59.45 124 LEU E O 1
ATOM 13477 N N . ASP E 1 125 ? 195.393 198.714 273.153 1.00 60.90 125 ASP E N 1
ATOM 13478 C CA . ASP E 1 125 ? 194.757 197.976 272.067 1.00 60.90 125 ASP E CA 1
ATOM 13479 C C . ASP E 1 125 ? 193.511 198.697 271.571 1.00 60.90 125 ASP E C 1
ATOM 13480 O O . ASP E 1 125 ? 193.223 198.687 270.369 1.00 60.90 125 ASP E O 1
ATOM 13485 N N . TYR E 1 126 ? 192.765 199.330 272.483 1.00 64.08 126 TYR E N 1
ATOM 13486 C CA . TYR E 1 126 ? 191.654 200.184 272.070 1.00 64.08 126 TYR E CA 1
ATOM 13487 C C . TYR E 1 126 ? 192.121 201.285 271.129 1.00 64.08 126 TYR E C 1
ATOM 13488 O O . TYR E 1 126 ? 191.474 201.563 270.113 1.00 64.08 126 TYR E O 1
ATOM 13497 N N . GLU E 1 127 ? 193.241 201.927 271.456 1.00 62.36 127 GLU E N 1
ATOM 13498 C CA . GLU E 1 127 ? 193.726 203.023 270.624 1.00 62.36 127 GLU E CA 1
ATOM 13499 C C . GLU E 1 127 ? 194.272 202.524 269.289 1.00 62.36 127 GLU E C 1
ATOM 13500 O O . GLU E 1 127 ? 193.974 203.105 268.240 1.00 62.36 127 GLU E O 1
ATOM 13506 N N . ILE E 1 128 ? 195.059 201.445 269.304 1.00 60.44 128 ILE E N 1
ATOM 13507 C CA . ILE E 1 128 ? 195.677 200.947 268.076 1.00 60.44 128 ILE E CA 1
ATOM 13508 C C . ILE E 1 128 ? 194.625 200.381 267.130 1.00 60.44 128 ILE E C 1
ATOM 13509 O O . ILE E 1 128 ? 194.700 200.577 265.911 1.00 60.44 128 ILE E O 1
ATOM 13514 N N . ASP E 1 129 ? 193.624 199.679 267.670 1.00 63.65 129 ASP E N 1
ATOM 13515 C CA . ASP E 1 129 ? 192.539 199.171 266.841 1.00 63.65 129 ASP E CA 1
ATOM 13516 C C . ASP E 1 129 ? 191.737 200.288 266.187 1.00 63.65 129 ASP E C 1
ATOM 13517 O O . ASP E 1 129 ? 191.062 200.043 265.182 1.00 63.65 129 ASP E O 1
ATOM 13522 N N . LYS E 1 130 ? 191.794 201.503 266.731 1.00 62.65 130 LYS E N 1
ATOM 13523 C CA . LYS E 1 130 ? 191.101 202.649 266.163 1.00 62.65 130 LYS E CA 1
ATOM 13524 C C . LYS E 1 130 ? 192.031 203.495 265.290 1.00 62.65 130 LYS E C 1
ATOM 13525 O O . LYS E 1 130 ? 191.581 204.454 264.653 1.00 62.65 130 LYS E O 1
ATOM 13531 N N . CYS E 1 131 ? 193.304 203.121 265.192 1.00 62.89 131 CYS E N 1
ATOM 13532 C CA . CYS E 1 131 ? 194.235 203.809 264.309 1.00 62.89 131 CYS E CA 1
ATOM 13533 C C . CYS E 1 131 ? 194.061 203.324 262.877 1.00 62.89 131 CYS E C 1
ATOM 13534 O O . CYS E 1 131 ? 193.729 202.162 262.626 1.00 62.89 131 CYS E O 1
ATOM 13537 N N . ASP E 1 132 ? 194.295 204.234 261.933 1.00 59.79 132 ASP E N 1
ATOM 13538 C CA . ASP E 1 132 ? 194.220 203.877 260.521 1.00 59.79 132 ASP E CA 1
ATOM 13539 C C . ASP E 1 132 ? 195.424 203.033 260.121 1.00 59.79 132 ASP E C 1
ATOM 13540 O O . ASP E 1 132 ? 195.281 201.870 259.729 1.00 59.79 132 ASP E O 1
ATOM 13545 N N . ASN E 1 133 ? 196.623 203.607 260.222 1.00 55.18 133 ASN E N 1
ATOM 13546 C CA . ASN E 1 133 ? 197.876 202.862 260.078 1.00 55.18 133 ASN E CA 1
ATOM 13547 C C . ASN E 1 133 ? 198.856 203.465 261.079 1.00 55.18 133 ASN E C 1
ATOM 13548 O O . ASN E 1 133 ? 199.539 204.447 260.777 1.00 55.18 133 ASN E O 1
ATOM 13553 N N . VAL E 1 134 ? 198.922 202.874 262.264 1.00 52.51 134 VAL E N 1
ATOM 13554 C CA . VAL E 1 134 ? 199.902 203.301 263.253 1.00 52.51 134 VAL E CA 1
ATOM 13555 C C . VAL E 1 134 ? 201.289 202.859 262.799 1.00 52.51 134 VAL E C 1
ATOM 13556 O O . VAL E 1 134 ? 201.543 201.671 262.560 1.00 52.51 134 VAL E O 1
ATOM 13560 N N . GLY E 1 135 ? 202.174 203.830 262.605 1.00 49.21 135 GLY E N 1
ATOM 13561 C CA . GLY E 1 135 ? 203.505 203.551 262.110 1.00 49.21 135 GLY E CA 1
ATOM 13562 C C . GLY E 1 135 ? 204.568 203.945 263.107 1.00 49.21 135 GLY E C 1
ATOM 13563 O O . GLY E 1 135 ? 205.730 204.150 262.744 1.00 49.21 135 GLY E O 1
ATOM 13564 N N . GLY E 1 136 ? 204.177 204.059 264.371 1.00 49.04 136 GLY E N 1
ATOM 13565 C CA . GLY E 1 136 ? 205.111 204.440 265.407 1.00 49.04 136 GLY E CA 1
ATOM 13566 C C . GLY E 1 136 ? 204.469 204.699 266.751 1.00 49.04 136 GLY E C 1
ATOM 13567 O O . GLY E 1 136 ? 203.334 205.178 266.827 1.00 49.04 136 GLY E O 1
ATOM 13568 N N . ILE E 1 137 ? 205.188 204.379 267.822 1.00 45.03 137 ILE E N 1
ATOM 13569 C CA . ILE E 1 137 ? 204.735 204.628 269.184 1.00 45.03 137 ILE E CA 1
ATOM 13570 C C . ILE E 1 137 ? 205.811 205.449 269.876 1.00 45.03 137 ILE E C 1
ATOM 13571 O O . ILE E 1 137 ? 206.918 204.951 270.100 1.00 45.03 137 ILE E O 1
ATOM 13576 N N . ILE E 1 138 ? 205.493 206.694 270.212 1.00 43.76 138 ILE E N 1
ATOM 13577 C CA . ILE E 1 138 ? 206.402 207.565 270.950 1.00 43.76 138 ILE E CA 1
ATOM 13578 C C . ILE E 1 138 ? 206.136 207.360 272.435 1.00 43.76 138 ILE E C 1
ATOM 13579 O O . ILE E 1 138 ? 205.030 207.621 272.922 1.00 43.76 138 ILE E O 1
ATOM 13584 N N . VAL E 1 139 ? 207.150 206.893 273.151 1.00 41.38 139 VAL E N 1
ATOM 13585 C CA . VAL E 1 139 ? 207.010 206.508 274.548 1.00 41.38 139 VAL E CA 1
ATOM 13586 C C . VAL E 1 139 ? 207.770 207.557 275.358 1.00 41.38 139 VAL E C 1
ATOM 13587 O O . VAL E 1 139 ? 208.998 207.521 275.447 1.00 41.38 139 VAL E O 1
ATOM 13591 N N . LEU E 1 140 ? 207.030 208.503 275.934 1.00 40.44 140 LEU E N 1
ATOM 13592 C CA . LEU E 1 140 ? 207.592 209.628 276.679 1.00 40.44 140 LEU E CA 1
ATOM 13593 C C . LEU E 1 140 ? 207.817 209.212 278.128 1.00 40.44 140 LEU E C 1
ATOM 13594 O O . LEU E 1 140 ? 206.856 208.917 278.846 1.00 40.44 140 LEU E O 1
ATOM 13599 N N . HIS E 1 141 ? 209.069 209.222 278.579 1.00 37.28 141 HIS E N 1
ATOM 13600 C CA . HIS E 1 141 ? 209.353 208.821 279.950 1.00 37.28 141 HIS E CA 1
ATOM 13601 C C . HIS E 1 141 ? 210.690 209.404 280.381 1.00 37.28 141 HIS E C 1
ATOM 13602 O O . HIS E 1 141 ? 211.439 209.967 279.582 1.00 37.28 141 HIS E O 1
ATOM 13609 N N . ALA E 1 142 ? 210.975 209.264 281.670 1.00 37.19 142 ALA E N 1
ATOM 13610 C CA . ALA E 1 142 ? 212.323 209.411 282.197 1.00 37.19 142 ALA E CA 1
ATOM 13611 C C . ALA E 1 142 ? 212.777 208.047 282.689 1.00 37.19 142 ALA E C 1
ATOM 13612 O O . ALA E 1 142 ? 212.162 207.477 283.597 1.00 37.19 142 ALA E O 1
ATOM 13614 N N . ILE E 1 143 ? 213.850 207.520 282.091 1.00 40.73 143 ILE E N 1
ATOM 13615 C CA . ILE E 1 143 ? 214.386 206.241 282.550 1.00 40.73 143 ILE E CA 1
ATOM 13616 C C . ILE E 1 143 ? 215.266 206.387 283.777 1.00 40.73 143 ILE E C 1
ATOM 13617 O O . ILE E 1 143 ? 215.760 205.377 284.294 1.00 40.73 143 ILE E O 1
ATOM 13622 N N . GLY E 1 144 ? 215.466 207.607 284.274 1.00 42.44 144 GLY E N 1
ATOM 13623 C CA . GLY E 1 144 ? 216.116 207.767 285.562 1.00 42.44 144 GLY E CA 1
ATOM 13624 C C . GLY E 1 144 ? 215.188 207.456 286.722 1.00 42.44 144 GLY E C 1
ATOM 13625 O O . GLY E 1 144 ? 215.642 207.121 287.819 1.00 42.44 144 GLY E O 1
ATOM 13626 N N . GLY E 1 145 ? 213.876 207.561 286.496 1.00 43.65 145 GLY E N 1
ATOM 13627 C CA . GLY E 1 145 ? 212.911 207.280 287.535 1.00 43.65 145 GLY E CA 1
ATOM 13628 C C . GLY E 1 145 ? 212.513 205.817 287.596 1.00 43.65 145 GLY E C 1
ATOM 13629 O O . GLY E 1 145 ? 212.959 204.981 286.812 1.00 43.65 145 GLY E O 1
ATOM 13630 N N . GLY E 1 146 ? 211.648 205.508 288.559 1.00 43.80 146 GLY E N 1
ATOM 13631 C CA . GLY E 1 146 ? 211.235 204.137 288.790 1.00 43.80 146 GLY E CA 1
ATOM 13632 C C . GLY E 1 146 ? 210.051 203.693 287.960 1.00 43.80 146 GLY E C 1
ATOM 13633 O O . GLY E 1 146 ? 210.125 202.671 287.268 1.00 43.80 146 GLY E O 1
ATOM 13634 N N . THR E 1 147 ? 208.950 204.445 288.033 1.00 46.83 147 THR E N 1
ATOM 13635 C CA . THR E 1 147 ? 207.776 204.117 287.231 1.00 46.83 147 THR E CA 1
ATOM 13636 C C . THR E 1 147 ? 208.109 204.165 285.749 1.00 46.83 147 THR E C 1
ATOM 13637 O O . THR E 1 147 ? 207.773 203.243 284.995 1.00 46.83 147 THR E O 1
ATOM 13641 N N . GLY E 1 148 ? 208.817 205.216 285.327 1.00 43.45 148 GLY E N 1
ATOM 13642 C CA . GLY E 1 148 ? 209.182 205.342 283.927 1.00 43.45 148 GLY E CA 1
ATOM 13643 C C . GLY E 1 148 ? 209.987 204.159 283.430 1.00 43.45 148 GLY E C 1
ATOM 13644 O O . GLY E 1 148 ? 209.580 203.476 282.491 1.00 43.45 148 GLY E O 1
ATOM 13645 N N . SER E 1 149 ? 211.103 203.859 284.102 1.00 46.60 149 SER E N 1
ATOM 13646 C CA . SER E 1 149 ? 211.950 202.745 283.683 1.00 46.60 149 SER E CA 1
ATOM 13647 C C . SER E 1 149 ? 211.186 201.429 283.701 1.00 46.60 149 SER E C 1
ATOM 13648 O O . SER E 1 149 ? 211.107 200.729 282.683 1.00 46.60 149 SER E O 1
ATOM 13651 N N . GLY E 1 150 ? 210.585 201.097 284.847 1.00 48.01 150 GLY E N 1
ATOM 13652 C CA . GLY E 1 150 ? 209.968 199.790 284.994 1.00 48.01 150 GLY E CA 1
ATOM 13653 C C . GLY E 1 150 ? 208.823 199.569 284.028 1.00 48.01 150 GLY E C 1
ATOM 13654 O O . GLY E 1 150 ? 208.808 198.586 283.275 1.00 48.01 150 GLY E O 1
ATOM 13655 N N . PHE E 1 151 ? 207.857 200.489 284.006 1.00 51.22 151 PHE E N 1
ATOM 13656 C CA . PHE E 1 151 ? 206.707 200.229 283.166 1.00 51.22 151 PHE E CA 1
ATOM 13657 C C . PHE E 1 151 ? 206.964 200.535 281.700 1.00 51.22 151 PHE E C 1
ATOM 13658 O O . PHE E 1 151 ? 206.305 199.934 280.855 1.00 51.22 151 PHE E O 1
ATOM 13666 N N . GLY E 1 152 ? 207.911 201.412 281.358 1.00 50.53 152 GLY E N 1
ATOM 13667 C CA . GLY E 1 152 ? 208.298 201.536 279.966 1.00 50.53 152 GLY E CA 1
ATOM 13668 C C . GLY E 1 152 ? 208.938 200.269 279.447 1.00 50.53 152 GLY E C 1
ATOM 13669 O O . GLY E 1 152 ? 208.631 199.816 278.338 1.00 50.53 152 GLY E O 1
ATOM 13670 N N . ALA E 1 153 ? 209.817 199.661 280.252 1.00 51.96 153 ALA E N 1
ATOM 13671 C CA . ALA E 1 153 ? 210.413 198.389 279.869 1.00 51.96 153 ALA E CA 1
ATOM 13672 C C . ALA E 1 153 ? 209.347 197.319 279.687 1.00 51.96 153 ALA E C 1
ATOM 13673 O O . ALA E 1 153 ? 209.305 196.639 278.653 1.00 51.96 153 ALA E O 1
ATOM 13675 N N . LEU E 1 154 ? 208.458 197.178 280.675 1.00 52.49 154 LEU E N 1
ATOM 13676 C CA . LEU E 1 154 ? 207.395 196.183 280.578 1.00 52.49 154 LEU E CA 1
ATOM 13677 C C . LEU E 1 154 ? 206.497 196.444 279.373 1.00 52.49 154 LEU E C 1
ATOM 13678 O O . LEU E 1 154 ? 206.147 195.516 278.633 1.00 52.49 154 LEU E O 1
ATOM 13683 N N . LEU E 1 155 ? 206.147 197.711 279.145 1.00 52.81 155 LEU E N 1
ATOM 13684 C CA . LEU E 1 155 ? 205.220 198.070 278.083 1.00 52.81 155 LEU E CA 1
ATOM 13685 C C . LEU E 1 155 ? 205.809 197.769 276.712 1.00 52.81 155 LEU E C 1
ATOM 13686 O O . LEU E 1 155 ? 205.139 197.178 275.859 1.00 52.81 155 LEU E O 1
ATOM 13691 N N . ILE E 1 156 ? 207.072 198.134 276.485 1.00 54.03 156 ILE E N 1
ATOM 13692 C CA . ILE E 1 156 ? 207.606 197.925 275.143 1.00 54.03 156 ILE E CA 1
ATOM 13693 C C . ILE E 1 156 ? 208.012 196.468 274.929 1.00 54.03 156 ILE E C 1
ATOM 13694 O O . ILE E 1 156 ? 207.971 195.977 273.793 1.00 54.03 156 ILE E O 1
ATOM 13699 N N . GLU E 1 157 ? 208.378 195.735 275.992 1.00 55.52 157 GLU E N 1
ATOM 13700 C CA . GLU E 1 157 ? 208.520 194.287 275.840 1.00 55.52 157 GLU E CA 1
ATOM 13701 C C . GLU E 1 157 ? 207.202 193.633 275.458 1.00 55.52 157 GLU E C 1
ATOM 13702 O O . GLU E 1 157 ? 207.171 192.764 274.582 1.00 55.52 157 GLU E O 1
ATOM 13708 N N . SER E 1 158 ? 206.100 194.035 276.090 1.00 56.99 158 SER E N 1
ATOM 13709 C CA . SER E 1 158 ? 204.818 193.454 275.709 1.00 56.99 158 SER E CA 1
ATOM 13710 C C . SER E 1 158 ? 204.410 193.859 274.295 1.00 56.99 158 SER E C 1
ATOM 13711 O O . SER E 1 158 ? 203.815 193.047 273.570 1.00 56.99 158 SER E O 1
ATOM 13714 N N . LEU E 1 159 ? 204.731 195.092 273.887 1.00 55.96 159 LEU E N 1
ATOM 13715 C CA . LEU E 1 159 ? 204.481 195.501 272.508 1.00 55.96 159 LEU E CA 1
ATOM 13716 C C . LEU E 1 159 ? 205.246 194.627 271.526 1.00 55.96 159 LEU E C 1
ATOM 13717 O O . LEU E 1 159 ? 204.647 194.018 270.636 1.00 55.96 159 LEU E O 1
ATOM 13722 N N . LYS E 1 160 ? 206.563 194.514 271.693 1.00 55.50 160 LYS E N 1
ATOM 13723 C CA . LYS E 1 160 ? 207.333 193.678 270.781 1.00 55.50 160 LYS E CA 1
ATOM 13724 C C . LYS E 1 160 ? 207.024 192.196 270.930 1.00 55.50 160 LYS E C 1
ATOM 13725 O O . LYS E 1 160 ? 207.398 191.412 270.051 1.00 55.50 160 LYS E O 1
ATOM 13731 N N . GLU E 1 161 ? 206.343 191.798 272.002 1.00 59.63 161 GLU E N 1
ATOM 13732 C CA . GLU E 1 161 ? 205.908 190.419 272.160 1.00 59.63 161 GLU E CA 1
ATOM 13733 C C . GLU E 1 161 ? 204.622 190.119 271.400 1.00 59.63 161 GLU E C 1
ATOM 13734 O O . GLU E 1 161 ? 204.498 189.038 270.813 1.00 59.63 161 GLU E O 1
ATOM 13740 N N . LYS E 1 162 ? 203.654 191.041 271.387 1.00 59.64 162 LYS E N 1
ATOM 13741 C CA . LYS E 1 162 ? 202.399 190.724 270.706 1.00 59.64 162 LYS E CA 1
ATOM 13742 C C . LYS E 1 162 ? 202.264 191.486 269.386 1.00 59.64 162 LYS E C 1
ATOM 13743 O O . LYS E 1 162 ? 201.709 190.968 268.411 1.00 59.64 162 LYS E O 1
ATOM 13749 N N . TYR E 1 163 ? 202.768 192.718 269.337 1.00 58.90 163 TYR E N 1
ATOM 13750 C CA . TYR E 1 163 ? 203.005 193.430 268.087 1.00 58.90 163 TYR E CA 1
ATOM 13751 C C . TYR E 1 163 ? 204.422 193.107 267.608 1.00 58.90 163 TYR E C 1
ATOM 13752 O O . TYR E 1 163 ? 205.022 192.111 268.020 1.00 58.90 163 TYR E O 1
ATOM 13761 N N . GLY E 1 164 ? 204.970 193.949 266.736 1.00 57.01 164 GLY E N 1
ATOM 13762 C CA . GLY E 1 164 ? 206.278 193.732 266.151 1.00 57.01 164 GLY E CA 1
ATOM 13763 C C . GLY E 1 164 ? 206.332 194.287 264.745 1.00 57.01 164 GLY E C 1
ATOM 13764 O O . GLY E 1 164 ? 207.405 194.406 264.147 1.00 57.01 164 GLY E O 1
ATOM 13765 N N . GLU E 1 165 ? 205.162 194.640 264.213 1.00 56.55 165 GLU E N 1
ATOM 13766 C CA . GLU E 1 165 ? 205.075 195.423 262.990 1.00 56.55 165 GLU E CA 1
ATOM 13767 C C . GLU E 1 165 ? 205.060 196.921 263.259 1.00 56.55 165 GLU E C 1
ATOM 13768 O O . GLU E 1 165 ? 205.116 197.708 262.307 1.00 56.55 165 GLU E O 1
ATOM 13774 N N . ILE E 1 166 ? 205.003 197.327 264.521 1.00 51.06 166 ILE E N 1
ATOM 13775 C CA . ILE E 1 166 ? 204.825 198.724 264.905 1.00 51.06 166 ILE E CA 1
ATOM 13776 C C . ILE E 1 166 ? 206.174 199.274 265.357 1.00 51.06 166 ILE E C 1
ATOM 13777 O O . ILE E 1 166 ? 206.755 198.739 266.313 1.00 51.06 166 ILE E O 1
ATOM 13782 N N . PRO E 1 167 ? 206.705 200.307 264.709 1.00 48.76 167 PRO E N 1
ATOM 13783 C CA . PRO E 1 167 ? 207.929 200.943 265.207 1.00 48.76 167 PRO E CA 1
ATOM 13784 C C . PRO E 1 167 ? 207.708 201.606 266.557 1.00 48.76 167 PRO E C 1
ATOM 13785 O O . PRO E 1 167 ? 206.604 202.042 266.888 1.00 48.76 167 PRO E O 1
ATOM 13789 N N . VAL E 1 168 ? 208.780 201.676 267.343 1.00 44.85 168 VAL E N 1
ATOM 13790 C CA . VAL E 1 168 ? 208.743 202.281 268.670 1.00 44.85 168 VAL E CA 1
ATOM 13791 C C . VAL E 1 168 ? 209.862 203.310 268.762 1.00 44.85 168 VAL E C 1
ATOM 13792 O O . VAL E 1 168 ? 211.047 202.958 268.691 1.00 44.85 168 VAL E O 1
ATOM 13796 N N . LEU E 1 169 ? 209.484 204.576 268.914 1.00 41.69 169 LEU E N 1
ATOM 13797 C CA . LEU E 1 169 ? 210.401 205.659 269.239 1.00 41.69 169 LEU E CA 1
ATOM 13798 C C . LEU E 1 169 ? 210.220 206.021 270.706 1.00 41.69 169 LEU E C 1
ATOM 13799 O O . LEU E 1 169 ? 209.137 206.450 271.113 1.00 41.69 169 LEU E O 1
ATOM 13804 N N . SER E 1 170 ? 211.268 205.842 271.497 1.00 41.09 170 SER E N 1
ATOM 13805 C CA . SER E 1 170 ? 211.230 206.255 272.889 1.00 41.09 170 SER E CA 1
ATOM 13806 C C . SER E 1 170 ? 211.805 207.658 273.027 1.00 41.09 170 SER E C 1
ATOM 13807 O O . SER E 1 170 ? 212.599 208.110 272.200 1.00 41.09 170 SER E O 1
ATOM 13810 N N . CYS E 1 171 ? 211.366 208.363 274.066 1.00 38.73 171 CYS E N 1
ATOM 13811 C CA . CYS E 1 171 ? 211.884 209.687 274.400 1.00 38.73 171 CYS E CA 1
ATOM 13812 C C . CYS E 1 171 ? 212.149 209.669 275.900 1.00 38.73 171 CYS E C 1
ATOM 13813 O O . CYS E 1 171 ? 211.238 209.874 276.709 1.00 38.73 171 CYS E O 1
ATOM 13816 N N . ALA E 1 172 ? 213.400 209.408 276.262 1.00 38.38 172 ALA E N 1
ATOM 13817 C CA . ALA E 1 172 ? 213.799 209.199 277.643 1.00 38.38 172 ALA E CA 1
ATOM 13818 C C . ALA E 1 172 ? 214.573 210.403 278.157 1.00 38.38 172 ALA E C 1
ATOM 13819 O O . ALA E 1 172 ? 215.498 210.889 277.500 1.00 38.38 172 ALA E O 1
ATOM 13821 N N . VAL E 1 173 ? 214.183 210.877 279.333 1.00 37.09 173 VAL E N 1
ATOM 13822 C CA . VAL E 1 173 ? 214.885 211.950 280.025 1.00 37.09 173 VAL E CA 1
ATOM 13823 C C . VAL E 1 173 ? 215.958 211.310 280.891 1.00 37.09 173 VAL E C 1
ATOM 13824 O O . VAL E 1 173 ? 215.653 210.686 281.914 1.00 37.09 173 VAL E O 1
ATOM 13828 N N . LEU E 1 174 ? 217.211 211.461 280.483 1.00 43.89 174 LEU E N 1
ATOM 13829 C CA . LEU E 1 174 ? 218.312 210.825 281.181 1.00 43.89 174 LEU E CA 1
ATOM 13830 C C . LEU E 1 174 ? 218.604 211.514 282.507 1.00 43.89 174 LEU E C 1
ATOM 13831 O O . LEU E 1 174 ? 218.235 212.673 282.715 1.00 43.89 174 LEU E O 1
ATOM 13836 N N . PRO E 1 175 ? 219.243 210.804 283.436 1.00 50.08 175 PRO E N 1
ATOM 13837 C CA . PRO E 1 175 ? 219.786 211.467 284.625 1.00 50.08 175 PRO E CA 1
ATOM 13838 C C . PRO E 1 175 ? 220.783 212.552 284.242 1.00 50.08 175 PRO E C 1
ATOM 13839 O O . PRO E 1 175 ? 221.580 212.392 283.316 1.00 50.08 175 PRO E O 1
ATOM 13843 N N . SER E 1 176 ? 220.727 213.658 284.967 1.00 55.93 176 SER E N 1
ATOM 13844 C CA . SER E 1 176 ? 221.570 214.800 284.658 1.00 55.93 176 SER E CA 1
ATOM 13845 C C . SER E 1 176 ? 222.903 214.696 285.393 1.00 55.93 176 SER E C 1
ATOM 13846 O O . SER E 1 176 ? 222.931 214.428 286.597 1.00 55.93 176 SER E O 1
ATOM 13849 N N . PRO E 1 177 ? 224.024 214.901 284.693 1.00 58.12 177 PRO E N 1
ATOM 13850 C CA . PRO E 1 177 ? 225.324 214.940 285.379 1.00 58.12 177 PRO E CA 1
ATOM 13851 C C . PRO E 1 177 ? 225.533 216.201 286.199 1.00 58.12 177 PRO E C 1
ATOM 13852 O O . PRO E 1 177 ? 226.599 216.350 286.809 1.00 58.12 177 PRO E O 1
ATOM 13856 N N . GLN E 1 178 ? 224.570 217.122 286.207 1.00 59.27 178 GLN E N 1
ATOM 13857 C CA . GLN E 1 178 ? 224.583 218.206 287.183 1.00 59.27 178 GLN E CA 1
ATOM 13858 C C . GLN E 1 178 ? 224.231 217.678 288.566 1.00 59.27 178 GLN E C 1
ATOM 13859 O O . GLN E 1 178 ? 225.048 217.722 289.492 1.00 59.27 178 GLN E O 1
ATOM 13865 N N . VAL E 1 179 ? 223.018 217.146 288.715 1.00 56.87 179 VAL E N 1
ATOM 13866 C CA . VAL E 1 179 ? 222.567 216.570 289.973 1.00 56.87 179 VAL E CA 1
ATOM 13867 C C . VAL E 1 179 ? 221.588 215.452 289.651 1.00 56.87 179 VAL E C 1
ATOM 13868 O O . VAL E 1 179 ? 220.951 215.444 288.594 1.00 56.87 179 VAL E O 1
ATOM 13872 N N . SER E 1 180 ? 221.488 214.490 290.560 1.00 51.50 180 SER E N 1
ATOM 13873 C CA . SER E 1 180 ? 220.539 213.397 290.437 1.00 51.50 180 SER E CA 1
ATOM 13874 C C . SER E 1 180 ? 219.211 213.789 291.069 1.00 51.50 180 SER E C 1
ATOM 13875 O O . SER E 1 180 ? 219.154 214.631 291.969 1.00 51.50 180 SER E O 1
ATOM 13878 N N . SER E 1 181 ? 218.133 213.181 290.575 1.00 48.98 181 SER E N 1
ATOM 13879 C CA . SER E 1 181 ? 216.812 213.379 291.150 1.00 48.98 181 SER E CA 1
ATOM 13880 C C . SER E 1 181 ? 216.349 212.206 291.997 1.00 48.98 181 SER E C 1
ATOM 13881 O O . SER E 1 181 ? 215.566 212.411 292.930 1.00 48.98 181 SER E O 1
ATOM 13884 N N . VAL E 1 182 ? 216.791 210.993 291.681 1.00 50.55 182 VAL E N 1
ATOM 13885 C CA . VAL E 1 182 ? 216.778 209.865 292.604 1.00 50.55 182 VAL E CA 1
ATOM 13886 C C . VAL E 1 182 ? 218.164 209.242 292.554 1.00 50.55 182 VAL E C 1
ATOM 13887 O O . VAL E 1 182 ? 218.832 209.279 291.515 1.00 50.55 182 VAL E O 1
ATOM 13891 N N . VAL E 1 183 ? 218.618 208.697 293.684 1.00 51.94 183 VAL E N 1
ATOM 13892 C CA . VAL E 1 183 ? 219.962 208.132 293.705 1.00 51.94 183 VAL E CA 1
ATOM 13893 C C . VAL E 1 183 ? 220.006 206.765 293.038 1.00 51.94 183 VAL E C 1
ATOM 13894 O O . VAL E 1 183 ? 221.094 206.290 292.692 1.00 51.94 183 VAL E O 1
ATOM 13898 N N . THR E 1 184 ? 218.854 206.124 292.840 1.00 48.68 184 THR E N 1
ATOM 13899 C CA . THR E 1 184 ? 218.765 204.884 292.084 1.00 48.68 184 THR E CA 1
ATOM 13900 C C . THR E 1 184 ? 218.611 205.133 290.588 1.00 48.68 184 THR E C 1
ATOM 13901 O O . THR E 1 184 ? 218.141 204.248 289.864 1.00 48.68 184 THR E O 1
ATOM 13905 N N . GLU E 1 185 ? 218.977 206.327 290.126 1.00 49.70 185 GLU E N 1
ATOM 13906 C CA . GLU E 1 185 ? 218.978 206.617 288.694 1.00 49.70 185 GLU E CA 1
ATOM 13907 C C . GLU E 1 185 ? 219.837 205.666 287.863 1.00 49.70 185 GLU E C 1
ATOM 13908 O O . GLU E 1 185 ? 219.376 205.272 286.778 1.00 49.70 185 GLU E O 1
ATOM 13914 N N . PRO E 1 186 ? 221.067 205.290 288.257 1.00 51.29 186 PRO E N 1
ATOM 13915 C CA . PRO E 1 186 ? 221.828 204.352 287.409 1.00 51.29 186 PRO E CA 1
ATOM 13916 C C . PRO E 1 186 ? 221.148 203.010 287.218 1.00 51.29 186 PRO E C 1
ATOM 13917 O O . PRO E 1 186 ? 221.111 202.492 286.091 1.00 51.29 186 PRO E O 1
ATOM 13921 N N . TYR E 1 187 ? 220.605 202.436 288.296 1.00 54.43 187 TYR E N 1
ATOM 13922 C CA . TYR E 1 187 ? 219.926 201.148 288.201 1.00 54.43 187 TYR E CA 1
ATOM 13923 C C . TYR E 1 187 ? 218.778 201.214 287.207 1.00 54.43 187 TYR E C 1
ATOM 13924 O O . TYR E 1 187 ? 218.708 200.416 286.267 1.00 54.43 187 TYR E O 1
ATOM 13933 N N . ASN E 1 188 ? 217.885 202.187 287.388 1.00 47.56 188 ASN E N 1
ATOM 13934 C CA . ASN E 1 188 ? 216.714 202.313 286.531 1.00 47.56 188 ASN E CA 1
ATOM 13935 C C . ASN E 1 188 ? 217.110 202.616 285.094 1.00 47.56 188 ASN E C 1
ATOM 13936 O O . ASN E 1 188 ? 216.537 202.052 284.153 1.00 47.56 188 ASN E O 1
ATOM 13941 N N . THR E 1 189 ? 218.098 203.496 284.911 1.00 48.38 189 THR E N 1
ATOM 13942 C CA . THR E 1 189 ? 218.525 203.876 283.571 1.00 48.38 189 THR E CA 1
ATOM 13943 C C . THR E 1 189 ? 219.071 202.679 282.809 1.00 48.38 189 THR E C 1
ATOM 13944 O O . THR E 1 189 ? 218.680 202.434 281.666 1.00 48.38 189 THR E O 1
ATOM 13948 N N . VAL E 1 190 ? 219.949 201.896 283.440 1.00 50.32 190 VAL E N 1
ATOM 13949 C CA . VAL E 1 190 ? 220.522 200.739 282.758 1.00 50.32 190 VAL E CA 1
ATOM 13950 C C . VAL E 1 190 ? 219.465 199.661 282.537 1.00 50.32 190 VAL E C 1
ATOM 13951 O O . VAL E 1 190 ? 219.413 199.027 281.469 1.00 50.32 190 VAL E O 1
ATOM 13955 N N . PHE E 1 191 ? 218.597 199.444 283.532 1.00 51.14 191 PHE E N 1
ATOM 13956 C CA . PHE E 1 191 ? 217.594 198.390 283.424 1.00 51.14 191 PHE E CA 1
ATOM 13957 C C . PHE E 1 191 ? 216.613 198.681 282.296 1.00 51.14 191 PHE E C 1
ATOM 13958 O O . PHE E 1 191 ? 216.232 197.774 281.548 1.00 51.14 191 PHE E O 1
ATOM 13966 N N . ALA E 1 192 ? 216.193 199.941 282.160 1.00 47.97 192 ALA E N 1
ATOM 13967 C CA . ALA E 1 192 ? 215.340 200.315 281.042 1.00 47.97 192 ALA E CA 1
ATOM 13968 C C . ALA E 1 192 ? 216.114 200.424 279.737 1.00 47.97 192 ALA E C 1
ATOM 13969 O O . ALA E 1 192 ? 215.528 200.228 278.672 1.00 47.97 192 ALA E O 1
ATOM 13971 N N . LEU E 1 193 ? 217.415 200.723 279.796 1.00 49.59 193 LEU E N 1
ATOM 13972 C CA . LEU E 1 193 ? 218.231 200.841 278.594 1.00 49.59 193 LEU E CA 1
ATOM 13973 C C . LEU E 1 193 ? 218.393 199.501 277.892 1.00 49.59 193 LEU E C 1
ATOM 13974 O O . LEU E 1 193 ? 218.376 199.442 276.653 1.00 49.59 193 LEU E O 1
ATOM 13979 N N . ASN E 1 194 ? 218.575 198.426 278.663 1.00 53.08 194 ASN E N 1
ATOM 13980 C CA . ASN E 1 194 ? 218.622 197.094 278.065 1.00 53.08 194 ASN E CA 1
ATOM 13981 C C . ASN E 1 194 ? 217.350 196.813 277.280 1.00 53.08 194 ASN E C 1
ATOM 13982 O O . ASN E 1 194 ? 217.397 196.323 276.145 1.00 53.08 194 ASN E O 1
ATOM 13987 N N . THR E 1 195 ? 216.200 197.132 277.869 1.00 50.93 195 THR E N 1
ATOM 13988 C CA . THR E 1 195 ? 214.932 196.925 277.184 1.00 50.93 195 THR E CA 1
ATOM 13989 C C . THR E 1 195 ? 214.788 197.838 275.972 1.00 50.93 195 THR E C 1
ATOM 13990 O O . THR E 1 195 ? 214.251 197.418 274.940 1.00 50.93 195 THR E O 1
ATOM 13994 N N . LEU E 1 196 ? 215.272 199.077 276.077 1.00 47.29 196 LEU E N 1
ATOM 13995 C CA . LEU E 1 196 ? 215.221 200.003 274.952 1.00 47.29 196 LEU E CA 1
ATOM 13996 C C . LEU E 1 196 ? 215.997 199.461 273.762 1.00 47.29 196 LEU E C 1
ATOM 13997 O O . LEU E 1 196 ? 215.544 199.564 272.617 1.00 47.29 196 LEU E O 1
ATOM 14002 N N . ARG E 1 197 ? 217.167 198.871 274.012 1.00 50.66 197 ARG E N 1
ATOM 14003 C CA . ARG E 1 197 ? 217.918 198.273 272.912 1.00 50.66 197 ARG E CA 1
ATOM 14004 C C . ARG E 1 197 ? 217.221 197.011 272.419 1.00 50.66 197 ARG E C 1
ATOM 14005 O O . ARG E 1 197 ? 217.188 196.735 271.214 1.00 50.66 197 ARG E O 1
ATOM 14013 N N . ARG E 1 198 ? 216.651 196.235 273.342 1.00 52.72 198 ARG E N 1
ATOM 14014 C CA . ARG E 1 198 ? 216.054 194.957 272.973 1.00 52.72 198 ARG E CA 1
ATOM 14015 C C . ARG E 1 198 ? 214.728 195.147 272.245 1.00 52.72 198 ARG E C 1
ATOM 14016 O O . ARG E 1 198 ? 214.441 194.436 271.275 1.00 52.72 198 ARG E O 1
ATOM 14024 N N . SER E 1 199 ? 213.918 196.100 272.686 1.00 48.99 199 SER E N 1
ATOM 14025 C CA . SER E 1 199 ? 212.554 196.243 272.192 1.00 48.99 199 SER E CA 1
ATOM 14026 C C . SER E 1 199 ? 212.331 197.482 271.345 1.00 48.99 199 SER E C 1
ATOM 14027 O O . SER E 1 199 ? 211.806 197.373 270.235 1.00 48.99 199 SER E O 1
ATOM 14030 N N . ALA E 1 200 ? 212.705 198.660 271.838 1.00 45.93 200 ALA E N 1
ATOM 14031 C CA . ALA E 1 200 ? 212.419 199.897 271.123 1.00 45.93 200 ALA E CA 1
ATOM 14032 C C . ALA E 1 200 ? 213.258 199.993 269.856 1.00 45.93 200 ALA E C 1
ATOM 14033 O O . ALA E 1 200 ? 214.467 199.738 269.876 1.00 45.93 200 ALA E O 1
ATOM 14035 N N . ASP E 1 201 ? 212.613 200.360 268.748 1.00 44.70 201 ASP E N 1
ATOM 14036 C CA . ASP E 1 201 ? 213.322 200.572 267.494 1.00 44.70 201 ASP E CA 1
ATOM 14037 C C . ASP E 1 201 ? 213.979 201.940 267.406 1.00 44.70 201 ASP E C 1
ATOM 14038 O O . ASP E 1 201 ? 214.749 202.173 266.471 1.00 44.70 201 ASP E O 1
ATOM 14043 N N . ALA E 1 202 ? 213.676 202.848 268.331 1.00 41.82 202 ALA E N 1
ATOM 14044 C CA . ALA E 1 202 ? 214.391 204.113 268.426 1.00 41.82 202 ALA E CA 1
ATOM 14045 C C . ALA E 1 202 ? 214.215 204.674 269.824 1.00 41.82 202 ALA E C 1
ATOM 14046 O O . ALA E 1 202 ? 213.269 204.330 270.539 1.00 41.82 202 ALA E O 1
ATOM 14048 N N . CYS E 1 203 ? 215.139 205.551 270.204 1.00 39.53 203 CYS E N 1
ATOM 14049 C CA . CYS E 1 203 ? 215.038 206.258 271.472 1.00 39.53 203 CYS E CA 1
ATOM 14050 C C . CYS E 1 203 ? 215.628 207.651 271.324 1.00 39.53 203 CYS E C 1
ATOM 14051 O O . CYS E 1 203 ? 216.797 207.797 270.957 1.00 39.53 203 CYS E O 1
ATOM 14054 N N . LEU E 1 204 ? 214.818 208.663 271.613 1.00 39.50 204 LEU E N 1
ATOM 14055 C CA . LEU E 1 204 ? 215.262 210.047 271.668 1.00 39.50 204 LEU E CA 1
ATOM 14056 C C . LEU E 1 204 ? 215.646 210.378 273.103 1.00 39.50 204 LEU E C 1
ATOM 14057 O O . LEU E 1 204 ? 214.967 209.968 274.047 1.00 39.50 204 LEU E O 1
ATOM 14062 N N . ILE E 1 205 ? 216.746 211.101 273.269 1.00 39.82 205 ILE E N 1
ATOM 14063 C CA . ILE E 1 205 ? 217.345 211.321 274.579 1.00 39.82 205 ILE E CA 1
ATOM 14064 C C . ILE E 1 205 ? 217.323 212.804 274.915 1.00 39.82 205 ILE E C 1
ATOM 14065 O O . ILE E 1 205 ? 217.749 213.639 274.108 1.00 39.82 205 ILE E O 1
ATOM 14070 N N . PHE E 1 206 ? 216.825 213.119 276.107 1.00 40.36 206 PHE E N 1
ATOM 14071 C CA . PHE E 1 206 ? 216.833 214.460 276.663 1.00 40.36 206 PHE E CA 1
ATOM 14072 C C . PHE E 1 206 ? 217.628 214.459 277.961 1.00 40.36 206 PHE E C 1
ATOM 14073 O O . PHE E 1 206 ? 217.717 213.445 278.658 1.00 40.36 206 PHE E O 1
ATOM 14081 N N . ASP E 1 207 ? 218.205 215.613 278.283 1.00 50.15 207 ASP E N 1
ATOM 14082 C CA . ASP E 1 207 ? 218.919 215.763 279.542 1.00 50.15 207 ASP E CA 1
ATOM 14083 C C . ASP E 1 207 ? 218.757 217.200 280.014 1.00 50.15 207 ASP E C 1
ATOM 14084 O O . ASP E 1 207 ? 218.743 218.126 279.201 1.00 50.15 207 ASP E O 1
ATOM 14089 N N . ASN E 1 208 ? 218.647 217.372 281.332 1.00 51.47 208 ASN E N 1
ATOM 14090 C CA . ASN E 1 208 ? 218.089 218.604 281.876 1.00 51.47 208 ASN E CA 1
ATOM 14091 C C . ASN E 1 208 ? 219.045 219.792 281.835 1.00 51.47 208 ASN E C 1
ATOM 14092 O O . ASN E 1 208 ? 218.588 220.909 281.595 1.00 51.47 208 ASN E O 1
ATOM 14097 N N . GLU E 1 209 ? 220.348 219.603 282.081 1.00 56.83 209 GLU E N 1
ATOM 14098 C CA . GLU E 1 209 ? 221.214 220.773 282.246 1.00 56.83 209 GLU E CA 1
ATOM 14099 C C . GLU E 1 209 ? 221.435 221.504 280.925 1.00 56.83 209 GLU E C 1
ATOM 14100 O O . GLU E 1 209 ? 221.566 222.736 280.907 1.00 56.83 209 GLU E O 1
ATOM 14106 N N . ALA E 1 210 ? 221.500 220.767 279.813 1.00 56.23 210 ALA E N 1
ATOM 14107 C CA . ALA E 1 210 ? 221.582 221.415 278.508 1.00 56.23 210 ALA E CA 1
ATOM 14108 C C . ALA E 1 210 ? 220.322 222.222 278.234 1.00 56.23 210 ALA E C 1
ATOM 14109 O O . ALA E 1 210 ? 220.386 223.335 277.702 1.00 56.23 210 ALA E O 1
ATOM 14111 N N . LEU E 1 211 ? 219.169 221.681 278.616 1.00 51.63 211 LEU E N 1
ATOM 14112 C CA . LEU E 1 211 ? 217.920 222.418 278.505 1.00 51.63 211 LEU E CA 1
ATOM 14113 C C . LEU E 1 211 ? 217.956 223.673 279.373 1.00 51.63 211 LEU E C 1
ATOM 14114 O O . LEU E 1 211 ? 217.495 224.744 278.960 1.00 51.63 211 LEU E O 1
ATOM 14119 N N . PHE E 1 212 ? 218.518 223.550 280.580 1.00 56.79 212 PHE E N 1
ATOM 14120 C CA . PHE E 1 212 ? 218.642 224.676 281.500 1.00 56.79 212 PHE E CA 1
ATOM 14121 C C . PHE E 1 212 ? 219.465 225.800 280.890 1.00 56.79 212 PHE E C 1
ATOM 14122 O O . PHE E 1 212 ? 219.026 226.955 280.848 1.00 56.79 212 PHE E O 1
ATOM 14130 N N . ASP E 1 213 ? 220.669 225.481 280.414 1.00 57.48 213 ASP E N 1
ATOM 14131 C CA . ASP E 1 213 ? 221.530 226.544 279.911 1.00 57.48 213 ASP E CA 1
ATOM 14132 C C . ASP E 1 213 ? 221.096 227.024 278.532 1.00 57.48 213 ASP E C 1
ATOM 14133 O O . ASP E 1 213 ? 221.493 228.119 278.124 1.00 57.48 213 ASP E O 1
ATOM 14138 N N . LEU E 1 214 ? 220.282 226.244 277.813 1.00 57.07 214 LEU E N 1
ATOM 14139 C CA . LEU E 1 214 ? 219.703 226.727 276.568 1.00 57.07 214 LEU E CA 1
ATOM 14140 C C . LEU E 1 214 ? 218.458 227.575 276.789 1.00 57.07 214 LEU E C 1
ATOM 14141 O O . LEU E 1 214 ? 218.078 228.336 275.894 1.00 57.07 214 LEU E O 1
ATOM 14146 N N . ALA E 1 215 ? 217.809 227.453 277.945 1.00 60.09 215 ALA E N 1
ATOM 14147 C CA . ALA E 1 215 ? 216.661 228.283 278.276 1.00 60.09 215 ALA E CA 1
ATOM 14148 C C . ALA E 1 215 ? 217.002 229.414 279.234 1.00 60.09 215 ALA E C 1
ATOM 14149 O O . ALA E 1 215 ? 216.122 230.217 279.563 1.00 60.09 215 ALA E O 1
ATOM 14151 N N . HIS E 1 216 ? 218.246 229.492 279.704 1.00 66.35 216 HIS E N 1
ATOM 14152 C CA . HIS E 1 216 ? 218.667 230.567 280.597 1.00 66.35 216 HIS E CA 1
ATOM 14153 C C . HIS E 1 216 ? 219.313 231.716 279.825 1.00 66.35 216 HIS E C 1
ATOM 14154 O O . HIS E 1 216 ? 218.830 232.852 279.867 1.00 66.35 216 HIS E O 1
ATOM 14161 N N . ARG E 1 217 ? 220.400 231.433 279.111 1.00 70.86 217 ARG E N 1
ATOM 14162 C CA . ARG E 1 217 ? 221.103 232.471 278.367 1.00 70.86 217 ARG E CA 1
ATOM 14163 C C . ARG E 1 217 ? 220.539 232.675 276.969 1.00 70.86 217 ARG E C 1
ATOM 14164 O O . ARG E 1 217 ? 220.689 233.762 276.401 1.00 70.86 217 ARG E O 1
ATOM 14172 N N . LYS E 1 218 ? 219.882 231.662 276.407 1.00 64.66 218 LYS E N 1
ATOM 14173 C CA . LYS E 1 218 ? 219.320 231.747 275.065 1.00 64.66 218 LYS E CA 1
ATOM 14174 C C . LYS E 1 218 ? 217.807 231.941 275.081 1.00 64.66 218 LYS E C 1
ATOM 14175 O O . LYS E 1 218 ? 217.144 231.700 274.067 1.00 64.66 218 LYS E O 1
ATOM 14181 N N . TRP E 1 219 ? 217.250 232.364 276.215 1.00 66.61 219 TRP E N 1
ATOM 14182 C CA . TRP E 1 219 ? 215.845 232.733 276.293 1.00 66.61 219 TRP E CA 1
ATOM 14183 C C . TRP E 1 219 ? 215.619 234.008 277.096 1.00 66.61 219 TRP E C 1
ATOM 14184 O O . TRP E 1 219 ? 214.461 234.379 277.315 1.00 66.61 219 TRP E O 1
ATOM 14195 N N . ASN E 1 220 ? 216.684 234.688 277.531 1.00 67.44 220 ASN E N 1
ATOM 14196 C CA . ASN E 1 220 ? 216.601 235.923 278.316 1.00 67.44 220 ASN E CA 1
ATOM 14197 C C . ASN E 1 220 ? 215.790 235.716 279.595 1.00 67.44 220 ASN E C 1
ATOM 14198 O O . ASN E 1 220 ? 214.990 236.563 279.998 1.00 67.44 220 ASN E O 1
ATOM 14203 N N . ILE E 1 221 ? 216.007 234.572 280.235 1.00 64.39 221 ILE E N 1
ATOM 14204 C CA . ILE E 1 221 ? 215.389 234.243 281.512 1.00 64.39 221 ILE E CA 1
ATOM 14205 C C . ILE E 1 221 ? 216.499 234.041 282.532 1.00 64.39 221 ILE E C 1
ATOM 14206 O O . ILE E 1 221 ? 217.438 233.275 282.289 1.00 64.39 221 ILE E O 1
ATOM 14211 N N . GLU E 1 222 ? 216.394 234.738 283.667 1.00 66.22 222 GLU E N 1
ATOM 14212 C CA . GLU E 1 222 ? 217.386 234.585 284.725 1.00 66.22 222 GLU E CA 1
ATOM 14213 C C . GLU E 1 222 ? 217.420 233.162 285.261 1.00 66.22 222 GLU E C 1
ATOM 14214 O O . GLU E 1 222 ? 218.502 232.618 285.504 1.00 66.22 222 GLU E O 1
ATOM 14220 N N . SER E 1 223 ? 216.255 232.549 285.455 1.00 59.73 223 SER E N 1
ATOM 14221 C CA . SER E 1 223 ? 216.172 231.213 286.042 1.00 59.73 223 SER E CA 1
ATOM 14222 C C . SER E 1 223 ? 214.870 230.558 285.610 1.00 59.73 223 SER E C 1
ATOM 14223 O O . SER E 1 223 ? 213.799 230.836 286.166 1.00 59.73 223 SER E O 1
ATOM 14226 N N . PRO E 1 224 ? 214.919 229.685 284.605 1.00 58.42 224 PRO E N 1
ATOM 14227 C CA . PRO E 1 224 ? 213.689 229.047 284.124 1.00 58.42 224 PRO E CA 1
ATOM 14228 C C . PRO E 1 224 ? 213.178 227.977 285.075 1.00 58.42 224 PRO E C 1
ATOM 14229 O O . PRO E 1 224 ? 213.943 227.318 285.784 1.00 58.42 224 PRO E O 1
ATOM 14233 N N . THR E 1 225 ? 211.857 227.805 285.073 1.00 52.74 225 THR E N 1
ATOM 14234 C CA . THR E 1 225 ? 211.211 226.710 285.784 1.00 52.74 225 THR E CA 1
ATOM 14235 C C . THR E 1 225 ? 211.249 225.463 284.903 1.00 52.74 225 THR E C 1
ATOM 14236 O O . THR E 1 225 ? 211.550 225.535 283.709 1.00 52.74 225 THR E O 1
ATOM 14240 N N . VAL E 1 226 ? 210.912 224.302 285.474 1.00 51.44 226 VAL E N 1
ATOM 14241 C CA . VAL E 1 226 ? 210.823 223.083 284.674 1.00 51.44 226 VAL E CA 1
ATOM 14242 C C . VAL E 1 226 ? 209.698 223.155 283.653 1.00 51.44 226 VAL E C 1
ATOM 14243 O O . VAL E 1 226 ? 209.642 222.321 282.743 1.00 51.44 226 VAL E O 1
ATOM 14247 N N . ASP E 1 227 ? 208.793 224.127 283.783 1.00 53.30 227 ASP E N 1
ATOM 14248 C CA . ASP E 1 227 ? 207.825 224.368 282.722 1.00 53.30 227 ASP E CA 1
ATOM 14249 C C . ASP E 1 227 ? 208.531 224.757 281.430 1.00 53.30 227 ASP E C 1
ATOM 14250 O O . ASP E 1 227 ? 208.173 224.274 280.352 1.00 53.30 227 ASP E O 1
ATOM 14255 N N . ASP E 1 228 ? 209.560 225.605 281.524 1.00 52.03 228 ASP E N 1
ATOM 14256 C CA . ASP E 1 228 ? 210.354 225.943 280.347 1.00 52.03 228 ASP E CA 1
ATOM 14257 C C . ASP E 1 228 ? 211.183 224.759 279.865 1.00 52.03 228 ASP E C 1
ATOM 14258 O O . ASP E 1 228 ? 211.391 224.603 278.658 1.00 52.03 228 ASP E O 1
ATOM 14263 N N . LEU E 1 229 ? 211.662 223.923 280.791 1.00 48.31 229 LEU E N 1
ATOM 14264 C CA . LEU E 1 229 ? 212.342 222.680 280.433 1.00 48.31 229 LEU E CA 1
ATOM 14265 C C . LEU E 1 229 ? 211.464 221.813 279.541 1.00 48.31 229 LEU E C 1
ATOM 14266 O O . LEU E 1 229 ? 211.862 221.424 278.430 1.00 48.31 229 LEU E O 1
ATOM 14271 N N . ASN E 1 230 ? 210.245 221.537 280.009 1.00 45.02 230 ASN E N 1
ATOM 14272 C CA . ASN E 1 230 ? 209.319 220.707 279.257 1.00 45.02 230 ASN E CA 1
ATOM 14273 C C . ASN E 1 230 ? 208.855 221.408 277.988 1.00 45.02 230 ASN E C 1
ATOM 14274 O O . ASN E 1 230 ? 208.627 220.748 276.976 1.00 45.02 230 ASN E O 1
ATOM 14279 N N . LEU E 1 231 ? 208.739 222.740 278.009 1.00 46.91 231 LEU E N 1
ATOM 14280 C CA . LEU E 1 231 ? 208.324 223.476 276.818 1.00 46.91 231 LEU E CA 1
ATOM 14281 C C . LEU E 1 231 ? 209.406 223.469 275.746 1.00 46.91 231 LEU E C 1
ATOM 14282 O O . LEU E 1 231 ? 209.104 223.511 274.550 1.00 46.91 231 LEU E O 1
ATOM 14287 N N . LEU E 1 232 ? 210.675 223.415 276.144 1.00 44.46 232 LEU E N 1
ATOM 14288 C CA . LEU E 1 232 ? 211.736 223.402 275.145 1.00 44.46 232 LEU E CA 1
ATOM 14289 C C . LEU E 1 232 ? 211.931 221.993 274.585 1.00 44.46 232 LEU E C 1
ATOM 14290 O O . LEU E 1 232 ? 212.147 221.820 273.373 1.00 44.46 232 LEU E O 1
ATOM 14295 N N . ILE E 1 233 ? 211.794 220.968 275.439 1.00 42.75 233 ILE E N 1
ATOM 14296 C CA . ILE E 1 233 ? 211.622 219.610 274.918 1.00 42.75 233 ILE E CA 1
ATOM 14297 C C . ILE E 1 233 ? 210.428 219.553 273.977 1.00 42.75 233 ILE E C 1
ATOM 14298 O O . ILE E 1 233 ? 210.455 218.870 272.948 1.00 42.75 233 ILE E O 1
ATOM 14303 N N . THR E 1 234 ? 209.365 220.273 274.317 1.00 46.28 234 THR E N 1
ATOM 14304 C CA . THR E 1 234 ? 208.164 220.311 273.500 1.00 46.28 234 THR E CA 1
ATOM 14305 C C . THR E 1 234 ? 208.420 220.960 272.148 1.00 46.28 234 THR E C 1
ATOM 14306 O O . THR E 1 234 ? 207.874 220.522 271.135 1.00 46.28 234 THR E O 1
ATOM 14310 N N . GLU E 1 235 ? 209.225 222.021 272.117 1.00 45.73 235 GLU E N 1
ATOM 14311 C CA . GLU E 1 235 ? 209.625 222.602 270.840 1.00 45.73 235 GLU E CA 1
ATOM 14312 C C . GLU E 1 235 ? 210.383 221.583 270.001 1.00 45.73 235 GLU E C 1
ATOM 14313 O O . GLU E 1 235 ? 210.142 221.455 268.790 1.00 45.73 235 GLU E O 1
ATOM 14319 N N . ALA E 1 236 ? 211.282 220.826 270.639 1.00 43.55 236 ALA E N 1
ATOM 14320 C CA . ALA E 1 236 ? 211.992 219.763 269.929 1.00 43.55 236 ALA E CA 1
ATOM 14321 C C . ALA E 1 236 ? 211.030 218.728 269.349 1.00 43.55 236 ALA E C 1
ATOM 14322 O O . ALA E 1 236 ? 211.117 218.388 268.163 1.00 43.55 236 ALA E O 1
ATOM 14324 N N . LEU E 1 237 ? 210.110 218.213 270.171 1.00 43.24 237 LEU E N 1
ATOM 14325 C CA . LEU E 1 237 ? 209.161 217.210 269.692 1.00 43.24 237 LEU E CA 1
ATOM 14326 C C . LEU E 1 237 ? 208.212 217.766 268.643 1.00 43.24 237 LEU E C 1
ATOM 14327 O O . LEU E 1 237 ? 207.841 217.046 267.715 1.00 43.24 237 LEU E O 1
ATOM 14332 N N . ALA E 1 238 ? 207.789 219.022 268.777 1.00 44.62 238 ALA E N 1
ATOM 14333 C CA . ALA E 1 238 ? 206.916 219.616 267.774 1.00 44.62 238 ALA E CA 1
ATOM 14334 C C . ALA E 1 238 ? 207.620 219.704 266.431 1.00 44.62 238 ALA E C 1
ATOM 14335 O O . ALA E 1 238 ? 207.052 219.330 265.398 1.00 44.62 238 ALA E O 1
ATOM 14337 N N . GLY E 1 239 ? 208.875 220.160 266.428 1.00 43.11 239 GLY E N 1
ATOM 14338 C CA . GLY E 1 239 ? 209.635 220.173 265.190 1.00 43.11 239 GLY E CA 1
ATOM 14339 C C . GLY E 1 239 ? 209.853 218.782 264.625 1.00 43.11 239 GLY E C 1
ATOM 14340 O O . GLY E 1 239 ? 209.776 218.578 263.410 1.00 43.11 239 GLY E O 1
ATOM 14341 N N . ILE E 1 240 ? 210.133 217.810 265.495 1.00 43.12 240 ILE E N 1
ATOM 14342 C CA . ILE E 1 240 ? 210.410 216.449 265.043 1.00 43.12 240 ILE E CA 1
ATOM 14343 C C . ILE E 1 240 ? 209.165 215.822 264.426 1.00 43.12 240 ILE E C 1
ATOM 14344 O O . ILE E 1 240 ? 209.222 215.215 263.350 1.00 43.12 240 ILE E O 1
ATOM 14349 N N . THR E 1 241 ? 208.020 215.974 265.087 1.00 44.82 241 THR E N 1
ATOM 14350 C CA . THR E 1 241 ? 206.791 215.338 264.641 1.00 44.82 241 THR E CA 1
ATOM 14351 C C . THR E 1 241 ? 206.033 216.154 263.608 1.00 44.82 241 THR E C 1
ATOM 14352 O O . THR E 1 241 ? 205.047 215.649 263.065 1.00 44.82 241 THR E O 1
ATOM 14356 N N . ALA E 1 242 ? 206.466 217.386 263.317 1.00 45.34 242 ALA E N 1
ATOM 14357 C CA . ALA E 1 242 ? 205.890 218.126 262.199 1.00 45.34 242 ALA E CA 1
ATOM 14358 C C . ALA E 1 242 ? 206.063 217.377 260.886 1.00 45.34 242 ALA E C 1
ATOM 14359 O O . ALA E 1 242 ? 205.263 217.550 259.960 1.00 45.34 242 ALA E O 1
ATOM 14361 N N . SER E 1 243 ? 207.106 216.549 260.788 1.00 43.92 243 SER E N 1
ATOM 14362 C CA . SER E 1 243 ? 207.257 215.673 259.634 1.00 43.92 243 SER E CA 1
ATOM 14363 C C . SER E 1 243 ? 206.119 214.664 259.541 1.00 43.92 243 SER E C 1
ATOM 14364 O O . SER E 1 243 ? 205.629 214.384 258.442 1.00 43.92 243 SER E O 1
ATOM 14367 N N . MET E 1 244 ? 205.685 214.112 260.673 1.00 47.85 244 MET E N 1
ATOM 14368 C CA . MET E 1 244 ? 204.530 213.226 260.700 1.00 47.85 244 MET E CA 1
ATOM 14369 C C . MET E 1 244 ? 203.205 213.977 260.677 1.00 47.85 244 MET E C 1
ATOM 14370 O O . MET E 1 244 ? 202.154 213.339 260.571 1.00 47.85 244 MET E O 1
ATOM 14375 N N . ARG E 1 245 ? 203.225 215.307 260.754 1.00 47.07 245 ARG E N 1
ATOM 14376 C CA . ARG E 1 245 ? 202.037 216.072 261.111 1.00 47.07 245 ARG E CA 1
ATOM 14377 C C . ARG E 1 245 ? 201.562 217.041 260.035 1.00 47.07 245 ARG E C 1
ATOM 14378 O O . ARG E 1 245 ? 200.394 217.446 260.074 1.00 47.07 245 ARG E O 1
ATOM 14386 N N . PHE E 1 246 ? 202.398 217.408 259.069 1.00 48.04 246 PHE E N 1
ATOM 14387 C CA . PHE E 1 246 ? 202.032 218.383 258.051 1.00 48.04 246 PHE E CA 1
ATOM 14388 C C . PHE E 1 246 ? 202.274 217.819 256.658 1.00 48.04 246 PHE E C 1
ATOM 14389 O O . PHE E 1 246 ? 203.217 217.051 256.442 1.00 48.04 246 PHE E O 1
ATOM 14397 N N . SER E 1 247 ? 201.417 218.211 255.718 1.00 51.65 247 SER E N 1
ATOM 14398 C CA . SER E 1 247 ? 201.520 217.809 254.323 1.00 51.65 247 SER E CA 1
ATOM 14399 C C . SER E 1 247 ? 201.251 219.015 253.433 1.00 51.65 247 SER E C 1
ATOM 14400 O O . SER E 1 247 ? 200.698 220.028 253.868 1.00 51.65 247 SER E O 1
ATOM 14403 N N . GLY E 1 248 ? 201.646 218.894 252.172 1.00 53.24 248 GLY E N 1
ATOM 14404 C CA . GLY E 1 248 ? 201.574 220.009 251.245 1.00 53.24 248 GLY E CA 1
ATOM 14405 C C . GLY E 1 248 ? 202.462 219.747 250.039 1.00 53.24 248 GLY E C 1
ATOM 14406 O O . GLY E 1 248 ? 202.891 218.621 249.802 1.00 53.24 248 GLY E O 1
ATOM 14407 N N . PHE E 1 249 ? 202.727 220.820 249.291 1.00 49.56 249 PHE E N 1
ATOM 14408 C CA . PHE E 1 249 ? 203.523 220.689 248.074 1.00 49.56 249 PHE E CA 1
ATOM 14409 C C . PHE E 1 249 ? 205.017 220.666 248.373 1.00 49.56 249 PHE E C 1
ATOM 14410 O O . PHE E 1 249 ? 205.693 219.661 248.127 1.00 49.56 249 PHE E O 1
ATOM 14418 N N . LEU E 1 250 ? 205.550 221.764 248.910 1.00 45.07 250 LEU E N 1
ATOM 14419 C CA . LEU E 1 250 ? 206.996 221.864 249.078 1.00 45.07 250 LEU E CA 1
ATOM 14420 C C . LEU E 1 250 ? 207.501 220.953 250.187 1.00 45.07 250 LEU E C 1
ATOM 14421 O O . LEU E 1 250 ? 208.669 220.548 250.170 1.00 45.07 250 LEU E O 1
ATOM 14426 N N . THR E 1 251 ? 206.648 220.626 251.150 1.00 45.71 251 THR E N 1
ATOM 14427 C CA . THR E 1 251 ? 207.064 219.786 252.257 1.00 45.71 251 THR E CA 1
ATOM 14428 C C . THR E 1 251 ? 207.218 218.338 251.809 1.00 45.71 251 THR E C 1
ATOM 14429 O O . THR E 1 251 ? 206.555 217.867 250.881 1.00 45.71 251 THR E O 1
ATOM 14433 N N . VAL E 1 252 ? 208.124 217.634 252.479 1.00 43.94 252 VAL E N 1
ATOM 14434 C CA . VAL E 1 252 ? 208.227 216.186 252.378 1.00 43.94 252 VAL E CA 1
ATOM 14435 C C . VAL E 1 252 ? 207.781 215.598 253.710 1.00 43.94 252 VAL E C 1
ATOM 14436 O O . VAL E 1 252 ? 208.310 215.957 254.770 1.00 43.94 252 VAL E O 1
ATOM 14440 N N . GLU E 1 253 ? 206.763 214.749 253.663 1.00 48.53 253 GLU E N 1
ATOM 14441 C CA . GLU E 1 253 ? 206.217 214.147 254.870 1.00 48.53 253 GLU E CA 1
ATOM 14442 C C . GLU E 1 253 ? 207.053 212.926 255.230 1.00 48.53 253 GLU E C 1
ATOM 14443 O O . GLU E 1 253 ? 207.408 212.124 254.360 1.00 48.53 253 GLU E O 1
ATOM 14449 N N . ILE E 1 254 ? 207.393 212.812 256.505 1.00 43.02 254 ILE E N 1
ATOM 14450 C CA . ILE E 1 254 ? 208.224 211.732 257.012 1.00 43.02 254 ILE E CA 1
ATOM 14451 C C . ILE E 1 254 ? 207.395 210.980 258.040 1.00 43.02 254 ILE E C 1
ATOM 14452 O O . ILE E 1 254 ? 206.971 211.558 259.045 1.00 43.02 254 ILE E O 1
ATOM 14457 N N . SER E 1 255 ? 207.132 209.704 257.775 1.00 43.37 255 SER E N 1
ATOM 14458 C CA . SER E 1 255 ? 206.521 208.853 258.780 1.00 43.37 255 SER E CA 1
ATOM 14459 C C . SER E 1 255 ? 207.526 208.563 259.890 1.00 43.37 255 SER E C 1
ATOM 14460 O O . SER E 1 255 ? 208.732 208.784 259.747 1.00 43.37 255 SER E O 1
ATOM 14463 N N . LEU E 1 256 ? 207.018 208.075 261.023 1.00 43.40 256 LEU E N 1
ATOM 14464 C CA . LEU E 1 256 ? 207.933 207.655 262.076 1.00 43.40 256 LEU E CA 1
ATOM 14465 C C . LEU E 1 256 ? 208.738 206.442 261.630 1.00 43.40 256 LEU E C 1
ATOM 14466 O O . LEU E 1 256 ? 209.882 206.272 262.058 1.00 43.40 256 LEU E O 1
ATOM 14471 N N . ARG E 1 257 ? 208.170 205.602 260.760 1.00 41.82 257 ARG E N 1
ATOM 14472 C CA . ARG E 1 257 ? 208.960 204.536 260.151 1.00 41.82 257 ARG E CA 1
ATOM 14473 C C . ARG E 1 257 ? 209.907 205.085 259.089 1.00 41.82 257 ARG E C 1
ATOM 14474 O O . ARG E 1 257 ? 211.009 204.561 258.911 1.00 41.82 257 ARG E O 1
ATOM 14482 N N . GLU E 1 258 ? 209.493 206.129 258.368 1.00 39.15 258 GLU E N 1
ATOM 14483 C CA . GLU E 1 258 ? 210.410 206.823 257.466 1.00 39.15 258 GLU E CA 1
ATOM 14484 C C . GLU E 1 258 ? 211.585 207.420 258.230 1.00 39.15 258 GLU E C 1
ATOM 14485 O O . GLU E 1 258 ? 212.751 207.231 257.857 1.00 39.15 258 GLU E O 1
ATOM 14491 N N . LEU E 1 259 ? 211.284 208.155 259.303 1.00 39.34 259 LEU E N 1
ATOM 14492 C CA . LEU E 1 259 ? 212.320 208.716 260.159 1.00 39.34 259 LEU E CA 1
ATOM 14493 C C . LEU E 1 259 ? 213.159 207.620 260.797 1.00 39.34 259 LEU E C 1
ATOM 14494 O O . LEU E 1 259 ? 214.361 207.803 261.020 1.00 39.34 259 LEU E O 1
ATOM 14499 N N . LEU E 1 260 ? 212.544 206.471 261.077 1.00 39.50 260 LEU E N 1
ATOM 14500 C CA . LEU E 1 260 ? 213.261 205.328 261.625 1.00 39.50 260 LEU E CA 1
ATOM 14501 C C . LEU E 1 260 ? 214.265 204.780 260.621 1.00 39.50 260 LEU E C 1
ATOM 14502 O O . LEU E 1 260 ? 215.441 204.579 260.943 1.00 39.50 260 LEU E O 1
ATOM 14507 N N . THR E 1 261 ? 213.809 204.536 259.391 1.00 37.08 261 THR E N 1
ATOM 14508 C CA . THR E 1 261 ? 214.672 203.981 258.358 1.00 37.08 261 THR E CA 1
ATOM 14509 C C . THR E 1 261 ? 215.808 204.937 258.029 1.00 37.08 261 THR E C 1
ATOM 14510 O O . THR E 1 261 ? 216.947 204.510 257.813 1.00 37.08 261 THR E O 1
ATOM 14514 N N . ASN E 1 262 ? 215.530 206.239 258.020 1.00 36.33 262 ASN E N 1
ATOM 14515 C CA . ASN E 1 262 ? 216.583 207.208 257.748 1.00 36.33 262 ASN E CA 1
ATOM 14516 C C . ASN E 1 262 ? 217.521 207.424 258.929 1.00 36.33 262 ASN E C 1
ATOM 14517 O O . ASN E 1 262 ? 218.687 207.771 258.718 1.00 36.33 262 ASN E O 1
ATOM 14522 N N . LEU E 1 263 ? 217.057 207.221 260.163 1.00 36.39 263 LEU E N 1
ATOM 14523 C CA . LEU E 1 263 ? 217.866 207.541 261.329 1.00 36.39 263 LEU E CA 1
ATOM 14524 C C . LEU E 1 263 ? 218.446 206.333 262.045 1.00 36.39 263 LEU E C 1
ATOM 14525 O O . LEU E 1 263 ? 219.335 206.508 262.885 1.00 36.39 263 LEU E O 1
ATOM 14530 N N . VAL E 1 264 ? 217.982 205.129 261.745 1.00 37.33 264 VAL E N 1
ATOM 14531 C CA . VAL E 1 264 ? 218.464 203.914 262.384 1.00 37.33 264 VAL E CA 1
ATOM 14532 C C . VAL E 1 264 ? 219.150 203.063 261.323 1.00 37.33 264 VAL E C 1
ATOM 14533 O O . VAL E 1 264 ? 218.501 202.303 260.605 1.00 37.33 264 VAL E O 1
ATOM 14537 N N . PRO E 1 265 ? 220.470 203.186 261.176 1.00 37.32 265 PRO E N 1
ATOM 14538 C CA . PRO E 1 265 ? 221.180 202.340 260.209 1.00 37.32 265 PRO E CA 1
ATOM 14539 C C . PRO E 1 265 ? 221.247 200.883 260.644 1.00 37.32 265 PRO E C 1
ATOM 14540 O O . PRO E 1 265 ? 220.896 199.983 259.877 1.00 37.32 265 PRO E O 1
ATOM 14544 N N . GLN E 1 266 ? 221.658 200.639 261.884 1.00 42.91 266 GLN E N 1
ATOM 14545 C CA . GLN E 1 266 ? 221.828 199.291 262.391 1.00 42.91 266 GLN E CA 1
ATOM 14546 C C . GLN E 1 266 ? 220.830 199.026 263.512 1.00 42.91 266 GLN E C 1
ATOM 14547 O O . GLN E 1 266 ? 220.385 199.966 264.177 1.00 42.91 266 GLN E O 1
ATOM 14553 N N . PRO E 1 267 ? 220.447 197.762 263.734 1.00 42.51 267 PRO E N 1
ATOM 14554 C CA . PRO E 1 267 ? 219.407 197.479 264.740 1.00 42.51 267 PRO E CA 1
ATOM 14555 C C . PRO E 1 267 ? 219.753 197.949 266.143 1.00 42.51 267 PRO E C 1
ATOM 14556 O O . PRO E 1 267 ? 218.846 198.302 266.906 1.00 42.51 267 PRO E O 1
ATOM 14560 N N . SER E 1 268 ? 221.031 197.969 266.507 1.00 45.88 268 SER E N 1
ATOM 14561 C CA . SER E 1 268 ? 221.450 198.451 267.815 1.00 45.88 268 SER E CA 1
ATOM 14562 C C . SER E 1 268 ? 221.753 199.943 267.833 1.00 45.88 268 SER E C 1
ATOM 14563 O O . SER E 1 268 ? 221.950 200.507 268.915 1.00 45.88 268 SER E O 1
ATOM 14566 N N . LEU E 1 269 ? 221.793 200.596 266.673 1.00 44.84 269 LEU E N 1
ATOM 14567 C CA . LEU E 1 269 ? 222.107 202.023 266.595 1.00 44.84 269 LEU E CA 1
ATOM 14568 C C . LEU E 1 269 ? 220.823 202.818 266.362 1.00 44.84 269 LEU E C 1
ATOM 14569 O O . LEU E 1 269 ? 220.476 203.190 265.241 1.00 44.84 269 LEU E O 1
ATOM 14574 N N . HIS E 1 270 ? 220.110 203.084 267.460 1.00 42.54 270 HIS E N 1
ATOM 14575 C CA . HIS E 1 270 ? 218.822 203.757 267.347 1.00 42.54 270 HIS E CA 1
ATOM 14576 C C . HIS E 1 270 ? 218.590 204.767 268.467 1.00 42.54 270 HIS E C 1
ATOM 14577 O O . HIS E 1 270 ? 217.445 205.001 268.866 1.00 42.54 270 HIS E O 1
ATOM 14584 N N . PHE E 1 271 ? 219.650 205.381 268.980 1.00 42.34 271 PHE E N 1
ATOM 14585 C CA . PHE E 1 271 ? 219.540 206.390 270.026 1.00 42.34 271 PHE E CA 1
ATOM 14586 C C . PHE E 1 271 ? 219.874 207.755 269.444 1.00 42.34 271 PHE E C 1
ATOM 14587 O O . PHE E 1 271 ? 220.964 207.952 268.896 1.00 42.34 271 PHE E O 1
ATOM 14595 N N . LEU E 1 272 ? 218.938 208.692 269.572 1.00 40.23 272 LEU E N 1
ATOM 14596 C CA . LEU E 1 272 ? 218.967 209.936 268.822 1.00 40.23 272 LEU E CA 1
ATOM 14597 C C . LEU E 1 272 ? 219.076 211.142 269.746 1.00 40.23 272 LEU E C 1
ATOM 14598 O O . LEU E 1 272 ? 218.571 211.140 270.873 1.00 40.23 272 LEU E O 1
ATOM 14603 N N . MET E 1 273 ? 219.748 212.169 269.240 1.00 41.30 273 MET E N 1
ATOM 14604 C CA . MET E 1 273 ? 219.846 213.487 269.845 1.00 41.30 273 MET E CA 1
ATOM 14605 C C . MET E 1 273 ? 218.985 214.462 269.056 1.00 41.30 273 MET E C 1
ATOM 14606 O O . MET E 1 273 ? 218.670 214.233 267.886 1.00 41.30 273 MET E O 1
ATOM 14611 N N . CYS E 1 274 ? 218.634 215.576 269.692 1.00 43.53 274 CYS E N 1
ATOM 14612 C CA . CYS E 1 274 ? 217.866 216.617 269.025 1.00 43.53 274 CYS E CA 1
ATOM 14613 C C . CYS E 1 274 ? 218.362 217.996 269.439 1.00 43.53 274 CYS E C 1
ATOM 14614 O O . CYS E 1 274 ? 218.915 218.184 270.525 1.00 43.53 274 CYS E O 1
ATOM 14617 N N . ALA E 1 275 ? 218.147 218.955 268.542 1.00 43.54 275 ALA E N 1
ATOM 14618 C CA . ALA E 1 275 ? 218.515 220.350 268.737 1.00 43.54 275 ALA E CA 1
ATOM 14619 C C . ALA E 1 275 ? 217.482 221.221 268.038 1.00 43.54 275 ALA E C 1
ATOM 14620 O O . ALA E 1 275 ? 216.718 220.747 267.199 1.00 43.54 275 ALA E O 1
ATOM 14622 N N . PHE E 1 276 ? 217.468 222.508 268.376 1.00 46.70 276 PHE E N 1
ATOM 14623 C CA . PHE E 1 276 ? 216.488 223.435 267.826 1.00 46.70 276 PHE E CA 1
ATOM 14624 C C . PHE E 1 276 ? 217.176 224.705 267.349 1.00 46.70 276 PHE E C 1
ATOM 14625 O O . PHE E 1 276 ? 218.294 225.019 267.764 1.00 46.70 276 PHE E O 1
ATOM 14633 N N . ALA E 1 277 ? 216.508 225.410 266.444 1.00 50.71 277 ALA E N 1
ATOM 14634 C CA . ALA E 1 277 ? 216.932 226.727 265.997 1.00 50.71 277 ALA E CA 1
ATOM 14635 C C . ALA E 1 277 ? 215.703 227.542 265.631 1.00 50.71 277 ALA E C 1
ATOM 14636 O O . ALA E 1 277 ? 214.724 226.988 265.118 1.00 50.71 277 ALA E O 1
ATOM 14638 N N . PRO E 1 278 ? 215.727 228.865 265.865 1.00 55.45 278 PRO E N 1
ATOM 14639 C CA . PRO E 1 278 ? 216.782 229.637 266.530 1.00 55.45 278 PRO E CA 1
ATOM 14640 C C . PRO E 1 278 ? 216.649 229.645 268.050 1.00 55.45 278 PRO E C 1
ATOM 14641 O O . PRO E 1 278 ? 215.565 229.383 268.569 1.00 55.45 278 PRO E O 1
ATOM 14645 N N . LEU E 1 279 ? 217.743 229.943 268.749 1.00 59.47 279 LEU E N 1
ATOM 14646 C CA . LEU E 1 279 ? 217.719 230.109 270.203 1.00 59.47 279 LEU E CA 1
ATOM 14647 C C . LEU E 1 279 ? 217.492 231.575 270.579 1.00 59.47 279 LEU E C 1
ATOM 14648 O O . LEU E 1 279 ? 218.299 232.213 271.253 1.00 59.47 279 LEU E O 1
ATOM 14653 N N . THR E 1 280 ? 216.360 232.105 270.127 1.00 61.38 280 THR E N 1
ATOM 14654 C CA . THR E 1 280 ? 215.975 233.473 270.429 1.00 61.38 280 THR E CA 1
ATOM 14655 C C . THR E 1 280 ? 214.570 233.502 271.010 1.00 61.38 280 THR E C 1
ATOM 14656 O O . THR E 1 280 ? 213.736 232.657 270.669 1.00 61.38 280 THR E O 1
ATOM 14660 N N . PRO E 1 281 ? 214.284 234.456 271.901 1.00 68.02 281 PRO E N 1
ATOM 14661 C CA . PRO E 1 281 ? 212.918 234.598 272.399 1.00 68.02 281 PRO E CA 1
ATOM 14662 C C . PRO E 1 281 ? 211.982 235.018 271.280 1.00 68.02 281 PRO E C 1
ATOM 14663 O O . PRO E 1 281 ? 212.390 235.727 270.345 1.00 68.02 281 PRO E O 1
ATOM 14667 N N . PRO E 1 282 ? 210.708 234.596 271.329 1.00 68.61 282 PRO E N 1
ATOM 14668 C CA . PRO E 1 282 ? 209.732 234.914 270.279 1.00 68.61 282 PRO E CA 1
ATOM 14669 C C . PRO E 1 282 ? 209.434 236.407 270.177 1.00 68.61 282 PRO E C 1
ATOM 14670 O O . PRO E 1 282 ? 209.997 237.069 269.305 1.00 68.61 282 PRO E O 1
ATOM 14674 N N . ILE E 1 292 ? 218.597 230.726 257.440 1.00 63.10 292 ILE E N 1
ATOM 14675 C CA . ILE E 1 292 ? 219.701 231.637 257.167 1.00 63.10 292 ILE E CA 1
ATOM 14676 C C . ILE E 1 292 ? 220.947 231.215 257.938 1.00 63.10 292 ILE E C 1
ATOM 14677 O O . ILE E 1 292 ? 220.858 230.440 258.882 1.00 63.10 292 ILE E O 1
ATOM 14682 N N . GLU E 1 293 ? 222.096 231.768 257.538 1.00 66.85 293 GLU E N 1
ATOM 14683 C CA . GLU E 1 293 ? 223.392 231.217 257.935 1.00 66.85 293 GLU E CA 1
ATOM 14684 C C . GLU E 1 293 ? 223.603 231.268 259.444 1.00 66.85 293 GLU E C 1
ATOM 14685 O O . GLU E 1 293 ? 224.189 230.343 260.023 1.00 66.85 293 GLU E O 1
ATOM 14691 N N . GLU E 1 294 ? 223.151 232.340 260.100 1.00 64.94 294 GLU E N 1
ATOM 14692 C CA . GLU E 1 294 ? 223.221 232.377 261.556 1.00 64.94 294 GLU E CA 1
ATOM 14693 C C . GLU E 1 294 ? 222.339 231.299 262.171 1.00 64.94 294 GLU E C 1
ATOM 14694 O O . GLU E 1 294 ? 222.739 230.646 263.138 1.00 64.94 294 GLU E O 1
ATOM 14700 N N . MET E 1 295 ? 221.156 231.071 261.598 1.00 61.68 295 MET E N 1
ATOM 14701 C CA . MET E 1 295 ? 220.310 229.962 262.018 1.00 61.68 295 MET E CA 1
ATOM 14702 C C . MET E 1 295 ? 220.931 228.619 261.648 1.00 61.68 295 MET E C 1
ATOM 14703 O O . MET E 1 295 ? 220.753 227.633 262.374 1.00 61.68 295 MET E O 1
ATOM 14708 N N . ILE E 1 296 ? 221.653 228.564 260.523 1.00 64.10 296 ILE E N 1
ATOM 14709 C CA . ILE E 1 296 ? 222.360 227.346 260.132 1.00 64.10 296 ILE E CA 1
ATOM 14710 C C . ILE E 1 296 ? 223.386 226.960 261.193 1.00 64.10 296 ILE E C 1
ATOM 14711 O O . ILE E 1 296 ? 223.471 225.798 261.605 1.00 64.10 296 ILE E O 1
ATOM 14716 N N . LYS E 1 297 ? 224.175 227.930 261.661 1.00 61.29 297 LYS E N 1
ATOM 14717 C CA . LYS E 1 297 ? 225.132 227.612 262.716 1.00 61.29 297 LYS E CA 1
ATOM 14718 C C . LYS E 1 297 ? 224.455 227.447 264.073 1.00 61.29 297 LYS E C 1
ATOM 14719 O O . LYS E 1 297 ? 224.993 226.746 264.936 1.00 61.29 297 LYS E O 1
ATOM 14725 N N . SER E 1 298 ? 223.290 228.068 264.275 1.00 58.95 298 SER E N 1
ATOM 14726 C CA . SER E 1 298 ? 222.585 227.941 265.547 1.00 58.95 298 SER E CA 1
ATOM 14727 C C . SER E 1 298 ? 221.993 226.548 265.721 1.00 58.95 298 SER E C 1
ATOM 14728 O O . SER E 1 298 ? 221.982 226.011 266.835 1.00 58.95 298 SER E O 1
ATOM 14731 N N . LEU E 1 299 ? 221.483 225.953 264.639 1.00 52.14 299 LEU E N 1
ATOM 14732 C CA . LEU E 1 299 ? 220.930 224.604 264.730 1.00 52.14 299 LEU E CA 1
ATOM 14733 C C . LEU E 1 299 ? 222.009 223.588 265.073 1.00 52.14 299 LEU E C 1
ATOM 14734 O O . LEU E 1 299 ? 221.764 222.634 265.821 1.00 52.14 299 LEU E O 1
ATOM 14739 N N . PHE E 1 300 ? 223.210 223.775 264.534 1.00 55.28 300 PHE E N 1
ATOM 14740 C CA . PHE E 1 300 ? 224.331 222.871 264.752 1.00 55.28 300 PHE E CA 1
ATOM 14741 C C . PHE E 1 300 ? 225.391 223.512 265.641 1.00 55.28 300 PHE E C 1
ATOM 14742 O O . PHE E 1 300 ? 226.592 223.373 265.402 1.00 55.28 300 PHE E O 1
ATOM 14750 N N . ASP E 1 301 ? 224.964 224.254 266.653 1.00 60.43 301 ASP E N 1
ATOM 14751 C CA . ASP E 1 301 ? 225.893 224.720 267.668 1.00 60.43 301 ASP E CA 1
ATOM 14752 C C . ASP E 1 301 ? 226.233 223.560 268.598 1.00 60.43 301 ASP E C 1
ATOM 14753 O O . ASP E 1 301 ? 225.444 222.631 268.782 1.00 60.43 301 ASP E O 1
ATOM 14758 N N . ASN E 1 302 ? 227.438 223.615 269.172 1.00 63.55 302 ASN E N 1
ATOM 14759 C CA . ASN E 1 302 ? 227.889 222.540 270.051 1.00 63.55 302 ASN E CA 1
ATOM 14760 C C . ASN E 1 302 ? 226.988 222.402 271.273 1.00 63.55 302 ASN E C 1
ATOM 14761 O O . ASN E 1 302 ? 226.812 221.294 271.792 1.00 63.55 302 ASN E O 1
ATOM 14766 N N . GLY E 1 303 ? 226.399 223.501 271.734 1.00 59.79 303 GLY E N 1
ATOM 14767 C CA . GLY E 1 303 ? 225.515 223.485 272.875 1.00 59.79 303 GLY E CA 1
ATOM 14768 C C . GLY E 1 303 ? 224.037 223.487 272.565 1.00 59.79 303 GLY E C 1
ATOM 14769 O O . GLY E 1 303 ? 223.229 223.526 273.496 1.00 59.79 303 GLY E O 1
ATOM 14770 N N . SER E 1 304 ? 223.650 223.440 271.289 1.00 54.35 304 SER E N 1
ATOM 14771 C CA . SER E 1 304 ? 222.238 223.439 270.925 1.00 54.35 304 SER E CA 1
ATOM 14772 C C . SER E 1 304 ? 221.568 222.086 271.119 1.00 54.35 304 SER E C 1
ATOM 14773 O O . SER E 1 304 ? 220.335 222.027 271.132 1.00 54.35 304 SER E O 1
ATOM 14776 N N . VAL E 1 305 ? 222.339 221.006 271.259 1.00 51.48 305 VAL E N 1
ATOM 14777 C CA . VAL E 1 305 ? 221.750 219.690 271.465 1.00 51.48 305 VAL E CA 1
ATOM 14778 C C . VAL E 1 305 ? 221.050 219.645 272.821 1.00 51.48 305 VAL E C 1
ATOM 14779 O O . VAL E 1 305 ? 221.491 220.264 273.799 1.00 51.48 305 VAL E O 1
ATOM 14783 N N . PHE E 1 306 ? 219.924 218.940 272.872 1.00 48.39 306 PHE E N 1
ATOM 14784 C CA . PHE E 1 306 ? 219.087 218.930 274.071 1.00 48.39 306 PHE E CA 1
ATOM 14785 C C . PHE E 1 306 ? 219.449 217.772 274.993 1.00 48.39 306 PHE E C 1
ATOM 14786 O O . PHE E 1 306 ? 218.597 217.033 275.481 1.00 48.39 306 PHE E O 1
ATOM 14794 N N . ALA E 1 307 ? 220.747 217.635 275.243 1.00 53.22 307 ALA E N 1
ATOM 14795 C CA . ALA E 1 307 ? 221.281 216.599 276.111 1.00 53.22 307 ALA E CA 1
ATOM 14796 C C . ALA E 1 307 ? 222.666 217.038 276.559 1.00 53.22 307 ALA E C 1
ATOM 14797 O O . ALA E 1 307 ? 223.346 217.777 275.846 1.00 53.22 307 ALA E O 1
ATOM 14799 N N . ALA E 1 308 ? 223.076 216.578 277.740 1.00 56.95 308 ALA E N 1
ATOM 14800 C CA . ALA E 1 308 ? 224.369 216.958 278.308 1.00 56.95 308 ALA E CA 1
ATOM 14801 C C . ALA E 1 308 ? 225.466 216.216 277.551 1.00 56.95 308 ALA E C 1
ATOM 14802 O O . ALA E 1 308 ? 225.971 215.173 277.971 1.00 56.95 308 ALA E O 1
ATOM 14804 N N . CYS E 1 309 ? 225.837 216.778 276.404 1.00 58.64 309 CYS E N 1
ATOM 14805 C CA . CYS E 1 309 ? 226.806 216.155 275.516 1.00 58.64 309 CYS E CA 1
ATOM 14806 C C . CYS E 1 309 ? 227.362 217.219 274.582 1.00 58.64 309 CYS E C 1
ATOM 14807 O O . CYS E 1 309 ? 226.788 218.299 274.424 1.00 58.64 309 CYS E O 1
ATOM 14810 N N . SER E 1 310 ? 228.497 216.895 273.961 1.00 62.65 310 SER E N 1
ATOM 14811 C CA . SER E 1 310 ? 229.132 217.745 272.957 1.00 62.65 310 SER E CA 1
ATOM 14812 C C . SER E 1 310 ? 229.289 216.916 271.690 1.00 62.65 310 SER E C 1
ATOM 14813 O O . SER E 1 310 ? 230.320 216.255 271.490 1.00 62.65 310 SER E O 1
ATOM 14816 N N . PRO E 1 311 ? 228.287 216.915 270.808 1.00 59.11 311 PRO E N 1
ATOM 14817 C CA . PRO E 1 311 ? 228.318 216.024 269.642 1.00 59.11 311 PRO E CA 1
ATOM 14818 C C . PRO E 1 311 ? 229.242 216.471 268.522 1.00 59.11 311 PRO E C 1
ATOM 14819 O O . PRO E 1 311 ? 229.413 215.719 267.555 1.00 59.11 311 PRO E O 1
ATOM 14823 N N . MET E 1 312 ? 229.846 217.654 268.610 1.00 62.08 312 MET E N 1
ATOM 14824 C CA . MET E 1 312 ? 230.611 218.182 267.491 1.00 62.08 312 MET E CA 1
ATOM 14825 C C . MET E 1 312 ? 232.079 217.779 267.511 1.00 62.08 312 MET E C 1
ATOM 14826 O O . MET E 1 312 ? 232.796 218.070 266.548 1.00 62.08 312 MET E O 1
ATOM 14831 N N . GLU E 1 313 ? 232.545 217.131 268.574 1.00 64.65 313 GLU E N 1
ATOM 14832 C CA . GLU E 1 313 ? 233.758 216.329 268.500 1.00 64.65 313 GLU E CA 1
ATOM 14833 C C . GLU E 1 313 ? 233.440 214.860 268.274 1.00 64.65 313 GLU E C 1
ATOM 14834 O O . GLU E 1 313 ? 234.357 214.033 268.241 1.00 64.65 313 GLU E O 1
ATOM 14840 N N . GLY E 1 314 ? 232.163 214.523 268.122 1.00 61.72 314 GLY E N 1
ATOM 14841 C CA . GLY E 1 314 ? 231.741 213.151 267.950 1.00 61.72 314 GLY E CA 1
ATOM 14842 C C . GLY E 1 314 ? 231.639 212.718 266.508 1.00 61.72 314 GLY E C 1
ATOM 14843 O O . GLY E 1 314 ? 232.570 212.926 265.723 1.00 61.72 314 GLY E O 1
ATOM 14844 N N . ARG E 1 315 ? 230.511 212.111 266.148 1.00 56.64 315 ARG E N 1
ATOM 14845 C CA . ARG E 1 315 ? 230.380 211.529 264.817 1.00 56.64 315 ARG E CA 1
ATOM 14846 C C . ARG E 1 315 ? 228.897 211.366 264.510 1.00 56.64 315 ARG E C 1
ATOM 14847 O O . ARG E 1 315 ? 228.242 210.489 265.081 1.00 56.64 315 ARG E O 1
ATOM 14855 N N . PHE E 1 316 ? 228.375 212.202 263.614 1.00 51.59 316 PHE E N 1
ATOM 14856 C CA . PHE E 1 316 ? 226.984 212.083 263.188 1.00 51.59 316 PHE E CA 1
ATOM 14857 C C . PHE E 1 316 ? 226.811 210.857 262.301 1.00 51.59 316 PHE E C 1
ATOM 14858 O O . PHE E 1 316 ? 227.495 210.717 261.282 1.00 51.59 316 PHE E O 1
ATOM 14866 N N . LEU E 1 317 ? 225.887 209.972 262.677 1.00 46.48 317 LEU E N 1
ATOM 14867 C CA . LEU E 1 317 ? 225.571 208.831 261.825 1.00 46.48 317 LEU E CA 1
ATOM 14868 C C . LEU E 1 317 ? 224.646 209.249 260.688 1.00 46.48 317 LEU E C 1
ATOM 14869 O O . LEU E 1 317 ? 224.997 209.139 259.508 1.00 46.48 317 LEU E O 1
ATOM 14874 N N . SER E 1 318 ? 223.459 209.738 261.031 1.00 40.97 318 SER E N 1
ATOM 14875 C CA . SER E 1 318 ? 222.537 210.297 260.058 1.00 40.97 318 SER E CA 1
ATOM 14876 C C . SER E 1 318 ? 221.682 211.337 260.765 1.00 40.97 318 SER E C 1
ATOM 14877 O O . SER E 1 318 ? 221.271 211.144 261.913 1.00 40.97 318 SER E O 1
ATOM 14880 N N . THR E 1 319 ? 221.437 212.447 260.077 1.00 39.53 319 THR E N 1
ATOM 14881 C CA . THR E 1 319 ? 220.765 213.603 260.655 1.00 39.53 319 THR E CA 1
ATOM 14882 C C . THR E 1 319 ? 219.520 213.926 259.846 1.00 39.53 319 THR E C 1
ATOM 14883 O O . THR E 1 319 ? 219.595 214.084 258.625 1.00 39.53 319 THR E O 1
ATOM 14887 N N . ALA E 1 320 ? 218.382 214.030 260.525 1.00 35.51 320 ALA E N 1
ATOM 14888 C CA . ALA E 1 320 ? 217.166 214.581 259.948 1.00 35.51 320 ALA E CA 1
ATOM 14889 C C . ALA E 1 320 ? 217.110 216.053 260.335 1.00 35.51 320 ALA E C 1
ATOM 14890 O O . ALA E 1 320 ? 216.888 216.390 261.504 1.00 35.51 320 ALA E O 1
ATOM 14892 N N . VAL E 1 321 ? 217.345 216.925 259.363 1.00 35.70 321 VAL E N 1
ATOM 14893 C CA . VAL E 1 321 ? 217.265 218.366 259.561 1.00 35.70 321 VAL E CA 1
ATOM 14894 C C . VAL E 1 321 ? 215.906 218.803 259.042 1.00 35.70 321 VAL E C 1
ATOM 14895 O O . VAL E 1 321 ? 215.662 218.792 257.832 1.00 35.70 321 VAL E O 1
ATOM 14899 N N . LEU E 1 322 ? 215.003 219.160 259.947 1.00 38.05 322 LEU E N 1
ATOM 14900 C CA . LEU E 1 322 ? 213.627 219.471 259.580 1.00 38.05 322 LEU E CA 1
ATOM 14901 C C . LEU E 1 322 ? 213.410 220.971 259.739 1.00 38.05 322 LEU E C 1
ATOM 14902 O O . LEU E 1 322 ? 213.306 221.481 260.858 1.00 38.05 322 LEU E O 1
ATOM 14907 N N . TYR E 1 323 ? 213.399 221.668 258.605 1.00 46.45 323 TYR E N 1
ATOM 14908 C CA . TYR E 1 323 ? 212.977 223.059 258.542 1.00 46.45 323 TYR E CA 1
ATOM 14909 C C . TYR E 1 323 ? 211.456 223.140 258.537 1.00 46.45 323 TYR E C 1
ATOM 14910 O O . TYR E 1 323 ? 210.768 222.261 258.017 1.00 46.45 323 TYR E O 1
ATOM 14919 N N . ARG E 1 324 ? 210.932 224.211 259.128 1.00 48.58 324 ARG E N 1
ATOM 14920 C CA . ARG E 1 324 ? 209.510 224.513 259.042 1.00 48.58 324 ARG E CA 1
ATOM 14921 C C . ARG E 1 324 ? 209.316 226.023 259.080 1.00 48.58 324 ARG E C 1
ATOM 14922 O O . ARG E 1 324 ? 209.829 226.706 259.976 1.00 48.58 324 ARG E O 1
ATOM 14930 N N . GLY E 1 325 ? 208.592 226.536 258.091 1.00 49.62 325 GLY E N 1
ATOM 14931 C CA . GLY E 1 325 ? 208.239 227.936 258.009 1.00 49.62 325 GLY E CA 1
ATOM 14932 C C . GLY E 1 325 ? 208.312 228.441 256.585 1.00 49.62 325 GLY E C 1
ATOM 14933 O O . GLY E 1 325 ? 208.333 227.663 255.634 1.00 49.62 325 GLY E O 1
ATOM 14934 N N . ILE E 1 326 ? 208.341 229.771 256.451 1.00 51.11 326 ILE E N 1
ATOM 14935 C CA . ILE E 1 326 ? 208.461 230.389 255.137 1.00 51.11 326 ILE E CA 1
ATOM 14936 C C . ILE E 1 326 ? 209.844 230.095 254.565 1.00 51.11 326 ILE E C 1
ATOM 14937 O O . ILE E 1 326 ? 210.867 230.194 255.255 1.00 51.11 326 ILE E O 1
ATOM 14942 N N . MET E 1 327 ? 209.877 229.709 253.287 1.00 54.51 327 MET E N 1
ATOM 14943 C CA . MET E 1 327 ? 211.082 229.127 252.694 1.00 54.51 327 MET E CA 1
ATOM 14944 C C . MET E 1 327 ? 211.486 230.054 251.549 1.00 54.51 327 MET E C 1
ATOM 14945 O O . MET E 1 327 ? 211.147 229.806 250.388 1.00 54.51 327 MET E O 1
ATOM 14950 N N . GLU E 1 328 ? 212.214 231.120 251.880 1.00 61.49 328 GLU E N 1
ATOM 14951 C CA . GLU E 1 328 ? 212.492 232.185 250.927 1.00 61.49 328 GLU E CA 1
ATOM 14952 C C . GLU E 1 328 ? 213.840 232.056 250.231 1.00 61.49 328 GLU E C 1
ATOM 14953 O O . GLU E 1 328 ? 214.097 232.802 249.282 1.00 61.49 328 GLU E O 1
ATOM 14959 N N . ASP E 1 329 ? 214.710 231.158 250.685 1.00 60.64 329 ASP E N 1
ATOM 14960 C CA . ASP E 1 329 ? 216.057 231.026 250.137 1.00 60.64 329 ASP E CA 1
ATOM 14961 C C . ASP E 1 329 ? 216.405 229.552 249.958 1.00 60.64 329 ASP E C 1
ATOM 14962 O O . ASP E 1 329 ? 217.456 229.080 250.392 1.00 60.64 329 ASP E O 1
ATOM 14967 N N . LYS E 1 330 ? 215.498 228.807 249.322 1.00 53.91 330 LYS E N 1
ATOM 14968 C CA . LYS E 1 330 ? 215.607 227.348 249.296 1.00 53.91 330 LYS E CA 1
ATOM 14969 C C . LYS E 1 330 ? 216.880 226.838 248.627 1.00 53.91 330 LYS E C 1
ATOM 14970 O O . LYS E 1 330 ? 217.550 225.976 249.221 1.00 53.91 330 LYS E O 1
ATOM 14976 N N . PRO E 1 331 ? 217.274 227.293 247.427 1.00 55.71 331 PRO E N 1
ATOM 14977 C CA . PRO E 1 331 ? 218.620 226.933 246.951 1.00 55.71 331 PRO E CA 1
ATOM 14978 C C . PRO E 1 331 ? 219.721 227.441 247.861 1.00 55.71 331 PRO E C 1
ATOM 14979 O O . PRO E 1 331 ? 220.713 226.736 248.081 1.00 55.71 331 PRO E O 1
ATOM 14983 N N . LEU E 1 332 ? 219.557 228.643 248.417 1.00 60.99 332 LEU E N 1
ATOM 14984 C CA . LEU E 1 332 ? 220.567 229.189 249.317 1.00 60.99 332 LEU E CA 1
ATOM 14985 C C . LEU E 1 332 ? 220.648 228.385 250.609 1.00 60.99 332 LEU E C 1
ATOM 14986 O O . LEU E 1 332 ? 221.744 228.125 251.115 1.00 60.99 332 LEU E O 1
ATOM 14991 N N . ALA E 1 333 ? 219.501 227.969 251.150 1.00 57.90 333 ALA E N 1
ATOM 14992 C CA . ALA E 1 333 ? 219.505 227.139 252.349 1.00 57.90 333 ALA E CA 1
ATOM 14993 C C . ALA E 1 333 ? 220.070 225.749 252.087 1.00 57.90 333 ALA E C 1
ATOM 14994 O O . ALA E 1 333 ? 220.781 225.205 252.939 1.00 57.90 333 ALA E O 1
ATOM 14996 N N . ASP E 1 334 ? 219.763 225.158 250.929 1.00 55.31 334 ASP E N 1
ATOM 14997 C CA . ASP E 1 334 ? 220.359 223.873 250.578 1.00 55.31 334 ASP E CA 1
ATOM 14998 C C . ASP E 1 334 ? 221.870 223.996 250.420 1.00 55.31 334 ASP E C 1
ATOM 14999 O O . ASP E 1 334 ? 222.622 223.114 250.853 1.00 55.31 334 ASP E O 1
ATOM 15004 N N . ALA E 1 335 ? 222.332 225.089 249.808 1.00 55.93 335 ALA E N 1
ATOM 15005 C CA . ALA E 1 335 ? 223.764 225.330 249.687 1.00 55.93 335 ALA E CA 1
ATOM 15006 C C . ALA E 1 335 ? 224.407 225.525 251.053 1.00 55.93 335 ALA E C 1
ATOM 15007 O O . ALA E 1 335 ? 225.528 225.064 251.286 1.00 55.93 335 ALA E O 1
ATOM 15009 N N . ALA E 1 336 ? 223.718 226.217 251.964 1.00 56.65 336 ALA E N 1
ATOM 15010 C CA . ALA E 1 336 ? 224.237 226.394 253.317 1.00 56.65 336 ALA E CA 1
ATOM 15011 C C . ALA E 1 336 ? 224.339 225.064 254.052 1.00 56.65 336 ALA E C 1
ATOM 15012 O O . ALA E 1 336 ? 225.319 224.817 254.765 1.00 56.65 336 ALA E O 1
ATOM 15014 N N . LEU E 1 337 ? 223.333 224.200 253.899 1.00 58.94 337 LEU E N 1
ATOM 15015 C CA . LEU E 1 337 ? 223.394 222.871 254.501 1.00 58.94 337 LEU E CA 1
ATOM 15016 C C . LEU E 1 337 ? 224.540 222.051 253.918 1.00 58.94 337 LEU E C 1
ATOM 15017 O O . LEU E 1 337 ? 225.260 221.364 254.651 1.00 58.94 337 LEU E O 1
ATOM 15022 N N . ALA E 1 338 ? 224.732 222.119 252.599 1.00 56.91 338 ALA E N 1
ATOM 15023 C CA . ALA E 1 338 ? 225.845 221.404 251.981 1.00 56.91 338 ALA E CA 1
ATOM 15024 C C . ALA E 1 338 ? 227.188 221.951 252.452 1.00 56.91 338 ALA E C 1
ATOM 15025 O O . ALA E 1 338 ? 228.141 221.189 252.650 1.00 56.91 338 ALA E O 1
ATOM 15027 N N . ALA E 1 339 ? 227.281 223.270 252.635 1.00 61.55 339 ALA E N 1
ATOM 15028 C CA . ALA E 1 339 ? 228.526 223.879 253.091 1.00 61.55 339 ALA E CA 1
ATOM 15029 C C . ALA E 1 339 ? 228.826 223.506 254.536 1.00 61.55 339 ALA E C 1
ATOM 15030 O O . ALA E 1 339 ? 229.986 223.272 254.895 1.00 61.55 339 ALA E O 1
ATOM 15032 N N . MET E 1 340 ? 227.795 223.451 255.382 1.00 60.98 340 MET E N 1
ATOM 15033 C CA . MET E 1 340 ? 228.006 223.020 256.757 1.00 60.98 340 MET E CA 1
ATOM 15034 C C . MET E 1 340 ? 228.319 221.532 256.829 1.00 60.98 340 MET E C 1
ATOM 15035 O O . MET E 1 340 ? 229.022 221.095 257.745 1.00 60.98 340 MET E O 1
ATOM 15040 N N . ARG E 1 341 ? 227.834 220.749 255.857 1.00 55.21 341 ARG E N 1
ATOM 15041 C CA . ARG E 1 341 ? 228.079 219.310 255.846 1.00 55.21 341 ARG E CA 1
ATOM 15042 C C . ARG E 1 341 ? 229.568 218.993 255.753 1.00 55.21 341 ARG E C 1
ATOM 15043 O O . ARG E 1 341 ? 230.009 217.942 256.231 1.00 55.21 341 ARG E O 1
ATOM 15051 N N . GLU E 1 342 ? 230.358 219.892 255.158 1.00 60.00 342 GLU E N 1
ATOM 15052 C CA . GLU E 1 342 ? 231.800 219.679 255.090 1.00 60.00 342 GLU E CA 1
ATOM 15053 C C . GLU E 1 342 ? 232.468 219.818 256.453 1.00 60.00 342 GLU E C 1
ATOM 15054 O O . GLU E 1 342 ? 233.388 219.055 256.767 1.00 60.00 342 GLU E O 1
ATOM 15060 N N . LYS E 1 343 ? 232.025 220.771 257.275 1.00 59.03 343 LYS E N 1
ATOM 15061 C CA . LYS E 1 343 ? 232.666 221.061 258.553 1.00 59.03 343 LYS E CA 1
ATOM 15062 C C . LYS E 1 343 ? 231.962 220.376 259.722 1.00 59.03 343 LYS E C 1
ATOM 15063 O O . LYS E 1 343 ? 232.053 220.832 260.864 1.00 59.03 343 LYS E O 1
ATOM 15069 N N . LEU E 1 344 ? 231.262 219.280 259.451 1.00 57.11 344 LEU E N 1
ATOM 15070 C CA . LEU E 1 344 ? 230.631 218.480 260.485 1.00 57.11 344 LEU E CA 1
ATOM 15071 C C . LEU E 1 344 ? 231.266 217.095 260.543 1.00 57.11 344 LEU E C 1
ATOM 15072 O O . LEU E 1 344 ? 231.672 216.550 259.512 1.00 57.11 344 LEU E O 1
ATOM 15077 N N . PRO E 1 345 ? 231.364 216.490 261.730 1.00 55.51 345 PRO E N 1
ATOM 15078 C CA . PRO E 1 345 ? 231.895 215.127 261.824 1.00 55.51 345 PRO E CA 1
ATOM 15079 C C . PRO E 1 345 ? 230.823 214.107 261.473 1.00 55.51 345 PRO E C 1
ATOM 15080 O O . PRO E 1 345 ? 229.904 213.847 262.255 1.00 55.51 345 PRO E O 1
ATOM 15084 N N . LEU E 1 346 ? 230.947 213.521 260.288 1.00 52.70 346 LEU E N 1
ATOM 15085 C CA . LEU E 1 346 ? 229.933 212.647 259.728 1.00 52.70 346 LEU E CA 1
ATOM 15086 C C . LEU E 1 346 ? 230.531 211.279 259.443 1.00 52.70 346 LEU E C 1
ATOM 15087 O O . LEU E 1 346 ? 231.699 211.153 259.065 1.00 52.70 346 LEU E O 1
ATOM 15092 N N . THR E 1 347 ? 229.716 210.249 259.649 1.00 50.77 347 THR E N 1
ATOM 15093 C CA . THR E 1 347 ? 230.096 208.897 259.271 1.00 50.77 347 THR E CA 1
ATOM 15094 C C . THR E 1 347 ? 230.331 208.822 257.772 1.00 50.77 347 THR E C 1
ATOM 15095 O O . THR E 1 347 ? 229.460 209.195 256.978 1.00 50.77 347 THR E O 1
ATOM 15099 N N . TYR E 1 348 ? 231.514 208.343 257.388 1.00 50.41 348 TYR E N 1
ATOM 15100 C CA . TYR E 1 348 ? 231.780 208.082 255.980 1.00 50.41 348 TYR E CA 1
ATOM 15101 C C . TYR E 1 348 ? 230.845 207.015 255.435 1.00 50.41 348 TYR E C 1
ATOM 15102 O O . TYR E 1 348 ? 230.482 207.050 254.255 1.00 50.41 348 TYR E O 1
ATOM 15111 N N . TRP E 1 349 ? 230.429 206.082 256.285 1.00 42.42 349 TRP E N 1
ATOM 15112 C CA . TRP E 1 349 ? 229.673 204.913 255.866 1.00 42.42 349 TRP E CA 1
ATOM 15113 C C . TRP E 1 349 ? 228.171 205.176 255.830 1.00 42.42 349 TRP E C 1
ATOM 15114 O O . TRP E 1 349 ? 227.402 204.266 255.506 1.00 42.42 349 TRP E O 1
ATOM 15125 N N . ILE E 1 350 ? 227.746 206.405 256.119 1.00 42.04 350 ILE E N 1
ATOM 15126 C CA . ILE E 1 350 ? 226.505 206.940 255.563 1.00 42.04 350 ILE E CA 1
ATOM 15127 C C . ILE E 1 350 ? 226.891 208.229 254.845 1.00 42.04 350 ILE E C 1
ATOM 15128 O O . ILE E 1 350 ? 226.893 209.299 255.470 1.00 42.04 350 ILE E O 1
ATOM 15133 N N . PRO E 1 351 ? 227.265 208.185 253.566 1.00 40.66 351 PRO E N 1
ATOM 15134 C CA . PRO E 1 351 ? 227.572 209.434 252.853 1.00 40.66 351 PRO E CA 1
ATOM 15135 C C . PRO E 1 351 ? 226.341 210.304 252.636 1.00 40.66 351 PRO E C 1
ATOM 15136 O O . PRO E 1 351 ? 226.442 211.532 252.539 1.00 40.66 351 PRO E O 1
ATOM 15140 N N . THR E 1 352 ? 225.176 209.670 252.551 1.00 39.67 352 THR E N 1
ATOM 15141 C CA . THR E 1 352 ? 223.895 210.358 252.407 1.00 39.67 352 THR E CA 1
ATOM 15142 C C . THR E 1 352 ? 223.226 210.620 253.759 1.00 39.67 352 THR E C 1
ATOM 15143 O O . THR E 1 352 ? 222.033 210.403 253.951 1.00 39.67 352 THR E O 1
ATOM 15147 N N . ALA E 1 353 ? 223.981 211.186 254.695 1.00 41.05 353 ALA E N 1
ATOM 15148 C CA . ALA E 1 353 ? 223.558 211.234 256.089 1.00 41.05 353 ALA E CA 1
ATOM 15149 C C . ALA E 1 353 ? 222.617 212.388 256.405 1.00 41.05 353 ALA E C 1
ATOM 15150 O O . ALA E 1 353 ? 222.432 212.701 257.587 1.00 41.05 353 ALA E O 1
ATOM 15152 N N . PHE E 1 354 ? 222.017 213.028 255.405 1.00 40.24 354 PHE E N 1
ATOM 15153 C CA . PHE E 1 354 ? 221.114 214.151 255.637 1.00 40.24 354 PHE E CA 1
ATOM 15154 C C . PHE E 1 354 ? 219.750 213.842 255.041 1.00 40.24 354 PHE E C 1
ATOM 15155 O O . PHE E 1 354 ? 219.634 213.595 253.836 1.00 40.24 354 PHE E O 1
ATOM 15163 N N . LYS E 1 355 ? 218.726 213.840 255.888 1.00 33.60 355 LYS E N 1
ATOM 15164 C CA . LYS E 1 355 ? 217.337 213.908 255.452 1.00 33.60 355 LYS E CA 1
ATOM 15165 C C . LYS E 1 355 ? 216.863 215.336 255.687 1.00 33.60 355 LYS E C 1
ATOM 15166 O O . LYS E 1 355 ? 216.580 215.722 256.825 1.00 33.60 355 LYS E O 1
ATOM 15172 N N . ILE E 1 356 ? 216.794 216.124 254.616 1.00 37.39 356 ILE E N 1
ATOM 15173 C CA . ILE E 1 356 ? 216.428 217.535 254.722 1.00 37.39 356 ILE E CA 1
ATOM 15174 C C . ILE E 1 356 ? 214.910 217.611 254.571 1.00 37.39 356 ILE E C 1
ATOM 15175 O O . ILE E 1 356 ? 214.365 217.784 253.480 1.00 37.39 356 ILE E O 1
ATOM 15180 N N . GLY E 1 357 ? 214.217 217.480 255.700 1.00 35.01 357 GLY E N 1
ATOM 15181 C CA . GLY E 1 357 ? 212.769 217.548 255.694 1.00 35.01 357 GLY E CA 1
ATOM 15182 C C . GLY E 1 357 ? 212.308 218.990 255.730 1.00 35.01 357 GLY E C 1
ATOM 15183 O O . GLY E 1 357 ? 212.909 219.832 256.406 1.00 35.01 357 GLY E O 1
ATOM 15184 N N . TYR E 1 358 ? 211.247 219.282 254.990 1.00 42.56 358 TYR E N 1
ATOM 15185 C CA . TYR E 1 358 ? 210.661 220.611 254.957 1.00 42.56 358 TYR E CA 1
ATOM 15186 C C . TYR E 1 358 ? 209.213 220.546 255.415 1.00 42.56 358 TYR E C 1
ATOM 15187 O O . TYR E 1 358 ? 208.538 219.530 255.226 1.00 42.56 358 TYR E O 1
ATOM 15196 N N . VAL E 1 359 ? 208.772 221.611 256.079 1.00 44.70 359 VAL E N 1
ATOM 15197 C CA . VAL E 1 359 ? 207.373 221.853 256.412 1.00 44.70 359 VAL E CA 1
ATOM 15198 C C . VAL E 1 359 ? 207.082 223.320 256.126 1.00 44.70 359 VAL E C 1
ATOM 15199 O O . VAL E 1 359 ? 207.859 224.197 256.522 1.00 44.70 359 VAL E O 1
ATOM 15203 N N . GLU E 1 360 ? 205.977 223.592 255.430 1.00 49.09 360 GLU E N 1
ATOM 15204 C CA . GLU E 1 360 ? 205.640 224.979 255.123 1.00 49.09 360 GLU E CA 1
ATOM 15205 C C . GLU E 1 360 ? 205.182 225.723 256.373 1.00 49.09 360 GLU E C 1
ATOM 15206 O O . GLU E 1 360 ? 205.409 226.931 256.505 1.00 49.09 360 GLU E O 1
ATOM 15212 N N . GLN E 1 361 ? 204.539 225.019 257.302 1.00 50.41 361 GLN E N 1
ATOM 15213 C CA . GLN E 1 361 ? 204.026 225.663 258.505 1.00 50.41 361 GLN E CA 1
ATOM 15214 C C . GLN E 1 361 ? 205.104 225.712 259.582 1.00 50.41 361 GLN E C 1
ATOM 15215 O O . GLN E 1 361 ? 205.660 224.670 259.942 1.00 50.41 361 GLN E O 1
ATOM 15221 N N . PRO E 1 362 ? 205.418 226.889 260.122 1.00 50.24 362 PRO E N 1
ATOM 15222 C CA . PRO E 1 362 ? 206.385 226.959 261.224 1.00 50.24 362 PRO E CA 1
ATOM 15223 C C . PRO E 1 362 ? 205.763 226.618 262.565 1.00 50.24 362 PRO E C 1
ATOM 15224 O O . PRO E 1 362 ? 204.590 226.241 262.644 1.00 50.24 362 PRO E O 1
ATOM 15228 N N . GLY E 1 363 ? 206.550 226.749 263.630 1.00 53.58 363 GLY E N 1
ATOM 15229 C CA . GLY E 1 363 ? 206.013 226.710 264.969 1.00 53.58 363 GLY E CA 1
ATOM 15230 C C . GLY E 1 363 ? 205.332 228.016 265.324 1.00 53.58 363 GLY E C 1
ATOM 15231 O O . GLY E 1 363 ? 205.414 229.017 264.612 1.00 53.58 363 GLY E O 1
ATOM 15232 N N . ILE E 1 364 ? 204.627 227.996 266.450 1.00 57.60 364 ILE E N 1
ATOM 15233 C CA . ILE E 1 364 ? 203.936 229.190 266.920 1.00 57.60 364 ILE E CA 1
ATOM 15234 C C . ILE E 1 364 ? 204.915 230.241 267.425 1.00 57.60 364 ILE E C 1
ATOM 15235 O O . ILE E 1 364 ? 204.736 231.437 267.175 1.00 57.60 364 ILE E O 1
ATOM 15240 N N . SER E 1 365 ? 205.967 229.816 268.128 1.00 61.74 365 SER E N 1
ATOM 15241 C CA . SER E 1 365 ? 206.917 230.769 268.690 1.00 61.74 365 SER E CA 1
ATOM 15242 C C . SER E 1 365 ? 207.741 231.463 267.612 1.00 61.74 365 SER E C 1
ATOM 15243 O O . SER E 1 365 ? 208.009 232.666 267.721 1.00 61.74 365 SER E O 1
ATOM 15246 N N . HIS E 1 366 ? 208.143 230.740 266.569 1.00 60.38 366 HIS E N 1
ATOM 15247 C CA . HIS E 1 366 ? 209.043 231.279 265.561 1.00 60.38 366 HIS E CA 1
ATOM 15248 C C . HIS E 1 366 ? 208.453 231.089 264.171 1.00 60.38 366 HIS E C 1
ATOM 15249 O O . HIS E 1 366 ? 207.907 230.031 263.849 1.00 60.38 366 HIS E O 1
ATOM 15256 N N . ARG E 1 367 ? 208.582 232.127 263.343 1.00 58.26 367 ARG E N 1
ATOM 15257 C CA . ARG E 1 367 ? 208.126 232.061 261.959 1.00 58.26 367 ARG E CA 1
ATOM 15258 C C . ARG E 1 367 ? 209.036 231.205 261.092 1.00 58.26 367 ARG E C 1
ATOM 15259 O O . ARG E 1 367 ? 208.626 230.781 260.006 1.00 58.26 367 ARG E O 1
ATOM 15267 N N . LYS E 1 368 ? 210.265 230.965 261.540 1.00 56.69 368 LYS E N 1
ATOM 15268 C CA . LYS E 1 368 ? 211.210 230.092 260.864 1.00 56.69 368 LYS E CA 1
ATOM 15269 C C . LYS E 1 368 ? 211.887 229.262 261.940 1.00 56.69 368 LYS E C 1
ATOM 15270 O O . LYS E 1 368 ? 212.547 229.825 262.818 1.00 56.69 368 LYS E O 1
ATOM 15276 N N . SER E 1 369 ? 211.737 227.940 261.885 1.00 51.74 369 SER E N 1
ATOM 15277 C CA . SER E 1 369 ? 212.355 227.125 262.917 1.00 51.74 369 SER E CA 1
ATOM 15278 C C . SER E 1 369 ? 212.884 225.844 262.294 1.00 51.74 369 SER E C 1
ATOM 15279 O O . SER E 1 369 ? 212.455 225.422 261.220 1.00 51.74 369 SER E O 1
ATOM 15282 N N . MET E 1 370 ? 213.867 225.257 262.965 1.00 48.85 370 MET E N 1
ATOM 15283 C CA . MET E 1 370 ? 214.476 224.012 262.525 1.00 48.85 370 MET E CA 1
ATOM 15284 C C . MET E 1 370 ? 214.676 223.103 263.722 1.00 48.85 370 MET E C 1
ATOM 15285 O O . MET E 1 370 ? 214.911 223.568 264.841 1.00 48.85 370 MET E O 1
ATOM 15290 N N . VAL E 1 371 ? 214.605 221.802 263.468 1.00 41.60 371 VAL E N 1
ATOM 15291 C CA . VAL E 1 371 ? 214.980 220.806 264.459 1.00 41.60 371 VAL E CA 1
ATOM 15292 C C . VAL E 1 371 ? 216.035 219.885 263.853 1.00 41.60 371 VAL E C 1
ATOM 15293 O O . VAL E 1 371 ? 215.881 219.397 262.725 1.00 41.60 371 VAL E O 1
ATOM 15297 N N . LEU E 1 372 ? 217.140 219.731 264.567 1.00 41.50 372 LEU E N 1
ATOM 15298 C CA . LEU E 1 372 ? 218.095 218.664 264.327 1.00 41.50 372 LEU E CA 1
ATOM 15299 C C . LEU E 1 372 ? 217.611 217.414 265.044 1.00 41.50 372 LEU E C 1
ATOM 15300 O O . LEU E 1 372 ? 217.265 217.473 266.226 1.00 41.50 372 LEU E O 1
ATOM 15305 N N . LEU E 1 373 ? 217.594 216.285 264.341 1.00 36.22 373 LEU E N 1
ATOM 15306 C CA . LEU E 1 373 ? 217.309 214.992 264.958 1.00 36.22 373 LEU E CA 1
ATOM 15307 C C . LEU E 1 373 ? 218.324 214.007 264.392 1.00 36.22 373 LEU E C 1
ATOM 15308 O O . LEU E 1 373 ? 218.124 213.453 263.310 1.00 36.22 373 LEU E O 1
ATOM 15313 N N . ALA E 1 374 ? 219.418 213.798 265.110 1.00 38.74 374 ALA E N 1
ATOM 15314 C CA . ALA E 1 374 ? 220.543 213.047 264.578 1.00 38.74 374 ALA E CA 1
ATOM 15315 C C . ALA E 1 374 ? 220.780 211.778 265.383 1.00 38.74 374 ALA E C 1
ATOM 15316 O O . ALA E 1 374 ? 220.259 211.607 266.485 1.00 38.74 374 ALA E O 1
ATOM 15318 N N . ASN E 1 375 ? 221.560 210.879 264.798 1.00 43.73 375 ASN E N 1
ATOM 15319 C CA . ASN E 1 375 ? 222.072 209.703 265.491 1.00 43.73 375 ASN E CA 1
ATOM 15320 C C . ASN E 1 375 ? 223.566 209.933 265.684 1.00 43.73 375 ASN E C 1
ATOM 15321 O O . ASN E 1 375 ? 224.294 210.156 264.710 1.00 43.73 375 ASN E O 1
ATOM 15326 N N . ASN E 1 376 ? 224.021 209.897 266.934 1.00 48.81 376 ASN E N 1
ATOM 15327 C CA . ASN E 1 376 ? 225.385 210.269 267.281 1.00 48.81 376 ASN E CA 1
ATOM 15328 C C . ASN E 1 376 ? 226.042 209.170 268.100 1.00 48.81 376 ASN E C 1
ATOM 15329 O O . ASN E 1 376 ? 225.363 208.412 268.798 1.00 48.81 376 ASN E O 1
ATOM 15334 N N . THR E 1 377 ? 227.371 209.081 268.003 1.00 53.32 377 THR E N 1
ATOM 15335 C CA . THR E 1 377 ? 228.128 208.184 268.867 1.00 53.32 377 THR E CA 1
ATOM 15336 C C . THR E 1 377 ? 228.301 208.746 270.273 1.00 53.32 377 THR E C 1
ATOM 15337 O O . THR E 1 377 ? 228.364 207.967 271.234 1.00 53.32 377 THR E O 1
ATOM 15341 N N . GLU E 1 378 ? 228.351 210.078 270.408 1.00 55.91 378 GLU E N 1
ATOM 15342 C CA . GLU E 1 378 ? 228.490 210.721 271.714 1.00 55.91 378 GLU E CA 1
ATOM 15343 C C . GLU E 1 378 ? 227.433 210.257 272.701 1.00 55.91 378 GLU E C 1
ATOM 15344 O O . GLU E 1 378 ? 227.717 210.142 273.900 1.00 55.91 378 GLU E O 1
ATOM 15350 N N . ILE E 1 379 ? 226.226 209.951 272.217 1.00 51.58 379 ILE E N 1
ATOM 15351 C CA . ILE E 1 379 ? 225.143 209.544 273.105 1.00 51.58 379 ILE E CA 1
ATOM 15352 C C . ILE E 1 379 ? 225.569 208.341 273.936 1.00 51.58 379 ILE E C 1
ATOM 15353 O O . ILE E 1 379 ? 225.275 208.273 275.139 1.00 51.58 379 ILE E O 1
ATOM 15358 N N . ALA E 1 380 ? 226.367 207.441 273.348 1.00 54.88 380 ALA E N 1
ATOM 15359 C CA . ALA E 1 380 ? 226.812 206.264 274.078 1.00 54.88 380 ALA E CA 1
ATOM 15360 C C . ALA E 1 380 ? 227.648 206.649 275.286 1.00 54.88 380 ALA E C 1
ATOM 15361 O O . ALA E 1 380 ? 227.411 206.145 276.392 1.00 54.88 380 ALA E O 1
ATOM 15363 N N . ARG E 1 381 ? 228.603 207.576 275.116 1.00 56.54 381 ARG E N 1
ATOM 15364 C CA . ARG E 1 381 ? 229.414 207.924 276.275 1.00 56.54 381 ARG E CA 1
ATOM 15365 C C . ARG E 1 381 ? 228.570 208.637 277.316 1.00 56.54 381 ARG E C 1
ATOM 15366 O O . ARG E 1 381 ? 228.861 208.539 278.515 1.00 56.54 381 ARG E O 1
ATOM 15374 N N . VAL E 1 382 ? 227.496 209.308 276.881 1.00 54.89 382 VAL E N 1
ATOM 15375 C CA . VAL E 1 382 ? 226.510 209.814 277.828 1.00 54.89 382 VAL E CA 1
ATOM 15376 C C . VAL E 1 382 ? 226.024 208.677 278.712 1.00 54.89 382 VAL E C 1
ATOM 15377 O O . VAL E 1 382 ? 226.205 208.692 279.937 1.00 54.89 382 VAL E O 1
ATOM 15381 N N . LEU E 1 383 ? 225.495 207.624 278.083 1.00 54.77 383 LEU E N 1
ATOM 15382 C CA . LEU E 1 383 ? 225.091 206.441 278.828 1.00 54.77 383 LEU E CA 1
ATOM 15383 C C . LEU E 1 383 ? 226.263 205.853 279.596 1.00 54.77 383 LEU E C 1
ATOM 15384 O O . LEU E 1 383 ? 226.084 205.358 280.716 1.00 54.77 383 LEU E O 1
ATOM 15389 N N . ASP E 1 384 ? 227.478 205.964 279.041 1.00 57.34 384 ASP E N 1
ATOM 15390 C CA . ASP E 1 384 ? 228.650 205.431 279.725 1.00 57.34 384 ASP E CA 1
ATOM 15391 C C . ASP E 1 384 ? 228.851 206.107 281.071 1.00 57.34 384 ASP E C 1
ATOM 15392 O O . ASP E 1 384 ? 229.159 205.435 282.064 1.00 57.34 384 ASP E O 1
ATOM 15397 N N . ARG E 1 385 ? 228.657 207.432 281.138 1.00 57.64 385 ARG E N 1
ATOM 15398 C CA . ARG E 1 385 ? 228.806 208.078 282.437 1.00 57.64 385 ARG E CA 1
ATOM 15399 C C . ARG E 1 385 ? 227.736 207.583 283.398 1.00 57.64 385 ARG E C 1
ATOM 15400 O O . ARG E 1 385 ? 228.023 207.364 284.582 1.00 57.64 385 ARG E O 1
ATOM 15408 N N . ILE E 1 386 ? 226.525 207.326 282.892 1.00 55.80 386 ILE E N 1
ATOM 15409 C CA . ILE E 1 386 ? 225.513 206.675 283.712 1.00 55.80 386 ILE E CA 1
ATOM 15410 C C . ILE E 1 386 ? 225.991 205.290 284.112 1.00 55.80 386 ILE E C 1
ATOM 15411 O O . ILE E 1 386 ? 225.867 204.883 285.275 1.00 55.80 386 ILE E O 1
ATOM 15416 N N . CYS E 1 387 ? 226.577 204.558 283.159 1.00 60.91 387 CYS E N 1
ATOM 15417 C CA . CYS E 1 387 ? 227.214 203.290 283.482 1.00 60.91 387 CYS E CA 1
ATOM 15418 C C . CYS E 1 387 ? 228.319 203.484 284.507 1.00 60.91 387 CYS E C 1
ATOM 15419 O O . CYS E 1 387 ? 228.478 202.651 285.408 1.00 60.91 387 CYS E O 1
ATOM 15422 N N . HIS E 1 388 ? 229.065 204.590 284.407 1.00 60.90 388 HIS E N 1
ATOM 15423 C CA . HIS E 1 388 ? 230.045 204.908 285.440 1.00 60.90 388 HIS E CA 1
ATOM 15424 C C . HIS E 1 388 ? 229.362 205.053 286.790 1.00 60.90 388 HIS E C 1
ATOM 15425 O O . HIS E 1 388 ? 229.841 204.522 287.800 1.00 60.90 388 HIS E O 1
ATOM 15432 N N . ASN E 1 389 ? 228.216 205.736 286.816 1.00 60.34 389 ASN E N 1
ATOM 15433 C CA . ASN E 1 389 ? 227.427 205.800 288.037 1.00 60.34 389 ASN E CA 1
ATOM 15434 C C . ASN E 1 389 ? 226.918 204.421 288.434 1.00 6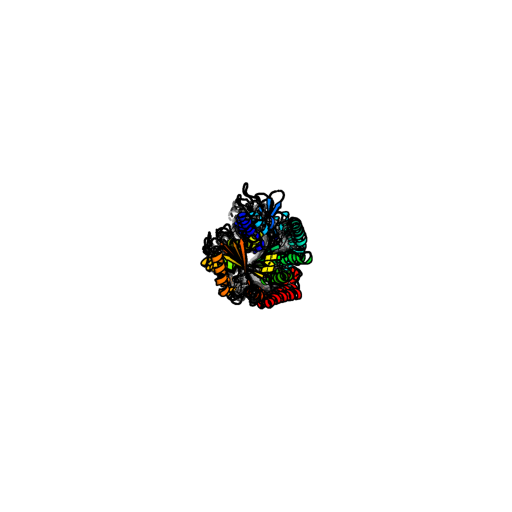0.34 389 ASN E C 1
ATOM 15435 O O . ASN E 1 389 ? 226.853 204.107 289.629 1.00 60.34 389 ASN E O 1
ATOM 15440 N N . PHE E 1 390 ? 226.577 203.577 287.452 1.00 57.42 390 PHE E N 1
ATOM 15441 C CA . PHE E 1 390 ? 226.235 202.192 287.753 1.00 57.42 390 PHE E CA 1
ATOM 15442 C C . PHE E 1 390 ? 227.413 201.447 288.362 1.00 57.42 390 PHE E C 1
ATOM 15443 O O . PHE E 1 390 ? 227.205 200.508 289.138 1.00 57.42 390 PHE E O 1
ATOM 15451 N N . ASP E 1 391 ? 228.642 201.854 288.038 1.00 62.27 391 ASP E N 1
ATOM 15452 C CA . ASP E 1 391 ? 229.813 201.254 288.661 1.00 62.27 391 ASP E CA 1
ATOM 15453 C C . ASP E 1 391 ? 229.907 201.591 290.142 1.00 62.27 391 ASP E C 1
ATOM 15454 O O . ASP E 1 391 ? 230.657 200.930 290.868 1.00 62.27 391 ASP E O 1
ATOM 15459 N N . LYS E 1 392 ? 229.167 202.600 290.607 1.00 65.14 392 LYS E N 1
ATOM 15460 C CA . LYS E 1 392 ? 229.221 202.967 292.016 1.00 65.14 392 LYS E CA 1
ATOM 15461 C C . LYS E 1 392 ? 228.139 202.258 292.826 1.00 65.14 392 LYS E C 1
ATOM 15462 O O . LYS E 1 392 ? 228.397 201.814 293.951 1.00 65.14 392 LYS E O 1
ATOM 15468 N N . LEU E 1 393 ? 226.930 202.140 292.276 1.00 60.18 393 LEU E N 1
ATOM 15469 C CA . LEU E 1 393 ? 225.820 201.518 292.989 1.00 60.18 393 LEU E CA 1
ATOM 15470 C C . LEU E 1 393 ? 225.871 199.997 292.984 1.00 60.18 393 LEU E C 1
ATOM 15471 O O . LEU E 1 393 ? 225.113 199.369 293.730 1.00 60.18 393 LEU E O 1
ATOM 15476 N N . TRP E 1 394 ? 226.732 199.389 292.170 1.00 61.90 394 TRP E N 1
ATOM 15477 C CA . TRP E 1 394 ? 226.790 197.938 292.057 1.00 61.90 394 TRP E CA 1
ATOM 15478 C C . TRP E 1 394 ? 228.052 197.326 292.637 1.00 61.90 394 TRP E C 1
ATOM 15479 O O . TRP E 1 394 ? 228.041 196.143 292.986 1.00 61.90 394 TRP E O 1
ATOM 15490 N N . GLN E 1 395 ? 229.138 198.095 292.744 1.00 65.52 395 GLN E N 1
ATOM 15491 C CA . GLN E 1 395 ? 230.363 197.567 293.334 1.00 65.52 395 GLN E CA 1
ATOM 15492 C C . GLN E 1 395 ? 230.171 197.194 294.798 1.00 65.52 395 GLN E C 1
ATOM 15493 O O . GLN E 1 395 ? 230.673 196.154 295.241 1.00 65.52 395 GLN E O 1
ATOM 15499 N N . ARG E 1 396 ? 229.455 198.018 295.560 1.00 70.40 396 ARG E N 1
ATOM 15500 C CA . ARG E 1 396 ? 229.222 197.761 296.974 1.00 70.40 396 ARG E CA 1
ATOM 15501 C C . ARG E 1 396 ? 227.791 197.346 297.288 1.00 70.40 396 ARG E C 1
ATOM 15502 O O . ARG E 1 396 ? 227.404 197.375 298.462 1.00 70.40 396 ARG E O 1
ATOM 15510 N N . LYS E 1 397 ? 227.003 196.963 296.279 1.00 64.76 397 LYS E N 1
ATOM 15511 C CA . LYS E 1 397 ? 225.653 196.419 296.464 1.00 64.76 397 LYS E CA 1
ATOM 15512 C C . LYS E 1 397 ? 224.759 197.407 297.220 1.00 64.76 397 LYS E C 1
ATOM 15513 O O . LYS E 1 397 ? 224.360 197.189 298.365 1.00 64.76 397 LYS E O 1
ATOM 15519 N N . ALA E 1 398 ? 224.480 198.527 296.562 1.00 61.44 398 ALA E N 1
ATOM 15520 C CA . ALA E 1 398 ? 223.750 199.633 297.162 1.00 61.44 398 ALA E CA 1
ATOM 15521 C C . ALA E 1 398 ? 222.338 199.714 296.600 1.00 61.44 398 ALA E C 1
ATOM 15522 O O . ALA E 1 398 ? 222.137 199.600 295.388 1.00 61.44 398 ALA E O 1
ATOM 15524 N N . PHE E 1 399 ? 221.364 199.900 297.492 1.00 57.88 399 PHE E N 1
ATOM 15525 C CA . PHE E 1 399 ? 219.951 200.101 297.172 1.00 57.88 399 PHE E CA 1
ATOM 15526 C C . PHE E 1 399 ? 219.337 198.939 296.400 1.00 57.88 399 PHE E C 1
ATOM 15527 O O . PHE E 1 399 ? 218.221 199.068 295.886 1.00 57.88 399 PHE E O 1
ATOM 15535 N N . ALA E 1 400 ? 220.026 197.803 296.311 1.00 60.91 400 ALA E N 1
ATOM 15536 C CA . ALA E 1 400 ? 219.588 196.686 295.489 1.00 60.91 400 ALA E CA 1
ATOM 15537 C C . ALA E 1 400 ? 218.830 195.627 296.277 1.00 60.91 400 ALA E C 1
ATOM 15538 O O . ALA E 1 400 ? 218.451 194.601 295.705 1.00 60.91 400 ALA E O 1
ATOM 15540 N N . ASN E 1 401 ? 218.600 195.849 297.573 1.00 65.11 401 ASN E N 1
ATOM 15541 C CA . ASN E 1 401 ? 217.841 194.878 298.354 1.00 65.11 401 ASN E CA 1
ATOM 15542 C C . ASN E 1 401 ? 216.380 194.846 297.928 1.00 65.11 401 ASN E C 1
ATOM 15543 O O . ASN E 1 401 ? 215.793 193.768 297.790 1.00 65.11 401 ASN E O 1
ATOM 15548 N N . TRP E 1 402 ? 215.775 196.016 297.713 1.00 64.95 402 TRP E N 1
ATOM 15549 C CA . TRP E 1 402 ? 214.385 196.061 297.275 1.00 64.95 402 TRP E CA 1
ATOM 15550 C C . TRP E 1 402 ? 214.234 195.634 295.823 1.00 64.95 402 TRP E C 1
ATOM 15551 O O . TRP E 1 402 ? 213.175 195.119 295.446 1.00 64.95 402 TRP E O 1
ATOM 15562 N N . TYR E 1 403 ? 215.278 195.820 295.011 1.00 55.48 403 TYR E N 1
ATOM 15563 C CA . TYR E 1 403 ? 215.286 195.272 293.658 1.00 55.48 403 TYR E CA 1
ATOM 15564 C C . TYR E 1 403 ? 215.194 193.753 293.685 1.00 55.48 403 TYR E C 1
ATOM 15565 O O . TYR E 1 403 ? 214.456 193.154 292.895 1.00 55.48 403 TYR E O 1
ATOM 15574 N N . LEU E 1 404 ? 215.935 193.114 294.593 1.00 59.29 404 LEU E N 1
ATOM 15575 C CA . LEU E 1 404 ? 215.834 191.668 294.750 1.00 59.29 404 LEU E CA 1
ATOM 15576 C C . LEU E 1 404 ? 214.500 191.273 295.370 1.00 59.29 404 LEU E C 1
ATOM 15577 O O . LEU E 1 404 ? 213.930 190.233 295.021 1.00 59.29 404 LEU E O 1
ATOM 15582 N N . ASN E 1 405 ? 213.989 192.089 296.293 1.00 61.28 405 ASN E N 1
ATOM 15583 C CA . ASN E 1 405 ? 212.786 191.730 297.035 1.00 61.28 405 ASN E CA 1
ATOM 15584 C C . ASN E 1 405 ? 211.527 191.813 296.183 1.00 61.28 405 ASN E C 1
ATOM 15585 O O . ASN E 1 405 ? 210.605 191.014 296.376 1.00 61.28 405 ASN E O 1
ATOM 15590 N N . GLU E 1 406 ? 211.463 192.760 295.244 1.00 59.36 406 GLU E N 1
ATOM 15591 C CA . GLU E 1 406 ? 210.267 192.890 294.419 1.00 59.36 406 GLU E CA 1
ATOM 15592 C C . GLU E 1 406 ? 210.170 191.823 293.335 1.00 59.36 406 GLU E C 1
ATOM 15593 O O . GLU E 1 406 ? 209.098 191.662 292.744 1.00 59.36 406 GLU E O 1
ATOM 15599 N N . GLY E 1 407 ? 211.248 191.091 293.060 1.00 57.62 407 GLY E N 1
ATOM 15600 C CA . GLY E 1 407 ? 211.153 189.987 292.125 1.00 57.62 407 GLY E CA 1
ATOM 15601 C C . GLY E 1 407 ? 212.351 189.759 291.226 1.00 57.62 407 GLY E C 1
ATOM 15602 O O . GLY E 1 407 ? 212.499 188.669 290.664 1.00 57.62 407 GLY E O 1
ATOM 15603 N N . MET E 1 408 ? 213.212 190.759 291.074 1.00 57.16 408 MET E N 1
ATOM 15604 C CA . MET E 1 408 ? 214.363 190.613 290.197 1.00 57.16 408 MET E CA 1
ATOM 15605 C C . MET E 1 408 ? 215.483 189.857 290.910 1.00 57.16 408 MET E C 1
ATOM 15606 O O . MET E 1 408 ? 215.413 189.563 292.107 1.00 57.16 408 MET E O 1
ATOM 15611 N N . SER E 1 409 ? 216.535 189.540 290.159 1.00 61.21 409 SER E N 1
ATOM 15612 C CA . SER E 1 409 ? 217.648 188.749 290.659 1.00 61.21 409 SER E CA 1
ATOM 15613 C C . SER E 1 409 ? 218.960 189.468 290.383 1.00 61.21 409 SER E C 1
ATOM 15614 O O . SER E 1 409 ? 219.052 190.321 289.495 1.00 61.21 409 SER E O 1
ATOM 15617 N N . GLU E 1 410 ? 219.978 189.115 291.170 1.00 65.46 410 GLU E N 1
ATOM 15618 C CA . GLU E 1 410 ? 221.296 189.725 291.014 1.00 65.46 410 GLU E CA 1
ATOM 15619 C C . GLU E 1 410 ? 221.911 189.378 289.664 1.00 65.46 410 GLU E C 1
ATOM 15620 O O . GLU E 1 410 ? 222.522 190.235 289.010 1.00 65.46 410 GLU E O 1
ATOM 15626 N N . GLU E 1 411 ? 221.764 188.123 289.230 1.00 64.79 411 GLU E N 1
ATOM 15627 C CA . GLU E 1 411 ? 222.251 187.735 287.912 1.00 64.79 411 GLU E CA 1
ATOM 15628 C C . GLU E 1 411 ? 221.513 188.477 286.805 1.00 64.79 411 GLU E C 1
ATOM 15629 O O . GLU E 1 411 ? 222.116 188.813 285.780 1.00 64.79 411 GLU E O 1
ATOM 15635 N N . GLN E 1 412 ? 220.222 188.757 287.000 1.00 59.41 412 GLN E N 1
ATOM 15636 C CA . GLN E 1 412 ? 219.486 189.568 286.036 1.00 59.41 412 GLN E CA 1
ATOM 15637 C C . GLN E 1 412 ? 220.048 190.984 285.973 1.00 59.41 412 GLN E C 1
ATOM 15638 O O . GLN E 1 412 ? 220.165 191.566 284.889 1.00 59.41 412 GLN E O 1
ATOM 15644 N N . ILE E 1 413 ? 220.413 191.547 287.128 1.00 60.35 413 ILE E N 1
ATOM 15645 C CA . ILE E 1 413 ? 221.020 192.876 287.157 1.00 60.35 413 ILE E CA 1
ATOM 15646 C C . ILE E 1 413 ? 222.348 192.870 286.411 1.00 60.35 413 ILE E C 1
ATOM 15647 O O . ILE E 1 413 ? 222.652 193.788 285.635 1.00 60.35 413 ILE E O 1
ATOM 15652 N N . ASN E 1 414 ? 223.162 191.833 286.635 1.00 62.03 414 ASN E N 1
ATOM 15653 C CA . ASN E 1 414 ? 224.441 191.733 285.939 1.00 62.03 414 ASN E CA 1
ATOM 15654 C C . ASN E 1 414 ? 224.244 191.593 284.434 1.00 62.03 414 ASN E C 1
ATOM 15655 O O . ASN E 1 414 ? 224.980 192.198 283.647 1.00 62.03 414 ASN E O 1
ATOM 15660 N N . VAL E 1 415 ? 223.248 190.807 284.018 1.00 58.75 415 VAL E N 1
ATOM 15661 C CA . VAL E 1 415 ? 222.956 190.645 282.594 1.00 58.75 415 VAL E CA 1
ATOM 15662 C C . VAL E 1 415 ? 222.520 191.971 281.981 1.00 58.75 415 VAL E C 1
ATOM 15663 O O . VAL E 1 415 ? 222.947 192.332 280.877 1.00 58.75 415 VAL E O 1
ATOM 15667 N N . LEU E 1 416 ? 221.666 192.718 282.686 1.00 55.65 416 LEU E N 1
ATOM 15668 C CA . LEU E 1 416 ? 221.182 193.992 282.158 1.00 55.65 416 LEU E CA 1
ATOM 15669 C C . LEU E 1 416 ? 222.312 195.015 282.048 1.00 55.65 416 LEU E C 1
ATOM 15670 O O . LEU E 1 416 ? 222.392 195.756 281.059 1.00 55.65 416 LEU E O 1
ATOM 15675 N N . ARG E 1 417 ? 223.204 195.059 283.043 1.00 57.43 417 ARG E N 1
ATOM 15676 C CA . ARG E 1 417 ? 224.362 195.947 282.953 1.00 57.43 417 ARG E CA 1
ATOM 15677 C C . ARG E 1 417 ? 225.300 195.528 281.825 1.00 57.43 417 ARG E C 1
ATOM 15678 O O . ARG E 1 417 ? 225.844 196.382 281.109 1.00 57.43 417 ARG E O 1
ATOM 15686 N N . ALA E 1 418 ? 225.505 194.219 281.652 1.00 57.46 418 ALA E N 1
ATOM 15687 C CA . ALA E 1 418 ? 226.327 193.738 280.548 1.00 57.46 418 ALA E CA 1
ATOM 15688 C C . ALA E 1 418 ? 225.718 194.105 279.205 1.00 57.46 418 ALA E C 1
ATOM 15689 O O . ALA E 1 418 ? 226.445 194.421 278.261 1.00 57.46 418 ALA E O 1
ATOM 15691 N N . SER E 1 419 ? 224.390 194.085 279.103 1.00 56.70 419 SER E N 1
ATOM 15692 C CA . SER E 1 419 ? 223.738 194.472 277.857 1.00 56.70 419 SER E CA 1
ATOM 15693 C C . SER E 1 419 ? 223.849 195.972 277.610 1.00 56.70 419 SER E C 1
ATOM 15694 O O . SER E 1 419 ? 223.973 196.413 276.460 1.00 56.70 419 SER E O 1
ATOM 15697 N N . ALA E 1 420 ? 223.790 196.778 278.674 1.00 54.84 420 ALA E N 1
ATOM 15698 C CA . ALA E 1 420 ? 224.035 198.209 278.517 1.00 54.84 420 ALA E CA 1
ATOM 15699 C C . ALA E 1 420 ? 225.450 198.469 278.010 1.00 54.84 420 ALA E C 1
ATOM 15700 O O . ALA E 1 420 ? 225.662 199.294 277.109 1.00 54.84 420 ALA E O 1
ATOM 15702 N N . GLN E 1 421 ? 226.432 197.759 278.571 1.00 59.26 421 GLN E N 1
ATOM 15703 C CA . GLN E 1 421 ? 227.798 197.868 278.068 1.00 59.26 421 GLN E CA 1
ATOM 15704 C C . GLN E 1 421 ? 227.904 197.355 276.637 1.00 59.26 421 GLN E C 1
ATOM 15705 O O . GLN E 1 421 ? 228.698 197.880 275.849 1.00 59.26 421 GLN E O 1
ATOM 15711 N N . GLU E 1 422 ? 227.109 196.341 276.286 1.00 58.21 422 GLU E N 1
ATOM 15712 C CA . GLU E 1 422 ? 227.061 195.856 274.911 1.00 58.21 422 GLU E CA 1
ATOM 15713 C C . GLU E 1 422 ? 226.569 196.942 273.964 1.00 58.21 422 GLU E C 1
ATOM 15714 O O . GLU E 1 422 ? 227.097 197.098 272.862 1.00 58.21 422 GLU E O 1
ATOM 15720 N N . LEU E 1 423 ? 225.555 197.698 274.380 1.00 53.01 423 LEU E N 1
ATOM 15721 C CA . LEU E 1 423 ? 225.099 198.834 273.581 1.00 53.01 423 LEU E CA 1
ATOM 15722 C C . LEU E 1 423 ? 226.199 199.879 273.421 1.00 53.01 423 LEU E C 1
ATOM 15723 O O . LEU E 1 423 ? 226.475 200.345 272.303 1.00 53.01 423 LEU E O 1
ATOM 15728 N N . VAL E 1 424 ? 226.828 200.263 274.535 1.00 57.85 424 VAL E N 1
ATOM 15729 C CA . VAL E 1 424 ? 227.837 201.320 274.492 1.00 57.85 424 VAL E CA 1
ATOM 15730 C C . VAL E 1 424 ? 229.017 200.903 273.618 1.00 57.85 424 VAL E C 1
ATOM 15731 O O . VAL E 1 424 ? 229.574 201.719 272.874 1.00 57.85 424 VAL E O 1
ATOM 15735 N N . GLN E 1 425 ? 229.403 199.627 273.677 1.00 60.63 425 GLN E N 1
ATOM 15736 C CA . GLN E 1 425 ? 230.449 199.119 272.802 1.00 60.63 425 GLN E CA 1
ATOM 15737 C C . GLN E 1 425 ? 229.962 198.906 271.374 1.00 60.63 425 GLN E C 1
ATOM 15738 O O . GLN E 1 425 ? 230.780 198.889 270.450 1.00 60.63 425 GLN E O 1
ATOM 15744 N N . SER E 1 426 ? 228.653 198.741 271.172 1.00 56.44 426 SER E N 1
ATOM 15745 C CA . SER E 1 426 ? 228.119 198.654 269.819 1.00 56.44 426 SER E CA 1
ATOM 15746 C C . SER E 1 426 ? 228.200 200.001 269.120 1.00 56.44 426 SER E C 1
ATOM 15747 O O . SER E 1 426 ? 228.346 200.062 267.894 1.00 56.44 426 SER E O 1
ATOM 15750 N N . TYR E 1 427 ? 228.098 201.091 269.880 1.00 49.30 427 TYR E N 1
ATOM 15751 C CA . TYR E 1 427 ? 228.262 202.404 269.262 1.00 49.30 427 TYR E CA 1
ATOM 15752 C C . TYR E 1 427 ? 229.720 202.686 268.903 1.00 49.30 427 TYR E C 1
ATOM 15753 O O . TYR E 1 427 ? 229.996 203.278 267.854 1.00 49.30 427 TYR E O 1
ATOM 15762 N N . GLN E 1 428 ? 230.668 202.275 269.749 1.00 61.51 428 GLN E N 1
ATOM 15763 C CA . GLN E 1 428 ? 232.076 202.599 269.532 1.00 61.51 428 GLN E CA 1
ATOM 15764 C C . GLN E 1 428 ? 232.937 201.372 269.252 1.00 61.51 428 GLN E C 1
ATOM 15765 O O . GLN E 1 428 ? 233.590 201.301 268.207 1.00 61.51 428 GLN E O 1
ATOM 15771 N N . ARG F 2 2 ? 198.571 206.666 299.498 1.00 68.67 2 ARG F N 1
ATOM 15772 C CA . ARG F 2 2 ? 198.565 208.108 299.712 1.00 68.67 2 ARG F CA 1
ATOM 15773 C C . ARG F 2 2 ? 197.734 208.491 300.929 1.00 68.67 2 ARG F C 1
ATOM 15774 O O . ARG F 2 2 ? 196.962 209.449 300.889 1.00 68.67 2 ARG F O 1
ATOM 15782 N N . GLU F 2 3 ? 197.890 207.729 302.009 1.00 75.18 3 GLU F N 1
ATOM 15783 C CA . GLU F 2 3 ? 197.264 208.030 303.288 1.00 75.18 3 GLU F CA 1
ATOM 15784 C C . GLU F 2 3 ? 198.253 207.729 304.402 1.00 75.18 3 GLU F C 1
ATOM 15785 O O . GLU F 2 3 ? 199.047 206.789 304.310 1.00 75.18 3 GLU F O 1
ATOM 15791 N N . ILE F 2 4 ? 198.206 208.543 305.453 1.00 73.21 4 ILE F N 1
ATOM 15792 C CA . ILE F 2 4 ? 199.157 208.460 306.554 1.00 73.21 4 ILE F CA 1
ATOM 15793 C C . ILE F 2 4 ? 198.395 208.279 307.856 1.00 73.21 4 ILE F C 1
ATOM 15794 O O . ILE F 2 4 ? 197.479 209.052 308.158 1.00 73.21 4 ILE F O 1
ATOM 15799 N N . LEU F 2 5 ? 198.780 207.267 308.628 1.00 74.94 5 LEU F N 1
ATOM 15800 C CA . LEU F 2 5 ? 198.304 207.086 309.991 1.00 74.94 5 LEU F CA 1
ATOM 15801 C C . LEU F 2 5 ? 199.456 207.415 310.932 1.00 74.94 5 LEU F C 1
ATOM 15802 O O . LEU F 2 5 ? 200.527 206.804 310.846 1.00 74.94 5 LEU F O 1
ATOM 15807 N N . SER F 2 6 ? 199.235 208.375 311.824 1.00 77.48 6 SER F N 1
ATOM 15808 C CA . SER F 2 6 ? 200.256 208.837 312.754 1.00 77.48 6 SER F CA 1
ATOM 15809 C C . SER F 2 6 ? 199.997 208.241 314.131 1.00 77.48 6 SER F C 1
ATOM 15810 O O . SER F 2 6 ? 198.852 208.198 314.589 1.00 77.48 6 SER F O 1
ATOM 15813 N N . ILE F 2 7 ? 201.057 207.770 314.778 1.00 75.34 7 ILE F N 1
ATOM 15814 C CA . ILE F 2 7 ? 200.985 207.226 316.128 1.00 75.34 7 ILE F CA 1
ATOM 15815 C C . ILE F 2 7 ? 201.841 208.103 317.028 1.00 75.34 7 ILE F C 1
ATOM 15816 O O . ILE F 2 7 ? 203.007 208.373 316.716 1.00 75.34 7 ILE F O 1
ATOM 15821 N N . HIS F 2 8 ? 201.266 208.556 318.136 1.00 76.91 8 HIS F N 1
ATOM 15822 C CA . HIS F 2 8 ? 201.949 209.454 319.060 1.00 76.91 8 HIS F CA 1
ATOM 15823 C C . HIS F 2 8 ? 201.927 208.830 320.447 1.00 76.91 8 HIS F C 1
ATOM 15824 O O . HIS F 2 8 ? 200.902 208.870 321.137 1.00 76.91 8 HIS F O 1
ATOM 15831 N N . VAL F 2 9 ? 203.057 208.256 320.848 1.00 76.57 9 VAL F N 1
ATOM 15832 C CA . VAL F 2 9 ? 203.207 207.605 322.141 1.00 76.57 9 VAL F CA 1
ATOM 15833 C C . VAL F 2 9 ? 204.238 208.382 322.947 1.00 76.57 9 VAL F C 1
ATOM 15834 O O . VAL F 2 9 ? 205.295 208.753 322.423 1.00 76.57 9 VAL F O 1
ATOM 15838 N N . GLY F 2 10 ? 203.921 208.641 324.209 1.00 78.42 10 GLY F N 1
ATOM 15839 C CA . GLY F 2 10 ? 204.792 209.386 325.091 1.00 78.42 10 GLY F CA 1
ATOM 15840 C C . GLY F 2 10 ? 204.430 210.861 325.155 1.00 78.42 10 GLY F C 1
ATOM 15841 O O . GLY F 2 10 ? 203.752 211.415 324.287 1.00 78.42 10 GLY F O 1
ATOM 15842 N N . GLN F 2 11 ? 204.899 211.500 326.230 1.00 78.06 11 GLN F N 1
ATOM 15843 C CA . GLN F 2 11 ? 204.678 212.934 326.400 1.00 78.06 11 GLN F CA 1
ATOM 15844 C C . GLN F 2 11 ? 205.416 213.730 325.332 1.00 78.06 11 GLN F C 1
ATOM 15845 O O . GLN F 2 11 ? 204.873 214.689 324.769 1.00 78.06 11 GLN F O 1
ATOM 15851 N N . CYS F 2 12 ? 206.663 213.347 325.045 1.00 76.62 12 CYS F N 1
ATOM 15852 C CA . CYS F 2 12 ? 207.423 214.020 323.999 1.00 76.62 12 CYS F CA 1
ATOM 15853 C C . CYS F 2 12 ? 206.773 213.830 322.637 1.00 76.62 12 CYS F C 1
ATOM 15854 O O . CYS F 2 12 ? 206.654 214.784 321.859 1.00 76.62 12 CYS F O 1
ATOM 15857 N N . GLY F 2 13 ? 206.342 212.603 322.333 1.00 76.66 13 GLY F N 1
ATOM 15858 C CA . GLY F 2 13 ? 205.643 212.360 321.085 1.00 76.66 13 GLY F CA 1
ATOM 15859 C C . GLY F 2 13 ? 204.338 213.124 320.980 1.00 76.66 13 GLY F C 1
ATOM 15860 O O . GLY F 2 13 ? 203.979 213.601 319.902 1.00 76.66 13 GLY F O 1
ATOM 15861 N N . ASN F 2 14 ? 203.626 213.277 322.095 1.00 80.21 14 ASN F N 1
ATOM 15862 C CA . ASN F 2 14 ? 202.368 214.011 322.059 1.00 80.21 14 ASN F CA 1
ATOM 15863 C C . ASN F 2 14 ? 202.581 215.514 321.924 1.00 80.21 14 ASN F C 1
ATOM 15864 O O . ASN F 2 14 ? 201.777 216.187 321.273 1.00 80.21 14 ASN F O 1
ATOM 15869 N N . GLN F 2 15 ? 203.650 216.061 322.507 1.00 76.50 15 GLN F N 1
ATOM 15870 C CA . GLN F 2 15 ? 203.967 217.466 322.263 1.00 76.50 15 GLN F CA 1
ATOM 15871 C C . GLN F 2 15 ? 204.431 217.682 320.825 1.00 76.50 15 GLN F C 1
ATOM 15872 O O . GLN F 2 15 ? 204.118 218.712 320.206 1.00 76.50 15 GLN F O 1
ATOM 15878 N N . ILE F 2 16 ? 205.172 216.711 320.279 1.00 73.70 16 ILE F N 1
ATOM 15879 C CA . ILE F 2 16 ? 205.515 216.734 318.861 1.00 73.70 16 ILE F CA 1
ATOM 15880 C C . ILE F 2 16 ? 204.250 216.769 318.021 1.00 73.70 16 ILE F C 1
ATOM 15881 O O . ILE F 2 16 ? 204.147 217.541 317.065 1.00 73.70 16 ILE F O 1
ATOM 15886 N N . ALA F 2 17 ? 203.268 215.936 318.373 1.00 74.51 17 ALA F N 1
ATOM 15887 C CA . ALA F 2 17 ? 201.995 215.929 317.661 1.00 74.51 17 ALA F CA 1
ATOM 15888 C C . ALA F 2 17 ? 201.276 217.263 317.794 1.00 74.51 17 ALA F C 1
ATOM 15889 O O . ALA F 2 17 ? 200.693 217.761 316.825 1.00 74.51 17 ALA F O 1
ATOM 15891 N N . ASP F 2 18 ? 201.291 217.845 318.995 1.00 78.05 18 ASP F N 1
ATOM 15892 C CA . ASP F 2 18 ? 200.638 219.130 319.205 1.00 78.05 18 ASP F CA 1
ATOM 15893 C C . ASP F 2 18 ? 201.198 220.181 318.258 1.00 78.05 18 ASP F C 1
ATOM 15894 O O . ASP F 2 18 ? 200.453 220.795 317.488 1.00 78.05 18 ASP F O 1
ATOM 15899 N N . SER F 2 19 ? 202.524 220.345 318.250 1.00 75.43 19 SER F N 1
ATOM 15900 C CA . SER F 2 19 ? 203.135 221.314 317.340 1.00 75.43 19 SER F CA 1
ATOM 15901 C C . SER F 2 19 ? 202.934 220.925 315.877 1.00 75.43 19 SER F C 1
ATOM 15902 O O . SER F 2 19 ? 202.730 221.800 315.019 1.00 75.43 19 SER F O 1
ATOM 15905 N N . PHE F 2 20 ? 202.969 219.621 315.583 1.00 72.71 20 PHE F N 1
ATOM 15906 C CA . PHE F 2 20 ? 202.864 219.140 314.212 1.00 72.71 20 PHE F CA 1
ATOM 15907 C C . PHE F 2 20 ? 201.518 219.495 313.610 1.00 72.71 20 PHE F C 1
ATOM 15908 O O . PHE F 2 20 ? 201.452 220.059 312.516 1.00 72.71 20 PHE F O 1
ATOM 15916 N N . TRP F 2 21 ? 200.432 219.203 314.322 1.00 76.94 21 TRP F N 1
ATOM 15917 C CA . TRP F 2 21 ? 199.130 219.578 313.792 1.00 76.94 21 TRP F CA 1
ATOM 15918 C C . TRP F 2 21 ? 198.880 221.077 313.916 1.00 76.94 21 TRP F C 1
ATOM 15919 O O . TRP F 2 21 ? 198.174 221.642 313.073 1.00 76.94 21 TRP F O 1
ATOM 15930 N N . ARG F 2 22 ? 199.499 221.748 314.900 1.00 79.87 22 ARG F N 1
ATOM 15931 C CA . ARG F 2 22 ? 199.366 223.200 314.999 1.00 79.87 22 ARG F CA 1
ATOM 15932 C C . ARG F 2 22 ? 199.872 223.894 313.743 1.00 79.87 22 ARG F C 1
ATOM 15933 O O . ARG F 2 22 ? 199.245 224.844 313.258 1.00 79.87 22 ARG F O 1
ATOM 15941 N N . LEU F 2 23 ? 201.004 223.447 313.197 1.00 76.83 23 LEU F N 1
ATOM 15942 C CA . LEU F 2 23 ? 201.451 224.078 311.960 1.00 76.83 23 LEU F CA 1
ATOM 15943 C C . LEU F 2 23 ? 200.952 223.376 310.701 1.00 76.83 23 LEU F C 1
ATOM 15944 O O . LEU F 2 23 ? 200.928 224.001 309.634 1.00 76.83 23 LEU F O 1
ATOM 15949 N N . ALA F 2 24 ? 200.518 222.117 310.794 1.00 75.54 24 ALA F N 1
ATOM 15950 C CA . ALA F 2 24 ? 199.966 221.445 309.625 1.00 75.54 24 ALA F CA 1
ATOM 15951 C C . ALA F 2 24 ? 198.596 222.001 309.265 1.00 75.54 24 ALA F C 1
ATOM 15952 O O . ALA F 2 24 ? 198.251 222.097 308.082 1.00 75.54 24 ALA F O 1
ATOM 15954 N N . LEU F 2 25 ? 197.795 222.367 310.270 1.00 80.35 25 LEU F N 1
ATOM 15955 C CA . LEU F 2 25 ? 196.488 222.944 309.985 1.00 80.35 25 LEU F CA 1
ATOM 15956 C C . LEU F 2 25 ? 196.618 224.327 309.358 1.00 80.35 25 LEU F C 1
ATOM 15957 O O . LEU F 2 25 ? 195.887 224.656 308.418 1.00 80.35 25 LEU F O 1
ATOM 15962 N N . ARG F 2 26 ? 197.548 225.150 309.855 1.00 80.42 26 ARG F N 1
ATOM 15963 C CA . ARG F 2 26 ? 197.723 226.475 309.267 1.00 80.42 26 ARG F CA 1
ATOM 15964 C C . ARG F 2 26 ? 198.410 226.397 307.910 1.00 80.42 26 ARG F C 1
ATOM 15965 O O . ARG F 2 26 ? 198.186 227.262 307.057 1.00 80.42 26 ARG F O 1
ATOM 15973 N N . GLU F 2 27 ? 199.240 225.372 307.686 1.00 74.24 27 GLU F N 1
ATOM 15974 C CA . GLU F 2 27 ? 199.786 225.138 306.355 1.00 74.24 27 GLU F CA 1
ATOM 15975 C C . GLU F 2 27 ? 198.703 224.761 305.354 1.00 74.24 27 GLU F C 1
ATOM 15976 O O . GLU F 2 27 ? 198.915 224.905 304.146 1.00 74.24 27 GLU F O 1
ATOM 15982 N N . HIS F 2 28 ? 197.553 224.281 305.830 1.00 76.54 28 HIS F N 1
ATOM 15983 C CA . HIS F 2 28 ? 196.458 223.854 304.972 1.00 76.54 28 HIS F CA 1
ATOM 15984 C C . HIS F 2 28 ? 195.252 224.780 305.113 1.00 76.54 28 HIS F C 1
ATOM 15985 O O . HIS F 2 28 ? 194.136 224.422 304.734 1.00 76.54 28 HIS F O 1
ATOM 15992 N N . GLY F 2 29 ? 195.469 225.977 305.650 1.00 84.17 29 GLY F N 1
ATOM 15993 C CA . GLY F 2 29 ? 194.400 226.945 305.834 1.00 84.17 29 GLY F CA 1
ATOM 15994 C C . GLY F 2 29 ? 193.350 226.574 306.860 1.00 84.17 29 GLY F C 1
ATOM 15995 O O . GLY F 2 29 ? 192.153 226.766 306.611 1.00 84.17 29 GLY F O 1
ATOM 15996 N N . LEU F 2 30 ? 193.765 226.045 308.010 1.00 87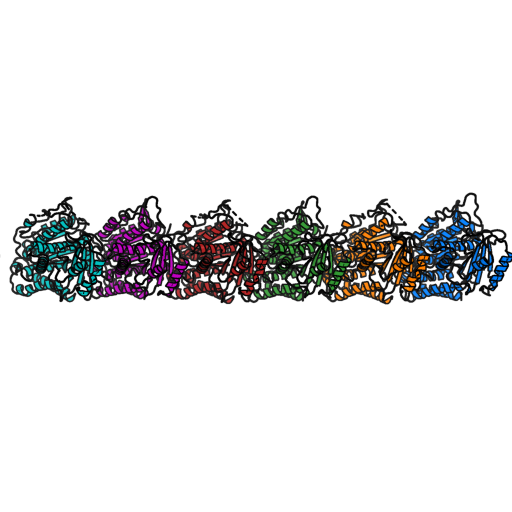.23 30 LEU F N 1
ATOM 15997 C CA . LEU F 2 30 ? 192.861 225.750 309.112 1.00 87.23 30 LEU F CA 1
ATOM 15998 C C . LEU F 2 30 ? 193.478 226.220 310.423 1.00 87.23 30 LEU F C 1
ATOM 15999 O O . LEU F 2 30 ? 194.697 226.352 310.550 1.00 87.23 30 LEU F O 1
ATOM 16004 N N . THR F 2 31 ? 192.614 226.479 311.401 1.00 90.68 31 THR F N 1
ATOM 16005 C CA . THR F 2 31 ? 193.071 226.817 312.740 1.00 90.68 31 THR F CA 1
ATOM 16006 C C . THR F 2 31 ? 193.379 225.539 313.517 1.00 90.68 31 THR F C 1
ATOM 16007 O O . THR F 2 31 ? 193.279 224.424 312.998 1.00 90.68 31 THR F O 1
ATOM 16011 N N . GLU F 2 32 ? 193.760 225.702 314.787 1.00 91.91 32 GLU F N 1
ATOM 16012 C CA . GLU F 2 32 ? 194.084 224.544 315.614 1.00 91.91 32 GLU F CA 1
ATOM 16013 C C . GLU F 2 32 ? 192.856 223.688 315.897 1.00 91.91 32 GLU F C 1
ATOM 16014 O O . GLU F 2 32 ? 192.961 222.458 315.955 1.00 91.91 32 GLU F O 1
ATOM 16020 N N . ALA F 2 33 ? 191.692 224.310 316.065 1.00 93.16 33 ALA F N 1
ATOM 16021 C CA . ALA F 2 33 ? 190.460 223.592 316.356 1.00 93.16 33 ALA F CA 1
ATOM 16022 C C . ALA F 2 33 ? 189.883 222.880 315.140 1.00 93.16 33 ALA F C 1
ATOM 16023 O O . ALA F 2 33 ? 188.938 222.098 315.288 1.00 93.16 33 ALA F O 1
ATOM 16025 N N . GLY F 2 34 ? 190.427 223.123 313.950 1.00 93.12 34 GLY F N 1
ATOM 16026 C CA . GLY F 2 34 ? 189.932 222.478 312.751 1.00 93.12 34 GLY F CA 1
ATOM 16027 C C . GLY F 2 34 ? 188.775 223.217 312.111 1.00 93.12 34 GLY F C 1
ATOM 16028 O O . GLY F 2 34 ? 187.696 222.648 311.924 1.00 93.12 34 GLY F O 1
ATOM 16029 N N . THR F 2 35 ? 188.984 224.488 311.778 1.00 91.99 35 THR F N 1
ATOM 16030 C CA . THR F 2 35 ? 187.974 225.299 311.111 1.00 91.99 35 THR F CA 1
ATOM 16031 C C . THR F 2 35 ? 188.577 225.885 309.844 1.00 91.99 35 THR F C 1
ATOM 16032 O O . THR F 2 35 ? 189.719 226.355 309.857 1.00 91.99 35 THR F O 1
ATOM 16036 N N . LEU F 2 36 ? 187.811 225.852 308.755 1.00 89.26 36 LEU F N 1
ATOM 16037 C CA . LEU F 2 36 ? 188.295 226.354 307.476 1.00 89.26 36 LEU F CA 1
ATOM 16038 C C . LEU F 2 36 ? 188.505 227.862 307.540 1.00 89.26 36 LEU F C 1
ATOM 16039 O O . LEU F 2 36 ? 187.653 228.598 308.048 1.00 89.26 36 LEU F O 1
ATOM 16044 N N . LYS F 2 37 ? 189.642 228.319 307.025 1.00 86.38 37 LYS F N 1
ATOM 16045 C CA . LYS F 2 37 ? 189.971 229.739 307.036 1.00 86.38 37 LYS F CA 1
ATOM 16046 C C . LYS F 2 37 ? 189.554 230.410 305.732 1.00 86.38 37 LYS F C 1
ATOM 16047 O O . LYS F 2 37 ? 188.548 231.117 305.681 1.00 86.38 37 LYS F O 1
ATOM 16053 N N . SER F 2 46 ? 197.059 220.050 295.681 1.00 73.71 46 SER F N 1
ATOM 16054 C CA . SER F 2 46 ? 197.000 220.271 297.120 1.00 73.71 46 SER F CA 1
ATOM 16055 C C . SER F 2 46 ? 196.159 219.198 297.802 1.00 73.71 46 SER F C 1
ATOM 16056 O O . SER F 2 46 ? 195.236 219.509 298.554 1.00 73.71 46 SER F O 1
ATOM 16059 N N . ASN F 2 47 ? 196.481 217.932 297.535 1.00 73.19 47 ASN F N 1
ATOM 16060 C CA . ASN F 2 47 ? 195.760 216.830 298.157 1.00 73.19 47 ASN F CA 1
ATOM 16061 C C . ASN F 2 47 ? 196.173 216.695 299.617 1.00 73.19 47 ASN F C 1
ATOM 16062 O O . ASN F 2 47 ? 197.162 216.031 299.940 1.00 73.19 47 ASN F O 1
ATOM 16067 N N . MET F 2 48 ? 195.408 217.320 300.508 1.00 78.09 48 MET F N 1
ATOM 16068 C CA . MET F 2 48 ? 195.765 217.425 301.913 1.00 78.09 48 MET F CA 1
ATOM 16069 C C . MET F 2 48 ? 195.128 216.341 302.772 1.00 78.09 48 MET F C 1
ATOM 16070 O O . MET F 2 48 ? 195.284 216.366 303.997 1.00 78.09 48 MET F O 1
ATOM 16075 N N . GLU F 2 49 ? 194.419 215.393 302.165 1.00 76.02 49 GLU F N 1
ATOM 16076 C CA . GLU F 2 49 ? 193.707 214.376 302.927 1.00 76.02 49 GLU F CA 1
ATOM 16077 C C . GLU F 2 49 ? 194.604 213.223 303.355 1.00 76.02 49 GLU F C 1
ATOM 16078 O O . GLU F 2 49 ? 194.110 212.280 303.980 1.00 76.02 49 GLU F O 1
ATOM 16084 N N . VAL F 2 50 ? 195.899 213.273 303.031 1.00 73.51 50 VAL F N 1
ATOM 16085 C CA . VAL F 2 50 ? 196.805 212.189 303.399 1.00 73.51 50 VAL F CA 1
ATOM 16086 C C . VAL F 2 50 ? 196.988 212.118 304.912 1.00 73.51 50 VAL F C 1
ATOM 16087 O O . VAL F 2 50 ? 197.250 211.041 305.461 1.00 73.51 50 VAL F O 1
ATOM 16091 N N . PHE F 2 51 ? 196.853 213.246 305.609 1.00 73.39 51 PHE F N 1
ATOM 16092 C CA . PHE F 2 51 ? 196.986 213.295 307.059 1.00 73.39 51 PHE F CA 1
ATOM 16093 C C . PHE F 2 51 ? 195.655 213.259 307.789 1.00 73.39 51 PHE F C 1
ATOM 16094 O O . PHE F 2 51 ? 195.586 212.729 308.903 1.00 73.39 51 PHE F O 1
ATOM 16102 N N . PHE F 2 52 ? 194.600 213.802 307.191 1.00 82.52 52 PHE F N 1
ATOM 16103 C CA . PHE F 2 52 ? 193.338 214.043 307.874 1.00 82.52 52 PHE F CA 1
ATOM 16104 C C . PHE F 2 52 ? 192.246 213.161 307.287 1.00 82.52 52 PHE F C 1
ATOM 16105 O O . PHE F 2 52 ? 192.165 212.991 306.066 1.00 82.52 52 PHE F O 1
ATOM 16113 N N . HIS F 2 53 ? 191.415 212.602 308.161 1.00 91.62 53 HIS F N 1
ATOM 16114 C CA . HIS F 2 53 ? 190.212 211.897 307.759 1.00 91.62 53 HIS F CA 1
ATOM 16115 C C . HIS F 2 53 ? 189.042 212.870 307.659 1.00 91.62 53 HIS F C 1
ATOM 16116 O O . HIS F 2 53 ? 189.012 213.915 308.321 1.00 91.62 53 HIS F O 1
ATOM 16123 N N . LYS F 2 54 ? 188.075 212.505 306.821 1.00 95.99 54 LYS F N 1
ATOM 16124 C CA . LYS F 2 54 ? 186.908 213.340 306.556 1.00 95.99 54 LYS F CA 1
ATOM 16125 C C . LYS F 2 54 ? 185.806 213.003 307.551 1.00 95.99 54 LYS F C 1
ATOM 16126 O O . LYS F 2 54 ? 185.251 211.899 307.526 1.00 95.99 54 LYS F O 1
ATOM 16132 N N . VAL F 2 55 ? 185.486 213.954 308.427 1.00 99.35 55 VAL F N 1
ATOM 16133 C CA . VAL F 2 55 ? 184.379 213.839 309.367 1.00 99.35 55 VAL F CA 1
ATOM 16134 C C . VAL F 2 55 ? 183.368 214.962 309.166 1.00 99.35 55 VAL F C 1
ATOM 16135 O O . VAL F 2 55 ? 182.160 214.721 309.079 1.00 99.35 55 VAL F O 1
ATOM 16139 N N . ARG F 2 56 ? 183.850 216.198 309.076 1.00 97.21 56 ARG F N 1
ATOM 16140 C CA . ARG F 2 56 ? 183.020 217.369 308.857 1.00 97.21 56 ARG F CA 1
ATOM 16141 C C . ARG F 2 56 ? 183.676 218.193 307.755 1.00 97.21 56 ARG F C 1
ATOM 16142 O O . ARG F 2 56 ? 184.887 218.107 307.539 1.00 97.21 56 ARG F O 1
ATOM 16150 N N . ASP F 2 57 ? 182.866 218.977 307.037 1.00 97.87 57 ASP F N 1
ATOM 16151 C CA . ASP F 2 57 ? 183.409 219.803 305.962 1.00 97.87 57 ASP F CA 1
ATOM 16152 C C . ASP F 2 57 ? 184.412 220.813 306.511 1.00 97.87 57 ASP F C 1
ATOM 16153 O O . ASP F 2 57 ? 185.464 221.049 305.906 1.00 97.87 57 ASP F O 1
ATOM 16158 N N . GLY F 2 58 ? 184.109 221.413 307.663 1.00 96.63 58 GLY F N 1
ATOM 16159 C CA . GLY F 2 58 ? 185.068 222.296 308.301 1.00 96.63 58 GLY F CA 1
ATOM 16160 C C . GLY F 2 58 ? 186.105 221.573 309.134 1.00 96.63 58 GLY F C 1
ATOM 16161 O O . GLY F 2 58 ? 187.256 222.015 309.205 1.00 96.63 58 GLY F O 1
ATOM 16162 N N . LYS F 2 59 ? 185.729 220.457 309.761 1.00 97.43 59 LYS F N 1
ATOM 16163 C CA . LYS F 2 59 ? 186.621 219.726 310.664 1.00 97.43 59 LYS F CA 1
ATOM 16164 C C . LYS F 2 59 ? 187.230 218.544 309.921 1.00 97.43 59 LYS F C 1
ATOM 16165 O O . LYS F 2 59 ? 186.601 217.500 309.744 1.00 97.43 59 LYS F O 1
ATOM 16171 N N . TYR F 2 60 ? 188.477 218.708 309.488 1.00 94.18 60 TYR F N 1
ATOM 16172 C CA . TYR F 2 60 ? 189.258 217.614 308.909 1.00 94.18 60 TYR F CA 1
ATOM 16173 C C . TYR F 2 60 ? 190.053 216.985 310.045 1.00 94.18 60 TYR F C 1
ATOM 16174 O O . TYR F 2 60 ? 191.054 217.541 310.501 1.00 94.18 60 TYR F O 1
ATOM 16183 N N . VAL F 2 61 ? 189.601 215.825 310.513 1.00 91.07 61 VAL F N 1
ATOM 16184 C CA . VAL F 2 61 ? 190.078 215.300 311.791 1.00 91.07 61 VAL F CA 1
ATOM 16185 C C . VAL F 2 61 ? 191.423 214.609 311.607 1.00 91.07 61 VAL F C 1
ATOM 16186 O O . VAL F 2 61 ? 191.532 213.672 310.805 1.00 91.07 61 VAL F O 1
ATOM 16190 N N . PRO F 2 62 ? 192.474 215.026 312.316 1.00 87.03 62 PRO F N 1
ATOM 16191 C CA . PRO F 2 62 ? 193.731 214.270 312.257 1.00 87.03 62 PRO F CA 1
ATOM 16192 C C . PRO F 2 62 ? 193.608 212.952 313.000 1.00 87.03 62 PRO F C 1
ATOM 16193 O O . PRO F 2 62 ? 193.621 212.923 314.234 1.00 87.03 62 PRO F O 1
ATOM 16197 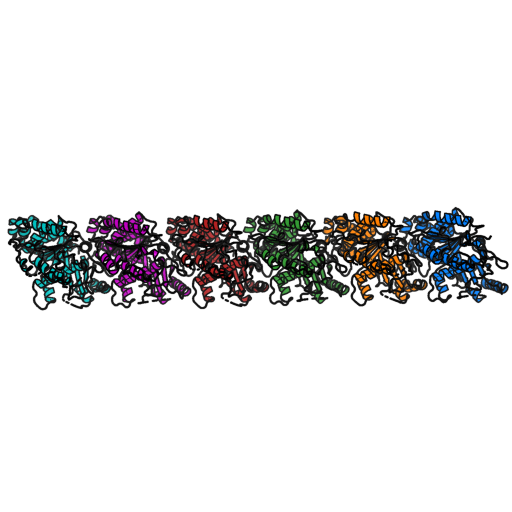N N . ARG F 2 63 ? 193.492 211.850 312.261 1.00 89.72 63 ARG F N 1
ATOM 16198 C CA . ARG F 2 63 ? 193.296 210.540 312.880 1.00 89.72 63 ARG F CA 1
ATOM 16199 C C . ARG F 2 63 ? 194.650 210.016 313.333 1.00 89.72 63 ARG F C 1
ATOM 16200 O O . ARG F 2 63 ? 195.303 209.224 312.653 1.00 89.72 63 ARG F O 1
ATOM 16208 N N . ALA F 2 64 ? 195.070 210.470 314.510 1.00 88.75 64 ALA F N 1
ATOM 16209 C CA . ALA F 2 64 ? 196.320 210.051 315.123 1.00 88.75 64 ALA F CA 1
ATOM 16210 C C . ALA F 2 64 ? 196.046 209.678 316.569 1.00 88.75 64 ALA F C 1
ATOM 16211 O O . ALA F 2 64 ? 195.394 210.435 317.294 1.00 88.75 64 ALA F O 1
ATOM 16213 N N . VAL F 2 65 ? 196.543 208.519 316.986 1.00 87.78 65 VAL F N 1
ATOM 16214 C CA . VAL F 2 65 ? 196.266 208.024 318.329 1.00 87.78 65 VAL F CA 1
ATOM 16215 C C . VAL F 2 65 ? 197.158 208.753 319.331 1.00 87.78 65 VAL F C 1
ATOM 16216 O O . VAL F 2 65 ? 198.390 208.730 319.231 1.00 87.78 65 VAL F O 1
ATOM 16220 N N . LEU F 2 66 ? 196.533 209.465 320.262 1.00 87.48 66 LEU F N 1
ATOM 16221 C CA . LEU F 2 66 ? 197.251 210.134 321.345 1.00 87.48 66 LEU F CA 1
ATOM 16222 C C . LEU F 2 66 ? 197.219 209.282 322.611 1.00 87.48 66 LEU F C 1
ATOM 16223 O O . LEU F 2 66 ? 196.729 209.694 323.663 1.00 87.48 66 LEU F O 1
ATOM 16228 N N . VAL F 2 67 ? 197.745 208.069 322.494 1.00 84.70 67 VAL F N 1
ATOM 16229 C CA . VAL F 2 67 ? 197.836 207.172 323.639 1.00 84.70 67 VAL F CA 1
ATOM 16230 C C . VAL F 2 67 ? 199.103 207.487 324.424 1.00 84.70 67 VAL F C 1
ATOM 16231 O O . VAL F 2 67 ? 200.171 207.723 323.845 1.00 84.70 67 VAL F O 1
ATOM 16235 N N . ASP F 2 68 ? 198.978 207.527 325.748 1.00 86.68 68 ASP F N 1
ATOM 16236 C CA . ASP F 2 68 ? 200.109 207.866 326.606 1.00 86.68 68 ASP F CA 1
ATOM 16237 C C . ASP F 2 68 ? 199.850 207.303 327.993 1.00 86.68 68 ASP F C 1
ATOM 16238 O O . ASP F 2 68 ? 198.934 207.760 328.686 1.00 86.68 68 ASP F O 1
ATOM 16243 N N . LEU F 2 69 ? 200.639 206.308 328.388 1.00 84.45 69 LEU F N 1
ATOM 16244 C CA . LEU F 2 69 ? 200.568 205.806 329.752 1.00 84.45 69 LEU F CA 1
ATOM 16245 C C . LEU F 2 69 ? 201.034 206.896 330.705 1.00 84.45 69 LEU F C 1
ATOM 16246 O O . LEU F 2 69 ? 202.019 207.588 330.441 1.00 84.45 69 LEU F O 1
ATOM 16251 N N . GLU F 2 70 ? 200.313 207.041 331.830 1.00 87.41 70 GLU F N 1
ATOM 16252 C CA . GLU F 2 70 ? 200.433 208.202 332.709 1.00 87.41 70 GLU F CA 1
ATOM 16253 C C . GLU F 2 70 ? 200.271 209.455 331.853 1.00 87.41 70 GLU F C 1
ATOM 16254 O O . GLU F 2 70 ? 201.264 210.123 331.534 1.00 87.41 70 GLU F O 1
ATOM 16260 N N . PRO F 2 71 ? 199.039 209.771 331.423 1.00 88.59 71 PRO F N 1
ATOM 16261 C CA . PRO F 2 71 ? 198.854 210.741 330.332 1.00 88.59 71 PRO F CA 1
ATOM 16262 C C . PRO F 2 71 ? 199.439 212.118 330.599 1.00 88.59 71 PRO F C 1
ATOM 16263 O O . PRO F 2 71 ? 200.337 212.554 329.871 1.00 88.59 71 PRO F O 1
ATOM 16267 N N . GLY F 2 72 ? 198.954 212.816 331.622 1.00 90.99 72 GLY F N 1
ATOM 16268 C CA . GLY F 2 72 ? 199.593 214.049 332.040 1.00 90.99 72 GLY F CA 1
ATOM 16269 C C . GLY F 2 72 ? 199.442 215.178 331.040 1.00 90.99 72 GLY F C 1
ATOM 16270 O O . GLY F 2 72 ? 198.765 216.179 331.295 1.00 90.99 72 GLY F O 1
ATOM 16271 N N . VAL F 2 73 ? 200.093 215.012 329.887 1.00 89.33 73 VAL F N 1
ATOM 16272 C CA . VAL F 2 73 ? 200.088 216.017 328.832 1.00 89.33 73 VAL F CA 1
ATOM 16273 C C . VAL F 2 73 ? 198.900 215.844 327.884 1.00 89.33 73 VAL F C 1
ATOM 16274 O O . VAL F 2 73 ? 198.590 216.774 327.124 1.00 89.33 73 VAL F O 1
ATOM 16278 N N . ILE F 2 74 ? 198.219 214.695 327.918 1.00 90.34 74 ILE F N 1
ATOM 16279 C CA . ILE F 2 74 ? 197.082 214.472 327.026 1.00 90.34 74 ILE F CA 1
ATOM 16280 C C . ILE F 2 74 ? 195.985 215.497 327.288 1.00 90.34 74 ILE F C 1
ATOM 16281 O O . ILE F 2 74 ? 195.426 216.078 326.351 1.00 90.34 74 ILE F O 1
ATOM 16286 N N . ALA F 2 75 ? 195.671 215.745 328.562 1.00 93.13 75 ALA F N 1
ATOM 16287 C CA . ALA F 2 75 ? 194.687 216.771 328.893 1.00 93.13 75 ALA F CA 1
ATOM 16288 C C . ALA F 2 75 ? 195.147 218.156 328.456 1.00 93.13 75 ALA F C 1
ATOM 16289 O O . ALA F 2 75 ? 194.314 219.022 328.164 1.00 93.13 75 ALA F O 1
ATOM 16291 N N . ARG F 2 76 ? 196.463 218.384 328.407 1.00 95.42 76 ARG F N 1
ATOM 16292 C CA . ARG F 2 76 ? 196.981 219.654 327.910 1.00 95.42 76 ARG F CA 1
ATOM 16293 C C . ARG F 2 76 ? 196.694 219.820 326.422 1.00 95.42 76 ARG F C 1
ATOM 16294 O O . ARG F 2 76 ? 196.465 220.941 325.949 1.00 95.42 76 ARG F O 1
ATOM 16302 N N . ILE F 2 77 ? 196.707 218.717 325.668 1.00 91.67 77 ILE F N 1
ATOM 16303 C CA . ILE F 2 77 ? 196.497 218.790 324.223 1.00 91.67 77 ILE F CA 1
ATOM 16304 C C . ILE F 2 77 ? 195.086 219.277 323.908 1.00 91.67 77 ILE F C 1
ATOM 16305 O O . ILE F 2 77 ? 194.892 220.157 323.062 1.00 91.67 77 ILE F O 1
ATOM 16310 N N . GLU F 2 78 ? 194.081 218.715 324.581 1.00 92.08 78 GLU F N 1
ATOM 16311 C CA . GLU F 2 78 ? 192.699 219.170 324.415 1.00 92.08 78 GLU F CA 1
ATOM 16312 C C . GLU F 2 78 ? 192.427 220.271 325.436 1.00 92.08 78 GLU F C 1
ATOM 16313 O O . GLU F 2 78 ? 191.754 220.081 326.452 1.00 92.08 78 GLU F O 1
ATOM 16319 N N . GLY F 2 79 ? 192.972 221.450 325.150 1.00 91.72 80 GLY F N 1
ATOM 16320 C CA . GLY F 2 79 ? 192.795 222.604 326.011 1.00 91.72 80 GLY F CA 1
ATOM 16321 C C . GLY F 2 79 ? 192.741 223.908 325.240 1.00 91.72 80 GLY F C 1
ATOM 16322 O O . GLY F 2 79 ? 192.838 223.917 324.012 1.00 91.72 80 GLY F O 1
ATOM 16323 N N . GLN F 2 84 ? 192.239 223.231 319.967 1.00 92.27 84 GLN F N 1
ATOM 16324 C CA . GLN F 2 84 ? 192.707 222.077 319.208 1.00 92.27 84 GLN F CA 1
ATOM 16325 C C . GLN F 2 84 ? 192.001 220.805 319.670 1.00 92.27 84 GLN F C 1
ATOM 16326 O O . GLN F 2 84 ? 192.258 220.303 320.763 1.00 92.27 84 GLN F O 1
ATOM 16332 N N . LEU F 2 85 ? 191.111 220.290 318.826 1.00 92.53 85 LEU F N 1
ATOM 16333 C CA . LEU F 2 85 ? 190.294 219.127 319.146 1.00 92.53 85 LEU F CA 1
ATOM 16334 C C . LEU F 2 85 ? 190.711 217.957 318.266 1.00 92.53 85 LEU F C 1
ATOM 16335 O O . LEU F 2 85 ? 190.742 218.079 317.036 1.00 92.53 85 LEU F O 1
ATOM 16340 N N . PHE F 2 86 ? 191.031 216.832 318.895 1.00 93.63 86 PHE F N 1
ATOM 16341 C CA . PHE F 2 86 ? 191.353 215.600 318.196 1.00 93.63 86 PHE F CA 1
ATOM 16342 C C . PHE F 2 86 ? 190.110 214.715 318.139 1.00 93.63 86 PHE F C 1
ATOM 16343 O O . PHE F 2 86 ? 188.998 215.140 318.464 1.00 93.63 86 PHE F O 1
ATOM 16351 N N . ASP F 2 87 ? 190.294 213.465 317.719 1.00 99.42 87 ASP F N 1
ATOM 16352 C CA . ASP F 2 87 ? 189.226 212.471 317.748 1.00 99.42 87 ASP F CA 1
ATOM 16353 C C . ASP F 2 87 ? 189.268 211.774 319.102 1.00 99.42 87 ASP F C 1
ATOM 16354 O O . ASP F 2 87 ? 190.235 211.073 319.419 1.00 99.42 87 ASP F O 1
ATOM 16359 N N . GLU F 2 88 ? 188.219 211.970 319.904 1.00 99.40 88 GLU F N 1
ATOM 16360 C CA . GLU F 2 88 ? 188.205 211.435 321.261 1.00 99.40 88 GLU F CA 1
ATOM 16361 C C . GLU F 2 88 ? 188.058 209.921 321.294 1.00 99.40 88 GLU F C 1
ATOM 16362 O O . GLU F 2 88 ? 188.430 209.297 322.293 1.00 99.40 88 GLU F O 1
ATOM 16368 N N . SER F 2 89 ? 187.523 209.315 320.232 1.00 99.53 89 SER F N 1
ATOM 16369 C CA . SER F 2 89 ? 187.333 207.869 320.221 1.00 99.53 89 SER F CA 1
ATOM 16370 C C . SER F 2 89 ? 188.650 207.126 320.032 1.00 99.53 89 SER F C 1
ATOM 16371 O O . SER F 2 89 ? 188.865 206.073 320.642 1.00 99.53 89 SER F O 1
ATOM 16374 N N . SER F 2 90 ? 189.542 207.656 319.193 1.00 96.82 90 SER F N 1
ATOM 16375 C CA . SER F 2 90 ? 190.794 206.979 318.883 1.00 96.82 90 SER F CA 1
ATOM 16376 C C . SER F 2 90 ? 191.870 207.181 319.943 1.00 96.82 90 SER F C 1
ATOM 16377 O O . SER F 2 90 ? 192.909 206.518 319.877 1.00 96.82 90 SER F O 1
ATOM 16380 N N . ILE F 2 91 ? 191.653 208.072 320.906 1.00 96.06 91 ILE F N 1
ATOM 16381 C CA . ILE F 2 91 ? 192.623 208.329 321.959 1.00 96.06 91 ILE F CA 1
ATOM 16382 C C . ILE F 2 91 ? 192.121 207.708 323.257 1.00 96.06 91 ILE F C 1
ATOM 16383 O O . ILE F 2 91 ? 190.926 207.460 323.443 1.00 96.06 91 ILE F O 1
ATOM 16388 N N . VAL F 2 92 ? 193.061 207.442 324.160 1.00 96.73 92 VAL F N 1
ATOM 16389 C CA . VAL F 2 92 ? 192.751 206.870 325.465 1.00 96.73 92 VAL F CA 1
ATOM 16390 C C . VAL F 2 92 ? 193.713 207.449 326.497 1.00 96.73 92 VAL F C 1
ATOM 16391 O O . VAL F 2 92 ? 194.903 207.633 326.222 1.00 96.73 92 VAL F O 1
ATOM 16395 N N . ARG F 2 93 ? 193.181 207.773 327.674 1.00 98.67 93 ARG F N 1
ATOM 16396 C CA . ARG F 2 93 ? 193.978 208.248 328.805 1.00 98.67 93 ARG F CA 1
ATOM 16397 C C . ARG F 2 93 ? 193.988 207.137 329.854 1.00 98.67 93 ARG F C 1
ATOM 16398 O O . ARG F 2 93 ? 193.139 207.078 330.744 1.00 98.67 93 ARG F O 1
ATOM 16406 N N . LYS F 2 94 ? 194.970 206.248 329.737 1.00 91.97 94 LYS F N 1
ATOM 16407 C CA . LYS F 2 94 ? 195.006 205.030 330.532 1.00 91.97 94 LYS F CA 1
ATOM 16408 C C . LYS F 2 94 ? 195.430 205.365 331.968 1.00 91.97 94 LYS F C 1
ATOM 16409 O O . LYS F 2 94 ? 195.877 206.475 332.271 1.00 91.97 94 LYS F O 1
ATOM 16415 N N . ILE F 2 95 ? 195.264 204.394 332.867 1.00 90.55 95 ILE F N 1
ATOM 16416 C CA . ILE F 2 95 ? 195.627 204.562 334.279 1.00 90.55 95 ILE F CA 1
ATOM 16417 C C . ILE F 2 95 ? 197.120 204.851 334.383 1.00 90.55 95 ILE F C 1
ATOM 16418 O O . ILE F 2 95 ? 197.925 204.213 333.672 1.00 90.55 95 ILE F O 1
ATOM 16423 N N . PRO F 2 96 ? 197.548 205.804 335.214 1.00 87.15 96 PRO F N 1
ATOM 16424 C CA . PRO F 2 96 ? 198.974 206.154 335.287 1.00 87.15 96 PRO F CA 1
ATOM 16425 C C . PRO F 2 96 ? 199.833 205.006 335.797 1.00 87.15 96 PRO F C 1
ATOM 16426 O O . PRO F 2 96 ? 199.359 203.927 336.160 1.00 87.15 96 PRO F O 1
ATOM 16430 N N . GLY F 2 97 ? 201.138 205.266 335.828 1.00 86.31 97 GLY F N 1
ATOM 16431 C CA . GLY F 2 97 ? 202.107 204.270 336.237 1.00 86.31 97 GLY F CA 1
ATOM 16432 C C . GLY F 2 97 ? 203.075 203.905 335.131 1.00 86.31 97 GLY F C 1
ATOM 16433 O O . GLY F 2 97 ? 203.560 202.772 335.070 1.00 86.31 97 GLY F O 1
ATOM 16434 N N . ALA F 2 98 ? 203.359 204.861 334.243 1.00 83.95 98 ALA F N 1
ATOM 16435 C CA . ALA F 2 98 ? 204.259 204.591 333.126 1.00 83.95 98 ALA F CA 1
ATOM 16436 C C . ALA F 2 98 ? 205.710 204.498 333.583 1.00 83.95 98 ALA F C 1
ATOM 16437 O O . ALA F 2 98 ? 206.478 203.684 333.057 1.00 83.95 98 ALA F O 1
ATOM 16439 N N . ALA F 2 99 ? 206.099 205.328 334.558 1.00 83.03 99 ALA F N 1
ATOM 16440 C CA . ALA F 2 99 ? 207.474 205.437 335.038 1.00 83.03 99 ALA F CA 1
ATOM 16441 C C . ALA F 2 99 ? 208.437 205.714 333.890 1.00 83.03 99 ALA F C 1
ATOM 16442 O O . ALA F 2 99 ? 208.126 206.497 332.988 1.00 83.03 99 ALA F O 1
ATOM 16444 N N . ASN F 2 100 ? 209.611 205.085 333.916 1.00 82.68 100 ASN F N 1
ATOM 16445 C CA . ASN F 2 100 ? 210.588 205.208 332.840 1.00 82.68 100 ASN F CA 1
ATOM 16446 C C . ASN F 2 100 ? 211.071 203.835 332.391 1.00 82.68 100 ASN F C 1
ATOM 16447 O O . ASN F 2 100 ? 212.242 203.662 332.046 1.00 82.68 100 ASN F O 1
ATOM 16452 N N . ASN F 2 101 ? 210.176 202.853 332.389 1.00 86.96 101 ASN F N 1
ATOM 16453 C CA . ASN F 2 101 ? 210.532 201.461 332.150 1.00 86.96 101 ASN F CA 1
ATOM 16454 C C . ASN F 2 101 ? 209.993 201.013 330.797 1.00 86.96 101 ASN F C 1
ATOM 16455 O O . ASN F 2 101 ? 208.789 201.107 330.537 1.00 86.96 101 ASN F O 1
ATOM 16460 N N . TRP F 2 102 ? 210.896 200.533 329.938 1.00 86.79 102 TRP F N 1
ATOM 16461 C CA . TRP F 2 102 ? 210.492 199.934 328.669 1.00 86.79 102 TRP F CA 1
ATOM 16462 C C . TRP F 2 102 ? 209.666 198.674 328.893 1.00 86.79 102 TRP F C 1
ATOM 16463 O O . TRP F 2 102 ? 208.652 198.452 328.216 1.00 86.79 102 TRP F O 1
ATOM 16474 N N . ALA F 2 103 ? 210.083 197.839 329.848 1.00 89.73 103 ALA F N 1
ATOM 16475 C CA . ALA F 2 103 ? 209.369 196.599 330.126 1.00 89.73 103 ALA F CA 1
ATOM 16476 C C . ALA F 2 103 ? 207.982 196.858 330.702 1.00 89.73 103 ALA F C 1
ATOM 16477 O O . ALA F 2 103 ? 207.041 196.116 330.398 1.00 89.73 103 ALA F O 1
ATOM 16479 N N . ARG F 2 104 ? 207.837 197.893 331.533 1.00 90.09 104 ARG F N 1
ATOM 16480 C CA . ARG F 2 104 ? 206.524 198.224 332.074 1.00 90.09 104 ARG F CA 1
ATOM 16481 C C . ARG F 2 104 ? 205.562 198.645 330.973 1.00 90.09 104 ARG F C 1
ATOM 16482 O O . ARG F 2 104 ? 204.363 198.354 331.052 1.00 90.09 104 ARG F O 1
ATOM 16490 N N . GLY F 2 105 ? 206.066 199.319 329.938 1.00 87.94 105 GLY F N 1
ATOM 16491 C CA . GLY F 2 105 ? 205.236 199.639 328.794 1.00 87.94 105 GLY F CA 1
ATOM 16492 C C . GLY F 2 105 ? 205.084 198.511 327.798 1.00 87.94 105 GLY F C 1
ATOM 16493 O O . GLY F 2 105 ? 204.226 198.593 326.915 1.00 87.94 105 GLY F O 1
ATOM 16494 N N . TYR F 2 106 ? 205.900 197.461 327.913 1.00 91.52 106 TYR F N 1
ATOM 16495 C CA . TYR F 2 106 ? 205.814 196.350 326.968 1.00 91.52 106 TYR F CA 1
ATOM 16496 C C . TYR F 2 106 ? 204.861 195.259 327.459 1.00 91.52 106 TYR F C 1
ATOM 16497 O O . TYR F 2 106 ? 203.865 194.956 326.794 1.00 91.52 106 TYR F O 1
ATOM 16506 N N . ASN F 2 107 ? 205.146 194.659 328.618 1.00 93.13 107 ASN F N 1
ATOM 16507 C CA . ASN F 2 107 ? 204.427 193.462 329.036 1.00 93.13 107 ASN F CA 1
ATOM 16508 C C . ASN F 2 107 ? 203.713 193.565 330.375 1.00 93.13 107 ASN F C 1
ATOM 16509 O O . ASN F 2 107 ? 202.857 192.718 330.652 1.00 93.13 107 ASN F O 1
ATOM 16514 N N . VAL F 2 108 ? 204.026 194.552 331.211 1.00 92.69 108 VAL F N 1
ATOM 16515 C CA . VAL F 2 108 ? 203.357 194.651 332.506 1.00 92.69 108 VAL F CA 1
ATOM 16516 C C . VAL F 2 108 ? 201.945 195.195 332.337 1.00 92.69 108 VAL F C 1
ATOM 16517 O O . VAL F 2 108 ? 200.956 194.502 332.602 1.00 92.69 108 VAL F O 1
ATOM 16521 N N . GLU F 2 109 ? 201.830 196.439 331.879 1.00 94.03 109 GLU F N 1
ATOM 16522 C CA . GLU F 2 109 ? 200.546 197.025 331.529 1.00 94.03 109 GLU F CA 1
ATOM 16523 C C . GLU F 2 109 ? 200.452 197.406 330.057 1.00 94.03 109 GLU F C 1
ATOM 16524 O O . GLU F 2 109 ? 199.436 197.970 329.637 1.00 94.03 109 GLU F O 1
ATOM 16530 N N . GLY F 2 110 ? 201.490 197.128 329.268 1.00 94.37 110 GLY F N 1
ATOM 16531 C CA . GLY F 2 110 ? 201.357 197.239 327.826 1.00 94.37 110 GLY F CA 1
ATOM 16532 C C . GLY F 2 110 ? 200.468 196.158 327.243 1.00 94.37 110 GLY F C 1
ATOM 16533 O O . GLY F 2 110 ? 199.778 196.380 326.244 1.00 94.37 110 GLY F O 1
ATOM 16534 N N . GLU F 2 111 ? 200.477 194.969 327.853 1.00 98.25 111 GLU F N 1
ATOM 16535 C CA . GLU F 2 111 ? 199.658 193.865 327.365 1.00 98.25 111 GLU F CA 1
ATOM 16536 C C . GLU F 2 111 ? 198.167 194.121 327.542 1.00 98.25 111 GLU F C 1
ATOM 16537 O O . GLU F 2 111 ? 197.367 193.614 326.749 1.00 98.25 111 GLU F O 1
ATOM 16543 N N . LYS F 2 112 ? 197.778 194.895 328.551 1.00 95.53 112 LYS F N 1
ATOM 16544 C CA . LYS F 2 112 ? 196.378 195.222 328.781 1.00 95.53 112 LYS F CA 1
ATOM 16545 C C . LYS F 2 112 ? 195.929 196.457 328.008 1.00 95.53 112 LYS F C 1
ATOM 16546 O O . LYS F 2 112 ? 194.800 196.918 328.203 1.00 95.53 112 LYS F O 1
ATOM 16552 N N . VAL F 2 113 ? 196.781 197.000 327.141 1.00 93.69 113 VAL F N 1
ATOM 16553 C CA . VAL F 2 113 ? 196.389 198.118 326.285 1.00 93.69 113 VAL F CA 1
ATOM 16554 C C . VAL F 2 113 ? 196.670 197.874 324.810 1.00 93.69 113 VAL F C 1
ATOM 16555 O O . VAL F 2 113 ? 196.046 198.527 323.953 1.00 93.69 113 VAL F O 1
ATOM 16559 N N . ILE F 2 114 ? 197.556 196.942 324.443 1.00 95.45 114 ILE F N 1
ATOM 16560 C CA . ILE F 2 114 ? 197.925 196.788 323.039 1.00 95.45 114 ILE F CA 1
ATOM 16561 C C . ILE F 2 114 ? 196.759 196.256 322.215 1.00 95.45 114 ILE F C 1
ATOM 16562 O O . ILE F 2 114 ? 196.630 196.587 321.031 1.00 95.45 114 ILE F O 1
ATOM 16567 N N . ASP F 2 115 ? 195.882 195.447 322.819 1.00 96.92 115 ASP F N 1
ATOM 16568 C CA . ASP F 2 115 ? 194.712 194.958 322.097 1.00 96.92 115 ASP F CA 1
ATOM 16569 C C . ASP F 2 115 ? 193.797 196.108 321.692 1.00 96.92 115 ASP F C 1
ATOM 16570 O O . ASP F 2 115 ? 193.344 196.177 320.544 1.00 96.92 115 ASP F O 1
ATOM 16575 N N . GLN F 2 116 ? 193.536 197.035 322.616 1.00 95.72 116 GLN F N 1
ATOM 16576 C CA . GLN F 2 116 ? 192.663 198.166 322.322 1.00 95.72 116 GLN F CA 1
ATOM 16577 C C . GLN F 2 116 ? 193.303 199.116 321.312 1.00 95.72 116 GLN F C 1
ATOM 16578 O O . GLN F 2 116 ? 192.627 199.609 320.398 1.00 95.72 116 GLN F O 1
ATOM 16584 N N . ILE F 2 117 ? 194.608 199.367 321.447 1.00 95.50 117 ILE F N 1
ATOM 16585 C CA . ILE F 2 117 ? 195.301 200.252 320.514 1.00 95.50 117 ILE F CA 1
ATOM 16586 C C . ILE F 2 117 ? 195.312 199.661 319.110 1.00 95.50 117 ILE F C 1
ATOM 16587 O O . ILE F 2 117 ? 195.082 200.371 318.125 1.00 95.50 117 ILE F O 1
ATOM 16592 N N . MET F 2 118 ? 195.575 198.361 318.988 1.00 93.50 118 MET F N 1
ATOM 16593 C CA . MET F 2 118 ? 195.519 197.732 317.675 1.00 93.50 118 MET F CA 1
ATOM 16594 C C . MET F 2 118 ? 194.105 197.618 317.129 1.00 93.50 118 MET F C 1
ATOM 16595 O O . MET F 2 118 ? 193.934 197.654 315.909 1.00 93.50 118 MET F O 1
ATOM 16600 N N . ASN F 2 119 ? 193.091 197.506 317.990 1.00 95.16 119 ASN F N 1
ATOM 16601 C CA . ASN F 2 119 ? 191.717 197.598 317.507 1.00 95.16 119 ASN F CA 1
ATOM 16602 C C . ASN F 2 119 ? 191.444 198.970 316.904 1.00 95.16 119 ASN F C 1
ATOM 16603 O O . ASN F 2 119 ? 190.834 199.077 315.832 1.00 95.16 119 ASN F O 1
ATOM 16608 N N . VAL F 2 120 ? 191.916 200.029 317.567 1.00 91.99 120 VAL F N 1
ATOM 16609 C CA . VAL F 2 120 ? 191.759 201.380 317.028 1.00 91.99 120 VAL F CA 1
ATOM 16610 C C . VAL F 2 120 ? 192.519 201.530 315.714 1.00 91.99 120 VAL F C 1
ATOM 16611 O O . VAL F 2 120 ? 192.014 202.123 314.752 1.00 91.99 120 VAL F O 1
ATOM 16615 N N . ILE F 2 121 ? 193.744 201.004 315.655 1.00 90.89 121 ILE F N 1
ATOM 16616 C CA . ILE F 2 121 ? 194.561 201.131 314.449 1.00 90.89 121 ILE F CA 1
ATOM 16617 C C . ILE F 2 121 ? 193.925 200.376 313.285 1.00 90.89 121 ILE F C 1
ATOM 16618 O O . ILE F 2 121 ? 193.875 200.879 312.155 1.00 90.89 121 ILE F O 1
ATOM 16623 N N . ASP F 2 122 ? 193.423 199.166 313.541 1.00 95.34 122 ASP F N 1
ATOM 16624 C CA . ASP F 2 122 ? 192.717 198.399 312.525 1.00 95.34 122 ASP F CA 1
ATOM 16625 C C . ASP F 2 122 ? 191.438 199.084 312.064 1.00 95.34 122 ASP F C 1
ATOM 16626 O O . ASP F 2 122 ? 191.144 199.064 310.865 1.00 95.34 122 ASP F O 1
ATOM 16631 N N . SER F 2 123 ? 190.678 199.687 312.982 1.00 95.22 123 SER F N 1
ATOM 16632 C CA . SER F 2 123 ? 189.496 200.440 312.576 1.00 95.22 123 SER F CA 1
ATOM 16633 C C . SER F 2 123 ? 189.865 201.655 311.734 1.00 95.22 123 SER F C 1
ATOM 16634 O O . SER F 2 123 ? 189.158 201.980 310.774 1.00 95.22 123 SER F O 1
ATOM 16637 N N . ALA F 2 124 ? 190.961 202.335 312.075 1.00 90.91 124 ALA F N 1
ATOM 16638 C CA . ALA F 2 124 ? 191.386 203.509 311.320 1.00 90.91 124 ALA F CA 1
ATOM 16639 C C . ALA F 2 124 ? 191.910 203.149 309.935 1.00 90.91 124 ALA F C 1
ATOM 16640 O O . ALA F 2 124 ? 191.691 203.904 308.981 1.00 90.91 124 ALA F O 1
ATOM 16642 N N . VAL F 2 125 ? 192.596 202.013 309.805 1.00 90.50 125 VAL F N 1
ATOM 16643 C CA . VAL F 2 125 ? 193.151 201.619 308.514 1.00 90.50 125 VAL F CA 1
ATOM 16644 C C . VAL F 2 125 ? 192.131 200.881 307.649 1.00 90.50 125 VAL F C 1
ATOM 16645 O O . VAL F 2 125 ? 192.271 200.866 306.417 1.00 90.50 125 VAL F O 1
ATOM 16649 N N . GLU F 2 126 ? 191.094 200.292 308.252 1.00 94.27 126 GLU F N 1
ATOM 16650 C CA . GLU F 2 126 ? 190.105 199.548 307.483 1.00 94.27 126 GLU F CA 1
ATOM 16651 C C . GLU F 2 126 ? 189.167 200.457 306.702 1.00 94.27 126 GLU F C 1
ATOM 16652 O O . GLU F 2 126 ? 188.770 200.105 305.587 1.00 94.27 126 GLU F O 1
ATOM 16658 N N . LYS F 2 127 ? 188.801 201.614 307.258 1.00 93.96 127 LYS F N 1
ATOM 16659 C CA . LYS F 2 127 ? 187.890 202.548 306.607 1.00 93.96 127 LYS F CA 1
ATOM 16660 C C . LYS F 2 127 ? 188.629 203.611 305.802 1.00 93.96 127 LYS F C 1
ATOM 16661 O O . LYS F 2 127 ? 188.097 204.703 305.575 1.00 93.96 127 LYS F O 1
ATOM 16667 N N . THR F 2 128 ? 189.845 203.309 305.359 1.00 89.98 128 THR F N 1
ATOM 16668 C CA . THR F 2 128 ? 190.663 204.248 304.606 1.00 89.98 128 THR F CA 1
ATOM 16669 C C . THR F 2 128 ? 190.900 203.683 303.210 1.00 89.98 128 THR F C 1
ATOM 16670 O O . THR F 2 128 ? 190.938 202.461 303.032 1.00 89.98 128 THR F O 1
ATOM 16674 N N . LYS F 2 129 ? 191.045 204.574 302.224 1.00 88.19 129 LYS F N 1
ATOM 16675 C CA . LYS F 2 129 ? 191.108 204.143 300.829 1.00 88.19 129 LYS F CA 1
ATOM 16676 C C . LYS F 2 129 ? 192.373 203.341 300.549 1.00 88.19 129 LYS F C 1
ATOM 16677 O O . LYS F 2 129 ? 192.307 202.167 300.164 1.00 88.19 129 LYS F O 1
ATOM 16683 N N . GLY F 2 130 ? 193.537 203.958 300.733 1.00 78.43 130 GLY F N 1
ATOM 16684 C CA . GLY F 2 130 ? 194.799 203.273 300.534 1.00 78.43 130 GLY F CA 1
ATOM 16685 C C . GLY F 2 130 ? 195.959 204.023 301.152 1.00 78.43 130 GLY F C 1
ATOM 16686 O O . GLY F 2 130 ? 196.138 205.216 300.892 1.00 78.43 130 GLY F O 1
ATOM 16687 N N . LEU F 2 131 ? 196.768 203.337 301.949 1.00 73.90 131 LEU F N 1
ATOM 16688 C CA . LEU F 2 131 ? 197.816 203.981 302.724 1.00 73.90 131 LEU F CA 1
ATOM 16689 C C . LEU F 2 131 ? 199.186 203.758 302.097 1.00 73.90 131 LEU F C 1
ATOM 16690 O O . LEU F 2 131 ? 199.342 203.041 301.105 1.00 73.90 131 LEU F O 1
ATOM 16695 N N . GLN F 2 132 ? 200.186 204.397 302.701 1.00 68.75 132 GLN F N 1
ATOM 16696 C CA . GLN F 2 132 ? 201.584 204.218 302.339 1.00 68.75 132 GLN F CA 1
ATOM 16697 C C . GLN F 2 132 ? 202.450 203.769 303.501 1.00 68.75 132 GLN F C 1
ATOM 16698 O O . GLN F 2 132 ? 203.386 202.993 303.296 1.00 68.75 132 GLN F O 1
ATOM 16704 N N . GLY F 2 133 ? 202.145 204.214 304.713 1.00 71.84 133 GLY F N 1
ATOM 16705 C CA . GLY F 2 133 ? 202.941 203.837 305.863 1.00 71.84 133 GLY F CA 1
ATOM 16706 C C . GLY F 2 133 ? 202.499 204.606 307.090 1.00 71.84 133 GLY F C 1
ATOM 16707 O O . GLY F 2 133 ? 201.402 205.164 307.129 1.00 71.84 133 GLY F O 1
ATOM 16708 N N . PHE F 2 134 ? 203.375 204.624 308.088 1.00 72.88 134 PHE F N 1
ATOM 16709 C CA . PHE F 2 134 ? 203.083 205.240 309.372 1.00 72.88 134 PHE F CA 1
ATOM 16710 C C . PHE F 2 134 ? 204.212 206.183 309.751 1.00 72.88 134 PHE F C 1
ATOM 16711 O O . PHE F 2 134 ? 205.388 205.867 309.551 1.00 72.88 134 PHE F O 1
ATOM 16719 N N . LEU F 2 135 ? 203.850 207.345 310.287 1.00 71.75 135 LEU F N 1
ATOM 16720 C CA . LEU F 2 135 ? 204.810 208.280 310.870 1.00 71.75 135 LEU F CA 1
ATOM 16721 C C . LEU F 2 135 ? 204.545 208.318 312.370 1.00 71.75 135 LEU F C 1
ATOM 16722 O O . LEU F 2 135 ? 203.655 209.037 312.833 1.00 71.75 135 LEU F O 1
ATOM 16727 N N . MET F 2 136 ? 205.314 207.540 313.126 1.00 73.57 136 MET F N 1
ATOM 16728 C CA . MET F 2 136 ? 205.142 207.466 314.569 1.00 73.57 136 MET F CA 1
ATOM 16729 C C . MET F 2 136 ? 206.164 208.359 315.260 1.00 73.57 136 MET F C 1
ATOM 16730 O O . MET F 2 136 ? 207.374 208.184 315.084 1.00 73.57 136 MET F O 1
ATOM 16735 N N . THR F 2 137 ? 205.671 209.314 316.042 1.00 72.70 137 THR F N 1
ATOM 16736 C CA . THR F 2 137 ? 206.504 210.284 316.740 1.00 72.70 137 THR F CA 1
ATOM 16737 C C . THR F 2 137 ? 206.513 209.943 318.222 1.00 72.70 137 THR F C 1
ATOM 16738 O O . THR F 2 137 ? 205.451 209.734 318.820 1.00 72.70 137 THR F O 1
ATOM 16742 N N . HIS F 2 138 ? 207.703 209.895 318.811 1.00 71.19 138 HIS F N 1
ATOM 16743 C CA . HIS F 2 138 ? 207.856 209.467 320.193 1.00 71.19 138 HIS F CA 1
ATOM 16744 C C . HIS F 2 138 ? 209.223 209.916 320.687 1.00 71.19 138 HIS F C 1
ATOM 16745 O O . HIS F 2 138 ? 209.989 210.560 319.966 1.00 71.19 138 HIS F O 1
ATOM 16752 N N . SER F 2 139 ? 209.522 209.564 321.933 1.00 74.07 139 SER F N 1
ATOM 16753 C CA . SER F 2 139 ? 210.868 209.651 322.476 1.00 74.07 139 SER F CA 1
ATOM 16754 C C . SER F 2 139 ? 211.301 208.254 322.889 1.00 74.07 139 SER F C 1
ATOM 16755 O O . SER F 2 139 ? 210.586 207.573 323.632 1.00 74.07 139 SER F O 1
ATOM 16758 N N . ILE F 2 140 ? 212.467 207.827 322.401 1.00 77.86 140 ILE F N 1
ATOM 16759 C CA . ILE F 2 140 ? 212.980 206.508 322.744 1.00 77.86 140 ILE F CA 1
ATOM 16760 C C . ILE F 2 140 ? 213.387 206.398 324.204 1.00 77.86 140 ILE F C 1
ATOM 16761 O O . ILE F 2 140 ? 213.425 205.287 324.743 1.00 77.86 140 ILE F O 1
ATOM 16766 N N . GLY F 2 141 ? 213.675 207.517 324.862 1.00 79.64 141 GLY F N 1
ATOM 16767 C CA . GLY F 2 141 ? 214.099 207.527 326.245 1.00 79.64 141 GLY F CA 1
ATOM 16768 C C . GLY F 2 141 ? 213.001 207.459 327.281 1.00 79.64 141 GLY F C 1
ATOM 16769 O O . GLY F 2 141 ? 213.297 207.388 328.477 1.00 79.64 141 GLY F O 1
ATOM 16770 N N . GLY F 2 142 ? 211.738 207.477 326.873 1.00 78.65 142 GLY F N 1
ATOM 16771 C CA . GLY F 2 142 ? 210.637 207.451 327.811 1.00 78.65 142 GLY F CA 1
ATOM 16772 C C . GLY F 2 142 ? 210.377 206.062 328.362 1.00 78.65 142 GLY F C 1
ATOM 16773 O O . GLY F 2 142 ? 211.132 205.113 328.147 1.00 78.65 142 GLY F O 1
ATOM 16774 N N . GLY F 2 143 ? 209.287 205.957 329.114 1.00 81.82 143 GLY F N 1
ATOM 16775 C CA . GLY F 2 143 ? 208.836 204.671 329.603 1.00 81.82 143 GLY F CA 1
ATOM 16776 C C . GLY F 2 143 ? 207.538 204.255 328.945 1.00 81.82 143 GLY F C 1
ATOM 16777 O O . GLY F 2 143 ? 207.307 203.070 328.689 1.00 81.82 143 GLY F O 1
ATOM 16778 N N . SER F 2 144 ? 206.681 205.237 328.666 1.00 81.78 144 SER F N 1
ATOM 16779 C CA . SER F 2 144 ? 205.434 204.970 327.959 1.00 81.78 144 SER F CA 1
ATOM 16780 C C . SER F 2 144 ? 205.663 204.913 326.454 1.00 81.78 144 SER F C 1
ATOM 16781 O O . SER F 2 144 ? 205.412 203.887 325.812 1.00 81.78 144 SER F O 1
ATOM 16784 N N . GLY F 2 145 ? 206.163 206.009 325.878 1.00 77.73 145 GLY F N 1
ATOM 16785 C CA . GLY F 2 145 ? 206.353 206.086 324.442 1.00 77.73 145 GLY F CA 1
ATOM 16786 C C . GLY F 2 145 ? 207.452 205.193 323.910 1.00 77.73 145 GLY F C 1
ATOM 16787 O O . GLY F 2 145 ? 207.524 204.975 322.697 1.00 77.73 145 GLY F O 1
ATOM 16788 N N . SER F 2 146 ? 208.309 204.674 324.788 1.00 82.28 146 SER F N 1
ATOM 16789 C CA . SER F 2 146 ? 209.359 203.764 324.346 1.00 82.28 146 SER F CA 1
ATOM 16790 C C . SER F 2 146 ? 208.849 202.328 324.288 1.00 82.28 146 SER F C 1
ATOM 16791 O O . SER F 2 146 ? 208.840 201.706 323.222 1.00 82.28 146 SER F O 1
ATOM 16794 N N . GLY F 2 147 ? 208.399 201.795 325.425 1.00 83.79 147 GLY F N 1
ATOM 16795 C CA . GLY F 2 147 ? 207.904 200.426 325.444 1.00 83.79 147 GLY F CA 1
ATOM 16796 C C . GLY F 2 147 ? 206.622 200.244 324.654 1.00 83.79 147 GLY F C 1
ATOM 16797 O O . GLY F 2 147 ? 206.480 199.274 323.900 1.00 83.79 147 GLY F O 1
ATOM 16798 N N . LEU F 2 148 ? 205.666 201.164 324.821 1.00 80.99 148 LEU F N 1
ATOM 16799 C CA . LEU F 2 148 ? 204.426 201.081 324.057 1.00 80.99 148 LEU F CA 1
ATOM 16800 C C . LEU F 2 148 ? 204.688 201.264 322.570 1.00 80.99 148 LEU F C 1
ATOM 16801 O O . LEU F 2 148 ? 204.076 200.586 321.740 1.00 80.99 148 LEU F O 1
ATOM 16806 N N . GLY F 2 149 ? 205.590 202.180 322.217 1.00 85.28 149 GLY F N 1
ATOM 16807 C CA . GLY F 2 149 ? 205.962 202.334 320.820 1.00 85.28 149 GLY F CA 1
ATOM 16808 C C . GLY F 2 149 ? 206.601 201.082 320.253 1.00 85.28 149 GLY F C 1
ATOM 16809 O O . GLY F 2 149 ? 206.320 200.692 319.119 1.00 85.28 149 GLY F O 1
ATOM 16810 N N . SER F 2 150 ? 207.455 200.427 321.043 1.00 85.85 150 SER F N 1
ATOM 16811 C CA . SER F 2 150 ? 208.087 199.186 320.607 1.00 85.85 150 SER F CA 1
ATOM 16812 C C . SER F 2 150 ? 207.058 198.088 320.375 1.00 85.85 150 SER F C 1
ATOM 16813 O O . SER F 2 150 ? 207.115 197.366 319.368 1.00 85.85 150 SER F O 1
ATOM 16816 N N . LEU F 2 151 ? 206.112 197.940 321.303 1.00 88.79 151 LEU F N 1
ATOM 16817 C CA . LEU F 2 151 ? 205.097 196.903 321.157 1.00 88.79 151 LEU F CA 1
ATOM 16818 C C . LEU F 2 151 ? 204.154 197.215 319.999 1.00 88.79 151 LEU F C 1
ATOM 16819 O O . LEU F 2 151 ? 203.706 196.303 319.292 1.00 88.79 151 LEU F O 1
ATOM 16824 N N . ILE F 2 152 ? 203.848 198.498 319.789 1.00 86.83 152 ILE F N 1
ATOM 16825 C CA . ILE F 2 152 ? 203.044 198.905 318.640 1.00 86.83 152 ILE F CA 1
ATOM 16826 C C . ILE F 2 152 ? 203.773 198.576 317.345 1.00 86.83 152 ILE F C 1
ATOM 16827 O O . ILE F 2 152 ? 203.170 198.086 316.384 1.00 86.83 152 ILE F O 1
ATOM 16832 N N . LEU F 2 153 ? 205.085 198.821 317.308 1.00 83.80 153 LEU F N 1
ATOM 16833 C CA . LEU F 2 153 ? 205.882 198.442 316.146 1.00 83.80 153 LEU F CA 1
ATOM 16834 C C . LEU F 2 153 ? 205.809 196.942 315.888 1.00 83.80 153 LEU F C 1
ATOM 16835 O O . LEU F 2 153 ? 205.583 196.512 314.749 1.00 83.80 153 LEU F O 1
ATOM 16840 N N . GLU F 2 154 ? 205.989 196.132 316.936 1.00 86.11 154 GLU F N 1
ATOM 16841 C CA . GLU F 2 154 ? 205.944 194.679 316.767 1.00 86.11 154 GLU F CA 1
ATOM 16842 C C . GLU F 2 154 ? 204.588 194.208 316.263 1.00 86.11 154 GLU F C 1
ATOM 16843 O O . GLU F 2 154 ? 204.512 193.418 315.315 1.00 86.11 154 GLU F O 1
ATOM 16849 N N . ARG F 2 155 ? 203.505 194.688 316.864 1.00 89.69 155 ARG F N 1
ATOM 16850 C CA . ARG F 2 155 ? 202.191 194.207 316.454 1.00 89.69 155 ARG F CA 1
ATOM 16851 C C . ARG F 2 155 ? 201.644 194.945 315.239 1.00 89.69 155 ARG F C 1
ATOM 16852 O O . ARG F 2 155 ? 200.533 194.637 314.795 1.00 89.69 155 ARG F O 1
ATOM 16860 N N . LEU F 2 156 ? 202.392 195.902 314.693 1.00 83.96 156 LEU F N 1
ATOM 16861 C CA . LEU F 2 156 ? 202.038 196.547 313.437 1.00 83.96 156 LEU F CA 1
ATOM 16862 C C . LEU F 2 156 ? 202.785 195.972 312.243 1.00 83.96 156 LEU F C 1
ATOM 16863 O O . LEU F 2 156 ? 202.204 195.861 311.159 1.00 83.96 156 LEU F O 1
ATOM 16868 N N . ARG F 2 157 ? 204.061 195.609 312.414 1.00 80.92 157 ARG F N 1
ATOM 16869 C CA . ARG F 2 157 ? 204.803 194.996 311.316 1.00 80.92 157 ARG F CA 1
ATOM 16870 C C . ARG F 2 157 ? 204.294 193.591 311.012 1.00 80.92 157 ARG F C 1
ATOM 16871 O O . ARG F 2 157 ? 204.165 193.214 309.842 1.00 80.92 157 ARG F O 1
ATOM 16879 N N . GLN F 2 158 ? 203.996 192.801 312.046 1.00 84.81 158 GLN F N 1
ATOM 16880 C CA . GLN F 2 158 ? 203.472 191.461 311.809 1.00 84.81 158 GLN F CA 1
ATOM 16881 C C . GLN F 2 158 ? 202.047 191.474 311.275 1.00 84.81 158 GLN F C 1
ATOM 16882 O O . GLN F 2 158 ? 201.580 190.442 310.782 1.00 84.81 158 GLN F O 1
ATOM 16888 N N . ALA F 2 159 ? 201.348 192.604 311.361 1.00 81.47 159 ALA F N 1
ATOM 16889 C CA . ALA F 2 159 ? 200.006 192.738 310.811 1.00 81.47 159 ALA F CA 1
ATOM 16890 C C . ALA F 2 159 ? 200.003 193.328 309.409 1.00 81.47 159 ALA F C 1
ATOM 16891 O O . ALA F 2 159 ? 199.255 192.858 308.546 1.00 81.47 159 ALA F O 1
ATOM 16893 N N . TYR F 2 160 ? 200.824 194.346 309.161 1.00 81.09 160 TYR F N 1
ATOM 16894 C CA . TYR F 2 160 ? 200.945 194.979 307.847 1.00 81.09 160 TYR F CA 1
ATOM 16895 C C . TYR F 2 160 ? 202.420 195.024 307.474 1.00 81.09 160 TYR F C 1
ATOM 16896 O O . TYR F 2 160 ? 203.075 196.068 307.603 1.00 81.09 160 TYR F O 1
ATOM 16905 N N . PRO F 2 161 ? 202.983 193.902 307.013 1.00 79.36 161 PRO F N 1
ATOM 16906 C CA . PRO F 2 161 ? 204.404 193.901 306.634 1.00 79.36 161 PRO F CA 1
ATOM 16907 C C . PRO F 2 161 ? 204.693 194.680 305.366 1.00 79.36 161 PRO F C 1
ATOM 16908 O O . PRO F 2 161 ? 205.854 195.040 305.133 1.00 79.36 161 PRO F O 1
ATOM 16912 N N . LYS F 2 162 ? 203.683 194.953 304.542 1.00 76.17 162 LYS F N 1
ATOM 16913 C CA . LYS F 2 162 ? 203.878 195.685 303.300 1.00 76.17 162 LYS F CA 1
ATOM 16914 C C . LYS F 2 162 ? 203.800 197.195 303.478 1.00 76.17 162 LYS F C 1
ATOM 16915 O O . LYS F 2 162 ? 204.130 197.929 302.540 1.00 76.17 162 LYS F O 1
ATOM 16921 N N . LYS F 2 163 ? 203.384 197.677 304.645 1.00 72.93 163 LYS F N 1
ATOM 16922 C CA . LYS F 2 163 ? 203.335 199.103 304.929 1.00 72.93 163 LYS F CA 1
ATOM 16923 C C . LYS F 2 163 ? 204.676 199.580 305.473 1.00 72.93 163 LYS F C 1
ATOM 16924 O O . LYS F 2 163 ? 205.474 198.804 306.005 1.00 72.93 163 LYS F O 1
ATOM 16930 N N . ARG F 2 164 ? 204.909 200.878 305.337 1.00 69.48 164 ARG F N 1
ATOM 16931 C CA . ARG F 2 164 ? 206.251 201.447 305.410 1.00 69.48 164 ARG F CA 1
ATOM 16932 C C . ARG F 2 164 ? 206.318 202.401 306.600 1.00 69.48 164 ARG F C 1
ATOM 16933 O O . ARG F 2 164 ? 206.066 203.600 306.473 1.00 69.48 164 ARG F O 1
ATOM 16941 N N . ILE F 2 165 ? 206.681 201.858 307.756 1.00 69.96 165 ILE F N 1
ATOM 16942 C CA . ILE F 2 165 ? 206.658 202.613 309.004 1.00 69.96 165 ILE F CA 1
ATOM 16943 C C . ILE F 2 165 ? 207.864 203.540 309.066 1.00 69.96 165 ILE F C 1
ATOM 16944 O O . ILE F 2 165 ? 209.008 203.110 308.878 1.00 69.96 165 ILE F O 1
ATOM 16949 N N . PHE F 2 166 ? 207.606 204.820 309.321 1.00 69.22 166 PHE F N 1
ATOM 16950 C CA . PHE F 2 166 ? 208.632 205.808 309.607 1.00 69.22 166 PHE F CA 1
ATOM 16951 C C . PHE F 2 166 ? 208.481 206.285 311.045 1.00 69.22 166 PHE F C 1
ATOM 16952 O O . PHE F 2 166 ? 207.376 206.585 311.501 1.00 69.22 166 PHE F O 1
ATOM 16960 N N . THR F 2 167 ? 209.594 206.339 311.768 1.00 70.49 167 THR F N 1
ATOM 16961 C CA . THR F 2 167 ? 209.584 206.761 313.161 1.00 70.49 167 THR F CA 1
ATOM 16962 C C . THR F 2 167 ? 210.337 208.074 313.301 1.00 70.49 167 THR F C 1
ATOM 16963 O O . THR F 2 167 ? 211.468 208.203 312.819 1.00 70.49 167 THR F O 1
ATOM 16967 N N . PHE F 2 168 ? 209.704 209.046 313.953 1.00 69.72 168 PHE F N 1
ATOM 16968 C CA . PHE F 2 168 ? 210.343 210.314 314.305 1.00 69.72 168 PHE F CA 1
ATOM 16969 C C . PHE F 2 168 ? 210.667 210.244 315.793 1.00 69.72 168 PHE F C 1
ATOM 16970 O O . PHE F 2 168 ? 209.864 210.624 316.645 1.00 69.72 168 PHE F O 1
ATOM 16978 N N . SER F 2 169 ? 211.861 209.750 316.099 1.00 71.88 169 SER F N 1
ATOM 16979 C CA . SER F 2 169 ? 212.274 209.467 317.466 1.00 71.88 169 SER F CA 1
ATOM 16980 C C . SER F 2 169 ? 213.198 210.565 317.969 1.00 71.88 169 SER F C 1
ATOM 16981 O O . SER F 2 169 ? 214.076 211.031 317.234 1.00 71.88 169 SER F O 1
ATOM 16984 N N . VAL F 2 170 ? 212.999 210.977 319.217 1.00 70.93 170 VAL F N 1
ATOM 16985 C CA . VAL F 2 170 ? 213.866 211.955 319.860 1.00 70.93 170 VAL F CA 1
ATOM 16986 C C . VAL F 2 170 ? 214.844 211.203 320.756 1.00 70.93 170 VAL F C 1
ATOM 16987 O O . VAL F 2 170 ? 214.447 210.581 321.744 1.00 70.93 170 VAL F O 1
ATOM 16991 N N . VAL F 2 171 ? 216.123 211.264 320.405 1.00 74.34 171 VAL F N 1
ATOM 16992 C CA . VAL F 2 171 ? 217.186 210.616 321.167 1.00 74.34 171 VAL F CA 1
ATOM 16993 C C . VAL F 2 171 ? 217.455 211.449 322.416 1.00 74.34 171 VAL F C 1
ATOM 16994 O O . VAL F 2 171 ? 217.351 212.683 322.365 1.00 74.34 171 VAL F O 1
ATOM 16998 N N . PRO F 2 172 ? 217.773 210.828 323.553 1.00 78.84 172 PRO F N 1
ATOM 16999 C CA . PRO F 2 172 ? 218.126 211.607 324.746 1.00 78.84 172 PRO F CA 1
ATOM 17000 C C . PRO F 2 172 ? 219.337 212.499 324.520 1.00 78.84 172 PRO F C 1
ATOM 17001 O O . PRO F 2 172 ? 220.235 212.185 323.735 1.00 78.84 172 PRO F O 1
ATOM 17005 N N . SER F 2 173 ? 219.344 213.630 325.224 1.00 84.29 173 SER F N 1
ATOM 17006 C CA . SER F 2 173 ? 220.391 214.623 325.058 1.00 84.29 173 SER F CA 1
ATOM 17007 C C . SER F 2 173 ? 221.735 214.082 325.545 1.00 84.29 173 SER F C 1
ATOM 17008 O O . SER F 2 173 ? 221.795 213.317 326.511 1.00 84.29 173 SER F O 1
ATOM 17011 N N . PRO F 2 174 ? 222.829 214.464 324.888 1.00 86.34 174 PRO F N 1
ATOM 17012 C CA . PRO F 2 174 ? 224.153 214.020 325.342 1.00 86.34 174 PRO F CA 1
ATOM 17013 C C . PRO F 2 174 ? 224.639 214.778 326.568 1.00 86.34 174 PRO F C 1
ATOM 17014 O O . PRO F 2 174 ? 225.316 214.206 327.429 1.00 86.34 174 PRO F O 1
ATOM 17018 N N . LEU F 2 175 ? 224.301 216.067 326.658 1.00 87.17 175 LEU F N 1
ATOM 17019 C CA . LEU F 2 175 ? 224.833 216.901 327.731 1.00 87.17 175 LEU F CA 1
ATOM 17020 C C . LEU F 2 175 ? 224.162 216.624 329.071 1.00 87.17 175 LEU F C 1
ATOM 17021 O O . LEU F 2 175 ? 224.803 216.771 330.118 1.00 87.17 175 LEU F O 1
ATOM 17026 N N . ILE F 2 176 ? 222.890 216.227 329.068 1.00 87.84 176 ILE F N 1
ATOM 17027 C CA . ILE F 2 176 ? 222.172 215.935 330.303 1.00 87.84 176 ILE F CA 1
ATOM 17028 C C . ILE F 2 176 ? 221.059 214.954 329.973 1.00 87.84 176 ILE F C 1
ATOM 17029 O O . ILE F 2 176 ? 220.535 214.940 328.856 1.00 87.84 176 ILE F O 1
ATOM 17034 N N . SER F 2 177 ? 220.713 214.114 330.943 1.00 89.28 177 SER F N 1
ATOM 17035 C CA . SER F 2 177 ? 219.671 213.111 330.784 1.00 89.28 177 SER F CA 1
ATOM 17036 C C . SER F 2 177 ? 218.546 213.371 331.775 1.00 89.28 177 SER F C 1
ATOM 17037 O O . SER F 2 177 ? 218.791 213.555 332.972 1.00 89.28 177 SER F O 1
ATOM 17040 N N . ASP F 2 178 ? 217.311 213.393 331.269 1.00 91.49 178 ASP F N 1
ATOM 17041 C CA . ASP F 2 178 ? 216.154 213.537 332.146 1.00 91.49 178 ASP F CA 1
ATOM 17042 C C . ASP F 2 178 ? 216.001 212.326 333.057 1.00 91.49 178 ASP F C 1
ATOM 17043 O O . ASP F 2 178 ? 215.686 212.471 334.244 1.00 91.49 178 ASP F O 1
ATOM 17048 N N . SER F 2 179 ? 216.225 211.131 332.519 1.00 86.01 179 SER F N 1
ATOM 17049 C CA . SER F 2 179 ? 216.188 209.891 333.277 1.00 86.01 179 SER F CA 1
ATOM 17050 C C . SER F 2 179 ? 217.534 209.188 333.165 1.00 86.01 179 SER F C 1
ATOM 17051 O O . SER F 2 179 ? 218.207 209.266 332.134 1.00 86.01 179 SER F O 1
ATOM 17054 N N . ALA F 2 180 ? 217.935 208.519 334.247 1.00 83.07 180 ALA F N 1
ATOM 17055 C CA . ALA F 2 180 ? 219.199 207.791 334.236 1.00 83.07 180 ALA F CA 1
ATOM 17056 C C . ALA F 2 180 ? 219.065 206.413 333.602 1.00 83.07 180 ALA F C 1
ATOM 17057 O O . ALA F 2 180 ? 220.078 205.776 333.295 1.00 83.07 180 ALA F O 1
ATOM 17059 N N . VAL F 2 181 ? 217.831 205.939 333.394 1.00 86.25 181 VAL F N 1
ATOM 17060 C CA . VAL F 2 181 ? 217.599 204.604 332.851 1.00 86.25 181 VAL F CA 1
ATOM 17061 C C . VAL F 2 181 ? 217.237 204.635 331.369 1.00 86.25 181 VAL F C 1
ATOM 17062 O O . VAL F 2 181 ? 217.064 203.573 330.754 1.00 86.25 181 VAL F O 1
ATOM 17066 N N . GLU F 2 182 ? 217.142 205.816 330.768 1.00 86.19 182 GLU F N 1
ATOM 17067 C CA . GLU F 2 182 ? 216.687 205.970 329.388 1.00 86.19 182 GLU F CA 1
ATOM 17068 C C . GLU F 2 182 ? 217.598 205.348 328.321 1.00 86.19 182 GLU F C 1
ATOM 17069 O O . GLU F 2 182 ? 217.120 205.133 327.200 1.00 86.19 182 GLU F O 1
ATOM 17075 N N . PRO F 2 183 ? 218.892 205.077 328.572 1.00 87.60 183 PRO F N 1
ATOM 17076 C CA . PRO F 2 183 ? 219.636 204.242 327.611 1.00 87.60 183 PRO F CA 1
ATOM 17077 C C . PRO F 2 183 ? 218.962 202.921 327.289 1.00 87.60 183 PRO F C 1
ATOM 17078 O O . PRO F 2 183 ? 218.910 202.542 326.110 1.00 87.60 183 PRO F O 1
ATOM 17082 N N . TYR F 2 184 ? 218.444 202.220 328.303 1.00 89.41 184 TYR F N 1
ATOM 17083 C CA . TYR F 2 184 ? 217.815 200.925 328.074 1.00 89.41 184 TYR F CA 1
ATOM 17084 C C . TYR F 2 184 ? 216.580 201.059 327.199 1.00 89.41 184 TYR F C 1
ATOM 17085 O O . TYR F 2 184 ? 216.419 200.323 326.218 1.00 89.41 184 TYR F O 1
ATOM 17094 N N . ASN F 2 185 ? 215.677 201.973 327.562 1.00 84.63 185 ASN F N 1
ATOM 17095 C CA . ASN F 2 185 ? 214.472 202.173 326.769 1.00 84.63 185 ASN F CA 1
ATOM 17096 C C . ASN F 2 185 ? 214.819 202.603 325.351 1.00 84.63 185 ASN F C 1
ATOM 17097 O O . ASN F 2 185 ? 214.211 202.128 324.385 1.00 84.63 185 ASN F O 1
ATOM 17102 N N . ALA F 2 186 ? 215.830 203.465 325.205 1.00 84.67 186 ALA F N 1
ATOM 17103 C CA . ALA F 2 186 ? 216.241 203.920 323.882 1.00 84.67 186 ALA F CA 1
ATOM 17104 C C . ALA F 2 186 ? 216.711 202.759 323.015 1.00 84.67 186 ALA F C 1
ATOM 17105 O O . ALA F 2 186 ? 216.255 202.595 321.879 1.00 84.67 186 ALA F O 1
ATOM 17107 N N . ILE F 2 187 ? 217.608 201.925 323.546 1.00 85.14 187 ILE F N 1
ATOM 17108 C CA . ILE F 2 187 ? 218.196 200.856 322.738 1.00 85.14 187 ILE F CA 1
ATOM 17109 C C . ILE F 2 187 ? 217.160 199.774 322.435 1.00 85.14 187 ILE F C 1
ATOM 17110 O O . ILE F 2 187 ? 217.068 199.273 321.304 1.00 85.14 187 ILE F O 1
ATOM 17115 N N . LEU F 2 188 ? 216.356 199.401 323.436 1.00 85.54 188 LEU F N 1
ATOM 17116 C CA . LEU F 2 188 ? 215.344 198.374 323.210 1.00 85.54 188 LEU F CA 1
ATOM 17117 C C . LEU F 2 188 ? 214.147 198.879 322.413 1.00 85.54 188 LEU F C 1
ATOM 17118 O O . LEU F 2 188 ? 213.328 198.062 321.982 1.00 85.54 188 LEU F O 1
ATOM 17123 N N . THR F 2 189 ? 214.011 200.189 322.215 1.00 83.98 189 THR F N 1
ATOM 17124 C CA . THR F 2 189 ? 213.041 200.678 321.243 1.00 83.98 189 THR F CA 1
ATOM 17125 C C . THR F 2 189 ? 213.655 200.777 319.853 1.00 83.98 189 THR F C 1
ATOM 17126 O O . THR F 2 189 ? 212.973 200.553 318.847 1.00 83.98 189 THR F O 1
ATOM 17130 N N . LEU F 2 190 ? 214.949 201.083 319.794 1.00 82.75 190 LEU F N 1
ATOM 17131 C CA . LEU F 2 190 ? 215.660 201.180 318.526 1.00 82.75 190 LEU F CA 1
ATOM 17132 C C . LEU F 2 190 ? 215.730 199.828 317.825 1.00 82.75 190 LEU F C 1
ATOM 17133 O O . LEU F 2 190 ? 215.555 199.738 316.599 1.00 82.75 190 LEU F O 1
ATOM 17138 N N . GLN F 2 191 ? 215.974 198.763 318.591 1.00 83.50 191 GLN F N 1
ATOM 17139 C CA . GLN F 2 191 ? 216.034 197.426 318.008 1.00 83.50 191 GLN F CA 1
ATOM 17140 C C . GLN F 2 191 ? 214.664 197.004 317.477 1.00 83.50 191 GLN F C 1
ATOM 17141 O O . GLN F 2 191 ? 214.561 196.345 316.432 1.00 83.50 191 GLN F O 1
ATOM 17147 N N . ARG F 2 192 ? 213.598 197.385 318.182 1.00 81.58 192 ARG F N 1
ATOM 17148 C CA . ARG F 2 192 ? 212.246 197.146 317.687 1.00 81.58 192 ARG F CA 1
ATOM 17149 C C . ARG F 2 192 ? 211.959 197.945 316.422 1.00 81.58 192 ARG F C 1
ATOM 17150 O O . ARG F 2 192 ? 211.273 197.449 315.518 1.00 81.58 192 ARG F O 1
ATOM 17158 N N . ILE F 2 193 ? 212.461 199.180 316.349 1.00 79.56 193 ILE F N 1
ATOM 17159 C CA . ILE F 2 193 ? 212.353 199.968 315.124 1.00 79.56 193 ILE F CA 1
ATOM 17160 C C . ILE F 2 193 ? 212.993 199.219 313.962 1.00 79.56 193 ILE F C 1
ATOM 17161 O O . ILE F 2 193 ? 212.451 199.182 312.851 1.00 79.56 193 ILE F O 1
ATOM 17166 N N . LEU F 2 194 ? 214.152 198.607 314.207 1.00 76.24 194 LEU F N 1
ATOM 17167 C CA . LEU F 2 194 ? 214.777 197.761 313.192 1.00 76.24 194 LEU F CA 1
ATOM 17168 C C . LEU F 2 194 ? 213.887 196.590 312.797 1.00 76.24 194 LEU F C 1
ATOM 17169 O O . LEU F 2 194 ? 213.695 196.317 311.606 1.00 76.24 194 LEU F O 1
ATOM 17174 N N . ASP F 2 195 ? 213.349 195.874 313.778 1.00 82.11 195 ASP F N 1
ATOM 17175 C CA . ASP F 2 195 ? 212.540 194.708 313.441 1.00 82.11 195 ASP F CA 1
ATOM 17176 C C . ASP F 2 195 ? 211.192 195.064 312.834 1.00 82.11 195 ASP F C 1
ATOM 17177 O O . ASP F 2 195 ? 210.497 194.164 312.351 1.00 82.11 195 ASP F O 1
ATOM 17182 N N . ASN F 2 196 ? 210.797 196.339 312.846 1.00 81.12 196 ASN F N 1
ATOM 17183 C CA . ASN F 2 196 ? 209.437 196.674 312.460 1.00 81.12 196 ASN F CA 1
ATOM 17184 C C . ASN F 2 196 ? 209.301 197.869 311.527 1.00 81.12 196 ASN F C 1
ATOM 17185 O O . ASN F 2 196 ? 208.194 198.110 311.035 1.00 81.12 196 ASN F O 1
ATOM 17190 N N . ALA F 2 197 ? 210.362 198.630 311.274 1.00 73.98 197 ALA F N 1
ATOM 17191 C CA . ALA F 2 197 ? 210.248 199.830 310.458 1.00 73.98 197 ALA F CA 1
ATOM 17192 C C . ALA F 2 197 ? 211.343 199.846 309.403 1.00 73.98 197 ALA F C 1
ATOM 17193 O O . ALA F 2 197 ? 212.462 199.384 309.637 1.00 73.98 197 ALA F O 1
ATOM 17195 N N . ASP F 2 198 ? 211.001 200.388 308.234 1.00 72.10 198 ASP F N 1
ATOM 17196 C CA . ASP F 2 198 ? 211.936 200.554 307.129 1.00 72.10 198 ASP F CA 1
ATOM 17197 C C . ASP F 2 198 ? 212.373 202.005 306.958 1.00 72.10 198 ASP F C 1
ATOM 17198 O O . ASP F 2 198 ? 212.940 202.362 305.921 1.00 72.10 198 ASP F O 1
ATOM 17203 N N . GLY F 2 199 ? 212.107 202.847 307.951 1.00 69.29 199 GLY F N 1
ATOM 17204 C CA . GLY F 2 199 ? 212.510 204.238 307.909 1.00 69.29 199 GLY F CA 1
ATOM 17205 C C . GLY F 2 199 ? 212.452 204.866 309.284 1.00 69.29 199 GLY F C 1
ATOM 17206 O O . GLY F 2 199 ? 211.573 204.534 310.083 1.00 69.29 199 GLY F O 1
ATOM 17207 N N . ALA F 2 200 ? 213.385 205.766 309.580 1.00 65.27 200 ALA F N 1
ATOM 17208 C CA . ALA F 2 200 ? 213.442 206.379 310.898 1.00 65.27 200 ALA F CA 1
ATOM 17209 C C . ALA F 2 200 ? 214.177 207.705 310.799 1.00 65.27 200 ALA F C 1
ATOM 17210 O O . ALA F 2 200 ? 215.262 207.774 310.221 1.00 65.27 200 ALA F O 1
ATOM 17212 N N . VAL F 2 201 ? 213.581 208.749 311.367 1.00 67.26 201 VAL F N 1
ATOM 17213 C CA . VAL F 2 201 ? 214.202 210.065 311.455 1.00 67.26 201 VAL F CA 1
ATOM 17214 C C . VAL F 2 201 ? 214.468 210.349 312.924 1.00 67.26 201 VAL F C 1
ATOM 17215 O O . VAL F 2 201 ? 213.530 210.414 313.728 1.00 67.26 201 VAL F O 1
ATOM 17219 N N . LEU F 2 202 ? 215.736 210.518 313.274 1.00 69.55 202 LEU F N 1
ATOM 17220 C CA . LEU F 2 202 ? 216.136 210.729 314.656 1.00 69.55 202 LEU F CA 1
ATOM 17221 C C . LEU F 2 202 ? 216.203 212.213 314.972 1.00 69.55 202 LEU F C 1
ATOM 17222 O O . LEU F 2 202 ? 216.611 213.023 314.134 1.00 69.55 202 LEU F O 1
ATOM 17227 N N . LEU F 2 203 ? 215.805 212.562 316.190 1.00 70.76 203 LEU F N 1
ATOM 17228 C CA . LEU F 2 203 ? 215.819 213.936 316.662 1.00 70.76 203 LEU F CA 1
ATOM 17229 C C . LEU F 2 203 ? 216.710 214.031 317.891 1.00 70.76 203 LEU F C 1
ATOM 17230 O O . LEU F 2 203 ? 216.664 213.165 318.770 1.00 70.76 203 LEU F O 1
ATOM 17235 N N . ASP F 2 204 ? 217.533 215.072 317.943 1.00 78.67 204 ASP F N 1
ATOM 17236 C CA . ASP F 2 204 ? 218.381 215.338 319.095 1.00 78.67 204 ASP F CA 1
ATOM 17237 C C . ASP F 2 204 ? 218.002 216.691 319.675 1.00 78.67 204 ASP F C 1
ATOM 17238 O O . ASP F 2 204 ? 217.704 217.631 318.932 1.00 78.67 204 ASP F O 1
ATOM 17243 N N . ASN F 2 205 ? 218.013 216.785 321.005 1.00 79.91 205 ASN F N 1
ATOM 17244 C CA . ASN F 2 205 ? 217.443 217.959 321.656 1.00 79.91 205 ASN F CA 1
ATOM 17245 C C . ASN F 2 205 ? 218.375 219.163 321.581 1.00 79.91 205 ASN F C 1
ATOM 17246 O O . ASN F 2 205 ? 217.936 220.256 321.216 1.00 79.91 205 ASN F O 1
ATOM 17251 N N . GLU F 2 206 ? 219.658 218.991 321.918 1.00 84.61 206 GLU F N 1
ATOM 17252 C CA . GLU F 2 206 ? 220.546 220.146 322.063 1.00 84.61 206 GLU F CA 1
ATOM 17253 C C . GLU F 2 206 ? 220.797 220.858 320.735 1.00 84.61 206 GLU F C 1
ATOM 17254 O O . GLU F 2 206 ? 220.936 222.089 320.711 1.00 84.61 206 GLU F O 1
ATOM 17260 N N . ALA F 2 207 ? 220.852 220.112 319.628 1.00 80.18 207 ALA F N 1
ATOM 17261 C CA . ALA F 2 207 ? 220.953 220.748 318.319 1.00 80.18 207 ALA F CA 1
ATOM 17262 C C . ALA F 2 207 ? 219.719 221.595 318.036 1.00 80.18 207 ALA F C 1
ATOM 17263 O O . ALA F 2 207 ? 219.823 222.708 317.508 1.00 80.18 207 ALA F O 1
ATOM 17265 N N . LEU F 2 208 ? 218.543 221.088 318.400 1.00 78.71 208 LEU F N 1
ATOM 17266 C CA . LEU F 2 208 ? 217.323 221.873 318.265 1.00 78.71 208 LEU F CA 1
ATOM 17267 C C . LEU F 2 208 ? 217.351 223.105 319.164 1.00 78.71 208 LEU F C 1
ATOM 17268 O O . LEU F 2 208 ? 216.871 224.176 318.774 1.00 78.71 208 LEU F O 1
ATOM 17273 N N . PHE F 2 209 ? 217.889 222.964 320.380 1.00 80.18 209 PHE F N 1
ATOM 17274 C CA . PHE F 2 209 ? 218.011 224.101 321.289 1.00 80.18 209 PHE F CA 1
ATOM 17275 C C . PHE F 2 209 ? 218.867 225.199 320.679 1.00 80.18 209 PHE F C 1
ATOM 17276 O O . PHE F 2 209 ? 218.491 226.376 320.706 1.00 80.18 209 PHE F O 1
ATOM 17284 N N . ARG F 2 210 ? 220.023 224.835 320.123 1.00 80.02 210 ARG F N 1
ATOM 17285 C CA . ARG F 2 210 ? 220.884 225.861 319.544 1.00 80.02 210 ARG F CA 1
ATOM 17286 C C . ARG F 2 210 ? 220.287 226.438 318.263 1.00 80.02 210 ARG F C 1
ATOM 17287 O O . ARG F 2 210 ? 220.443 227.637 318.002 1.00 80.02 210 ARG F O 1
ATOM 17295 N N . ILE F 2 211 ? 219.567 225.627 317.480 1.00 81.34 211 ILE F N 1
ATOM 17296 C CA . ILE F 2 211 ? 218.880 226.153 316.302 1.00 81.34 211 ILE F CA 1
ATOM 17297 C C . ILE F 2 211 ? 217.821 227.176 316.700 1.00 81.34 211 ILE F C 1
ATOM 17298 O O . ILE F 2 211 ? 217.737 228.261 316.112 1.00 81.34 211 ILE F O 1
ATOM 17303 N N . ALA F 2 212 ? 217.008 226.857 317.709 1.00 83.40 212 ALA F N 1
ATOM 17304 C CA . ALA F 2 212 ? 215.961 227.782 318.130 1.00 83.40 212 ALA F CA 1
ATOM 17305 C C . ALA F 2 212 ? 216.540 229.016 318.811 1.00 83.40 212 ALA F C 1
ATOM 17306 O O . ALA F 2 212 ? 215.973 230.109 318.694 1.00 83.40 212 ALA F O 1
ATOM 17308 N N . LYS F 2 213 ? 217.657 228.864 319.526 1.00 85.31 213 LYS F N 1
ATOM 17309 C CA . LYS F 2 213 ? 218.307 230.015 320.144 1.00 85.31 213 LYS F CA 1
ATOM 17310 C C . LYS F 2 213 ? 218.891 230.947 319.090 1.00 85.31 213 LYS F C 1
ATOM 17311 O O . LYS F 2 213 ? 218.836 232.173 319.237 1.00 85.31 213 LYS F O 1
ATOM 17317 N N . ALA F 2 214 ? 219.465 230.385 318.023 1.00 84.21 214 ALA F N 1
ATOM 17318 C CA . ALA F 2 214 ? 219.958 231.217 316.932 1.00 84.21 214 ALA F CA 1
ATOM 17319 C C . ALA F 2 214 ? 218.816 231.854 316.149 1.00 84.21 214 ALA F C 1
ATOM 17320 O O . ALA F 2 214 ? 218.958 232.979 315.656 1.00 84.21 214 ALA F O 1
ATOM 17322 N N . LYS F 2 215 ? 217.685 231.157 316.023 1.00 84.90 215 LYS F N 1
ATOM 17323 C CA . LYS F 2 215 ? 216.565 231.692 315.255 1.00 84.90 215 LYS F CA 1
ATOM 17324 C C . LYS F 2 215 ? 215.849 232.799 316.021 1.00 84.90 215 LYS F C 1
ATOM 17325 O O . LYS F 2 215 ? 215.437 233.807 315.433 1.00 84.90 215 LYS F O 1
ATOM 17331 N N . LEU F 2 216 ? 215.693 232.635 317.330 1.00 87.20 216 LEU F N 1
ATOM 17332 C CA . LEU F 2 216 ? 215.079 233.640 318.182 1.00 87.20 216 LEU F CA 1
ATOM 17333 C C . LEU F 2 216 ? 216.159 234.505 318.830 1.00 87.20 216 LEU F C 1
ATOM 17334 O O . LEU F 2 216 ? 217.341 234.438 318.479 1.00 87.20 216 LEU F O 1
ATOM 17339 N N . ASN F 2 217 ? 215.747 235.341 319.782 1.00 89.36 217 ASN F N 1
ATOM 17340 C CA . ASN F 2 217 ? 216.664 236.180 320.539 1.00 89.36 217 ASN F CA 1
ATOM 17341 C C . ASN F 2 217 ? 216.623 235.901 322.035 1.00 89.36 217 ASN F C 1
ATOM 17342 O O . ASN F 2 217 ? 217.380 236.524 322.788 1.00 89.36 217 ASN F O 1
ATOM 17347 N N . ARG F 2 218 ? 215.766 234.990 322.485 1.00 87.14 218 ARG F N 1
ATOM 17348 C CA . ARG F 2 218 ? 215.618 234.657 323.895 1.00 87.14 218 ARG F CA 1
ATOM 17349 C C . ARG F 2 218 ? 215.633 233.140 324.059 1.00 87.14 218 ARG F C 1
ATOM 17350 O O . ARG F 2 218 ? 215.666 232.387 323.082 1.00 87.14 218 ARG F O 1
ATOM 17358 N N . SER F 2 219 ? 215.616 232.695 325.312 1.00 82.48 219 SER F N 1
ATOM 17359 C CA . SER F 2 219 ? 215.698 231.268 325.603 1.00 82.48 219 SER F CA 1
ATOM 17360 C C . SER F 2 219 ? 214.400 230.573 325.202 1.00 82.48 219 SER F C 1
ATOM 17361 O O . SER F 2 219 ? 213.321 230.975 325.651 1.00 82.48 219 SER F O 1
ATOM 17364 N N . PRO F 2 220 ? 214.460 229.535 324.366 1.00 82.57 220 PRO F N 1
ATOM 17365 C CA . PRO F 2 220 ? 213.231 228.855 323.938 1.00 82.57 220 PRO F CA 1
ATOM 17366 C C . PRO F 2 220 ? 212.777 227.776 324.910 1.00 82.57 220 PRO F C 1
ATOM 17367 O O . PRO F 2 220 ? 213.473 227.464 325.882 1.00 82.57 220 PRO F O 1
ATOM 17371 N N . ASN F 2 221 ? 211.608 227.199 324.644 1.00 77.45 221 ASN F N 1
ATOM 17372 C CA . ASN F 2 221 ? 211.069 226.096 325.429 1.00 77.45 221 ASN F CA 1
ATOM 17373 C C . ASN F 2 221 ? 210.631 225.005 324.458 1.00 77.45 221 ASN F C 1
ATOM 17374 O O . ASN F 2 221 ? 210.658 225.196 323.238 1.00 77.45 221 ASN F O 1
ATOM 17379 N N . TYR F 2 222 ? 210.178 223.869 325.008 1.00 75.56 222 TYR F N 1
ATOM 17380 C CA . TYR F 2 222 ? 209.891 222.687 324.195 1.00 75.56 222 TYR F CA 1
ATOM 17381 C C . TYR F 2 222 ? 208.848 222.949 323.116 1.00 75.56 222 TYR F C 1
ATOM 17382 O O . TYR F 2 222 ? 208.777 222.192 322.141 1.00 75.56 222 TYR F O 1
ATOM 17391 N N . MET F 2 223 ? 208.027 223.989 323.269 1.00 80.42 223 MET F N 1
ATOM 17392 C CA . MET F 2 223 ? 207.099 224.342 322.200 1.00 80.42 223 MET F CA 1
ATOM 17393 C C . MET F 2 223 ? 207.843 224.702 320.918 1.00 80.42 223 MET F C 1
ATOM 17394 O O . MET F 2 223 ? 207.507 224.204 319.841 1.00 80.42 223 MET F O 1
ATOM 17399 N N . ASP F 2 224 ? 208.890 225.524 321.018 1.00 79.24 224 ASP F N 1
ATOM 17400 C CA . ASP F 2 224 ? 209.680 225.856 319.834 1.00 79.24 224 ASP F CA 1
ATOM 17401 C C . ASP F 2 224 ? 210.486 224.655 319.347 1.00 79.24 224 ASP F C 1
ATOM 17402 O O . ASP F 2 224 ? 210.614 224.437 318.137 1.00 79.24 224 ASP F O 1
ATOM 17407 N N . LEU F 2 225 ? 211.050 223.884 320.281 1.00 76.70 225 LEU F N 1
ATOM 17408 C CA . LEU F 2 225 ? 211.797 222.676 319.937 1.00 76.70 225 LEU F CA 1
ATOM 17409 C C . LEU F 2 225 ? 210.951 221.759 319.058 1.00 76.70 225 LEU F C 1
ATOM 17410 O O . LEU F 2 225 ? 211.350 221.373 317.945 1.00 76.70 225 LEU F O 1
ATOM 17415 N N . ASN F 2 226 ? 209.740 221.470 319.514 1.00 75.60 226 ASN F N 1
ATOM 17416 C CA . ASN F 2 226 ? 208.824 220.643 318.754 1.00 75.60 226 ASN F CA 1
ATOM 17417 C C . ASN F 2 226 ? 208.205 221.394 317.585 1.00 75.60 226 ASN F C 1
ATOM 17418 O O . ASN F 2 226 ? 207.648 220.756 316.697 1.00 75.60 226 ASN F O 1
ATOM 17423 N N . ASN F 2 227 ? 208.339 222.723 317.531 1.00 75.90 227 ASN F N 1
ATOM 17424 C CA . ASN F 2 227 ? 207.942 223.451 316.327 1.00 75.90 227 ASN F CA 1
ATOM 17425 C C . ASN F 2 227 ? 208.913 223.201 315.176 1.00 75.90 227 ASN F C 1
ATOM 17426 O O . ASN F 2 227 ? 208.490 222.999 314.033 1.00 75.90 227 ASN F O 1
ATOM 17431 N N . ILE F 2 228 ? 210.220 223.227 315.452 1.00 72.59 228 ILE F N 1
ATOM 17432 C CA . ILE F 2 228 ? 211.174 222.792 314.425 1.00 72.59 228 ILE F CA 1
ATOM 17433 C C . ILE F 2 228 ? 210.974 221.316 314.084 1.00 72.59 228 ILE F C 1
ATOM 17434 O O . ILE F 2 228 ? 211.042 220.928 312.907 1.00 72.59 228 ILE F O 1
ATOM 17439 N N . ILE F 2 229 ? 210.712 220.470 315.089 1.00 70.79 229 ILE F N 1
ATOM 17440 C CA . ILE F 2 229 ? 210.380 219.072 314.785 1.00 70.79 229 ILE F CA 1
ATOM 17441 C C . ILE F 2 229 ? 209.171 218.993 313.855 1.00 70.79 229 ILE F C 1
ATOM 17442 O O . ILE F 2 229 ? 209.147 218.209 312.895 1.00 70.79 229 ILE F O 1
ATOM 17447 N N . ALA F 2 230 ? 208.159 219.815 314.122 1.00 69.96 230 ALA F N 1
ATOM 17448 C CA . ALA F 2 230 ? 206.942 219.822 313.327 1.00 69.96 230 ALA F CA 1
ATOM 17449 C C . ALA F 2 230 ? 207.208 220.285 311.903 1.00 69.96 230 ALA F C 1
ATOM 17450 O O . ALA F 2 230 ? 206.621 219.758 310.954 1.00 69.96 230 ALA F O 1
ATOM 17452 N N . LEU F 2 231 ? 208.072 221.288 311.739 1.00 68.56 231 LEU F N 1
ATOM 17453 C CA . LEU F 2 231 ? 208.450 221.728 310.400 1.00 68.56 231 LEU F CA 1
ATOM 17454 C C . LEU F 2 231 ? 209.160 220.615 309.642 1.00 68.56 231 LEU F C 1
ATOM 17455 O O . LEU F 2 231 ? 208.913 220.411 308.445 1.00 68.56 231 LEU F O 1
ATOM 17460 N N . ILE F 2 232 ? 210.030 219.871 310.332 1.00 66.27 232 ILE F N 1
ATOM 17461 C CA . ILE F 2 232 ? 210.673 218.706 309.723 1.00 66.27 232 ILE F CA 1
ATOM 17462 C C . ILE F 2 232 ? 209.630 217.707 309.235 1.00 66.27 232 ILE F C 1
ATOM 17463 O O . ILE F 2 232 ? 209.643 217.289 308.070 1.00 66.27 232 ILE F O 1
ATOM 17468 N N . VAL F 2 233 ? 208.698 217.334 310.114 1.00 66.26 233 VAL F N 1
ATOM 17469 C CA . VAL F 2 233 ? 207.723 216.301 309.766 1.00 66.26 233 VAL F CA 1
ATOM 17470 C C . VAL F 2 233 ? 206.804 216.782 308.648 1.00 66.26 233 VAL F C 1
ATOM 17471 O O . VAL F 2 233 ? 206.409 216.004 307.771 1.00 66.26 233 VAL F O 1
ATOM 17475 N N . SER F 2 234 ? 206.459 218.071 308.654 1.00 67.96 234 SER F N 1
ATOM 17476 C CA . SER F 2 234 ? 205.636 218.635 307.592 1.00 67.96 234 SER F CA 1
ATOM 17477 C C . SER F 2 234 ? 206.364 218.597 306.255 1.00 67.96 234 SER F C 1
ATOM 17478 O O . SER F 2 234 ? 205.764 218.297 305.216 1.00 67.96 234 SER F O 1
ATOM 17481 N N . SER F 2 235 ? 207.664 218.899 306.260 1.00 65.41 235 SER F N 1
ATOM 17482 C CA . SER F 2 235 ? 208.417 218.898 305.014 1.00 65.41 235 SER F CA 1
ATOM 17483 C C . SER F 2 235 ? 208.736 217.492 304.519 1.00 65.41 235 SER F C 1
ATOM 17484 O O . SER F 2 235 ? 209.030 217.327 303.330 1.00 65.41 235 SER F O 1
ATOM 17487 N N . VAL F 2 236 ? 208.706 216.484 305.396 1.00 63.56 236 VAL F N 1
ATOM 17488 C CA . VAL F 2 236 ? 208.937 215.109 304.949 1.00 63.56 236 VAL F CA 1
ATOM 17489 C C . VAL F 2 236 ? 207.849 214.678 303.972 1.00 63.56 236 VAL F C 1
ATOM 17490 O O . VAL F 2 236 ? 208.129 214.103 302.914 1.00 63.56 236 VAL F O 1
ATOM 17494 N N . THR F 2 237 ? 206.595 214.960 304.308 1.00 65.64 237 THR F N 1
ATOM 17495 C CA . THR F 2 237 ? 205.450 214.543 303.513 1.00 65.64 237 THR F CA 1
ATOM 17496 C C . THR F 2 237 ? 205.004 215.641 302.544 1.00 65.64 237 THR F C 1
ATOM 17497 O O . THR F 2 237 ? 204.008 215.468 301.832 1.00 65.64 237 THR F O 1
ATOM 17501 N N . ALA F 2 238 ? 205.752 216.748 302.472 1.00 65.44 238 ALA F N 1
ATOM 17502 C CA . ALA F 2 238 ? 205.293 217.936 301.755 1.00 65.44 238 ALA F CA 1
ATOM 17503 C C . ALA F 2 238 ? 205.026 217.649 300.283 1.00 65.44 238 ALA F C 1
ATOM 17504 O O . ALA F 2 238 ? 203.940 217.939 299.772 1.00 65.44 238 ALA F O 1
ATOM 17506 N N . SER F 2 239 ? 205.997 217.059 299.585 1.00 63.58 239 SER F N 1
ATOM 17507 C CA . SER F 2 239 ? 205.810 216.784 298.166 1.00 63.58 239 SER F CA 1
ATOM 17508 C C . SER F 2 239 ? 204.777 215.694 297.911 1.00 63.58 239 SER F C 1
ATOM 17509 O O . SER F 2 239 ? 204.338 215.535 296.767 1.00 63.58 239 SER F O 1
ATOM 17512 N N . LEU F 2 240 ? 204.371 214.960 298.945 1.00 63.96 240 LEU F N 1
ATOM 17513 C CA . LEU F 2 240 ? 203.342 213.934 298.835 1.00 63.96 240 LEU F CA 1
ATOM 17514 C C . LEU F 2 240 ? 201.943 214.512 299.014 1.00 63.96 240 LEU F C 1
ATOM 17515 O O . LEU F 2 240 ? 200.976 213.976 298.463 1.00 63.96 240 LEU F O 1
ATOM 17520 N N . ARG F 2 241 ? 201.820 215.602 299.773 1.00 66.60 241 ARG F N 1
ATOM 17521 C CA . ARG F 2 241 ? 200.546 216.276 299.987 1.00 66.60 241 ARG F CA 1
ATOM 17522 C C . ARG F 2 241 ? 200.462 217.628 299.292 1.00 66.60 241 ARG F C 1
ATOM 17523 O O . ARG F 2 241 ? 199.376 218.215 299.240 1.00 66.60 241 ARG F O 1
ATOM 17531 N N . PHE F 2 242 ? 201.575 218.128 298.753 1.00 66.33 242 PHE F N 1
ATOM 17532 C CA . PHE F 2 242 ? 201.617 219.350 297.954 1.00 66.33 242 PHE F CA 1
ATOM 17533 C C . PHE F 2 242 ? 202.248 218.954 296.626 1.00 66.33 242 PHE F C 1
ATOM 17534 O O . PHE F 2 242 ? 203.439 219.206 296.390 1.00 66.33 242 PHE F O 1
ATOM 17542 N N . PRO F 2 243 ? 201.479 218.324 295.735 1.00 65.31 243 PRO F N 1
ATOM 17543 C CA . PRO F 2 243 ? 202.080 217.706 294.548 1.00 65.31 243 PRO F CA 1
ATOM 17544 C C . PRO F 2 243 ? 202.568 218.727 293.536 1.00 65.31 243 PRO F C 1
ATOM 17545 O O . PRO F 2 243 ? 201.779 219.357 292.826 1.00 65.31 243 PRO F O 1
ATOM 17549 N N . GLY F 2 244 ? 203.882 218.893 293.472 1.00 58.31 244 GLY F N 1
ATOM 17550 C CA . GLY F 2 244 ? 204.476 219.793 292.509 1.00 58.31 244 GLY F CA 1
ATOM 17551 C C . GLY F 2 244 ? 205.182 219.053 291.399 1.00 58.31 244 GLY F C 1
ATOM 17552 O O . GLY F 2 244 ? 204.663 218.071 290.861 1.00 58.31 244 GLY F O 1
ATOM 17553 N N . LYS F 2 245 ? 206.367 219.525 291.043 1.00 51.40 245 LYS F N 1
ATOM 17554 C CA . LYS F 2 245 ? 207.212 218.839 290.083 1.00 51.40 245 LYS F CA 1
ATOM 17555 C C . LYS F 2 245 ? 208.218 217.978 290.833 1.00 51.40 245 LYS F C 1
ATOM 17556 O O . LYS F 2 245 ? 208.577 218.276 291.974 1.00 51.40 245 LYS F O 1
ATOM 17562 N N . LEU F 2 246 ? 208.657 216.898 290.189 1.00 50.30 246 LEU F N 1
ATOM 17563 C CA . LEU F 2 246 ? 209.580 215.931 290.786 1.00 50.30 246 LEU F CA 1
ATOM 17564 C C . LEU F 2 246 ? 209.037 215.413 292.122 1.00 50.30 246 LEU F C 1
ATOM 17565 O O . LEU F 2 246 ? 209.710 215.426 293.154 1.00 50.30 246 LEU F O 1
ATOM 17570 N N . ASN F 2 247 ? 207.788 214.957 292.078 1.00 56.70 247 ASN F N 1
ATOM 17571 C CA . ASN F 2 247 ? 207.048 214.584 293.275 1.00 56.70 247 ASN F CA 1
ATOM 17572 C C . ASN F 2 247 ? 207.631 213.338 293.933 1.00 56.70 247 ASN F C 1
ATOM 17573 O O . ASN F 2 247 ? 208.321 212.536 293.300 1.00 56.70 247 ASN F O 1
ATOM 17578 N N . THR F 2 248 ? 207.344 213.185 295.224 1.00 59.50 248 THR F N 1
ATOM 17579 C CA . THR F 2 248 ? 207.973 212.163 296.042 1.00 59.50 248 THR F CA 1
ATOM 17580 C C . THR F 2 248 ? 206.917 211.280 296.695 1.00 59.50 248 THR F C 1
ATOM 17581 O O . THR F 2 248 ? 205.721 211.589 296.683 1.00 59.50 248 THR F O 1
ATOM 17585 N N . ASP F 2 249 ? 207.377 210.166 297.262 1.00 62.61 249 ASP F N 1
ATOM 17586 C CA . ASP F 2 249 ? 206.546 209.252 298.030 1.00 62.61 249 ASP F CA 1
ATOM 17587 C C . ASP F 2 249 ? 207.400 208.634 299.131 1.00 62.61 249 ASP F C 1
ATOM 17588 O O . ASP F 2 249 ? 208.629 208.609 299.048 1.00 62.61 249 ASP F O 1
ATOM 17593 N N . LEU F 2 250 ? 206.739 208.129 300.177 1.00 62.06 250 LEU F N 1
ATOM 17594 C CA . LEU F 2 250 ? 207.480 207.501 301.270 1.00 62.06 250 LEU F CA 1
ATOM 17595 C C . LEU F 2 250 ? 208.122 206.193 300.829 1.00 62.06 250 LEU F C 1
ATOM 17596 O O . LEU F 2 250 ? 209.211 205.836 301.301 1.00 62.06 250 LEU F O 1
ATOM 17601 N N . SER F 2 251 ? 207.458 205.455 299.936 1.00 62.34 251 SER F N 1
ATOM 17602 C CA . SER F 2 251 ? 208.087 204.282 299.343 1.00 62.34 251 SER F CA 1
ATOM 17603 C C . SER F 2 251 ? 209.323 204.675 298.552 1.00 62.34 251 SER F C 1
ATOM 17604 O O . SER F 2 251 ? 210.318 203.944 298.545 1.00 62.34 251 SER F O 1
ATOM 17607 N N . GLU F 2 252 ? 209.284 205.835 297.902 1.00 58.92 252 GLU F N 1
ATOM 17608 C CA . GLU F 2 252 ? 210.470 206.352 297.234 1.00 58.92 252 GLU F CA 1
ATOM 17609 C C . GLU F 2 252 ? 211.555 206.696 298.248 1.00 58.92 252 GLU F C 1
ATOM 17610 O O . GLU F 2 252 ? 212.742 206.447 297.999 1.00 58.92 252 GLU F O 1
ATOM 17616 N N . PHE F 2 253 ? 211.165 207.246 299.406 1.00 59.84 253 PHE F N 1
ATOM 17617 C CA . PHE F 2 253 ? 212.136 207.504 300.467 1.00 59.84 253 PHE F CA 1
ATOM 17618 C C . PHE F 2 253 ? 212.821 206.216 300.905 1.00 59.84 253 PHE F C 1
ATOM 17619 O O . PHE F 2 253 ? 214.042 206.187 301.084 1.00 59.84 253 PHE F O 1
ATOM 17627 N N . VAL F 2 254 ? 212.051 205.139 301.079 1.00 61.37 254 VAL F N 1
ATOM 17628 C CA . VAL F 2 254 ? 212.648 203.859 301.456 1.00 61.37 254 VAL F CA 1
ATOM 17629 C C . VAL F 2 254 ? 213.559 203.343 300.347 1.00 61.37 254 VAL F C 1
ATOM 17630 O O . VAL F 2 254 ? 214.671 202.870 300.610 1.00 61.37 254 VAL F O 1
ATOM 17634 N N . THR F 2 255 ? 213.110 203.432 299.093 1.00 57.21 255 THR F N 1
ATOM 17635 C CA . THR F 2 255 ? 213.865 202.833 297.997 1.00 57.21 255 THR F CA 1
ATOM 17636 C C . THR F 2 255 ? 215.204 203.533 297.784 1.00 57.21 255 THR F C 1
ATOM 17637 O O . THR F 2 255 ? 216.227 202.869 297.583 1.00 57.21 255 THR F O 1
ATOM 17641 N N . ASN F 2 256 ? 215.232 204.865 297.842 1.00 56.47 256 ASN F N 1
ATOM 17642 C CA . ASN F 2 256 ? 216.457 205.590 297.525 1.00 56.47 256 ASN F CA 1
ATOM 17643 C C . ASN F 2 256 ? 217.057 206.334 298.717 1.00 56.47 256 ASN F C 1
ATOM 17644 O O . ASN F 2 256 ? 217.864 207.246 298.521 1.00 56.47 256 ASN F O 1
ATOM 17649 N N . LEU F 2 257 ? 216.679 205.972 299.943 1.00 58.16 257 LEU F N 1
ATOM 17650 C CA . LEU F 2 257 ? 217.366 206.434 301.140 1.00 58.16 257 LEU F CA 1
ATOM 17651 C C . LEU F 2 257 ? 217.846 205.294 302.027 1.00 58.16 257 LEU F C 1
ATOM 17652 O O . LEU F 2 257 ? 218.518 205.553 303.031 1.00 58.16 257 LEU F O 1
ATOM 17657 N N . VAL F 2 258 ? 217.522 204.051 301.683 1.00 60.02 258 VAL F N 1
ATOM 17658 C CA . VAL F 2 258 ? 217.887 202.877 302.472 1.00 60.02 258 VAL F CA 1
ATOM 17659 C C . VAL F 2 258 ? 218.704 201.941 301.589 1.00 60.02 258 VAL F C 1
ATOM 17660 O O . VAL F 2 258 ? 218.144 201.014 300.983 1.00 60.02 258 VAL F O 1
ATOM 17664 N N . PRO F 2 259 ? 220.020 202.149 301.473 1.00 59.87 259 PRO F N 1
ATOM 17665 C CA . PRO F 2 259 ? 220.823 201.308 300.572 1.00 59.87 259 PRO F CA 1
ATOM 17666 C C . PRO F 2 259 ? 220.977 199.867 301.026 1.00 59.87 259 PRO F C 1
ATOM 17667 O O . PRO F 2 259 ? 221.265 199.003 300.186 1.00 59.87 259 PRO F O 1
ATOM 17671 N N . PHE F 2 260 ? 220.792 199.577 302.307 1.00 64.33 260 PHE F N 1
ATOM 17672 C CA . PHE F 2 260 ? 220.980 198.248 302.862 1.00 64.33 260 PHE F CA 1
ATOM 17673 C C . PHE F 2 260 ? 219.758 197.866 303.683 1.00 64.33 260 PHE F C 1
ATOM 17674 O O . PHE F 2 260 ? 219.085 198.743 304.230 1.00 64.33 260 PHE F O 1
ATOM 17682 N N . PRO F 2 261 ? 219.444 196.566 303.782 1.00 66.89 261 PRO F N 1
ATOM 17683 C CA . PRO F 2 261 ? 218.117 196.164 304.293 1.00 66.89 261 PRO F CA 1
ATOM 17684 C C . PRO F 2 261 ? 217.781 196.678 305.685 1.00 66.89 261 PRO F C 1
ATOM 17685 O O . PRO F 2 261 ? 216.630 197.062 305.925 1.00 66.89 261 PRO F O 1
ATOM 17689 N N . GLY F 2 262 ? 218.742 196.708 306.607 1.00 68.83 262 GLY F N 1
ATOM 17690 C CA . GLY F 2 262 ? 218.489 197.153 307.963 1.00 68.83 262 GLY F CA 1
ATOM 17691 C C . GLY F 2 262 ? 219.000 198.529 308.322 1.00 68.83 262 GLY F C 1
ATOM 17692 O O . GLY F 2 262 ? 219.083 198.846 309.517 1.00 68.83 262 GLY F O 1
ATOM 17693 N N . ASN F 2 263 ? 219.346 199.364 307.347 1.00 69.83 263 ASN F N 1
ATOM 17694 C CA . ASN F 2 263 ? 220.020 200.640 307.590 1.00 69.83 263 ASN F CA 1
ATOM 17695 C C . ASN F 2 263 ? 219.141 201.776 307.074 1.00 69.83 263 ASN F C 1
ATOM 17696 O O . ASN F 2 263 ? 219.312 202.250 305.949 1.00 69.83 263 ASN F O 1
ATOM 17701 N N . HIS F 2 264 ? 218.223 202.239 307.921 1.00 68.89 264 HIS F N 1
ATOM 17702 C CA . HIS F 2 264 ? 217.173 203.168 307.511 1.00 68.89 264 HIS F CA 1
ATOM 17703 C C . HIS F 2 264 ? 216.952 204.257 308.553 1.00 68.89 264 HIS F C 1
ATOM 17704 O O . HIS F 2 264 ? 215.811 204.590 308.891 1.00 68.89 264 HIS F O 1
ATOM 17711 N N . PHE F 2 265 ? 218.030 204.834 309.077 1.00 69.16 265 PHE F N 1
ATOM 17712 C CA . PHE F 2 265 ? 217.929 205.916 310.048 1.00 69.16 265 PHE F CA 1
ATOM 17713 C C . PHE F 2 265 ? 218.348 207.229 309.408 1.00 69.16 265 PHE F C 1
ATOM 17714 O O . PHE F 2 265 ? 219.447 207.337 308.855 1.00 69.16 265 PHE F O 1
ATOM 17722 N N . LEU F 2 266 ? 217.474 208.227 309.506 1.00 65.08 266 LEU F N 1
ATOM 17723 C CA . LEU F 2 266 ? 217.627 209.503 308.832 1.00 65.08 266 LEU F CA 1
ATOM 17724 C C . LEU F 2 266 ? 217.840 210.615 309.850 1.00 65.08 266 LEU F C 1
ATOM 17725 O O . LEU F 2 266 ? 217.448 210.509 311.015 1.00 65.08 266 LEU F O 1
ATOM 17730 N N . THR F 2 267 ? 218.474 211.689 309.391 1.00 65.35 267 THR F N 1
ATOM 17731 C CA . THR F 2 267 ? 218.506 212.957 310.104 1.00 65.35 267 THR F CA 1
ATOM 17732 C C . THR F 2 267 ? 218.136 214.070 309.136 1.00 65.35 267 THR F C 1
ATOM 17733 O O . THR F 2 267 ? 218.441 213.998 307.941 1.00 65.35 267 THR F O 1
ATOM 17737 N N . ALA F 2 268 ? 217.458 215.093 309.648 1.00 63.30 268 ALA F N 1
ATOM 17738 C CA . ALA F 2 268 ? 216.834 216.093 308.799 1.00 63.30 268 ALA F CA 1
ATOM 17739 C C . ALA F 2 268 ? 217.213 217.499 309.236 1.00 63.30 268 ALA F C 1
ATOM 17740 O O . ALA F 2 268 ? 217.583 217.730 310.389 1.00 63.30 268 ALA F O 1
ATOM 17742 N N . SER F 2 269 ? 217.133 218.425 308.286 1.00 63.73 269 SER F N 1
ATOM 17743 C CA . SER F 2 269 ? 217.355 219.844 308.524 1.00 63.73 269 SER F CA 1
ATOM 17744 C C . SER F 2 269 ? 216.322 220.652 307.757 1.00 63.73 269 SER F C 1
ATOM 17745 O O . SER F 2 269 ? 216.012 220.338 306.606 1.00 63.73 269 SER F O 1
ATOM 17748 N N . PHE F 2 270 ? 215.799 221.697 308.393 1.00 62.98 270 PHE F N 1
ATOM 17749 C CA . PHE F 2 270 ? 214.852 222.603 307.761 1.00 62.98 270 PHE F CA 1
ATOM 17750 C C . PHE F 2 270 ? 215.462 223.994 307.667 1.00 62.98 270 PHE F C 1
ATOM 17751 O O . PHE F 2 270 ? 216.101 224.470 308.610 1.00 62.98 270 PHE F O 1
ATOM 17759 N N . ALA F 2 271 ? 215.260 224.637 306.522 1.00 63.84 271 ALA F N 1
ATOM 17760 C CA . ALA F 2 271 ? 215.718 225.990 306.265 1.00 63.84 271 ALA F CA 1
ATOM 17761 C C . ALA F 2 271 ? 214.598 226.781 305.610 1.00 63.84 271 ALA F C 1
ATOM 17762 O O . ALA F 2 271 ? 213.778 226.205 304.892 1.00 63.84 271 ALA F O 1
ATOM 17764 N N . PRO F 2 272 ? 214.537 228.106 305.828 1.00 70.39 272 PRO F N 1
ATOM 17765 C CA . PRO F 2 272 ? 215.431 228.909 306.668 1.00 70.39 272 PRO F CA 1
ATOM 17766 C C . PRO F 2 272 ? 215.054 228.890 308.145 1.00 70.39 272 PRO F C 1
ATOM 17767 O O . PRO F 2 272 ? 213.930 228.534 308.502 1.00 70.39 272 PRO F O 1
ATOM 17771 N N . MET F 2 273 ? 216.002 229.271 308.992 1.00 81.71 273 MET F N 1
ATOM 17772 C CA . MET F 2 273 ? 215.772 229.342 310.427 1.00 81.71 273 MET F CA 1
ATOM 17773 C C . MET F 2 273 ? 215.780 230.792 310.897 1.00 81.71 273 MET F C 1
ATOM 17774 O O . MET F 2 273 ? 216.049 231.706 310.119 1.00 81.71 273 MET F O 1
ATOM 17779 N N . VAL F 2 282 ? 209.873 235.530 304.986 1.00 69.16 282 VAL F N 1
ATOM 17780 C CA . VAL F 2 282 ? 211.309 235.575 304.749 1.00 69.16 282 VAL F CA 1
ATOM 17781 C C . VAL F 2 282 ? 211.602 235.489 303.256 1.00 69.16 282 VAL F C 1
ATOM 17782 O O . VAL F 2 282 ? 211.469 234.427 302.648 1.00 69.16 282 VAL F O 1
ATOM 17786 N N . ARG F 2 283 ? 211.994 236.617 302.670 1.00 69.72 283 ARG F N 1
ATOM 17787 C CA . ARG F 2 283 ? 212.336 236.674 301.250 1.00 69.72 283 ARG F CA 1
ATOM 17788 C C . ARG F 2 283 ? 213.849 236.540 301.087 1.00 69.72 283 ARG F C 1
ATOM 17789 O O . ARG F 2 283 ? 214.563 237.477 300.730 1.00 69.72 283 ARG F O 1
ATOM 17797 N N . THR F 2 284 ? 214.332 235.332 301.359 1.00 73.31 284 THR F N 1
ATOM 17798 C CA . THR F 2 284 ? 215.757 235.047 301.312 1.00 73.31 284 THR F CA 1
ATOM 17799 C C . THR F 2 284 ? 216.184 234.640 299.906 1.00 73.31 284 THR F C 1
ATOM 17800 O O . THR F 2 284 ? 215.391 234.116 299.119 1.00 73.31 284 THR F O 1
ATOM 17804 N N . ASN F 2 285 ? 217.447 234.915 299.589 1.00 75.79 285 ASN F N 1
ATOM 17805 C CA . ASN F 2 285 ? 218.011 234.475 298.322 1.00 75.79 285 ASN F CA 1
ATOM 17806 C C . ASN F 2 285 ? 218.144 232.959 298.310 1.00 75.79 285 ASN F C 1
ATOM 17807 O O . ASN F 2 285 ? 218.504 232.344 299.318 1.00 75.79 285 ASN F O 1
ATOM 17812 N N . PHE F 2 286 ? 217.833 232.353 297.165 1.00 70.25 286 PHE F N 1
ATOM 17813 C CA . PHE F 2 286 ? 217.858 230.898 297.054 1.00 70.25 286 PHE F CA 1
ATOM 17814 C C . PHE F 2 286 ? 219.232 230.278 297.311 1.00 70.25 286 PHE F C 1
ATOM 17815 O O . PHE F 2 286 ? 219.287 229.210 297.933 1.00 70.25 286 PHE F O 1
ATOM 17823 N N . PRO F 2 287 ? 220.350 230.841 296.820 1.00 72.34 287 PRO F N 1
ATOM 17824 C CA . PRO F 2 287 ? 221.653 230.261 297.200 1.00 72.34 287 PRO F CA 1
ATOM 17825 C C . PRO F 2 287 ? 221.896 230.221 298.701 1.00 72.34 287 PRO F C 1
ATOM 17826 O O . PRO F 2 287 ? 222.445 229.233 299.201 1.00 72.34 287 PRO F O 1
ATOM 17830 N N . ASP F 2 288 ? 221.487 231.259 299.438 1.00 75.19 288 ASP F N 1
ATOM 17831 C CA . ASP F 2 288 ? 221.645 231.240 300.890 1.00 75.19 288 ASP F CA 1
ATOM 17832 C C . ASP F 2 288 ? 220.837 230.111 301.518 1.00 75.19 288 ASP F C 1
ATOM 17833 O O . ASP F 2 288 ? 221.345 229.376 302.377 1.00 75.19 288 ASP F O 1
ATOM 17838 N N . LEU F 2 289 ? 219.584 229.951 301.085 1.00 71.25 289 LEU F N 1
ATOM 17839 C CA . LEU F 2 289 ? 218.741 228.875 301.592 1.00 71.25 289 LEU F CA 1
ATOM 17840 C C . LEU F 2 289 ? 219.327 227.510 301.257 1.00 71.25 289 LEU F C 1
ATOM 17841 O O . LEU F 2 289 ? 219.288 226.591 302.080 1.00 71.25 289 LEU F O 1
ATOM 17846 N N . ALA F 2 290 ? 219.860 227.356 300.046 1.00 74.52 290 ALA F N 1
ATOM 17847 C CA . ALA F 2 290 ? 220.423 226.079 299.628 1.00 74.52 290 ALA F CA 1
ATOM 17848 C C . ALA F 2 290 ? 221.686 225.721 300.398 1.00 74.52 290 ALA F C 1
ATOM 17849 O O . ALA F 2 290 ? 221.865 224.557 300.772 1.00 74.52 290 ALA F O 1
ATOM 17851 N N . ARG F 2 291 ? 222.575 226.690 300.640 1.00 75.32 291 ARG F N 1
ATOM 17852 C CA . ARG F 2 291 ? 223.777 226.389 301.410 1.00 75.32 291 ARG F CA 1
ATOM 17853 C C . ARG F 2 291 ? 223.505 226.223 302.897 1.00 75.32 291 ARG F C 1
ATOM 17854 O O . ARG F 2 291 ? 224.243 225.488 303.563 1.00 75.32 291 ARG F O 1
ATOM 17862 N N . GLU F 2 292 ? 222.478 226.877 303.442 1.00 74.11 292 GLU F N 1
ATOM 17863 C CA . GLU F 2 292 ? 222.190 226.728 304.860 1.00 74.11 292 GLU F CA 1
ATOM 17864 C C . GLU F 2 292 ? 221.217 225.584 305.133 1.00 74.11 292 GLU F C 1
ATOM 17865 O O . GLU F 2 292 ? 221.089 225.158 306.285 1.00 74.11 292 GLU F O 1
ATOM 17871 N N . THR F 2 293 ? 220.590 225.028 304.091 1.00 70.15 293 THR F N 1
ATOM 17872 C CA . THR F 2 293 ? 219.789 223.816 304.251 1.00 70.15 293 THR F CA 1
ATOM 17873 C C . THR F 2 293 ? 220.669 222.615 304.570 1.00 70.15 293 THR F C 1
ATOM 17874 O O . THR F 2 293 ? 220.417 221.882 305.532 1.00 70.15 293 THR F O 1
ATOM 17878 N N . PHE F 2 294 ? 221.709 222.401 303.769 1.00 71.94 294 PHE F N 1
ATOM 17879 C CA . PHE F 2 294 ? 222.652 221.304 303.973 1.00 71.94 294 PHE F CA 1
ATOM 17880 C C . PHE F 2 294 ? 223.852 221.757 304.798 1.00 71.94 294 PHE F C 1
ATOM 17881 O O . PHE F 2 294 ? 225.004 221.559 304.419 1.00 71.94 294 PHE F O 1
ATOM 17889 N N . ALA F 2 295 ? 223.579 222.368 305.945 1.00 74.81 295 ALA F N 1
ATOM 17890 C CA . ALA F 2 295 ? 224.617 222.919 306.802 1.00 74.81 295 ALA F CA 1
ATOM 17891 C C . ALA F 2 295 ? 224.891 221.979 307.967 1.00 74.81 295 ALA F C 1
ATOM 17892 O O . ALA F 2 295 ? 223.977 221.332 308.486 1.00 74.81 295 ALA F O 1
ATOM 17894 N N . GLN F 2 296 ? 226.162 221.907 308.368 1.00 79.46 296 GLN F N 1
ATOM 17895 C CA . GLN F 2 296 ? 226.556 221.006 309.446 1.00 79.46 296 GLN F CA 1
ATOM 17896 C C . GLN F 2 296 ? 225.956 221.423 310.783 1.00 79.46 296 GLN F C 1
ATOM 17897 O O . GLN F 2 296 ? 225.681 220.567 311.631 1.00 79.46 296 GLN F O 1
ATOM 17903 N N . ASP F 2 297 ? 225.744 222.721 310.986 1.00 77.47 297 ASP F N 1
ATOM 17904 C CA . ASP F 2 297 ? 225.212 223.245 312.236 1.00 77.47 297 ASP F CA 1
ATOM 17905 C C . ASP F 2 297 ? 223.718 223.520 312.175 1.00 77.47 297 ASP F C 1
ATOM 17906 O O . ASP F 2 297 ? 223.195 224.219 313.049 1.00 77.47 297 ASP F O 1
ATOM 17911 N N . ASN F 2 298 ? 223.021 222.999 311.168 1.00 73.27 298 ASN F N 1
ATOM 17912 C CA . ASN F 2 298 ? 221.598 223.246 310.987 1.00 73.27 298 ASN F CA 1
ATOM 17913 C C . ASN F 2 298 ? 220.768 222.025 311.366 1.00 73.27 298 ASN F C 1
ATOM 17914 O O . ASN F 2 298 ? 219.679 222.185 311.929 1.00 73.27 298 ASN F O 1
ATOM 17919 N N . PHE F 2 299 ? 221.298 220.822 311.161 1.00 69.20 299 PHE F N 1
ATOM 17920 C CA . PHE F 2 299 ? 220.519 219.595 311.219 1.00 69.20 299 PHE F CA 1
ATOM 17921 C C . PHE F 2 299 ? 219.940 219.359 312.611 1.00 69.20 299 PHE F C 1
ATOM 17922 O O . PHE F 2 299 ? 220.431 219.874 313.620 1.00 69.20 299 PHE F O 1
ATOM 17930 N N . THR F 2 300 ? 218.879 218.559 312.649 1.00 69.65 300 THR F N 1
ATOM 17931 C CA . THR F 2 300 ? 218.091 218.345 313.854 1.00 69.65 300 THR F CA 1
ATOM 17932 C C . THR F 2 300 ? 218.597 217.194 314.714 1.00 69.65 300 THR F C 1
ATOM 17933 O O . THR F 2 300 ? 217.973 216.886 315.734 1.00 69.65 300 THR F O 1
ATOM 17937 N N . ALA F 2 301 ? 219.698 216.552 314.336 1.00 74.21 301 ALA F N 1
ATOM 17938 C CA . ALA F 2 301 ? 220.333 215.543 315.172 1.00 74.21 301 ALA F CA 1
ATOM 17939 C C . ALA F 2 301 ? 221.827 215.815 315.227 1.00 74.21 301 ALA F C 1
ATOM 17940 O O . ALA F 2 301 ? 222.476 215.941 314.184 1.00 74.21 301 ALA F O 1
ATOM 17942 N N . ALA F 2 302 ? 222.366 215.905 316.439 1.00 80.02 302 ALA F N 1
ATOM 17943 C CA . ALA F 2 302 ? 223.790 216.163 316.637 1.00 80.02 302 ALA F CA 1
ATOM 17944 C C . ALA F 2 302 ? 224.551 214.877 316.349 1.00 80.02 302 ALA F C 1
ATOM 17945 O O . ALA F 2 302 ? 224.778 214.059 317.243 1.00 80.02 302 ALA F O 1
ATOM 17947 N N . ILE F 2 303 ? 224.947 214.693 315.091 1.00 81.15 303 ILE F N 1
ATOM 17948 C CA . ILE F 2 303 ? 225.624 213.472 314.676 1.00 81.15 303 ILE F CA 1
ATOM 17949 C C . ILE F 2 303 ? 227.056 213.818 314.287 1.00 81.15 303 ILE F C 1
ATOM 17950 O O . ILE F 2 303 ? 227.437 214.993 314.267 1.00 81.15 303 ILE F O 1
ATOM 17955 N N . ASP F 2 304 ? 227.857 212.802 313.975 1.00 84.42 304 ASP F N 1
ATOM 17956 C CA . ASP F 2 304 ? 229.270 212.998 313.653 1.00 84.42 304 ASP F CA 1
ATOM 17957 C C . ASP F 2 304 ? 229.376 213.411 312.190 1.00 84.42 304 ASP F C 1
ATOM 17958 O O . ASP F 2 304 ? 229.062 212.633 311.286 1.00 84.42 304 ASP F O 1
ATOM 17963 N N . TRP F 2 305 ? 229.825 214.644 311.956 1.00 80.74 305 TRP F N 1
ATOM 17964 C CA . TRP F 2 305 ? 229.984 215.170 310.605 1.00 80.74 305 TRP F CA 1
ATOM 17965 C C . TRP F 2 305 ? 231.410 215.038 310.087 1.00 80.74 305 TRP F C 1
ATOM 17966 O O . TRP F 2 305 ? 231.610 214.683 308.920 1.00 80.74 305 TRP F O 1
ATOM 17977 N N . GLN F 2 306 ? 232.405 215.337 310.927 1.00 85.31 306 GLN F N 1
ATOM 17978 C CA . GLN F 2 306 ? 233.793 215.351 310.471 1.00 85.31 306 GLN F CA 1
ATOM 17979 C C . GLN F 2 306 ? 234.252 213.960 310.050 1.00 85.31 306 GLN F C 1
ATOM 17980 O O . GLN F 2 306 ? 234.797 213.781 308.954 1.00 85.31 306 GLN F O 1
ATOM 17986 N N . GLN F 2 307 ? 234.045 212.962 310.910 1.00 85.10 307 GLN F N 1
ATOM 17987 C CA . GLN F 2 307 ? 234.394 211.597 310.542 1.00 85.10 307 GLN F CA 1
ATOM 17988 C C . GLN F 2 307 ? 233.337 210.987 309.632 1.00 85.10 307 GLN F C 1
ATOM 17989 O O . GLN F 2 307 ? 233.655 210.133 308.796 1.00 85.10 307 GLN F O 1
ATOM 17995 N N . GLY F 2 308 ? 232.083 211.418 309.769 1.00 81.53 308 GLY F N 1
ATOM 17996 C CA . GLY F 2 308 ? 230.999 210.809 309.034 1.00 81.53 308 GLY F CA 1
ATOM 17997 C C . GLY F 2 308 ? 230.877 211.308 307.606 1.00 81.53 308 GLY F C 1
ATOM 17998 O O . GLY F 2 308 ? 231.398 212.357 307.229 1.00 81.53 308 GLY F O 1
ATOM 17999 N N . VAL F 2 309 ? 230.162 210.523 306.798 1.00 78.03 309 VAL F N 1
ATOM 18000 C CA . VAL F 2 309 ? 229.904 210.847 305.400 1.00 78.03 309 VAL F CA 1
ATOM 18001 C C . VAL F 2 309 ? 228.434 210.577 305.096 1.00 78.03 309 VAL F C 1
ATOM 18002 O O . VAL F 2 309 ? 227.737 209.880 305.833 1.00 78.03 309 VAL F O 1
ATOM 18006 N N . TYR F 2 310 ? 227.977 211.128 303.975 1.00 75.64 310 TYR F N 1
ATOM 18007 C CA . TYR F 2 310 ? 226.590 211.002 303.551 1.00 75.64 310 TYR F CA 1
ATOM 18008 C C . TYR F 2 310 ? 226.408 209.691 302.794 1.00 75.64 310 TYR F C 1
ATOM 18009 O O . TYR F 2 310 ? 227.222 209.352 301.931 1.00 75.64 310 TYR F O 1
ATOM 18018 N N . LEU F 2 311 ? 225.340 208.956 303.115 1.00 71.23 311 LEU F N 1
ATOM 18019 C CA . LEU F 2 311 ? 224.973 207.811 302.286 1.00 71.23 311 LEU F CA 1
ATOM 18020 C C . LEU F 2 311 ? 223.932 208.203 301.249 1.00 71.23 311 LEU F C 1
ATOM 18021 O O . LEU F 2 311 ? 224.125 207.980 300.049 1.00 71.23 311 LEU F O 1
ATOM 18026 N N . ALA F 2 312 ? 222.817 208.782 301.692 1.00 63.45 312 ALA F N 1
ATOM 18027 C CA . ALA F 2 312 ? 221.739 209.099 300.756 1.00 63.45 312 ALA F CA 1
ATOM 18028 C C . ALA F 2 312 ? 221.050 210.377 301.199 1.00 63.45 312 ALA F C 1
ATOM 18029 O O . ALA F 2 312 ? 220.462 210.419 302.281 1.00 63.45 312 ALA F O 1
ATOM 18031 N N . ALA F 2 313 ? 221.100 211.403 300.357 1.00 58.98 313 ALA F N 1
ATOM 18032 C CA . ALA F 2 313 ? 220.533 212.707 300.669 1.00 58.98 313 ALA F CA 1
ATOM 18033 C C . ALA F 2 313 ? 219.239 212.909 299.894 1.00 58.98 313 ALA F C 1
ATOM 18034 O O . ALA F 2 313 ? 219.142 212.510 298.732 1.00 58.98 313 ALA F O 1
ATOM 18036 N N . SER F 2 314 ? 218.249 213.519 300.541 1.00 53.77 314 SER F N 1
ATOM 18037 C CA . SER F 2 314 ? 217.006 213.921 299.897 1.00 53.77 314 SER F CA 1
ATOM 18038 C C . SER F 2 314 ? 216.801 215.413 300.130 1.00 53.77 314 SER F C 1
ATOM 18039 O O . SER F 2 314 ? 216.707 215.858 301.278 1.00 53.77 314 SER F O 1
ATOM 18042 N N . ALA F 2 315 ? 216.733 216.173 299.044 1.00 50.50 315 ALA F N 1
ATOM 18043 C CA . ALA F 2 315 ? 216.571 217.625 299.078 1.00 50.50 315 ALA F CA 1
ATOM 18044 C C . ALA F 2 315 ? 215.164 217.961 298.596 1.00 50.50 315 ALA F C 1
ATOM 18045 O O . ALA F 2 315 ? 214.855 217.841 297.407 1.00 50.50 315 ALA F O 1
ATOM 18047 N N . LEU F 2 316 ? 214.315 218.385 299.525 1.00 50.99 316 LEU F N 1
ATOM 18048 C CA . LEU F 2 316 ? 212.920 218.705 299.243 1.00 50.99 316 LEU F CA 1
ATOM 18049 C C . LEU F 2 316 ? 212.751 220.215 299.374 1.00 50.99 316 LEU F C 1
ATOM 18050 O O . LEU F 2 316 ? 212.707 220.747 300.485 1.00 50.99 316 LEU F O 1
ATOM 18055 N N . PHE F 2 317 ? 212.666 220.905 298.244 1.00 54.34 317 PHE F N 1
ATOM 18056 C CA . PHE F 2 317 ? 212.471 222.345 298.240 1.00 54.34 317 PHE F CA 1
ATOM 18057 C C . PHE F 2 317 ? 211.022 222.678 297.910 1.00 54.34 317 PHE F C 1
ATOM 18058 O O . PHE F 2 317 ? 210.387 222.027 297.077 1.00 54.34 317 PHE F O 1
ATOM 18066 N N . ARG F 2 318 ? 210.502 223.703 298.580 1.00 61.43 318 ARG F N 1
ATOM 18067 C CA . ARG F 2 318 ? 209.090 224.033 298.483 1.00 61.43 318 ARG F CA 1
ATOM 18068 C C . ARG F 2 318 ? 208.908 225.542 298.573 1.00 61.43 318 ARG F C 1
ATOM 18069 O O . ARG F 2 318 ? 209.698 226.247 299.207 1.00 61.43 318 ARG F O 1
ATOM 18077 N N . GLY F 2 319 ? 207.859 226.026 297.915 1.00 62.39 319 GLY F N 1
ATOM 18078 C CA . GLY F 2 319 ? 207.523 227.436 297.921 1.00 62.39 319 GLY F CA 1
ATOM 18079 C C . GLY F 2 319 ? 207.820 228.153 296.621 1.00 62.39 319 GLY F C 1
ATOM 18080 O O . GLY F 2 319 ? 207.340 227.755 295.555 1.00 62.39 319 GLY F O 1
ATOM 18081 N N . ASP F 2 320 ? 208.615 229.219 296.702 1.00 64.94 320 ASP F N 1
ATOM 18082 C CA . ASP F 2 320 ? 209.009 230.024 295.547 1.00 64.94 320 ASP F CA 1
ATOM 18083 C C . ASP F 2 320 ? 210.308 229.485 294.940 1.00 64.94 320 ASP F C 1
ATOM 18084 O O . ASP F 2 320 ? 211.078 230.171 294.262 1.00 64.94 320 ASP F O 1
ATOM 18089 N N . VAL F 2 321 ? 210.554 228.198 295.165 1.00 62.52 321 VAL F N 1
ATOM 18090 C CA . VAL F 2 321 ? 211.784 227.547 294.735 1.00 62.52 321 VAL F CA 1
ATOM 18091 C C . VAL F 2 321 ? 211.831 227.496 293.215 1.00 62.52 321 VAL F C 1
ATOM 18092 O O . VAL F 2 321 ? 210.796 227.409 292.542 1.00 62.52 321 VAL F O 1
ATOM 18096 N N . LYS F 2 322 ? 213.039 227.567 292.668 1.00 61.38 322 LYS F N 1
ATOM 18097 C CA . LYS F 2 322 ? 213.245 227.696 291.235 1.00 61.38 322 LYS F CA 1
ATOM 18098 C C . LYS F 2 322 ? 214.107 226.547 290.733 1.00 61.38 322 LYS F C 1
ATOM 18099 O O . LYS F 2 322 ? 215.115 226.204 291.354 1.00 61.38 322 LYS F O 1
ATOM 18105 N N . ALA F 2 323 ? 213.717 225.984 289.585 1.00 59.62 323 ALA F N 1
ATOM 18106 C CA . ALA F 2 323 ? 214.313 224.737 289.110 1.00 59.62 323 ALA F CA 1
ATOM 18107 C C . ALA F 2 323 ? 215.811 224.871 288.867 1.00 59.62 323 ALA F C 1
ATOM 18108 O O . ALA F 2 323 ? 216.601 224.064 289.376 1.00 59.62 323 ALA F O 1
ATOM 18110 N N . LYS F 2 324 ? 216.226 225.876 288.093 1.00 63.47 324 LYS F N 1
ATOM 18111 C CA . LYS F 2 324 ? 217.654 226.039 287.848 1.00 63.47 324 LYS F CA 1
ATOM 18112 C C . LYS F 2 324 ? 218.367 226.476 289.119 1.00 63.47 324 LYS F C 1
ATOM 18113 O O . LYS F 2 324 ? 219.535 226.143 289.327 1.00 63.47 324 LYS F O 1
ATOM 18119 N N . ASP F 2 325 ? 217.669 227.195 289.999 1.00 65.07 325 ASP F N 1
ATOM 18120 C CA . ASP F 2 325 ? 218.250 227.529 291.295 1.00 65.07 325 ASP F CA 1
ATOM 18121 C C . ASP F 2 325 ? 218.439 226.284 292.155 1.00 65.07 325 ASP F C 1
ATOM 18122 O O . ASP F 2 325 ? 219.425 226.179 292.895 1.00 65.07 325 ASP F O 1
ATOM 18127 N N . VAL F 2 326 ? 217.506 225.331 292.079 1.00 64.67 326 VAL F N 1
ATOM 18128 C CA . VAL F 2 326 ? 217.683 224.064 292.785 1.00 64.67 326 VAL F CA 1
ATOM 18129 C C . VAL F 2 326 ? 218.871 223.298 292.215 1.00 64.67 326 VAL F C 1
ATOM 18130 O O . VAL F 2 326 ? 219.688 222.743 292.958 1.00 64.67 326 VAL F O 1
ATOM 18134 N N . ASP F 2 327 ? 218.986 223.254 290.888 1.00 67.01 327 ASP F N 1
ATOM 18135 C CA . ASP F 2 327 ? 220.010 222.422 290.269 1.00 67.01 327 ASP F CA 1
ATOM 18136 C C . ASP F 2 327 ? 221.350 223.133 290.105 1.00 67.01 327 ASP F C 1
ATOM 18137 O O . ASP F 2 327 ? 222.309 222.513 289.637 1.00 67.01 327 ASP F O 1
ATOM 18142 N N . GLU F 2 328 ? 221.438 224.409 290.475 1.00 72.86 328 GLU F N 1
ATOM 18143 C CA . GLU F 2 328 ? 222.673 225.171 290.364 1.00 72.86 328 GLU F CA 1
ATOM 18144 C C . GLU F 2 328 ? 223.319 225.434 291.720 1.00 72.86 328 GLU F C 1
ATOM 18145 O O . GLU F 2 328 ? 224.258 226.230 291.804 1.00 72.86 328 GLU F O 1
ATOM 18151 N N . ASN F 2 329 ? 222.861 224.764 292.775 1.00 75.13 329 ASN F N 1
ATOM 18152 C CA . ASN F 2 329 ? 223.419 224.961 294.108 1.00 75.13 329 ASN F CA 1
ATOM 18153 C C . ASN F 2 329 ? 224.567 223.986 294.341 1.00 75.13 329 ASN F C 1
ATOM 18154 O O . ASN F 2 329 ? 224.796 223.533 295.467 1.00 75.13 329 ASN F O 1
ATOM 18159 N N . MET F 2 330 ? 225.288 223.659 293.266 1.00 78.31 330 MET F N 1
ATOM 18160 C CA . MET F 2 330 ? 226.296 222.608 293.286 1.00 78.31 330 MET F CA 1
ATOM 18161 C C . MET F 2 330 ? 227.505 222.958 294.143 1.00 78.31 330 MET F C 1
ATOM 18162 O O . MET F 2 330 ? 228.341 222.079 294.390 1.00 78.31 330 MET F O 1
ATOM 18167 N N . ALA F 2 331 ? 227.640 224.218 294.570 1.00 83.31 331 ALA F N 1
ATOM 18168 C CA . ALA F 2 331 ? 228.795 224.618 295.369 1.00 83.31 331 ALA F CA 1
ATOM 18169 C C . ALA F 2 331 ? 228.800 223.932 296.729 1.00 83.31 331 ALA F C 1
ATOM 18170 O O . ALA F 2 331 ? 229.845 223.456 297.188 1.00 83.31 331 ALA F O 1
ATOM 18172 N N . THR F 2 332 ? 227.642 223.868 297.391 1.00 83.78 332 THR F N 1
ATOM 18173 C CA . THR F 2 332 ? 227.570 223.202 298.687 1.00 83.78 332 THR F CA 1
ATOM 18174 C C . THR F 2 332 ? 227.714 221.690 298.563 1.00 83.78 332 THR F C 1
ATOM 18175 O O . THR F 2 332 ? 227.997 221.022 299.563 1.00 83.78 332 THR F O 1
ATOM 18179 N N . ILE F 2 333 ? 227.536 221.142 297.361 1.00 78.35 333 ILE F N 1
ATOM 18180 C CA . ILE F 2 333 ? 227.715 219.712 297.150 1.00 78.35 333 ILE F CA 1
ATOM 18181 C C . ILE F 2 333 ? 229.177 219.387 296.878 1.00 78.35 333 ILE F C 1
ATOM 18182 O O . ILE F 2 333 ? 229.732 218.440 297.446 1.00 78.35 333 ILE F O 1
ATOM 18187 N N . ARG F 2 334 ? 229.822 220.170 296.013 1.00 83.97 334 ARG F N 1
ATOM 18188 C CA . ARG F 2 334 ? 231.215 219.912 295.669 1.00 83.97 334 ARG F CA 1
ATOM 18189 C C . ARG F 2 334 ? 232.183 220.496 296.690 1.00 83.97 334 ARG F C 1
ATOM 18190 O O . ARG F 2 334 ? 233.388 220.240 296.597 1.00 83.97 334 ARG F O 1
ATOM 18198 N N . LYS F 2 335 ? 231.690 221.275 297.652 1.00 86.73 335 LYS F N 1
ATOM 18199 C CA . LYS F 2 335 ? 232.536 221.896 298.662 1.00 86.73 335 LYS F CA 1
ATOM 18200 C C . LYS F 2 335 ? 232.255 221.384 300.070 1.00 86.73 335 LYS F C 1
ATOM 18201 O O . LYS F 2 335 ? 233.187 221.007 300.787 1.00 86.73 335 LYS F O 1
ATOM 18207 N N . SER F 2 336 ? 230.988 221.358 300.484 1.00 86.47 336 SER F N 1
ATOM 18208 C CA . SER F 2 336 ? 230.634 220.999 301.853 1.00 86.47 336 SER F CA 1
ATOM 18209 C C . SER F 2 336 ? 230.146 219.564 302.000 1.00 86.47 336 SER F C 1
ATOM 18210 O O . SER F 2 336 ? 230.500 218.897 302.978 1.00 86.47 336 SER F O 1
ATOM 18213 N N . LEU F 2 337 ? 229.342 219.067 301.062 1.00 81.73 337 LEU F N 1
ATOM 18214 C CA . LEU F 2 337 ? 228.831 217.706 301.172 1.00 81.73 337 LEU F CA 1
ATOM 18215 C C . LEU F 2 337 ? 229.929 216.698 300.861 1.00 81.73 337 LEU F C 1
ATOM 18216 O O . LEU F 2 337 ? 230.633 216.818 299.854 1.00 81.73 337 LEU F O 1
ATOM 18221 N N . ASN F 2 338 ? 230.072 215.701 301.732 1.00 79.91 338 ASN F N 1
ATOM 18222 C CA . ASN F 2 338 ? 231.061 214.640 301.578 1.00 79.91 338 ASN F CA 1
ATOM 18223 C C . ASN F 2 338 ? 230.315 213.329 301.367 1.00 79.91 338 ASN F C 1
ATOM 18224 O O . ASN F 2 338 ? 229.561 212.890 302.241 1.00 79.91 338 ASN F O 1
ATOM 18229 N N . TYR F 2 339 ? 230.530 212.707 300.214 1.00 77.33 339 TYR F N 1
ATOM 18230 C CA . TYR F 2 339 ? 229.827 211.485 299.862 1.00 77.33 339 TYR F CA 1
ATOM 18231 C C . TYR F 2 339 ? 230.720 210.264 300.063 1.00 77.33 339 TYR F C 1
ATOM 18232 O O . TYR F 2 339 ? 231.945 210.359 300.170 1.00 77.33 339 TYR F O 1
ATOM 18241 N N . ALA F 2 340 ? 230.081 209.100 300.115 1.00 77.31 340 ALA F N 1
ATOM 18242 C CA . ALA F 2 340 ? 230.790 207.848 300.307 1.00 77.31 340 ALA F CA 1
ATOM 18243 C C . ALA F 2 340 ? 231.431 207.389 299.000 1.00 77.31 340 ALA F C 1
ATOM 18244 O O . ALA F 2 340 ? 231.211 207.967 297.932 1.00 77.31 340 ALA F O 1
ATOM 18246 N N . SER F 2 341 ? 232.240 206.334 299.101 1.00 76.68 341 SER F N 1
ATOM 18247 C CA . SER F 2 341 ? 232.961 205.829 297.937 1.00 76.68 341 SER F CA 1
ATOM 18248 C C . SER F 2 341 ? 232.033 205.246 296.880 1.00 76.68 341 SER F C 1
ATOM 18249 O O . SER F 2 341 ? 232.367 205.287 295.692 1.00 76.68 341 SER F O 1
ATOM 18252 N N . TYR F 2 342 ? 230.881 204.712 297.279 1.00 73.18 342 TYR F N 1
ATOM 18253 C CA . TYR F 2 342 ? 229.957 204.072 296.354 1.00 73.18 342 TYR F CA 1
ATOM 18254 C C . TYR F 2 342 ? 228.908 205.025 295.797 1.00 73.18 342 TYR F C 1
ATOM 18255 O O . TYR F 2 342 ? 227.949 204.567 295.167 1.00 73.18 342 TYR F O 1
ATOM 18264 N N . MET F 2 343 ? 229.059 206.328 296.011 1.00 75.38 343 MET F N 1
ATOM 18265 C CA . MET F 2 343 ? 228.044 207.235 295.515 1.00 75.38 343 MET F CA 1
ATOM 18266 C C . MET F 2 343 ? 228.656 208.225 294.531 1.00 75.38 343 MET F C 1
ATOM 18267 O O . MET F 2 343 ? 229.704 208.814 294.818 1.00 75.38 343 MET F O 1
ATOM 18272 N N . PRO F 2 344 ? 228.036 208.421 293.368 1.00 72.42 344 PRO F N 1
ATOM 18273 C CA . PRO F 2 344 ? 228.623 209.306 292.355 1.00 72.42 344 PRO F CA 1
ATOM 18274 C C . PRO F 2 344 ? 228.656 210.756 292.809 1.00 72.42 344 PRO F C 1
ATOM 18275 O O . PRO F 2 344 ? 227.848 211.194 293.632 1.00 72.42 344 PRO F O 1
ATOM 18279 N N . ALA F 2 345 ? 229.623 211.500 292.263 1.00 72.74 345 ALA F N 1
ATOM 18280 C CA . ALA F 2 345 ? 229.790 212.902 292.635 1.00 72.74 345 ALA F CA 1
ATOM 18281 C C . ALA F 2 345 ? 228.585 213.741 292.235 1.00 72.74 345 ALA F C 1
ATOM 18282 O O . ALA F 2 345 ? 228.159 214.618 292.996 1.00 72.74 345 ALA F O 1
ATOM 18284 N N . SER F 2 346 ? 228.025 213.495 291.052 1.00 66.29 346 SER F N 1
ATOM 18285 C CA . SER F 2 346 ? 226.809 214.172 290.629 1.00 66.29 346 SER F CA 1
ATOM 18286 C C . SER F 2 346 ? 225.557 213.554 291.227 1.00 66.29 346 SER F C 1
ATOM 18287 O O . SER F 2 346 ? 224.508 214.207 291.240 1.00 66.29 346 SER F O 1
ATOM 18290 N N . GLY F 2 347 ? 225.644 212.331 291.726 1.00 68.21 347 GLY F N 1
ATOM 18291 C CA . GLY F 2 347 ? 224.535 211.667 292.372 1.00 68.21 347 GLY F CA 1
ATOM 18292 C C . GLY F 2 347 ? 224.549 211.886 293.865 1.00 68.21 347 GLY F C 1
ATOM 18293 O O . GLY F 2 347 ? 225.167 212.825 294.376 1.00 68.21 347 GLY F O 1
ATOM 18294 N N . GLY F 2 348 ? 223.866 210.999 294.578 1.00 66.66 348 GLY F N 1
ATOM 18295 C CA . GLY F 2 348 ? 223.763 211.160 296.009 1.00 66.66 348 GLY F CA 1
ATOM 18296 C C . GLY F 2 348 ? 222.714 212.146 296.455 1.00 66.66 348 GLY F C 1
ATOM 18297 O O . GLY F 2 348 ? 222.585 212.382 297.658 1.00 66.66 348 GLY F O 1
ATOM 18298 N N . LEU F 2 349 ? 221.954 212.723 295.529 1.00 59.38 349 LEU F N 1
ATOM 18299 C CA . LEU F 2 349 ? 220.872 213.635 295.868 1.00 59.38 349 LEU F CA 1
ATOM 18300 C C . LEU F 2 349 ? 219.570 213.137 295.265 1.00 59.38 349 LEU F C 1
ATOM 18301 O O . LEU F 2 349 ? 219.544 212.660 294.128 1.00 59.38 349 LEU F O 1
ATOM 18306 N N . LYS F 2 350 ? 218.510 213.221 296.047 1.00 51.84 350 LYS F N 1
ATOM 18307 C CA . LYS F 2 350 ? 217.162 212.819 295.667 1.00 51.84 350 LYS F CA 1
ATOM 18308 C C . LYS F 2 350 ? 216.283 214.057 295.792 1.00 51.84 350 LYS F C 1
ATOM 18309 O O . LYS F 2 350 ? 215.954 214.486 296.897 1.00 51.84 350 LYS F O 1
ATOM 18315 N N . LEU F 2 351 ? 215.894 214.621 294.658 1.00 47.82 351 LEU F N 1
ATOM 18316 C CA . LEU F 2 351 ? 215.325 215.958 294.641 1.00 47.82 351 LEU F CA 1
ATOM 18317 C C . LEU F 2 351 ? 213.804 215.931 294.570 1.00 47.82 351 LEU F C 1
ATOM 18318 O O . LEU F 2 351 ? 213.198 215.019 294.002 1.00 47.82 351 LEU F O 1
ATOM 18323 N N . GLY F 2 352 ? 213.195 216.952 295.169 1.00 47.29 352 GLY F N 1
ATOM 18324 C CA . GLY F 2 352 ? 211.759 217.137 295.109 1.00 47.29 352 GLY F CA 1
ATOM 18325 C C . GLY F 2 352 ? 211.350 218.598 295.141 1.00 47.29 352 GLY F C 1
ATOM 18326 O O . GLY F 2 352 ? 211.949 219.388 295.876 1.00 47.29 352 GLY F O 1
ATOM 18327 N N . TYR F 2 353 ? 210.338 218.975 294.356 1.00 53.59 353 TYR F N 1
ATOM 18328 C CA . TYR F 2 353 ? 209.859 220.349 294.273 1.00 53.59 353 TYR F CA 1
ATOM 18329 C C . TYR F 2 353 ? 208.399 220.402 294.701 1.00 53.59 353 TYR F C 1
ATOM 18330 O O . TYR F 2 353 ? 207.608 219.522 294.346 1.00 53.59 353 TYR F O 1
ATOM 18339 N N . ALA F 2 354 ? 208.044 221.431 295.469 1.00 57.72 354 ALA F N 1
ATOM 18340 C CA . ALA F 2 354 ? 206.660 221.674 295.853 1.00 57.72 354 ALA F CA 1
ATOM 18341 C C . ALA F 2 354 ? 206.337 223.158 295.733 1.00 57.72 354 ALA F C 1
ATOM 18342 O O . ALA F 2 354 ? 207.192 224.015 295.962 1.00 57.72 354 ALA F O 1
ATOM 18344 N N . GLU F 2 355 ? 205.084 223.461 295.380 1.00 62.44 355 GLU F N 1
ATOM 18345 C CA . GLU F 2 355 ? 204.677 224.855 295.234 1.00 62.44 355 GLU F CA 1
ATOM 18346 C C . GLU F 2 355 ? 204.507 225.579 296.564 1.00 62.44 355 GLU F C 1
ATOM 18347 O O . GLU F 2 355 ? 204.636 226.807 296.599 1.00 62.44 355 GLU F O 1
ATOM 18353 N N . THR F 2 356 ? 204.215 224.864 297.647 1.00 61.93 356 THR F N 1
ATOM 18354 C CA . THR F 2 356 ? 203.780 225.485 298.890 1.00 61.93 356 THR F CA 1
ATOM 18355 C C . THR F 2 356 ? 204.819 225.294 299.986 1.00 61.93 356 THR F C 1
ATOM 18356 O O . THR F 2 356 ? 205.250 224.170 300.261 1.00 61.93 356 THR F O 1
ATOM 18360 N N . ALA F 2 357 ? 205.205 226.399 300.608 1.00 63.70 357 ALA F N 1
ATOM 18361 C CA . ALA F 2 357 ? 206.084 226.448 301.762 1.00 63.70 357 ALA F CA 1
ATOM 18362 C C . ALA F 2 357 ? 205.294 226.930 302.972 1.00 63.70 357 ALA F C 1
ATOM 18363 O O . ALA F 2 357 ? 204.224 227.533 302.820 1.00 63.70 357 ALA F O 1
ATOM 18365 N N . PRO F 2 358 ? 205.771 226.658 304.190 1.00 67.29 358 PRO F N 1
ATOM 18366 C CA . PRO F 2 358 ? 205.077 227.174 305.377 1.00 67.29 358 PRO F CA 1
ATOM 18367 C C . PRO F 2 358 ? 205.031 228.695 305.383 1.00 67.29 358 PRO F C 1
ATOM 18368 O O . PRO F 2 358 ? 205.917 229.369 304.850 1.00 67.29 358 PRO F O 1
ATOM 18372 N N . GLU F 2 359 ? 203.971 229.228 305.987 1.00 72.55 359 GLU F N 1
ATOM 18373 C CA . GLU F 2 359 ? 203.734 230.665 305.984 1.00 72.55 359 GLU F CA 1
ATOM 18374 C C . GLU F 2 359 ? 204.833 231.405 306.736 1.00 72.55 359 GLU F C 1
ATOM 18375 O O . GLU F 2 359 ? 205.376 230.921 307.733 1.00 72.55 359 GLU F O 1
ATOM 18381 N N . GLY F 2 360 ? 205.156 232.597 306.240 1.00 68.26 360 GLY F N 1
ATOM 18382 C CA . GLY F 2 360 ? 206.315 233.333 306.685 1.00 68.26 360 GLY F CA 1
ATOM 18383 C C . GLY F 2 360 ? 207.581 233.007 305.928 1.00 68.26 360 GLY F C 1
ATOM 18384 O O . GLY F 2 360 ? 208.542 233.785 305.991 1.00 68.26 360 GLY F O 1
ATOM 18385 N N . PHE F 2 361 ? 207.606 231.887 305.207 1.00 68.64 361 PHE F N 1
ATOM 18386 C CA . PHE F 2 361 ? 208.747 231.469 304.402 1.00 68.64 361 PHE F CA 1
ATOM 18387 C C . PHE F 2 361 ? 208.308 231.427 302.947 1.00 68.64 361 PHE F C 1
ATOM 18388 O O . PHE F 2 361 ? 207.503 230.569 302.566 1.00 68.64 361 PHE F O 1
ATOM 18396 N N . ALA F 2 362 ? 208.820 232.360 302.141 1.00 65.47 362 ALA F N 1
ATOM 18397 C CA . ALA F 2 362 ? 208.521 232.346 300.712 1.00 65.47 362 ALA F CA 1
ATOM 18398 C C . ALA F 2 362 ? 209.094 231.099 300.051 1.00 65.47 362 ALA F C 1
ATOM 18399 O O . ALA F 2 362 ? 208.456 230.491 299.183 1.00 65.47 362 ALA F O 1
ATOM 18401 N N . SER F 2 363 ? 210.300 230.708 300.450 1.00 63.47 363 SER F N 1
ATOM 18402 C CA . SER F 2 363 ? 210.919 229.468 300.013 1.00 63.47 363 SER F CA 1
ATOM 18403 C C . SER F 2 363 ? 211.449 228.746 301.239 1.00 63.47 363 SER F C 1
ATOM 18404 O O . SER F 2 363 ? 211.786 229.384 302.241 1.00 63.47 363 SER F O 1
ATOM 18407 N N . SER F 2 364 ? 211.511 227.419 301.166 1.00 62.33 364 SER F N 1
ATOM 18408 C CA . SER F 2 364 ? 212.057 226.628 302.256 1.00 62.33 364 SER F CA 1
ATOM 18409 C C . SER F 2 364 ? 212.552 225.296 301.713 1.00 62.33 364 SER F C 1
ATOM 18410 O O . SER F 2 364 ? 212.207 224.883 300.603 1.00 62.33 364 SER F O 1
ATOM 18413 N N . GLY F 2 365 ? 213.387 224.640 302.503 1.00 57.32 365 GLY F N 1
ATOM 18414 C CA . GLY F 2 365 ? 214.029 223.412 302.073 1.00 57.32 365 GLY F CA 1
ATOM 18415 C C . GLY F 2 365 ? 214.230 222.459 303.230 1.00 57.32 365 GLY F C 1
ATOM 18416 O O . GLY F 2 365 ? 214.410 222.866 304.380 1.00 57.32 365 GLY F O 1
ATOM 18417 N N . LEU F 2 366 ? 214.195 221.169 302.905 1.00 56.87 366 LEU F N 1
ATOM 18418 C CA . LEU F 2 366 ? 214.420 220.101 303.865 1.00 56.87 366 LEU F CA 1
ATOM 18419 C C . LEU F 2 366 ? 215.491 219.165 303.329 1.00 56.87 366 LEU F C 1
ATOM 18420 O O . LEU F 2 366 ? 215.470 218.788 302.154 1.00 56.87 366 LEU F O 1
ATOM 18425 N N . ALA F 2 367 ? 216.428 218.799 304.195 1.00 57.96 367 ALA F N 1
ATOM 18426 C CA . ALA F 2 367 ? 217.461 217.819 303.879 1.00 57.96 367 ALA F CA 1
ATOM 18427 C C . ALA F 2 367 ? 217.238 216.601 304.765 1.00 57.96 367 ALA F C 1
ATOM 18428 O O . ALA F 2 367 ? 217.379 216.688 305.988 1.00 57.96 367 ALA F O 1
ATOM 18430 N N . LEU F 2 368 ? 216.870 215.480 304.147 1.00 56.26 368 LEU F N 1
ATOM 18431 C CA . LEU F 2 368 ? 216.675 214.198 304.821 1.00 56.26 368 LEU F CA 1
ATOM 18432 C C . LEU F 2 368 ? 217.795 213.272 304.368 1.00 56.26 368 LEU F C 1
ATOM 18433 O O . LEU F 2 368 ? 217.760 212.756 303.250 1.00 56.26 368 LEU F O 1
ATOM 18438 N N . VAL F 2 369 ? 218.798 213.062 305.214 1.00 62.82 369 VAL F N 1
ATOM 18439 C CA . VAL F 2 369 ? 219.967 212.285 304.827 1.00 62.82 369 VAL F CA 1
ATOM 18440 C C . VAL F 2 369 ? 220.069 211.053 305.717 1.00 62.82 369 VAL F C 1
ATOM 18441 O O . VAL F 2 369 ? 219.927 211.141 306.943 1.00 62.82 369 VAL F O 1
ATOM 18445 N N . ASN F 2 370 ? 220.249 209.896 305.089 1.00 67.60 370 ASN F N 1
ATOM 18446 C CA . ASN F 2 370 ? 220.737 208.720 305.791 1.00 67.60 370 ASN F CA 1
ATOM 18447 C C . ASN F 2 370 ? 222.259 208.790 305.780 1.00 67.60 370 ASN F C 1
ATOM 18448 O O . ASN F 2 370 ? 222.868 208.903 304.707 1.00 67.60 370 ASN F O 1
ATOM 18453 N N . HIS F 2 371 ? 222.858 208.736 306.972 1.00 75.81 371 HIS F N 1
ATOM 18454 C CA . HIS F 2 371 ? 224.227 209.169 307.211 1.00 75.81 371 HIS F CA 1
ATOM 18455 C C . HIS F 2 371 ? 224.938 208.173 308.118 1.00 75.81 371 HIS F C 1
ATOM 18456 O O . HIS F 2 371 ? 224.300 207.440 308.879 1.00 75.81 371 HIS F O 1
ATOM 18463 N N . THR F 2 372 ? 226.272 208.149 308.028 1.00 78.38 372 THR F N 1
ATOM 18464 C CA . THR F 2 372 ? 227.072 207.330 308.934 1.00 78.38 372 THR F CA 1
ATOM 18465 C C . THR F 2 372 ? 227.102 207.881 310.353 1.00 78.38 372 THR F C 1
ATOM 18466 O O . THR F 2 372 ? 226.936 207.111 311.306 1.00 78.38 372 THR F O 1
ATOM 18470 N N . GLY F 2 373 ? 227.300 209.195 310.511 1.00 80.97 373 GLY F N 1
ATOM 18471 C CA . GLY F 2 373 ? 227.535 209.776 311.821 1.00 80.97 373 GLY F CA 1
ATOM 18472 C C . GLY F 2 373 ? 226.395 209.625 312.802 1.00 80.97 373 GLY F C 1
ATOM 18473 O O . GLY F 2 373 ? 226.613 209.768 314.009 1.00 80.97 373 GLY F O 1
ATOM 18474 N N . ILE F 2 374 ? 225.188 209.330 312.314 1.00 79.27 374 ILE F N 1
ATOM 18475 C CA . ILE F 2 374 ? 224.067 209.090 313.212 1.00 79.27 374 ILE F CA 1
ATOM 18476 C C . ILE F 2 374 ? 224.294 207.840 314.055 1.00 79.27 374 ILE F C 1
ATOM 18477 O O . ILE F 2 374 ? 223.769 207.748 315.173 1.00 79.27 374 ILE F O 1
ATOM 18482 N N . ALA F 2 375 ? 225.094 206.885 313.563 1.00 80.83 375 ALA F N 1
ATOM 18483 C CA . ALA F 2 375 ? 225.473 205.742 314.387 1.00 80.83 375 ALA F CA 1
ATOM 18484 C C . ALA F 2 375 ? 226.265 206.180 315.609 1.00 80.83 375 ALA F C 1
ATOM 18485 O O . ALA F 2 375 ? 226.213 205.515 316.651 1.00 80.83 375 ALA F O 1
ATOM 18487 N N . ALA F 2 376 ? 227.000 207.293 315.498 1.00 84.67 376 ALA F N 1
ATOM 18488 C CA . ALA F 2 376 ? 227.634 207.883 316.671 1.00 84.67 376 ALA F CA 1
ATOM 18489 C C . ALA F 2 376 ? 226.605 208.153 317.757 1.00 84.67 376 ALA F C 1
ATOM 18490 O O . ALA F 2 376 ? 226.829 207.825 318.930 1.00 84.67 376 ALA F O 1
ATOM 18492 N N . VAL F 2 377 ? 225.457 208.719 317.371 1.00 84.67 377 VAL F N 1
ATOM 18493 C CA . VAL F 2 377 ? 224.327 208.843 318.288 1.00 84.67 377 VAL F CA 1
ATOM 18494 C C . VAL F 2 377 ? 224.092 207.516 318.997 1.00 84.67 377 VAL F C 1
ATOM 18495 O O . VAL F 2 377 ? 224.176 207.425 320.230 1.00 84.67 377 VAL F O 1
ATOM 18499 N N . PHE F 2 378 ? 223.915 206.451 318.210 1.00 83.13 378 PHE F N 1
ATOM 18500 C CA . PHE F 2 378 ? 223.679 205.126 318.773 1.00 83.13 378 PHE F CA 1
ATOM 18501 C C . PHE F 2 378 ? 224.763 204.757 319.772 1.00 83.13 378 PHE F C 1
ATOM 18502 O O . PHE F 2 378 ? 224.466 204.363 320.908 1.00 83.13 378 PHE F O 1
ATOM 18510 N N . GLU F 2 379 ? 226.033 204.954 319.393 1.00 88.27 379 GLU F N 1
ATOM 18511 C CA . GLU F 2 379 ? 227.089 204.420 320.239 1.00 88.27 379 GLU F CA 1
ATOM 18512 C C . GLU F 2 379 ? 227.147 205.154 321.568 1.00 88.27 379 GLU F C 1
ATOM 18513 O O . GLU F 2 379 ? 227.553 204.556 322.573 1.00 88.27 379 GLU F O 1
ATOM 18519 N N . ARG F 2 380 ? 226.698 206.419 321.618 1.00 86.13 380 ARG F N 1
ATOM 18520 C CA . ARG F 2 380 ? 226.737 207.096 322.910 1.00 86.13 380 ARG F CA 1
ATOM 18521 C C . ARG F 2 380 ? 225.780 206.420 323.882 1.00 86.13 380 ARG F C 1
ATOM 18522 O O . ARG F 2 380 ? 226.134 206.193 325.047 1.00 86.13 380 ARG F O 1
ATOM 18530 N N . LEU F 2 381 ? 224.604 206.003 323.397 1.00 87.93 381 LEU F N 1
ATOM 18531 C CA . LEU F 2 381 ? 223.742 205.163 324.219 1.00 87.93 381 LEU F CA 1
ATOM 18532 C C . LEU F 2 381 ? 224.449 203.863 324.562 1.00 87.93 381 LEU F C 1
ATOM 18533 O O . LEU F 2 381 ? 224.484 203.452 325.730 1.00 87.93 381 LEU F O 1
ATOM 18538 N N . ILE F 2 382 ? 225.087 203.248 323.561 1.00 89.62 382 ILE F N 1
ATOM 18539 C CA . ILE F 2 382 ? 225.875 202.044 323.797 1.00 89.62 382 ILE F CA 1
ATOM 18540 C C . ILE F 2 382 ? 226.983 202.338 324.797 1.00 89.62 382 ILE F C 1
ATOM 18541 O O . ILE F 2 382 ? 227.325 201.493 325.635 1.00 89.62 382 ILE F O 1
ATOM 18546 N N . ALA F 2 383 ? 227.522 203.564 324.760 1.00 91.13 383 ALA F N 1
ATOM 18547 C CA . ALA F 2 383 ? 228.564 203.941 325.708 1.00 91.13 383 ALA F CA 1
ATOM 18548 C C . ALA F 2 383 ? 228.062 203.816 327.138 1.00 91.13 383 ALA F C 1
ATOM 18549 O O . ALA F 2 383 ? 228.765 203.286 328.007 1.00 91.13 383 ALA F O 1
ATOM 18551 N N . GLN F 2 384 ? 226.824 204.247 327.392 1.00 92.01 384 GLN F N 1
ATOM 18552 C CA . GLN F 2 384 ? 226.291 204.108 328.739 1.00 92.01 384 GLN F CA 1
ATOM 18553 C C . GLN F 2 384 ? 225.966 202.653 329.047 1.00 92.01 384 GLN F C 1
ATOM 18554 O O . GLN F 2 384 ? 226.064 202.228 330.205 1.00 92.01 384 GLN F O 1
ATOM 18560 N N . PHE F 2 385 ? 225.635 201.863 328.018 1.00 91.51 385 PHE F N 1
ATOM 18561 C CA . PHE F 2 385 ? 225.528 200.420 328.204 1.00 91.51 385 PHE F CA 1
ATOM 18562 C C . PHE F 2 385 ? 226.871 199.805 328.573 1.00 91.51 385 PHE F C 1
ATOM 18563 O O . PHE F 2 385 ? 226.912 198.735 329.190 1.00 91.51 385 PHE F O 1
ATOM 18571 N N . ASP F 2 386 ? 227.975 200.465 328.213 1.00 95.24 386 ASP F N 1
ATOM 18572 C CA . ASP F 2 386 ? 229.286 199.986 328.629 1.00 95.24 386 ASP F CA 1
ATOM 18573 C C . ASP F 2 386 ? 229.572 200.294 330.091 1.00 95.24 386 ASP F C 1
ATOM 18574 O O . ASP F 2 386 ? 230.569 199.806 330.632 1.00 95.24 386 ASP F O 1
ATOM 18579 N N . ILE F 2 387 ? 228.722 201.086 330.740 1.00 95.64 387 ILE F N 1
ATOM 18580 C CA . ILE F 2 387 ? 228.941 201.498 332.119 1.00 95.64 387 ILE F CA 1
ATOM 18581 C C . ILE F 2 387 ? 227.935 200.863 333.075 1.00 95.64 387 ILE F C 1
ATOM 18582 O O . ILE F 2 387 ? 228.327 200.247 334.067 1.00 95.64 387 ILE F O 1
ATOM 18587 N N . MET F 2 388 ? 226.635 201.005 332.798 1.00 97.57 388 MET F N 1
ATOM 18588 C CA . MET F 2 388 ? 225.640 200.747 333.834 1.00 97.57 388 MET F CA 1
ATOM 18589 C C . MET F 2 388 ? 224.938 199.400 333.642 1.00 97.57 388 MET F C 1
ATOM 18590 O O . MET F 2 388 ? 224.322 198.882 334.581 1.00 97.57 388 MET F O 1
ATOM 18595 N N . PHE F 2 389 ? 224.993 198.829 332.435 1.00 94.08 389 PHE F N 1
ATOM 18596 C CA . PHE F 2 389 ? 224.565 197.441 332.263 1.00 94.08 389 PHE F CA 1
ATOM 18597 C C . PHE F 2 389 ? 225.462 196.479 333.030 1.00 94.08 389 PHE F C 1
ATOM 18598 O O . PHE F 2 389 ? 224.972 195.545 333.678 1.00 94.08 389 PHE F O 1
ATOM 18606 N N . ASP F 2 390 ? 226.774 196.698 332.982 1.00 98.23 390 ASP F N 1
ATOM 18607 C CA . ASP F 2 390 ? 227.718 195.820 333.657 1.00 98.23 390 ASP F CA 1
ATOM 18608 C C . ASP F 2 390 ? 227.744 196.023 335.165 1.00 98.23 390 ASP F C 1
ATOM 18609 O O . ASP F 2 390 ? 228.360 195.217 335.871 1.00 98.23 390 ASP F O 1
ATOM 18614 N N . ASN F 2 391 ? 227.094 197.068 335.675 1.00 97.97 391 ASN F N 1
ATOM 18615 C CA . ASN F 2 391 ? 227.077 197.358 337.100 1.00 97.97 391 ASN F CA 1
ATOM 18616 C C . ASN F 2 391 ? 225.750 196.996 337.757 1.00 97.97 391 ASN F C 1
ATOM 18617 O O . ASN F 2 391 ? 225.604 197.179 338.971 1.00 97.97 391 ASN F O 1
ATOM 18622 N N . HIS F 2 392 ? 224.790 196.478 336.983 1.00 97.58 392 HIS F N 1
ATOM 18623 C CA . HIS F 2 392 ? 223.475 196.057 337.476 1.00 97.58 392 HIS F CA 1
ATOM 18624 C C . HIS F 2 392 ? 222.766 197.200 338.209 1.00 97.58 392 HIS F C 1
ATOM 18625 O O . HIS F 2 392 ? 222.213 197.034 339.298 1.00 97.58 392 HIS F O 1
ATOM 18632 N N . ALA F 2 393 ? 222.792 198.375 337.581 1.00 97.38 393 ALA F N 1
ATOM 18633 C CA . ALA F 2 393 ? 222.299 199.592 338.215 1.00 97.38 393 ALA F CA 1
ATOM 18634 C C . ALA F 2 393 ? 220.779 199.620 338.330 1.00 97.38 393 ALA F C 1
ATOM 18635 O O . ALA F 2 393 ? 220.239 199.663 339.441 1.00 97.38 393 ALA F O 1
ATOM 18637 N N . TYR F 2 394 ? 220.080 199.597 337.195 1.00 93.90 394 TYR F N 1
ATOM 18638 C CA . TYR F 2 394 ? 218.629 199.749 337.160 1.00 93.90 394 TYR F CA 1
ATOM 18639 C C . TYR F 2 394 ? 217.952 198.559 336.487 1.00 93.90 394 TYR F C 1
ATOM 18640 O O . TYR F 2 394 ? 216.806 198.657 336.046 1.00 93.90 394 TYR F O 1
ATOM 18649 N N . THR F 2 395 ? 218.653 197.428 336.397 1.00 96.65 395 THR F N 1
ATOM 18650 C CA . THR F 2 395 ? 218.131 196.276 335.673 1.00 96.65 395 THR F CA 1
ATOM 18651 C C . THR F 2 395 ? 217.105 195.475 336.468 1.00 96.65 395 THR F C 1
ATOM 18652 O O . THR F 2 395 ? 216.313 194.747 335.856 1.00 96.65 395 THR F O 1
ATOM 18656 N N . HIS F 2 396 ? 217.086 195.593 337.801 1.00 98.53 396 HIS F N 1
ATOM 18657 C CA . HIS F 2 396 ? 216.145 194.802 338.591 1.00 98.53 396 HIS F CA 1
ATOM 18658 C C . HIS F 2 396 ? 214.703 195.186 338.294 1.00 98.53 396 HIS F C 1
ATOM 18659 O O . HIS F 2 396 ? 213.826 194.315 338.270 1.00 98.53 396 HIS F O 1
ATOM 18666 N N . TRP F 2 397 ? 214.441 196.473 338.048 1.00 97.70 397 TRP F N 1
ATOM 18667 C CA . TRP F 2 397 ? 213.129 196.887 337.565 1.00 97.70 397 TRP F CA 1
ATOM 18668 C C . TRP F 2 397 ? 212.791 196.264 336.216 1.00 97.70 397 TRP F C 1
ATOM 18669 O O . TRP F 2 397 ? 211.611 196.190 335.861 1.00 97.70 397 TRP F O 1
ATOM 18680 N N . TYR F 2 398 ? 213.795 195.822 335.456 1.00 93.36 398 TYR F N 1
ATOM 18681 C CA . TYR F 2 398 ? 213.554 195.148 334.186 1.00 93.36 398 TYR F CA 1
ATOM 18682 C C . TYR F 2 398 ? 213.270 193.658 334.363 1.00 93.36 398 TYR F C 1
ATOM 18683 O O . TYR F 2 398 ? 212.319 193.143 333.766 1.00 93.36 398 TYR F O 1
ATOM 18692 N N . GLU F 2 399 ? 214.070 192.944 335.170 1.00 96.72 399 GLU F N 1
ATOM 18693 C CA . GLU F 2 399 ? 213.759 191.526 335.364 1.00 96.72 399 GLU F CA 1
ATOM 18694 C C . GLU F 2 399 ? 212.472 191.323 336.154 1.00 96.72 399 GLU F C 1
ATOM 18695 O O . GLU F 2 399 ? 211.732 190.371 335.881 1.00 96.72 399 GLU F O 1
ATOM 18701 N N . ASN F 2 400 ? 212.178 192.188 337.128 1.00 97.37 400 ASN F N 1
ATOM 18702 C CA . ASN F 2 400 ? 210.921 192.061 337.855 1.00 97.37 400 ASN F CA 1
ATOM 18703 C C . ASN F 2 400 ? 209.711 192.427 337.008 1.00 97.37 400 ASN F C 1
ATOM 18704 O O . ASN F 2 400 ? 208.579 192.171 337.432 1.00 97.37 400 ASN F O 1
ATOM 18709 N N . ALA F 2 401 ? 209.919 193.015 335.832 1.00 94.58 401 ALA F N 1
ATOM 18710 C CA . ALA F 2 401 ? 208.838 193.387 334.934 1.00 94.58 401 ALA F CA 1
ATOM 18711 C C . ALA F 2 401 ? 208.639 192.394 333.796 1.00 94.58 401 ALA F C 1
ATOM 18712 O O . ALA F 2 401 ? 207.755 192.601 332.961 1.00 94.58 401 ALA F O 1
ATOM 18714 N N . GLY F 2 402 ? 209.432 191.324 333.740 1.00 94.85 402 GLY F N 1
ATOM 18715 C CA . GLY F 2 402 ? 209.254 190.273 332.757 1.00 94.85 402 GLY F CA 1
ATOM 18716 C C . GLY F 2 402 ? 210.284 190.235 331.649 1.00 94.85 402 GLY F C 1
ATOM 18717 O O . GLY F 2 402 ? 210.267 189.287 330.852 1.00 94.85 402 GLY F O 1
ATOM 18718 N N . VAL F 2 403 ? 211.174 191.219 331.559 1.00 94.15 403 VAL F N 1
ATOM 18719 C CA . VAL F 2 403 ? 212.197 191.272 330.520 1.00 94.15 403 VAL F CA 1
ATOM 18720 C C . VAL F 2 403 ? 213.549 191.004 331.170 1.00 94.15 403 VAL F C 1
ATOM 18721 O O . VAL F 2 403 ? 214.039 191.814 331.966 1.00 94.15 403 VAL F O 1
ATOM 18725 N N . SER F 2 404 ? 214.160 189.875 330.817 1.00 96.25 404 SER F N 1
ATOM 18726 C CA . SER F 2 404 ? 215.425 189.471 331.408 1.00 96.25 404 SER F CA 1
ATOM 18727 C C . SER F 2 404 ? 216.597 190.109 330.662 1.00 96.25 404 SER F C 1
ATOM 18728 O O . SER F 2 404 ? 216.432 190.775 329.636 1.00 96.25 404 SER F O 1
ATOM 18731 N N . ARG F 2 405 ? 217.807 189.885 331.184 1.00 96.93 405 ARG F N 1
ATOM 18732 C CA . ARG F 2 405 ? 218.994 190.551 330.655 1.00 96.93 405 ARG F CA 1
ATOM 18733 C C . ARG F 2 405 ? 219.450 189.955 329.329 1.00 96.93 405 ARG F C 1
ATOM 18734 O O . ARG F 2 405 ? 220.181 190.612 328.578 1.00 96.93 405 ARG F O 1
ATOM 18742 N N . ASP F 2 406 ? 219.039 188.720 329.028 1.00 96.05 406 ASP F N 1
ATOM 18743 C CA . ASP F 2 406 ? 219.526 188.050 327.825 1.00 96.05 406 ASP F CA 1
ATOM 18744 C C . ASP F 2 406 ? 219.053 188.757 326.561 1.00 96.05 406 ASP F C 1
ATOM 18745 O O . ASP F 2 406 ? 219.865 189.114 325.699 1.00 96.05 406 ASP F O 1
ATOM 18750 N N . MET F 2 407 ? 217.749 189.018 326.453 1.00 93.59 407 MET F N 1
ATOM 18751 C CA . MET F 2 407 ? 217.237 189.699 325.272 1.00 93.59 407 MET F CA 1
ATOM 18752 C C . MET F 2 407 ? 217.626 191.172 325.258 1.00 93.59 407 MET F C 1
ATOM 18753 O O . MET F 2 407 ? 217.704 191.778 324.187 1.00 93.59 407 MET F O 1
ATOM 18758 N N . MET F 2 408 ? 217.886 191.758 326.426 1.00 93.73 408 MET F N 1
ATOM 18759 C CA . MET F 2 408 ? 218.335 193.145 326.471 1.00 93.73 408 MET F CA 1
ATOM 18760 C C . MET F 2 408 ? 219.742 193.283 325.898 1.00 93.73 408 MET F C 1
ATOM 18761 O O . MET F 2 408 ? 220.005 194.159 325.059 1.00 93.73 408 MET F O 1
ATOM 18766 N N . ALA F 2 409 ? 220.655 192.407 326.327 1.00 94.17 409 ALA F N 1
ATOM 18767 C CA . ALA F 2 409 ? 221.986 192.381 325.734 1.00 94.17 409 ALA F CA 1
ATOM 18768 C C . ALA F 2 409 ? 221.915 191.990 324.265 1.00 94.17 409 ALA F C 1
ATOM 18769 O O . ALA F 2 409 ? 222.714 192.462 323.452 1.00 94.17 409 ALA F O 1
ATOM 18771 N N . LYS F 2 410 ? 220.947 191.142 323.905 1.00 91.83 410 LYS F N 1
ATOM 18772 C CA . LYS F 2 410 ? 220.714 190.816 322.501 1.00 91.83 410 LYS F CA 1
ATOM 18773 C C . LYS F 2 410 ? 220.374 192.058 321.681 1.00 91.83 410 LYS F C 1
ATOM 18774 O O . LYS F 2 410 ? 221.000 192.312 320.644 1.00 91.83 410 LYS F O 1
ATOM 18780 N N . ALA F 2 411 ? 219.404 192.851 322.146 1.00 91.19 411 ALA F N 1
ATOM 18781 C CA . ALA F 2 411 ? 219.015 194.062 321.430 1.00 91.19 411 ALA F CA 1
ATOM 18782 C C . ALA F 2 411 ? 220.178 195.038 321.333 1.00 91.19 411 ALA F C 1
ATOM 18783 O O . ALA F 2 411 ? 220.398 195.652 320.280 1.00 91.19 411 ALA F O 1
ATOM 18785 N N . ARG F 2 412 ? 220.940 195.182 322.422 1.00 91.90 412 ARG F N 1
ATOM 18786 C CA . ARG F 2 412 ? 222.176 195.954 322.365 1.00 91.90 412 ARG F CA 1
ATOM 18787 C C . ARG F 2 412 ? 223.125 195.404 321.308 1.00 91.90 412 ARG F C 1
ATOM 18788 O O . ARG F 2 412 ? 223.822 196.176 320.640 1.00 91.90 412 ARG F O 1
ATOM 18796 N N . ASN F 2 413 ? 223.164 194.080 321.140 1.00 89.96 413 ASN F N 1
ATOM 18797 C CA . ASN F 2 413 ? 224.061 193.484 320.154 1.00 89.96 413 ASN F CA 1
ATOM 18798 C C . ASN F 2 413 ? 223.650 193.832 318.723 1.00 89.96 413 ASN F C 1
ATOM 18799 O O . ASN F 2 413 ? 224.507 194.187 317.908 1.00 89.96 413 ASN F O 1
ATOM 18804 N N . GLN F 2 414 ? 222.354 193.750 318.384 1.00 88.32 414 GLN F N 1
ATOM 18805 C CA . GLN F 2 414 ? 221.996 194.191 317.025 1.00 88.32 414 GLN F CA 1
ATOM 18806 C C . GLN F 2 414 ? 222.152 195.705 316.857 1.00 88.32 414 GLN F C 1
ATOM 18807 O O . GLN F 2 414 ? 222.413 196.186 315.745 1.00 88.32 414 GLN F O 1
ATOM 18813 N N . ILE F 2 415 ? 221.989 196.477 317.933 1.00 85.85 415 ILE F N 1
ATOM 18814 C CA . ILE F 2 415 ? 222.209 197.917 317.816 1.00 85.85 415 ILE F CA 1
ATOM 18815 C C . ILE F 2 415 ? 223.674 198.210 317.508 1.00 85.85 415 ILE F C 1
ATOM 18816 O O . ILE F 2 415 ? 223.991 199.033 316.639 1.00 85.85 415 ILE F O 1
ATOM 18821 N N . ALA F 2 416 ? 224.590 197.517 318.190 1.00 85.15 416 ALA F N 1
ATOM 18822 C CA . ALA F 2 416 ? 226.010 197.655 317.878 1.00 85.15 416 ALA F CA 1
ATOM 18823 C C . ALA F 2 416 ? 226.317 197.136 316.476 1.00 85.15 416 ALA F C 1
ATOM 18824 O O . ALA F 2 416 ? 227.210 197.656 315.794 1.00 85.15 416 ALA F O 1
ATOM 18826 N N . THR F 2 417 ? 225.579 196.113 316.031 1.00 84.69 417 THR F N 1
ATOM 18827 C CA . THR F 2 417 ? 225.731 195.627 314.663 1.00 84.69 417 THR F CA 1
ATOM 18828 C C . THR F 2 417 ? 225.373 196.705 313.648 1.00 84.69 417 THR F C 1
ATOM 18829 O O . THR F 2 417 ? 226.078 196.886 312.650 1.00 84.69 417 THR F O 1
ATOM 18833 N N . LEU F 2 418 ? 224.275 197.427 313.882 1.00 80.69 418 LEU F N 1
ATOM 18834 C CA . LEU F 2 418 ? 223.921 198.524 312.986 1.00 80.69 418 LEU F CA 1
ATOM 18835 C C . LEU F 2 418 ? 224.953 199.641 313.060 1.00 80.69 418 LEU F C 1
ATOM 18836 O O . LEU F 2 418 ? 225.244 200.299 312.051 1.00 80.69 418 LEU F O 1
ATOM 18841 N N . ALA F 2 419 ? 225.478 199.904 314.258 1.00 82.63 419 ALA F N 1
ATOM 18842 C CA . ALA F 2 419 ? 226.531 200.905 314.378 1.00 82.63 419 ALA F CA 1
ATOM 18843 C C . ALA F 2 419 ? 227.721 200.539 313.501 1.00 82.63 419 ALA F C 1
ATOM 18844 O O . ALA F 2 419 ? 228.226 201.379 312.750 1.00 82.63 419 ALA F O 1
ATOM 18846 N N . GLN F 2 420 ? 228.133 199.271 313.534 1.00 84.39 420 GLN F N 1
ATOM 18847 C CA . GLN F 2 420 ? 229.211 198.824 312.655 1.00 84.39 420 GLN F CA 1
ATOM 18848 C C . GLN F 2 420 ? 228.799 198.860 311.185 1.00 84.39 420 GLN F C 1
ATOM 18849 O O . GLN F 2 420 ? 229.648 199.077 310.315 1.00 84.39 420 GLN F O 1
ATOM 18855 N N . SER F 2 421 ? 227.514 198.634 310.888 1.00 80.94 421 SER F N 1
ATOM 18856 C CA . SER F 2 421 ? 227.049 198.695 309.503 1.00 80.94 421 SER F CA 1
ATOM 18857 C C . SER F 2 421 ? 227.190 200.101 308.929 1.00 80.94 421 SER F C 1
ATOM 18858 O O . SER F 2 421 ? 227.644 200.272 307.791 1.00 80.94 421 SER F O 1
ATOM 18861 N N . TYR F 2 422 ? 226.801 201.122 309.694 1.00 76.09 422 TYR F N 1
ATOM 18862 C CA . TYR F 2 422 ? 227.103 202.490 309.274 1.00 76.09 422 TYR F CA 1
ATOM 18863 C C . TYR F 2 422 ? 228.603 202.759 309.240 1.00 76.09 422 TYR F C 1
ATOM 18864 O O . TYR F 2 422 ? 229.083 203.467 308.347 1.00 76.09 422 TYR F O 1
ATOM 18873 N N . ARG F 2 423 ? 229.360 202.224 310.203 1.00 81.75 423 ARG F N 1
ATOM 18874 C CA . ARG F 2 423 ? 230.787 202.526 310.237 1.00 81.75 423 ARG F CA 1
ATOM 18875 C C . ARG F 2 423 ? 231.528 201.987 309.017 1.00 81.75 423 ARG F C 1
ATOM 18876 O O . ARG F 2 423 ? 232.382 202.693 308.469 1.00 81.75 423 ARG F O 1
ATOM 18884 N N . ASP F 2 424 ? 231.226 200.766 308.575 1.00 82.76 424 ASP F N 1
ATOM 18885 C CA . ASP F 2 424 ? 231.854 200.244 307.367 1.00 82.76 424 ASP F CA 1
ATOM 18886 C C . ASP F 2 424 ? 231.076 200.581 306.099 1.00 82.76 424 ASP F C 1
ATOM 18887 O O . ASP F 2 424 ? 231.540 200.257 305.001 1.00 82.76 424 ASP F O 1
ATOM 18892 N N . ALA F 2 425 ? 229.913 201.221 306.221 1.00 79.32 425 ALA F N 1
ATOM 18893 C CA . ALA F 2 425 ? 229.196 201.757 305.073 1.00 79.32 425 ALA F CA 1
ATOM 18894 C C . ALA F 2 425 ? 229.688 203.143 304.678 1.00 79.32 425 ALA F C 1
ATOM 18895 O O . ALA F 2 425 ? 229.097 203.768 303.791 1.00 79.32 425 ALA F O 1
ATOM 18897 N N . SER F 2 426 ? 230.746 203.634 305.317 1.00 81.86 426 SER F N 1
ATOM 18898 C CA . SER F 2 426 ? 231.298 204.952 305.024 1.00 81.86 426 SER F CA 1
ATOM 18899 C C . SER F 2 426 ? 231.927 205.003 303.635 1.00 81.86 426 SER F C 1
ATOM 18900 O O . SER F 2 426 ? 232.199 206.077 303.101 1.00 81.86 426 SER F O 1
#

Secondary structure (DSSP, 8-state):
--EEEEEEEEHHHHHHHHHHHHHHHHHHHTB-TTT-PBPTT---SS-GGGTEEEE--EEEE-EEEEESSHHHHHHHHHHHTTSS-TTTEEE-SS--SS-HHHHHSSHHHHHHHHHHHHHHHHHHT-SEEEEEEEEEETTSHHHHHHHHHHHHHHHHH--SS-EEEEEEEPPSS--SSTTHHHHHHHHHHHHHHT-SEEEEEEHHHHHHHHHTTTT-SS--HHHHHHHHHHHHHHHHHHHH---SSS----HHHHHHHH-SSTT--EEEEEEE--S---HHHHHHHT-SS-BSSSS-GGGS-EEEEEEEEEE--S-HHHHHHHHHHHHHTS-B-TT-TT-EEEEEESS--SS-SEEEEEEEEESHHHHHHHHHHHHHHHHHHTT-S-HHHHHHT--HHHHHHHHHHHHHHHHHH-/--EEEEE-SHHHHHHHHHHHHHHHHHTTB-TT--B---GGGTEEE-SSS-EEE-EE--BSS-TTHHHH------TTT--B--S--TT-HHIIIIISSTTTHHHHHHHHHHHHHT-S---EEEEEEETTSSHHHHHHHHHHHHHHTT-TTSEEEEEEEEPPSS--S-SSHHHHHHHHHHHHHHH-SEEEEEEHHHHHHHHHHHSSS---HHHHHHHHHHHHHHHSHHHHS--SS---HHHHHHHH-SSTT--EEEEEEE------HHHHHHHHT-TTTBSS----SS--EEEEEEEEEES--HHHHHT-THHHHHT--B-TTS-SS--EEEEEES---TT-SEEEEEEEEETTHHHHHHHHHHHHHHHGGGT-STHHHHTTT--HHHHHHHHHHHHHHHHHHHHT-/---EEEEEEEHHHHHHHHHHHHHHHHHHHTB-TTT-PBPTT---SS-GGGTEEEE--EEEE-EEEEESSHHHHHHHHHHHTTSS-GGGEEE-SS--TT-HHHHHSSHHHHHHHHHHHHHHHHHHT-SSEEEEEEEE-TTSHHHHHHHHHHHHHHHHH--SS-EEEEEEEPPSS--SSTTHHHHHHHHHHHHHHT-SEEEEEEHHHHHHHHHTTTT-SS--HHHHHHHHHHHHHHHHHHHH--SSSS----HHHHHHHH-SSTT--EEEEEEE--S---HHHHHHHT-TT-BSSSS-GGGS-EEEEEEEEEE--S-HHHHHHHHHHHHHTS-B-TT-TT-EEEEEESS--SS-SEEEEEEEEETHHHHHHHHHHHHHHHHTTTT-S-HHHHHHT--HHHHHHHHHHHHHHHHHH-/-EEEEEEEHHHHHHHHHHHHHHHHHHTTB-TT--B---GGGTEEESSSS-EEE-EEEE-SS-SHHHHH------TTT-----S--TT-HHIIIIISSTTTHHHHHHHHHHHHHT-S-EEEEEEEEETTSSHHHHHHHHHHHHHHTT-TTSEEEEEEEEPPSS--S-SSHHHHHHHHHHHHHHH-SEEEEEEHHHHHHHHHHHSSS---HHHHHHHHHHHHHHHHHHHHS--SS---HHHHHHHH--STT--EEEEEEE------HHHHHHHHT-TTT-SS----SS--EEEEEEEEEES--HHHHHH-THHHHHT--B-TTS-SS-SEEEEEES---TT-SEEEEEEEEESTHHHHHHHHHHHHHHHGGGT-STHHHHTTT--HHHHHHHHHHHHHHHHHHHHT-/---EEEEEEEHHHHHHHHHHHHHHHHHHHTB-TTT--BPTT---SS-GGGTEEEE--EEEE-EEEEESSHHHHHHHHHHHTTSS-TTTEEE-SS--TT-HHHHHSSHHHHHHHHHHHHHHHHHHT-SSEEEEEEEE-TTSHHHHHHHHHHHHHHHHH--SS-EEEEEEPPPSS--SSTTHHHHHHHHHHHHHHT-SEEEEE-HHHHHHHHHTTTT-SS--HHHHHHHHHHHHHHHHHHHH---SS-----HHHHHHHH-SSTT--EEEEEEE--S---HHHHHHHT-TT-BSSS--GGGS-EEEEEEEEEE--S-HHHHHHHHHHHHHTS-B-TT-TT-EEEEEESS--SS-SEEEEEEEEESHHHHHHHHHHHHHHHHHHTT-S-HHHHHTT--HHHHHHHHHHHHHHHHHH-/--EEEEE-SHHHHHHHHHHHHHHHHHTTB-TT--B---GGGTEEESSSS-EEE-EE---SS-SSHHHH------TTT-----S--TT-HHIIIIISSHHHHHHHHHHHHHHHHTSS---EEEEEEETTSSHHHHHHHHHHHHHHTT-TTSEEEEEEEEPPSS--S-SSHHHHHHHHHHHHHHH-SEEEEEEHHHHHHHHHHHSSS---HHHHHHHHHHHHHHHSHHHHS--SS---HHHHHHHH--BTTB-EEEEEEE------HHHHHHHHT-TTTSSS----SS--EEEEEEEEEES--HHHHHT-THHHHHT--B-TTS-SS-SEEEEEES---TT-SEEEEEEEEESTHHHHHHHHHHHHTTTTTTTSS-HHHHTTT--HHHHHHHHHHHHHHHHHHHHT-

Foldseek 3Di:
DFAAEAEEEWDQQRLLLVLLQVCQQCVLQQHHQQDQAHDPPGGGAFALLRQFAQVVHGGAGRYAYEFADCPRVVVSCVSGPPRHPVLSYYYHHPTQFQALLCLAFNVVVVRPVSNVVSVVVSVVRHDHYAEYEYGYALLGRRRLNNLLNNQVVCCVVPPNHAYEYEYEAAAPVDGDHLSSLLSNLLSVLSCQVGHQAYEYAYQVLQQVLCCPLVPNPGDDVSSVSNQVSLQVCLVCLLCTHDDDPFHRAHPVNVSVLADVDRLQHYKKKFKDDSHFLPLVRVCNRVPQSRIRAPGRQQVWAWAAKEKEKEADDPDVVVVVVSVVVVVVSGHYDPVCPNRYRYGYHHHDGPRDRIMIMIITRTLRVLVVVVVSLVSVVVCPVVVHPCPVVVVSPDDPVNSVVSSVSSVVSSVVSD/DAEEEEAEDPLSVLLVLLLLCQLQCLPQAHLQQAHVQASLRQFPDDDPRHGARNYENEYAPQVCVVVPPVSDHDVVLYDHDHHDQAQALLCCAPVCVVVCVVVNVVSVCVVCVPPPDHAAYEYEAEQQGRTRQNNVLNCLVVVCVVCVPHAYEYEYEYAEPPDGPDPCRLLSNLLRVLSCQVRHLAYEYFYVVLLQVLLVVLDPDGDDSSSSSNQVSLQVCLVCQLVRQPDPLGAGVVNLSVQQPPDRRQHYKWKFKDDSPPDDLLVQVLLQPDLSRIRHPFDQPPKAFAAKEKAKEAQDDPCSNLVSCCSQLPPHGHFPPADSSDSYSYHYGHGHRPPDNMMIMIITSMLRVLVSLVSSVVVVVVCLVVVNPQVSVVVSPHHVVSSVVSSVVSVVNNVVSVVRD/DFAAEAEEAWDQQRLLLVLLQQCQQCVLQQHHQQDQAHDPPGGGAFALLRFFDQVVHGGAGRYAYEWADVPRVVVSCVSGPPRHPVLSHYYHHPTQFQALLCCAQNVVVVRVVSNVVVVVVSVVRGPHHAEYEYRYALLGHRRLNVLLVVQVVCCVVPVNHAYEYEYEAAAPVDGPHLSSLLSNLSSVLSCLVGHQAYEYAYQVLQQVLCCPLEVNVGDDVSSVSNQVSLQVCLVCLLSTHDDDPFHRAHPNNVSVLAPPDRLQHYKWKFKDDSHFLPLVRVVNRVDQSRIRYPFGQQVWAWAAKEKEKEAADPQVVPVVVSVVVVVVSGHYDPVCPVRYNYGYHHHDGPSDRIMIMIITRTLRVLVVSVVSLVSVCVCPVVVHPCPCVVVSPDDPVVSVVSSVSSVVSNVVSD/DAAEEEAEADLSVLLVLLLLCQLQVLPQAHLLQAHNQFSLRQFPDDDPRHRARNYEQEYACNVCVVVSPVSDHPPVLYDHDHHDQAFALLCCAPVCVVVCVVVNVVSVCVVCVPPPDAQAYEYEAELQGRTRQNVVLNCLVVVCVVCVRHAYEYEYEYAAPVDGDDPCRLLSNLLRVLSCQVRHLAYEYFYQVLLQVLLVVLDVDGDDSSSSSNQVSLQVCLVCQLVRQPDPLGADSVRCSVQAPPDSRQHYKWKFKDDSPPDDLLVQVLVRPDLSRIRDPFDQPLKAFAAKEKAKEAQDDPCSVLVSCCCQLPPHGHFPPADSSDRYSYHYGHHHRPVDNMMIMIITRMLRVLVSVVSSVVVVVVCLVVVNPQVVNVVSPHHSVSSVVSNVSSVVNSVVSVVRD/DFAAEAEEAWEQQRLLLVLLLQCQQCVLQCHHQQDQAHDPPGGGAFALLRFFDQVVHGGAGNYAYEWADCPRVVVSCNSGPPNHPVLSYYYHHPTQFQFLLCLAFNVVVVRVVSNVVSVCVSCVVRPHHAEYEYGYALLGHRRLNNVLVVQVVCCVVPVNHAYEYEYEAAAPVDGPDLSSLLSNLSSVLSCLVGHLAYEYAYQVLQFVLCCPLAVHPGDDCNSVSNVVSLQVCQVCVLSTHDDDPFHRAHPVNVSVLAPPDSLQHYKWKFKDDSHFLPLVRLCRRVPQSRIRHPWRQQVWEWEAKEKEKEAACDQVVPVVVSVVVVVVSGHYDPVPPVRYNDGYHHHDGPSDRIMIMIITGILRVLVVSVVSLVSVVVCLVVVHPCPVVVVSPDDPVNSVVSSVSSVVSNVVSD/DAEEEEAEEPLSVLLVLLQLCQLQVLVQHHLLQAHNQQSLNQFPDDDPRHGARNYEQEYAQNVCVVVSVVSDHDPVLYDHDHHDQAQALLCCAFVCVVVCLVVNVVSVCVVVVPDDDHAAYEYEYELQGRTRQNNVLNNLVVVCVVCVRHAYEYEYEYAEPVDGPDPCSLLSNLSSVLSCLVRHLAYEYFYQVLLQVLLVVLDVDGDDVSSSSNQVSLQVCLVCVCVRQPDPLGDDVVNCSVQQPPDRRQHYKKKFKDDSPPDDLLVQLLLRPDQSGIRDPFDQPLKAFEAKEKEKEAPDDDVSVVVNCCCQVPPHGHDPPADSSDRYRYHYGHGDRPPDNMMMMIITRMLRVLVSLVSSVVVVVPVVVVVNPCVVVVVSPHHVPVSVVSSVVSVVNNVVSVVRD